Protein 3RLF (pdb70)

InterPro domains:
  IPR003439 ABC transporter-like, ATP-binding domain [PF00005] (20-161)
  IPR003439 ABC transporter-like, ATP-binding domain [PS50893] (4-234)
  IPR003593 AAA+ ATPase domain [SM00382] (28-211)
  IPR008995 Molybdate/tungstate binding, C-terminal [SSF50331] (236-366)
  IPR012340 Nucleic acid-binding, OB-fold [G3DSA:2.40.50.140] (293-347)
  IPR013611 Transport-associated OB, type 2 [PF08402] (283-355)
  IPR015855 ABC transporter, maltose/maltodextrin import, MalK-like [cd03301] (4-216)
  IPR017871 ABC transporter-like, conserved site [PS00211] (134-148)
  IPR027417 P-loop containing nucleoside triphosphate hydrolase [G3DSA:3.40.50.300] (1-239)
  IPR027417 P-loop containing nucleoside triphosphate hydrolase [SSF52540] (4-243)
  IPR047641 ABC transporter, ATP-binding protein MalK/UgpC-like [PTHR43875] (1-359)

Organism: Escherichia coli (strain K12) (NCBI:txid83333)

Secondary structure (P-SEA, 3-state):
cbbbbcbbbbbccccccccbbbbbbccccbbbbbbcccccaaaaaaaaaccccccbbbbbccccccccccccccccccccccccccccccaaaaaaaaaaaccccaaaaaaaaaaaaaaaccccccccccccccaaaaaaaaaaaaaaacccbbbbccccccccaaaaaaaaaaaaaaaaacbbbbbbbbccaaaaaccccbbbbbccccccccccccccccccccaaaaaccccccbbbbbbbbccccccbbbbbcccccbbbbbbcccccccccbbbbbbbbccccccccccccbbbbbcccbbbbcccbbbbbbbbccccbbbbbbbcccccccccbbbbbbbbcccbbbbccccccccccccccccc/cbbbbccbbbbccccccccbbbbbbcccbbbbbbbcccccaaaaaaaaacccccccccccccccccccccccccccccccccccccccccaaaaaaaaaaaaccaaaaaaaaaaaaaaaaccccccccccccccaaaaaaaaaaaaaaacccbbbbccccccccaaaaaaaaaaaaaaaaaaccbbbbbbccaaaaaccccbbbbbccccccccccccccccccccaaaaaccccccbbbbbbbbccccccbbbbbbccccbbbbbbcccccccccbbbbbbbbccccccccccccbbbbbccccccccccbbbbbbbcccccbbbbbbbcccccccccccccccccccbbbbccccccccccccccccc/cccccbbbbbbccccaaaaaaaaaaaaaaaccbbbbbbbbcaaaaaaaaaaaaccccccccccccaaaaaaaacccccccccaaaaaaccaaaaaaccccccccccccbbbbbbbbbcccccccccccccaaaaaaaaaaaacccccccccccccccccccccccccccccccccccccccccccaaaaaaaaaaaaaaaaccccccccaaaaaaaaaacccccccccccaaaaaaaacccccccccccccccccccbbbbbbbbbbccccaaaaaaaaaacccccaaaaaaaaaaccccccccaaaaaaacccaaaaaaaaaaaaccccccccaaaaaaaaaaaaaaaaaaccccaaaaaaaaaaaaaaaaac/cccaaaaaaaaaaaaaaaaaaaaaaaccccaaaaaaaaaaaaaaaaaacccccccccccaaaaaaaaaccaaaaaaaaaaccccccccccccaaaaaaaaaacccccbbbbbbbbbbccccbbbbbbbccccbbbbbccccccccbbbbbbbcccccccccccaaaaaaaaaaaaabbbbcccccccccccccccccccccccccccbbbbbccccbbbbbcccccccccccccccccccbbbbbbcaaaaaaaacccccccaaaaaaaaaaaaaaaaaaaaaaaaaaaaaaaacccccaaaaaaaaaaccccccaaaaaaaaaaaacccccaaaaaaaacccccccccccaaaaaaaaaaaaaaacaaaaaaaaaaaaaaccaaaaaaaaaacccaaaaaaccccccccccaaaaaaaaaaaaaaaaaaaaaccccccccccccccccccccaaaaaaaaaccccccccaaaaaaaaaaaaaaaaaaac/caaaaaaaaaaaaaaaaaaaaaaaaaaaaccccccccccccccccaaaaaaaabbbbbcccccccccccaaaaaaaaaaaaaaaaaaaaaaaaaaaaaaaccccccaaaaaaaaaaaaaaccccaaaaaaaaaaaaaaacccccccccaaaaaaaaccccaaaaaaaaaaaaaccaaaaaaaaaacccaaaaacccccccaaaaaaaaaaaaaaaaaaccaaaaacccccccccccccccccccccccaaaaaaaaaaaaaaaaaaaaaaaccccccccccccccc

Structure (mmCIF, N/CA/C/O backbone):
data_3RLF
#
_entry.id   3RLF
#
_cell.length_a   72.098
_cell.length_b   95.812
_cell.length_c   109.983
_cell.angle_alpha   86.70
_cell.angle_beta   82.68
_cell.angle_gamma   76.40
#
_symmetry.space_group_name_H-M   'P 1'
#
loop_
_entity.id
_entity.type
_entity.pdbx_description
1 polymer 'Maltose-binding periplasmic protein'
2 polymer 'Maltose transport system permease protein malF'
3 polymer 'Maltose transport system permease protein malG'
4 polymer 'Maltose/maltodextrin import ATP-binding protein MalK'
5 branched alpha-D-glucopyranose-(1-4)-alpha-D-glucopyranose
6 non-polymer UNDECYL-MALTOSIDE
7 non-polymer '(1R)-2-{[{[(2S)-2,3-DIHYDROXYPROPYL]OXY}(HYDROXY)PHOSPHORYL]OXY}-1-[(PALMITOYLOXY)METHYL]ETHYL (11E)-OCTADEC-11-ENOATE'
8 non-polymer 'MAGNESIUM ION'
9 non-polymer 'PHOSPHOAMINOPHOSPHONIC ACID-ADENYLATE ESTER'
10 water water
#
loop_
_atom_site.group_PDB
_atom_site.id
_atom_site.type_symbol
_atom_site.label_atom_id
_atom_site.label_alt_id
_atom_site.label_comp_id
_atom_site.label_asym_id
_atom_site.label_entity_id
_atom_site.label_seq_id
_atom_site.pdbx_PDB_ins_code
_atom_site.Cartn_x
_atom_site.Cartn_y
_atom_site.Cartn_z
_atom_site.occupancy
_atom_site.B_iso_or_equiv
_atom_site.auth_seq_id
_atom_site.auth_comp_id
_atom_site.auth_asym_id
_atom_site.auth_atom_id
_atom_site.pdbx_PDB_model_num
ATOM 1 N N . LYS A 1 1 ? 26.959 34.349 66.724 1.00 59.84 1 LYS E N 1
ATOM 2 C CA . LYS A 1 1 ? 26.552 34.967 68.016 1.00 59.42 1 LYS E CA 1
ATOM 3 C C . LYS A 1 1 ? 27.415 36.189 68.306 1.00 56.79 1 LYS E C 1
ATOM 4 O O . LYS A 1 1 ? 28.648 36.119 68.253 1.00 56.50 1 LYS E O 1
ATOM 10 N N . ILE A 1 2 ? 26.759 37.310 68.600 1.00 55.12 2 ILE E N 1
ATOM 11 C CA . ILE A 1 2 ? 27.456 38.545 68.952 1.00 52.59 2 ILE E CA 1
ATOM 12 C C . ILE A 1 2 ? 28.106 38.383 70.326 1.00 52.98 2 ILE E C 1
ATOM 13 O O . ILE A 1 2 ? 27.460 37.941 71.280 1.00 54.29 2 ILE E O 1
ATOM 18 N N . GLU A 1 3 ? 29.389 38.726 70.411 1.00 51.75 3 GLU E N 1
ATOM 19 C CA . GLU A 1 3 ? 30.135 38.604 71.655 1.00 52.35 3 GLU E CA 1
ATOM 20 C C . GLU A 1 3 ? 29.628 39.594 72.707 1.00 51.25 3 GLU E C 1
ATOM 21 O O . GLU A 1 3 ? 29.438 40.784 72.429 1.00 49.29 3 GLU E O 1
ATOM 27 N N . GLU A 1 4 ? 29.402 39.079 73.911 1.00 52.35 4 GLU E N 1
ATOM 28 C CA . GLU A 1 4 ? 28.934 39.879 75.034 1.00 51.71 4 GLU E CA 1
ATOM 29 C C . GLU A 1 4 ? 30.118 40.584 75.693 1.00 50.59 4 GLU E C 1
ATOM 30 O O . GLU A 1 4 ? 31.221 40.034 75.756 1.00 51.50 4 GLU E O 1
ATOM 36 N N . GLY A 1 5 ? 29.890 41.804 76.171 1.00 48.59 5 GLY E N 1
ATOM 37 C CA . GLY A 1 5 ? 30.898 42.519 76.946 1.00 47.57 5 GLY E CA 1
ATOM 38 C C . GLY A 1 5 ? 31.816 43.389 76.114 1.00 45.41 5 GLY E C 1
ATOM 39 O O . GLY A 1 5 ? 32.900 43.765 76.563 1.00 45.64 5 GLY E O 1
ATOM 40 N N . LYS A 1 6 ? 31.387 43.691 74.892 1.00 43.33 6 LYS E N 1
ATOM 41 C CA . LYS A 1 6 ? 32.059 44.683 74.056 1.00 41.37 6 LYS E CA 1
ATOM 42 C C . LYS A 1 6 ? 31.121 45.270 73.007 1.00 39.26 6 LYS E C 1
ATOM 43 O O . LYS A 1 6 ? 29.973 44.834 72.880 1.00 39.26 6 LYS E O 1
ATOM 49 N N . LEU A 1 7 ? 31.606 46.274 72.279 1.00 37.16 7 LEU E N 1
ATOM 50 C CA . LEU A 1 7 ? 30.821 46.908 71.231 1.00 35.33 7 LEU E CA 1
ATOM 51 C C . LEU A 1 7 ? 31.549 46.907 69.895 1.00 34.34 7 LEU E C 1
ATOM 52 O O . LEU A 1 7 ? 32.637 47.476 69.759 1.00 34.08 7 LEU E O 1
ATOM 57 N N . VAL A 1 8 ? 30.943 46.252 68.913 1.00 33.48 8 VAL E N 1
ATOM 58 C CA . VAL A 1 8 ? 31.411 46.335 67.537 1.00 32.29 8 VAL E CA 1
ATOM 59 C C . VAL A 1 8 ? 30.475 47.290 66.806 1.00 31.38 8 VAL E C 1
ATOM 60 O O . VAL A 1 8 ? 29.255 47.145 66.867 1.00 31.45 8 VAL E O 1
ATOM 64 N N . ILE A 1 9 ? 31.057 48.285 66.146 1.00 30.66 9 ILE E N 1
ATOM 65 C CA . ILE A 1 9 ? 30.292 49.299 65.428 1.00 30.32 9 ILE E CA 1
ATOM 66 C C . ILE A 1 9 ? 30.655 49.283 63.942 1.00 30.15 9 ILE E C 1
ATOM 67 O O . ILE A 1 9 ? 31.831 49.155 63.593 1.00 30.23 9 ILE E O 1
ATOM 72 N N . TRP A 1 10 ? 29.643 49.401 63.083 1.00 30.02 10 TRP E N 1
ATOM 73 C CA . TRP A 1 10 ? 29.845 49.583 61.642 1.00 30.19 10 TRP E CA 1
ATOM 74 C C . TRP A 1 10 ? 29.446 50.991 61.212 1.00 30.17 10 TRP E C 1
ATOM 75 O O . TRP A 1 10 ? 28.378 51.479 61.573 1.00 30.59 10 TRP E O 1
ATOM 86 N N . ILE A 1 11 ? 30.312 51.632 60.437 1.00 30.17 11 ILE E N 1
ATOM 87 C CA . ILE A 1 11 ? 30.061 52.969 59.909 1.00 30.66 11 ILE E CA 1
ATOM 88 C C . ILE A 1 11 ? 30.744 53.068 58.543 1.00 31.47 11 ILE E C 1
ATOM 89 O O . ILE A 1 11 ? 31.725 52.370 58.297 1.00 31.06 11 ILE E O 1
ATOM 94 N N . ASN A 1 12 ? 30.208 53.900 57.652 1.00 32.49 12 ASN E N 1
ATOM 95 C CA . ASN A 1 12 ? 30.760 54.036 56.304 1.00 33.74 12 ASN E CA 1
ATOM 96 C C . ASN A 1 12 ? 32.162 54.639 56.319 1.00 34.01 12 ASN E C 1
ATOM 97 O O . ASN A 1 12 ? 32.512 55.377 57.242 1.00 34.16 12 ASN E O 1
ATOM 102 N N . GLY A 1 13 ? 32.959 54.314 55.303 1.00 34.62 13 GLY E N 1
ATOM 103 C CA . GLY A 1 13 ? 34.346 54.777 55.210 1.00 35.09 13 GLY E CA 1
ATOM 104 C C . GLY A 1 13 ? 34.546 56.259 54.920 1.00 36.50 13 GLY E C 1
ATOM 105 O O . GLY A 1 13 ? 35.672 56.755 54.976 1.00 37.32 13 GLY E O 1
ATOM 106 N N . ASP A 1 14 ? 33.469 56.974 54.603 1.00 37.00 14 ASP E N 1
ATOM 107 C CA . ASP A 1 14 ? 33.560 58.419 54.377 1.00 38.49 14 ASP E CA 1
ATOM 108 C C . ASP A 1 14 ? 33.149 59.217 55.619 1.00 38.04 14 ASP E C 1
ATOM 109 O O . ASP A 1 14 ? 32.948 60.433 55.546 1.00 39.54 14 ASP E O 1
ATOM 114 N N . LYS A 1 15 ? 33.009 58.519 56.747 1.00 36.06 15 LYS E N 1
ATOM 115 C CA . LYS A 1 15 ? 32.758 59.155 58.038 1.00 35.52 15 LYS E CA 1
ATOM 116 C C . LYS A 1 15 ? 34.027 59.125 58.887 1.00 34.94 15 LYS E C 1
ATOM 117 O O . LYS A 1 15 ? 34.956 58.380 58.591 1.00 34.77 15 LYS E O 1
ATOM 123 N N . GLY A 1 16 ? 34.055 59.933 59.944 1.00 34.96 16 GLY E N 1
ATOM 124 C CA . GLY A 1 16 ? 35.214 60.026 60.830 1.00 34.85 16 GLY E CA 1
ATOM 125 C C . GLY A 1 16 ? 35.313 58.845 61.777 1.00 33.43 16 GLY E C 1
ATOM 126 O O . GLY A 1 16 ? 35.086 58.990 62.985 1.00 32.99 16 GLY E O 1
ATOM 127 N N . TYR A 1 17 ? 35.659 57.679 61.228 1.00 32.59 17 TYR E N 1
ATOM 128 C CA . TYR A 1 17 ? 35.723 56.441 62.013 1.00 31.27 17 TYR E CA 1
ATOM 129 C C . TYR A 1 17 ? 36.884 56.405 63.019 1.00 31.89 17 TYR E C 1
ATOM 130 O O . TYR A 1 17 ? 36.786 55.728 64.039 1.00 31.50 17 TYR E O 1
ATOM 139 N N . ASN A 1 18 ? 37.973 57.117 62.728 1.00 33.22 18 ASN E N 1
ATOM 140 C CA . ASN A 1 18 ? 39.068 57.275 63.695 1.00 34.56 18 ASN E CA 1
ATOM 141 C C . ASN A 1 18 ? 38.637 58.151 64.878 1.00 34.91 18 ASN E C 1
ATOM 142 O O . ASN A 1 18 ? 39.016 57.890 66.024 1.00 35.17 18 ASN E O 1
ATOM 147 N N . GLY A 1 19 ? 37.839 59.180 64.585 1.00 34.90 19 GLY E N 1
ATOM 148 C CA . GLY A 1 19 ? 37.213 60.008 65.617 1.00 35.06 19 GLY E CA 1
ATOM 149 C C . GLY A 1 19 ? 36.256 59.211 66.493 1.00 33.61 19 GLY E C 1
ATOM 150 O O . GLY A 1 19 ? 36.256 59.355 67.721 1.00 33.77 19 GLY E O 1
ATOM 151 N N . LEU A 1 20 ? 35.439 58.370 65.859 1.00 32.26 20 LEU E N 1
ATOM 152 C CA . LEU A 1 20 ? 34.492 57.520 66.577 1.00 31.09 20 LEU E CA 1
ATOM 153 C C . LEU A 1 20 ? 35.232 56.543 67.486 1.00 31.14 20 LEU E C 1
ATOM 154 O O . LEU A 1 20 ? 34.773 56.254 68.592 1.00 31.09 20 LEU E O 1
ATOM 159 N N . ALA A 1 21 ? 36.386 56.061 67.022 1.00 31.49 21 ALA E N 1
ATOM 160 C CA . ALA A 1 21 ? 37.218 55.149 67.804 1.00 31.83 21 ALA E CA 1
ATOM 161 C C . ALA A 1 21 ? 37.802 55.816 69.050 1.00 32.97 21 ALA E C 1
ATOM 162 O O . ALA A 1 21 ? 38.012 55.147 70.066 1.00 33.79 21 ALA E O 1
ATOM 164 N N . GLU A 1 22 ? 38.059 57.123 68.971 1.00 33.67 22 GLU E N 1
ATOM 165 C CA . GLU A 1 22 ? 38.511 57.910 70.127 0.50 34.80 22 GLU E CA 1
ATOM 166 C C . GLU A 1 22 ? 37.411 58.015 71.188 1.00 34.02 22 GLU E C 1
ATOM 167 O O . GLU A 1 22 ? 37.683 57.878 72.383 1.00 34.55 22 GLU E O 1
ATOM 173 N N . VAL A 1 23 ? 36.175 58.260 70.748 1.00 32.82 23 VAL E N 1
ATOM 174 C CA . VAL A 1 23 ? 35.014 58.229 71.643 1.00 32.18 23 VAL E CA 1
ATOM 175 C C . VAL A 1 23 ? 34.942 56.854 72.328 1.00 31.85 23 VAL E C 1
ATOM 176 O O . VAL A 1 23 ? 34.680 56.761 73.527 1.00 32.16 23 VAL E O 1
ATOM 180 N N . GLY A 1 24 ? 35.201 55.803 71.553 1.00 31.47 24 GLY E N 1
ATOM 181 C CA . GLY A 1 24 ? 35.273 54.441 72.064 1.00 31.62 24 GLY E CA 1
ATOM 182 C C . GLY A 1 24 ? 36.341 54.232 73.123 1.00 33.39 24 GLY E C 1
ATOM 183 O O . GLY A 1 24 ? 36.098 53.525 74.102 1.00 33.63 24 GLY E O 1
ATOM 184 N N . LYS A 1 25 ? 37.515 54.848 72.938 1.00 34.78 25 LYS E N 1
ATOM 185 C CA . LYS A 1 25 ? 38.607 54.768 73.925 1.00 37.02 25 LYS E CA 1
ATOM 186 C C . LYS A 1 25 ? 38.250 55.458 75.249 1.00 37.66 25 LYS E C 1
ATOM 187 O O . LYS A 1 25 ? 38.638 54.980 76.320 1.00 38.76 25 LYS E O 1
ATOM 193 N N . LYS A 1 26 ? 37.523 56.576 75.170 1.00 36.95 26 LYS E N 1
ATOM 194 C CA . LYS A 1 26 ? 36.991 57.246 76.365 1.00 37.52 26 LYS E CA 1
ATOM 195 C C . LYS A 1 26 ? 35.956 56.340 77.058 1.00 36.41 26 LYS E C 1
ATOM 196 O O . LYS A 1 26 ? 35.985 56.168 78.278 1.00 37.29 26 LYS E O 1
ATOM 202 N N . PHE A 1 27 ? 35.049 55.769 76.270 1.00 34.61 27 PHE E N 1
ATOM 203 C CA . PHE A 1 27 ? 34.055 54.829 76.782 1.00 33.97 27 PHE E CA 1
ATOM 204 C C . PHE A 1 27 ? 34.745 53.668 77.497 1.00 35.05 27 PHE E C 1
ATOM 205 O O . PHE A 1 27 ? 34.392 53.339 78.625 1.00 35.48 27 PHE E O 1
ATOM 213 N N . GLU A 1 28 ? 35.749 53.083 76.842 1.00 35.63 28 GLU E N 1
ATOM 214 C CA . GLU A 1 28 ? 36.526 51.982 77.411 1.00 37.33 28 GLU E CA 1
ATOM 215 C C . GLU A 1 28 ? 37.211 52.368 78.715 1.00 39.21 28 GLU E C 1
ATOM 216 O O . GLU A 1 28 ? 37.198 51.598 79.677 1.00 40.17 28 GLU E O 1
ATOM 222 N N . LYS A 1 29 ? 37.806 53.558 78.732 1.00 40.01 29 LYS E N 1
ATOM 223 C CA . LYS A 1 29 ? 38.489 54.072 79.911 1.00 42.43 29 LYS E CA 1
ATOM 224 C C . LYS A 1 29 ? 37.534 54.155 81.103 1.00 42.49 29 LYS E C 1
ATOM 225 O O . LYS A 1 29 ? 37.888 53.776 82.217 1.00 44.29 29 LYS E O 1
ATOM 231 N N . ASP A 1 30 ? 36.320 54.631 80.849 1.00 40.78 30 ASP E N 1
ATOM 232 C CA . ASP A 1 30 ? 35.314 54.805 81.891 1.00 40.99 30 ASP E CA 1
ATOM 233 C C . ASP A 1 30 ? 34.591 53.506 82.299 1.00 40.71 30 ASP E C 1
ATOM 234 O O . ASP A 1 30 ? 34.100 53.404 83.425 1.00 41.34 30 ASP E O 1
ATOM 239 N N . THR A 1 31 ? 34.514 52.532 81.390 1.00 39.79 31 THR E N 1
ATOM 240 C CA . THR A 1 31 ? 33.655 51.350 81.589 1.00 39.73 31 THR E CA 1
ATOM 241 C C . THR A 1 31 ? 34.378 50.006 81.620 1.00 40.84 31 THR E C 1
ATOM 242 O O . THR A 1 31 ? 33.891 49.059 82.236 1.00 41.56 31 THR E O 1
ATOM 246 N N . GLY A 1 32 ? 35.514 49.921 80.931 1.00 41.24 32 GLY E N 1
ATOM 247 C CA . GLY A 1 32 ? 36.244 48.662 80.773 1.00 42.12 32 GLY E CA 1
ATOM 248 C C . GLY A 1 32 ? 35.785 47.884 79.554 1.00 40.80 32 GLY E C 1
ATOM 249 O O . GLY A 1 32 ? 36.266 46.782 79.291 1.00 41.71 32 GLY E O 1
ATOM 250 N N . ILE A 1 33 ? 34.849 48.465 78.807 1.00 38.98 33 ILE E N 1
ATOM 251 C CA . ILE A 1 33 ? 34.267 47.821 77.637 1.00 37.74 33 ILE E CA 1
ATOM 252 C C . ILE A 1 33 ? 34.958 48.320 76.369 1.00 36.92 33 ILE E C 1
ATOM 253 O O . ILE A 1 33 ? 34.930 49.518 76.070 1.00 36.27 33 ILE E O 1
ATOM 258 N N A LYS A 1 34 ? 35.573 47.398 75.630 0.50 37.18 34 LYS E N 1
ATOM 259 N N B LYS A 1 34 ? 35.575 47.396 75.633 0.50 37.21 34 LYS E N 1
ATOM 260 C CA A LYS A 1 34 ? 36.297 47.741 74.410 0.50 36.44 34 LYS E CA 1
ATOM 261 C CA B LYS A 1 34 ? 36.288 47.730 74.403 0.50 36.48 34 LYS E CA 1
ATOM 262 C C A LYS A 1 34 ? 35.338 48.023 73.255 0.50 34.79 34 LYS E C 1
ATOM 263 C C B LYS A 1 34 ? 35.319 48.038 73.266 0.50 34.80 34 LYS E C 1
ATOM 264 O O A LYS A 1 34 ? 34.320 47.341 73.096 0.50 34.31 34 LYS E O 1
ATOM 265 O O B LYS A 1 34 ? 34.276 47.389 73.128 0.50 34.29 34 LYS E O 1
ATOM 276 N N . VAL A 1 35 ? 35.664 49.043 72.467 1.00 33.92 35 VAL E N 1
ATOM 277 C CA . VAL A 1 35 ? 34.853 49.426 71.316 1.00 32.80 35 VAL E CA 1
ATOM 278 C C . VAL A 1 35 ? 35.677 49.275 70.037 1.00 32.87 35 VAL E C 1
ATOM 279 O O . VAL A 1 35 ? 36.706 49.942 69.860 1.00 33.56 35 VAL E O 1
ATOM 283 N N . THR A 1 36 ? 35.221 48.388 69.157 1.00 32.31 36 THR E N 1
ATOM 284 C CA . THR A 1 36 ? 35.840 48.199 67.854 1.00 32.09 36 THR E CA 1
ATOM 285 C C . THR A 1 36 ? 34.982 48.862 66.774 1.00 30.92 36 THR E C 1
ATOM 286 O O . THR A 1 36 ? 33.798 48.547 66.632 1.00 30.57 36 THR E O 1
ATOM 290 N N . VAL A 1 37 ? 35.585 49.786 66.030 1.00 30.48 37 VAL E N 1
ATOM 291 C CA . VAL A 1 37 ? 34.924 50.437 64.905 1.00 29.60 37 VAL E CA 1
ATOM 292 C C . VAL A 1 37 ? 35.433 49.835 63.595 1.00 30.11 37 VAL E C 1
ATOM 293 O O . VAL A 1 37 ? 36.651 49.719 63.380 1.00 30.73 37 VAL E O 1
ATOM 297 N N . GLU A 1 38 ? 34.492 49.444 62.736 1.00 29.61 38 GLU E N 1
ATOM 298 C CA . GLU A 1 38 ? 34.804 48.892 61.422 1.00 30.24 38 GLU E CA 1
ATOM 299 C C . GLU A 1 38 ? 34.037 49.638 60.333 1.00 30.00 38 GLU E C 1
ATOM 300 O O . GLU A 1 38 ? 32.963 50.199 60.586 1.00 29.33 38 GLU E O 1
ATOM 306 N N . HIS A 1 39 ? 34.601 49.644 59.127 1.00 30.46 39 HIS E N 1
ATOM 307 C CA . HIS A 1 39 ? 33.975 50.299 57.979 1.00 30.77 39 HIS E CA 1
ATOM 308 C C . HIS A 1 39 ? 34.024 49.418 56.720 1.00 31.57 39 HIS E C 1
ATOM 309 O O . HIS A 1 39 ? 34.683 49.763 55.732 1.00 32.07 39 HIS E O 1
ATOM 316 N N . PRO A 1 40 ? 33.310 48.275 56.751 1.00 31.89 40 PRO E N 1
ATOM 317 C CA . PRO A 1 40 ? 33.311 47.373 55.605 1.00 32.80 40 PRO E CA 1
ATOM 318 C C . PRO A 1 40 ? 32.591 48.004 54.431 1.00 33.64 40 PRO E C 1
ATOM 319 O O . PRO A 1 40 ? 31.687 48.825 54.636 1.00 33.62 40 PRO E O 1
ATOM 323 N N A ASP A 1 41 ? 32.990 47.622 53.219 0.50 34.43 41 ASP E N 1
ATOM 324 N N B ASP A 1 41 ? 32.989 47.643 53.212 0.50 34.43 41 ASP E N 1
ATOM 325 C CA A ASP A 1 41 ? 32.295 48.013 51.996 0.50 35.59 41 ASP E CA 1
ATOM 326 C CA B ASP A 1 41 ? 32.271 48.094 52.024 0.50 35.58 41 ASP E CA 1
ATOM 327 C C A ASP A 1 41 ? 30.927 47.341 51.948 0.50 36.24 41 ASP E C 1
ATOM 328 C C B ASP A 1 41 ? 30.946 47.350 51.917 0.50 36.26 41 ASP E C 1
ATOM 329 O O A ASP A 1 41 ? 30.766 46.221 52.438 0.50 36.16 41 ASP E O 1
ATOM 330 O O B ASP A 1 41 ? 30.836 46.196 52.335 0.50 36.23 41 ASP E O 1
ATOM 339 N N . LYS A 1 42 ? 29.947 48.030 51.365 1.00 37.34 42 LYS E N 1
ATOM 340 C CA . LYS A 1 42 ? 28.576 47.510 51.254 1.00 38.71 42 LYS E CA 1
ATOM 341 C C . LYS A 1 42 ? 27.998 47.058 52.603 1.00 38.02 42 LYS E C 1
ATOM 342 O O . LYS A 1 42 ? 27.259 46.070 52.675 1.00 38.76 42 LYS E O 1
ATOM 348 N N . LEU A 1 43 ? 28.335 47.797 53.662 1.00 36.85 43 LEU E N 1
ATOM 349 C CA . LEU A 1 43 ? 27.888 47.464 55.013 1.00 36.16 43 LEU E CA 1
ATOM 350 C C . LEU A 1 43 ? 26.366 47.440 55.105 1.00 36.97 43 LEU E C 1
ATOM 351 O O . LEU A 1 43 ? 25.805 46.710 55.914 1.00 36.94 43 LEU E O 1
ATOM 356 N N . GLU A 1 44 ? 25.715 48.233 54.255 1.00 38.11 44 GLU E N 1
ATOM 357 C CA . GLU A 1 44 ? 24.257 48.305 54.203 1.00 39.54 44 GLU E CA 1
ATOM 358 C C . GLU A 1 44 ? 23.640 47.051 53.583 1.00 40.94 44 GLU E C 1
ATOM 359 O O . GLU A 1 44 ? 22.458 46.771 53.790 1.00 42.22 44 GLU E O 1
ATOM 365 N N . GLU A 1 45 ? 24.445 46.308 52.822 1.00 40.93 45 GLU E N 1
ATOM 366 C CA . GLU A 1 45 ? 24.021 45.030 52.254 1.00 42.44 45 GLU E CA 1
ATOM 367 C C . GLU A 1 45 ? 24.448 43.865 53.138 1.00 41.40 45 GLU E C 1
ATOM 368 O O . GLU A 1 45 ? 23.748 42.857 53.227 1.00 42.70 45 GLU E O 1
ATOM 374 N N . LYS A 1 46 ? 25.603 44.013 53.783 1.00 39.25 46 LYS E N 1
ATOM 375 C CA . LYS A 1 46 ? 26.149 42.982 54.658 1.00 38.50 46 LYS E CA 1
ATOM 376 C C . LYS A 1 46 ? 25.347 42.831 55.950 1.00 38.33 46 LYS E C 1
ATOM 377 O O . LYS A 1 46 ? 25.101 41.707 56.401 1.00 39.23 46 LYS E O 1
ATOM 383 N N . PHE A 1 47 ? 24.946 43.959 56.538 1.00 37.13 47 PHE E N 1
ATOM 384 C CA . PHE A 1 47 ? 24.196 43.958 57.797 1.00 37.08 47 PHE E CA 1
ATOM 385 C C . PHE A 1 47 ? 22.940 43.068 57.786 1.00 39.03 47 PHE E C 1
ATOM 386 O O . PHE A 1 47 ? 22.818 42.194 58.642 1.00 39.34 47 PHE E O 1
ATOM 394 N N . PRO A 1 48 ? 22.021 43.263 56.813 1.00 40.75 48 PRO E N 1
ATOM 395 C CA . PRO A 1 48 ? 20.831 42.401 56.760 1.00 43.39 48 PRO E CA 1
ATOM 396 C C . PRO A 1 48 ? 21.160 40.905 56.795 1.00 44.61 48 PRO E C 1
ATOM 397 O O . PRO A 1 48 ? 20.470 40.140 57.475 1.00 46.17 48 PRO E O 1
ATOM 401 N N . GLN A 1 49 ? 22.213 40.509 56.077 1.00 44.16 49 GLN E N 1
ATOM 402 C CA . GLN A 1 49 ? 22.624 39.105 55.978 1.00 45.56 49 GLN E CA 1
ATOM 403 C C . GLN A 1 49 ? 23.238 38.537 57.258 1.00 44.62 49 GLN E C 1
ATOM 404 O O . GLN A 1 49 ? 22.952 37.399 57.629 1.00 46.20 49 GLN E O 1
ATOM 410 N N . VAL A 1 50 ? 24.080 39.321 57.927 1.00 42.35 50 VAL E N 1
ATOM 411 C CA . VAL A 1 50 ? 24.689 38.866 59.180 1.00 41.78 50 VAL E CA 1
ATOM 412 C C . VAL A 1 50 ? 23.740 38.982 60.380 1.00 42.38 50 VAL E C 1
ATOM 413 O O . VAL A 1 50 ? 23.751 38.120 61.262 1.00 43.56 50 VAL E O 1
ATOM 417 N N . ALA A 1 51 ? 22.909 40.024 60.397 1.00 41.94 51 ALA E N 1
ATOM 418 C CA . ALA A 1 51 ? 21.968 40.253 61.505 1.00 42.63 51 ALA E CA 1
ATOM 419 C C . ALA A 1 51 ? 20.831 39.231 61.567 1.00 45.48 51 ALA E C 1
ATOM 420 O O . ALA A 1 51 ? 20.295 38.964 62.644 1.00 46.35 51 ALA E O 1
ATOM 422 N N . ALA A 1 52 ? 20.474 38.659 60.418 1.00 47.32 52 ALA E N 1
ATOM 423 C CA . ALA A 1 52 ? 19.387 37.676 60.343 1.00 50.62 52 ALA E CA 1
ATOM 424 C C . ALA A 1 52 ? 19.709 36.384 61.097 1.00 52.04 52 ALA E C 1
ATOM 425 O O . ALA A 1 52 ? 18.814 35.744 61.646 1.00 54.34 52 ALA E O 1
ATOM 427 N N . THR A 1 53 ? 20.991 36.026 61.131 1.00 51.09 53 THR E N 1
ATOM 428 C CA . THR A 1 53 ? 21.460 34.820 61.815 1.00 52.70 53 THR E CA 1
ATOM 429 C C . THR A 1 53 ? 21.820 35.087 63.279 1.00 51.73 53 THR E C 1
ATOM 430 O O . THR A 1 53 ? 22.323 34.198 63.970 1.00 52.84 53 THR E O 1
ATOM 434 N N . GLY A 1 54 ? 21.569 36.308 63.744 1.00 50.06 54 GLY E N 1
ATOM 435 C CA . GLY A 1 54 ? 21.900 36.699 65.111 1.00 49.22 54 GLY E CA 1
ATOM 436 C C . GLY A 1 54 ? 23.328 37.191 65.291 1.00 47.13 54 GLY E C 1
ATOM 437 O O . GLY A 1 54 ? 23.843 37.216 66.415 1.00 46.80 54 GLY E O 1
ATOM 438 N N . ASP A 1 55 ? 23.966 37.582 64.187 1.00 45.77 55 ASP E N 1
ATOM 439 C CA . ASP A 1 55 ? 25.341 38.080 64.214 1.00 43.94 55 ASP E CA 1
ATOM 440 C C . ASP A 1 55 ? 25.423 39.551 63.804 1.00 41.47 55 ASP E C 1
ATOM 441 O O . ASP A 1 55 ? 24.419 40.265 63.815 1.00 41.55 55 ASP E O 1
ATOM 446 N N . GLY A 1 56 ? 26.626 39.993 63.449 1.00 39.62 56 GLY E N 1
ATOM 447 C CA . GLY A 1 56 ? 26.854 41.360 62.999 1.00 37.52 56 GLY E CA 1
ATOM 448 C C . GLY A 1 56 ? 27.306 42.288 64.115 1.00 36.01 56 GLY E C 1
ATOM 449 O O . GLY A 1 56 ? 27.608 41.831 65.217 1.00 36.52 56 GLY E O 1
ATOM 450 N N . PRO A 1 57 ? 27.343 43.603 63.837 1.00 34.28 57 PRO E N 1
ATOM 451 C CA . PRO A 1 57 ? 27.776 44.585 64.822 1.00 33.13 57 PRO E CA 1
ATOM 452 C C . PRO A 1 57 ? 26.685 44.881 65.850 1.00 33.28 57 PRO E C 1
ATOM 453 O O . PRO A 1 57 ? 25.507 44.607 65.601 1.00 34.21 57 PRO E O 1
ATOM 457 N N . ASP A 1 58 ? 27.077 45.438 66.990 1.00 32.55 58 ASP E N 1
ATOM 458 C CA . ASP A 1 58 ? 26.113 45.884 67.993 1.00 32.84 58 ASP E CA 1
ATOM 459 C C . ASP A 1 58 ? 25.385 47.142 67.506 1.00 32.21 58 ASP E C 1
ATOM 460 O O . ASP A 1 58 ? 24.188 47.309 67.741 1.00 32.62 58 ASP E O 1
ATOM 465 N N . ILE A 1 59 ? 26.122 48.011 66.815 1.00 31.08 59 ILE E N 1
ATOM 466 C CA . ILE A 1 59 ? 25.600 49.282 66.343 1.00 30.88 59 ILE E CA 1
ATOM 467 C C . ILE A 1 59 ? 25.900 49.484 64.858 1.00 30.96 59 ILE E C 1
ATOM 468 O O . ILE A 1 59 ? 27.021 49.259 64.407 1.00 30.64 59 ILE E O 1
ATOM 473 N N . ILE A 1 60 ? 24.892 49.913 64.104 1.00 31.91 60 ILE E N 1
ATOM 474 C CA . ILE A 1 60 ? 25.078 50.236 62.689 1.00 32.29 60 ILE E CA 1
ATOM 475 C C . ILE A 1 60 ? 24.787 51.713 62.403 1.00 32.54 60 ILE E C 1
ATOM 476 O O . ILE A 1 60 ? 23.737 52.230 62.783 1.00 33.24 60 ILE E O 1
ATOM 481 N N . PHE A 1 61 ? 25.735 52.378 61.742 1.00 32.12 61 PHE E N 1
ATOM 482 C CA . PHE A 1 61 ? 25.560 53.754 61.288 1.00 32.63 61 PHE E CA 1
ATOM 483 C C . PHE A 1 61 ? 25.239 53.803 59.793 1.00 33.56 61 PHE E C 1
ATOM 484 O O . PHE A 1 61 ? 26.026 53.337 58.966 1.00 33.31 61 PHE E O 1
ATOM 492 N N . TRP A 1 62 ? 24.087 54.377 59.455 1.00 34.75 62 TRP E N 1
ATOM 493 C CA . TRP A 1 62 ? 23.683 54.559 58.058 1.00 36.00 62 TRP E CA 1
ATOM 494 C C . TRP A 1 62 ? 22.498 55.520 57.950 1.00 37.72 62 TRP E C 1
ATOM 495 O O . TRP A 1 62 ? 21.832 55.814 58.945 1.00 37.45 62 TRP E O 1
ATOM 506 N N . ALA A 1 63 ? 22.247 56.010 56.736 1.00 39.37 63 ALA E N 1
ATOM 507 C CA . ALA A 1 63 ? 21.071 56.825 56.448 1.00 41.60 63 ALA E CA 1
ATOM 508 C C . ALA A 1 63 ? 19.809 56.133 56.963 1.00 42.46 63 ALA E C 1
ATOM 509 O O . ALA A 1 63 ? 19.654 54.920 56.823 1.00 42.13 63 ALA E O 1
ATOM 511 N N . HIS A 1 64 ? 18.919 56.918 57.561 1.00 44.03 64 HIS E N 1
ATOM 512 C CA . HIS A 1 64 ? 17.709 56.410 58.216 1.00 45.43 64 HIS E CA 1
ATOM 513 C C . HIS A 1 64 ? 16.806 55.563 57.310 1.00 47.91 64 HIS E C 1
ATOM 514 O O . HIS A 1 64 ? 16.183 54.606 57.773 1.00 48.16 64 HIS E O 1
ATOM 521 N N . ASP A 1 65 ? 16.757 55.915 56.025 1.00 50.04 65 ASP E N 1
ATOM 522 C CA . ASP A 1 65 ? 15.799 55.340 55.066 1.00 53.73 65 ASP E CA 1
ATOM 523 C C . ASP A 1 65 ? 15.884 53.818 54.919 1.00 53.20 65 ASP E C 1
ATOM 524 O O . ASP A 1 65 ? 14.922 53.174 54.495 1.00 55.46 65 ASP E O 1
ATOM 529 N N . ARG A 1 66 ? 17.035 53.256 55.275 1.00 50.56 66 ARG E N 1
ATOM 530 C CA . ARG A 1 66 ? 17.263 51.819 55.177 1.00 50.01 66 ARG E CA 1
ATOM 531 C C . ARG A 1 66 ? 16.778 51.096 56.440 1.00 49.44 66 ARG E C 1
ATOM 532 O O . ARG A 1 66 ? 16.528 49.887 56.421 1.00 49.93 66 ARG E O 1
ATOM 540 N N . PHE A 1 67 ? 16.625 51.853 57.525 1.00 48.52 67 PHE E N 1
ATOM 541 C CA . PHE A 1 67 ? 16.329 51.284 58.842 1.00 47.66 67 PHE E CA 1
ATOM 542 C C . PHE A 1 67 ? 14.893 50.777 58.965 1.00 50.04 67 PHE E C 1
ATOM 543 O O . PHE A 1 67 ? 14.624 49.857 59.738 1.00 50.16 67 PHE E O 1
ATOM 551 N N . GLY A 1 68 ? 13.984 51.362 58.188 1.00 52.18 68 GLY E N 1
ATOM 552 C CA . GLY A 1 68 ? 12.604 50.883 58.103 1.00 54.80 68 GLY E CA 1
ATOM 553 C C . GLY A 1 68 ? 12.514 49.450 57.604 1.00 55.38 68 GLY E C 1
ATOM 554 O O . GLY A 1 68 ? 11.730 48.655 58.125 1.00 57.00 68 GLY E O 1
ATOM 555 N N . GLY A 1 69 ? 13.320 49.126 56.594 1.00 54.25 69 GLY E N 1
ATOM 556 C CA . GLY A 1 69 ? 13.442 47.758 56.087 1.00 54.43 69 GLY E CA 1
ATOM 557 C C . GLY A 1 69 ? 14.040 46.807 57.114 1.00 52.49 69 GLY E C 1
ATOM 558 O O . GLY A 1 69 ? 13.504 45.717 57.338 1.00 53.97 69 GLY E O 1
ATOM 559 N N . TYR A 1 70 ? 15.145 47.228 57.739 1.00 49.09 70 TYR E N 1
ATOM 560 C CA . TYR A 1 70 ? 15.797 46.463 58.806 1.00 47.39 70 TYR E CA 1
ATOM 561 C C . TYR A 1 70 ? 14.844 46.168 59.965 1.00 48.59 70 TYR E C 1
ATOM 562 O O . TYR A 1 70 ? 14.765 45.030 60.439 1.00 49.28 70 TYR E O 1
ATOM 571 N N . ALA A 1 71 ? 14.135 47.199 60.424 1.00 49.11 71 ALA E N 1
ATOM 572 C CA . ALA A 1 71 ? 13.186 47.061 61.529 1.00 50.37 71 ALA E CA 1
ATOM 573 C C . ALA A 1 71 ? 12.066 46.082 61.185 1.00 53.69 71 ALA E C 1
ATOM 574 O O . ALA A 1 71 ? 11.672 45.271 62.025 1.00 54.71 71 ALA E O 1
ATOM 576 N N . GLN A 1 72 ? 11.580 46.156 59.945 1.00 55.70 72 GLN E N 1
ATOM 577 C CA . GLN A 1 72 ? 10.571 45.231 59.419 1.00 59.37 72 GLN E CA 1
ATOM 578 C C . GLN A 1 72 ? 11.089 43.792 59.387 1.00 59.08 72 GLN E C 1
ATOM 579 O O . GLN A 1 72 ? 10.349 42.850 59.673 1.00 61.52 72 GLN E O 1
ATOM 585 N N . SER A 1 73 ? 12.368 43.638 59.049 1.00 56.20 73 SER E N 1
ATOM 586 C CA . SER A 1 73 ? 13.025 42.332 59.028 1.00 55.93 73 SER E CA 1
ATOM 587 C C . SER A 1 73 ? 13.253 41.759 60.428 1.00 55.23 73 SER E C 1
ATOM 588 O O . SER A 1 73 ? 13.499 40.560 60.576 1.00 55.85 73 SER E O 1
ATOM 591 N N . GLY A 1 74 ? 13.169 42.620 61.442 1.00 54.17 74 GLY E N 1
ATOM 592 C CA . GLY A 1 74 ? 13.353 42.226 62.839 1.00 53.86 74 GLY E CA 1
ATOM 593 C C . GLY A 1 74 ? 14.801 42.271 63.300 1.00 50.76 74 GLY E C 1
ATOM 594 O O . GLY A 1 74 ? 15.212 41.483 64.153 1.00 50.45 74 GLY E O 1
ATOM 595 N N . LEU A 1 75 ? 15.572 43.205 62.752 1.00 48.78 75 LEU E N 1
ATOM 596 C CA . LEU A 1 75 ? 17.009 43.255 63.014 1.00 46.58 75 LEU E CA 1
ATOM 597 C C . LEU A 1 75 ? 17.415 44.377 63.966 1.00 44.91 75 LEU E C 1
ATOM 598 O O . LEU A 1 75 ? 18.566 44.440 64.396 1.00 43.04 75 LEU E O 1
ATOM 603 N N . LEU A 1 76 ? 16.469 45.253 64.299 1.00 46.35 76 LEU E N 1
ATOM 604 C CA . LEU A 1 76 ? 16.757 46.413 65.144 1.00 45.19 76 LEU E CA 1
ATOM 605 C C . LEU A 1 76 ? 15.936 46.429 66.425 1.00 46.60 76 LEU E C 1
ATOM 606 O O . LEU A 1 76 ? 14.734 46.138 66.416 1.00 49.07 76 LEU E O 1
ATOM 611 N N . ALA A 1 77 ? 16.596 46.774 67.525 1.00 45.25 77 ALA E N 1
ATOM 612 C CA . ALA A 1 77 ? 15.920 46.946 68.803 1.00 46.52 77 ALA E CA 1
ATOM 613 C C . ALA A 1 77 ? 15.198 48.283 68.828 1.00 47.17 77 ALA E C 1
ATOM 614 O O . ALA A 1 77 ? 15.683 49.274 68.277 1.00 45.77 77 ALA E O 1
ATOM 616 N N . GLU A 1 78 ? 14.032 48.299 69.463 1.00 49.72 78 GLU E N 1
ATOM 617 C CA . GLU A 1 78 ? 13.319 49.539 69.727 1.00 50.95 78 GLU E CA 1
ATOM 618 C C . GLU A 1 78 ? 14.105 50.307 70.779 1.00 49.18 78 GLU E C 1
ATOM 619 O O . GLU A 1 78 ? 14.389 49.776 71.852 1.00 49.09 78 GLU E O 1
ATOM 625 N N . ILE A 1 79 ? 14.491 51.538 70.460 1.00 48.34 79 ILE E N 1
ATOM 626 C CA . ILE A 1 79 ? 15.210 52.372 71.421 1.00 47.07 79 ILE E CA 1
ATOM 627 C C . ILE A 1 79 ? 14.227 53.116 72.322 1.00 49.16 79 ILE E C 1
ATOM 628 O O . ILE A 1 79 ? 13.134 53.498 71.885 1.00 51.11 79 ILE E O 1
ATOM 633 N N . THR A 1 80 ? 14.613 53.310 73.581 1.00 48.89 80 THR E N 1
ATOM 634 C CA . THR A 1 80 ? 13.764 54.010 74.540 1.00 50.79 80 THR E CA 1
ATOM 635 C C . THR A 1 80 ? 14.494 55.145 75.266 1.00 49.83 80 THR E C 1
ATOM 636 O O . THR A 1 80 ? 14.747 55.049 76.469 1.00 49.74 80 THR E O 1
ATOM 640 N N . PRO A 1 81 ? 14.841 56.227 74.537 1.00 49.45 81 PRO E N 1
ATOM 641 C CA . PRO A 1 81 ? 15.370 57.400 75.231 1.00 49.08 81 PRO E CA 1
ATOM 642 C C . PRO A 1 81 ? 14.229 58.184 75.884 1.00 51.28 81 PRO E C 1
ATOM 643 O O . PRO A 1 81 ? 13.126 58.238 75.332 1.00 53.22 81 PRO E O 1
ATOM 647 N N . ASP A 1 82 ? 14.484 58.773 77.050 1.00 51.29 82 ASP E N 1
ATOM 648 C CA . ASP A 1 82 ? 13.437 59.521 77.755 1.00 53.54 82 ASP E CA 1
ATOM 649 C C . ASP A 1 82 ? 13.141 60.874 77.097 1.00 54.52 82 ASP E C 1
ATOM 650 O O . ASP A 1 82 ? 13.832 61.283 76.155 1.00 53.61 82 ASP E O 1
ATOM 655 N N . LYS A 1 83 ? 12.103 61.544 77.593 1.00 56.69 83 LYS E N 1
ATOM 656 C CA . LYS A 1 83 ? 11.679 62.853 77.094 1.00 58.16 83 LYS E CA 1
ATOM 657 C C . LYS A 1 83 ? 12.823 63.868 77.137 1.00 56.46 83 LYS E C 1
ATOM 658 O O . LYS A 1 83 ? 13.015 64.635 76.191 1.00 56.80 83 LYS E O 1
ATOM 664 N N . ALA A 1 84 ? 13.579 63.849 78.233 1.00 54.80 84 ALA E N 1
ATOM 665 C CA . ALA A 1 84 ? 14.705 64.757 78.433 1.00 53.45 84 ALA E CA 1
ATOM 666 C C . ALA A 1 84 ? 15.794 64.590 77.373 1.00 51.34 84 ALA E C 1
ATOM 667 O O . ALA A 1 84 ? 16.365 65.579 76.915 1.00 51.48 84 ALA E O 1
ATOM 669 N N . PHE A 1 85 ? 16.081 63.348 76.983 1.00 49.43 85 PHE E N 1
ATOM 670 C CA . PHE A 1 85 ? 17.072 63.112 75.936 1.00 47.51 85 PHE E CA 1
ATOM 671 C C . PHE A 1 85 ? 16.567 63.550 74.564 1.00 48.56 85 PHE E C 1
ATOM 672 O O . PHE A 1 85 ? 17.296 64.199 73.811 1.00 47.99 85 PHE E O 1
ATOM 680 N N . GLN A 1 86 ? 15.324 63.189 74.251 1.00 50.07 86 GLN E N 1
ATOM 681 C CA . GLN A 1 86 ? 14.712 63.522 72.962 1.00 51.69 86 GLN E CA 1
ATOM 682 C C . GLN A 1 86 ? 14.690 65.020 72.669 1.00 53.20 86 GLN E C 1
ATOM 683 O O . GLN A 1 86 ? 14.851 65.428 71.517 1.00 53.70 86 GLN E O 1
ATOM 689 N N . ASP A 1 87 ? 14.519 65.828 73.715 1.00 54.34 87 ASP E N 1
ATOM 690 C CA . ASP A 1 87 ? 14.512 67.292 73.591 1.00 56.22 87 ASP E CA 1
ATOM 691 C C . ASP A 1 87 ? 15.881 67.901 73.245 1.00 55.10 87 ASP E C 1
ATOM 692 O O . ASP A 1 87 ? 15.955 69.064 72.842 1.00 56.68 87 ASP E O 1
ATOM 697 N N . LYS A 1 88 ? 16.950 67.116 73.397 1.00 52.70 88 LYS E N 1
ATOM 698 C CA . LYS A 1 88 ? 18.300 67.533 72.998 1.00 51.72 88 LYS E CA 1
ATOM 699 C C . LYS A 1 88 ? 18.480 67.566 71.481 1.00 51.78 88 LYS E C 1
ATOM 700 O O . LYS A 1 88 ? 19.377 68.242 70.971 1.00 51.77 88 LYS E O 1
ATOM 706 N N . LEU A 1 89 ? 17.647 66.813 70.766 1.00 52.04 89 LEU E N 1
ATOM 707 C CA . LEU A 1 89 ? 17.724 66.758 69.305 1.00 52.52 89 LEU E CA 1
ATOM 708 C C . LEU A 1 89 ? 16.509 67.423 68.670 1.00 55.43 89 LEU E C 1
ATOM 709 O O . LEU A 1 89 ? 15.451 67.521 69.297 1.00 56.83 89 LEU E O 1
ATOM 714 N N . TYR A 1 90 ? 16.663 67.871 67.425 1.00 56.57 90 TYR E N 1
ATOM 715 C CA . TYR A 1 90 ? 15.564 68.485 66.684 1.00 59.78 90 TYR E CA 1
ATOM 716 C C . TYR A 1 90 ? 14.422 67.489 66.482 1.00 60.36 90 TYR E C 1
ATOM 717 O O . TYR A 1 90 ? 14.660 66.360 66.045 1.00 58.72 90 TYR E O 1
ATOM 726 N N . PRO A 1 91 ? 13.181 67.905 66.810 1.00 62.97 91 PRO E N 1
ATOM 727 C CA . PRO A 1 91 ? 11.997 67.039 66.789 1.00 64.11 91 PRO E CA 1
ATOM 728 C C . PRO A 1 91 ? 11.794 66.285 65.473 1.00 64.44 91 PRO E C 1
ATOM 729 O O . PRO A 1 91 ? 11.363 65.131 65.490 1.00 63.99 91 PRO E O 1
ATOM 733 N N . PHE A 1 92 ? 12.112 66.931 64.352 1.00 65.40 92 PHE E N 1
ATOM 734 C CA . PHE A 1 92 ? 11.848 66.363 63.031 1.00 66.24 92 PHE E CA 1
ATOM 735 C C . PHE A 1 92 ? 12.786 65.201 62.687 1.00 62.99 92 PHE E C 1
ATOM 736 O O . PHE A 1 92 ? 12.443 64.347 61.869 1.00 63.37 92 PHE E O 1
ATOM 744 N N . THR A 1 93 ? 13.963 65.178 63.310 1.00 60.02 93 THR E N 1
ATOM 745 C CA . THR A 1 93 ? 14.910 64.081 63.119 1.00 57.08 93 THR E CA 1
ATOM 746 C C . THR A 1 93 ? 14.392 62.786 63.755 1.00 56.15 93 THR E C 1
ATOM 747 O O . THR A 1 93 ? 14.733 61.689 63.304 1.00 54.77 93 THR E O 1
ATOM 751 N N . TRP A 1 94 ? 13.565 62.921 64.792 1.00 56.97 94 TRP E N 1
ATOM 752 C CA . TRP A 1 94 ? 12.929 61.768 65.437 1.00 56.85 94 TRP E CA 1
ATOM 753 C C . TRP A 1 94 ? 11.872 61.116 64.543 1.00 59.29 94 TRP E C 1
ATOM 754 O O . TRP A 1 94 ? 11.600 59.920 64.671 1.00 58.96 94 TRP E O 1
ATOM 765 N N . ASP A 1 95 ? 11.286 61.905 63.642 1.00 62.00 95 ASP E N 1
ATOM 766 C CA . ASP A 1 95 ? 10.342 61.395 62.648 1.00 64.82 95 ASP E CA 1
ATOM 767 C C . ASP A 1 95 ? 11.013 60.455 61.648 1.00 63.43 95 ASP E C 1
ATOM 768 O O . ASP A 1 95 ? 10.370 59.551 61.112 1.00 65.02 95 ASP E O 1
ATOM 773 N N . ALA A 1 96 ? 12.303 60.674 61.406 1.00 60.85 96 ALA E N 1
ATOM 774 C CA . ALA A 1 96 ? 13.068 59.897 60.428 1.00 59.58 96 ALA E CA 1
ATOM 775 C C . ALA A 1 96 ? 13.387 58.480 60.903 1.00 57.44 96 ALA E C 1
ATOM 776 O O . ALA A 1 96 ? 13.723 57.609 60.097 1.00 56.95 96 ALA E O 1
ATOM 778 N N . VAL A 1 97 ? 13.277 58.255 62.209 1.00 56.38 97 VAL E N 1
ATOM 779 C CA . VAL A 1 97 ? 13.699 56.994 62.815 1.00 54.31 97 VAL E CA 1
ATOM 780 C C . VAL A 1 97 ? 12.545 56.239 63.494 1.00 56.25 97 VAL E C 1
ATOM 781 O O . VAL A 1 97 ? 12.735 55.573 64.517 1.00 54.83 97 VAL E O 1
ATOM 785 N N . ARG A 1 98 ? 11.352 56.342 62.908 1.00 59.71 98 ARG E N 1
ATOM 786 C CA . ARG A 1 98 ? 10.174 55.637 63.412 1.00 62.20 98 ARG E CA 1
ATOM 787 C C . ARG A 1 98 ? 9.734 54.492 62.503 1.00 63.94 98 ARG E C 1
ATOM 788 O O . ARG A 1 98 ? 9.866 54.565 61.280 1.00 64.65 98 ARG E O 1
ATOM 796 N N . TYR A 1 99 ? 9.224 53.431 63.125 1.00 64.84 99 TYR E N 1
ATOM 797 C CA . TYR A 1 99 ? 8.619 52.300 62.424 1.00 67.03 99 TYR E CA 1
ATOM 798 C C . TYR A 1 99 ? 7.573 51.664 63.337 1.00 69.20 99 TYR E C 1
ATOM 799 O O . TYR A 1 99 ? 7.867 51.341 64.492 1.00 67.73 99 TYR E O 1
ATOM 808 N N . ASN A 1 100 ? 6.359 51.489 62.815 1.00 73.07 100 ASN E N 1
ATOM 809 C CA . ASN A 1 100 ? 5.201 51.056 63.614 1.00 76.03 100 ASN E CA 1
ATOM 810 C C . ASN A 1 100 ? 4.942 51.955 64.824 1.00 75.43 100 ASN E C 1
ATOM 811 O O . ASN A 1 100 ? 4.444 51.497 65.853 1.00 76.43 100 ASN E O 1
ATOM 816 N N . GLY A 1 101 ? 5.289 53.234 64.687 1.00 74.02 101 GLY E N 1
ATOM 817 C CA . GLY A 1 101 ? 5.147 54.207 65.767 1.00 73.39 101 GLY E CA 1
ATOM 818 C C . GLY A 1 101 ? 6.163 54.053 66.888 1.00 69.57 101 GLY E C 1
ATOM 819 O O . GLY A 1 101 ? 5.983 54.609 67.973 1.00 69.67 101 GLY E O 1
ATOM 820 N N . LYS A 1 102 ? 7.232 53.303 66.629 1.00 66.47 102 LYS E N 1
ATOM 821 C CA . LYS A 1 102 ? 8.286 53.078 67.621 1.00 62.93 102 LYS E CA 1
ATOM 822 C C . LYS A 1 102 ? 9.644 53.548 67.109 1.00 59.26 102 LYS E C 1
ATOM 823 O O . LYS A 1 102 ? 9.956 53.391 65.928 1.00 59.15 102 LYS E O 1
ATOM 829 N N . LEU A 1 103 ? 10.439 54.132 68.005 1.00 56.53 103 LEU E N 1
ATOM 830 C CA . LEU A 1 103 ? 11.768 54.639 67.662 1.00 53.21 103 LEU E CA 1
ATOM 831 C C . LEU A 1 103 ? 12.751 53.487 67.497 1.00 50.81 103 LEU E C 1
ATOM 832 O O . LEU A 1 103 ? 12.852 52.623 68.369 1.00 50.43 103 LEU E O 1
ATOM 837 N N . ILE A 1 104 ? 13.468 53.481 66.376 1.00 49.28 104 ILE E N 1
ATOM 838 C CA . ILE A 1 104 ? 14.371 52.374 66.043 1.00 47.30 104 ILE E CA 1
ATOM 839 C C . ILE A 1 104 ? 15.830 52.774 65.803 1.00 44.45 104 ILE E C 1
ATOM 840 O O . ILE A 1 104 ? 16.644 51.922 65.446 1.00 43.05 104 ILE E O 1
ATOM 845 N N . ALA A 1 105 ? 16.153 54.055 65.991 1.00 43.67 105 ALA E N 1
ATOM 846 C CA . ALA A 1 105 ? 17.531 54.547 65.834 1.00 41.59 105 ALA E CA 1
ATOM 847 C C . ALA A 1 105 ? 17.758 55.952 66.399 1.00 41.32 105 ALA E C 1
ATOM 848 O O . ALA A 1 105 ? 16.827 56.752 66.493 1.00 42.86 105 ALA E O 1
ATOM 850 N N . TYR A 1 106 ? 19.009 56.236 66.761 1.00 39.49 106 TYR E N 1
ATOM 851 C CA . TYR A 1 106 ? 19.436 57.571 67.177 1.00 39.14 106 TYR E CA 1
ATOM 852 C C . TYR A 1 106 ? 19.891 58.422 65.987 1.00 39.50 106 TYR E C 1
ATOM 853 O O . TYR A 1 106 ? 20.804 58.030 65.260 1.00 38.47 106 TYR E O 1
ATOM 862 N N . PRO A 1 107 ? 19.262 59.595 65.791 1.00 41.12 107 PRO E N 1
ATOM 863 C CA . PRO A 1 107 ? 19.716 60.552 64.781 1.00 41.74 107 PRO E CA 1
ATOM 864 C C . PRO A 1 107 ? 21.075 61.160 65.146 1.00 40.64 107 PRO E C 1
ATOM 865 O O . PRO A 1 107 ? 21.273 61.587 66.287 1.00 40.54 107 PRO E O 1
ATOM 869 N N . ILE A 1 108 ? 21.997 61.191 64.185 1.00 40.06 108 ILE E N 1
ATOM 870 C CA . ILE A 1 108 ? 23.332 61.752 64.406 1.00 39.37 108 ILE E CA 1
ATOM 871 C C . ILE A 1 108 ? 23.548 63.019 63.574 1.00 40.91 108 ILE E C 1
ATOM 872 O O . ILE A 1 108 ? 23.789 64.096 64.120 1.00 41.62 108 ILE E O 1
ATOM 877 N N . ALA A 1 109 ? 23.455 62.879 62.255 1.00 41.64 109 ALA E N 1
ATOM 878 C CA . ALA A 1 109 ? 23.748 63.972 61.329 1.00 43.57 109 ALA E CA 1
ATOM 879 C C . ALA A 1 109 ? 22.593 64.215 60.361 1.00 45.67 109 ALA E C 1
ATOM 880 O O . ALA A 1 109 ? 21.758 63.335 60.146 1.00 45.78 109 ALA E O 1
ATOM 882 N N . VAL A 1 110 ? 22.552 65.412 59.781 1.00 47.92 110 VAL E N 1
ATOM 883 C CA . VAL A 1 110 ? 21.468 65.799 58.882 1.00 50.40 110 VAL E CA 1
ATOM 884 C C . VAL A 1 110 ? 22.042 66.225 57.534 1.00 51.98 110 VAL E C 1
ATOM 885 O O . VAL A 1 110 ? 22.955 67.056 57.472 1.00 52.58 110 VAL E O 1
ATOM 889 N N . GLU A 1 111 ? 21.495 65.653 56.463 1.00 52.75 111 GLU E N 1
ATOM 890 C CA . GLU A 1 111 ? 22.012 65.868 55.120 1.00 54.09 111 GLU E CA 1
ATOM 891 C C . GLU A 1 111 ? 20.916 66.314 54.144 1.00 56.88 111 GLU E C 1
ATOM 892 O O . GLU A 1 111 ? 19.879 65.654 54.002 1.00 57.26 111 GLU E O 1
ATOM 898 N N . ALA A 1 112 ? 21.157 67.442 53.482 1.00 58.89 112 ALA E N 1
ATOM 899 C CA . ALA A 1 112 ? 20.234 67.982 52.487 1.00 62.10 112 ALA E CA 1
ATOM 900 C C . ALA A 1 112 ? 20.984 68.806 51.451 1.00 63.93 112 ALA E C 1
ATOM 901 O O . ALA A 1 112 ? 22.037 69.375 51.745 1.00 63.37 112 ALA E O 1
ATOM 903 N N . LEU A 1 113 ? 20.431 68.861 50.242 1.00 66.36 113 LEU E N 1
ATOM 904 C CA . LEU A 1 113 ? 20.976 69.686 49.168 1.00 68.79 113 LEU E CA 1
ATOM 905 C C . LEU A 1 113 ? 20.849 71.172 49.482 1.00 71.54 113 LEU E C 1
ATOM 906 O O . LEU A 1 113 ? 19.907 71.598 50.158 1.00 72.44 113 LEU E O 1
ATOM 911 N N . SER A 1 114 ? 21.802 71.953 48.982 1.00 72.88 114 SER E N 1
ATOM 912 C CA . SER A 1 114 ? 21.760 73.405 49.109 1.00 76.19 114 SER E CA 1
ATOM 913 C C . SER A 1 114 ? 22.124 74.104 47.806 1.00 79.88 114 SER E C 1
ATOM 914 O O . SER A 1 114 ? 22.619 73.476 46.861 1.00 79.53 114 SER E O 1
ATOM 917 N N . LEU A 1 115 ? 21.865 75.407 47.765 1.00 69.03 115 LEU E N 1
ATOM 918 C CA . LEU A 1 115 ? 22.268 76.236 46.644 1.00 70.54 115 LEU E CA 1
ATOM 919 C C . LEU A 1 115 ? 23.690 76.732 46.878 1.00 71.10 115 LEU E C 1
ATOM 920 O O . LEU A 1 115 ? 23.964 77.438 47.849 1.00 72.84 115 LEU E O 1
ATOM 925 N N . ILE A 1 116 ? 24.591 76.336 45.986 1.00 69.92 116 ILE E N 1
ATOM 926 C CA . ILE A 1 116 ? 25.992 76.734 46.066 1.00 70.79 116 ILE E CA 1
ATOM 927 C C . ILE A 1 116 ? 26.280 77.734 44.943 1.00 73.22 116 ILE E C 1
ATOM 928 O O . ILE A 1 116 ? 25.829 77.545 43.812 1.00 72.96 116 ILE E O 1
ATOM 933 N N . TYR A 1 117 ? 27.002 78.807 45.261 1.00 75.95 117 TYR E N 1
ATOM 934 C CA . TYR A 1 117 ? 27.233 79.881 44.292 1.00 78.91 117 TYR E CA 1
ATOM 935 C C . TYR A 1 117 ? 28.651 80.446 44.321 1.00 80.66 117 TYR E C 1
ATOM 936 O O . TYR A 1 117 ? 29.342 80.379 45.341 1.00 80.52 117 TYR E O 1
ATOM 945 N N . ASN A 1 118 ? 29.063 81.004 43.184 1.00 82.56 118 ASN E N 1
ATOM 946 C CA . ASN A 1 118 ? 30.352 81.668 43.036 1.00 85.00 118 ASN E CA 1
ATOM 947 C C . ASN A 1 118 ? 30.205 83.145 43.380 1.00 89.76 118 ASN E C 1
ATOM 948 O O . ASN A 1 118 ? 29.497 83.878 42.687 1.00 92.17 118 ASN E O 1
ATOM 953 N N . LYS A 1 119 ? 30.877 83.573 44.448 1.00 91.45 119 LYS E N 1
ATOM 954 C CA . LYS A 1 119 ? 30.775 84.951 44.948 1.00 96.22 119 LYS E CA 1
ATOM 955 C C . LYS A 1 119 ? 31.302 86.004 43.968 1.00 100.44 119 LYS E C 1
ATOM 956 O O . LYS A 1 119 ? 30.815 87.139 43.950 1.00 104.38 119 LYS E O 1
ATOM 962 N N . ASP A 1 120 ? 32.294 85.625 43.164 1.00 99.81 120 ASP E N 1
ATOM 963 C CA . ASP A 1 120 ? 32.896 86.537 42.191 1.00 103.94 120 ASP E CA 1
ATOM 964 C C . ASP A 1 120 ? 32.000 86.767 40.975 1.00 104.88 120 ASP E C 1
ATOM 965 O O . ASP A 1 120 ? 31.958 87.871 40.429 1.00 109.42 120 ASP E O 1
ATOM 970 N N . LEU A 1 121 ? 31.289 85.720 40.562 1.00 100.96 121 LEU E N 1
ATOM 971 C CA . LEU A 1 121 ? 30.352 85.807 39.441 1.00 101.78 121 LEU E CA 1
ATOM 972 C C . LEU A 1 121 ? 28.961 86.257 39.888 1.00 103.00 121 LEU E C 1
ATOM 973 O O . LEU A 1 121 ? 28.207 86.837 39.105 1.00 105.66 121 LEU E O 1
ATOM 978 N N . LEU A 1 122 ? 28.630 85.984 41.147 1.00 101.35 122 LEU E N 1
ATOM 979 C CA . LEU A 1 122 ? 27.318 86.306 41.697 1.00 102.35 122 LEU E CA 1
ATOM 980 C C . LEU A 1 122 ? 27.427 86.629 43.190 1.00 103.04 122 LEU E C 1
ATOM 981 O O . LEU A 1 122 ? 27.492 85.717 44.019 1.00 99.48 122 LEU E O 1
ATOM 986 N N . PRO A 1 123 ? 27.465 87.931 43.537 1.00 108.06 123 PRO E N 1
ATOM 987 C CA . PRO A 1 123 ? 27.533 88.340 44.942 1.00 109.45 123 PRO E CA 1
ATOM 988 C C . PRO A 1 123 ? 26.229 88.063 45.692 1.00 108.34 123 PRO E C 1
ATOM 989 O O . PRO A 1 123 ? 26.262 87.616 46.840 1.00 106.57 123 PRO E O 1
ATOM 993 N N . ASN A 1 124 ? 25.099 88.318 45.035 1.00 109.71 124 ASN E N 1
ATOM 994 C CA . ASN A 1 124 ? 23.780 88.137 45.638 1.00 109.34 124 ASN E CA 1
ATOM 995 C C . ASN A 1 124 ? 23.000 87.002 44.968 1.00 105.44 124 ASN E C 1
ATOM 996 O O . ASN A 1 124 ? 22.563 87.143 43.823 1.00 106.57 124 ASN E O 1
ATOM 1001 N N . PRO A 1 125 ? 22.828 85.870 45.677 1.00 101.28 125 PRO E N 1
ATOM 1002 C CA . PRO A 1 125 ? 22.090 84.728 45.132 1.00 97.70 125 PRO E CA 1
ATOM 1003 C C . PRO A 1 125 ? 20.580 84.987 45.044 1.00 99.57 125 PRO E C 1
ATOM 1004 O O . PRO A 1 125 ? 20.032 85.690 45.896 1.00 102.19 125 PRO E O 1
ATOM 1008 N N . PRO A 1 126 ? 19.913 84.424 44.016 1.00 98.48 126 PRO E N 1
ATOM 1009 C CA . PRO A 1 126 ? 18.465 84.594 43.860 1.00 100.36 126 PRO E CA 1
ATOM 1010 C C . PRO A 1 126 ? 17.673 83.847 44.934 1.00 98.28 126 PRO E C 1
ATOM 1011 O O . PRO A 1 126 ? 18.078 82.762 45.368 1.00 94.26 126 PRO E O 1
ATOM 1015 N N . LYS A 1 127 ? 16.557 84.435 45.354 1.00 101.38 127 LYS E N 1
ATOM 1016 C CA . LYS A 1 127 ? 15.704 83.845 46.383 1.00 100.23 127 LYS E CA 1
ATOM 1017 C C . LYS A 1 127 ? 14.610 82.971 45.770 1.00 98.78 127 LYS E C 1
ATOM 1018 O O . LYS A 1 127 ? 13.979 82.174 46.467 1.00 96.84 127 LYS E O 1
ATOM 1024 N N . THR A 1 128 ? 14.396 83.127 44.464 1.00 99.99 128 THR E N 1
ATOM 1025 C CA . THR A 1 128 ? 13.314 82.445 43.753 1.00 99.65 128 THR E CA 1
ATOM 1026 C C . THR A 1 128 ? 13.811 81.671 42.533 1.00 97.33 128 THR E C 1
ATOM 1027 O O . THR A 1 128 ? 14.849 82.005 41.957 1.00 97.28 128 THR E O 1
ATOM 1031 N N . TRP A 1 129 ? 13.060 80.637 42.153 1.00 95.75 129 TRP E N 1
ATOM 1032 C CA . TRP A 1 129 ? 13.306 79.881 40.922 1.00 94.26 129 TRP E CA 1
ATOM 1033 C C . TRP A 1 129 ? 12.970 80.702 39.679 1.00 98.49 129 TRP E C 1
ATOM 1034 O O . TRP A 1 129 ? 13.572 80.515 38.621 1.00 98.10 129 TRP E O 1
ATOM 1045 N N . GLU A 1 130 ? 12.000 81.602 39.816 1.00 102.98 130 GLU E N 1
ATOM 1046 C CA . GLU A 1 130 ? 11.533 82.447 38.712 1.00 107.95 130 GLU E CA 1
ATOM 1047 C C . GLU A 1 130 ? 12.574 83.489 38.294 1.00 110.26 130 GLU E C 1
ATOM 1048 O O . GLU A 1 130 ? 12.495 84.059 37.205 1.00 113.76 130 GLU E O 1
ATOM 1054 N N . GLU A 1 131 ? 13.551 83.719 39.169 1.00 108.85 131 GLU E N 1
ATOM 1055 C CA . GLU A 1 131 ? 14.627 84.678 38.937 1.00 110.99 131 GLU E CA 1
ATOM 1056 C C . GLU A 1 131 ? 15.739 84.098 38.054 1.00 108.59 131 GLU E C 1
ATOM 1057 O O . GLU A 1 131 ? 16.532 84.851 37.481 1.00 110.88 131 GLU E O 1
ATOM 1063 N N . ILE A 1 132 ? 15.784 82.766 37.948 1.00 104.36 132 ILE E N 1
ATOM 1064 C CA . ILE A 1 132 ? 16.819 82.052 37.178 1.00 101.78 132 ILE E CA 1
ATOM 1065 C C . ILE A 1 132 ? 16.906 82.456 35.688 1.00 104.93 132 ILE E C 1
ATOM 1066 O O . ILE A 1 132 ? 17.996 82.795 35.221 1.00 105.37 132 ILE E O 1
ATOM 1071 N N . PRO A 1 133 ? 15.772 82.423 34.942 1.00 107.47 133 PRO E N 1
ATOM 1072 C CA . PRO A 1 133 ? 15.837 82.717 33.501 1.00 110.58 133 PRO E CA 1
ATOM 1073 C C . PRO A 1 133 ? 16.468 84.071 33.176 1.00 114.86 133 PRO E C 1
ATOM 1074 O O . PRO A 1 133 ? 17.302 84.158 32.273 1.00 115.51 133 PRO E O 1
ATOM 1078 N N . ALA A 1 134 ? 16.075 85.105 33.919 1.00 117.99 134 ALA E N 1
ATOM 1079 C CA . ALA A 1 134 ? 16.627 86.450 33.753 1.00 122.66 134 ALA E CA 1
ATOM 1080 C C . ALA A 1 134 ? 18.109 86.503 34.122 1.00 120.51 134 ALA E C 1
ATOM 1081 O O . ALA A 1 134 ? 18.889 87.217 33.488 1.00 123.44 134 ALA E O 1
ATOM 1083 N N . LEU A 1 135 ? 18.485 85.737 35.144 1.00 115.82 135 LEU E N 1
ATOM 1084 C CA . LEU A 1 135 ? 19.863 85.681 35.622 1.00 113.65 135 LEU E CA 1
ATOM 1085 C C . LEU A 1 135 ? 20.770 84.967 34.621 1.00 111.65 135 LEU E C 1
ATOM 1086 O O . LEU A 1 135 ? 21.957 85.284 34.511 1.00 112.01 135 LEU E O 1
ATOM 1091 N N . ASP A 1 136 ? 20.201 84.006 33.894 1.00 109.91 136 ASP E N 1
ATOM 1092 C CA . ASP A 1 136 ? 20.924 83.272 32.858 1.00 108.39 136 ASP E CA 1
ATOM 1093 C C . ASP A 1 136 ? 21.193 84.150 31.637 1.00 113.36 136 ASP E C 1
ATOM 1094 O O . ASP A 1 136 ? 22.227 84.004 30.987 1.00 113.08 136 ASP E O 1
ATOM 1099 N N . LYS A 1 137 ? 20.263 85.059 31.341 1.00 118.23 137 LYS E N 1
ATOM 1100 C CA . LYS A 1 137 ? 20.396 85.994 30.218 1.00 123.90 137 LYS E CA 1
ATOM 1101 C C . LYS A 1 137 ? 21.661 86.848 30.302 1.00 125.99 137 LYS E C 1
ATOM 1102 O O . LYS A 1 137 ? 22.422 86.932 29.337 1.00 127.56 137 LYS E O 1
ATOM 1108 N N . GLU A 1 138 ? 21.874 87.478 31.457 1.00 126.39 138 GLU E N 1
ATOM 1109 C CA . GLU A 1 138 ? 23.006 88.389 31.650 1.00 129.15 138 GLU E CA 1
ATOM 1110 C C . GLU A 1 138 ? 24.350 87.665 31.753 1.00 125.32 138 GLU E C 1
ATOM 1111 O O . GLU A 1 138 ? 25.398 88.251 31.466 1.00 127.71 138 GLU E O 1
ATOM 1117 N N . LEU A 1 139 ? 24.306 86.396 32.155 1.00 119.77 139 LEU E N 1
ATOM 1118 C CA . LEU A 1 139 ? 25.504 85.566 32.268 1.00 116.03 139 LEU E CA 1
ATOM 1119 C C . LEU A 1 139 ? 25.889 84.898 30.948 1.00 115.67 139 LEU E C 1
ATOM 1120 O O . LEU A 1 139 ? 27.072 84.662 30.695 1.00 114.85 139 LEU E O 1
ATOM 1125 N N . LYS A 1 140 ? 24.891 84.595 30.117 1.00 116.67 140 LYS E N 1
ATOM 1126 C CA . LYS A 1 140 ? 25.125 84.046 28.775 1.00 117.26 140 LYS E CA 1
ATOM 1127 C C . LYS A 1 140 ? 25.849 85.041 27.871 1.00 122.43 140 LYS E C 1
ATOM 1128 O O . LYS A 1 140 ? 26.594 84.643 26.974 1.00 122.66 140 LYS E O 1
ATOM 1134 N N . ALA A 1 141 ? 25.621 86.330 28.116 1.00 127.03 141 ALA E N 1
ATOM 1135 C CA . ALA A 1 141 ? 26.305 87.403 27.395 1.00 132.54 141 ALA E CA 1
ATOM 1136 C C . ALA A 1 141 ? 27.782 87.480 27.783 1.00 131.58 141 ALA E C 1
ATOM 1137 O O . ALA A 1 141 ? 28.609 87.965 27.008 1.00 135.04 141 ALA E O 1
ATOM 1139 N N . LYS A 1 142 ? 28.100 86.999 28.983 1.00 127.24 142 LYS E N 1
ATOM 1140 C CA . LYS A 1 142 ? 29.477 86.961 29.471 1.00 126.09 142 LYS E CA 1
ATOM 1141 C C . LYS A 1 142 ? 30.087 85.561 29.338 1.00 120.92 142 LYS E C 1
ATOM 1142 O O . LYS A 1 142 ? 31.075 85.235 30.002 1.00 118.62 142 LYS E O 1
ATOM 1148 N N . GLY A 1 143 ? 29.485 84.745 28.474 1.00 119.49 143 GLY E N 1
ATOM 1149 C CA . GLY A 1 143 ? 30.004 83.419 28.135 1.00 115.40 143 GLY E CA 1
ATOM 1150 C C . GLY A 1 143 ? 29.833 82.352 29.202 1.00 109.76 143 GLY E C 1
ATOM 1151 O O . GLY A 1 143 ? 30.467 81.295 29.135 1.00 106.41 143 GLY E O 1
ATOM 1152 N N . LYS A 1 144 ? 28.969 82.623 30.178 1.00 108.99 144 LYS E N 1
ATOM 1153 C CA . LYS A 1 144 ? 28.747 81.716 31.306 1.00 104.10 144 LYS E CA 1
ATOM 1154 C C . LYS A 1 144 ? 27.325 81.149 31.296 1.00 102.51 144 LYS E C 1
ATOM 1155 O O . LYS A 1 144 ? 26.574 81.347 30.339 1.00 105.07 144 LYS E O 1
ATOM 1161 N N . SER A 1 145 ? 26.972 80.428 32.358 1.00 98.69 145 SER E N 1
ATOM 1162 C CA . SER A 1 145 ? 25.594 79.997 32.594 1.00 97.45 145 SER E CA 1
ATOM 1163 C C . SER A 1 145 ? 25.200 80.289 34.041 1.00 96.32 145 SER E C 1
ATOM 1164 O O . SER A 1 145 ? 26.066 80.529 34.886 1.00 95.62 145 SER E O 1
ATOM 1167 N N . ALA A 1 146 ? 23.899 80.284 34.320 1.00 96.49 146 ALA E N 1
ATOM 1168 C CA . ALA A 1 146 ? 23.408 80.572 35.666 1.00 96.04 146 ALA E CA 1
ATOM 1169 C C . ALA A 1 146 ? 23.409 79.339 36.565 1.00 91.37 146 ALA E C 1
ATOM 1170 O O . ALA A 1 146 ? 24.036 79.339 37.624 1.00 90.00 146 ALA E O 1
ATOM 1172 N N . LEU A 1 147 ? 22.718 78.289 36.126 1.00 89.34 147 LEU E N 1
ATOM 1173 C CA . LEU A 1 147 ? 22.515 77.100 36.943 1.00 85.33 147 LEU E CA 1
ATOM 1174 C C . LEU A 1 147 ? 22.716 75.811 36.149 1.00 82.93 147 LEU E C 1
ATOM 1175 O O . LEU A 1 147 ? 22.103 75.610 35.095 1.00 83.87 147 LEU E O 1
ATOM 1180 N N . MET A 1 148 ? 23.593 74.956 36.673 1.00 79.93 148 MET E N 1
ATOM 1181 C CA . MET A 1 148 ? 23.847 73.625 36.135 1.00 77.64 148 MET E CA 1
ATOM 1182 C C . MET A 1 148 ? 23.896 72.622 37.285 1.00 74.50 148 MET E C 1
ATOM 1183 O O . MET A 1 148 ? 24.804 72.670 38.115 1.00 73.27 148 MET E O 1
ATOM 1188 N N . PHE A 1 149 ? 22.912 71.727 37.337 1.00 73.40 149 PHE E N 1
ATOM 1189 C CA . PHE A 1 149 ? 22.903 70.651 38.329 1.00 70.75 149 PHE E CA 1
ATOM 1190 C C . PHE A 1 149 ? 22.453 69.319 37.719 1.00 69.51 149 PHE E C 1
ATOM 1191 O O . PHE A 1 149 ? 22.064 69.267 36.549 1.00 70.75 149 PHE E O 1
ATOM 1199 N N . ASN A 1 150 ? 22.530 68.249 38.508 1.00 67.47 150 ASN E N 1
ATOM 1200 C CA . ASN A 1 150 ? 22.182 66.909 38.040 1.00 66.52 150 ASN E CA 1
ATOM 1201 C C . ASN A 1 150 ? 20.696 66.778 37.708 1.00 68.11 150 ASN E C 1
ATOM 1202 O O . ASN A 1 150 ? 19.845 66.812 38.598 1.00 68.24 150 ASN E O 1
ATOM 1207 N N . LEU A 1 151 ? 20.396 66.638 36.420 1.00 69.65 151 LEU E N 1
ATOM 1208 C CA . LEU A 1 151 ? 19.020 66.481 35.954 1.00 71.65 151 LEU E CA 1
ATOM 1209 C C . LEU A 1 151 ? 18.669 65.015 35.693 1.00 70.77 151 LEU E C 1
ATOM 1210 O O . LEU A 1 151 ? 17.518 64.684 35.396 1.00 72.36 151 LEU E O 1
ATOM 1215 N N . GLN A 1 152 ? 19.667 64.146 35.825 1.00 68.56 152 GLN E N 1
ATOM 1216 C CA . GLN A 1 152 ? 19.518 62.726 35.519 1.00 67.94 152 GLN E CA 1
ATOM 1217 C C . GLN A 1 152 ? 18.959 61.931 36.696 1.00 66.58 152 GLN E C 1
ATOM 1218 O O . GLN A 1 152 ? 18.321 60.894 36.503 1.00 66.91 152 GLN E O 1
ATOM 1224 N N . GLU A 1 153 ? 19.206 62.416 37.910 1.00 65.29 153 GLU E N 1
ATOM 1225 C CA . GLU A 1 153 ? 18.757 61.729 39.118 1.00 64.15 153 GLU E CA 1
ATOM 1226 C C . GLU A 1 153 ? 17.661 62.504 39.850 1.00 64.78 153 GLU E C 1
ATOM 1227 O O . GLU A 1 153 ? 17.814 63.701 40.097 1.00 65.19 153 GLU E O 1
ATOM 1233 N N . PRO A 1 154 ? 16.551 61.817 40.196 1.00 65.05 154 PRO E N 1
ATOM 1234 C CA . PRO A 1 154 ? 15.372 62.442 40.808 1.00 66.31 154 PRO E CA 1
ATOM 1235 C C . PRO A 1 154 ? 15.661 63.113 42.148 1.00 65.42 154 PRO E C 1
ATOM 1236 O O . PRO A 1 154 ? 14.968 64.061 42.513 1.00 66.83 154 PRO E O 1
ATOM 1240 N N . TYR A 1 155 ? 16.674 62.618 42.862 1.00 63.17 155 TYR E N 1
ATOM 1241 C CA . TYR A 1 155 ? 17.119 63.192 44.133 1.00 62.19 155 TYR E CA 1
ATOM 1242 C C . TYR A 1 155 ? 17.481 64.675 44.009 1.00 62.89 155 TYR E C 1
ATOM 1243 O O . TYR A 1 155 ? 17.186 65.465 44.905 1.00 63.76 155 TYR E O 1
ATOM 1252 N N . PHE A 1 156 ? 18.125 65.040 42.904 1.00 62.85 156 PHE E N 1
ATOM 1253 C CA . PHE A 1 156 ? 18.540 66.422 42.665 1.00 63.98 156 PHE E CA 1
ATOM 1254 C C . PHE A 1 156 ? 17.419 67.326 42.136 1.00 66.54 156 PHE E C 1
ATOM 1255 O O . PHE A 1 156 ? 17.443 68.539 42.360 1.00 68.04 156 PHE E O 1
ATOM 1263 N N . THR A 1 157 ? 16.448 66.738 41.439 1.00 67.47 157 THR E N 1
ATOM 1264 C CA . THR A 1 157 ? 15.362 67.506 40.807 1.00 70.33 157 THR E CA 1
ATOM 1265 C C . THR A 1 157 ? 14.090 67.570 41.651 1.00 71.90 157 THR E C 1
ATOM 1266 O O . THR A 1 157 ? 13.168 68.335 41.345 1.00 74.64 157 THR E O 1
ATOM 1270 N N . TRP A 1 158 ? 14.050 66.771 42.715 1.00 70.63 158 TRP E N 1
ATOM 1271 C CA . TRP A 1 158 ? 12.885 66.690 43.597 1.00 72.16 158 TRP E CA 1
ATOM 1272 C C . TRP A 1 158 ? 12.576 67.967 44.387 1.00 74.02 158 TRP E C 1
ATOM 1273 O O . TRP A 1 158 ? 11.401 68.268 44.593 1.00 76.44 158 TRP E O 1
ATOM 1284 N N . PRO A 1 159 ? 13.614 68.716 44.836 1.00 73.44 159 PRO E N 1
ATOM 1285 C CA . PRO A 1 159 ? 13.351 69.953 45.586 1.00 75.55 159 PRO E CA 1
ATOM 1286 C C . PRO A 1 159 ? 12.363 70.892 44.886 1.00 78.80 159 PRO E C 1
ATOM 1287 O O . PRO A 1 159 ? 11.494 71.470 45.538 1.00 81.11 159 PRO E O 1
ATOM 1291 N N . LEU A 1 160 ? 12.500 71.027 43.569 1.00 79.36 160 LEU E N 1
ATOM 1292 C CA . LEU A 1 160 ? 11.618 71.874 42.774 1.00 82.69 160 LEU E CA 1
ATOM 1293 C C . LEU A 1 160 ? 10.251 71.222 42.551 1.00 84.19 160 LEU E C 1
ATOM 1294 O O . LEU A 1 160 ? 9.223 71.894 42.616 1.00 87.30 160 LEU E O 1
ATOM 1299 N N . ILE A 1 161 ? 10.253 69.915 42.294 1.00 82.32 161 ILE E N 1
ATOM 1300 C CA . ILE A 1 161 ? 9.026 69.149 42.044 1.00 83.82 161 ILE E CA 1
ATOM 1301 C C . ILE A 1 161 ? 8.131 69.075 43.289 1.00 84.91 161 ILE E C 1
ATOM 1302 O O . ILE A 1 161 ? 6.903 69.127 43.185 1.00 87.73 161 ILE E O 1
ATOM 1307 N N . ALA A 1 162 ? 8.755 68.976 44.461 1.00 83.08 162 ALA E N 1
ATOM 1308 C CA . ALA A 1 162 ? 8.028 68.843 45.726 1.00 84.06 162 ALA E CA 1
ATOM 1309 C C . ALA A 1 162 ? 7.565 70.175 46.317 1.00 86.83 162 ALA E C 1
ATOM 1310 O O . ALA A 1 162 ? 6.790 70.196 47.278 1.00 88.42 162 ALA E O 1
ATOM 1312 N N . ALA A 1 163 ? 8.035 71.278 45.738 1.00 87.85 163 ALA E N 1
ATOM 1313 C CA . ALA A 1 163 ? 7.767 72.621 46.262 1.00 90.75 163 ALA E CA 1
ATOM 1314 C C . ALA A 1 163 ? 6.280 72.992 46.324 1.00 94.68 163 ALA E C 1
ATOM 1315 O O . ALA A 1 163 ? 5.767 73.309 47.399 1.00 96.33 163 ALA E O 1
ATOM 1317 N N . ASP A 1 164 ? 5.596 72.944 45.181 1.00 96.62 164 ASP E N 1
ATOM 1318 C CA . ASP A 1 164 ? 4.196 73.378 45.086 1.00 100.90 164 ASP E CA 1
ATOM 1319 C C . ASP A 1 164 ? 3.213 72.429 45.778 1.00 101.30 164 ASP E C 1
ATOM 1320 O O . ASP A 1 164 ? 2.179 72.870 46.283 1.00 104.86 164 ASP E O 1
ATOM 1325 N N . GLY A 1 165 ? 3.535 71.137 45.802 1.00 98.27 165 GLY E N 1
ATOM 1326 C CA . GLY A 1 165 ? 2.682 70.149 46.466 1.00 98.55 165 GLY E CA 1
ATOM 1327 C C . GLY A 1 165 ? 3.053 68.692 46.250 1.00 95.48 165 GLY E C 1
ATOM 1328 O O . GLY A 1 165 ? 2.320 67.796 46.674 1.00 96.16 165 GLY E O 1
ATOM 1329 N N . GLY A 1 166 ? 4.185 68.452 45.593 1.00 92.38 166 GLY E N 1
ATOM 1330 C CA . GLY A 1 166 ? 4.662 67.092 45.338 1.00 89.56 166 GLY E CA 1
ATOM 1331 C C . GLY A 1 166 ? 5.201 66.402 46.577 1.00 87.06 166 GLY E C 1
ATOM 1332 O O . GLY A 1 166 ? 5.824 67.040 47.428 1.00 86.25 166 GLY E O 1
ATOM 1333 N N . TYR A 1 167 ? 4.944 65.099 46.684 1.00 86.33 167 TYR E N 1
ATOM 1334 C CA . TYR A 1 167 ? 5.464 64.272 47.781 1.00 84.26 167 TYR E CA 1
ATOM 1335 C C . TYR A 1 167 ? 5.550 62.801 47.381 1.00 83.14 167 TYR E C 1
ATOM 1336 O O . TYR A 1 167 ? 4.823 62.348 46.497 1.00 84.62 167 TYR E O 1
ATOM 1345 N N . ALA A 1 168 ? 6.443 62.061 48.035 1.00 80.83 168 ALA E N 1
ATOM 1346 C CA . ALA A 1 168 ? 6.626 60.640 47.745 1.00 80.13 168 ALA E CA 1
ATOM 1347 C C . ALA A 1 168 ? 5.475 59.813 48.317 1.00 82.69 168 ALA E C 1
ATOM 1348 O O . ALA A 1 168 ? 4.700 59.213 47.571 1.00 84.40 168 ALA E O 1
ATOM 1350 N N . PHE A 1 169 ? 5.380 59.788 49.644 1.00 83.31 169 PHE E N 1
ATOM 1351 C CA . PHE A 1 169 ? 4.302 59.107 50.353 1.00 86.15 169 PHE E CA 1
ATOM 1352 C C . PHE A 1 169 ? 3.847 59.999 51.500 1.00 87.93 169 PHE E C 1
ATOM 1353 O O . PHE A 1 169 ? 4.678 60.576 52.208 1.00 86.45 169 PHE E O 1
ATOM 1361 N N . LYS A 1 170 ? 2.532 60.106 51.680 1.00 91.53 170 LYS E N 1
ATOM 1362 C CA . LYS A 1 170 ? 1.954 60.968 52.712 1.00 93.89 170 LYS E CA 1
ATOM 1363 C C . LYS A 1 170 ? 2.316 60.499 54.121 1.00 93.82 170 LYS E C 1
ATOM 1364 O O . LYS A 1 170 ? 2.070 59.346 54.486 1.00 94.60 170 LYS E O 1
ATOM 1370 N N . TYR A 1 171 ? 2.913 61.401 54.896 1.00 93.31 171 TYR E N 1
ATOM 1371 C CA . TYR A 1 171 ? 3.226 61.148 56.297 1.00 93.86 171 TYR E CA 1
ATOM 1372 C C . TYR A 1 171 ? 2.101 61.731 57.150 1.00 97.77 171 TYR E C 1
ATOM 1373 O O . TYR A 1 171 ? 2.174 62.876 57.608 1.00 98.51 171 TYR E O 1
ATOM 1382 N N . GLU A 1 172 ? 1.058 60.924 57.346 1.00 100.64 172 GLU E N 1
ATOM 1383 C CA . GLU A 1 172 ? -0.194 61.366 57.964 1.00 104.87 172 GLU E CA 1
ATOM 1384 C C . GLU A 1 172 ? -0.018 61.847 59.406 1.00 106.25 172 GLU E C 1
ATOM 1385 O O . GLU A 1 172 ? -0.186 63.037 59.690 1.00 107.60 172 GLU E O 1
ATOM 1391 N N . ASN A 1 173 ? 0.311 60.922 60.307 1.00 106.34 173 ASN E N 1
ATOM 1392 C CA . ASN A 1 173 ? 0.521 61.241 61.722 1.00 107.75 173 ASN E CA 1
ATOM 1393 C C . ASN A 1 173 ? 1.431 60.234 62.430 1.00 106.38 173 ASN E C 1
ATOM 1394 O O . ASN A 1 173 ? 1.110 59.739 63.514 1.00 109.00 173 ASN E O 1
ATOM 1399 N N . GLY A 1 174 ? 2.568 59.941 61.805 1.00 102.59 174 GLY E N 1
ATOM 1400 C CA . GLY A 1 174 ? 3.527 58.978 62.341 1.00 101.18 174 GLY E CA 1
ATOM 1401 C C . GLY A 1 174 ? 3.734 57.762 61.454 1.00 99.43 174 GLY E C 1
ATOM 1402 O O . GLY A 1 174 ? 4.714 57.030 61.616 1.00 97.79 174 GLY E O 1
ATOM 1403 N N . LYS A 1 175 ? 2.814 57.551 60.514 1.00 100.03 175 LYS E N 1
ATOM 1404 C CA . LYS A 1 175 ? 2.861 56.392 59.623 1.00 98.91 175 LYS E CA 1
ATOM 1405 C C . LYS A 1 175 ? 2.629 56.787 58.163 1.00 97.27 175 LYS E C 1
ATOM 1406 O O . LYS A 1 175 ? 1.939 57.769 57.878 1.00 98.34 175 LYS E O 1
ATOM 1412 N N . TYR A 1 176 ? 3.219 56.017 57.250 1.00 94.90 176 TYR E N 1
ATOM 1413 C CA . TYR A 1 176 ? 3.071 56.241 55.813 1.00 93.44 176 TYR E CA 1
ATOM 1414 C C . TYR A 1 176 ? 1.905 55.445 55.229 1.00 96.31 176 TYR E C 1
ATOM 1415 O O . TYR A 1 176 ? 1.710 54.274 55.566 1.00 97.82 176 TYR E O 1
ATOM 1424 N N . ASP A 1 177 ? 1.134 56.094 54.358 1.00 97.40 177 ASP E N 1
ATOM 1425 C CA . ASP A 1 177 ? 0.062 55.435 53.616 1.00 100.18 177 ASP E CA 1
ATOM 1426 C C . ASP A 1 177 ? 0.557 55.127 52.208 1.00 98.23 177 ASP E C 1
ATOM 1427 O O . ASP A 1 177 ? 0.938 56.033 51.461 1.00 96.47 177 ASP E O 1
ATOM 1432 N N . ILE A 1 178 ? 0.547 53.843 51.858 1.00 98.92 178 ILE E N 1
ATOM 1433 C CA . ILE A 1 178 ? 1.133 53.365 50.601 1.00 97.22 178 ILE E CA 1
ATOM 1434 C C . ILE A 1 178 ? 0.352 53.774 49.344 1.00 98.88 178 ILE E C 1
ATOM 1435 O O . ILE A 1 178 ? 0.952 53.985 48.287 1.00 97.02 178 ILE E O 1
ATOM 1440 N N . LYS A 1 179 ? -0.971 53.885 49.463 1.00 102.67 179 LYS E N 1
ATOM 1441 C CA . LYS A 1 179 ? -1.824 54.242 48.326 1.00 105.05 179 LYS E CA 1
ATOM 1442 C C . LYS A 1 179 ? -1.805 55.746 48.028 1.00 104.25 179 LYS E C 1
ATOM 1443 O O . LYS A 1 179 ? -2.158 56.171 46.924 1.00 105.42 179 LYS E O 1
ATOM 1449 N N . ASP A 1 180 ? -1.396 56.542 49.014 1.00 102.60 180 ASP E N 1
ATOM 1450 C CA . ASP A 1 180 ? -1.339 57.994 48.864 1.00 102.01 180 ASP E CA 1
ATOM 1451 C C . ASP A 1 180 ? 0.028 58.438 48.342 1.00 97.79 180 ASP E C 1
ATOM 1452 O O . ASP A 1 180 ? 0.950 58.706 49.118 1.00 95.19 180 ASP E O 1
ATOM 1457 N N . VAL A 1 181 ? 0.146 58.502 47.019 1.00 97.44 181 VAL E N 1
ATOM 1458 C CA . VAL A 1 181 ? 1.360 58.977 46.356 1.00 93.95 181 VAL E CA 1
ATOM 1459 C C . VAL A 1 181 ? 1.064 60.324 45.700 1.00 95.11 181 VAL E C 1
ATOM 1460 O O . VAL A 1 181 ? 0.029 60.491 45.052 1.00 98.44 181 VAL E O 1
ATOM 1464 N N . GLY A 1 182 ? 1.972 61.280 45.880 1.00 92.70 182 GLY E N 1
ATOM 1465 C CA . GLY A 1 182 ? 1.783 62.628 45.354 1.00 93.92 182 GLY E CA 1
ATOM 1466 C C . GLY A 1 182 ? 2.771 63.027 44.275 1.00 91.84 182 GLY E C 1
ATOM 1467 O O . GLY A 1 182 ? 3.392 64.088 44.359 1.00 90.80 182 GLY E O 1
ATOM 1468 N N . VAL A 1 183 ? 2.924 62.177 43.264 1.00 91.49 183 VAL E N 1
ATOM 1469 C CA . VAL A 1 183 ? 3.746 62.515 42.100 1.00 90.33 183 VAL E CA 1
ATOM 1470 C C . VAL A 1 183 ? 2.879 62.853 40.879 1.00 93.81 183 VAL E C 1
ATOM 1471 O O . VAL A 1 183 ? 3.371 63.390 39.888 1.00 93.78 183 VAL E O 1
ATOM 1475 N N . ASP A 1 184 ? 1.587 62.545 40.980 1.00 97.22 184 ASP E N 1
ATOM 1476 C CA . ASP A 1 184 ? 0.614 62.770 39.911 1.00 101.23 184 ASP E CA 1
ATOM 1477 C C . ASP A 1 184 ? -0.081 64.129 40.037 1.00 104.09 184 ASP E C 1
ATOM 1478 O O . ASP A 1 184 ? -0.522 64.696 39.038 1.00 107.01 184 ASP E O 1
ATOM 1483 N N . ASN A 1 185 ? -0.168 64.645 41.262 1.00 103.51 185 ASN E N 1
ATOM 1484 C CA . ASN A 1 185 ? -0.956 65.852 41.559 1.00 106.68 185 ASN E CA 1
ATOM 1485 C C . ASN A 1 185 ? -0.451 67.155 40.921 1.00 107.04 185 ASN E C 1
ATOM 1486 O O . ASN A 1 185 ? 0.625 67.189 40.318 1.00 104.39 185 ASN E O 1
ATOM 1491 N N . ALA A 1 186 ? -1.243 68.218 41.070 1.00 110.65 186 ALA E N 1
ATOM 1492 C CA . ALA A 1 186 ? -0.965 69.532 40.477 1.00 112.15 186 ALA E CA 1
ATOM 1493 C C . ALA A 1 186 ? 0.344 70.171 40.947 1.00 108.55 186 ALA E C 1
ATOM 1494 O O . ALA A 1 186 ? 0.928 70.991 40.234 1.00 108.89 186 ALA E O 1
ATOM 1496 N N . GLY A 1 187 ? 0.795 69.800 42.144 1.00 105.48 187 GLY E N 1
ATOM 1497 C CA . GLY A 1 187 ? 2.046 70.309 42.700 1.00 102.09 187 GLY E CA 1
ATOM 1498 C C . GLY A 1 187 ? 3.259 69.821 41.932 1.00 98.58 187 GLY E C 1
ATOM 1499 O O . GLY A 1 187 ? 4.141 70.608 41.579 1.00 97.79 187 GLY E O 1
ATOM 1500 N N . ALA A 1 188 ? 3.295 68.515 41.673 1.00 96.76 188 ALA E N 1
ATOM 1501 C CA . ALA A 1 188 ? 4.387 67.888 40.934 1.00 93.57 188 ALA E CA 1
ATOM 1502 C C . ALA A 1 188 ? 4.410 68.330 39.473 1.00 95.47 188 ALA E C 1
ATOM 1503 O O . ALA A 1 188 ? 5.481 68.575 38.912 1.00 93.69 188 ALA E O 1
ATOM 1505 N N . LYS A 1 189 ? 3.226 68.431 38.868 1.00 99.31 189 LYS E N 1
ATOM 1506 C CA . LYS A 1 189 ? 3.082 68.899 37.489 1.00 102.01 189 LYS E CA 1
ATOM 1507 C C . LYS A 1 189 ? 3.645 70.309 37.302 1.00 102.83 189 LYS E C 1
ATOM 1508 O O . LYS A 1 189 ? 4.345 70.571 36.326 1.00 102.63 189 LYS E O 1
ATOM 1514 N N . ALA A 1 190 ? 3.347 71.199 38.249 1.00 103.92 190 ALA E N 1
ATOM 1515 C CA . ALA A 1 190 ? 3.850 72.575 38.228 1.00 105.16 190 ALA E CA 1
ATOM 1516 C C . ALA A 1 190 ? 5.375 72.650 38.341 1.00 101.29 190 ALA E C 1
ATOM 1517 O O . ALA A 1 190 ? 6.015 73.448 37.652 1.00 102.17 190 ALA E O 1
ATOM 1519 N N . GLY A 1 191 ? 5.948 71.814 39.206 1.00 97.37 191 GLY E N 1
ATOM 1520 C CA . GLY A 1 191 ? 7.390 71.796 39.439 1.00 93.71 191 GLY E CA 1
ATOM 1521 C C . GLY A 1 191 ? 8.181 71.284 38.252 1.00 92.40 191 GLY E C 1
ATOM 1522 O O . GLY A 1 191 ? 9.221 71.847 37.897 1.00 91.69 191 GLY E O 1
ATOM 1523 N N . LEU A 1 192 ? 7.684 70.214 37.635 1.00 92.38 192 LEU E N 1
ATOM 1524 C CA . LEU A 1 192 ? 8.357 69.595 36.499 1.00 91.16 192 LEU E CA 1
ATOM 1525 C C . LEU A 1 192 ? 8.201 70.421 35.222 1.00 94.60 192 LEU E C 1
ATOM 1526 O O . LEU A 1 192 ? 9.146 70.531 34.439 1.00 93.88 192 LEU E O 1
ATOM 1531 N N . THR A 1 193 ? 7.015 70.998 35.018 1.00 98.60 193 THR E N 1
ATOM 1532 C CA . THR A 1 193 ? 6.762 71.876 33.871 1.00 102.62 193 THR E CA 1
ATOM 1533 C C . THR A 1 193 ? 7.751 73.043 33.848 1.00 102.54 193 THR E C 1
ATOM 1534 O O . THR A 1 193 ? 8.253 73.409 32.786 1.00 103.96 193 THR E O 1
ATOM 1538 N N . PHE A 1 194 ? 8.036 73.609 35.021 1.00 101.07 194 PHE E N 1
ATOM 1539 C CA . PHE A 1 194 ? 9.001 74.702 35.134 1.00 101.09 194 PHE E CA 1
ATOM 1540 C C . PHE A 1 194 ? 10.426 74.245 34.817 1.00 97.59 194 PHE E C 1
ATOM 1541 O O . PHE A 1 194 ? 11.195 74.989 34.206 1.00 98.77 194 PHE E O 1
ATOM 1549 N N . LEU A 1 195 ? 10.767 73.028 35.239 1.00 93.68 195 LEU E N 1
ATOM 1550 C CA . LEU A 1 195 ? 12.072 72.437 34.948 1.00 90.50 195 LEU E CA 1
ATOM 1551 C C . LEU A 1 195 ? 12.235 72.212 33.444 1.00 91.92 195 LEU E C 1
ATOM 1552 O O . LEU A 1 195 ? 13.250 72.590 32.855 1.00 91.77 195 LEU E O 1
ATOM 1557 N N . VAL A 1 196 ? 11.218 71.605 32.836 1.00 93.65 196 VAL E N 1
ATOM 1558 C CA . VAL A 1 196 ? 11.201 71.322 31.400 1.00 95.64 196 VAL E CA 1
ATOM 1559 C C . VAL A 1 196 ? 11.219 72.608 30.558 1.00 99.56 196 VAL E C 1
ATOM 1560 O O . VAL A 1 196 ? 11.806 72.635 29.473 1.00 100.55 196 VAL E O 1
ATOM 1564 N N . ASP A 1 197 ? 10.601 73.669 31.073 1.00 102.05 197 ASP E N 1
ATOM 1565 C CA . ASP A 1 197 ? 10.605 74.973 30.398 1.00 106.34 197 ASP E CA 1
ATOM 1566 C C . ASP A 1 197 ? 11.982 75.633 30.400 1.00 105.01 197 ASP E C 1
ATOM 1567 O O . ASP A 1 197 ? 12.335 76.335 29.451 1.00 107.96 197 ASP E O 1
ATOM 1572 N N . LEU A 1 198 ? 12.750 75.411 31.467 1.00 100.89 198 LEU E N 1
ATOM 1573 C CA . LEU A 1 198 ? 14.143 75.857 31.526 1.00 99.32 198 LEU E CA 1
ATOM 1574 C C . LEU A 1 198 ? 14.970 75.162 30.446 1.00 98.21 198 LEU E C 1
ATOM 1575 O O . LEU A 1 198 ? 15.835 75.778 29.819 1.00 99.48 198 LEU E O 1
ATOM 1580 N N . ILE A 1 199 ? 14.683 73.879 30.234 1.00 96.12 199 ILE E N 1
ATOM 1581 C CA . ILE A 1 199 ? 15.340 73.079 29.201 1.00 95.29 199 ILE E CA 1
ATOM 1582 C C . ILE A 1 199 ? 14.907 73.533 27.802 1.00 99.97 199 ILE E C 1
ATOM 1583 O O . ILE A 1 199 ? 15.746 73.710 26.916 1.00 100.97 199 ILE E O 1
ATOM 1588 N N . LYS A 1 200 ? 13.602 73.735 27.619 1.00 103.20 200 LYS E N 1
ATOM 1589 C CA . LYS A 1 200 ? 13.046 74.174 26.332 1.00 108.33 200 LYS E CA 1
ATOM 1590 C C . LYS A 1 200 ? 13.519 75.568 25.917 1.00 111.70 200 LYS E C 1
ATOM 1591 O O . LYS A 1 200 ? 13.592 75.873 24.724 1.00 115.53 200 LYS E O 1
ATOM 1597 N N . ASN A 1 201 ? 13.835 76.405 26.902 1.00 110.80 201 ASN E N 1
ATOM 1598 C CA . ASN A 1 201 ? 14.362 77.745 26.647 1.00 113.98 201 ASN E CA 1
ATOM 1599 C C . ASN A 1 201 ? 15.890 77.801 26.741 1.00 111.38 201 ASN E C 1
ATOM 1600 O O . ASN A 1 201 ? 16.480 78.880 26.871 1.00 113.09 201 ASN E O 1
ATOM 1605 N N . LYS A 1 202 ? 16.510 76.622 26.671 1.00 107.54 202 LYS E N 1
ATOM 1606 C CA . LYS A 1 202 ? 17.971 76.451 26.642 1.00 105.23 202 LYS E CA 1
ATOM 1607 C C . LYS A 1 202 ? 18.730 77.094 27.811 1.00 103.41 202 LYS E C 1
ATOM 1608 O O . LYS A 1 202 ? 19.891 77.484 27.670 1.00 103.46 202 LYS E O 1
ATOM 1614 N N . HIS A 1 203 ? 18.072 77.193 28.963 1.00 102.20 203 HIS E N 1
ATOM 1615 C CA . HIS A 1 203 ? 18.730 77.667 30.178 1.00 100.41 203 HIS E CA 1
ATOM 1616 C C . HIS A 1 203 ? 19.479 76.528 30.862 1.00 95.30 203 HIS E C 1
ATOM 1617 O O . HIS A 1 203 ? 20.465 76.759 31.564 1.00 93.72 203 HIS E O 1
ATOM 1624 N N . MET A 1 204 ? 18.995 75.304 30.651 1.00 93.26 204 MET E N 1
ATOM 1625 C CA . MET A 1 204 ? 19.656 74.086 31.128 1.00 88.91 204 MET E CA 1
ATOM 1626 C C . MET A 1 204 ? 19.551 72.989 30.068 1.00 88.50 204 MET E C 1
ATOM 1627 O O . MET A 1 204 ? 18.650 73.019 29.226 1.00 91.41 204 MET E O 1
ATOM 1632 N N . ASN A 1 205 ? 20.476 72.032 30.108 1.00 85.44 205 ASN E N 1
ATOM 1633 C CA . ASN A 1 205 ? 20.493 70.914 29.162 1.00 84.94 205 ASN E CA 1
ATOM 1634 C C . ASN A 1 205 ? 20.062 69.599 29.820 1.00 81.82 205 ASN E C 1
ATOM 1635 O O . ASN A 1 205 ? 20.443 69.316 30.955 1.00 79.00 205 ASN E O 1
ATOM 1640 N N . ALA A 1 206 ? 19.280 68.803 29.090 1.00 82.78 206 ALA E N 1
ATOM 1641 C CA . ALA A 1 206 ? 18.619 67.605 29.630 1.00 80.74 206 ALA E CA 1
ATOM 1642 C C . ALA A 1 206 ? 19.557 66.479 30.059 1.00 77.27 206 ALA E C 1
ATOM 1643 O O . ALA A 1 206 ? 19.261 65.744 31.001 1.00 75.01 206 ALA E O 1
ATOM 1645 N N . ASP A 1 207 ? 20.678 66.339 29.361 1.00 77.14 207 ASP E N 1
ATOM 1646 C CA . ASP A 1 207 ? 21.622 65.260 29.650 1.00 74.44 207 ASP E CA 1
ATOM 1647 C C . ASP A 1 207 ? 22.773 65.704 30.562 1.00 72.20 207 ASP E C 1
ATOM 1648 O O . ASP A 1 207 ? 23.827 65.064 30.608 1.00 70.72 207 ASP E O 1
ATOM 1653 N N . THR A 1 208 ? 22.554 66.800 31.291 1.00 72.27 208 THR E N 1
ATOM 1654 C CA . THR A 1 208 ? 23.489 67.261 32.315 1.00 70.20 208 THR E CA 1
ATOM 1655 C C . THR A 1 208 ? 23.426 66.321 33.516 1.00 66.96 208 THR E C 1
ATOM 1656 O O . THR A 1 208 ? 22.375 66.177 34.143 1.00 66.77 208 THR E O 1
ATOM 1660 N N . ASP A 1 209 ? 24.554 65.680 33.817 1.00 64.60 209 ASP E N 1
ATOM 1661 C CA . ASP A 1 209 ? 24.650 64.752 34.944 1.00 61.62 209 ASP E CA 1
ATOM 1662 C C . ASP A 1 209 ? 25.487 65.338 36.083 1.00 60.40 209 ASP E C 1
ATOM 1663 O O . ASP A 1 209 ? 25.912 66.494 36.008 1.00 61.51 209 ASP E O 1
ATOM 1668 N N . TYR A 1 210 ? 25.719 64.545 37.130 1.00 58.05 210 TYR E N 1
ATOM 1669 C CA . TYR A 1 210 ? 26.460 65.012 38.300 1.00 56.95 210 TYR E CA 1
ATOM 1670 C C . TYR A 1 210 ? 27.839 65.544 37.926 1.00 57.50 210 TYR E C 1
ATOM 1671 O O . TYR A 1 210 ? 28.185 66.679 38.249 1.00 58.62 210 TYR E O 1
ATOM 1680 N N . SER A 1 211 ? 28.607 64.705 37.239 1.00 57.05 211 SER E N 1
ATOM 1681 C CA . SER A 1 211 ? 30.000 64.975 36.903 1.00 57.63 211 SER E CA 1
ATOM 1682 C C . SER A 1 211 ? 30.199 66.249 36.071 1.00 59.55 211 SER E C 1
ATOM 1683 O O . SER A 1 211 ? 31.142 67.005 36.310 1.00 60.54 211 SER E O 1
ATOM 1686 N N . ILE A 1 212 ? 29.313 66.481 35.105 1.00 60.36 212 ILE E N 1
ATOM 1687 C CA . ILE A 1 212 ? 29.393 67.668 34.254 1.00 62.61 212 ILE E CA 1
ATOM 1688 C C . ILE A 1 212 ? 29.043 68.944 35.032 1.00 63.63 212 ILE E C 1
ATOM 1689 O O . ILE A 1 212 ? 29.750 69.952 34.934 1.00 65.34 212 ILE E O 1
ATOM 1694 N N . ALA A 1 213 ? 27.962 68.886 35.808 1.00 62.70 213 ALA E N 1
ATOM 1695 C CA . ALA A 1 213 ? 27.528 70.012 36.635 1.00 63.79 213 ALA E CA 1
ATOM 1696 C C . ALA A 1 213 ? 28.610 70.446 37.627 1.00 63.67 213 ALA E C 1
ATOM 1697 O O . ALA A 1 213 ? 28.869 71.643 37.780 1.00 65.68 213 ALA E O 1
ATOM 1699 N N . GLU A 1 214 ? 29.238 69.466 38.281 1.00 61.40 214 GLU E N 1
ATOM 1700 C CA . GLU A 1 214 ? 30.295 69.721 39.259 1.00 61.50 214 GLU E CA 1
ATOM 1701 C C . GLU A 1 214 ? 31.562 70.298 38.623 1.00 63.10 214 GLU E C 1
ATOM 1702 O O . GLU A 1 214 ? 32.161 71.225 39.167 1.00 64.64 214 GLU E O 1
ATOM 1708 N N . ALA A 1 215 ? 31.965 69.743 37.481 1.00 63.05 215 ALA E N 1
ATOM 1709 C CA . ALA A 1 215 ? 33.154 70.212 36.765 1.00 64.98 215 ALA E CA 1
ATOM 1710 C C . ALA A 1 215 ? 33.011 71.662 36.302 1.00 67.95 215 ALA E C 1
ATOM 1711 O O . ALA A 1 215 ? 33.938 72.460 36.461 1.00 69.81 215 ALA E O 1
ATOM 1713 N N . ALA A 1 216 ? 31.846 71.991 35.744 1.00 68.79 216 ALA E N 1
ATOM 1714 C CA . ALA A 1 216 ? 31.559 73.342 35.250 1.00 72.23 216 ALA E CA 1
ATOM 1715 C C . ALA A 1 216 ? 31.581 74.388 36.364 1.00 73.76 216 ALA E C 1
ATOM 1716 O O . ALA A 1 216 ? 32.078 75.497 36.162 1.00 76.68 216 ALA E O 1
ATOM 1718 N N . PHE A 1 217 ? 31.054 74.031 37.536 1.00 66.02 217 PHE E N 1
ATOM 1719 C CA . PHE A 1 217 ? 31.038 74.950 38.675 1.00 67.49 217 PHE E CA 1
ATOM 1720 C C . PHE A 1 217 ? 32.416 75.136 39.312 1.00 67.43 217 PHE E C 1
ATOM 1721 O O . PHE A 1 217 ? 32.764 76.239 39.732 1.00 69.39 217 PHE E O 1
ATOM 1729 N N . ASN A 1 218 ? 33.187 74.056 39.397 1.00 65.42 218 ASN E N 1
ATOM 1730 C CA . ASN A 1 218 ? 34.523 74.125 39.984 1.00 65.54 218 ASN E CA 1
ATOM 1731 C C . ASN A 1 218 ? 35.541 74.877 39.120 1.00 67.83 218 ASN E C 1
ATOM 1732 O O . ASN A 1 218 ? 36.596 75.284 39.612 1.00 68.50 218 ASN E O 1
ATOM 1737 N N . LYS A 1 219 ? 35.210 75.071 37.844 1.00 69.38 219 LYS E N 1
ATOM 1738 C CA . LYS A 1 219 ? 36.073 75.805 36.915 1.00 72.06 219 LYS E CA 1
ATOM 1739 C C . LYS A 1 219 ? 35.553 77.213 36.603 1.00 75.50 219 LYS E C 1
ATOM 1740 O O . LYS A 1 219 ? 36.134 77.928 35.783 1.00 77.78 219 LYS E O 1
ATOM 1746 N N . GLY A 1 220 ? 34.466 77.602 37.265 1.00 76.17 220 GLY E N 1
ATOM 1747 C CA . GLY A 1 220 ? 33.905 78.949 37.134 1.00 79.78 220 GLY E CA 1
ATOM 1748 C C . GLY A 1 220 ? 33.183 79.220 35.826 1.00 81.66 220 GLY E C 1
ATOM 1749 O O . GLY A 1 220 ? 33.194 80.348 35.332 1.00 84.86 220 GLY E O 1
ATOM 1750 N N . GLU A 1 221 ? 32.556 78.187 35.268 1.00 80.11 221 GLU E N 1
ATOM 1751 C CA . GLU A 1 221 ? 31.800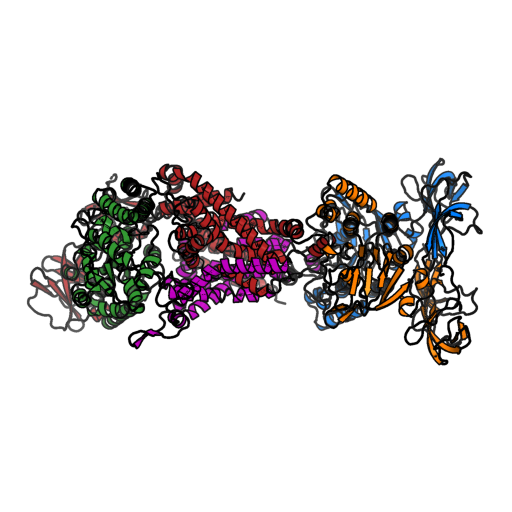 78.306 34.017 1.00 81.80 221 GLU E CA 1
ATOM 1752 C C . GLU A 1 221 ? 30.313 78.535 34.276 1.00 82.58 221 GLU E C 1
ATOM 1753 O O . GLU A 1 221 ? 29.589 79.024 33.403 1.00 84.56 221 GLU E O 1
ATOM 1759 N N . THR A 1 222 ? 29.872 78.171 35.479 1.00 81.01 222 THR E N 1
ATOM 1760 C CA . THR A 1 222 ? 28.484 78.330 35.898 1.00 81.77 222 THR E CA 1
ATOM 1761 C C . THR A 1 222 ? 28.445 79.008 37.263 1.00 82.21 222 THR E C 1
ATOM 1762 O O . THR A 1 222 ? 29.195 78.637 38.173 1.00 80.52 222 THR E O 1
ATOM 1766 N N . ALA A 1 223 ? 27.564 79.995 37.395 1.00 84.73 223 ALA E N 1
ATOM 1767 C CA . ALA A 1 223 ? 27.467 80.804 38.607 1.00 85.75 223 ALA E CA 1
ATOM 1768 C C . ALA A 1 223 ? 26.997 80.023 39.837 1.00 83.23 223 ALA E C 1
ATOM 1769 O O . ALA A 1 223 ? 27.435 80.306 40.954 1.00 82.88 223 ALA E O 1
ATOM 1771 N N . MET A 1 224 ? 26.103 79.055 39.629 1.00 81.58 224 MET E N 1
ATOM 1772 C CA . MET A 1 224 ? 25.562 78.247 40.730 1.00 79.45 224 MET E CA 1
ATOM 1773 C C . MET A 1 224 ? 25.195 76.810 40.364 1.00 76.74 224 MET E C 1
ATOM 1774 O O . MET A 1 224 ? 24.915 76.496 39.207 1.00 76.99 224 MET E O 1
ATOM 1779 N N . THR A 1 225 ? 25.223 75.939 41.373 1.00 74.23 225 THR E N 1
ATOM 1780 C CA . THR A 1 225 ? 24.798 74.547 41.228 1.00 71.71 225 THR E CA 1
ATOM 1781 C C . THR A 1 225 ? 24.059 74.071 42.483 1.00 70.57 225 THR E C 1
ATOM 1782 O O . THR A 1 225 ? 24.050 74.760 43.504 1.00 71.39 225 THR E O 1
ATOM 1786 N N . ILE A 1 226 ? 23.423 72.906 42.388 1.00 68.99 226 ILE E N 1
ATOM 1787 C CA . ILE A 1 226 ? 22.746 72.286 43.529 1.00 67.72 226 ILE E CA 1
ATOM 1788 C C . ILE A 1 226 ? 23.490 71.015 43.944 1.00 64.70 226 ILE E C 1
ATOM 1789 O O . ILE A 1 226 ? 23.551 70.039 43.188 1.00 63.56 226 ILE E O 1
ATOM 1794 N N . ASN A 1 227 ? 24.069 71.043 45.143 1.00 63.57 227 ASN E N 1
ATOM 1795 C CA . ASN A 1 227 ? 24.861 69.922 45.649 1.00 60.78 227 ASN E CA 1
ATOM 1796 C C . ASN A 1 227 ? 24.876 69.849 47.179 1.00 59.74 227 ASN E C 1
ATOM 1797 O O . ASN A 1 227 ? 24.372 70.747 47.856 1.00 61.09 227 ASN E O 1
ATOM 1802 N N . GLY A 1 228 ? 25.457 68.774 47.712 1.00 57.36 228 GLY E N 1
ATOM 1803 C CA . GLY A 1 228 ? 25.498 68.537 49.155 1.00 56.03 228 GLY E CA 1
ATOM 1804 C C . GLY A 1 228 ? 26.831 68.865 49.809 1.00 55.33 228 GLY E C 1
ATOM 1805 O O . GLY A 1 228 ? 27.771 69.276 49.126 1.00 55.74 228 GLY E O 1
ATOM 1806 N N . PRO A 1 229 ? 26.919 68.684 51.144 1.00 54.48 229 PRO E N 1
ATOM 1807 C CA . PRO A 1 229 ? 28.122 68.960 51.940 1.00 54.00 229 PRO E CA 1
ATOM 1808 C C . PRO A 1 229 ? 29.346 68.140 51.534 1.00 52.45 229 PRO E C 1
ATOM 1809 O O . PRO A 1 229 ? 30.476 68.586 51.743 1.00 52.90 229 PRO E O 1
ATOM 1813 N N . TRP A 1 230 ? 29.115 66.958 50.959 1.00 50.74 230 TRP E N 1
ATOM 1814 C CA . TRP A 1 230 ? 30.184 66.082 50.479 1.00 49.17 230 TRP E CA 1
ATOM 1815 C C . TRP A 1 230 ? 31.018 66.724 49.368 1.00 50.03 230 TRP E C 1
ATOM 1816 O O . TRP A 1 230 ? 32.177 66.360 49.164 1.00 49.51 230 TRP E O 1
ATOM 1827 N N . ALA A 1 231 ? 30.415 67.668 48.651 1.00 51.36 231 ALA E N 1
ATOM 1828 C CA . ALA A 1 231 ? 31.048 68.300 47.499 1.00 52.26 231 ALA E CA 1
ATOM 1829 C C . ALA A 1 231 ? 31.915 69.507 47.860 1.00 53.66 231 ALA E C 1
ATOM 1830 O O . ALA A 1 231 ? 32.613 70.043 46.994 1.00 54.60 231 ALA E O 1
ATOM 1832 N N . TRP A 1 232 ? 31.874 69.928 49.125 1.00 53.70 232 TRP E N 1
ATOM 1833 C CA . TRP A 1 232 ? 32.550 71.159 49.549 1.00 55.47 232 TRP E CA 1
ATOM 1834 C C . TRP A 1 232 ? 34.075 71.113 49.453 1.00 55.52 232 TRP E C 1
ATOM 1835 O O . TRP A 1 232 ? 34.697 72.105 49.062 1.00 57.38 232 TRP E O 1
ATOM 1846 N N . SER A 1 233 ? 34.668 69.971 49.797 1.00 53.69 233 SER E N 1
ATOM 1847 C CA . SER A 1 233 ? 36.129 69.837 49.826 1.00 54.02 233 SER E CA 1
ATOM 1848 C C . SER A 1 233 ? 36.765 69.942 48.437 1.00 54.86 233 SER E C 1
ATOM 1849 O O . SER A 1 233 ? 37.906 70.391 48.311 1.00 56.08 233 SER E O 1
ATOM 1852 N N . ASN A 1 234 ? 36.023 69.518 47.411 1.00 54.41 234 ASN E N 1
ATOM 1853 C CA . ASN A 1 234 ? 36.422 69.691 46.016 1.00 55.31 234 ASN E CA 1
ATOM 1854 C C . ASN A 1 234 ? 36.462 71.158 45.592 1.00 58.07 234 ASN E C 1
ATOM 1855 O O . ASN A 1 234 ? 37.340 71.567 44.827 1.00 59.26 234 ASN E O 1
ATOM 1860 N N . ILE A 1 235 ? 35.503 71.940 46.085 1.00 59.19 235 ILE E N 1
ATOM 1861 C CA . ILE A 1 235 ? 35.441 73.373 45.785 1.00 62.04 235 ILE E CA 1
ATOM 1862 C C . ILE A 1 235 ? 36.559 74.123 46.517 1.00 63.65 235 ILE E C 1
ATOM 1863 O O . ILE A 1 235 ? 37.078 75.118 46.012 1.00 66.02 235 ILE E O 1
ATOM 1868 N N . ASP A 1 236 ? 36.937 73.618 47.690 1.00 62.80 236 ASP E N 1
ATOM 1869 C CA . ASP A 1 236 ? 38.049 74.163 48.467 1.00 64.46 236 ASP E CA 1
ATOM 1870 C C . ASP A 1 236 ? 39.384 74.062 47.726 1.00 65.29 236 ASP E C 1
ATOM 1871 O O . ASP A 1 236 ? 40.150 75.025 47.694 1.00 67.62 236 ASP E O 1
ATOM 1876 N N . THR A 1 237 ? 39.653 72.903 47.124 1.00 63.83 237 THR E N 1
ATOM 1877 C CA . THR A 1 237 ? 40.907 72.684 46.389 1.00 64.61 237 THR E CA 1
ATOM 1878 C C . THR A 1 237 ? 40.954 73.490 45.088 1.00 66.77 237 THR E C 1
ATOM 1879 O O . THR A 1 237 ? 42.034 73.815 44.588 1.00 68.26 237 THR E O 1
ATOM 1883 N N . SER A 1 238 ? 39.776 73.802 44.550 1.00 67.16 238 SER E N 1
ATOM 1884 C CA . SER A 1 238 ? 39.648 74.668 43.380 1.00 69.58 238 SER E CA 1
ATOM 1885 C C . SER A 1 238 ? 40.012 76.117 43.709 1.00 72.76 238 SER E C 1
ATOM 1886 O O . SER A 1 238 ? 40.400 76.881 42.823 1.00 75.04 238 SER E O 1
ATOM 1889 N N . LYS A 1 239 ? 39.884 76.472 44.989 1.00 73.18 239 LYS E N 1
ATOM 1890 C CA . LYS A 1 239 ? 40.131 77.831 45.499 1.00 76.32 239 LYS E CA 1
ATOM 1891 C C . LYS A 1 239 ? 39.236 78.889 44.844 1.00 78.40 239 LYS E C 1
ATOM 1892 O O . LYS A 1 239 ? 39.660 80.015 44.578 1.00 81.41 239 LYS E O 1
ATOM 1898 N N . VAL A 1 240 ? 37.988 78.496 44.600 1.00 76.96 240 VAL E N 1
ATOM 1899 C CA . VAL A 1 240 ? 36.943 79.395 44.128 1.00 78.74 240 VAL E CA 1
ATOM 1900 C C . VAL A 1 240 ? 36.299 80.062 45.340 1.00 79.41 240 VAL E C 1
ATOM 1901 O O . VAL A 1 240 ? 35.948 79.389 46.310 1.00 77.51 240 VAL E O 1
ATOM 1905 N N . ASN A 1 241 ? 36.162 81.384 45.287 1.00 82.37 241 ASN E N 1
ATOM 1906 C CA . ASN A 1 241 ? 35.454 82.132 46.321 1.00 83.24 241 ASN E CA 1
ATOM 1907 C C . ASN A 1 241 ? 33.965 81.781 46.281 1.00 81.90 241 ASN E C 1
ATOM 1908 O O . ASN A 1 241 ? 33.204 82.340 45.484 1.00 83.57 241 ASN E O 1
ATOM 1913 N N . TYR A 1 242 ? 33.563 80.841 47.134 1.00 78.80 242 TYR E N 1
ATOM 1914 C CA . TYR A 1 242 ? 32.218 80.266 47.072 1.00 77.09 242 TYR E CA 1
ATOM 1915 C C . TYR A 1 242 ? 31.383 80.467 48.338 1.00 76.82 242 TYR E C 1
ATOM 1916 O O . TYR A 1 242 ? 31.914 80.783 49.404 1.00 77.00 242 TYR E O 1
ATOM 1925 N N . GLY A 1 243 ? 30.072 80.278 48.197 1.00 76.33 243 GLY E N 1
ATOM 1926 C CA . GLY A 1 243 ? 29.135 80.365 49.312 1.00 76.23 243 GLY E CA 1
ATOM 1927 C C . GLY A 1 243 ? 28.038 79.315 49.246 1.00 74.05 243 GLY E C 1
ATOM 1928 O O . GLY A 1 243 ? 27.711 78.806 48.172 1.00 73.43 243 GLY E O 1
ATOM 1929 N N . VAL A 1 244 ? 27.473 78.990 50.405 1.00 73.07 244 VAL E N 1
ATOM 1930 C CA . VAL A 1 244 ? 26.370 78.032 50.502 1.00 71.33 244 VAL E CA 1
ATOM 1931 C C . VAL A 1 244 ? 25.171 78.699 51.182 1.00 73.21 244 VAL E C 1
ATOM 1932 O O . VAL A 1 244 ? 25.289 79.231 52.292 1.00 73.86 244 VAL E O 1
ATOM 1936 N N . THR A 1 245 ? 24.025 78.675 50.503 1.00 74.05 245 THR E N 1
ATOM 1937 C CA . THR A 1 245 ? 22.812 79.325 51.005 1.00 76.08 245 THR E CA 1
ATOM 1938 C C . THR A 1 245 ? 21.551 78.472 50.825 1.00 75.34 245 THR E C 1
ATOM 1939 O O . THR A 1 245 ? 21.599 77.383 50.249 1.00 73.16 245 THR E O 1
ATOM 1943 N N . VAL A 1 246 ? 20.431 78.985 51.333 1.00 77.47 246 VAL E N 1
ATOM 1944 C CA . VAL A 1 246 ? 19.120 78.346 51.206 1.00 77.52 246 VAL E CA 1
ATOM 1945 C C . VAL A 1 246 ? 18.696 78.227 49.735 1.00 78.36 246 VAL E C 1
ATOM 1946 O O . VAL A 1 246 ? 19.011 79.095 48.914 1.00 80.16 246 VAL E O 1
ATOM 1950 N N . LEU A 1 247 ? 18.004 77.135 49.416 1.00 77.03 247 LEU E N 1
ATOM 1951 C CA . LEU A 1 247 ? 17.516 76.877 48.065 1.00 77.88 247 LEU E CA 1
ATOM 1952 C C . LEU A 1 247 ? 16.445 77.890 47.643 1.00 81.84 247 LEU E C 1
ATOM 1953 O O . LEU A 1 247 ? 15.646 78.329 48.476 1.00 83.25 247 LEU E O 1
ATOM 1958 N N . PRO A 1 248 ? 16.430 78.264 46.347 1.00 83.70 248 PRO E N 1
ATOM 1959 C CA . PRO A 1 248 ? 15.446 79.217 45.825 1.00 87.63 248 PRO E CA 1
ATOM 1960 C C . PRO A 1 248 ? 14.016 78.699 45.959 1.00 88.74 248 PRO E C 1
ATOM 1961 O O . PRO A 1 248 ? 13.791 77.487 45.919 1.00 86.77 248 PRO E O 1
ATOM 1965 N N . THR A 1 249 ? 13.066 79.615 46.129 1.00 92.38 249 THR E N 1
ATOM 1966 C CA . THR A 1 249 ? 11.658 79.254 46.287 1.00 93.96 249 THR E CA 1
ATOM 1967 C C . THR A 1 249 ? 10.937 79.170 44.937 1.00 95.97 249 THR E C 1
ATOM 1968 O O . THR A 1 249 ? 11.394 79.733 43.939 1.00 96.95 249 THR E O 1
ATOM 1972 N N . PHE A 1 250 ? 9.818 78.451 44.917 1.00 96.57 250 PHE E N 1
ATOM 1973 C CA . PHE A 1 250 ? 9.018 78.286 43.709 1.00 98.72 250 PHE E CA 1
ATOM 1974 C C . PHE A 1 250 ? 7.541 78.475 44.035 1.00 101.83 250 PHE E C 1
ATOM 1975 O O . PHE A 1 250 ? 6.975 77.728 44.839 1.00 100.88 250 PHE E O 1
ATOM 1983 N N . LYS A 1 251 ? 6.937 79.486 43.409 1.00 105.76 251 LYS E N 1
ATOM 1984 C CA . LYS A 1 251 ? 5.534 79.864 43.637 1.00 109.48 251 LYS E CA 1
ATOM 1985 C C . LYS A 1 251 ? 5.248 80.240 45.099 1.00 109.96 251 LYS E C 1
ATOM 1986 O O . LYS A 1 251 ? 4.154 79.993 45.614 1.00 111.56 251 LYS E O 1
ATOM 1992 N N . GLY A 1 252 ? 6.238 80.842 45.757 1.00 108.82 252 GLY E N 1
ATOM 1993 C CA . GLY A 1 252 ? 6.104 81.272 47.151 1.00 109.17 252 GLY E CA 1
ATOM 1994 C C . GLY A 1 252 ? 6.362 80.168 48.163 1.00 105.56 252 GLY E C 1
ATOM 1995 O O . GLY A 1 252 ? 6.390 80.416 49.372 1.00 105.22 252 GLY E O 1
ATOM 1996 N N . GLN A 1 253 ? 6.547 78.948 47.664 1.00 102.80 253 GLN E N 1
ATOM 1997 C CA . GLN A 1 253 ? 6.797 77.787 48.512 1.00 99.45 253 GLN E CA 1
ATOM 1998 C C . GLN A 1 253 ? 8.248 77.329 48.373 1.00 95.50 253 GLN E C 1
ATOM 1999 O O . GLN A 1 253 ? 8.734 77.141 47.254 1.00 94.91 253 GLN E O 1
ATOM 2005 N N . PRO A 1 254 ? 8.945 77.152 49.512 1.00 92.97 254 PRO E N 1
ATOM 2006 C CA . PRO A 1 254 ? 10.352 76.747 49.515 1.00 89.40 254 PRO E CA 1
ATOM 2007 C C . PRO A 1 254 ? 10.600 75.421 48.797 1.00 86.46 254 PRO E C 1
ATOM 2008 O O . PRO A 1 254 ? 9.699 74.581 48.717 1.00 86.51 254 PRO E O 1
ATOM 2012 N N . SER A 1 255 ? 11.811 75.255 48.266 1.00 84.01 255 SER E N 1
ATOM 2013 C CA . SER A 1 255 ? 12.251 73.966 47.732 1.00 80.95 255 SER E CA 1
ATOM 2014 C C . SER A 1 255 ? 12.195 72.923 48.840 1.00 78.37 255 SER E C 1
ATOM 2015 O O . SER A 1 255 ? 12.465 73.235 50.002 1.00 77.79 255 SER E O 1
ATOM 2018 N N . LYS A 1 256 ? 11.830 71.695 48.484 1.00 76.82 256 LYS E N 1
ATOM 2019 C CA . LYS A 1 256 ? 11.703 70.623 49.468 1.00 74.69 256 LYS E CA 1
ATOM 2020 C C . LYS A 1 256 ? 12.612 69.440 49.139 1.00 71.35 256 LYS E C 1
ATOM 2021 O O . LYS A 1 256 ? 12.139 68.402 48.665 1.00 70.81 256 LYS E O 1
ATOM 2027 N N . PRO A 1 257 ? 13.928 69.594 49.389 1.00 69.21 257 PRO E N 1
ATOM 2028 C CA . PRO A 1 257 ? 14.853 68.503 49.108 1.00 66.28 257 PRO E CA 1
ATOM 2029 C C . PRO A 1 257 ? 14.612 67.331 50.047 1.00 64.43 257 PRO E C 1
ATOM 2030 O O . PRO A 1 257 ? 14.081 67.521 51.143 1.00 65.03 257 PRO E O 1
ATOM 2034 N N . PHE A 1 258 ? 14.980 66.131 49.611 1.00 62.36 258 PHE E N 1
ATOM 2035 C CA . PHE A 1 258 ? 14.952 64.977 50.496 1.00 60.51 258 PHE E CA 1
ATOM 2036 C C . PHE A 1 258 ? 15.967 65.158 51.624 1.00 58.59 258 PHE E C 1
ATOM 2037 O O . PHE A 1 258 ? 17.028 65.759 51.429 1.00 57.82 258 PHE E O 1
ATOM 2045 N N . VAL A 1 259 ? 15.618 64.663 52.806 1.00 57.81 259 VAL E N 1
ATOM 2046 C CA . VAL A 1 259 ? 16.461 64.817 53.985 1.00 56.21 259 VAL E CA 1
ATOM 2047 C C . VAL A 1 259 ? 16.996 63.463 54.415 1.00 53.77 259 VAL E C 1
ATOM 2048 O O . VAL A 1 259 ? 16.231 62.555 54.739 1.00 53.94 259 VAL E O 1
ATOM 2052 N N . GLY A 1 260 ? 18.318 63.339 54.394 1.00 51.75 260 GLY E N 1
ATOM 2053 C CA . GLY A 1 260 ? 18.998 62.136 54.852 1.00 49.33 260 GLY E CA 1
ATOM 2054 C C . GLY A 1 260 ? 19.498 62.338 56.263 1.00 48.37 260 GLY E C 1
ATOM 2055 O O . GLY A 1 260 ? 20.214 63.302 56.541 1.00 48.53 260 GLY E O 1
ATOM 2056 N N . VAL A 1 261 ? 19.108 61.432 57.153 1.00 47.36 261 VAL E N 1
ATOM 2057 C CA . VAL A 1 261 ? 19.499 61.503 58.554 1.00 46.54 261 VAL E CA 1
ATOM 2058 C C . VAL A 1 261 ? 20.395 60.313 58.894 1.00 44.37 261 VAL E C 1
ATOM 2059 O O . VAL A 1 261 ? 19.920 59.176 58.996 1.00 43.95 261 VAL E O 1
ATOM 2063 N N . LEU A 1 262 ? 21.693 60.585 59.042 1.00 42.97 262 LEU E N 1
ATOM 2064 C CA . LEU A 1 262 ? 22.650 59.589 59.511 1.00 41.04 262 LEU E CA 1
ATOM 2065 C C . LEU A 1 262 ? 22.200 59.155 60.895 1.00 40.99 262 LEU E C 1
ATOM 2066 O O . LEU A 1 262 ? 22.125 59.967 61.820 1.00 41.87 262 LEU E O 1
ATOM 2071 N N . SER A 1 263 ? 21.871 57.875 61.018 1.00 40.03 263 SER E N 1
ATOM 2072 C CA . SER A 1 263 ? 21.288 57.345 62.237 1.00 39.95 263 SER E CA 1
ATOM 2073 C C . SER A 1 263 ? 22.085 56.155 62.728 1.00 38.24 263 SER E C 1
ATOM 2074 O O . SER A 1 263 ? 22.768 55.491 61.946 1.00 37.33 263 SER E O 1
ATOM 2077 N N . ALA A 1 264 ? 22.000 55.898 64.029 1.00 37.83 264 ALA E N 1
ATOM 2078 C CA . ALA A 1 264 ? 22.695 54.779 64.648 1.00 36.35 264 ALA E CA 1
ATOM 2079 C C . ALA A 1 264 ? 21.686 53.789 65.208 1.00 36.66 264 ALA E C 1
ATOM 2080 O O . ALA A 1 264 ? 20.921 54.113 66.120 1.00 37.72 264 ALA E O 1
ATOM 2082 N N . GLY A 1 265 ? 21.675 52.585 64.648 1.00 35.87 265 GLY E N 1
ATOM 2083 C CA . GLY A 1 265 ? 20.727 51.555 65.061 1.00 36.22 265 GLY E CA 1
ATOM 2084 C C . GLY A 1 265 ? 21.377 50.499 65.928 1.00 35.38 265 GLY E C 1
ATOM 2085 O O . GLY A 1 265 ? 22.568 50.224 65.793 1.00 34.45 265 GLY E O 1
ATOM 2086 N N . ILE A 1 266 ? 20.594 49.907 66.820 1.00 36.01 266 ILE E N 1
ATOM 2087 C CA . ILE A 1 266 ? 21.094 48.846 67.688 1.00 35.77 266 ILE E CA 1
ATOM 2088 C C . ILE A 1 266 ? 20.559 47.502 67.200 1.00 36.53 266 ILE E C 1
ATOM 2089 O O . ILE A 1 266 ? 19.349 47.314 67.073 1.00 37.69 266 ILE E O 1
ATOM 2094 N N . ASN A 1 267 ? 21.481 46.586 66.909 1.00 35.99 267 ASN E N 1
ATOM 2095 C CA . ASN A 1 267 ? 21.155 45.228 66.487 1.00 36.71 267 ASN E CA 1
ATOM 2096 C C . ASN A 1 267 ? 20.274 44.522 67.523 1.00 38.07 267 ASN E C 1
ATOM 2097 O O . ASN A 1 267 ? 20.618 44.472 68.707 1.00 37.94 267 ASN E O 1
ATOM 2102 N N . ALA A 1 268 ? 19.142 43.981 67.067 1.00 39.19 268 ALA E N 1
ATOM 2103 C CA . ALA A 1 268 ? 18.185 43.297 67.948 1.00 40.87 268 ALA E CA 1
ATOM 2104 C C . ALA A 1 268 ? 18.747 42.018 68.568 1.00 41.35 268 ALA E C 1
ATOM 2105 O O . ALA A 1 268 ? 18.245 41.540 69.586 1.00 42.51 268 ALA E O 1
ATOM 2107 N N . ALA A 1 269 ? 19.785 41.468 67.943 1.00 40.58 269 ALA E N 1
ATOM 2108 C CA . ALA A 1 269 ? 20.433 40.261 68.438 1.00 41.21 269 ALA E CA 1
ATOM 2109 C C . ALA A 1 269 ? 21.557 40.550 69.443 1.00 40.43 269 ALA E C 1
ATOM 2110 O O . ALA A 1 269 ? 22.128 39.621 70.013 1.00 41.16 269 ALA E O 1
ATOM 2112 N N . SER A 1 270 ? 21.866 41.829 69.659 1.00 39.28 270 SER E N 1
ATOM 2113 C CA . SER A 1 270 ? 22.955 42.214 70.561 1.00 38.54 270 SER E CA 1
ATOM 2114 C C . SER A 1 270 ? 22.617 41.956 72.035 1.00 39.67 270 SER E C 1
ATOM 2115 O O . SER A 1 270 ? 21.535 42.326 72.496 1.00 40.39 270 SER E O 1
ATOM 2118 N N . PRO A 1 271 ? 23.543 41.308 72.771 1.00 39.93 271 PRO E N 1
ATOM 2119 C CA . PRO A 1 271 ? 23.401 41.156 74.219 1.00 40.96 271 PRO E CA 1
ATOM 2120 C C . PRO A 1 271 ? 24.033 42.345 74.961 1.00 40.19 271 PRO E C 1
ATOM 2121 O O . PRO A 1 271 ? 24.233 42.282 76.181 1.00 40.73 271 PRO E O 1
ATOM 2125 N N . ASN A 1 272 ? 24.337 43.409 74.216 1.00 38.76 272 ASN E N 1
ATOM 2126 C CA . ASN A 1 272 ? 24.991 44.602 74.751 1.00 38.17 272 ASN E CA 1
ATOM 2127 C C . ASN A 1 272 ? 24.160 45.880 74.563 1.00 38.06 272 ASN E C 1
ATOM 2128 O O . ASN A 1 272 ? 24.726 46.972 74.467 1.00 37.29 272 ASN E O 1
ATOM 2133 N N . LYS A 1 273 ? 22.833 45.744 74.508 1.00 39.09 273 LYS E N 1
ATOM 2134 C CA . LYS A 1 273 ? 21.933 46.875 74.211 1.00 39.47 273 LYS E CA 1
ATOM 2135 C C . LYS A 1 273 ? 22.112 48.039 75.191 1.00 39.53 273 LYS E C 1
ATOM 2136 O O . LYS A 1 273 ? 22.052 49.203 74.797 1.00 39.03 273 LYS E O 1
ATOM 2142 N N . GLU A 1 274 ? 22.320 47.713 76.465 1.00 40.26 274 GLU E N 1
ATOM 2143 C CA . GLU A 1 274 ? 22.487 48.723 77.507 1.00 40.82 274 GLU E CA 1
ATOM 2144 C C . GLU A 1 274 ? 23.827 49.443 77.387 1.00 39.49 274 GLU E C 1
ATOM 2145 O O . GLU A 1 274 ? 23.918 50.642 77.661 1.00 39.29 274 GLU E O 1
ATOM 2151 N N . LEU A 1 275 ? 24.859 48.711 76.975 1.00 38.66 275 LEU E N 1
ATOM 2152 C CA . LEU A 1 275 ? 26.170 49.308 76.732 1.00 37.52 275 LEU E CA 1
ATOM 2153 C C . LEU A 1 275 ? 26.097 50.233 75.528 1.00 36.50 275 LEU E C 1
ATOM 2154 O O . LEU A 1 275 ? 26.680 51.317 75.535 1.00 36.04 275 LEU E O 1
ATOM 2159 N N . ALA A 1 276 ? 25.350 49.804 74.509 1.00 36.14 276 ALA E N 1
ATOM 2160 C CA . ALA A 1 276 ? 25.173 50.574 73.283 1.00 35.24 276 ALA E CA 1
ATOM 2161 C C . ALA A 1 276 ? 24.379 51.848 73.543 1.00 35.62 276 ALA E C 1
ATOM 2162 O O . ALA A 1 276 ? 24.687 52.903 72.982 1.00 35.20 276 ALA E O 1
ATOM 2164 N N . LYS A 1 277 ? 23.360 51.738 74.392 1.00 36.26 277 LYS E N 1
ATOM 2165 C CA . LYS A 1 277 ? 22.531 52.877 74.779 1.00 36.93 277 LYS E CA 1
ATOM 2166 C C . LYS A 1 277 ? 23.363 53.938 75.499 1.00 36.65 277 LYS E C 1
ATOM 2167 O O . LYS A 1 277 ? 23.257 55.122 75.192 1.00 36.69 277 LYS E O 1
ATOM 2173 N N . GLU A 1 278 ? 24.194 53.497 76.445 1.00 36.50 278 GLU E N 1
ATOM 2174 C CA . GLU A 1 278 ? 25.075 54.385 77.206 1.00 36.51 278 GLU E CA 1
ATOM 2175 C C . GLU A 1 278 ? 26.135 55.053 76.321 1.00 35.81 278 GLU E C 1
ATOM 2176 O O . GLU A 1 278 ? 26.400 56.248 76.466 1.00 36.26 278 GLU E O 1
ATOM 2182 N N . PHE A 1 279 ? 26.740 54.279 75.417 1.00 34.80 279 PHE E N 1
ATOM 2183 C CA . PHE A 1 279 ? 27.726 54.813 74.479 1.00 33.97 279 PHE E CA 1
ATOM 2184 C C . PHE A 1 279 ? 27.112 55.863 73.558 1.00 34.02 279 PHE E C 1
ATOM 2185 O O . PHE A 1 279 ? 27.729 56.895 73.299 1.00 34.22 279 PHE E O 1
ATOM 2193 N N . LEU A 1 280 ? 25.907 55.596 73.062 1.00 33.88 280 LEU E N 1
ATOM 2194 C CA . LEU A 1 280 ? 25.266 56.513 72.125 1.00 34.17 280 LEU E CA 1
ATOM 2195 C C . LEU A 1 280 ? 24.718 57.777 72.793 1.00 35.51 280 LEU E C 1
ATOM 2196 O O . LEU A 1 280 ? 24.954 58.884 72.302 1.00 35.66 280 LEU E O 1
ATOM 2201 N N . GLU A 1 281 ? 24.018 57.610 73.917 1.00 36.51 281 GLU E N 1
ATOM 2202 C CA . GLU A 1 281 ? 23.353 58.731 74.592 1.00 38.12 281 GLU E CA 1
ATOM 2203 C C . GLU A 1 281 ? 24.303 59.665 75.335 1.00 38.69 281 GLU E C 1
ATOM 2204 O O . GLU A 1 281 ? 24.163 60.887 75.256 1.00 39.56 281 GLU E O 1
ATOM 2210 N N . ASN A 1 282 ? 25.267 59.089 76.048 1.00 38.48 282 ASN E N 1
ATOM 2211 C CA . ASN A 1 282 ? 26.097 59.855 76.976 1.00 39.16 282 ASN E CA 1
ATOM 2212 C C . ASN A 1 282 ? 27.554 60.039 76.549 1.00 38.58 282 ASN E C 1
ATOM 2213 O O . ASN A 1 282 ? 28.305 60.772 77.198 1.00 39.27 282 ASN E O 1
ATOM 2218 N N . TYR A 1 283 ? 27.953 59.388 75.460 1.00 37.48 283 TYR E N 1
ATOM 2219 C CA . TYR A 1 283 ? 29.298 59.579 74.920 1.00 37.07 283 TYR E CA 1
ATOM 2220 C C . TYR A 1 283 ? 29.295 60.217 73.528 1.00 37.15 283 TYR E C 1
ATOM 2221 O O . TYR A 1 283 ? 29.846 61.303 73.349 1.00 37.73 283 TYR E O 1
ATOM 2230 N N . LEU A 1 284 ? 28.659 59.568 72.555 1.00 36.88 284 LEU E N 1
ATOM 2231 C CA . LEU A 1 284 ? 28.656 60.101 71.191 1.00 37.14 284 LEU E CA 1
ATOM 2232 C C . LEU A 1 284 ? 27.825 61.376 71.058 1.00 38.51 284 LEU E C 1
ATOM 2233 O O . LEU A 1 284 ? 28.316 62.385 70.555 1.00 39.22 284 LEU E O 1
ATOM 2238 N N . LEU A 1 285 ? 26.576 61.333 71.513 1.00 39.30 285 LEU E N 1
ATOM 2239 C CA . LEU A 1 285 ? 25.687 62.486 71.375 1.00 40.81 285 LEU E CA 1
ATOM 2240 C C . LEU A 1 285 ? 25.913 63.536 72.464 1.00 42.16 285 LEU E C 1
ATOM 2241 O O . LEU A 1 285 ? 24.984 63.970 73.145 1.00 43.34 285 LEU E O 1
ATOM 2246 N N . THR A 1 286 ? 27.175 63.923 72.616 1.00 42.40 286 THR E N 1
ATOM 2247 C CA . THR A 1 286 ? 27.576 65.056 73.434 1.00 43.97 286 THR E CA 1
ATOM 2248 C C . THR A 1 286 ? 28.333 66.003 72.515 1.00 44.80 286 THR E C 1
ATOM 2249 O O . THR A 1 286 ? 28.694 65.622 71.397 1.00 43.70 286 THR E O 1
ATOM 2253 N N . ASP A 1 287 ? 28.575 67.228 72.977 1.00 46.76 287 ASP E N 1
ATOM 2254 C CA . ASP A 1 287 ? 29.394 68.174 72.219 1.00 48.03 287 ASP E CA 1
ATOM 2255 C C . ASP A 1 287 ? 30.800 67.619 71.984 1.00 47.25 287 ASP E C 1
ATOM 2256 O O . ASP A 1 287 ? 31.346 67.764 70.894 1.00 47.22 287 ASP E O 1
ATOM 2261 N N . GLU A 1 288 ? 31.361 66.968 73.003 1.00 47.08 288 GLU E N 1
ATOM 2262 C CA . GLU A 1 288 ? 32.713 66.402 72.940 1.00 46.78 288 GLU E CA 1
ATOM 2263 C C . GLU A 1 288 ? 32.808 65.200 71.996 1.00 45.04 288 GLU E C 1
ATOM 2264 O O . GLU A 1 288 ? 33.777 65.067 71.247 1.00 45.05 288 GLU E O 1
ATOM 2270 N N . GLY A 1 289 ? 31.800 64.335 72.038 1.00 44.03 289 GLY E N 1
ATOM 2271 C CA . GLY A 1 289 ? 31.762 63.142 71.196 1.00 42.52 289 GLY E CA 1
ATOM 2272 C C . GLY A 1 289 ? 31.590 63.448 69.718 1.00 42.40 289 GLY E C 1
ATOM 2273 O O . GLY A 1 289 ? 32.257 62.849 68.870 1.00 41.47 289 GLY E O 1
ATOM 2274 N N . LEU A 1 290 ? 30.695 64.377 69.402 1.00 43.38 290 LEU E N 1
ATOM 2275 C CA . LEU A 1 290 ? 30.480 64.756 68.008 1.00 43.69 290 LEU E CA 1
ATOM 2276 C C . LEU A 1 290 ? 31.662 65.540 67.449 1.00 44.45 290 LEU E C 1
ATOM 2277 O O . LEU A 1 290 ? 31.971 65.422 66.266 1.00 43.99 290 LEU E O 1
ATOM 2282 N N . GLU A 1 291 ? 32.323 66.320 68.307 1.00 45.97 291 GLU E N 1
ATOM 2283 C CA . GLU A 1 291 ? 33.524 67.065 67.921 1.00 47.14 291 GLU E CA 1
ATOM 2284 C C . GLU A 1 291 ? 34.645 66.122 67.497 1.00 46.06 291 GLU E C 1
ATOM 2285 O O . GLU A 1 291 ? 35.255 66.321 66.447 1.00 46.29 291 GLU E O 1
ATOM 2291 N N . ALA A 1 292 ? 34.898 65.094 68.305 1.00 45.08 292 ALA E N 1
ATOM 2292 C CA . ALA A 1 292 ? 35.944 64.117 68.006 1.00 44.15 292 ALA E CA 1
ATOM 2293 C C . ALA A 1 292 ? 35.730 63.462 66.640 1.00 42.97 292 ALA E C 1
ATOM 2294 O O . ALA A 1 292 ? 36.682 63.265 65.888 1.00 42.96 292 ALA E O 1
ATOM 2296 N N . VAL A 1 293 ? 34.476 63.148 66.324 1.00 42.20 293 VAL E N 1
ATOM 2297 C CA . VAL A 1 293 ? 34.105 62.595 65.023 1.00 41.48 293 VAL E CA 1
ATOM 2298 C C . VAL A 1 293 ? 34.227 63.652 63.911 1.00 42.69 293 VAL E C 1
ATOM 2299 O O . VAL A 1 293 ? 34.754 63.367 62.832 1.00 42.13 293 VAL E O 1
ATOM 2303 N N . ASN A 1 294 ? 33.749 64.865 64.194 1.00 44.36 294 ASN E N 1
ATOM 2304 C CA . ASN A 1 294 ? 33.775 65.979 63.240 1.00 46.09 294 ASN E CA 1
ATOM 2305 C C . ASN A 1 294 ? 35.190 66.449 62.890 1.00 47.14 294 ASN E C 1
ATOM 2306 O O . ASN A 1 294 ? 35.446 66.872 61.763 1.00 47.62 294 ASN E O 1
ATOM 2311 N N . LYS A 1 295 ? 36.096 66.360 63.863 1.00 47.86 295 LYS E N 1
ATOM 2312 C CA . LYS A 1 295 ? 37.491 66.779 63.705 1.00 49.30 295 LYS E CA 1
ATOM 2313 C C . LYS A 1 295 ? 38.246 65.854 62.752 1.00 48.37 295 LYS E C 1
ATOM 2314 O O . LYS A 1 295 ? 39.186 66.270 62.080 1.00 49.09 295 LYS E O 1
ATOM 2320 N N . ASP A 1 296 ? 37.822 64.593 62.708 1.00 47.06 296 ASP E N 1
ATOM 2321 C CA . ASP A 1 296 ? 38.428 63.596 61.834 1.00 46.30 296 ASP E CA 1
ATOM 2322 C C . ASP A 1 296 ? 37.905 63.741 60.404 1.00 45.92 296 ASP E C 1
ATOM 2323 O O . ASP A 1 296 ? 38.683 63.801 59.457 1.00 46.23 296 ASP E O 1
ATOM 2328 N N . LYS A 1 297 ? 36.583 63.786 60.267 1.00 45.52 297 LYS E N 1
ATOM 2329 C CA . LYS A 1 297 ? 35.906 64.035 58.996 1.00 45.70 297 LYS E CA 1
ATOM 2330 C C . LYS A 1 297 ? 34.585 64.735 59.297 1.00 46.10 297 LYS E C 1
ATOM 23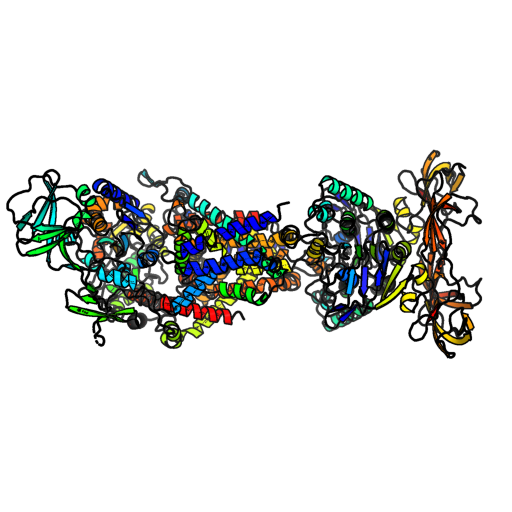31 O O . LYS A 1 297 ? 33.773 64.207 60.060 1.00 45.55 297 LYS E O 1
ATOM 2337 N N . PRO A 1 298 ? 34.366 65.925 58.703 1.00 47.31 298 PRO E N 1
ATOM 2338 C CA . PRO A 1 298 ? 33.195 66.754 59.018 1.00 48.11 298 PRO E CA 1
ATOM 2339 C C . PRO A 1 298 ? 31.854 66.051 58.789 1.00 46.93 298 PRO E C 1
ATOM 2340 O O . PRO A 1 298 ? 31.669 65.388 57.769 1.00 46.19 298 PRO E O 1
ATOM 2344 N N . LEU A 1 299 ? 30.942 66.207 59.748 1.00 46.78 299 LEU E N 1
ATOM 2345 C CA . LEU A 1 299 ? 29.606 65.610 59.688 1.00 45.89 299 LEU E CA 1
ATOM 2346 C C . LEU A 1 299 ? 28.588 66.477 58.947 1.00 47.20 299 LEU E C 1
ATOM 2347 O O . LEU A 1 299 ? 27.535 65.986 58.526 1.00 46.88 299 LEU E O 1
ATOM 2352 N N . GLY A 1 300 ? 28.907 67.760 58.789 1.00 48.62 300 GLY E N 1
ATOM 2353 C CA . GLY A 1 300 ? 27.949 68.741 58.294 1.00 50.18 300 GLY E CA 1
ATOM 2354 C C . GLY A 1 300 ? 27.028 69.160 59.424 1.00 51.00 300 GLY E C 1
ATOM 2355 O O . GLY A 1 300 ? 27.486 69.429 60.540 1.00 51.33 300 GLY E O 1
ATOM 2356 N N . ALA A 1 301 ? 25.729 69.210 59.138 1.00 51.45 301 ALA E N 1
ATOM 2357 C CA . ALA A 1 301 ? 24.720 69.500 60.154 1.00 52.18 301 ALA E CA 1
ATOM 2358 C C . ALA A 1 301 ? 24.505 68.289 61.060 1.00 50.39 301 ALA E C 1
ATOM 2359 O O . ALA A 1 301 ? 24.554 67.145 60.598 1.00 48.85 301 ALA E O 1
ATOM 2361 N N . VAL A 1 302 ? 24.282 68.543 62.347 1.00 50.63 302 VAL E N 1
ATOM 2362 C CA . VAL A 1 302 ? 24.055 67.464 63.318 1.00 49.17 302 VAL E CA 1
ATOM 2363 C C . VAL A 1 302 ? 22.677 67.567 63.978 1.00 50.18 302 VAL E C 1
ATOM 2364 O O . VAL A 1 302 ? 22.065 68.635 63.994 1.00 52.01 302 VAL E O 1
ATOM 2368 N N . ALA A 1 303 ? 22.198 66.449 64.515 1.00 49.18 303 ALA E N 1
ATOM 2369 C CA . ALA A 1 303 ? 20.894 66.404 65.174 1.00 50.10 303 ALA E CA 1
ATOM 2370 C C . ALA A 1 303 ? 20.913 66.990 66.588 1.00 50.85 303 ALA E C 1
ATOM 2371 O O . ALA A 1 303 ? 19.879 67.436 67.085 1.00 52.17 303 ALA E O 1
ATOM 2373 N N . LEU A 1 304 ? 22.082 66.991 67.230 1.00 50.06 304 LEU E N 1
ATOM 2374 C CA . LEU A 1 304 ? 22.223 67.543 68.582 1.00 50.89 304 LEU E CA 1
ATOM 2375 C C . LEU A 1 304 ? 22.206 69.075 68.549 1.00 53.10 304 LEU E C 1
ATOM 2376 O O . LEU A 1 304 ? 23.102 69.697 67.973 1.00 53.04 304 LEU E O 1
ATOM 2381 N N . LYS A 1 305 ? 21.180 69.664 69.170 1.00 55.15 305 LYS E N 1
ATOM 2382 C CA . LYS A 1 305 ? 20.970 71.119 69.190 1.00 57.78 305 LYS E CA 1
ATOM 2383 C C . LYS A 1 305 ? 22.194 71.914 69.643 1.00 58.25 305 LYS E C 1
ATOM 2384 O O . LYS A 1 305 ? 22.608 72.859 68.968 1.00 59.35 305 LYS E O 1
ATOM 2390 N N . SER A 1 306 ? 22.762 71.522 70.784 1.00 57.58 306 SER E N 1
ATOM 2391 C CA . SER A 1 306 ? 23.895 72.229 71.388 1.00 58.30 306 SER E CA 1
ATOM 2392 C C . SER A 1 306 ? 25.124 72.307 70.478 1.00 57.64 306 SER E C 1
ATOM 2393 O O . SER A 1 306 ? 25.771 73.352 70.395 1.00 59.14 306 SER E O 1
ATOM 2396 N N . TYR A 1 307 ? 25.438 71.212 69.793 1.00 55.83 307 TYR E N 1
ATOM 2397 C CA . TYR A 1 307 ? 26.607 71.188 68.918 1.00 55.44 307 TYR E CA 1
ATOM 2398 C C . TYR A 1 307 ? 26.349 71.845 67.562 1.00 56.55 307 TYR E C 1
ATOM 2399 O O . TYR A 1 307 ? 27.243 72.478 67.000 1.00 57.28 307 TYR E O 1
ATOM 2408 N N . GLU A 1 308 ? 25.131 71.687 67.047 1.00 57.10 308 GLU E N 1
ATOM 2409 C CA . GLU A 1 308 ? 24.713 72.330 65.806 1.00 58.65 308 GLU E CA 1
ATOM 2410 C C . GLU A 1 308 ? 24.836 73.852 65.875 1.00 61.59 308 GLU E C 1
ATOM 2411 O O . GLU A 1 308 ? 25.321 74.475 64.933 1.00 62.40 308 GLU E O 1
ATOM 2417 N N . GLU A 1 309 ? 24.406 74.436 66.995 1.00 63.42 309 GLU E N 1
ATOM 2418 C CA . GLU A 1 309 ? 24.510 75.880 67.223 1.00 66.54 309 GLU E CA 1
ATOM 2419 C C . GLU A 1 309 ? 25.955 76.380 67.157 1.00 67.04 309 GLU E C 1
ATOM 2420 O O . GLU A 1 309 ? 26.209 77.498 66.708 1.00 69.29 309 GLU E O 1
ATOM 2426 N N . GLU A 1 310 ? 26.891 75.548 67.607 1.00 65.48 310 GLU E N 1
ATOM 2427 C CA . GLU A 1 310 ? 28.318 75.847 67.509 1.00 65.95 310 GLU E CA 1
ATOM 2428 C C . GLU A 1 310 ? 28.805 75.704 66.060 1.00 65.34 310 GLU E C 1
ATOM 2429 O O . GLU A 1 310 ? 29.617 76.507 65.590 1.00 66.77 310 GLU E O 1
ATOM 2435 N N . LEU A 1 311 ? 28.296 74.694 65.357 1.00 63.38 311 LEU E N 1
ATOM 2436 C CA . LEU A 1 311 ? 28.648 74.474 63.951 1.00 62.75 311 LEU E CA 1
ATOM 2437 C C . LEU A 1 311 ? 27.962 75.468 63.010 1.00 64.76 311 LEU E C 1
ATOM 2438 O O . LEU A 1 311 ? 28.508 75.807 61.957 1.00 65.20 311 LEU E O 1
ATOM 2443 N N . ALA A 1 312 ? 26.772 75.927 63.397 1.00 66.04 312 ALA E N 1
ATOM 2444 C CA . ALA A 1 312 ? 25.974 76.848 62.579 1.00 68.14 312 ALA E CA 1
ATOM 2445 C C . ALA A 1 312 ? 26.597 78.240 62.439 1.00 70.80 312 ALA E C 1
ATOM 2446 O O . ALA A 1 312 ? 26.075 79.084 61.708 1.00 72.94 312 ALA E O 1
ATOM 2448 N N . LYS A 1 313 ? 27.708 78.471 63.137 1.00 70.94 313 LYS E N 1
ATOM 2449 C CA . LYS A 1 313 ? 28.514 79.682 62.954 1.00 73.43 313 LYS E CA 1
ATOM 2450 C C . LYS A 1 313 ? 29.144 79.688 61.561 1.00 73.21 313 LYS E C 1
ATOM 2451 O O . LYS A 1 313 ? 29.455 80.747 61.010 1.00 75.74 313 LYS E O 1
ATOM 2457 N N . ASP A 1 314 ? 29.335 78.493 61.008 1.00 70.47 314 ASP E N 1
ATOM 2458 C CA . ASP A 1 314 ? 29.721 78.315 59.615 1.00 69.93 314 ASP E CA 1
ATOM 2459 C C . ASP A 1 314 ? 28.446 78.367 58.767 1.00 70.20 314 ASP E C 1
ATOM 2460 O O . ASP A 1 314 ? 27.575 77.502 58.907 1.00 68.45 314 ASP E O 1
ATOM 2465 N N . PRO A 1 315 ? 28.323 79.399 57.901 1.00 72.51 315 PRO E N 1
ATOM 2466 C CA . PRO A 1 315 ? 27.129 79.647 57.077 1.00 73.52 315 PRO E CA 1
ATOM 2467 C C . PRO A 1 315 ? 26.714 78.470 56.195 1.00 71.21 315 PRO E C 1
ATOM 2468 O O . PRO A 1 315 ? 25.533 78.342 55.861 1.00 71.49 315 PRO E O 1
ATOM 2472 N N . ARG A 1 316 ? 27.680 77.632 55.819 1.00 69.04 316 ARG E N 1
ATOM 2473 C CA . ARG A 1 316 ? 27.419 76.457 54.989 1.00 66.97 316 ARG E CA 1
ATOM 2474 C C . ARG A 1 316 ? 26.539 75.455 55.734 1.00 65.03 316 ARG E C 1
ATOM 2475 O O . ARG A 1 316 ? 25.572 74.925 55.179 1.00 64.51 316 ARG E O 1
ATOM 2483 N N . ILE A 1 317 ? 26.886 75.214 56.996 1.00 64.13 317 ILE E N 1
ATOM 2484 C CA . ILE A 1 317 ? 26.163 74.284 57.858 1.00 62.45 317 ILE E CA 1
ATOM 2485 C C . ILE A 1 317 ? 24.768 74.819 58.203 1.00 64.01 317 ILE E C 1
ATOM 2486 O O . ILE A 1 317 ? 23.785 74.074 58.167 1.00 63.08 317 ILE E O 1
ATOM 2491 N N . ALA A 1 318 ? 24.690 76.114 58.509 1.00 66.48 318 ALA E N 1
ATOM 2492 C CA . ALA A 1 318 ? 23.414 76.786 58.773 1.00 68.62 318 ALA E CA 1
ATOM 2493 C C . ALA A 1 318 ? 22.431 76.642 57.607 1.00 69.28 318 ALA E C 1
ATOM 2494 O O . ALA A 1 318 ? 21.255 76.332 57.816 1.00 69.60 318 ALA E O 1
ATOM 2496 N N . ALA A 1 319 ? 22.927 76.857 56.389 1.00 69.58 319 ALA E N 1
ATOM 2497 C CA . ALA A 1 319 ? 22.130 76.706 55.171 1.00 70.30 319 ALA E CA 1
ATOM 2498 C C . ALA A 1 319 ? 21.666 75.264 54.956 1.00 67.98 319 ALA E C 1
ATOM 2499 O O . ALA A 1 319 ? 20.535 75.031 54.522 1.00 68.56 319 ALA E O 1
ATOM 2501 N N . THR A 1 320 ? 22.546 74.309 55.261 1.00 65.57 320 THR E N 1
ATOM 2502 C CA . THR A 1 320 ? 22.220 72.883 55.181 1.00 63.50 320 THR E CA 1
ATOM 2503 C C . THR A 1 320 ? 21.060 72.535 56.118 1.00 63.80 320 THR E C 1
ATOM 2504 O O . THR A 1 320 ? 20.115 71.852 55.716 1.00 63.62 320 THR E O 1
ATOM 2508 N N . MET A 1 321 ? 21.133 73.019 57.357 1.00 64.55 321 MET E N 1
ATOM 2509 C CA . MET A 1 321 ? 20.083 72.779 58.345 1.00 65.14 321 MET E CA 1
ATOM 2510 C C . MET A 1 321 ? 18.770 73.453 57.936 1.00 67.74 321 MET E C 1
ATOM 2511 O O . MET A 1 321 ? 17.696 72.861 58.064 1.00 67.79 321 MET E O 1
ATOM 2516 N N . GLU A 1 322 ? 18.869 74.679 57.429 1.00 70.11 322 GLU E N 1
ATOM 2517 C CA . GLU A 1 322 ? 17.698 75.432 56.978 1.00 73.15 322 GLU E CA 1
ATOM 2518 C C . GLU A 1 322 ? 16.966 74.712 55.841 1.00 72.83 322 GLU E C 1
ATOM 2519 O O . GLU A 1 322 ? 15.736 74.631 55.844 1.00 74.21 322 GLU E O 1
ATOM 2525 N N . ASN A 1 323 ? 17.730 74.184 54.885 1.00 71.18 323 ASN E N 1
ATOM 2526 C CA . ASN A 1 323 ? 17.169 73.428 53.766 1.00 70.74 323 ASN E CA 1
ATOM 2527 C C . ASN A 1 323 ? 16.534 72.107 54.196 1.00 69.21 323 ASN E C 1
ATOM 2528 O O . ASN A 1 323 ? 15.528 71.682 53.628 1.00 69.95 323 ASN E O 1
ATOM 2533 N N . ALA A 1 324 ? 17.123 71.474 55.208 1.00 67.32 324 ALA E N 1
ATOM 2534 C CA . ALA A 1 324 ? 16.624 70.209 55.747 1.00 66.05 324 ALA E CA 1
ATOM 2535 C C . ALA A 1 324 ? 15.341 70.379 56.563 1.00 67.99 324 ALA E C 1
ATOM 2536 O O . ALA A 1 324 ? 14.474 69.501 56.557 1.00 67.75 324 ALA E O 1
ATOM 2538 N N . GLN A 1 325 ? 15.232 71.503 57.269 1.00 70.03 325 GLN E N 1
ATOM 2539 C CA . GLN A 1 325 ? 14.038 71.812 58.053 1.00 72.53 325 GLN E CA 1
ATOM 2540 C C . GLN A 1 325 ? 12.847 72.143 57.154 1.00 75.28 325 GLN E C 1
ATOM 2541 O O . GLN A 1 325 ? 11.699 71.871 57.508 1.00 76.67 325 GLN E O 1
ATOM 2547 N N . LYS A 1 326 ? 13.134 72.725 55.992 1.00 76.43 326 LYS E N 1
ATOM 2548 C CA . LYS A 1 326 ? 12.114 73.012 54.985 1.00 79.14 326 LYS E CA 1
ATOM 2549 C C . LYS A 1 326 ? 11.969 71.854 53.993 1.00 77.99 326 LYS E C 1
ATOM 2550 O O . LYS A 1 326 ? 11.112 71.887 53.108 1.00 79.69 326 LYS E O 1
ATOM 2556 N N . GLY A 1 327 ? 12.808 70.832 54.153 1.00 75.23 327 GLY E N 1
ATOM 2557 C CA . GLY A 1 327 ? 12.825 69.688 53.246 1.00 74.23 327 GLY E CA 1
ATOM 2558 C C . GLY A 1 327 ? 11.888 68.557 53.628 1.00 74.18 327 GLY E C 1
ATOM 2559 O O . GLY A 1 327 ? 11.154 68.648 54.610 1.00 75.18 327 GLY E O 1
ATOM 2560 N N . GLU A 1 328 ? 11.921 67.487 52.838 1.00 73.27 328 GLU E N 1
ATOM 2561 C CA . GLU A 1 328 ? 11.072 66.324 53.069 1.00 73.43 328 GLU E CA 1
ATOM 2562 C C . GLU A 1 328 ? 11.904 65.155 53.588 1.00 70.63 328 GLU E C 1
ATOM 2563 O O . GLU A 1 328 ? 12.915 64.785 52.987 1.00 68.72 328 GLU E O 1
ATOM 2569 N N . ILE A 1 329 ? 11.476 64.583 54.709 1.00 70.52 329 ILE E N 1
ATOM 2570 C CA . ILE A 1 329 ? 12.122 63.395 55.255 1.00 68.23 329 ILE E CA 1
ATOM 2571 C C . ILE A 1 329 ? 11.976 62.245 54.260 1.00 67.80 329 ILE E C 1
ATOM 2572 O O . ILE A 1 329 ? 10.861 61.885 53.873 1.00 69.49 329 ILE E O 1
ATOM 2577 N N . MET A 1 330 ? 13.114 61.698 53.835 1.00 65.79 330 MET E N 1
ATOM 2578 C CA . MET A 1 330 ? 13.154 60.567 52.917 1.00 65.14 330 MET E CA 1
ATOM 2579 C C . MET A 1 330 ? 12.491 59.361 53.594 1.00 65.07 330 MET E C 1
ATOM 2580 O O . MET A 1 330 ? 12.969 58.894 54.628 1.00 63.82 330 MET E O 1
ATOM 2585 N N . PRO A 1 331 ? 11.356 58.886 53.039 1.00 66.79 331 PRO E N 1
ATOM 2586 C CA . PRO A 1 331 ? 10.583 57.812 53.674 1.00 67.27 331 PRO E CA 1
ATOM 2587 C C . PRO A 1 331 ? 11.380 56.521 53.834 1.00 65.12 331 PRO E C 1
ATOM 2588 O O . PRO A 1 331 ? 12.175 56.173 52.965 1.00 63.84 331 PRO E O 1
ATOM 2592 N N . ASN A 1 332 ? 11.159 55.827 54.947 1.00 64.99 332 ASN E N 1
ATOM 2593 C CA . ASN A 1 332 ? 11.920 54.627 55.286 1.00 63.33 332 ASN E CA 1
ATOM 2594 C C . ASN A 1 332 ? 11.224 53.311 54.920 1.00 64.34 332 ASN E C 1
ATOM 2595 O O . ASN A 1 332 ? 11.634 52.238 55.363 1.00 63.39 332 ASN E O 1
ATOM 2600 N N . ILE A 1 333 ? 10.177 53.398 54.106 1.00 66.54 333 ILE E N 1
ATOM 2601 C CA . ILE A 1 333 ? 9.420 52.216 53.697 1.00 67.96 333 ILE E CA 1
ATOM 2602 C C . ILE A 1 333 ? 9.988 51.586 52.416 1.00 67.33 333 ILE E C 1
ATOM 2603 O O . ILE A 1 333 ? 10.525 52.300 51.565 1.00 66.66 333 ILE E O 1
ATOM 2608 N N . PRO A 1 334 ? 9.876 50.244 52.279 1.00 67.67 334 PRO E N 1
ATOM 2609 C CA . PRO A 1 334 ? 10.429 49.530 51.116 1.00 66.99 334 PRO E CA 1
ATOM 2610 C C . PRO A 1 334 ? 9.812 49.968 49.788 1.00 68.38 334 PRO E C 1
ATOM 2611 O O . PRO A 1 334 ? 10.405 49.746 48.731 1.00 67.60 334 PRO E O 1
ATOM 2615 N N . GLN A 1 335 ? 8.637 50.594 49.857 1.00 70.51 335 GLN E N 1
ATOM 2616 C CA . GLN A 1 335 ? 7.922 51.081 48.675 1.00 72.22 335 GLN E CA 1
ATOM 2617 C C . GLN A 1 335 ? 8.683 52.164 47.901 1.00 70.97 335 GLN E C 1
ATOM 2618 O O . GLN A 1 335 ? 8.385 52.418 46.733 1.00 72.09 335 GLN E O 1
ATOM 2624 N N . MET A 1 336 ? 9.670 52.780 48.552 1.00 68.70 336 MET E N 1
ATOM 2625 C CA . MET A 1 336 ? 10.463 53.859 47.950 1.00 67.53 336 MET E CA 1
ATOM 2626 C C . MET A 1 336 ? 11.331 53.442 46.760 1.00 66.27 336 MET E C 1
ATOM 2627 O O . MET A 1 336 ? 11.667 54.279 45.919 1.00 66.30 336 MET E O 1
ATOM 2632 N N . SER A 1 337 ? 11.688 52.159 46.690 1.00 65.28 337 SER E N 1
ATOM 2633 C CA . SER A 1 337 ? 12.468 51.629 45.563 1.00 64.31 337 SER E CA 1
ATOM 2634 C C . SER A 1 337 ? 11.733 51.762 44.219 1.00 66.25 337 SER E C 1
ATOM 2635 O O . SER A 1 337 ? 12.356 52.035 43.189 1.00 65.70 337 SER E O 1
ATOM 2638 N N . ALA A 1 338 ? 10.414 51.568 44.240 1.00 68.46 338 ALA E N 1
ATOM 2639 C CA . ALA A 1 338 ? 9.580 51.781 43.056 1.00 70.72 338 ALA E CA 1
ATOM 2640 C C . ALA A 1 338 ? 9.554 53.259 42.678 1.00 71.22 338 ALA E C 1
ATOM 2641 O O . ALA A 1 338 ? 9.632 53.602 41.498 1.00 71.66 338 ALA E O 1
ATOM 2643 N N . PHE A 1 339 ? 9.458 54.119 43.693 1.00 71.22 339 PHE E N 1
ATOM 2644 C CA . PHE A 1 339 ? 9.468 55.574 43.522 1.00 71.95 339 PHE E CA 1
ATOM 2645 C C . PHE A 1 339 ? 10.714 56.058 42.781 1.00 70.42 339 PHE E C 1
ATOM 2646 O O . PHE A 1 339 ? 10.604 56.838 41.834 1.00 71.53 339 PHE E O 1
ATOM 2654 N N . TRP A 1 340 ? 11.888 55.590 43.215 1.00 67.96 340 TRP E N 1
ATOM 2655 C CA . TRP A 1 340 ? 13.164 56.082 42.687 1.00 66.49 340 TRP E CA 1
ATOM 2656 C C . TRP A 1 340 ? 13.322 55.874 41.186 1.00 67.08 340 TRP E C 1
ATOM 2657 O O . TRP A 1 340 ? 13.732 56.793 40.475 1.00 67.34 340 TRP E O 1
ATOM 2668 N N . TYR A 1 341 ? 12.988 54.675 40.714 1.00 67.49 341 TYR E N 1
ATOM 2669 C CA . TYR A 1 341 ? 13.062 54.365 39.291 1.00 68.16 341 TYR E CA 1
ATOM 2670 C C . TYR A 1 341 ? 11.966 55.071 38.483 1.00 70.81 341 TYR E C 1
ATOM 2671 O O . TYR A 1 341 ? 12.241 55.624 37.417 1.00 71.45 341 TYR E O 1
ATOM 2680 N N . ALA A 1 342 ? 10.733 55.040 38.988 1.00 72.51 342 ALA E N 1
ATOM 2681 C CA . ALA A 1 342 ? 9.586 55.621 38.284 1.00 75.28 342 ALA E CA 1
ATOM 2682 C C . ALA A 1 342 ? 9.729 57.126 38.052 1.00 75.87 342 ALA E C 1
ATOM 2683 O O . ALA A 1 342 ? 9.469 57.615 36.950 1.00 77.40 342 ALA E O 1
ATOM 2685 N N . VAL A 1 343 ? 10.147 57.848 39.092 1.00 74.68 343 VAL E N 1
ATOM 2686 C CA . VAL A 1 343 ? 10.358 59.296 39.006 1.00 75.29 343 VAL E CA 1
ATOM 2687 C C . VAL A 1 343 ? 11.564 59.632 38.122 1.00 74.05 343 VAL E C 1
ATOM 2688 O O . VAL A 1 343 ? 11.514 60.590 37.346 1.00 75.39 343 VAL E O 1
ATOM 2692 N N . ARG A 1 344 ? 12.631 58.838 38.232 1.00 71.56 344 ARG E N 1
ATOM 2693 C CA . ARG A 1 344 ? 13.815 59.008 37.381 1.00 70.53 344 ARG E CA 1
ATOM 2694 C C . ARG A 1 344 ? 13.435 58.904 35.911 1.00 72.11 344 ARG E C 1
ATOM 2695 O O . ARG A 1 344 ? 13.783 59.773 35.111 1.00 72.85 344 ARG E O 1
ATOM 2703 N N . THR A 1 345 ? 12.721 57.832 35.575 1.00 72.92 345 THR E N 1
ATOM 2704 C CA . THR A 1 345 ? 12.222 57.598 34.225 1.00 74.88 345 THR E CA 1
ATOM 2705 C C . THR A 1 345 ? 11.326 58.748 33.753 1.00 77.72 345 THR E C 1
ATOM 2706 O O . THR A 1 345 ? 11.465 59.214 32.620 1.00 78.80 345 THR E O 1
ATOM 2710 N N . ALA A 1 346 ? 10.435 59.207 34.634 1.00 79.05 346 ALA E N 1
ATOM 2711 C CA . ALA A 1 346 ? 9.468 60.262 34.309 1.00 82.27 346 ALA E CA 1
ATOM 2712 C C . ALA A 1 346 ? 10.124 61.599 33.962 1.00 82.53 346 ALA E C 1
ATOM 2713 O O . ALA A 1 346 ? 9.728 62.253 32.994 1.00 84.63 346 ALA E O 1
ATOM 2715 N N . VAL A 1 347 ? 11.123 61.996 34.752 1.00 80.45 347 VAL E N 1
ATOM 2716 C CA . VAL A 1 347 ? 11.846 63.249 34.520 1.00 80.77 347 VAL E CA 1
ATOM 2717 C C . VAL A 1 347 ? 12.663 63.168 33.228 1.00 80.57 347 VAL E C 1
ATOM 2718 O O . VAL A 1 347 ? 12.722 64.138 32.471 1.00 82.28 347 VAL E O 1
ATOM 2722 N N . ILE A 1 348 ? 13.269 62.006 32.981 1.00 78.78 348 ILE E N 1
ATOM 2723 C CA . ILE A 1 348 ? 14.015 61.741 31.745 1.00 78.59 348 ILE E CA 1
ATOM 2724 C C . ILE A 1 348 ? 13.108 61.877 30.516 1.00 81.60 348 ILE E C 1
ATOM 2725 O O . ILE A 1 348 ? 13.472 62.541 29.543 1.00 82.62 348 ILE E O 1
ATOM 2730 N N . ASN A 1 349 ? 11.930 61.259 30.580 1.00 83.28 349 ASN E N 1
ATOM 2731 C CA . ASN A 1 349 ? 10.948 61.312 29.496 1.00 86.45 349 ASN E CA 1
ATOM 2732 C C . ASN A 1 349 ? 10.430 62.719 29.198 1.00 89.36 349 ASN E C 1
ATOM 2733 O O . ASN A 1 349 ? 10.181 63.058 28.041 1.00 91.57 349 ASN E O 1
ATOM 2738 N N . ALA A 1 350 ? 10.266 63.530 30.241 1.00 89.71 350 ALA E N 1
ATOM 2739 C CA . ALA A 1 350 ? 9.774 64.898 30.079 1.00 92.70 350 ALA E CA 1
ATOM 2740 C C . ALA A 1 350 ? 10.876 65.861 29.633 1.00 92.35 350 ALA E C 1
ATOM 2741 O O . ALA A 1 350 ? 10.620 66.790 28.868 1.00 95.04 350 ALA E O 1
ATOM 2743 N N . ALA A 1 351 ? 12.097 65.632 30.112 1.00 89.53 351 ALA E N 1
ATOM 2744 C CA . ALA A 1 351 ? 13.247 66.469 29.764 1.00 89.13 351 ALA E CA 1
ATOM 2745 C C . ALA A 1 351 ? 13.725 66.247 28.328 1.00 89.62 351 ALA E C 1
ATOM 2746 O O . ALA A 1 351 ? 14.169 67.188 27.667 1.00 90.91 351 ALA E O 1
ATOM 2748 N N . SER A 1 352 ? 13.637 65.004 27.856 1.00 88.77 352 SER E N 1
ATOM 2749 C CA . SER A 1 352 ? 14.086 64.648 26.509 1.00 89.20 352 SER E CA 1
ATOM 2750 C C . SER A 1 352 ? 13.004 64.853 25.445 1.00 92.52 352 SER E C 1
ATOM 2751 O O . SER A 1 352 ? 13.259 64.670 24.252 1.00 93.29 352 SER E O 1
ATOM 2754 N N . GLY A 1 353 ? 11.802 65.226 25.881 1.00 94.72 353 GLY E N 1
ATOM 2755 C CA . GLY A 1 353 ? 10.669 65.424 24.979 1.00 98.18 353 GLY E CA 1
ATOM 2756 C C . GLY A 1 353 ? 9.980 64.134 24.568 1.00 98.47 353 GLY E C 1
ATOM 2757 O O . GLY A 1 353 ? 9.069 64.152 23.738 1.00 101.36 353 GLY E O 1
ATOM 2758 N N . ARG A 1 354 ? 10.417 63.019 25.153 1.00 95.66 354 ARG E N 1
ATOM 2759 C CA . ARG A 1 354 ? 9.845 61.696 24.893 1.00 95.76 354 ARG E CA 1
ATOM 2760 C C . ARG A 1 354 ? 8.383 61.613 25.342 1.00 98.21 354 ARG E C 1
ATOM 2761 O O . ARG A 1 354 ? 7.563 60.955 24.697 1.00 100.12 354 ARG E O 1
ATOM 2769 N N . GLN A 1 355 ? 8.074 62.282 26.451 1.00 98.19 355 GLN E N 1
ATOM 2770 C CA . GLN A 1 355 ? 6.708 62.402 26.949 1.00 100.69 355 GLN E CA 1
ATOM 2771 C C . GLN A 1 355 ? 6.411 63.837 27.364 1.00 102.41 355 GLN E C 1
ATOM 2772 O O . GLN A 1 355 ? 7.322 64.659 27.496 1.00 101.16 355 GLN E O 1
ATOM 2778 N N . THR A 1 356 ? 5.128 64.135 27.554 1.00 105.52 356 THR E N 1
ATOM 2779 C CA . THR A 1 356 ? 4.713 65.390 28.167 1.00 107.29 356 THR E CA 1
ATOM 2780 C C . THR A 1 356 ? 4.886 65.264 29.676 1.00 105.05 356 THR E C 1
ATOM 2781 O O . THR A 1 356 ? 4.993 64.153 30.204 1.00 102.85 356 THR E O 1
ATOM 2785 N N . VAL A 1 357 ? 4.909 66.405 30.362 1.00 105.67 357 VAL E N 1
ATOM 2786 C CA . VAL A 1 357 ? 5.043 66.453 31.818 1.00 103.83 357 VAL E CA 1
ATOM 2787 C C . VAL A 1 357 ? 3.895 65.704 32.505 1.00 105.03 357 VAL E C 1
ATOM 2788 O O . VAL A 1 357 ? 4.115 64.971 33.473 1.00 102.68 357 VAL E O 1
ATOM 2792 N N . ASP A 1 358 ? 2.684 65.877 31.976 1.00 108.85 358 ASP E N 1
ATOM 2793 C CA . ASP A 1 358 ? 1.473 65.267 32.531 1.00 110.75 358 ASP E CA 1
ATOM 2794 C C . ASP A 1 358 ? 1.465 63.740 32.432 1.00 109.07 358 ASP E C 1
ATOM 2795 O O . ASP A 1 358 ? 1.163 63.057 33.412 1.00 108.14 358 ASP E O 1
ATOM 2800 N N . GLU A 1 359 ? 1.796 63.217 31.252 1.00 108.83 359 GLU E N 1
ATOM 2801 C CA . GLU A 1 359 ? 1.751 61.773 30.994 1.00 107.80 359 GLU E CA 1
ATOM 2802 C C . GLU A 1 359 ? 2.890 61.003 31.669 1.00 103.38 359 GLU E C 1
ATOM 2803 O O . GLU A 1 359 ? 2.696 59.867 32.109 1.00 102.51 359 GLU E O 1
ATOM 2809 N N . ALA A 1 360 ? 4.067 61.623 31.747 1.00 100.73 360 ALA E N 1
ATOM 2810 C CA . ALA A 1 360 ? 5.228 61.011 32.395 1.00 96.68 360 ALA E CA 1
ATOM 2811 C C . ALA A 1 360 ? 4.973 60.770 33.884 1.00 95.61 360 ALA E C 1
ATOM 2812 O O . ALA A 1 360 ? 5.320 59.716 34.418 1.00 93.22 360 ALA E O 1
ATOM 2814 N N . LEU A 1 361 ? 4.346 61.748 34.537 1.00 97.38 361 LEU E N 1
ATOM 2815 C CA . LEU A 1 361 ? 4.015 61.645 35.956 1.00 96.79 361 LEU E CA 1
ATOM 2816 C C . LEU A 1 361 ? 2.804 60.746 36.195 1.00 98.84 361 LEU E C 1
ATOM 2817 O O . LEU A 1 361 ? 2.718 60.081 37.231 1.00 97.59 361 LEU E O 1
ATOM 2822 N N . LYS A 1 362 ? 1.882 60.722 35.231 1.00 102.11 362 LYS E N 1
ATOM 2823 C CA . LYS A 1 362 ? 0.702 59.855 35.294 1.00 104.60 362 LYS E CA 1
ATOM 2824 C C . LYS A 1 362 ? 1.106 58.381 35.271 1.00 102.58 362 LYS E C 1
ATOM 2825 O O . LYS A 1 362 ? 0.590 57.576 36.047 1.00 102.84 362 LYS E O 1
ATOM 2831 N N . ASP A 1 363 ? 2.036 58.038 34.386 1.00 100.82 363 ASP E N 1
ATOM 2832 C CA . ASP A 1 363 ? 2.557 56.676 34.314 1.00 98.86 363 ASP E CA 1
ATOM 2833 C C . ASP A 1 363 ? 3.535 56.384 35.452 1.00 95.21 363 ASP E C 1
ATOM 2834 O O . ASP A 1 363 ? 3.713 55.229 35.835 1.00 93.93 363 ASP E O 1
ATOM 2839 N N . ALA A 1 364 ? 4.158 57.429 35.994 1.00 93.77 364 ALA E N 1
ATOM 2840 C CA . ALA A 1 364 ? 5.032 57.282 37.159 1.00 90.79 364 ALA E CA 1
ATOM 2841 C C . ALA A 1 364 ? 4.240 56.844 38.391 1.00 91.57 364 ALA E C 1
ATOM 2842 O O . ALA A 1 364 ? 4.618 55.880 39.059 1.00 89.72 364 ALA E O 1
ATOM 2844 N N . GLN A 1 365 ? 3.143 57.547 38.675 1.00 94.54 365 GLN E N 1
ATOM 2845 C CA . GLN A 1 365 ? 2.261 57.209 39.796 1.00 95.84 365 GLN E CA 1
ATOM 2846 C C . GLN A 1 365 ? 1.637 55.825 39.631 1.00 97.00 365 GLN E C 1
ATOM 2847 O O . GLN A 1 365 ? 1.634 55.029 40.575 1.00 96.00 365 GLN E O 1
ATOM 2853 N N . THR A 1 366 ? 1.124 55.552 38.430 1.00 99.18 366 THR E N 1
ATOM 2854 C CA . THR A 1 366 ? 0.549 54.250 38.088 1.00 100.70 366 THR E CA 1
ATOM 2855 C C . THR A 1 366 ? 1.510 53.113 38.448 1.00 97.71 366 THR E C 1
ATOM 2856 O O . THR A 1 366 ? 1.113 52.134 39.084 1.00 98.10 366 THR E O 1
ATOM 2860 N N . ARG A 1 367 ? 2.774 53.264 38.057 1.00 94.97 367 ARG E N 1
ATOM 2861 C CA . ARG A 1 367 ? 3.792 52.250 38.320 1.00 92.24 367 ARG E CA 1
ATOM 2862 C C . ARG A 1 367 ? 4.131 52.115 39.808 1.00 90.39 367 ARG E C 1
ATOM 2863 O O . ARG A 1 367 ? 4.432 51.017 40.271 1.00 89.26 367 ARG E O 1
ATOM 2871 N N . ILE A 1 368 ? 4.063 53.223 40.548 1.00 90.39 368 ILE E N 1
ATOM 2872 C CA . ILE A 1 368 ? 4.331 53.214 41.993 1.00 88.95 368 ILE E CA 1
ATOM 2873 C C . ILE A 1 368 ? 3.190 52.561 42.784 1.00 91.24 368 ILE E C 1
ATOM 2874 O O . ILE A 1 368 ? 3.437 51.684 43.617 1.00 89.97 368 ILE E O 1
ATOM 2879 N N . THR A 1 369 ? 1.955 52.986 42.512 1.00 94.81 369 THR E N 1
ATOM 2880 C CA . THR A 1 369 ? 0.775 52.496 43.242 1.00 97.61 369 THR E CA 1
ATOM 2881 C C . THR A 1 369 ? 0.452 51.024 42.977 1.00 98.79 369 THR E C 1
ATOM 2882 O O . THR A 1 369 ? -0.086 50.339 43.850 1.00 99.75 369 THR E O 1
ATOM 2886 N N . LYS A 1 370 ? 0.784 50.542 41.780 1.00 99.06 370 LYS E N 1
ATOM 2887 C CA . LYS A 1 370 ? 0.575 49.133 41.427 1.00 100.30 370 LYS E CA 1
ATOM 2888 C C . LYS A 1 370 ? 1.734 48.247 41.891 1.00 97.26 370 LYS E C 1
ATOM 2889 O O . LYS A 1 370 ? 1.641 47.017 41.850 1.00 97.89 370 LYS E O 1
ATOM 2895 N N . ALA A 1 371 ? 2.817 48.883 42.332 1.00 94.40 371 ALA E N 1
ATOM 2896 C CA . ALA A 1 371 ? 3.957 48.184 42.924 1.00 91.57 371 ALA E CA 1
ATOM 2897 C C . ALA A 1 371 ? 3.786 48.044 44.438 1.00 91.31 371 ALA E C 1
ATOM 2898 O O . ALA A 1 371 ? 4.353 47.140 45.056 1.00 89.92 371 ALA E O 1
ATOM 2900 N N . SER A 1 372 ? 3.002 48.949 45.021 1.00 92.99 372 SER E N 1
ATOM 2901 C CA . SER A 1 372 ? 2.687 48.925 46.448 1.00 93.20 372 SER E CA 1
ATOM 2902 C C . SER A 1 372 ? 1.463 48.054 46.758 1.00 96.43 372 SER E C 1
ATOM 2903 O O . SER A 1 372 ? 1.200 47.729 47.918 1.00 96.64 372 SER E O 1
ATOM 2905 N N . ALA A 1 373 ? 0.723 47.680 45.716 1.00 99.17 373 ALA E N 1
ATOM 2906 C CA . ALA A 1 373 ? -0.478 46.854 45.865 1.00 102.73 373 ALA E CA 1
ATOM 2907 C C . ALA A 1 373 ? -0.227 45.384 45.523 1.00 102.88 373 ALA E C 1
ATOM 2908 O O . ALA A 1 373 ? -0.910 44.497 46.041 1.00 104.98 373 ALA E O 1
ATOM 2910 N N . SER A 1 374 ? 0.749 45.138 44.650 1.00 100.93 374 SER E N 1
ATOM 2911 C CA . SER A 1 374 ? 1.081 43.785 44.207 1.00 100.96 374 SER E CA 1
ATOM 2912 C C . SER A 1 374 ? 2.589 43.593 44.104 1.00 97.23 374 SER E C 1
ATOM 2913 O O . SER A 1 374 ? 3.088 42.470 44.180 1.00 96.63 374 SER E O 1
ATOM 2915 N N . TRP B 2 10 ? 62.545 4.544 45.497 1.00 196.24 10 TRP F N 1
ATOM 2916 C CA . TRP B 2 10 ? 61.066 4.449 45.331 1.00 184.58 10 TRP F CA 1
ATOM 2917 C C . TRP B 2 10 ? 60.364 4.276 46.675 1.00 186.22 10 TRP F C 1
ATOM 2918 O O . TRP B 2 10 ? 60.853 3.561 47.553 1.00 194.50 10 TRP F O 1
ATOM 2920 N N . GLN B 2 11 ? 59.217 4.938 46.825 1.00 179.13 11 GLN F N 1
ATOM 2921 C CA . GLN B 2 11 ? 58.414 4.855 48.046 1.00 179.91 11 GLN F CA 1
ATOM 2922 C C . GLN B 2 11 ? 57.717 3.504 48.172 1.00 177.11 11 GLN F C 1
ATOM 2923 O O . GLN B 2 11 ? 57.311 2.908 47.171 1.00 170.30 11 GLN F O 1
ATOM 2929 N N . SER B 2 12 ? 57.583 3.037 49.411 1.00 183.61 12 SER F N 1
ATOM 2930 C CA . SER B 2 12 ? 57.033 1.713 49.704 1.00 184.31 12 SER F CA 1
ATOM 2931 C C . SER B 2 12 ? 55.550 1.585 49.359 1.00 174.48 12 SER F C 1
ATOM 2932 O O . SER B 2 12 ? 54.820 2.578 49.325 1.00 168.42 12 SER F O 1
ATOM 2935 N N . ASP B 2 13 ? 55.125 0.349 49.105 1.00 174.13 13 ASP F N 1
ATOM 2936 C CA . ASP B 2 13 ? 53.731 0.034 48.797 1.00 167.15 13 ASP F CA 1
ATOM 2937 C C . ASP B 2 13 ? 52.848 0.130 50.043 1.00 169.87 13 ASP F C 1
ATOM 2938 O O . ASP B 2 13 ? 51.648 0.396 49.944 1.00 163.80 13 ASP F O 1
ATOM 2943 N N . ALA B 2 14 ? 53.454 -0.086 51.209 1.00 179.87 14 ALA F N 1
ATOM 2944 C CA . ALA B 2 14 ? 52.758 0.018 52.492 1.00 184.23 14 ALA F CA 1
ATOM 2945 C C . ALA B 2 14 ? 52.467 1.471 52.873 1.00 180.10 14 ALA F C 1
ATOM 2946 O O . ALA B 2 14 ? 51.570 1.739 53.677 1.00 180.13 14 ALA F O 1
ATOM 2948 N N . LEU B 2 15 ? 53.227 2.397 52.290 1.00 177.35 15 LEU F N 1
ATOM 2949 C CA . LEU B 2 15 ? 53.051 3.831 52.529 1.00 174.30 15 LEU F CA 1
ATOM 2950 C C . LEU B 2 15 ? 51.760 4.361 51.902 1.00 163.31 15 LEU F C 1
ATOM 2951 O O . LEU B 2 15 ? 51.167 5.313 52.411 1.00 161.38 15 LEU F O 1
ATOM 2956 N N . LYS B 2 16 ? 51.335 3.739 50.802 1.00 157.07 16 LYS F N 1
ATOM 2957 C CA . LYS B 2 16 ? 50.070 4.078 50.146 1.00 148.15 16 LYS F CA 1
ATOM 2958 C C . LYS B 2 16 ? 48.881 3.836 51.072 1.00 148.81 16 LYS F C 1
ATOM 2959 O O . LYS B 2 16 ? 47.941 4.632 51.105 1.00 143.89 16 LYS F O 1
ATOM 2965 N N . TRP B 2 17 ? 48.935 2.737 51.821 1.00 155.79 17 TRP F N 1
ATOM 2966 C CA . TRP B 2 17 ? 47.910 2.413 52.811 1.00 158.72 17 TRP F CA 1
ATOM 2967 C C . TRP B 2 17 ? 48.074 3.246 54.082 1.00 163.15 17 TRP F C 1
ATOM 2968 O O . TRP B 2 17 ? 47.118 3.426 54.838 1.00 163.60 17 TRP F O 1
ATOM 2979 N N . SER B 2 18 ? 49.287 3.750 54.307 1.00 167.22 18 SER F N 1
ATOM 2980 C CA . SER B 2 18 ? 49.570 4.638 55.435 1.00 172.44 18 SER F CA 1
ATOM 2981 C C . SER B 2 18 ? 49.052 6.053 55.179 1.00 164.93 18 SER F C 1
ATOM 2982 O O . SER B 2 18 ? 48.549 6.708 56.093 1.00 166.55 18 SER F O 1
ATOM 2985 N N . VAL B 2 19 ? 49.183 6.516 53.936 1.00 157.54 19 VAL F N 1
ATOM 2986 C CA . VAL B 2 19 ? 48.661 7.820 53.520 1.00 150.87 19 VAL F CA 1
ATOM 2987 C C . VAL B 2 19 ? 47.129 7.793 53.486 1.00 144.53 19 VAL F C 1
ATOM 2988 O O . VAL B 2 19 ? 46.474 8.727 53.954 1.00 142.86 19 VAL F O 1
ATOM 2992 N N . LEU B 2 20 ? 46.572 6.709 52.948 1.00 142.00 20 LEU F N 1
ATOM 2993 C CA . LEU B 2 20 ? 45.122 6.528 52.863 1.00 137.59 20 LEU F CA 1
ATOM 2994 C C . LEU B 2 20 ? 44.509 6.201 54.228 1.00 142.78 20 LEU F C 1
ATOM 2995 O O . LEU B 2 20 ? 43.314 6.414 54.446 1.00 140.30 20 LEU F O 1
ATOM 3000 N N . GLY B 2 21 ? 45.335 5.683 55.136 1.00 150.87 21 GLY F N 1
ATOM 3001 C CA . GLY B 2 21 ? 44.917 5.397 56.507 1.00 157.65 21 GLY F CA 1
ATOM 3002 C C . GLY B 2 21 ? 44.799 6.652 57.352 1.00 157.90 21 GLY F C 1
ATOM 3003 O O . GLY B 2 21 ? 43.837 6.810 58.107 1.00 158.65 21 GLY F O 1
ATOM 3004 N N . LEU B 2 22 ? 45.785 7.540 57.225 1.00 158.07 22 LEU F N 1
ATOM 3005 C CA . LEU B 2 22 ? 45.786 8.829 57.922 1.00 159.00 22 LEU F CA 1
ATOM 3006 C C . LEU B 2 22 ? 44.709 9.775 57.391 1.00 149.93 22 LEU F C 1
ATOM 3007 O O . LEU B 2 22 ? 44.127 10.549 58.153 1.00 150.46 22 LEU F O 1
ATOM 3012 N N . LEU B 2 23 ? 44.456 9.711 56.084 1.00 142.34 23 LEU F N 1
ATOM 3013 C CA . LEU B 2 23 ? 43.372 10.474 55.463 1.00 134.65 23 LEU F CA 1
ATOM 3014 C C . LEU B 2 23 ? 42.010 9.873 55.807 1.00 133.21 23 LEU F C 1
ATOM 3015 O O . LEU B 2 23 ? 41.014 10.591 55.907 1.00 129.93 23 LEU F O 1
ATOM 3020 N N . GLY B 2 24 ? 41.980 8.553 55.989 1.00 136.61 24 GLY F N 1
ATOM 3021 C CA . GLY B 2 24 ? 40.780 7.850 56.441 1.00 137.83 24 GLY F CA 1
ATOM 3022 C C . GLY B 2 24 ? 40.537 8.012 57.932 1.00 143.86 24 GLY F C 1
ATOM 3023 O O . GLY B 2 24 ? 39.450 7.707 58.428 1.00 145.35 24 GLY F O 1
ATOM 3024 N N . LEU B 2 25 ? 41.556 8.487 58.646 1.00 148.25 25 LEU F N 1
ATOM 3025 C CA . LEU B 2 25 ? 41.459 8.749 60.081 1.00 154.94 25 LEU F CA 1
ATOM 3026 C C . LEU B 2 25 ? 40.721 10.061 60.345 1.00 150.49 25 LEU F C 1
ATOM 3027 O O . LEU B 2 25 ? 39.891 10.137 61.252 1.00 153.14 25 LEU F O 1
ATOM 3032 N N . LEU B 2 26 ? 41.033 11.084 59.549 1.00 144.49 26 LEU F N 1
ATOM 3033 C CA . LEU B 2 26 ? 40.365 12.385 59.637 1.00 140.38 26 LEU F CA 1
ATOM 3034 C C . LEU B 2 26 ? 38.881 12.271 59.297 1.00 134.97 26 LEU F C 1
ATOM 3035 O O . LEU B 2 26 ? 38.035 12.836 59.991 1.00 135.21 26 LEU F O 1
ATOM 3040 N N . VAL B 2 27 ? 38.578 11.535 58.228 1.00 130.86 27 VAL F N 1
ATOM 3041 C CA . VAL B 2 27 ? 37.198 11.246 57.847 1.00 127.58 27 VAL F CA 1
ATOM 3042 C C . VAL B 2 27 ? 36.633 10.222 58.829 1.00 133.60 27 VAL F C 1
ATOM 3043 O O . VAL B 2 27 ? 36.906 9.023 58.730 1.00 137.30 27 VAL F O 1
ATOM 3047 N N . GLY B 2 28 ? 35.852 10.717 59.781 1.00 135.34 28 GLY F N 1
ATOM 3048 C CA . GLY B 2 28 ? 35.376 9.915 60.902 1.00 142.50 28 GLY F CA 1
ATOM 3049 C C . GLY B 2 28 ? 35.598 10.676 62.192 1.00 146.38 28 GLY F C 1
ATOM 3050 O O . GLY B 2 28 ? 34.693 10.785 63.019 1.00 149.35 28 GLY F O 1
ATOM 3051 N N . TYR B 2 29 ? 36.809 11.205 62.358 1.00 147.20 29 TYR F N 1
ATOM 3052 C CA . TYR B 2 29 ? 37.124 12.085 63.482 1.00 151.31 29 TYR F CA 1
ATOM 3053 C C . TYR B 2 29 ? 36.495 13.462 63.274 1.00 145.02 29 TYR F C 1
ATOM 3054 O O . TYR B 2 29 ? 36.159 14.148 64.239 1.00 147.97 29 TYR F O 1
ATOM 3063 N N . LEU B 2 30 ? 36.346 13.855 62.010 1.00 137.08 30 LEU F N 1
ATOM 3064 C CA . LEU B 2 30 ? 35.679 15.105 61.649 1.00 131.58 30 LEU F CA 1
ATOM 3065 C C . LEU B 2 30 ? 34.180 14.904 61.443 1.00 128.37 30 LEU F C 1
ATOM 3066 O O . LEU B 2 30 ? 33.384 15.772 61.798 1.00 127.38 30 LEU F O 1
ATOM 3071 N N . VAL B 2 31 ? 33.807 13.756 60.877 1.00 127.63 31 VAL F N 1
ATOM 3072 C CA . VAL B 2 31 ? 32.412 13.453 60.536 1.00 125.87 31 VAL F CA 1
ATOM 3073 C C . VAL B 2 31 ? 31.523 13.296 61.779 1.00 130.84 31 VAL F C 1
ATOM 3074 O O . VAL B 2 31 ? 30.442 13.885 61.848 1.00 129.42 31 VAL F O 1
ATOM 3078 N N . VAL B 2 32 ? 31.986 12.510 62.751 1.00 137.28 32 VAL F N 1
ATOM 3079 C CA . VAL B 2 32 ? 31.263 12.317 64.014 1.00 143.47 32 VAL F CA 1
ATOM 3080 C C . VAL B 2 32 ? 31.264 13.609 64.844 1.00 142.91 32 VAL F C 1
ATOM 3081 O O . VAL B 2 32 ? 30.306 13.892 65.568 1.00 145.11 32 VAL F O 1
ATOM 3085 N N . LEU B 2 33 ? 32.336 14.389 64.713 1.00 140.49 33 LEU F N 1
ATOM 3086 C CA . LEU B 2 33 ? 32.450 15.695 65.363 1.00 140.36 33 LEU F CA 1
ATOM 3087 C C . LEU B 2 33 ? 31.425 16.685 64.803 1.00 134.08 33 LEU F C 1
ATOM 3088 O O . LEU B 2 33 ? 30.906 17.530 65.535 1.00 135.30 33 LEU F O 1
ATOM 3093 N N . MET B 2 34 ? 31.141 16.569 63.507 1.00 128.12 34 MET F N 1
ATOM 3094 C CA . MET B 2 34 ? 30.124 17.390 62.846 1.00 123.30 34 MET F CA 1
ATOM 3095 C C . MET B 2 34 ? 28.713 16.932 63.203 1.00 125.14 34 MET F C 1
ATOM 3096 O O . MET B 2 34 ? 27.774 17.731 63.186 1.00 123.75 34 MET F O 1
ATOM 3101 N N . TYR B 2 35 ? 28.572 15.644 63.519 1.00 129.24 35 TYR F N 1
ATOM 3102 C CA . TYR B 2 35 ? 27.287 15.068 63.920 1.00 133.09 35 TYR F CA 1
ATOM 3103 C C . TYR B 2 35 ? 26.799 15.662 65.242 1.00 136.80 35 TYR F C 1
ATOM 3104 O O . TYR B 2 35 ? 25.592 15.743 65.486 1.00 138.63 35 TYR F O 1
ATOM 3113 N N . ALA B 2 36 ? 27.744 16.080 66.083 1.00 138.64 36 ALA F N 1
ATOM 3114 C CA . ALA B 2 36 ? 27.438 16.781 67.330 1.00 142.29 36 ALA F CA 1
ATOM 3115 C C . ALA B 2 36 ? 26.949 18.208 67.056 1.00 137.20 36 ALA F C 1
ATOM 3116 O O . ALA B 2 36 ? 26.781 18.597 65.899 1.00 131.46 36 ALA F O 1
ATOM 3118 N N . GLN B 2 37 ? 26.740 18.977 68.127 1.00 140.19 37 GLN F N 1
ATOM 3119 C CA . GLN B 2 37 ? 26.137 20.330 68.093 1.00 137.10 37 GLN F CA 1
ATOM 3120 C C . GLN B 2 37 ? 24.888 20.499 67.203 1.00 133.13 37 GLN F C 1
ATOM 3121 O O . GLN B 2 37 ? 23.829 20.907 67.693 1.00 134.72 37 GLN F O 1
ATOM 3127 N N . GLY B 2 38 ? 25.020 20.184 65.913 1.00 128.65 38 GLY F N 1
ATOM 3128 C CA . GLY B 2 38 ? 23.903 20.230 64.972 1.00 126.22 38 GLY F CA 1
ATOM 3129 C C . GLY B 2 38 ? 24.307 20.690 63.585 1.00 121.06 38 GLY F C 1
ATOM 3130 O O . GLY B 2 38 ? 23.852 21.734 63.113 1.00 119.46 38 GLY F O 1
ATOM 3131 N N . GLU B 2 39 ? 25.165 19.907 62.933 1.00 119.21 39 GLU F N 1
ATOM 3132 C CA . GLU B 2 39 ? 25.644 20.217 61.585 1.00 114.89 39 GLU F CA 1
ATOM 3133 C C . GLU B 2 39 ? 25.427 19.026 60.652 1.00 114.38 39 GLU F C 1
ATOM 3134 O O . GLU B 2 39 ? 26.384 18.411 60.175 1.00 112.92 39 GLU F O 1
ATOM 3140 N N . TYR B 2 40 ? 24.158 18.718 60.394 1.00 116.24 40 TYR F N 1
ATOM 3141 C CA . TYR B 2 40 ? 23.773 17.511 59.657 1.00 117.83 40 TYR F CA 1
ATOM 3142 C C . TYR B 2 40 ? 24.000 17.609 58.151 1.00 114.78 40 TYR F C 1
ATOM 3143 O O . TYR B 2 40 ? 24.482 16.658 57.533 1.00 114.63 40 TYR F O 1
ATOM 3152 N N . LEU B 2 41 ? 23.650 18.755 57.570 1.00 113.05 41 LEU F N 1
ATOM 3153 C CA . LEU B 2 41 ? 23.848 19.003 56.140 1.00 111.27 41 LEU F CA 1
ATOM 3154 C C . LEU B 2 41 ? 25.332 18.941 55.785 1.00 107.19 41 LEU F C 1
ATOM 3155 O O . LEU B 2 41 ? 25.706 18.410 54.737 1.00 106.45 41 LEU F O 1
ATOM 3160 N N . PHE B 2 42 ? 26.167 19.472 56.675 1.00 105.26 42 PHE F N 1
ATOM 3161 C CA . PHE B 2 42 ? 27.614 19.485 56.485 1.00 102.62 42 PHE F CA 1
ATOM 3162 C C . PHE B 2 42 ? 28.243 18.109 56.717 1.00 102.53 42 PHE F C 1
ATOM 3163 O O . PHE B 2 42 ? 29.304 17.812 56.172 1.00 100.91 42 PHE F O 1
ATOM 3171 N N . ALA B 2 43 ? 27.584 17.278 57.522 1.00 105.04 43 ALA F N 1
ATOM 3172 C CA . ALA B 2 43 ? 28.070 15.930 57.819 1.00 106.64 43 ALA F CA 1
ATOM 3173 C C . ALA B 2 43 ? 27.789 14.948 56.683 1.00 106.83 43 ALA F C 1
ATOM 3174 O O . ALA B 2 43 ? 28.607 14.072 56.401 1.00 106.78 43 ALA F O 1
ATOM 3176 N N . ILE B 2 44 ? 26.629 15.095 56.045 1.00 107.77 44 ILE F N 1
ATOM 3177 C CA . ILE B 2 44 ? 26.242 14.236 54.924 1.00 109.29 44 ILE F CA 1
ATOM 3178 C C . ILE B 2 44 ? 27.117 14.511 53.697 1.00 105.19 44 ILE F C 1
ATOM 3179 O O . ILE B 2 44 ? 27.583 13.574 53.047 1.00 105.60 44 ILE F O 1
ATOM 3184 N N . THR B 2 45 ? 27.349 15.790 53.400 1.00 101.97 45 THR F N 1
ATOM 3185 C CA . THR B 2 45 ? 28.152 16.183 52.235 1.00 99.13 45 THR F CA 1
ATOM 3186 C C . THR B 2 45 ? 29.631 15.791 52.358 1.00 96.33 45 THR F C 1
ATOM 3187 O O . THR B 2 45 ? 30.244 15.373 51.376 1.00 95.30 45 THR F O 1
ATOM 3191 N N . THR B 2 46 ? 30.186 15.918 53.564 1.00 95.79 46 THR F N 1
ATOM 3192 C CA . THR B 2 46 ? 31.594 15.598 53.813 1.00 94.57 46 THR F CA 1
ATOM 3193 C C . THR B 2 46 ? 31.870 14.096 53.717 1.00 95.76 46 THR F C 1
ATOM 3194 O O . THR B 2 46 ? 32.965 13.687 53.328 1.00 94.83 46 THR F O 1
ATOM 3198 N N . LEU B 2 47 ? 30.867 13.288 54.059 1.00 98.47 47 LEU F N 1
ATOM 3199 C CA . LEU B 2 47 ? 31.000 11.836 54.043 1.00 101.23 47 LEU F CA 1
ATOM 3200 C C . LEU B 2 47 ? 30.943 11.270 52.625 1.00 100.50 47 LEU F C 1
ATOM 3201 O O . LEU B 2 47 ? 31.817 10.496 52.241 1.00 100.47 47 LEU F O 1
ATOM 3206 N N . ILE B 2 48 ? 29.927 11.663 51.856 1.00 100.62 48 ILE F N 1
ATOM 3207 C CA . ILE B 2 48 ? 29.757 11.174 50.478 1.00 101.32 48 ILE F CA 1
ATOM 3208 C C . ILE B 2 48 ? 30.889 11.605 49.543 1.00 96.94 48 ILE F C 1
ATOM 3209 O O . ILE B 2 48 ? 31.230 10.888 48.604 1.00 97.53 48 ILE F O 1
ATOM 3214 N N . LEU B 2 49 ? 31.465 12.774 49.816 1.00 93.43 49 LEU F N 1
ATOM 3215 C CA . LEU B 2 49 ? 32.545 13.335 49.006 1.00 90.47 49 LEU F CA 1
ATOM 3216 C C . LEU B 2 49 ? 33.897 12.698 49.336 1.00 89.19 49 LEU F C 1
ATOM 3217 O O . LEU B 2 49 ? 34.668 12.368 48.430 1.00 88.29 49 LEU F O 1
ATOM 3222 N N . SER B 2 50 ? 34.174 12.531 50.629 1.00 89.77 50 SER F N 1
ATOM 3223 C CA . SER B 2 50 ? 35.420 11.922 51.100 1.00 90.09 50 SER F CA 1
ATOM 3224 C C . SER B 2 50 ? 35.498 10.442 50.750 1.00 91.83 50 SER F C 1
ATOM 3225 O O . SER B 2 50 ? 36.543 9.963 50.305 1.00 91.53 50 SER F O 1
ATOM 3228 N N . SER B 2 51 ? 34.390 9.727 50.955 1.00 94.35 51 SER F N 1
ATOM 3229 C CA . SER B 2 51 ? 34.288 8.312 50.598 1.00 97.43 51 SER F CA 1
ATOM 3230 C C . SER B 2 51 ? 34.544 8.103 49.108 1.00 95.44 51 SER F C 1
ATOM 3231 O O . SER B 2 51 ? 35.254 7.174 48.720 1.00 96.56 51 SER F O 1
ATOM 3234 N N . ALA B 2 52 ? 33.968 8.978 48.284 1.00 93.09 52 ALA F N 1
ATOM 3235 C CA . ALA B 2 52 ? 34.198 8.960 46.842 1.00 91.90 52 ALA F CA 1
ATOM 3236 C C . ALA B 2 52 ? 35.687 9.083 46.522 1.00 88.79 52 ALA F C 1
ATOM 3237 O O . ALA B 2 52 ? 36.204 8.346 45.688 1.00 89.25 52 ALA F O 1
ATOM 3239 N N . GLY B 2 53 ? 36.366 10.000 47.210 1.00 86.50 53 GLY F N 1
ATOM 3240 C CA . GLY B 2 53 ? 37.801 10.218 47.036 1.00 84.94 53 GLY F CA 1
ATOM 3241 C C . GLY B 2 53 ? 38.665 9.057 47.490 1.00 86.60 53 GLY F C 1
ATOM 3242 O O . GLY B 2 53 ? 39.578 8.640 46.771 1.00 86.42 53 GLY F O 1
ATOM 3243 N N . LEU B 2 54 ? 38.377 8.537 48.682 1.00 89.03 54 LEU F N 1
ATOM 3244 C CA . LEU B 2 54 ? 39.123 7.409 49.246 1.00 92.28 54 LEU F CA 1
ATOM 3245 C C . LEU B 2 54 ? 39.006 6.151 48.383 1.00 93.80 54 LEU F C 1
ATOM 3246 O O . LEU B 2 54 ? 39.993 5.443 48.182 1.00 95.19 54 LEU F O 1
ATOM 3251 N N . TYR B 2 55 ? 37.804 5.893 47.868 1.00 94.34 55 TYR F N 1
ATOM 3252 C CA . TYR B 2 55 ? 37.546 4.750 46.984 1.00 96.94 55 TYR F CA 1
ATOM 3253 C C . TYR B 2 55 ? 38.220 4.900 45.618 1.00 93.76 55 TYR F C 1
ATOM 3254 O O . TYR B 2 55 ? 38.727 3.922 45.063 1.00 95.67 55 TYR F O 1
ATOM 3263 N N . ILE B 2 56 ? 38.206 6.119 45.081 1.00 89.75 56 ILE F N 1
ATOM 3264 C CA . ILE B 2 56 ? 38.837 6.421 43.793 1.00 87.53 56 ILE F CA 1
ATOM 3265 C C . ILE B 2 56 ? 40.346 6.152 43.840 1.00 86.72 56 ILE F C 1
ATOM 3266 O O . ILE B 2 56 ? 40.902 5.533 42.929 1.00 86.96 56 ILE F O 1
ATOM 3271 N N . PHE B 2 57 ? 40.993 6.599 44.914 1.00 86.49 57 PHE F N 1
ATOM 3272 C CA . PHE B 2 57 ? 42.427 6.377 45.103 1.00 87.41 57 PHE F CA 1
ATOM 3273 C C . PHE B 2 57 ? 42.761 4.977 45.635 1.00 91.43 57 PHE F C 1
ATOM 3274 O O . PHE B 2 57 ? 43.928 4.577 45.649 1.00 93.17 57 PHE F O 1
ATOM 3282 N N . ALA B 2 58 ? 41.737 4.234 46.056 1.00 88.31 58 ALA F N 1
ATOM 3283 C CA . ALA B 2 58 ? 41.923 2.881 46.589 1.00 92.18 58 ALA F CA 1
ATOM 3284 C C . ALA B 2 58 ? 42.197 1.847 45.500 1.00 94.08 58 ALA F C 1
ATOM 3285 O O . ALA B 2 58 ? 43.233 1.178 45.523 1.00 95.99 58 ALA F O 1
ATOM 3287 N N . ASN B 2 59 ? 41.270 1.718 44.552 1.00 93.81 59 ASN F N 1
ATOM 3288 C CA . ASN B 2 59 ? 41.380 0.699 43.503 1.00 95.64 59 ASN F CA 1
ATOM 3289 C C . ASN B 2 59 ? 41.836 1.244 42.150 1.00 92.97 59 ASN F C 1
ATOM 3290 O O . ASN B 2 59 ? 41.429 2.331 41.735 1.00 90.06 59 ASN F O 1
ATOM 3295 N N . ARG B 2 60 ? 42.682 0.469 41.475 1.00 94.12 60 ARG F N 1
ATOM 3296 C CA . ARG B 2 60 ? 43.284 0.855 40.198 1.00 91.81 60 ARG F CA 1
ATOM 3297 C C . ARG B 2 60 ? 42.279 1.026 39.054 1.00 90.40 60 ARG F C 1
ATOM 3298 O O . ARG B 2 60 ? 42.567 1.716 38.072 1.00 87.99 60 ARG F O 1
ATOM 3306 N N . LYS B 2 61 ? 41.109 0.403 39.187 1.00 91.74 61 LYS F N 1
ATOM 3307 C CA . LYS B 2 61 ? 40.075 0.457 38.149 1.00 90.87 61 LYS F CA 1
ATOM 3308 C C . LYS B 2 61 ? 39.383 1.820 38.044 1.00 87.12 61 LYS F C 1
ATOM 3309 O O . LYS B 2 61 ? 38.733 2.115 37.039 1.00 86.29 61 LYS F O 1
ATOM 3315 N N . ALA B 2 62 ? 39.537 2.646 39.075 1.00 84.75 62 ALA F N 1
ATOM 3316 C CA . ALA B 2 62 ? 39.012 4.009 39.058 1.00 81.01 62 ALA F CA 1
ATOM 3317 C C . ALA B 2 62 ? 40.124 5.045 38.826 1.00 77.57 62 ALA F C 1
ATOM 3318 O O . ALA B 2 62 ? 40.060 6.166 39.337 1.00 75.21 62 ALA F O 1
ATOM 3320 N N . TYR B 2 63 ? 41.127 4.660 38.038 1.00 77.20 63 TYR F N 1
ATOM 3321 C CA . TYR B 2 63 ? 42.304 5.494 37.775 1.00 74.32 63 TYR F CA 1
ATOM 3322 C C . TYR B 2 63 ? 41.955 6.826 37.114 1.00 70.86 63 TYR F C 1
ATOM 3323 O O . TYR B 2 63 ? 42.424 7.877 37.553 1.00 68.63 63 TYR F O 1
ATOM 3332 N N . ALA B 2 64 ? 41.129 6.775 36.070 1.00 70.41 64 ALA F N 1
ATOM 3333 C CA . ALA B 2 64 ? 40.743 7.970 35.313 1.00 67.39 64 ALA F CA 1
ATOM 3334 C C . ALA B 2 64 ? 40.032 9.009 36.181 1.00 65.49 64 ALA F C 1
ATOM 3335 O O . ALA B 2 64 ? 40.111 10.210 35.913 1.00 62.79 64 ALA F O 1
ATOM 3337 N N . TRP B 2 65 ? 39.355 8.535 37.224 1.00 66.67 65 TRP F N 1
ATOM 3338 C CA . TRP B 2 65 ? 38.609 9.402 38.132 1.00 65.15 65 TRP F CA 1
ATOM 3339 C C . TRP B 2 65 ? 39.508 10.176 39.098 1.00 63.13 65 TRP F C 1
ATOM 3340 O O . TRP B 2 65 ? 39.068 11.146 39.706 1.00 61.48 65 TRP F O 1
ATOM 3351 N N . ARG B 2 66 ? 40.766 9.754 39.222 1.00 63.30 66 ARG F N 1
ATOM 3352 C CA . ARG B 2 66 ? 41.760 10.469 40.033 1.00 61.70 66 ARG F CA 1
ATOM 3353 C C . ARG B 2 66 ? 42.113 11.833 39.442 1.00 58.64 66 ARG F C 1
ATOM 3354 O O . ARG B 2 66 ? 42.447 12.767 40.174 1.00 57.10 66 ARG F O 1
ATOM 3362 N N . TYR B 2 67 ? 42.036 11.935 38.118 1.00 57.85 67 TYR F N 1
ATOM 3363 C CA . TYR B 2 67 ? 42.330 13.177 37.401 1.00 55.28 67 TYR F CA 1
ATOM 3364 C C . TYR B 2 67 ? 41.150 14.137 37.415 1.00 54.08 67 TYR F C 1
ATOM 3365 O O . TYR B 2 67 ? 41.321 15.339 37.231 1.00 52.00 67 TYR F O 1
ATOM 3374 N N . VAL B 2 68 ? 39.959 13.588 37.634 1.00 55.76 68 VAL F N 1
ATOM 3375 C CA . VAL B 2 68 ? 38.703 14.322 37.504 1.00 55.37 68 VAL F CA 1
ATOM 3376 C C . VAL B 2 68 ? 38.140 14.751 38.866 1.00 55.42 68 VAL F C 1
ATOM 3377 O O . VAL B 2 68 ? 37.570 15.838 38.995 1.00 54.04 68 VAL F O 1
ATOM 3381 N N . TYR B 2 69 ? 38.328 13.899 39.874 1.00 57.37 69 TYR F N 1
ATOM 3382 C CA . TYR B 2 69 ? 37.770 14.106 41.219 1.00 57.89 69 TYR F CA 1
ATOM 3383 C C . TYR B 2 69 ? 38.070 15.464 41.875 1.00 55.74 69 TYR F C 1
ATOM 3384 O O . TYR B 2 69 ? 37.141 16.133 42.323 1.00 54.91 69 TYR F O 1
ATOM 3393 N N . PRO B 2 70 ? 39.356 15.880 41.934 1.00 55.05 70 PRO F N 1
ATOM 3394 C CA . PRO B 2 70 ? 39.650 17.146 42.620 1.00 53.48 70 PRO F CA 1
ATOM 3395 C C . PRO B 2 70 ? 38.930 18.352 42.000 1.00 52.07 70 PRO F C 1
ATOM 3396 O O . PRO B 2 70 ? 38.406 19.199 42.729 1.00 50.98 70 PRO F O 1
ATOM 3400 N N . GLY B 2 71 ? 38.897 18.408 40.669 1.00 52.28 71 GLY F N 1
ATOM 3401 C CA . GLY B 2 71 ? 38.196 19.466 39.942 1.00 51.61 71 GLY F CA 1
ATOM 3402 C C . GLY B 2 71 ? 36.685 19.426 40.113 1.00 52.97 71 GLY F C 1
ATOM 3403 O O . GLY B 2 71 ? 36.046 20.471 40.251 1.00 51.97 71 GLY F O 1
ATOM 3404 N N . MET B 2 72 ? 36.112 18.224 40.105 1.00 55.51 72 MET F N 1
ATOM 3405 C CA . MET B 2 72 ? 34.668 18.062 40.297 1.00 57.32 72 MET F CA 1
ATOM 3406 C C . MET B 2 72 ? 34.228 18.370 41.726 1.00 57.24 72 MET F C 1
ATOM 3407 O O . MET B 2 72 ? 33.096 18.796 41.949 1.00 57.48 72 MET F O 1
ATOM 3412 N N . ALA B 2 73 ? 35.123 18.142 42.685 1.00 57.30 73 ALA F N 1
ATOM 3413 C CA . ALA B 2 73 ? 34.871 18.502 44.077 1.00 57.23 73 ALA F CA 1
ATOM 3414 C C . ALA B 2 73 ? 34.816 20.022 44.238 1.00 55.14 73 ALA F C 1
ATOM 3415 O O . ALA B 2 73 ? 33.975 20.540 44.971 1.00 54.97 73 ALA F O 1
ATOM 3417 N N . GLY B 2 74 ? 35.710 20.723 43.542 1.00 53.83 74 GLY F N 1
ATOM 3418 C CA . GLY B 2 74 ? 35.724 22.186 43.523 1.00 52.08 74 GLY F CA 1
ATOM 3419 C C . GLY B 2 74 ? 34.497 22.767 42.841 1.00 52.07 74 GLY F C 1
ATOM 3420 O O . GLY B 2 74 ? 33.917 23.748 43.313 1.00 51.38 74 GLY F O 1
ATOM 3421 N N . MET B 2 75 ? 34.100 22.158 41.728 1.00 53.06 75 MET F N 1
ATOM 3422 C CA . MET B 2 75 ? 32.885 22.562 41.024 1.00 53.64 75 MET F CA 1
ATOM 3423 C C . MET B 2 75 ? 31.613 22.237 41.811 1.00 54.85 75 MET F C 1
ATOM 3424 O O . MET B 2 75 ? 30.649 22.999 41.777 1.00 54.52 75 MET F O 1
ATOM 3429 N N . GLY B 2 76 ? 31.614 21.105 42.510 1.00 56.30 76 GLY F N 1
ATOM 3430 C CA . GLY B 2 76 ? 30.461 20.695 43.311 1.00 58.02 76 GLY F CA 1
ATOM 3431 C C . GLY B 2 76 ? 30.233 21.610 44.500 1.00 57.03 76 GLY F C 1
ATOM 3432 O O . GLY B 2 76 ? 29.093 21.913 44.859 1.00 57.65 76 GLY F O 1
ATOM 3433 N N . LEU B 2 77 ? 31.330 22.063 45.094 1.00 55.59 77 LEU F N 1
ATOM 3434 C CA . LEU B 2 77 ? 31.295 22.853 46.312 1.00 54.68 77 LEU F CA 1
ATOM 3435 C C . LEU B 2 77 ? 30.986 24.331 46.048 1.00 53.05 77 LEU F C 1
ATOM 3436 O O . LEU B 2 77 ? 30.252 24.957 46.817 1.00 52.81 77 LEU F O 1
ATOM 3441 N N . PHE B 2 78 ? 31.525 24.878 44.957 1.00 51.90 78 PHE F N 1
ATOM 3442 C CA . PHE B 2 78 ? 31.438 26.319 44.696 1.00 50.46 78 PHE F CA 1
ATOM 3443 C C . PHE B 2 78 ? 30.606 26.721 43.477 1.00 50.82 78 PHE F C 1
ATOM 3444 O O . PHE B 2 78 ? 30.367 27.908 43.257 1.00 49.95 78 PHE F O 1
ATOM 3452 N N . VAL B 2 79 ? 30.164 25.742 42.693 1.00 52.39 79 VAL F N 1
ATOM 3453 C CA . VAL B 2 79 ? 29.275 26.017 41.563 1.00 53.21 79 VAL F CA 1
ATOM 3454 C C . VAL B 2 79 ? 27.916 25.347 41.769 1.00 55.39 79 VAL F C 1
ATOM 3455 O O . VAL B 2 79 ? 26.876 26.006 41.693 1.00 55.92 79 VAL F O 1
ATOM 3459 N N . LEU B 2 80 ? 27.931 24.045 42.048 1.00 56.90 80 LEU F N 1
ATOM 3460 C CA . LEU B 2 80 ? 26.701 23.271 42.217 1.00 59.14 80 LEU F CA 1
ATOM 3461 C C . LEU B 2 80 ? 25.967 23.571 43.530 1.00 59.34 80 LEU F C 1
ATOM 3462 O O . LEU B 2 80 ? 24.750 23.756 43.528 1.00 60.50 80 LEU F O 1
ATOM 3467 N N . PHE B 2 81 ? 26.700 23.613 44.642 1.00 58.31 81 PHE F N 1
ATOM 3468 C CA . PHE B 2 81 ? 26.101 23.912 45.947 1.00 58.46 81 PHE F CA 1
ATOM 3469 C C . PHE B 2 81 ? 25.371 25.266 45.978 1.00 57.55 81 PHE F C 1
ATOM 3470 O O . PHE B 2 81 ? 24.256 25.338 46.493 1.00 58.74 81 PHE F O 1
ATOM 3478 N N . PRO B 2 82 ? 25.987 26.336 45.425 1.00 55.64 82 PRO F N 1
ATOM 3479 C CA . PRO B 2 82 ? 25.259 27.605 45.298 1.00 55.05 82 PRO F CA 1
ATOM 3480 C C . PRO B 2 82 ? 24.094 27.550 44.309 1.00 56.67 82 PRO F C 1
ATOM 3481 O O . PRO B 2 82 ? 23.134 28.311 44.444 1.00 57.09 82 PRO F O 1
ATOM 3485 N N . LEU B 2 83 ? 24.189 26.659 43.327 1.00 57.71 83 LEU F N 1
ATOM 3486 C CA . LEU B 2 83 ? 23.140 26.466 42.332 1.00 59.58 83 LEU F CA 1
ATOM 3487 C C . LEU B 2 83 ? 21.895 25.841 42.968 1.00 61.71 83 LEU F C 1
ATOM 3488 O O . LEU B 2 83 ? 20.779 26.307 42.739 1.00 62.95 83 LEU F O 1
ATOM 3493 N N . VAL B 2 84 ? 22.103 24.796 43.769 1.00 62.30 84 VAL F N 1
ATOM 3494 C CA . VAL B 2 84 ? 21.017 24.070 44.431 1.00 64.41 84 VAL F CA 1
ATOM 3495 C C . VAL B 2 84 ? 20.322 24.932 45.494 1.00 64.01 84 VAL F C 1
ATOM 3496 O O . VAL B 2 84 ? 19.103 24.854 45.659 1.00 65.95 84 VAL F O 1
ATOM 3500 N N . CYS B 2 85 ? 21.102 25.756 46.196 1.00 61.56 85 CYS F N 1
ATOM 3501 C CA . CYS B 2 85 ? 20.574 26.685 47.203 1.00 60.86 85 CYS F CA 1
ATOM 3502 C C . CYS B 2 85 ? 19.610 27.702 46.600 1.00 60.79 85 CYS F C 1
ATOM 3503 O O . CYS B 2 85 ? 18.516 27.915 47.125 1.00 61.97 85 CYS F O 1
ATOM 3506 N N . THR B 2 86 ? 20.033 28.326 45.503 1.00 59.40 86 THR F N 1
ATOM 3507 C CA . THR B 2 86 ? 19.221 29.296 44.774 1.00 59.51 86 THR F CA 1
ATOM 3508 C C . THR B 2 86 ? 17.892 28.665 44.371 1.00 62.29 86 THR F C 1
ATOM 3509 O O . THR B 2 86 ? 16.832 29.256 44.571 1.00 63.54 86 THR F O 1
ATOM 3513 N N . ILE B 2 87 ? 17.962 27.456 43.819 1.00 63.17 87 ILE F N 1
ATOM 3514 C CA . ILE B 2 87 ? 16.773 26.716 43.413 1.00 65.85 87 ILE F CA 1
ATOM 3515 C C . ILE B 2 87 ? 15.921 26.333 44.630 1.00 66.95 87 ILE F C 1
ATOM 3516 O O . ILE B 2 87 ? 14.697 26.428 44.580 1.00 69.22 87 ILE F O 1
ATOM 3521 N N . ALA B 2 88 ? 16.568 25.926 45.722 1.00 65.42 88 ALA F N 1
ATOM 3522 C CA . ALA B 2 88 ? 15.853 25.580 46.956 1.00 66.32 88 ALA F CA 1
ATOM 3523 C C . ALA B 2 88 ? 15.103 26.783 47.531 1.00 65.69 88 ALA F C 1
ATOM 3524 O O . ALA B 2 88 ? 13.965 26.649 47.995 1.00 67.70 88 ALA F O 1
ATOM 3526 N N . ILE B 2 89 ? 15.748 27.950 47.482 1.00 62.82 89 ILE F N 1
ATOM 3527 C CA . ILE B 2 89 ? 15.175 29.216 47.952 1.00 61.92 89 ILE F CA 1
ATOM 3528 C C . ILE B 2 89 ? 13.966 29.635 47.108 1.00 63.89 89 ILE F C 1
ATOM 3529 O O . ILE B 2 89 ? 13.043 30.280 47.609 1.00 64.65 89 ILE F O 1
ATOM 3534 N N . ALA B 2 90 ? 13.975 29.246 45.835 1.00 64.66 90 ALA F N 1
ATOM 3535 C CA . ALA B 2 90 ? 12.895 29.566 44.902 1.00 66.93 90 ALA F CA 1
ATOM 3536 C C . ALA B 2 90 ? 11.540 28.969 45.310 1.00 70.10 90 ALA F C 1
ATOM 3537 O O . ALA B 2 90 ? 10.490 29.454 44.881 1.00 71.89 90 ALA F O 1
ATOM 3539 N N . PHE B 2 91 ? 11.575 27.923 46.136 1.00 70.75 91 PHE F N 1
ATOM 3540 C CA . PHE B 2 91 ? 10.364 27.288 46.661 1.00 73.96 91 PHE F CA 1
ATOM 3541 C C . PHE B 2 91 ? 9.935 27.880 48.011 1.00 73.63 91 PHE F C 1
ATOM 3542 O O . PHE B 2 91 ? 9.094 27.306 48.706 1.00 75.83 91 PHE F O 1
ATOM 3550 N N . THR B 2 92 ? 10.518 29.021 48.380 1.00 71.11 92 THR F N 1
ATOM 3551 C CA . THR B 2 92 ? 10.231 29.670 49.667 1.00 70.62 92 THR F CA 1
ATOM 3552 C C . THR B 2 92 ? 9.817 31.135 49.488 1.00 70.14 92 THR F C 1
ATOM 3553 O O . THR B 2 92 ? 9.926 31.687 48.391 1.00 69.99 92 THR F O 1
ATOM 3557 N N . ASN B 2 93 ? 9.350 31.755 50.572 1.00 70.09 93 ASN F N 1
ATOM 3558 C CA . ASN B 2 93 ? 9.036 33.186 50.575 1.00 69.62 93 ASN F CA 1
ATOM 3559 C C . ASN B 2 93 ? 10.159 34.035 51.183 1.00 66.46 93 ASN F C 1
ATOM 3560 O O . ASN B 2 93 ? 9.918 35.133 51.699 1.00 65.63 93 ASN F O 1
ATOM 3565 N N . TYR B 2 94 ? 11.383 33.510 51.109 1.00 64.87 94 TYR F N 1
ATOM 3566 C CA . TYR B 2 94 ? 12.575 34.181 51.621 1.00 62.10 94 TYR F CA 1
ATOM 3567 C C . TYR B 2 94 ? 12.758 35.547 50.957 1.00 61.35 94 TYR F C 1
ATOM 3568 O O . TYR B 2 94 ? 12.908 35.640 49.736 1.00 61.68 94 TYR F O 1
ATOM 3577 N N . SER B 2 95 ? 12.717 36.598 51.778 1.00 60.65 95 SER F N 1
ATOM 3578 C CA . SER B 2 95 ? 12.766 37.988 51.315 1.00 60.27 95 SER F CA 1
ATOM 3579 C C . SER B 2 95 ? 13.091 38.939 52.469 1.00 58.72 95 SER F C 1
ATOM 3580 O O . SER B 2 95 ? 13.297 38.499 53.599 1.00 57.97 95 SER F O 1
ATOM 3583 N N . SER B 2 96 ? 13.134 40.239 52.176 1.00 58.49 96 SER F N 1
ATOM 3584 C CA . SER B 2 96 ? 13.259 41.279 53.205 1.00 57.73 96 SER F CA 1
ATOM 3585 C C . SER B 2 96 ? 12.176 41.152 54.280 1.00 59.07 96 SER F C 1
ATOM 3586 O O . SER B 2 96 ? 12.455 41.287 55.476 1.00 57.94 96 SER F O 1
ATOM 3589 N N . THR B 2 97 ? 10.948 40.896 53.830 1.00 61.53 97 THR F N 1
ATOM 3590 C CA . THR B 2 97 ? 9.782 40.754 54.696 1.00 63.41 97 THR F CA 1
ATOM 3591 C C . THR B 2 97 ? 9.827 39.453 55.506 1.00 63.52 97 THR F C 1
ATOM 3592 O O . THR B 2 97 ? 9.427 39.431 56.672 1.00 63.85 97 THR F O 1
ATOM 3596 N N . ASN B 2 98 ? 10.301 38.376 54.879 1.00 63.46 98 ASN F N 1
ATOM 3597 C CA . ASN B 2 98 ? 10.370 37.063 55.520 1.00 63.81 98 ASN F CA 1
ATOM 3598 C C . ASN B 2 98 ? 11.790 36.508 55.505 1.00 61.96 98 ASN F C 1
ATOM 3599 O O . ASN B 2 98 ? 12.081 35.523 54.817 1.00 62.42 98 ASN F O 1
ATOM 3604 N N . GLN B 2 99 ? 12.671 37.147 56.272 1.00 60.02 99 GLN F N 1
ATOM 3605 C CA . GLN B 2 99 ? 14.100 36.850 56.224 1.00 58.27 99 GLN F CA 1
ATOM 3606 C C . GLN B 2 99 ? 14.574 35.919 57.336 1.00 57.93 99 GLN F C 1
ATOM 3607 O O . GLN B 2 99 ? 15.554 35.187 57.163 1.00 57.33 99 GLN F O 1
ATOM 3613 N N . LEU B 2 100 ? 13.884 35.953 58.471 1.00 58.53 100 LEU F N 1
ATOM 3614 C CA . LEU B 2 100 ? 14.282 35.165 59.630 1.00 58.26 100 LEU F CA 1
ATOM 3615 C C . LEU B 2 100 ? 13.714 33.752 59.570 1.00 60.41 100 LEU F C 1
ATOM 3616 O O . LEU B 2 100 ? 12.719 33.501 58.891 1.00 62.34 100 LEU F O 1
ATOM 3621 N N . THR B 2 101 ? 14.361 32.831 60.279 1.00 60.20 101 THR F N 1
ATOM 3622 C CA . THR B 2 101 ? 13.789 31.514 60.521 1.00 62.57 101 THR F CA 1
ATOM 3623 C C . THR B 2 101 ? 12.693 31.683 61.567 1.00 64.12 101 THR F C 1
ATOM 3624 O O . THR B 2 101 ? 12.647 32.706 62.259 1.00 62.95 101 THR F O 1
ATOM 3628 N N . PHE B 2 102 ? 11.815 30.689 61.683 1.00 66.80 102 PHE F N 1
ATOM 3629 C CA . PHE B 2 102 ? 10.749 30.730 62.679 1.00 68.57 102 PHE F CA 1
ATOM 3630 C C . PHE B 2 102 ? 11.300 30.869 64.099 1.00 67.26 102 PHE F C 1
ATOM 3631 O O . PHE B 2 102 ? 10.788 31.663 64.889 1.00 66.92 102 PHE F O 1
ATOM 3639 N N . GLU B 2 103 ? 12.341 30.096 64.406 1.00 66.64 103 GLU F N 1
ATOM 3640 C CA . GLU B 2 103 ? 13.003 30.139 65.708 1.00 65.72 103 GLU F CA 1
ATOM 3641 C C . GLU B 2 103 ? 13.522 31.537 66.048 1.00 63.21 103 GLU F C 1
ATOM 3642 O O . GLU B 2 103 ? 13.318 32.022 67.163 1.00 62.80 103 GLU F O 1
ATOM 3648 N N . ARG B 2 104 ? 14.177 32.176 65.079 1.00 61.54 104 ARG F N 1
ATOM 3649 C CA . ARG B 2 104 ? 14.729 33.519 65.257 1.00 59.41 104 ARG F CA 1
ATOM 3650 C C . ARG B 2 104 ? 13.639 34.590 65.369 1.00 59.87 104 ARG F C 1
ATOM 3651 O O . ARG B 2 104 ? 13.753 35.503 66.191 1.00 58.78 104 ARG F O 1
ATOM 3659 N N . ALA B 2 105 ? 12.590 34.468 64.552 1.00 61.65 105 ALA F N 1
ATOM 3660 C CA . ALA B 2 105 ? 11.452 35.398 64.584 1.00 62.69 105 ALA F CA 1
ATOM 3661 C C . ALA B 2 105 ? 10.687 35.325 65.907 1.00 63.98 105 ALA F C 1
ATOM 3662 O O . ALA B 2 105 ? 10.174 36.335 66.396 1.00 63.72 105 ALA F O 1
ATOM 3664 N N . GLN B 2 106 ? 10.613 34.118 66.466 1.00 65.56 106 GLN F N 1
ATOM 3665 C CA . GLN B 2 106 ? 10.025 33.870 67.779 1.00 66.94 106 GLN F CA 1
ATOM 3666 C C . GLN B 2 106 ? 10.879 34.511 68.878 1.00 64.83 106 GLN F C 1
ATOM 3667 O O . GLN B 2 106 ? 10.352 35.101 69.823 1.00 64.84 106 GLN F O 1
ATOM 3673 N N . GLU B 2 107 ? 12.198 34.388 68.731 1.00 63.05 107 GLU F N 1
ATOM 3674 C CA . GLU B 2 107 ? 13.168 34.935 69.676 1.00 61.29 107 GLU F CA 1
ATOM 3675 C C . GLU B 2 107 ? 13.125 36.471 69.716 1.00 59.50 107 GLU F C 1
ATOM 3676 O O . GLU B 2 107 ? 13.245 37.074 70.788 1.00 58.68 107 GLU F O 1
ATOM 3682 N N . VAL B 2 108 ? 12.952 37.085 68.544 1.00 58.86 108 VAL F N 1
ATOM 3683 C CA . VAL B 2 108 ? 12.835 38.543 68.417 1.00 57.29 108 VAL F CA 1
ATOM 3684 C C . VAL B 2 108 ? 11.562 39.077 69.088 1.00 58.50 108 VAL F C 1
ATOM 3685 O O . VAL B 2 108 ? 11.600 40.102 69.768 1.00 57.50 108 VAL F O 1
ATOM 3689 N N . LEU B 2 109 ? 10.445 38.377 68.896 1.00 60.61 109 LEU F N 1
ATOM 3690 C CA . LEU B 2 109 ? 9.169 38.794 69.474 1.00 62.15 109 LEU F CA 1
ATOM 3691 C C . LEU B 2 109 ? 9.134 38.645 70.995 1.00 62.25 109 LEU F C 1
ATOM 3692 O O . LEU B 2 109 ? 8.552 39.478 71.687 1.00 62.26 109 LEU F O 1
ATOM 3697 N N . LEU B 2 110 ? 9.768 37.593 71.507 1.00 62.51 110 LEU F N 1
ATOM 3698 C CA . LEU B 2 110 ? 9.843 37.354 72.948 1.00 63.04 110 LEU F CA 1
ATOM 3699 C C . LEU B 2 110 ? 10.859 38.260 73.654 1.00 61.06 110 LEU F C 1
ATOM 3700 O O . LEU B 2 110 ? 10.883 38.325 74.887 1.00 60.93 110 LEU F O 1
ATOM 3705 N N . ASP B 2 111 ? 11.685 38.952 72.867 1.00 59.78 111 ASP F N 1
ATOM 3706 C CA . ASP B 2 111 ? 12.627 39.952 73.375 1.00 58.24 111 ASP F CA 1
ATOM 3707 C C . ASP B 2 111 ? 11.991 41.336 73.485 1.00 57.87 111 ASP F C 1
ATOM 3708 O O . ASP B 2 111 ? 12.455 42.176 74.264 1.00 56.86 111 ASP F O 1
ATOM 3713 N N . ARG B 2 112 ? 10.943 41.569 72.693 1.00 58.94 112 ARG F N 1
ATOM 3714 C CA . ARG B 2 112 ? 10.197 42.832 72.698 1.00 59.00 112 ARG F CA 1
ATOM 3715 C C . ARG B 2 112 ? 9.615 43.166 74.073 1.00 59.26 112 ARG F C 1
ATOM 3716 O O . ARG B 2 112 ? 9.376 42.278 74.899 1.00 60.11 112 ARG F O 1
ATOM 3724 N N . SER B 2 113 ? 9.387 44.454 74.309 1.00 58.46 113 SER F N 1
ATOM 3725 C CA . SER B 2 113 ? 8.908 44.915 75.603 1.00 58.49 113 SER F CA 1
ATOM 3726 C C . SER B 2 113 ? 8.036 46.160 75.493 1.00 59.01 113 SER F C 1
ATOM 3727 O O . SER B 2 113 ? 8.047 46.854 74.474 1.00 58.80 113 SER F O 1
ATOM 3730 N N . TRP B 2 114 ? 7.274 46.425 76.551 1.00 59.77 114 TRP F N 1
ATOM 3731 C CA . TRP B 2 114 ? 6.495 47.651 76.662 1.00 60.26 114 TRP F CA 1
ATOM 3732 C C . TRP B 2 114 ? 6.692 48.270 78.036 1.00 59.45 114 TRP F C 1
ATOM 3733 O O . TRP B 2 114 ? 6.982 47.563 79.008 1.00 59.20 114 TRP F O 1
ATOM 3744 N N . GLN B 2 115 ? 6.540 49.588 78.110 1.00 59.20 115 GLN F N 1
ATOM 3745 C CA . GLN B 2 115 ? 6.650 50.297 79.377 1.00 58.70 115 GLN F CA 1
ATOM 3746 C C . GLN B 2 115 ? 5.325 50.263 80.127 1.00 60.51 115 GLN F C 1
ATOM 3747 O O . GLN B 2 115 ? 4.375 50.967 79.774 1.00 61.94 115 GLN F O 1
ATOM 3753 N N . ALA B 2 116 ? 5.276 49.433 81.165 1.00 60.70 116 ALA F N 1
ATOM 3754 C CA . ALA B 2 116 ? 4.054 49.213 81.932 1.00 62.48 116 ALA F CA 1
ATOM 3755 C C . ALA B 2 116 ? 3.922 50.165 83.116 1.00 61.97 116 ALA F C 1
ATOM 3756 O O . ALA B 2 116 ? 2.813 50.432 83.580 1.00 63.75 116 ALA F O 1
ATOM 3758 N N . GLY B 2 117 ? 5.051 50.674 83.601 1.00 59.79 117 GLY F N 1
ATOM 3759 C CA . GLY B 2 117 ? 5.049 51.526 84.783 1.00 59.08 117 GLY F CA 1
ATOM 3760 C C . GLY B 2 117 ? 5.868 52.794 84.651 1.00 57.32 117 GLY F C 1
ATOM 3761 O O . GLY B 2 117 ? 5.881 53.440 83.599 1.00 57.18 117 GLY F O 1
ATOM 3762 N N . LYS B 2 118 ? 6.551 53.142 85.736 1.00 56.04 118 LYS F N 1
ATOM 3763 C CA . LYS B 2 118 ? 7.341 54.366 85.815 1.00 54.53 118 LYS F CA 1
ATOM 3764 C C . LYS B 2 118 ? 8.805 54.081 85.498 1.00 52.33 118 LYS F C 1
ATOM 3765 O O . LYS B 2 118 ? 9.235 52.924 85.506 1.00 52.12 118 LYS F O 1
ATOM 3771 N N . THR B 2 119 ? 9.557 55.145 85.218 1.00 50.64 119 THR F N 1
ATOM 3772 C CA . THR B 2 119 ? 11.000 55.077 85.007 1.00 48.34 119 THR F CA 1
ATOM 3773 C C . THR B 2 119 ? 11.704 55.865 86.115 1.00 46.94 119 THR F C 1
ATOM 3774 O O . THR B 2 119 ? 11.318 56.991 86.419 1.00 47.15 119 THR F O 1
ATOM 3778 N N . TYR B 2 120 ? 12.732 55.265 86.711 1.00 45.15 120 TYR F N 1
ATOM 3779 C CA . TYR B 2 120 ? 13.449 55.869 87.834 1.00 43.66 120 TYR F CA 1
ATOM 3780 C C . TYR B 2 120 ? 14.944 55.907 87.561 1.00 41.88 120 TYR F C 1
ATOM 3781 O O . TYR B 2 120 ? 15.533 54.891 87.206 1.00 41.19 120 TYR F O 1
ATOM 3790 N N . ASN B 2 121 ? 15.561 57.071 87.740 1.00 40.89 121 ASN F N 1
ATOM 3791 C CA . ASN B 2 121 ? 17.015 57.153 87.724 1.00 39.55 121 ASN F CA 1
ATOM 3792 C C . ASN B 2 121 ? 17.576 56.469 88.976 1.00 39.01 121 ASN F C 1
ATOM 3793 O O . ASN B 2 121 ? 17.103 56.718 90.089 1.00 39.23 121 ASN F O 1
ATOM 3798 N N . PHE B 2 122 ? 18.567 55.601 88.798 1.00 37.79 122 PHE F N 1
ATOM 3799 C CA . PHE B 2 122 ? 19.147 54.893 89.938 1.00 37.57 122 PHE F CA 1
ATOM 3800 C C . PHE B 2 122 ? 20.617 55.210 90.175 1.00 37.14 122 PHE F C 1
ATOM 3801 O O . PHE B 2 122 ? 21.323 55.657 89.272 1.00 36.44 122 PHE F O 1
ATOM 3809 N N . GLY B 2 123 ? 21.049 54.979 91.410 1.00 37.50 123 GLY F N 1
ATOM 3810 C CA . GLY B 2 123 ? 22.451 55.037 91.787 1.00 37.48 123 GLY F CA 1
ATOM 3811 C C . GLY B 2 123 ? 22.774 53.860 92.690 1.00 38.25 123 GLY F C 1
ATOM 3812 O O . GLY B 2 123 ? 21.876 53.252 93.285 1.00 38.27 123 GLY F O 1
ATOM 3813 N N . LEU B 2 124 ? 24.062 53.547 92.788 1.00 38.57 124 LEU F N 1
ATOM 3814 C CA . LEU B 2 124 ? 24.553 52.446 93.604 1.00 39.70 124 LEU F CA 1
ATOM 3815 C C . LEU B 2 124 ? 25.533 53.013 94.626 1.00 40.59 124 LEU F C 1
ATOM 3816 O O . LEU B 2 124 ? 26.436 53.780 94.272 1.00 40.36 124 LEU F O 1
ATOM 3821 N N . TYR B 2 125 ? 25.335 52.646 95.890 1.00 41.60 125 TYR F N 1
ATOM 3822 C CA . TYR B 2 125 ? 26.098 53.202 97.004 1.00 43.05 125 TYR F CA 1
ATOM 3823 C C . TYR B 2 125 ? 26.626 52.095 97.916 1.00 44.77 125 TYR F C 1
ATOM 3824 O O . TYR B 2 125 ? 25.850 51.274 98.409 1.00 45.25 125 TYR F O 1
ATOM 3833 N N . PRO B 2 126 ? 27.955 52.062 98.127 1.00 46.04 126 PRO F N 1
ATOM 3834 C CA . PRO B 2 126 ? 28.591 51.110 99.037 1.00 47.93 126 PRO F CA 1
ATOM 3835 C C . PRO B 2 126 ? 28.112 51.266 100.474 1.00 49.20 126 PRO F C 1
ATOM 3836 O O . PRO B 2 126 ? 28.073 52.378 101.001 1.00 49.19 126 PRO F O 1
ATOM 3840 N N . ALA B 2 127 ? 27.729 50.148 101.081 1.00 50.59 127 ALA F N 1
ATOM 3841 C CA . ALA B 2 127 ? 27.399 50.093 102.499 1.00 52.22 127 ALA F CA 1
ATOM 3842 C C . ALA B 2 127 ? 28.312 49.052 103.142 1.00 54.57 127 ALA F C 1
ATOM 3843 O O . ALA B 2 127 ? 27.912 47.905 103.367 1.00 55.62 127 ALA F O 1
ATOM 3845 N N . GLY B 2 128 ? 29.549 49.463 103.417 1.00 55.82 128 GLY F N 1
ATOM 3846 C CA . GLY B 2 128 ? 30.593 48.545 103.868 1.00 58.16 128 GLY F CA 1
ATOM 3847 C C . GLY B 2 128 ? 31.058 47.677 102.713 1.00 58.02 128 GLY F C 1
ATOM 3848 O O . GLY B 2 128 ? 31.477 48.191 101.673 1.00 56.86 128 GLY F O 1
ATOM 3849 N N . ASP B 2 129 ? 30.973 46.360 102.897 1.00 59.37 129 ASP F N 1
ATOM 3850 C CA . ASP B 2 129 ? 31.268 45.393 101.837 1.00 59.30 129 ASP F CA 1
ATOM 3851 C C . ASP B 2 129 ? 30.040 45.130 100.961 1.00 57.27 129 ASP F C 1
ATOM 3852 O O . ASP B 2 129 ? 30.133 44.459 99.931 1.00 56.79 129 ASP F O 1
ATOM 3857 N N . GLU B 2 130 ? 28.896 45.670 101.377 1.00 56.20 130 GLU F N 1
ATOM 3858 C CA . GLU B 2 130 ? 27.633 45.475 100.668 1.00 54.60 130 GLU F CA 1
ATOM 3859 C C . GLU B 2 130 ? 27.218 46.737 99.897 1.00 52.01 130 GLU F C 1
ATOM 3860 O O . GLU B 2 130 ? 27.985 47.695 99.805 1.00 51.62 130 GLU F O 1
ATOM 3866 N N . TRP B 2 131 ? 26.008 46.729 99.345 1.00 50.28 131 TRP F N 1
ATOM 3867 C CA . TRP B 2 131 ? 25.542 47.816 98.494 1.00 48.02 131 TRP F CA 1
ATOM 3868 C C . TRP B 2 131 ? 24.140 48.285 98.865 1.00 47.41 131 TRP F C 1
ATOM 3869 O O . TRP B 2 131 ? 23.373 47.547 99.482 1.00 48.25 131 TRP F O 1
ATOM 3880 N N . GLN B 2 132 ? 23.822 49.521 98.487 1.00 45.90 132 GLN F N 1
ATOM 3881 C CA . GLN B 2 132 ? 22.461 50.044 98.560 1.00 45.23 132 GLN F CA 1
ATOM 3882 C C . GLN B 2 132 ? 22.043 50.614 97.206 1.00 43.62 132 GLN F C 1
ATOM 3883 O O . GLN B 2 132 ? 22.832 51.275 96.530 1.00 42.53 132 GLN F O 1
ATOM 3889 N N . LEU B 2 133 ? 20.800 50.346 96.817 1.00 43.26 133 LEU F N 1
ATOM 3890 C CA . LEU B 2 133 ? 20.236 50.901 95.590 1.00 41.89 133 LEU F CA 1
ATOM 3891 C C . LEU B 2 133 ? 19.328 52.083 95.914 1.00 41.47 133 LEU F C 1
ATOM 3892 O O . LEU B 2 133 ? 18.493 52.002 96.816 1.00 42.33 133 LEU F O 1
ATOM 3897 N N . ALA B 2 134 ? 19.503 53.175 95.175 1.00 40.34 134 ALA F N 1
ATOM 3898 C CA . ALA B 2 134 ? 18.655 54.351 95.297 1.00 40.08 134 ALA F CA 1
ATOM 3899 C C . ALA B 2 134 ? 17.869 54.581 94.015 1.00 39.55 134 ALA F C 1
ATOM 3900 O O . ALA B 2 134 ? 18.423 54.513 92.918 1.00 39.12 134 ALA F O 1
ATOM 3902 N N . LEU B 2 135 ? 16.576 54.846 94.157 1.00 39.84 135 LEU F N 1
ATOM 3903 C CA . LEU B 2 135 ? 15.735 55.191 93.019 1.00 39.54 135 LEU F CA 1
ATOM 3904 C C . LEU B 2 135 ? 15.150 56.583 93.204 1.00 39.75 135 LEU F C 1
ATOM 3905 O O . LEU B 2 135 ? 14.723 56.945 94.303 1.00 40.14 135 LEU F O 1
ATOM 3910 N N . SER B 2 136 ? 15.128 57.352 92.120 1.00 39.36 136 SER F N 1
ATOM 3911 C CA . SER B 2 136 ? 14.574 58.694 92.139 1.00 39.74 136 SER F CA 1
ATOM 3912 C C . SER B 2 136 ? 13.367 58.780 91.215 1.00 40.39 136 SER F C 1
ATOM 3913 O O . SER B 2 136 ? 13.455 58.415 90.039 1.00 39.81 136 SER F O 1
ATOM 3916 N N . ASP B 2 137 ? 12.248 59.263 91.754 1.00 41.55 137 ASP F N 1
ATOM 3917 C CA . ASP B 2 137 ? 11.022 59.451 90.976 1.00 42.79 137 ASP F CA 1
ATOM 3918 C C . ASP B 2 137 ? 10.871 60.919 90.598 1.00 43.27 137 ASP F C 1
ATOM 3919 O O . ASP B 2 137 ? 10.543 61.760 91.439 1.00 44.07 137 ASP F O 1
ATOM 3924 N N . GLY B 2 138 ? 11.096 61.207 89.320 1.00 43.51 138 GLY F N 1
ATOM 3925 C CA . GLY B 2 138 ? 11.109 62.568 88.806 1.00 44.20 138 GLY F CA 1
ATOM 3926 C C . GLY B 2 138 ? 9.768 63.273 88.740 1.00 46.02 138 GLY F C 1
ATOM 3927 O O . GLY B 2 138 ? 9.717 64.505 88.732 1.00 46.62 138 GLY F O 1
ATOM 3928 N N . GLU B 2 139 ? 8.676 62.515 88.696 1.00 47.00 139 GLU F N 1
ATOM 3929 C CA . GLU B 2 139 ? 7.361 63.139 88.539 1.00 48.91 139 GLU F CA 1
ATOM 3930 C C . GLU B 2 139 ? 6.710 63.544 89.866 1.00 49.45 139 GLU F C 1
ATOM 3931 O O . GLU B 2 139 ? 5.819 64.396 89.885 1.00 50.80 139 GLU F O 1
ATOM 3937 N N . THR B 2 140 ? 7.169 62.945 90.965 1.00 48.52 140 THR F N 1
ATOM 3938 C CA . THR B 2 140 ? 6.609 63.208 92.293 1.00 48.99 140 THR F CA 1
ATOM 3939 C C . THR B 2 140 ? 7.630 63.829 93.247 1.00 47.99 140 THR F C 1
ATOM 3940 O O . THR B 2 140 ? 7.268 64.342 94.303 1.00 48.43 140 THR F O 1
ATOM 3944 N N . GLY B 2 141 ? 8.904 63.771 92.874 1.00 46.88 141 GLY F N 1
ATOM 3945 C CA . GLY B 2 141 ? 9.982 64.273 93.727 1.00 46.10 141 GLY F CA 1
ATOM 3946 C C . GLY B 2 141 ? 10.276 63.379 94.916 1.00 45.63 141 GLY F C 1
ATOM 3947 O O . GLY B 2 141 ? 10.768 63.850 95.939 1.00 45.85 141 GLY F O 1
ATOM 3948 N N . LYS B 2 142 ? 9.977 62.088 94.775 1.00 45.33 142 LYS F N 1
ATOM 3949 C CA . LYS B 2 142 ? 10.187 61.101 95.836 1.00 44.96 142 LYS F CA 1
ATOM 3950 C C . LYS B 2 142 ? 11.435 60.271 95.565 1.00 43.53 142 LYS F C 1
ATOM 3951 O O . LYS B 2 142 ? 11.735 59.936 94.422 1.00 42.79 142 LYS F O 1
ATOM 3957 N N . ASN B 2 143 ? 12.154 59.937 96.627 1.00 43.01 143 ASN F N 1
ATOM 3958 C CA . ASN B 2 143 ? 13.350 59.125 96.513 1.00 42.14 143 ASN F CA 1
ATOM 3959 C C . ASN B 2 143 ? 13.241 57.863 97.347 1.00 42.41 143 ASN F C 1
ATOM 3960 O O . ASN B 2 143 ? 12.613 57.858 98.406 1.00 42.94 143 ASN F O 1
ATOM 3965 N N . TYR B 2 144 ? 13.856 56.795 96.855 1.00 41.93 144 TYR F N 1
ATOM 3966 C CA . TYR B 2 144 ? 13.734 55.484 97.475 1.00 42.74 144 TYR F CA 1
ATOM 3967 C C . TYR B 2 144 ? 15.099 54.851 97.661 1.00 42.67 144 TYR F C 1
ATOM 3968 O O . TYR B 2 144 ? 16.001 55.033 96.845 1.00 41.84 144 TYR F O 1
ATOM 3977 N N . LEU B 2 145 ? 15.235 54.107 98.749 1.00 43.83 145 LEU F N 1
ATOM 3978 C CA . LEU B 2 145 ? 16.505 53.533 99.148 1.00 44.31 145 LEU F CA 1
ATOM 3979 C C . LEU B 2 145 ? 16.247 52.142 99.710 1.00 45.42 145 LEU F C 1
ATOM 3980 O O . LEU B 2 145 ? 15.336 51.955 100.515 1.00 46.10 145 LEU F O 1
ATOM 3985 N N . SER B 2 146 ? 17.039 51.171 99.263 1.00 45.66 146 SER F N 1
ATOM 3986 C CA . SER B 2 146 ? 16.922 49.793 99.726 1.00 47.01 146 SER F CA 1
ATOM 3987 C C . SER B 2 146 ? 17.813 49.548 100.935 1.00 48.26 146 SER F C 1
ATOM 3988 O O . SER B 2 146 ? 18.641 50.388 101.290 1.00 47.94 146 SER F O 1
ATOM 3991 N N . ASP B 2 147 ? 17.636 48.385 101.554 1.00 50.04 147 ASP F N 1
ATOM 3992 C CA . ASP B 2 147 ? 18.550 47.882 102.574 1.00 51.82 147 ASP F CA 1
ATOM 3993 C C . ASP B 2 147 ? 19.859 47.451 101.915 1.00 51.54 147 ASP F C 1
ATOM 3994 O O . ASP B 2 147 ? 19.932 47.331 100.690 1.00 50.47 147 ASP F O 1
ATOM 3999 N N . ALA B 2 148 ? 20.878 47.202 102.736 1.00 52.75 148 ALA F N 1
ATOM 4000 C CA . ALA B 2 148 ? 22.155 46.667 102.269 1.00 52.97 148 ALA F CA 1
ATOM 4001 C C . ALA B 2 148 ? 21.988 45.268 101.677 1.00 53.66 148 ALA F C 1
ATOM 4002 O O . ALA B 2 148 ? 21.264 44.437 102.226 1.00 55.13 148 ALA F O 1
ATOM 4004 N N . PHE B 2 149 ? 22.654 45.022 100.549 1.00 52.99 149 PHE F N 1
ATOM 4005 C CA . PHE B 2 149 ? 22.580 43.739 99.848 1.00 53.56 149 PHE F CA 1
ATOM 4006 C C . PHE B 2 149 ? 23.905 43.408 99.162 1.00 53.75 149 PHE F C 1
ATOM 4007 O O . PHE B 2 149 ? 24.716 44.299 98.897 1.00 52.90 149 PHE F O 1
ATOM 4015 N N . LYS B 2 150 ? 24.105 42.127 98.860 1.00 55.06 150 LYS F N 1
ATOM 4016 C CA . LYS B 2 150 ? 25.279 41.674 98.116 1.00 55.49 150 LYS F CA 1
ATOM 4017 C C . LYS B 2 150 ? 24.873 41.230 96.712 1.00 54.57 150 LYS F C 1
ATOM 4018 O O . LYS B 2 150 ? 23.790 40.671 96.522 1.00 54.89 150 LYS F O 1
ATOM 4024 N N . PHE B 2 151 ? 25.741 41.484 95.737 1.00 53.56 151 PHE F N 1
ATOM 4025 C CA . PHE B 2 151 ? 25.524 41.015 94.369 1.00 52.93 151 PHE F CA 1
ATOM 4026 C C . PHE B 2 151 ? 25.571 39.491 94.251 1.00 54.90 151 PHE F C 1
ATOM 4027 O O . PHE B 2 151 ? 26.302 38.823 94.988 1.00 56.64 151 PHE F O 1
ATOM 4035 N N . GLY B 2 152 ? 24.777 38.954 93.326 1.00 54.89 152 GLY F N 1
ATOM 4036 C CA . GLY B 2 152 ? 24.798 37.528 93.014 1.00 56.83 152 GLY F CA 1
ATOM 4037 C C . GLY B 2 152 ? 23.432 36.873 92.970 1.00 57.83 152 GLY F C 1
ATOM 4038 O O . GLY B 2 152 ? 22.756 36.763 93.991 1.00 59.13 152 GLY F O 1
ATOM 4039 N N . GLY B 2 153 ? 23.029 36.441 91.777 1.00 57.58 153 GLY F N 1
ATOM 4040 C CA . GLY B 2 153 ? 21.790 35.681 91.596 1.00 58.53 153 GLY F CA 1
ATOM 4041 C C . GLY B 2 153 ? 20.532 36.527 91.608 1.00 57.60 153 GLY F C 1
ATOM 4042 O O . GLY B 2 153 ? 20.580 37.722 91.903 1.00 56.07 153 GLY F O 1
ATOM 4043 N N . GLU B 2 154 ? 19.403 35.900 91.283 1.00 58.51 154 GLU F N 1
ATOM 4044 C CA . GLU B 2 154 ? 18.105 36.572 91.322 1.00 58.15 154 GLU F CA 1
ATOM 4045 C C . GLU B 2 154 ? 17.692 36.848 92.766 1.00 58.86 154 GLU F C 1
ATOM 4046 O O . GLU B 2 154 ? 17.707 35.950 93.609 1.00 60.93 154 GLU F O 1
ATOM 4052 N N . GLN B 2 155 ? 17.350 38.103 93.044 1.00 57.31 155 GLN F N 1
ATOM 4053 C CA . GLN B 2 155 ? 16.919 38.519 94.377 1.00 57.76 155 GLN F CA 1
ATOM 4054 C C . GLN B 2 155 ? 15.959 39.702 94.305 1.00 56.55 155 GLN F C 1
ATOM 4055 O O . GLN B 2 155 ? 15.889 40.403 93.292 1.00 54.79 155 GLN F O 1
ATOM 4061 N N . LYS B 2 156 ? 15.215 39.912 95.385 1.00 57.50 156 LYS F N 1
ATOM 4062 C CA . LYS B 2 156 ? 14.272 41.018 95.463 1.00 56.72 156 LYS F CA 1
ATOM 4063 C C . LYS B 2 156 ? 14.685 42.016 96.534 1.00 56.06 156 LYS F C 1
ATOM 4064 O O . LYS B 2 156 ? 15.295 41.643 97.536 1.00 56.99 156 LYS F O 1
ATOM 4070 N N . LEU B 2 157 ? 14.362 43.284 96.301 1.00 54.65 157 LEU F N 1
ATOM 4071 C CA . LEU B 2 157 ? 14.704 44.360 97.224 1.00 53.96 157 LEU F CA 1
ATOM 4072 C C . LEU B 2 157 ? 13.495 45.220 97.545 1.00 53.92 157 LEU F C 1
ATOM 4073 O O . LEU B 2 157 ? 12.890 45.817 96.649 1.00 52.91 157 LEU F O 1
ATOM 4078 N N . GLN B 2 158 ? 13.146 45.278 98.825 1.00 55.17 158 GLN F N 1
ATOM 4079 C CA . GLN B 2 158 ? 12.153 46.228 99.291 1.00 55.37 158 GLN F CA 1
ATOM 4080 C C . GLN B 2 158 ? 12.815 47.597 99.390 1.00 54.00 158 GLN F C 1
ATOM 4081 O O . GLN B 2 158 ? 13.845 47.753 100.050 1.00 53.93 158 GLN F O 1
ATOM 4087 N N . LEU B 2 159 ? 12.232 48.573 98.702 1.00 53.15 159 LEU F N 1
ATOM 4088 C CA . LEU B 2 159 ? 12.694 49.951 98.777 1.00 52.26 159 LEU F CA 1
ATOM 4089 C C . LEU B 2 159 ? 11.829 50.722 99.761 1.00 52.86 159 LEU F C 1
ATOM 4090 O O . LEU B 2 159 ? 10.609 50.530 99.813 1.00 53.85 159 LEU F O 1
ATOM 4095 N N . LYS B 2 160 ? 12.467 51.579 100.550 1.00 52.45 160 LYS F N 1
ATOM 4096 C CA . LYS B 2 160 ? 11.756 52.455 101.473 1.00 52.96 160 LYS F CA 1
ATOM 4097 C C . LYS B 2 160 ? 11.902 53.907 101.030 1.00 51.86 160 LYS F C 1
ATOM 4098 O O . LYS B 2 160 ? 12.995 54.343 100.644 1.00 50.67 160 LYS F O 1
ATOM 4104 N N . GLU B 2 161 ? 10.792 54.642 101.074 1.00 52.15 161 GLU F N 1
ATOM 4105 C CA . GLU B 2 161 ? 10.794 56.064 100.767 1.00 51.65 161 GLU F CA 1
ATOM 4106 C C . GLU B 2 161 ? 11.682 56.789 101.770 1.00 51.36 161 GLU F C 1
ATOM 4107 O O . GLU B 2 161 ? 11.608 56.537 102.972 1.00 52.17 161 GLU F O 1
ATOM 4113 N N . THR B 2 162 ? 12.537 57.671 101.270 1.00 50.31 162 THR F N 1
ATOM 4114 C CA . THR B 2 162 ? 13.491 58.354 102.130 1.00 50.17 162 THR F CA 1
ATOM 4115 C C . THR B 2 162 ? 13.621 59.829 101.795 1.00 49.71 162 THR F C 1
ATOM 4116 O O . THR B 2 162 ? 13.500 60.240 100.638 1.00 49.11 162 THR F O 1
ATOM 4120 N N . THR B 2 163 ? 13.857 60.610 102.838 1.00 50.12 163 THR F N 1
ATOM 4121 C CA . THR B 2 163 ? 14.038 62.047 102.743 1.00 50.16 163 THR F CA 1
ATOM 4122 C C . THR B 2 163 ? 15.526 62.359 102.939 1.00 50.02 163 THR F C 1
ATOM 4123 O O . THR B 2 163 ? 15.959 63.512 102.851 1.00 50.08 163 THR F O 1
ATOM 4127 N N . ALA B 2 164 ? 16.297 61.303 103.190 1.00 50.05 164 ALA F N 1
ATOM 4128 C CA . ALA B 2 164 ? 17.720 61.406 103.500 1.00 50.14 164 ALA F CA 1
ATOM 4129 C C . ALA B 2 164 ? 18.620 60.985 102.332 1.00 49.29 164 ALA F C 1
ATOM 4130 O O . ALA B 2 164 ? 18.142 60.606 101.256 1.00 48.55 164 ALA F O 1
ATOM 4132 N N . GLN B 2 165 ? 19.927 61.056 102.571 1.00 49.37 165 GLN F N 1
ATOM 4133 C CA . GLN B 2 165 ? 20.943 60.644 101.613 1.00 48.62 165 GLN F CA 1
ATOM 4134 C C . GLN B 2 165 ? 21.637 59.371 102.091 1.00 49.27 165 GLN F C 1
ATOM 4135 O O . GLN B 2 165 ? 21.784 59.170 103.297 1.00 50.39 165 GLN F O 1
ATOM 4141 N N . PRO B 2 166 ? 22.068 58.506 101.151 1.00 48.89 166 PRO F N 1
ATOM 4142 C CA . PRO B 2 166 ? 22.859 57.334 101.541 1.00 49.62 166 PRO F CA 1
ATOM 4143 C C . PRO B 2 166 ? 24.262 57.738 101.986 1.00 50.70 166 PRO F C 1
ATOM 4144 O O . PRO B 2 166 ? 24.773 58.774 101.552 1.00 50.48 166 PRO F O 1
ATOM 4148 N N . GLU B 2 167 ? 24.872 56.923 102.843 1.00 52.20 167 GLU F N 1
ATOM 4149 C CA . GLU B 2 167 ? 26.161 57.258 103.455 1.00 53.83 167 GLU F CA 1
ATOM 4150 C C . GLU B 2 167 ? 27.364 57.099 102.524 1.00 53.71 167 GLU F C 1
ATOM 4151 O O . GLU B 2 167 ? 28.308 57.891 102.592 1.00 54.72 167 GLU F O 1
ATOM 4157 N N . GLY B 2 168 ? 27.327 56.086 101.662 1.00 52.80 168 GLY F N 1
ATOM 4158 C CA . GLY B 2 168 ? 28.422 55.823 100.730 1.00 52.53 168 GLY F CA 1
ATOM 4159 C C . GLY B 2 168 ? 28.488 56.820 99.584 1.00 51.31 168 GLY F C 1
ATOM 4160 O O . GLY B 2 168 ? 27.480 57.427 99.222 1.00 50.35 168 GLY F O 1
ATOM 4161 N N . GLU B 2 169 ? 29.684 56.990 99.023 1.00 51.41 169 GLU F N 1
ATOM 4162 C CA . GLU B 2 169 ? 29.880 57.792 97.819 1.00 50.25 169 GLU F CA 1
ATOM 4163 C C . GLU B 2 169 ? 29.301 57.049 96.611 1.00 48.23 169 GLU F C 1
ATOM 4164 O O . GLU B 2 169 ? 29.426 55.828 96.519 1.00 48.21 169 GLU F O 1
ATOM 4170 N N . ARG B 2 170 ? 28.672 57.788 95.697 1.00 46.28 170 ARG F N 1
ATOM 4171 C CA . ARG B 2 170 ? 28.043 57.209 94.506 1.00 44.43 170 ARG F CA 1
ATOM 4172 C C . ARG B 2 170 ? 29.046 56.433 93.649 1.00 44.05 170 ARG F C 1
ATOM 4173 O O . ARG B 2 170 ? 30.131 56.933 93.347 1.00 44.35 170 ARG F O 1
ATOM 4181 N N . ALA B 2 171 ? 28.675 55.208 93.278 1.00 43.16 171 ALA F N 1
ATOM 4182 C CA . ALA B 2 171 ? 29.509 54.357 92.426 1.00 42.68 171 ALA F CA 1
ATOM 4183 C C . ALA B 2 171 ? 29.563 54.881 90.994 1.00 41.42 171 ALA F C 1
ATOM 4184 O O . ALA B 2 171 ? 28.534 55.261 90.424 1.00 40.13 171 ALA F O 1
ATOM 4186 N N . ASN B 2 172 ? 30.768 54.893 90.423 1.00 41.55 172 ASN F N 1
ATOM 4187 C CA . ASN B 2 172 ? 30.977 55.339 89.044 1.00 40.40 172 ASN F CA 1
ATOM 4188 C C . ASN B 2 172 ? 30.475 54.335 88.001 1.00 39.19 172 ASN F C 1
ATOM 4189 O O . ASN B 2 172 ? 30.073 53.220 88.343 1.00 39.11 172 ASN F O 1
ATOM 4194 N N . LEU B 2 173 ? 30.505 54.740 86.732 1.00 38.23 173 LEU F N 1
ATOM 4195 C CA . LEU B 2 173 ? 29.988 53.929 85.626 1.00 37.08 173 LEU F CA 1
ATOM 4196 C C . LEU B 2 173 ? 30.705 52.580 85.481 1.00 37.37 173 LEU F C 1
ATOM 4197 O O . LEU B 2 173 ? 30.115 51.612 84.997 1.00 36.68 173 LEU F O 1
ATOM 4202 N N . ARG B 2 174 ? 31.963 52.524 85.916 1.00 38.48 174 ARG F N 1
ATOM 4203 C CA . ARG B 2 174 ? 32.761 51.298 85.871 1.00 39.53 174 ARG F CA 1
ATOM 4204 C C . ARG B 2 174 ? 32.206 50.207 86.789 1.00 39.96 174 ARG F C 1
ATOM 4205 O O . ARG B 2 174 ? 32.043 49.060 86.371 1.00 39.86 174 ARG F O 1
ATOM 4213 N N . VAL B 2 175 ? 31.925 50.573 88.037 1.00 40.50 175 VAL F N 1
ATOM 4214 C CA . VAL B 2 175 ? 31.383 49.636 89.018 1.00 41.27 175 VAL F CA 1
ATOM 4215 C C . VAL B 2 175 ? 30.018 49.104 88.563 1.00 40.38 175 VAL F C 1
ATOM 4216 O O . VAL B 2 175 ? 29.741 47.914 88.701 1.00 40.98 175 VAL F O 1
ATOM 4220 N N . ILE B 2 176 ? 29.192 49.984 88.000 1.00 39.48 176 ILE F N 1
ATOM 4221 C CA . ILE B 2 176 ? 27.876 49.599 87.475 1.00 38.97 176 ILE F CA 1
ATOM 4222 C C . ILE B 2 176 ? 28.008 48.642 86.291 1.00 38.61 176 ILE F C 1
ATOM 4223 O O . ILE B 2 176 ? 27.250 47.675 86.186 1.00 38.61 176 ILE F O 1
ATOM 4228 N N . THR B 2 177 ? 28.978 48.908 85.419 1.00 38.23 177 THR F N 1
ATOM 4229 C CA . THR B 2 177 ? 29.224 48.061 84.251 1.00 38.02 177 THR F CA 1
ATOM 4230 C C . THR B 2 177 ? 29.784 46.689 84.632 1.00 38.91 177 THR F C 1
ATOM 4231 O O . THR B 2 177 ? 29.321 45.676 84.123 1.00 38.82 177 THR F O 1
ATOM 4235 N N . GLN B 2 178 ? 30.778 46.666 85.518 1.00 40.10 178 GLN F N 1
ATOM 4236 C CA . GLN B 2 178 ? 31.377 45.415 85.990 1.00 41.43 178 GLN F CA 1
ATOM 4237 C C . GLN B 2 178 ? 30.335 44.491 86.627 1.00 41.95 178 GLN F C 1
ATOM 4238 O O . GLN B 2 178 ? 30.394 43.270 86.467 1.00 42.70 178 GLN F O 1
ATOM 4244 N N . ASN B 2 179 ? 29.384 45.092 87.338 1.00 41.63 179 ASN F N 1
ATOM 4245 C CA . ASN B 2 179 ? 28.372 44.358 88.095 1.00 42.33 179 ASN F CA 1
ATOM 4246 C C . ASN B 2 179 ? 26.989 44.351 87.440 1.00 41.50 179 ASN F C 1
ATOM 4247 O O . ASN B 2 179 ? 25.985 44.102 88.119 1.00 42.10 179 ASN F O 1
ATOM 4252 N N A ARG B 2 180 ? 26.948 44.609 86.133 0.50 40.26 180 ARG F N 1
ATOM 4253 N N B ARG B 2 180 ? 26.948 44.602 86.132 0.50 40.53 180 ARG F N 1
ATOM 4254 C CA A ARG B 2 180 ? 25.689 44.777 85.395 0.50 39.45 180 ARG F CA 1
ATOM 4255 C CA B ARG B 2 180 ? 25.689 44.778 85.399 0.50 39.96 180 ARG F CA 1
ATOM 4256 C C A ARG B 2 180 ? 24.817 43.518 85.338 0.50 40.50 180 ARG F C 1
ATOM 4257 C C B ARG B 2 180 ? 24.818 43.519 85.314 0.50 40.78 180 ARG F C 1
ATOM 4258 O O A ARG B 2 180 ? 23.587 43.617 85.301 0.50 40.55 180 ARG F O 1
ATOM 4259 O O B ARG B 2 180 ? 23.591 43.618 85.235 0.50 40.79 180 ARG F O 1
ATOM 4274 N N . GLN B 2 181 ? 25.448 42.346 85.336 1.00 41.61 181 GLN F N 1
ATOM 4275 C CA . GLN B 2 181 ? 24.712 41.076 85.297 1.00 43.09 181 GLN F CA 1
ATOM 4276 C C . GLN B 2 181 ? 23.896 40.860 86.578 1.00 44.02 181 GLN F C 1
ATOM 4277 O O . GLN B 2 181 ? 22.681 40.653 86.513 1.00 44.51 181 GLN F O 1
ATOM 4283 N N . ALA B 2 182 ? 24.564 40.920 87.729 1.00 44.45 182 ALA F N 1
ATOM 4284 C CA . ALA B 2 182 ? 23.895 40.814 89.026 1.00 45.42 182 ALA F CA 1
ATOM 4285 C C . ALA B 2 182 ? 22.876 41.940 89.247 1.00 44.48 182 ALA F C 1
ATOM 4286 O O . ALA B 2 182 ? 21.853 41.738 89.891 1.00 45.08 182 ALA F O 1
ATOM 4288 N N . LEU B 2 183 ? 23.158 43.118 88.697 1.00 43.06 183 LEU F N 1
ATOM 4289 C CA . LEU B 2 183 ? 22.264 44.264 88.828 1.00 42.50 183 LEU F CA 1
ATOM 4290 C C . LEU B 2 183 ? 20.973 44.067 88.020 1.00 42.35 183 LEU F C 1
ATOM 4291 O O . LEU B 2 183 ? 19.910 44.553 88.407 1.00 42.45 183 LEU F O 1
ATOM 4296 N N . SER B 2 184 ? 21.074 43.341 86.911 1.00 42.35 184 SER F N 1
ATOM 4297 C CA . SER B 2 184 ? 19.920 43.050 86.058 1.00 42.77 184 SER F CA 1
ATOM 4298 C C . SER B 2 184 ? 19.074 41.884 86.579 1.00 44.41 184 SER F C 1
ATOM 4299 O O . SER B 2 184 ? 18.010 41.589 86.032 1.00 45.11 184 SER F O 1
ATOM 4302 N N . ASP B 2 185 ? 19.546 41.231 87.639 1.00 45.52 185 ASP F N 1
ATOM 4303 C CA . ASP B 2 185 ? 18.830 40.106 88.242 1.00 47.38 185 ASP F CA 1
ATOM 4304 C C . ASP B 2 185 ? 18.015 40.539 89.458 1.00 47.89 185 ASP F C 1
ATOM 4305 O O . ASP B 2 185 ? 17.348 39.720 90.101 1.00 49.75 185 ASP F O 1
ATOM 4310 N N . ILE B 2 186 ? 18.072 41.834 89.756 1.00 46.33 186 ILE F N 1
ATOM 4311 C CA . ILE B 2 186 ? 17.402 42.416 90.911 1.00 46.27 186 ILE F CA 1
ATOM 4312 C C . ILE B 2 186 ? 16.004 42.906 90.544 1.00 46.01 186 ILE F C 1
ATOM 4313 O O . ILE B 2 186 ? 15.843 43.694 89.610 1.00 44.94 186 ILE F O 1
ATOM 4318 N N . THR B 2 187 ? 15.004 42.428 91.281 1.00 47.02 187 THR F N 1
ATOM 4319 C CA . THR B 2 187 ? 13.651 42.971 91.212 1.00 47.06 187 THR F CA 1
ATOM 4320 C C . THR B 2 187 ? 13.447 43.931 92.387 1.00 46.65 187 THR F C 1
ATOM 4321 O O . THR B 2 187 ? 13.478 43.519 93.549 1.00 47.35 187 THR F O 1
ATOM 4325 N N . ALA B 2 188 ? 13.256 45.212 92.079 1.00 45.24 188 ALA F N 1
ATOM 4326 C CA . ALA B 2 188 ? 13.029 46.225 93.108 1.00 44.97 188 ALA F CA 1
ATOM 4327 C C . ALA B 2 188 ? 11.540 46.514 93.278 1.00 45.86 188 ALA F C 1
ATOM 4328 O O . ALA B 2 188 ? 10.821 46.702 92.295 1.00 45.69 188 ALA F O 1
ATOM 4330 N N . ILE B 2 189 ? 11.091 46.546 94.531 1.00 46.99 189 ILE F N 1
ATOM 4331 C CA . ILE B 2 189 ? 9.681 46.754 94.854 1.00 48.58 189 ILE F CA 1
ATOM 4332 C C . ILE B 2 189 ? 9.480 48.062 95.620 1.00 48.55 189 ILE F C 1
ATOM 4333 O O . ILE B 2 189 ? 10.068 48.271 96.686 1.00 48.57 189 ILE F O 1
ATOM 4338 N N . LEU B 2 190 ? 8.657 48.943 95.059 1.00 48.88 190 LEU F N 1
ATOM 4339 C CA . LEU B 2 190 ? 8.350 50.231 95.681 1.00 49.00 190 LEU F CA 1
ATOM 4340 C C . LEU B 2 190 ? 7.300 50.056 96.787 1.00 51.02 190 LEU F C 1
ATOM 4341 O O . LEU B 2 190 ? 6.527 49.102 96.749 1.00 52.37 190 LEU F O 1
ATOM 4346 N N . PRO B 2 191 ? 7.269 50.981 97.772 1.00 51.50 191 PRO F N 1
ATOM 4347 C CA . PRO B 2 191 ? 6.283 50.933 98.859 1.00 53.50 191 PRO F CA 1
ATOM 4348 C C . PRO B 2 191 ? 4.827 50.861 98.380 1.00 55.57 191 PRO F C 1
ATOM 4349 O O . PRO B 2 191 ? 3.981 50.330 99.094 1.00 57.32 191 PRO F O 1
ATOM 4353 N N . ASP B 2 192 ? 4.547 51.386 97.187 1.00 55.97 192 ASP F N 1
ATOM 4354 C CA . ASP B 2 192 ? 3.198 51.335 96.610 1.00 58.29 192 ASP F CA 1
ATOM 4355 C C . ASP B 2 192 ? 2.854 49.962 96.023 1.00 59.69 192 ASP F C 1
ATOM 4356 O O . ASP B 2 192 ? 1.690 49.682 95.726 1.00 61.67 192 ASP F O 1
ATOM 4361 N N . GLY B 2 193 ? 3.868 49.116 95.855 1.00 59.06 193 GLY F N 1
ATOM 4362 C CA . GLY B 2 193 ? 3.668 47.750 95.389 1.00 60.26 193 GLY F CA 1
ATOM 4363 C C . GLY B 2 193 ? 4.120 47.478 93.965 1.00 59.66 193 GLY F C 1
ATOM 4364 O O . GLY B 2 193 ? 4.091 46.332 93.516 1.00 60.54 193 GLY F O 1
ATOM 4365 N N . ASN B 2 194 ? 4.537 48.523 93.250 1.00 58.23 194 ASN F N 1
ATOM 4366 C CA . ASN B 2 194 ? 4.996 48.369 91.870 1.00 57.55 194 ASN F CA 1
ATOM 4367 C C . ASN B 2 194 ? 6.380 47.728 91.765 1.00 56.03 194 ASN F C 1
ATOM 4368 O O . ASN B 2 194 ? 7.255 47.967 92.605 1.00 55.02 194 ASN F O 1
ATOM 4373 N N . LYS B 2 195 ? 6.546 46.906 90.730 1.00 55.95 195 LYS F N 1
ATOM 4374 C CA . LYS B 2 195 ? 7.770 46.154 90.476 1.00 54.90 195 LYS F CA 1
ATOM 4375 C C . LYS B 2 195 ? 8.614 46.908 89.466 1.00 52.73 195 LYS F C 1
ATOM 4376 O O . LYS B 2 195 ? 8.087 47.469 88.503 1.00 52.73 195 LYS F O 1
ATOM 4382 N N . VAL B 2 196 ? 9.926 46.893 89.673 1.00 50.87 196 VAL F N 1
ATOM 4383 C CA . VAL B 2 196 ? 10.846 47.631 88.825 1.00 48.78 196 VAL F CA 1
ATOM 4384 C C . VAL B 2 196 ? 12.173 46.876 88.663 1.00 48.07 196 VAL F C 1
ATOM 4385 O O . VAL B 2 196 ? 12.696 46.311 89.624 1.00 48.17 196 VAL F O 1
ATOM 4389 N N . MET B 2 197 ? 12.691 46.853 87.434 1.00 47.39 197 MET F N 1
ATOM 4390 C CA . MET B 2 197 ? 13.957 46.183 87.115 1.00 46.87 197 MET F CA 1
ATOM 4391 C C . MET B 2 197 ? 14.851 47.091 86.270 1.00 45.39 197 MET F C 1
ATOM 4392 O O . MET B 2 197 ? 14.366 48.033 85.642 1.00 44.68 197 MET F O 1
ATOM 4397 N N . MET B 2 198 ? 16.152 46.798 86.265 1.00 45.01 198 MET F N 1
ATOM 4398 C CA . MET B 2 198 ? 17.134 47.542 85.477 1.00 44.17 198 MET F CA 1
ATOM 4399 C C . MET B 2 198 ? 16.783 47.504 83.992 1.00 43.74 198 MET F C 1
ATOM 4400 O O . MET B 2 198 ? 16.569 46.431 83.422 1.00 44.36 198 MET F O 1
ATOM 4405 N N . SER B 2 199 ? 16.710 48.681 83.378 1.00 42.86 199 SER F N 1
ATOM 4406 C CA . SER B 2 199 ? 16.359 48.796 81.962 1.00 42.66 199 SER F CA 1
ATOM 4407 C C . SER B 2 199 ? 17.456 49.509 81.175 1.00 41.26 199 SER F C 1
ATOM 4408 O O . SER B 2 199 ? 17.458 49.500 79.943 1.00 41.26 199 SER F O 1
ATOM 4411 N N . SER B 2 200 ? 18.377 50.136 81.900 1.00 40.48 200 SER F N 1
ATOM 4412 C CA . SER B 2 200 ? 19.573 50.747 81.320 1.00 39.30 200 SER F CA 1
ATOM 4413 C C . SER B 2 200 ? 20.634 50.867 82.412 1.00 39.00 200 SER F C 1
ATOM 4414 O O . SER B 2 200 ? 20.376 50.525 83.562 1.00 39.46 200 SER F O 1
ATOM 4417 N N . LEU B 2 201 ? 21.819 51.359 82.059 1.00 38.44 201 LEU F N 1
ATOM 4418 C CA . LEU B 2 201 ? 22.891 51.563 83.036 1.00 38.31 201 LEU F CA 1
ATOM 4419 C C . LEU B 2 201 ? 22.615 52.763 83.950 1.00 38.37 201 LEU F C 1
ATOM 4420 O O . LEU B 2 201 ? 23.371 53.024 84.891 1.00 38.38 201 LEU F O 1
ATOM 4425 N N . ARG B 2 202 ? 21.525 53.476 83.669 1.00 38.07 202 ARG F N 1
ATOM 4426 C CA . ARG B 2 202 ? 21.148 54.663 84.430 1.00 38.24 202 ARG F CA 1
ATOM 4427 C C . ARG B 2 202 ? 19.801 54.513 85.134 1.00 38.82 202 ARG F C 1
ATOM 4428 O O . ARG B 2 202 ? 19.540 55.196 86.130 1.00 39.17 202 ARG F O 1
ATOM 4436 N N . GLN B 2 203 ? 18.954 53.614 84.632 1.00 38.94 203 GLN F N 1
ATOM 4437 C CA . GLN B 2 203 ? 17.565 53.537 85.090 1.00 39.71 203 GLN F CA 1
ATOM 4438 C C . GLN B 2 203 ? 17.051 52.141 85.453 1.00 40.28 203 GLN F C 1
ATOM 4439 O O . GLN B 2 203 ? 17.533 51.122 84.952 1.00 39.92 203 GLN F O 1
ATOM 4445 N N . PHE B 2 204 ? 16.073 52.132 86.356 1.00 41.05 204 PHE F N 1
ATOM 4446 C CA . PHE B 2 204 ? 15.210 50.991 86.615 1.00 42.01 204 PHE F CA 1
ATOM 4447 C C . PHE B 2 204 ? 13.827 51.416 86.144 1.00 43.17 204 PHE F C 1
ATOM 4448 O O . PHE B 2 204 ? 13.491 52.604 86.216 1.00 43.26 204 PHE F O 1
ATOM 4456 N N . SER B 2 205 ? 13.024 50.468 85.662 1.00 44.36 205 SER F N 1
ATOM 4457 C CA . SER B 2 205 ? 11.688 50.795 85.161 1.00 45.72 205 SER F CA 1
ATOM 4458 C C . SER B 2 205 ? 10.723 49.614 85.184 1.00 47.56 205 SER F C 1
ATOM 4459 O O . SER B 2 205 ? 11.127 48.468 85.389 1.00 47.60 205 SER F O 1
ATOM 4462 N N . GLY B 2 206 ? 9.444 49.914 84.972 1.00 49.32 206 GLY F N 1
ATOM 4463 C CA . GLY B 2 206 ? 8.402 48.899 84.917 1.00 51.98 206 GLY F CA 1
ATOM 4464 C C . GLY B 2 206 ? 8.270 48.261 83.546 1.00 53.14 206 GLY F C 1
ATOM 4465 O O . GLY B 2 206 ? 7.166 47.917 83.123 1.00 54.74 206 GLY F O 1
ATOM 4466 N N . THR B 2 207 ? 9.398 48.108 82.855 1.00 52.54 207 THR F N 1
ATOM 4467 C CA . THR B 2 207 ? 9.446 47.446 81.556 1.00 53.62 207 THR F CA 1
ATOM 4468 C C . THR B 2 207 ? 9.132 45.959 81.718 1.00 55.29 207 THR F C 1
ATOM 4469 O O . THR B 2 207 ? 9.720 45.280 82.563 1.00 55.26 207 THR F O 1
ATOM 4473 N N . GLN B 2 208 ? 8.190 45.471 80.914 1.00 57.24 208 GLN F N 1
ATOM 4474 C CA . GLN B 2 208 ? 7.796 44.063 80.932 1.00 59.35 208 GLN F CA 1
ATOM 4475 C C . GLN B 2 208 ? 7.757 43.471 79.518 1.00 59.99 208 GLN F C 1
ATOM 4476 O O . GLN B 2 208 ? 7.640 44.220 78.546 1.00 59.65 208 GLN F O 1
ATOM 4482 N N . PRO B 2 209 ? 7.868 42.129 79.397 1.00 61.13 209 PRO F N 1
ATOM 4483 C CA . PRO B 2 209 ? 7.776 41.479 78.085 1.00 61.95 209 PRO F CA 1
ATOM 4484 C C . PRO B 2 209 ? 6.430 41.740 77.415 1.00 63.81 209 PRO F C 1
ATOM 4485 O O . PRO B 2 209 ? 5.382 41.583 78.050 1.00 65.74 209 PRO F O 1
ATOM 4489 N N . LEU B 2 210 ? 6.468 42.143 76.147 1.00 63.52 210 LEU F N 1
ATOM 4490 C CA . LEU B 2 210 ? 5.255 42.439 75.382 1.00 65.61 210 LEU F CA 1
ATOM 4491 C C . LEU B 2 210 ? 4.413 41.186 75.111 1.00 68.30 210 LEU F C 1
ATOM 4492 O O . LEU B 2 210 ? 3.187 41.265 75.049 1.00 70.57 210 LEU F O 1
ATOM 4497 N N . TYR B 2 211 ? 5.077 40.041 74.964 1.00 68.46 211 TYR F N 1
ATOM 4498 C CA . TYR B 2 211 ? 4.404 38.768 74.701 1.00 71.30 211 TYR F CA 1
ATOM 4499 C C . TYR B 2 211 ? 4.819 37.680 75.690 1.00 72.16 211 TYR F C 1
ATOM 4500 O O . TYR B 2 211 ? 5.892 37.750 76.296 1.00 70.14 211 TYR F O 1
ATOM 4509 N N . THR B 2 212 ? 3.948 36.687 75.858 1.00 75.51 212 THR F N 1
ATOM 4510 C CA . THR B 2 212 ? 4.289 35.461 76.582 1.00 77.16 212 THR F CA 1
ATOM 4511 C C . THR B 2 212 ? 3.932 34.233 75.743 1.00 79.97 212 THR F C 1
ATOM 4512 O O . THR B 2 212 ? 2.868 34.181 75.119 1.00 82.04 212 THR F O 1
ATOM 4516 N N . LEU B 2 213 ? 4.838 33.259 75.728 1.00 80.38 213 LEU F N 1
ATOM 4517 C CA . LEU B 2 213 ? 4.631 31.998 75.021 1.00 83.32 213 LEU F CA 1
ATOM 4518 C C . LEU B 2 213 ? 3.811 31.042 75.887 1.00 86.86 213 LEU F C 1
ATOM 4519 O O . LEU B 2 213 ? 4.059 30.916 77.088 1.00 86.84 213 LEU F O 1
ATOM 4524 N N . ASP B 2 214 ? 2.839 30.372 75.272 1.00 90.34 214 ASP F N 1
ATOM 4525 C CA . ASP B 2 214 ? 1.869 29.557 76.006 1.00 94.23 214 ASP F CA 1
ATOM 4526 C C . ASP B 2 214 ? 2.223 28.067 76.079 1.00 96.45 214 ASP F C 1
ATOM 4527 O O . ASP B 2 214 ? 1.908 27.404 77.071 1.00 98.60 214 ASP F O 1
ATOM 4532 N N . GLY B 2 215 ? 2.860 27.540 75.034 1.00 96.22 215 GLY F N 1
ATOM 4533 C CA . GLY B 2 215 ? 3.241 26.125 75.008 1.00 98.36 215 GLY F CA 1
ATOM 4534 C C . GLY B 2 215 ? 2.702 25.340 73.823 1.00 101.03 215 GLY F C 1
ATOM 4535 O O . GLY B 2 215 ? 3.423 24.533 73.230 1.00 101.12 215 GLY F O 1
ATOM 4536 N N . ASP B 2 216 ? 1.433 25.562 73.484 1.00 103.36 216 ASP F N 1
ATOM 4537 C CA . ASP B 2 216 ? 0.851 24.973 72.276 1.00 105.93 216 ASP F CA 1
ATOM 4538 C C . ASP B 2 216 ? 1.311 25.714 71.022 1.00 103.49 216 ASP F C 1
ATOM 4539 O O . ASP B 2 216 ? 1.393 25.128 69.941 1.00 104.61 216 ASP F O 1
ATOM 4544 N N . GLY B 2 217 ? 1.610 27.002 71.179 1.00 100.49 217 GLY F N 1
ATOM 4545 C CA . GLY B 2 217 ? 2.160 27.817 70.097 1.00 97.75 217 GLY F CA 1
ATOM 4546 C C . GLY B 2 217 ? 1.742 29.277 70.112 1.00 96.13 217 GLY F C 1
ATOM 4547 O O . GLY B 2 217 ? 2.399 30.116 69.493 1.00 93.36 217 GLY F O 1
ATOM 4548 N N . THR B 2 218 ? 0.653 29.582 70.818 1.00 97.88 218 THR F N 1
ATOM 4549 C CA . THR B 2 218 ? 0.064 30.927 70.797 1.00 97.00 218 THR F CA 1
ATOM 4550 C C . THR B 2 218 ? 0.830 31.969 71.624 1.00 93.36 218 THR F C 1
ATOM 4551 O O . THR B 2 218 ? 1.126 31.758 72.803 1.00 92.85 218 THR F O 1
ATOM 4555 N N . LEU B 2 219 ? 1.164 33.083 70.976 1.00 90.95 219 LEU F N 1
ATOM 4556 C CA . LEU B 2 219 ? 1.726 34.245 71.656 1.00 87.76 219 LEU F CA 1
ATOM 4557 C C . LEU B 2 219 ? 0.595 35.187 72.027 1.00 88.88 219 LEU F C 1
ATOM 4558 O O . LEU B 2 219 ? -0.295 35.449 71.214 1.00 90.77 219 LEU F O 1
ATOM 4563 N N . THR B 2 220 ? 0.624 35.692 73.254 1.00 87.71 220 THR F N 1
ATOM 4564 C CA . THR B 2 220 ? -0.402 36.624 73.703 1.00 88.62 220 THR F CA 1
ATOM 4565 C C . THR B 2 220 ? 0.203 37.954 74.143 1.00 85.40 220 THR F C 1
ATOM 4566 O O . THR B 2 220 ? 1.162 37.992 74.917 1.00 83.21 220 THR F O 1
ATOM 4570 N N . ASN B 2 221 ? -0.359 39.037 73.610 1.00 85.29 221 ASN F N 1
ATOM 4571 C CA . ASN B 2 221 ? 0.065 40.394 73.934 1.00 82.64 221 ASN F CA 1
ATOM 4572 C C . ASN B 2 221 ? -0.359 40.759 75.353 1.00 82.68 221 ASN F C 1
ATOM 4573 O O . ASN B 2 221 ? -1.532 40.625 75.710 1.00 85.15 221 ASN F O 1
ATOM 4578 N N . ASN B 2 222 ? 0.600 41.215 76.157 1.00 79.77 222 ASN F N 1
ATOM 4579 C CA . ASN B 2 222 ? 0.344 41.535 77.565 1.00 79.58 222 ASN F CA 1
ATOM 4580 C C . ASN B 2 222 ? -0.255 42.926 77.790 1.00 79.34 222 ASN F C 1
ATOM 4581 O O . ASN B 2 222 ? -0.731 43.233 78.884 1.00 79.80 222 ASN F O 1
ATOM 4586 N N . GLN B 2 223 ? -0.238 43.755 76.748 1.00 78.68 223 GLN F N 1
ATOM 4587 C CA . GLN B 2 223 ? -0.753 45.122 76.826 1.00 78.62 223 GLN F CA 1
ATOM 4588 C C . GLN B 2 223 ? -2.187 45.244 76.306 1.00 81.64 223 GLN F C 1
ATOM 4589 O O . GLN B 2 223 ? -3.001 45.961 76.891 1.00 82.89 223 GLN F O 1
ATOM 4595 N N . SER B 2 224 ? -2.489 44.547 75.212 1.00 82.93 224 SER F N 1
ATOM 4596 C CA . SER B 2 224 ? -3.794 44.659 74.558 1.00 85.85 224 SER F CA 1
ATOM 4597 C C . SER B 2 224 ? -4.703 43.449 74.784 1.00 88.60 224 SER F C 1
ATOM 4598 O O . SER B 2 224 ? -5.928 43.572 74.727 1.00 91.65 224 SER F O 1
ATOM 4601 N N . GLY B 2 225 ? -4.103 42.288 75.038 1.00 87.67 225 GLY F N 1
ATOM 4602 C CA . GLY B 2 225 ? -4.857 41.056 75.279 1.00 90.10 225 GLY F CA 1
ATOM 4603 C C . GLY B 2 225 ? -5.148 40.251 74.024 1.00 91.82 225 GLY F C 1
ATOM 4604 O O . GLY B 2 225 ? -5.770 39.187 74.091 1.00 94.50 225 GLY F O 1
ATOM 4605 N N . VAL B 2 226 ? -4.699 40.764 72.879 1.00 90.31 226 VAL F N 1
ATOM 4606 C CA . VAL B 2 226 ? -4.872 40.094 71.588 1.00 91.56 226 VAL F CA 1
ATOM 4607 C C . VAL B 2 226 ? -3.966 38.862 71.517 1.00 90.20 226 VAL F C 1
ATOM 4608 O O . VAL B 2 226 ? -2.801 38.912 71.923 1.00 87.01 226 VAL F O 1
ATOM 4612 N N . LYS B 2 227 ? -4.516 37.759 71.014 1.00 92.61 227 LYS F N 1
ATOM 4613 C CA . LYS B 2 227 ? -3.777 36.505 70.879 1.00 91.84 227 LYS F CA 1
ATOM 4614 C C . LYS B 2 227 ? -3.330 36.273 69.436 1.00 91.21 227 LYS F C 1
ATOM 4615 O O . LYS B 2 227 ? -4.041 36.623 68.492 1.00 93.08 227 LYS F O 1
ATOM 4621 N N . TYR B 2 228 ? -2.149 35.679 69.281 1.00 88.55 228 TYR F N 1
ATOM 4622 C CA . TYR B 2 228 ? -1.529 35.480 67.972 1.00 87.32 228 TYR F CA 1
ATOM 4623 C C . TYR B 2 228 ? -1.097 34.034 67.777 1.00 87.85 228 TYR F C 1
ATOM 4624 O O . TYR B 2 228 ? -0.626 33.386 68.713 1.00 87.14 228 TYR F O 1
ATOM 4633 N N . ARG B 2 229 ? -1.260 33.539 66.553 1.00 89.11 229 ARG F N 1
ATOM 4634 C CA . ARG B 2 229 ? -0.844 32.184 66.192 1.00 89.81 229 ARG F CA 1
ATOM 4635 C C . ARG B 2 229 ? -0.002 32.195 64.911 1.00 87.98 229 ARG F C 1
ATOM 4636 O O . ARG B 2 229 ? -0.195 33.062 64.052 1.00 87.53 229 ARG F O 1
ATOM 4644 N N . PRO B 2 230 ? 0.944 31.240 64.784 1.00 86.91 230 PRO F N 1
ATOM 4645 C CA . PRO B 2 230 ? 1.793 31.189 63.595 1.00 85.36 230 PRO F CA 1
ATOM 4646 C C . PRO B 2 230 ? 1.006 30.759 62.363 1.00 88.21 230 PRO F C 1
ATOM 4647 O O . PRO B 2 230 ? 0.392 29.690 62.360 1.00 91.33 230 PRO F O 1
ATOM 4651 N N . ASN B 2 231 ? 1.012 31.608 61.340 1.00 87.39 231 ASN F N 1
ATOM 4652 C CA . ASN B 2 231 ? 0.377 31.296 60.066 1.00 89.92 231 ASN F CA 1
ATOM 4653 C C . ASN B 2 231 ? 1.434 30.898 59.037 1.00 88.26 231 ASN F C 1
ATOM 4654 O O . ASN B 2 231 ? 2.019 31.747 58.359 1.00 85.94 231 ASN F O 1
ATOM 4659 N N . ASN B 2 232 ? 1.656 29.590 58.928 1.00 89.56 232 ASN F N 1
ATOM 4660 C CA . ASN B 2 232 ? 2.733 29.030 58.113 1.00 88.14 232 ASN F CA 1
ATOM 4661 C C . ASN B 2 232 ? 2.514 29.112 56.599 1.00 89.25 232 ASN F C 1
ATOM 4662 O O . ASN B 2 232 ? 3.369 28.687 55.822 1.00 87.91 232 ASN F O 1
ATOM 4667 N N . GLN B 2 233 ? 1.371 29.652 56.185 1.00 91.74 233 GLN F N 1
ATOM 4668 C CA . GLN B 2 233 ? 1.087 29.844 54.763 1.00 93.00 233 GLN F CA 1
ATOM 4669 C C . GLN B 2 233 ? 1.764 31.097 54.212 1.00 89.91 233 GLN F C 1
ATOM 4670 O O . GLN B 2 233 ? 2.215 31.111 53.067 1.00 89.49 233 GLN F O 1
ATOM 4676 N N . ILE B 2 234 ? 1.830 32.141 55.035 1.00 87.88 234 ILE F N 1
ATOM 4677 C CA . ILE B 2 234 ? 2.405 33.427 54.629 1.00 85.15 234 ILE F CA 1
ATOM 4678 C C . ILE B 2 234 ? 3.650 33.796 55.442 1.00 81.01 234 ILE F C 1
ATOM 4679 O O . ILE B 2 234 ? 4.372 34.734 55.097 1.00 78.36 234 ILE F O 1
ATOM 4684 N N . GLY B 2 235 ? 3.890 33.041 56.512 1.00 80.51 235 GLY F N 1
ATOM 4685 C CA . GLY B 2 235 ? 5.058 33.222 57.362 1.00 77.03 235 GLY F CA 1
ATOM 4686 C C . GLY B 2 235 ? 4.946 34.408 58.297 1.00 75.60 235 GLY F C 1
ATOM 4687 O O . GLY B 2 235 ? 5.873 35.210 58.403 1.00 72.64 235 GLY F O 1
ATOM 4688 N N . PHE B 2 236 ? 3.805 34.525 58.972 1.00 77.72 236 PHE F N 1
ATOM 4689 C CA . PHE B 2 236 ? 3.589 35.588 59.952 1.00 76.72 236 PHE F CA 1
ATOM 4690 C C . PHE B 2 236 ? 2.806 35.074 61.146 1.00 78.51 236 PHE F C 1
ATOM 4691 O O . PHE B 2 236 ? 2.002 34.148 61.021 1.00 81.57 236 PHE F O 1
ATOM 4699 N N . TYR B 2 237 ? 3.045 35.679 62.304 1.00 76.92 237 TYR F N 1
ATOM 4700 C CA . TYR B 2 237 ? 2.126 35.558 63.421 1.00 78.78 237 TYR F CA 1
ATOM 4701 C C . TYR B 2 237 ? 0.918 36.430 63.102 1.00 81.05 237 TYR F C 1
ATOM 4702 O O . TYR B 2 237 ? 1.066 37.612 62.775 1.00 79.83 237 TYR F O 1
ATOM 4711 N N . GLN B 2 238 ? -0.270 35.840 63.170 1.00 84.65 238 GLN F N 1
ATOM 4712 C CA . GLN B 2 238 ? -1.498 36.569 62.878 1.00 87.40 238 GLN F CA 1
ATOM 4713 C C . GLN B 2 238 ? -2.488 36.450 64.032 1.00 89.56 238 GLN F C 1
ATOM 4714 O O . GLN B 2 238 ? -2.524 35.433 64.728 1.00 90.41 238 GLN F O 1
ATOM 4720 N N . SER B 2 239 ? -3.280 37.502 64.223 1.00 90.66 239 SER F N 1
ATOM 4721 C CA . SER B 2 239 ? -4.245 37.587 65.317 1.00 92.71 239 SER F CA 1
ATOM 4722 C C . SER B 2 239 ? -5.414 36.617 65.157 1.00 97.16 239 SER F C 1
ATOM 4723 O O . SER B 2 239 ? -5.836 36.315 64.037 1.00 99.31 239 SER F O 1
ATOM 4726 N N . ILE B 2 240 ? -5.923 36.128 66.287 1.00 98.59 240 ILE F N 1
ATOM 4727 C CA . ILE B 2 240 ? -7.073 35.221 66.296 1.00 103.12 240 ILE F CA 1
ATOM 4728 C C . ILE B 2 240 ? -8.249 35.813 67.073 1.00 105.44 240 ILE F C 1
ATOM 4729 O O . ILE B 2 240 ? -9.406 35.641 66.691 1.00 109.46 240 ILE F O 1
ATOM 4734 N N . ASN B 2 245 ? -10.533 31.404 61.500 1.00 128.10 245 ASN F N 1
ATOM 4735 C CA . ASN B 2 245 ? -10.386 31.899 62.866 1.00 125.92 245 ASN F CA 1
ATOM 4736 C C . ASN B 2 245 ? -9.314 32.996 62.962 1.00 120.86 245 ASN F C 1
ATOM 4737 O O . ASN B 2 245 ? -8.809 33.309 64.046 1.00 118.13 245 ASN F O 1
ATOM 4742 N N . TRP B 2 246 ? -8.985 33.582 61.813 1.00 119.70 246 TRP F N 1
ATOM 4743 C CA . TRP B 2 246 ? -7.968 34.622 61.720 1.00 115.09 246 TRP F CA 1
ATOM 4744 C C . TRP B 2 246 ? -8.573 36.023 61.772 1.00 115.29 246 TRP F C 1
ATOM 4745 O O . TRP B 2 246 ? -9.671 36.257 61.261 1.00 118.91 246 TRP F O 1
ATOM 4756 N N . GLY B 2 247 ? -7.845 36.951 62.389 1.00 111.51 247 GLY F N 1
ATOM 4757 C CA . GLY B 2 247 ? -8.241 38.356 62.429 1.00 111.18 247 GLY F CA 1
ATOM 4758 C C . GLY B 2 247 ? -7.794 39.079 61.173 1.00 110.02 247 GLY F C 1
ATOM 4759 O O . GLY B 2 247 ? -8.187 38.710 60.064 1.00 112.61 247 GLY F O 1
ATOM 4760 N N . ASP B 2 248 ? -6.975 40.113 61.349 1.00 106.29 248 ASP F N 1
ATOM 4761 C CA . ASP B 2 248 ? -6.385 40.842 60.222 1.00 104.68 248 ASP F CA 1
ATOM 4762 C C . ASP B 2 248 ? -5.002 41.418 60.538 1.00 99.76 248 ASP F C 1
ATOM 4763 O O . ASP B 2 248 ? -4.195 41.633 59.630 1.00 98.04 248 ASP F O 1
ATOM 4768 N N . GLU B 2 249 ? -4.733 41.661 61.819 1.00 97.46 249 GLU F N 1
ATOM 4769 C CA . GLU B 2 249 ? -3.436 42.186 62.242 1.00 93.00 249 GLU F CA 1
ATOM 4770 C C . GLU B 2 249 ? -2.350 41.111 62.169 1.00 90.57 249 GLU F C 1
ATOM 4771 O O . GLU B 2 249 ? -2.536 39.988 62.648 1.00 91.63 249 GLU F O 1
ATOM 4777 N N . LYS B 2 250 ? -1.224 41.466 61.555 1.00 87.35 250 LYS F N 1
ATOM 4778 C CA . LYS B 2 250 ? -0.079 40.568 61.429 1.00 84.74 250 LYS F CA 1
ATOM 4779 C C . LYS B 2 250 ? 1.122 41.161 62.162 1.00 80.61 250 LYS F C 1
ATOM 4780 O O . LYS B 2 250 ? 1.261 42.384 62.240 1.00 79.53 250 LYS F O 1
ATOM 4786 N N . LEU B 2 251 ? 1.980 40.299 62.702 1.00 78.33 251 LEU F N 1
ATOM 4787 C CA . LEU B 2 251 ? 3.166 40.759 63.427 1.00 74.44 251 LEU F CA 1
ATOM 4788 C C . LEU B 2 251 ? 4.441 40.613 62.617 1.00 71.84 251 LEU F C 1
ATOM 4789 O O . LEU B 2 251 ? 4.740 39.537 62.090 1.00 72.22 251 LEU F O 1
ATOM 4794 N N . SER B 2 252 ? 5.178 41.713 62.510 1.00 69.24 252 SER F N 1
ATOM 4795 C CA . SER B 2 252 ? 6.551 41.678 62.029 1.00 66.38 252 SER F CA 1
ATOM 4796 C C . SER B 2 252 ? 7.465 41.426 63.231 1.00 63.97 252 SER F C 1
ATOM 4797 O O . SER B 2 252 ? 7.142 41.844 64.344 1.00 63.66 252 SER F O 1
ATOM 4800 N N . PRO B 2 253 ? 8.604 40.734 63.022 1.00 62.24 253 PRO F N 1
ATOM 4801 C CA . PRO B 2 253 ? 9.120 40.229 61.751 1.00 61.99 253 PRO F CA 1
ATOM 4802 C C . PRO B 2 253 ? 8.454 38.939 61.282 1.00 64.16 253 PRO F C 1
ATOM 4803 O O . PRO B 2 253 ? 8.081 38.092 62.098 1.00 65.04 253 PRO F O 1
ATOM 4807 N N . GLY B 2 254 ? 8.318 38.803 59.966 1.00 65.01 254 GLY F N 1
ATOM 4808 C CA . GLY B 2 254 ? 7.865 37.560 59.358 1.00 67.02 254 GLY F CA 1
ATOM 4809 C C . GLY B 2 254 ? 8.988 36.541 59.321 1.00 65.65 254 GLY F C 1
ATOM 4810 O O . GLY B 2 254 ? 10.147 36.874 59.578 1.00 62.93 254 GLY F O 1
ATOM 4811 N N . TYR B 2 255 ? 8.643 35.297 59.003 1.00 67.55 255 TYR F N 1
ATOM 4812 C CA . TYR B 2 255 ? 9.628 34.218 58.952 1.00 66.79 255 TYR F CA 1
ATOM 4813 C C . TYR B 2 255 ? 9.534 33.398 57.666 1.00 68.29 255 TYR F C 1
ATOM 4814 O O . TYR B 2 255 ? 8.465 33.308 57.052 1.00 70.71 255 TYR F O 1
ATOM 4823 N N . THR B 2 256 ? 10.659 32.801 57.276 1.00 66.95 256 THR F N 1
ATOM 4824 C CA . THR B 2 256 ? 10.753 32.013 56.049 1.00 68.22 256 THR F CA 1
ATOM 4825 C C . THR B 2 256 ? 9.911 30.739 56.122 1.00 71.39 256 THR F C 1
ATOM 4826 O O . THR B 2 256 ? 9.960 29.998 57.106 1.00 71.85 256 THR F O 1
ATOM 4830 N N . VAL B 2 257 ? 9.139 30.501 55.068 1.00 73.85 257 VAL F N 1
ATOM 4831 C CA . VAL B 2 257 ? 8.358 29.278 54.942 1.00 77.41 257 VAL F CA 1
ATOM 4832 C C . VAL B 2 257 ? 8.271 28.844 53.475 1.00 78.98 257 VAL F C 1
ATOM 4833 O O . VAL B 2 257 ? 8.402 29.669 52.565 1.00 78.13 257 VAL F O 1
ATOM 4837 N N . THR B 2 258 ? 8.072 27.545 53.260 1.00 81.56 258 THR F N 1
ATOM 4838 C CA . THR B 2 258 ? 7.939 26.978 51.917 1.00 83.47 258 THR F CA 1
ATOM 4839 C C . THR B 2 258 ? 6.630 27.416 51.250 1.00 86.37 258 THR F C 1
ATOM 4840 O O . THR B 2 258 ? 5.565 27.382 51.871 1.00 88.62 258 THR F O 1
ATOM 4844 N N . THR B 2 259 ? 6.724 27.839 49.991 1.00 86.55 259 THR F N 1
ATOM 4845 C CA . THR B 2 259 ? 5.559 28.308 49.232 1.00 89.54 259 THR F CA 1
ATOM 4846 C C . THR B 2 259 ? 5.273 27.469 47.982 1.00 92.30 259 THR F C 1
ATOM 4847 O O . THR B 2 259 ? 4.270 27.685 47.299 1.00 95.04 259 THR F O 1
ATOM 4851 N N . GLY B 2 260 ? 6.152 26.514 47.690 1.00 91.78 260 GLY F N 1
ATOM 4852 C CA . GLY B 2 260 ? 5.986 25.640 46.532 1.00 94.47 260 GLY F CA 1
ATOM 4853 C C . GLY B 2 260 ? 6.221 26.363 45.218 1.00 94.07 260 GLY F C 1
ATOM 4854 O O . GLY B 2 260 ? 7.269 26.985 45.023 1.00 90.71 260 GLY F O 1
ATOM 4855 N N . TRP B 2 261 ? 5.232 26.291 44.327 1.00 97.59 261 TRP F N 1
ATOM 4856 C CA . TRP B 2 261 ? 5.334 26.874 42.986 1.00 97.90 261 TRP F CA 1
ATOM 4857 C C . TRP B 2 261 ? 4.944 28.359 42.923 1.00 97.58 261 TRP F C 1
ATOM 4858 O O . TRP B 2 261 ? 4.980 28.964 41.849 1.00 97.66 261 TRP F O 1
ATOM 4869 N N . LYS B 2 262 ? 4.586 28.939 44.069 1.00 97.50 262 LYS F N 1
ATOM 4870 C CA . LYS B 2 262 ? 4.111 30.330 44.140 1.00 97.89 262 LYS F CA 1
ATOM 4871 C C . LYS B 2 262 ? 4.975 31.335 43.369 1.00 95.55 262 LYS F C 1
ATOM 4872 O O . LYS B 2 262 ? 4.447 32.136 42.592 1.00 97.06 262 LYS F O 1
ATOM 4878 N N . ASN B 2 263 ? 6.290 31.284 43.578 1.00 92.24 263 ASN F N 1
ATOM 4879 C CA . ASN B 2 263 ? 7.222 32.167 42.874 1.00 90.07 263 ASN F CA 1
ATOM 4880 C C . ASN B 2 263 ? 7.293 31.908 41.366 1.00 91.69 263 ASN F C 1
ATOM 4881 O O . ASN B 2 263 ? 7.407 32.848 40.575 1.00 91.40 263 ASN F O 1
ATOM 4886 N N . PHE B 2 264 ? 7.220 30.636 40.978 1.00 93.76 264 PHE F N 1
ATOM 4887 C CA . PHE B 2 264 ? 7.255 30.245 39.566 1.00 95.74 264 PHE F CA 1
ATOM 4888 C C . PHE B 2 264 ? 5.999 30.667 38.795 1.00 99.82 264 PHE F C 1
ATOM 4889 O O . PHE B 2 264 ? 6.103 31.194 37.684 1.00 100.33 264 PHE F O 1
ATOM 4897 N N . THR B 2 265 ? 4.823 30.436 39.381 1.00 103.08 265 THR F N 1
ATOM 4898 C CA . THR B 2 265 ? 3.556 30.785 38.727 1.00 107.51 265 THR F CA 1
ATOM 4899 C C . THR B 2 265 ? 3.299 32.292 38.675 1.00 107.35 265 THR F C 1
ATOM 4900 O O . THR B 2 265 ? 2.551 32.762 37.818 1.00 110.17 265 THR F O 1
ATOM 4904 N N . ARG B 2 266 ? 3.925 33.043 39.579 1.00 104.45 266 ARG F N 1
ATOM 4905 C CA . ARG B 2 266 ? 3.814 34.504 39.582 1.00 104.15 266 ARG F CA 1
ATOM 4906 C C . ARG B 2 266 ? 4.409 35.116 38.307 1.00 103.75 266 ARG F C 1
ATOM 4907 O O . ARG B 2 266 ? 4.013 36.205 37.885 1.00 104.84 266 ARG F O 1
ATOM 4915 N N . VAL B 2 267 ? 5.356 34.403 37.702 1.00 102.48 267 VAL F N 1
ATOM 4916 C CA . VAL B 2 267 ? 5.946 34.796 36.424 1.00 102.26 267 VAL F CA 1
ATOM 4917 C C . VAL B 2 267 ? 5.034 34.362 35.270 1.00 106.45 267 VAL F C 1
ATOM 4918 O O . VAL B 2 267 ? 4.915 35.066 34.263 1.00 107.66 267 VAL F O 1
ATOM 4922 N N . PHE B 2 268 ? 4.383 33.211 35.433 1.00 108.93 268 PHE F N 1
ATOM 4923 C CA . PHE B 2 268 ? 3.531 32.637 34.389 1.00 113.05 268 PHE F CA 1
ATOM 4924 C C . PHE B 2 268 ? 2.045 33.021 34.492 1.00 117.24 268 PHE F C 1
ATOM 4925 O O . PHE B 2 268 ? 1.212 32.481 33.756 1.00 121.17 268 PHE F O 1
ATOM 4933 N N . THR B 2 269 ? 1.721 33.955 35.386 1.00 116.67 269 THR F N 1
ATOM 4934 C CA . THR B 2 269 ? 0.340 34.430 35.545 1.00 120.54 269 THR F CA 1
ATOM 4935 C C . THR B 2 269 ? 0.211 35.941 35.343 1.00 120.36 269 THR F C 1
ATOM 4936 O O . THR B 2 269 ? -0.747 36.405 34.721 1.00 124.11 269 THR F O 1
ATOM 4940 N N . ASP B 2 270 ? 1.171 36.700 35.868 1.00 116.26 270 ASP F N 1
ATOM 4941 C CA . ASP B 2 270 ? 1.123 38.160 35.812 1.00 115.84 270 ASP F CA 1
ATOM 4942 C C . ASP B 2 270 ? 1.323 38.686 34.391 1.00 116.83 270 ASP F C 1
ATOM 4943 O O . ASP B 2 270 ? 2.435 38.653 33.857 1.00 114.16 270 ASP F O 1
ATOM 4948 N N . GLU B 2 271 ? 0.234 39.163 33.788 1.00 120.81 271 GLU F N 1
ATOM 4949 C CA . GLU B 2 271 ? 0.277 39.771 32.455 1.00 122.31 271 GLU F CA 1
ATOM 4950 C C . GLU B 2 271 ? 1.079 41.070 32.439 1.00 119.41 271 GLU F C 1
ATOM 4951 O O . GLU B 2 271 ? 1.649 41.440 31.410 1.00 119.14 271 GLU F O 1
ATOM 4957 N N . GLY B 2 272 ? 1.115 41.753 33.581 1.00 117.27 272 GLY F N 1
ATOM 4958 C CA . GLY B 2 272 ? 1.887 42.983 33.736 1.00 114.27 272 GLY F CA 1
ATOM 4959 C C . GLY B 2 272 ? 3.353 42.805 33.390 1.00 110.10 272 GLY F C 1
ATOM 4960 O O . GLY B 2 272 ? 3.932 43.633 32.684 1.00 109.53 272 GLY F O 1
ATOM 4961 N N . ILE B 2 273 ? 3.949 41.717 33.876 1.00 107.36 273 ILE F N 1
ATOM 4962 C CA . ILE B 2 273 ? 5.374 41.451 33.654 1.00 103.26 273 ILE F CA 1
ATOM 4963 C C . ILE B 2 273 ? 5.657 40.650 32.375 1.00 103.89 273 ILE F C 1
ATOM 4964 O O . ILE B 2 273 ? 6.816 40.418 32.026 1.00 101.18 273 ILE F O 1
ATOM 4969 N N . GLN B 2 274 ? 4.596 40.248 31.679 1.00 107.42 274 GLN F N 1
ATOM 4970 C CA . GLN B 2 274 ? 4.719 39.423 30.476 1.00 108.35 274 GLN F CA 1
ATOM 4971 C C . GLN B 2 274 ? 4.665 40.213 29.168 1.00 109.97 274 GLN F C 1
ATOM 4972 O O . GLN B 2 274 ? 5.113 39.720 28.129 1.00 110.09 274 GLN F O 1
ATOM 4978 N N . LYS B 2 275 ? 4.119 41.427 29.221 1.00 111.05 275 LYS F N 1
ATOM 4979 C CA . LYS B 2 275 ? 3.936 42.257 28.022 1.00 113.11 275 LYS F CA 1
ATOM 4980 C C . LYS B 2 275 ? 5.228 42.545 27.239 1.00 110.11 275 LYS F C 1
ATOM 4981 O O . LYS B 2 275 ? 5.245 42.380 26.017 1.00 112.01 275 LYS F O 1
ATOM 4987 N N . PRO B 2 276 ? 6.308 42.971 27.928 1.00 105.57 276 PRO F N 1
ATOM 4988 C CA . PRO B 2 276 ? 7.508 43.274 27.156 1.00 103.05 276 PRO F CA 1
ATOM 4989 C C . PRO B 2 276 ? 8.488 42.099 27.021 1.00 99.96 276 PRO F C 1
ATOM 4990 O O . PRO B 2 276 ? 9.554 42.267 26.426 1.00 97.97 276 PRO F O 1
ATOM 4994 N N . PHE B 2 277 ? 8.122 40.929 27.548 1.00 99.55 277 PHE F N 1
ATOM 4995 C CA . PHE B 2 277 ? 9.005 39.753 27.558 1.00 96.60 277 PHE F CA 1
ATOM 4996 C C . PHE B 2 277 ? 9.570 39.389 26.182 1.00 96.49 277 PHE F C 1
ATOM 4997 O O . PHE B 2 277 ? 10.778 39.189 26.044 1.00 93.41 277 PHE F O 1
ATOM 5005 N N . LEU B 2 278 ? 8.701 39.296 25.178 1.00 99.61 278 LEU F N 1
ATOM 5006 C CA . LEU B 2 278 ? 9.126 38.902 23.835 1.00 99.75 278 LEU F CA 1
ATOM 5007 C C . LEU B 2 278 ? 10.071 39.931 23.211 1.00 97.71 278 LEU F C 1
ATOM 5008 O O . LEU B 2 278 ? 11.093 39.564 22.626 1.00 95.81 278 LEU F O 1
ATOM 5013 N N . ALA B 2 279 ? 9.731 41.211 23.354 1.00 97.90 279 ALA F N 1
ATOM 5014 C CA . ALA B 2 279 ? 10.556 42.306 22.841 1.00 96.09 279 ALA F CA 1
ATOM 5015 C C . ALA B 2 279 ? 11.910 42.394 23.554 1.00 91.10 279 ALA F C 1
ATOM 5016 O O . ALA B 2 279 ? 12.923 42.720 22.932 1.00 89.56 279 ALA F O 1
ATOM 5018 N N . ILE B 2 280 ? 11.917 42.104 24.854 1.00 88.46 280 ILE F N 1
ATOM 5019 C CA . ILE B 2 280 ? 13.153 42.095 25.637 1.00 83.87 280 ILE F CA 1
ATOM 5020 C C . ILE B 2 280 ? 14.010 40.873 25.285 1.00 81.70 280 ILE F C 1
ATOM 5021 O O . ILE B 2 280 ? 15.204 41.016 25.027 1.00 79.42 280 ILE F O 1
ATOM 5026 N N . PHE B 2 281 ? 13.388 39.692 25.248 1.00 82.50 281 PHE F N 1
ATOM 5027 C CA . PHE B 2 281 ? 14.073 38.437 24.901 1.00 80.65 281 PHE F CA 1
ATOM 5028 C C . PHE B 2 281 ? 14.794 38.518 23.556 1.00 80.31 281 PHE F C 1
ATOM 5029 O O . PHE B 2 281 ? 15.931 38.056 23.430 1.00 77.81 281 PHE F O 1
ATOM 5037 N N . VAL B 2 282 ? 14.127 39.109 22.565 1.00 82.71 282 VAL F N 1
ATOM 5038 C CA . VAL B 2 282 ? 14.709 39.325 21.239 1.00 82.62 282 VAL F CA 1
ATOM 5039 C C . VAL B 2 282 ? 15.969 40.184 21.321 1.00 79.29 282 VAL F C 1
ATOM 5040 O O . VAL B 2 282 ? 16.988 39.847 20.716 1.00 77.68 282 VAL F O 1
ATOM 5044 N N . TRP B 2 283 ? 15.897 41.281 22.072 1.00 78.30 283 TRP F N 1
ATOM 5045 C CA . TRP B 2 283 ? 17.052 42.158 22.256 1.00 75.60 283 TRP F CA 1
ATOM 5046 C C . TRP B 2 283 ? 18.240 41.437 22.893 1.00 71.74 283 TRP F C 1
ATOM 5047 O O . TRP B 2 283 ? 19.344 41.501 22.359 1.00 70.23 283 TRP F O 1
ATOM 5058 N N . THR B 2 284 ? 18.009 40.742 24.008 1.00 70.40 284 THR F N 1
ATOM 5059 C CA . THR B 2 284 ? 19.096 40.069 24.741 1.00 67.06 284 THR F CA 1
ATOM 5060 C C . THR B 2 284 ? 19.785 38.998 23.894 1.00 66.23 284 THR F C 1
ATOM 5061 O O . THR B 2 284 ? 21.006 38.850 23.951 1.00 63.62 284 THR F O 1
ATOM 5065 N N . VAL B 2 285 ? 18.994 38.261 23.113 1.00 68.46 285 VAL F N 1
ATOM 5066 C CA . VAL B 2 285 ? 19.528 37.260 22.188 1.00 68.19 285 VAL F CA 1
ATOM 5067 C C . VAL B 2 285 ? 20.400 37.927 21.119 1.00 67.65 285 VAL F C 1
ATOM 5068 O O . VAL B 2 285 ? 21.499 37.453 20.832 1.00 65.78 285 VAL F O 1
ATOM 5072 N N . VAL B 2 286 ? 19.915 39.035 20.562 1.00 69.34 286 VAL F N 1
ATOM 5073 C CA . VAL B 2 286 ? 20.637 39.775 19.521 1.00 69.29 286 VAL F CA 1
ATOM 5074 C C . VAL B 2 286 ? 21.888 40.452 20.086 1.00 66.18 286 VAL F C 1
ATOM 5075 O O . VAL B 2 286 ? 22.967 40.356 19.496 1.00 64.84 286 VAL F O 1
ATOM 5079 N N . PHE B 2 287 ? 21.734 41.119 21.231 1.00 65.07 287 PHE F N 1
ATOM 5080 C CA . PHE B 2 287 ? 22.847 41.773 21.932 1.00 62.27 287 PHE F CA 1
ATOM 5081 C C . PHE B 2 287 ? 23.996 40.815 22.246 1.00 59.60 287 PHE F C 1
ATOM 5082 O O . PHE B 2 287 ? 25.167 41.191 22.143 1.00 57.86 287 PHE F O 1
ATOM 5090 N N . SER B 2 288 ? 23.654 39.590 22.638 1.00 59.39 288 SER F N 1
ATOM 5091 C C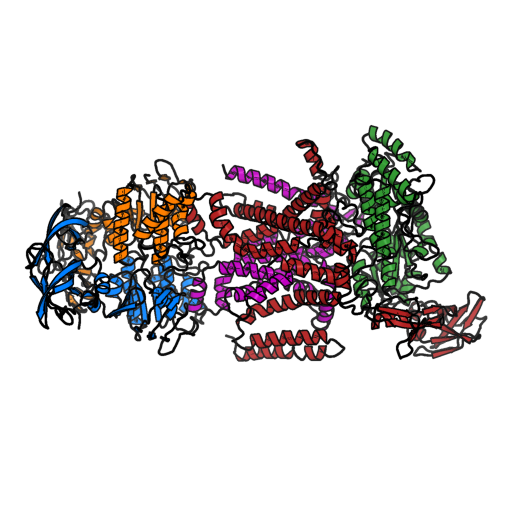A . SER B 2 288 ? 24.656 38.580 22.971 1.00 57.31 288 SER F CA 1
ATOM 5092 C C . SER B 2 288 ? 25.330 38.023 21.718 1.00 57.46 288 SER F C 1
ATOM 5093 O O . SER B 2 288 ? 26.546 37.821 21.705 1.00 55.48 288 SER F O 1
ATOM 5096 N N . LEU B 2 289 ? 24.538 37.786 20.672 1.00 59.85 289 LEU F N 1
ATOM 5097 C CA . LEU B 2 289 ? 25.057 37.272 19.402 1.00 60.41 289 LEU F CA 1
ATOM 5098 C C . LEU B 2 289 ? 26.013 38.241 18.708 1.00 59.80 289 LEU F C 1
ATOM 5099 O O . LEU B 2 289 ? 27.092 37.836 18.270 1.00 58.58 289 LEU F O 1
ATOM 5104 N N . ILE B 2 290 ? 25.619 39.512 18.617 1.00 60.79 290 ILE F N 1
ATOM 5105 C CA . ILE B 2 290 ? 26.466 40.544 18.010 1.00 60.45 290 ILE F CA 1
ATOM 5106 C C . ILE B 2 290 ? 27.759 40.754 18.806 1.00 57.55 290 ILE F C 1
ATOM 5107 O O . ILE B 2 290 ? 28.826 40.931 18.214 1.00 56.82 290 ILE F O 1
ATOM 5112 N N . THR B 2 291 ? 27.665 40.720 20.135 1.00 56.10 291 THR F N 1
ATOM 5113 C CA . THR B 2 291 ? 28.851 40.821 20.991 1.00 53.39 291 THR F CA 1
ATOM 5114 C C . THR B 2 291 ? 29.831 39.702 20.653 1.00 52.22 291 THR F C 1
ATOM 5115 O O . THR B 2 291 ? 30.987 39.966 20.311 1.00 51.24 291 THR F O 1
ATOM 5119 N N . VAL B 2 292 ? 29.353 38.461 20.730 1.00 52.54 292 VAL F N 1
ATOM 5120 C CA . VAL B 2 292 ? 30.186 37.283 20.480 1.00 51.55 292 VAL F CA 1
ATOM 5121 C C . VAL B 2 292 ? 30.817 37.334 19.086 1.00 52.07 292 VAL F C 1
ATOM 5122 O O . VAL B 2 292 ? 32.004 37.052 18.933 1.00 50.72 292 VAL F O 1
ATOM 5126 N N . PHE B 2 293 ? 30.028 37.723 18.086 1.00 54.15 293 PHE F N 1
ATOM 5127 C CA . PHE B 2 293 ? 30.523 37.832 16.717 1.00 54.86 293 PHE F CA 1
ATOM 5128 C C . PHE B 2 293 ? 31.623 38.883 16.567 1.00 53.66 293 PHE F C 1
ATOM 5129 O O . PHE B 2 293 ? 32.674 38.593 16.003 1.00 52.95 293 PHE F O 1
ATOM 5137 N N . LEU B 2 294 ? 31.375 40.094 17.061 1.00 53.68 294 LEU F N 1
ATOM 5138 C CA . LEU B 2 294 ? 32.339 41.193 16.935 1.00 53.00 294 LEU F CA 1
ATOM 5139 C C . LEU B 2 294 ? 33.602 40.997 17.778 1.00 50.45 294 LEU F C 1
ATOM 5140 O O . LEU B 2 294 ? 34.692 41.381 17.356 1.00 49.88 294 LEU F O 1
ATOM 5145 N N . THR B 2 295 ? 33.453 40.408 18.964 1.00 49.01 295 THR F N 1
ATOM 5146 C CA . THR B 2 295 ? 34.596 40.188 19.858 1.00 46.79 295 THR F CA 1
ATOM 5147 C C . THR B 2 295 ? 35.515 39.071 19.366 1.00 46.10 295 THR F C 1
ATOM 5148 O O . THR B 2 295 ? 36.737 39.189 19.468 1.00 45.10 295 THR F O 1
ATOM 5152 N N . VAL B 2 296 ? 34.928 37.999 18.830 1.00 46.89 296 VAL F N 1
ATOM 5153 C CA . VAL B 2 296 ? 35.703 36.907 18.233 1.00 46.39 296 VAL F CA 1
ATOM 5154 C C . VAL B 2 296 ? 36.413 37.394 16.969 1.00 47.06 296 VAL F C 1
ATOM 5155 O O . VAL B 2 296 ? 37.606 37.141 16.791 1.00 46.02 296 VAL F O 1
ATOM 5159 N N . ALA B 2 297 ? 35.680 38.105 16.111 1.00 48.68 297 ALA F N 1
ATOM 5160 C CA . ALA B 2 297 ? 36.233 38.613 14.851 1.00 49.78 297 ALA F CA 1
ATOM 5161 C C . ALA B 2 297 ? 37.436 39.530 15.076 1.00 48.75 297 ALA F C 1
ATOM 5162 O O . ALA B 2 297 ? 38.498 39.314 14.491 1.00 48.45 297 ALA F O 1
ATOM 5164 N N . VAL B 2 298 ? 37.259 40.538 15.929 1.00 48.38 298 VAL F N 1
ATOM 5165 C CA . VAL B 2 298 ? 38.324 41.477 16.283 1.00 47.62 298 VAL F CA 1
ATOM 5166 C C . VAL B 2 298 ? 39.455 40.760 17.030 1.00 45.87 298 VAL F C 1
ATOM 5167 O O . VAL B 2 298 ? 40.635 40.952 16.717 1.00 45.43 298 VAL F O 1
ATOM 5171 N N . GLY B 2 299 ? 39.082 39.925 17.998 1.00 44.63 299 GLY F N 1
ATOM 5172 C CA . GLY B 2 299 ? 40.044 39.155 18.776 1.00 43.26 299 GLY F CA 1
ATOM 5173 C C . GLY B 2 299 ? 40.949 38.268 17.942 1.00 43.14 299 GLY F C 1
ATOM 5174 O O . GLY B 2 299 ? 42.162 38.249 18.151 1.00 42.50 299 GLY F O 1
ATOM 5175 N N . MET B 2 300 ? 40.361 37.542 16.993 1.00 44.19 300 MET F N 1
ATOM 5176 C CA . MET B 2 300 ? 41.114 36.625 16.134 1.00 44.39 300 MET F CA 1
ATOM 5177 C C . MET B 2 300 ? 42.020 37.351 15.137 1.00 44.66 300 MET F C 1
ATOM 5178 O O . MET B 2 300 ? 43.171 36.960 14.955 1.00 44.16 300 MET F O 1
ATOM 5183 N N . VAL B 2 301 ? 41.493 38.393 14.496 1.00 45.72 301 VAL F N 1
ATOM 5184 C CA . VAL B 2 301 ? 42.258 39.195 13.532 1.00 46.35 301 VAL F CA 1
ATOM 5185 C C . VAL B 2 301 ? 43.494 39.825 14.187 1.00 45.30 301 VAL F C 1
ATOM 5186 O O . VAL B 2 301 ? 44.594 39.773 13.629 1.00 45.48 301 VAL F O 1
ATOM 5190 N N . LEU B 2 302 ? 43.306 40.404 15.372 1.00 44.20 302 LEU F N 1
ATOM 5191 C CA . LEU B 2 302 ? 44.401 41.007 16.132 1.00 43.30 302 LEU F CA 1
ATOM 5192 C C . LEU B 2 302 ? 45.448 39.981 16.568 1.00 42.01 302 LEU F C 1
ATOM 5193 O O . LEU B 2 302 ? 46.650 40.248 16.494 1.00 42.02 302 LEU F O 1
ATOM 5198 N N . ALA B 2 303 ? 44.987 38.815 17.019 1.00 41.07 303 ALA F N 1
ATOM 5199 C CA . ALA B 2 303 ? 45.882 37.727 17.422 1.00 40.22 303 ALA F CA 1
ATOM 5200 C C . ALA B 2 303 ? 46.733 37.225 16.254 1.00 40.73 303 ALA F C 1
ATOM 5201 O O . ALA B 2 303 ? 47.925 36.967 16.420 1.00 40.18 303 ALA F O 1
ATOM 5203 N N . CYS B 2 304 ? 46.118 37.100 15.078 1.00 42.03 304 CYS F N 1
ATOM 5204 C CA . CYS B 2 304 ? 46.842 36.736 13.856 1.00 43.12 304 CYS F CA 1
ATOM 5205 C C . CYS B 2 304 ? 47.917 37.763 13.509 1.00 43.76 304 CYS F C 1
ATOM 5206 O O . CYS B 2 304 ? 49.056 37.399 13.220 1.00 43.63 304 CYS F O 1
ATOM 5209 N N . LEU B 2 305 ? 47.547 39.043 13.550 1.00 44.91 305 LEU F N 1
ATOM 5210 C CA . LEU B 2 305 ? 48.471 40.134 13.234 1.00 46.18 305 LEU F CA 1
ATOM 5211 C C . LEU B 2 305 ? 49.651 40.186 14.192 1.00 45.81 305 LEU F C 1
ATOM 5212 O O . LEU B 2 305 ? 50.789 40.389 13.781 1.00 46.35 305 LEU F O 1
ATOM 5217 N N . VAL B 2 306 ? 49.373 39.974 15.469 1.00 45.35 306 VAL F N 1
ATOM 5218 C CA . VAL B 2 306 ? 50.370 40.186 16.506 1.00 45.52 306 VAL F CA 1
ATOM 5219 C C . VAL B 2 306 ? 51.386 39.035 16.659 1.00 45.19 306 VAL F C 1
ATOM 5220 O O . VAL B 2 306 ? 52.358 39.148 17.409 1.00 45.25 306 VAL F O 1
ATOM 5224 N N . GLN B 2 307 ? 51.163 37.941 15.933 1.00 45.44 307 GLN F N 1
ATOM 5225 C CA . GLN B 2 307 ? 52.148 36.858 15.837 1.00 45.46 307 GLN F CA 1
ATOM 5226 C C . GLN B 2 307 ? 52.809 36.821 14.454 1.00 46.80 307 GLN F C 1
ATOM 5227 O O . GLN B 2 307 ? 53.701 36.009 14.202 1.00 46.81 307 GLN F O 1
ATOM 5233 N N . TRP B 2 308 ? 52.363 37.709 13.569 1.00 48.38 308 TRP F N 1
ATOM 5234 C CA . TRP B 2 308 ? 52.918 37.839 12.223 1.00 50.07 308 TRP F CA 1
ATOM 5235 C C . TRP B 2 308 ? 54.355 38.351 12.287 1.00 51.28 308 TRP F C 1
ATOM 5236 O O . TRP B 2 308 ? 54.608 39.484 12.711 1.00 51.78 308 TRP F O 1
ATOM 5247 N N . GLU B 2 309 ? 55.282 37.496 11.858 1.00 52.08 309 GLU F N 1
ATOM 5248 C CA . GLU B 2 309 ? 56.723 37.723 11.994 1.00 53.52 309 GLU F CA 1
ATOM 5249 C C . GLU B 2 309 ? 57.226 38.992 11.302 1.00 55.12 309 GLU F C 1
ATOM 5250 O O . GLU B 2 309 ? 58.235 39.566 11.715 1.00 55.91 309 GLU F O 1
ATOM 5256 N N . ALA B 2 310 ? 56.519 39.427 10.261 1.00 56.02 310 ALA F N 1
ATOM 5257 C CA . ALA B 2 310 ? 56.882 40.640 9.525 1.00 57.80 310 ALA F CA 1
ATOM 5258 C C . ALA B 2 310 ? 56.498 41.943 10.239 1.00 58.32 310 ALA F C 1
ATOM 5259 O O . ALA B 2 310 ? 56.931 43.021 9.823 1.00 60.04 310 ALA F O 1
ATOM 5261 N N . LEU B 2 311 ? 55.691 41.847 11.298 1.00 57.22 311 LEU F N 1
ATOM 5262 C CA . LEU B 2 311 ? 55.315 43.016 12.109 1.00 57.65 311 LEU F CA 1
ATOM 5263 C C . LEU B 2 311 ? 56.380 43.375 13.142 1.00 57.88 311 LEU F C 1
ATOM 5264 O O . LEU B 2 311 ? 56.526 42.695 14.161 1.00 56.64 311 LEU F O 1
ATOM 5269 N N . ARG B 2 312 ? 57.088 44.473 12.885 1.00 59.74 312 ARG F N 1
ATOM 5270 C CA . ARG B 2 312 ? 58.288 44.847 13.640 1.00 60.62 312 ARG F CA 1
ATOM 5271 C C . ARG B 2 312 ? 58.057 45.213 15.114 1.00 59.75 312 ARG F C 1
ATOM 5272 O O . ARG B 2 312 ? 58.909 44.927 15.960 1.00 59.93 312 ARG F O 1
ATOM 5280 N N . GLY B 2 313 ? 56.922 45.839 15.420 1.00 59.05 313 GLY F N 1
ATOM 5281 C CA . GLY B 2 313 ? 56.626 46.256 16.796 1.00 57.85 313 GLY F CA 1
ATOM 5282 C C . GLY B 2 313 ? 55.541 45.449 17.491 1.00 55.61 313 GLY F C 1
ATOM 5283 O O . GLY B 2 313 ? 54.851 45.962 18.376 1.00 55.13 313 GLY F O 1
ATOM 5284 N N . LYS B 2 314 ? 55.409 44.181 17.104 1.00 54.14 314 LYS F N 1
ATOM 5285 C CA . LYS B 2 314 ? 54.327 43.308 17.578 1.00 52.02 314 LYS F CA 1
ATOM 5286 C C . LYS B 2 314 ? 54.297 43.102 19.099 1.00 50.61 314 LYS F C 1
ATOM 5287 O O . LYS B 2 314 ? 53.219 42.997 19.686 1.00 49.54 314 LYS F O 1
ATOM 5293 N N . ALA B 2 315 ? 55.470 43.064 19.730 1.00 50.38 315 ALA F N 1
ATOM 5294 C CA . ALA B 2 315 ? 55.565 42.846 21.178 1.00 49.10 315 ALA F CA 1
ATOM 5295 C C . ALA B 2 315 ? 55.001 44.012 21.993 1.00 48.85 315 ALA F C 1
ATOM 5296 O O . ALA B 2 315 ? 54.537 43.819 23.117 1.00 47.94 315 ALA F O 1
ATOM 5298 N N . VAL B 2 316 ? 55.045 45.215 21.423 1.00 49.69 316 VAL F N 1
ATOM 5299 C CA . VAL B 2 316 ? 54.457 46.392 22.060 1.00 49.55 316 VAL F CA 1
ATOM 5300 C C . VAL B 2 316 ? 52.951 46.427 21.793 1.00 48.60 316 VAL F C 1
ATOM 5301 O O . VAL B 2 316 ? 52.159 46.606 22.724 1.00 47.72 316 VAL F O 1
ATOM 5305 N N . TYR B 2 317 ? 52.566 46.240 20.528 1.00 48.56 317 TYR F N 1
ATOM 5306 C CA . TYR B 2 317 ? 51.154 46.194 20.133 1.00 47.89 317 TYR F CA 1
ATOM 5307 C C . TYR B 2 317 ? 50.374 45.211 20.992 1.00 46.07 317 TYR F C 1
ATOM 5308 O O . TYR B 2 317 ? 49.265 45.501 21.439 1.00 45.66 317 TYR F O 1
ATOM 5317 N N . ARG B 2 318 ? 50.985 44.050 21.209 1.00 44.96 318 ARG F N 1
ATOM 5318 C CA . ARG B 2 318 ? 50.409 42.946 21.956 1.00 43.48 318 ARG F CA 1
ATOM 5319 C C . ARG B 2 318 ? 49.879 43.393 23.314 1.00 42.45 318 ARG F C 1
ATOM 5320 O O . ARG B 2 318 ? 48.710 43.169 23.631 1.00 41.71 318 ARG F O 1
ATOM 5328 N N . VAL B 2 319 ? 50.743 44.037 24.097 1.00 42.36 319 VAL F N 1
ATOM 5329 C CA . VAL B 2 319 ? 50.409 44.477 25.454 1.00 41.34 319 VAL F CA 1
ATOM 5330 C C . VAL B 2 319 ? 49.392 45.617 25.449 1.00 41.42 319 VAL F C 1
ATOM 5331 O O . VAL B 2 319 ? 48.452 45.616 26.245 1.00 40.49 319 VAL F O 1
ATOM 5335 N N . LEU B 2 320 ? 49.582 46.585 24.553 1.00 42.43 320 LEU F N 1
ATOM 5336 C CA . LEU B 2 320 ? 48.652 47.707 24.442 1.00 42.89 320 LEU F CA 1
ATOM 5337 C C . LEU B 2 320 ? 47.230 47.221 24.158 1.00 42.03 320 LEU F C 1
ATOM 5338 O O . LEU B 2 320 ? 46.271 47.735 24.728 1.00 41.93 320 LEU F O 1
ATOM 5343 N N . LEU B 2 321 ? 47.111 46.212 23.299 1.00 41.30 321 LEU F N 1
ATOM 5344 C CA . LEU B 2 321 ? 45.808 45.705 22.867 1.00 41.13 321 LEU F CA 1
ATOM 5345 C C . LEU B 2 321 ? 44.992 45.038 23.977 1.00 39.90 321 LEU F C 1
ATOM 5346 O O . LEU B 2 321 ? 43.759 45.030 23.915 1.00 40.16 321 LEU F O 1
ATOM 5351 N N . ILE B 2 322 ? 45.670 44.497 24.988 1.00 38.60 322 ILE F N 1
ATOM 5352 C CA . ILE B 2 322 ? 44.975 43.831 26.097 1.00 37.70 322 ILE F CA 1
ATOM 5353 C C . ILE B 2 322 ? 44.633 44.729 27.299 1.00 37.49 322 ILE F C 1
ATOM 5354 O O . ILE B 2 322 ? 43.888 44.317 28.195 1.00 36.63 322 ILE F O 1
ATOM 5359 N N . LEU B 2 323 ? 45.149 45.959 27.302 1.00 38.40 323 LEU F N 1
ATOM 5360 C CA . LEU B 2 323 ? 44.936 46.896 28.426 1.00 38.64 323 LEU F CA 1
ATOM 5361 C C . LEU B 2 323 ? 43.474 47.231 28.810 1.00 38.76 323 LEU F C 1
ATOM 5362 O O . LEU B 2 323 ? 43.208 47.476 29.985 1.00 38.43 323 LEU F O 1
ATOM 5367 N N . PRO B 2 324 ? 42.529 47.244 27.838 1.00 39.61 324 PRO F N 1
ATOM 5368 C CA . PRO B 2 324 ? 41.112 47.386 28.214 1.00 39.85 324 PRO F CA 1
ATOM 5369 C C . PRO B 2 324 ? 40.602 46.298 29.158 1.00 38.74 324 PRO F C 1
ATOM 5370 O O . PRO B 2 324 ? 39.550 46.458 29.780 1.00 38.78 324 PRO F O 1
ATOM 5374 N N . TYR B 2 325 ? 41.343 45.202 29.252 1.00 38.32 325 TYR F N 1
ATOM 5375 C CA . TYR B 2 325 ? 40.982 44.084 30.112 1.00 37.51 325 TYR F CA 1
ATOM 5376 C C . TYR B 2 325 ? 41.815 44.106 31.395 1.00 37.14 325 TYR F C 1
ATOM 5377 O O . TYR B 2 325 ? 41.526 43.371 32.345 1.00 36.54 325 TYR F O 1
ATOM 5386 N N . ALA B 2 326 ? 42.847 44.950 31.418 1.00 37.99 326 ALA F N 1
ATOM 5387 C CA . ALA B 2 326 ? 43.761 45.044 32.560 1.00 37.98 326 ALA F CA 1
ATOM 5388 C C . ALA B 2 326 ? 43.207 45.947 33.657 1.00 38.26 326 ALA F C 1
ATOM 5389 O O . ALA B 2 326 ? 43.560 45.809 34.826 1.00 37.83 326 ALA F O 1
ATOM 5391 N N . VAL B 2 327 ? 42.344 46.874 33.260 1.00 39.54 327 VAL F N 1
ATOM 5392 C CA . VAL B 2 327 ? 41.697 47.810 34.171 1.00 40.19 327 VAL F CA 1
ATOM 5393 C C . VAL B 2 327 ? 40.294 47.277 34.487 1.00 39.88 327 VAL F C 1
ATOM 5394 O O . VAL B 2 327 ? 39.605 46.804 33.584 1.00 40.16 327 VAL F O 1
ATOM 5398 N N . PRO B 2 328 ? 39.875 47.327 35.771 1.00 39.59 328 PRO F N 1
ATOM 5399 C CA . PRO B 2 328 ? 38.524 46.870 36.127 1.00 39.45 328 PRO F CA 1
ATOM 5400 C C . PRO B 2 328 ? 37.445 47.568 35.303 1.00 40.67 328 PRO F C 1
ATOM 5401 O O . PRO B 2 328 ? 37.516 48.778 35.085 1.00 41.79 328 PRO F O 1
ATOM 5405 N N . SER B 2 329 ? 36.458 46.799 34.856 1.00 40.81 329 SER F N 1
ATOM 5406 C CA . SER B 2 329 ? 35.456 47.290 33.912 1.00 42.14 329 SER F CA 1
ATOM 5407 C C . SER B 2 329 ? 34.504 48.346 34.492 1.00 42.64 329 SER F C 1
ATOM 5408 O O . SER B 2 329 ? 33.907 49.115 33.741 1.00 44.22 329 SER F O 1
ATOM 5411 N N . PHE B 2 330 ? 34.385 48.392 35.819 1.00 41.51 330 PHE F N 1
ATOM 5412 C CA . PHE B 2 330 ? 33.490 49.339 36.497 1.00 41.73 330 PHE F CA 1
ATOM 5413 C C . PHE B 2 330 ? 33.788 50.796 36.124 1.00 42.80 330 PHE F C 1
ATOM 5414 O O . PHE B 2 330 ? 32.894 51.515 35.660 1.00 43.98 330 PHE F O 1
ATOM 5422 N N . ILE B 2 331 ? 35.041 51.218 36.309 1.00 42.07 331 ILE F N 1
ATOM 5423 C CA . ILE B 2 331 ? 35.441 52.594 36.000 1.00 43.08 331 ILE F CA 1
ATOM 5424 C C . ILE B 2 331 ? 35.357 52.903 34.499 1.00 44.36 331 ILE F C 1
ATOM 5425 O O . ILE B 2 331 ? 35.003 54.019 34.112 1.00 46.10 331 ILE F O 1
ATOM 5430 N N . SER B 2 332 ? 35.659 51.904 33.669 1.00 43.66 332 SER F N 1
ATOM 5431 C CA . SER B 2 332 ? 35.646 52.055 32.215 1.00 44.60 332 SER F CA 1
ATOM 5432 C C . SER B 2 332 ? 34.241 52.303 31.681 1.00 45.75 332 SER F C 1
ATOM 5433 O O . SER B 2 332 ? 34.040 53.189 30.848 1.00 47.48 332 SER F O 1
ATOM 5436 N N . ILE B 2 333 ? 33.277 51.519 32.167 1.00 44.86 333 ILE F N 1
ATOM 5437 C CA . ILE B 2 333 ? 31.872 51.674 31.779 1.00 46.22 333 ILE F CA 1
ATOM 5438 C C . ILE B 2 333 ? 31.348 53.079 32.110 1.00 47.83 333 ILE F C 1
ATOM 5439 O O . ILE B 2 333 ? 30.645 53.689 31.298 1.00 49.76 333 ILE F O 1
ATOM 5444 N N . LEU B 2 334 ? 31.711 53.592 33.285 1.00 47.03 334 LEU F N 1
ATOM 5445 C CA . LEU B 2 334 ? 31.288 54.931 33.712 1.00 48.60 334 LEU F CA 1
ATOM 5446 C C . LEU B 2 334 ? 31.961 56.043 32.908 1.00 50.30 334 LEU F C 1
ATOM 5447 O O . LEU B 2 334 ? 31.365 57.096 32.686 1.00 52.35 334 LEU F O 1
ATOM 5452 N N . ILE B 2 335 ? 33.194 55.804 32.467 1.00 49.79 335 ILE F N 1
ATOM 5453 C CA . ILE B 2 335 ? 33.884 56.750 31.588 1.00 51.47 335 ILE F CA 1
ATOM 5454 C C . ILE B 2 335 ? 33.248 56.784 30.196 1.00 53.33 335 ILE F C 1
ATOM 5455 O O . ILE B 2 335 ? 33.116 57.855 29.600 1.00 55.59 335 ILE F O 1
ATOM 5460 N N . PHE B 2 336 ? 32.839 55.618 29.697 1.00 52.62 336 PHE F N 1
ATOM 5461 C CA . PHE B 2 336 ? 32.091 55.544 28.440 1.00 54.40 336 PHE F CA 1
ATOM 5462 C C . PHE B 2 336 ? 30.753 56.278 28.546 1.00 56.43 336 PHE F C 1
ATOM 5463 O O . PHE B 2 336 ? 30.340 56.958 27.607 1.00 58.72 336 PHE F O 1
ATOM 5471 N N . LYS B 2 337 ? 30.096 56.142 29.697 1.00 55.67 337 LYS F N 1
ATOM 5472 C CA . LYS B 2 337 ? 28.901 56.919 30.025 1.00 57.70 337 LYS F CA 1
ATOM 5473 C C . LYS B 2 337 ? 29.164 58.419 29.850 1.00 59.58 337 LYS F C 1
ATOM 5474 O O . LYS B 2 337 ? 28.347 59.134 29.270 1.00 62.10 337 LYS F O 1
ATOM 5480 N N . GLY B 2 338 ? 30.317 58.876 30.335 1.00 58.62 338 GLY F N 1
ATOM 5481 C CA . GLY B 2 338 ? 30.761 60.256 30.146 1.00 60.41 338 GLY F CA 1
ATOM 5482 C C . GLY B 2 338 ? 31.144 60.578 28.713 1.00 62.40 338 GLY F C 1
ATOM 5483 O O . GLY B 2 338 ? 30.827 61.656 28.216 1.00 64.96 338 GLY F O 1
ATOM 5484 N N . LEU B 2 339 ? 31.821 59.640 28.045 1.00 61.38 339 LEU F N 1
ATOM 5485 C CA . LEU B 2 339 ? 32.259 59.826 26.654 1.00 62.96 339 LEU F CA 1
ATOM 5486 C C . LEU B 2 339 ? 31.086 59.925 25.676 1.00 65.35 339 LEU F C 1
ATOM 5487 O O . LEU B 2 339 ? 31.123 60.709 24.728 1.00 67.49 339 LEU F O 1
ATOM 5492 N N . PHE B 2 340 ? 30.052 59.123 25.922 1.00 64.92 340 PHE F N 1
ATOM 5493 C CA . PHE B 2 340 ? 28.894 59.025 25.036 1.00 67.34 340 PHE F CA 1
ATOM 5494 C C . PHE B 2 340 ? 27.769 60.031 25.329 1.00 70.09 340 PHE F C 1
ATOM 5495 O O . PHE B 2 340 ? 26.744 60.030 24.640 1.00 72.39 340 PHE F O 1
ATOM 5503 N N . ASN B 2 341 ? 27.962 60.884 26.337 1.00 70.13 341 ASN F N 1
ATOM 5504 C CA . ASN B 2 341 ? 26.996 61.940 26.661 1.00 72.85 341 ASN F CA 1
ATOM 5505 C C . ASN B 2 341 ? 26.626 62.739 25.412 1.00 76.69 341 ASN F C 1
ATOM 5506 O O . ASN B 2 341 ? 27.495 63.077 24.611 1.00 77.59 341 ASN F O 1
ATOM 5511 N N . GLN B 2 342 ? 25.338 63.028 25.251 1.00 79.37 342 GLN F N 1
ATOM 5512 C CA . GLN B 2 342 ? 24.812 63.566 23.988 1.00 83.35 342 GLN F CA 1
ATOM 5513 C C . GLN B 2 342 ? 25.201 65.011 23.670 1.00 86.31 342 GLN F C 1
ATOM 5514 O O . GLN B 2 342 ? 25.381 65.357 22.501 1.00 88.70 342 GLN F O 1
ATOM 5520 N N . SER B 2 343 ? 25.327 65.846 24.698 1.00 86.55 343 SER F N 1
ATOM 5521 C CA . SER B 2 343 ? 25.681 67.257 24.509 1.00 89.76 343 SER F CA 1
ATOM 5522 C C . SER B 2 343 ? 27.144 67.515 24.844 1.00 88.40 343 SER F C 1
ATOM 5523 O O . SER B 2 343 ? 27.868 68.133 24.063 1.00 90.21 343 SER F O 1
ATOM 5526 N N . PHE B 2 344 ? 27.565 67.048 26.016 1.00 85.69 344 PHE F N 1
ATOM 5527 C CA . PHE B 2 344 ? 28.960 67.115 26.427 1.00 84.33 344 PHE F CA 1
ATOM 5528 C C . PHE B 2 344 ? 29.608 65.781 26.085 1.00 81.98 344 PHE F C 1
ATOM 5529 O O . PHE B 2 344 ? 28.988 64.941 25.437 1.00 82.03 344 PHE F O 1
ATOM 5537 N N . GLY B 2 345 ? 30.852 65.580 26.498 1.00 76.07 345 GLY F N 1
ATOM 5538 C CA . GLY B 2 345 ? 31.530 64.321 26.204 1.00 74.51 345 GLY F CA 1
ATOM 5539 C C . GLY B 2 345 ? 32.273 64.387 24.886 1.00 76.20 345 GLY F C 1
ATOM 5540 O O . GLY B 2 345 ? 31.751 64.884 23.886 1.00 78.64 345 GLY F O 1
ATOM 5541 N N . GLU B 2 346 ? 33.487 63.850 24.889 1.00 75.01 346 GLU F N 1
ATOM 5542 C CA . GLU B 2 346 ? 34.450 64.083 23.813 1.00 76.75 346 GLU F CA 1
ATOM 5543 C C . GLU B 2 346 ? 34.139 63.422 22.460 1.00 77.67 346 GLU F C 1
ATOM 5544 O O . GLU B 2 346 ? 34.678 63.842 21.433 1.00 79.36 346 GLU F O 1
ATOM 5550 N N . ILE B 2 347 ? 33.265 62.412 22.462 1.00 76.86 347 ILE F N 1
ATOM 5551 C CA . ILE B 2 347 ? 32.866 61.724 21.225 1.00 77.93 347 ILE F CA 1
ATOM 5552 C C . ILE B 2 347 ? 32.011 62.620 20.319 1.00 81.71 347 ILE F C 1
ATOM 5553 O O . ILE B 2 347 ? 32.357 62.839 19.154 1.00 83.41 347 ILE F O 1
ATOM 5558 N N . ASN B 2 348 ? 30.905 63.134 20.855 1.00 83.29 348 ASN F N 1
ATOM 5559 C CA . ASN B 2 348 ? 30.016 64.009 20.092 1.00 87.28 348 ASN F CA 1
ATOM 5560 C C . ASN B 2 348 ? 30.589 65.402 19.850 1.00 90.10 348 ASN F C 1
ATOM 5561 O O . ASN B 2 348 ? 30.197 66.074 18.899 1.00 93.32 348 ASN F O 1
ATOM 5566 N N . MET B 2 349 ? 31.520 65.824 20.705 1.00 89.49 349 MET F N 1
ATOM 5567 C CA . MET B 2 349 ? 32.274 67.061 20.489 1.00 92.28 349 MET F CA 1
ATOM 5568 C C . MET B 2 349 ? 33.271 66.901 19.339 1.00 93.19 349 MET F C 1
ATOM 5569 O O . MET B 2 349 ? 33.640 67.881 18.690 1.00 96.00 349 MET F O 1
ATOM 5574 N N . MET B 2 350 ? 33.708 65.665 19.102 1.00 91.18 350 MET F N 1
ATOM 5575 C CA . MET B 2 350 ? 34.575 65.336 17.971 1.00 91.99 350 MET F CA 1
ATOM 5576 C C . MET B 2 350 ? 33.748 65.145 16.697 1.00 94.16 350 MET F C 1
ATOM 5577 O O . MET B 2 350 ? 34.168 65.545 15.610 1.00 96.38 350 MET F O 1
ATOM 5582 N N . LEU B 2 351 ? 32.572 64.537 16.846 1.00 93.83 351 LEU F N 1
ATOM 5583 C CA . LEU B 2 351 ? 31.660 64.284 15.727 1.00 95.87 351 LEU F CA 1
ATOM 5584 C C . LEU B 2 351 ? 30.957 65.549 15.226 1.00 99.84 351 LEU F C 1
ATOM 5585 O O . LEU B 2 351 ? 30.494 65.596 14.083 1.00 102.29 351 LEU F O 1
ATOM 5590 N N . SER B 2 352 ? 30.874 66.564 16.084 1.00 100.60 352 SER F N 1
ATOM 5591 C CA . SER B 2 352 ? 30.338 67.866 15.695 1.00 104.51 352 SER F CA 1
ATOM 5592 C C . SER B 2 352 ? 31.368 68.643 14.876 1.00 106.49 352 SER F C 1
ATOM 5593 O O . SER B 2 352 ? 31.018 69.336 13.918 1.00 110.09 352 SER F O 1
ATOM 5596 N N . ALA B 2 353 ? 32.636 68.510 15.262 1.00 104.28 353 ALA F N 1
ATOM 5597 C CA . ALA B 2 353 ? 33.745 69.186 14.590 1.00 105.85 353 ALA F CA 1
ATOM 5598 C C . ALA B 2 353 ? 34.080 68.554 13.238 1.00 106.26 353 ALA F C 1
ATOM 5599 O O . ALA B 2 353 ? 34.506 69.248 12.313 1.00 109.08 353 ALA F O 1
ATOM 5601 N N . LEU B 2 354 ? 33.887 67.240 13.136 1.00 103.45 354 LEU F N 1
ATOM 5602 C CA . LEU B 2 354 ? 34.194 66.495 11.917 1.00 103.35 354 LEU F CA 1
ATOM 5603 C C . LEU B 2 354 ? 32.985 66.385 10.985 1.00 105.57 354 LEU F C 1
ATOM 5604 O O . LEU B 2 354 ? 32.806 67.219 10.095 1.00 109.21 354 LEU F O 1
ATOM 5609 N N . PHE B 2 355 ? 32.161 65.361 11.204 1.00 103.49 355 PHE F N 1
ATOM 5610 C CA . PHE B 2 355 ? 31.033 65.043 10.325 1.00 105.15 355 PHE F CA 1
ATOM 5611 C C . PHE B 2 355 ? 29.891 66.055 10.414 1.00 108.07 355 PHE F C 1
ATOM 5612 O O . PHE B 2 355 ? 29.179 66.279 9.433 1.00 111.43 355 PHE F O 1
ATOM 5620 N N . GLY B 2 356 ? 29.721 66.658 11.588 1.00 106.97 356 GLY F N 1
ATOM 5621 C CA . GLY B 2 356 ? 28.641 67.617 11.825 1.00 109.28 356 GLY F CA 1
ATOM 5622 C C . GLY B 2 356 ? 27.374 66.963 12.349 1.00 108.05 356 GLY F C 1
ATOM 5623 O O . GLY B 2 356 ? 26.266 67.426 12.069 1.00 111.03 356 GLY F O 1
ATOM 5624 N N . VAL B 2 357 ? 27.546 65.887 13.114 1.00 103.61 357 VAL F N 1
ATOM 5625 C CA . VAL B 2 357 ? 26.428 65.115 13.659 1.00 102.06 357 VAL F CA 1
ATOM 5626 C C . VAL B 2 357 ? 26.608 64.873 15.164 1.00 98.20 357 VAL F C 1
ATOM 5627 O O . VAL B 2 357 ? 27.733 64.730 15.646 1.00 95.60 357 VAL F O 1
ATOM 5631 N N . LYS B 2 358 ? 25.496 64.857 15.897 1.00 97.78 358 LYS F N 1
ATOM 5632 C CA . LYS B 2 358 ? 25.502 64.525 17.322 1.00 93.99 358 LYS F CA 1
ATOM 5633 C C . LYS B 2 358 ? 24.474 63.432 17.635 1.00 92.34 358 LYS F C 1
ATOM 5634 O O . LYS B 2 358 ? 23.342 63.735 18.020 1.00 93.90 358 LYS F O 1
ATOM 5640 N N . PRO B 2 359 ? 24.867 62.154 17.459 1.00 89.26 359 PRO F N 1
ATOM 5641 C CA . PRO B 2 359 ? 23.982 61.002 17.660 1.00 87.94 359 PRO F CA 1
ATOM 5642 C C . PRO B 2 359 ? 23.341 60.955 19.047 1.00 86.14 359 PRO F C 1
ATOM 5643 O O . PRO B 2 359 ? 24.001 61.236 20.051 1.00 83.69 359 PRO F O 1
ATOM 5647 N N . ALA B 2 360 ? 22.057 60.607 19.081 1.00 87.14 360 ALA F N 1
ATOM 5648 C CA . ALA B 2 360 ? 21.308 60.487 20.326 1.00 85.75 360 ALA F CA 1
ATOM 5649 C C . ALA B 2 360 ? 21.625 59.157 21.012 1.00 81.97 360 ALA F C 1
ATOM 5650 O O . ALA B 2 360 ? 20.820 58.222 20.992 1.00 82.05 360 ALA F O 1
ATOM 5652 N N . TRP B 2 361 ? 22.805 59.100 21.627 1.00 78.72 361 TRP F N 1
ATOM 5653 C CA . TRP B 2 361 ? 23.335 57.882 22.242 1.00 75.12 361 TRP F CA 1
ATOM 5654 C C . TRP B 2 361 ? 22.484 57.322 23.386 1.00 74.29 361 TRP F C 1
ATOM 5655 O O . TRP B 2 361 ? 22.567 56.132 23.694 1.00 72.48 361 TRP F O 1
ATOM 5666 N N . PHE B 2 362 ? 21.687 58.180 24.020 1.00 75.59 362 PHE F N 1
ATOM 5667 C CA . PHE B 2 362 ? 20.840 57.764 25.137 1.00 74.90 362 PHE F CA 1
ATOM 5668 C C . PHE B 2 362 ? 19.345 57.878 24.839 1.00 77.88 362 PHE F C 1
ATOM 5669 O O . PHE B 2 362 ? 18.541 57.134 25.403 1.00 77.67 362 PHE F O 1
ATOM 5677 N N . SER B 2 363 ? 18.985 58.796 23.943 1.00 80.91 363 SER F N 1
ATOM 5678 C CA . SER B 2 363 ? 17.582 59.069 23.615 1.00 84.28 363 SER F CA 1
ATOM 5679 C C . SER B 2 363 ? 16.967 58.035 22.672 1.00 85.64 363 SER F C 1
ATOM 5680 O O . SER B 2 363 ? 15.921 57.463 22.979 1.00 86.77 363 SER F O 1
ATOM 5683 N N . ASP B 2 364 ? 17.612 57.810 21.527 1.00 85.69 364 ASP F N 1
ATOM 5684 C CA . ASP B 2 364 ? 17.115 56.879 20.513 1.00 86.86 364 ASP F CA 1
ATOM 5685 C C . ASP B 2 364 ? 17.512 55.440 20.856 1.00 83.78 364 ASP F C 1
ATOM 5686 O O . ASP B 2 364 ? 18.688 55.170 21.104 1.00 80.68 364 ASP F O 1
ATOM 5691 N N . PRO B 2 365 ? 16.527 54.516 20.873 1.00 84.68 365 PRO F N 1
ATOM 5692 C CA . PRO B 2 365 ? 16.724 53.104 21.229 1.00 82.23 365 PRO F CA 1
ATOM 5693 C C . PRO B 2 365 ? 17.819 52.386 20.434 1.00 80.32 365 PRO F C 1
ATOM 5694 O O . PRO B 2 365 ? 18.641 51.680 21.024 1.00 77.30 365 PRO F O 1
ATOM 5698 N N . THR B 2 366 ? 17.833 52.568 19.117 1.00 82.12 366 THR F N 1
ATOM 5699 C CA . THR B 2 366 ? 18.799 51.884 18.253 1.00 80.50 366 THR F CA 1
ATOM 5700 C C . THR B 2 366 ? 20.221 52.428 18.426 1.00 77.78 366 THR F C 1
ATOM 5701 O O . THR B 2 366 ? 21.188 51.666 18.389 1.00 75.40 366 THR F O 1
ATOM 5705 N N . THR B 2 367 ? 20.337 53.740 18.625 1.00 78.43 367 THR F N 1
ATOM 5706 C CA . THR B 2 367 ? 21.631 54.384 18.847 1.00 76.22 367 THR F CA 1
ATOM 5707 C C . THR B 2 367 ? 22.166 54.001 20.227 1.00 73.01 367 THR F C 1
ATOM 5708 O O . THR B 2 367 ? 23.376 53.855 20.415 1.00 70.64 367 THR F O 1
ATOM 5712 N N . ALA B 2 368 ? 21.250 53.836 21.180 1.00 73.07 368 ALA F N 1
ATOM 5713 C CA . ALA B 2 368 ? 21.583 53.359 22.520 1.00 70.14 368 ALA F CA 1
ATOM 5714 C C . ALA B 2 368 ? 22.045 51.909 22.475 1.00 68.08 368 ALA F C 1
ATOM 5715 O O . ALA B 2 368 ? 23.012 51.538 23.141 1.00 65.48 368 ALA F O 1
ATOM 5717 N N . ARG B 2 369 ? 21.349 51.098 21.680 1.00 69.54 369 ARG F N 1
ATOM 5718 C CA . ARG B 2 369 ? 21.723 49.703 21.467 1.00 68.02 369 ARG F CA 1
ATOM 5719 C C . ARG B 2 369 ? 23.089 49.595 20.788 1.00 66.31 369 ARG F C 1
ATOM 5720 O O . ARG B 2 369 ? 23.878 48.704 21.111 1.00 63.82 369 ARG F O 1
ATOM 5728 N N . THR B 2 370 ? 23.357 50.520 19.863 1.00 67.56 370 THR F N 1
ATOM 5729 C CA . THR B 2 370 ? 24.639 50.600 19.157 1.00 66.22 370 THR F CA 1
ATOM 5730 C C . THR B 2 370 ? 25.794 50.961 20.104 1.00 63.47 370 THR F C 1
ATOM 5731 O O . THR B 2 370 ? 26.870 50.369 20.018 1.00 61.55 370 THR F O 1
ATOM 5735 N N . MET B 2 371 ? 25.561 51.920 21.004 1.00 63.41 371 MET F N 1
ATOM 5736 C CA . MET B 2 371 ? 26.554 52.314 22.014 1.00 60.98 371 MET F CA 1
ATOM 5737 C C . MET B 2 371 ? 26.946 51.139 22.913 1.00 58.38 371 MET F C 1
ATOM 5738 O O . MET B 2 371 ? 28.127 50.925 23.192 1.00 56.39 371 MET F O 1
ATOM 5743 N N . LEU B 2 372 ? 25.937 50.391 23.355 1.00 58.65 372 LEU F N 1
ATOM 5744 C CA . LEU B 2 372 ? 26.103 49.217 24.214 1.00 56.63 372 LEU F CA 1
ATOM 5745 C C . LEU B 2 372 ? 26.945 48.131 23.532 1.00 55.47 372 LEU F C 1
ATOM 5746 O O . LEU B 2 372 ? 27.817 47.519 24.160 1.00 53.59 372 LEU F O 1
ATOM 5751 N N . ILE B 2 373 ? 26.689 47.910 22.243 1.00 56.79 373 ILE F N 1
ATOM 5752 C CA . ILE B 2 373 ? 27.470 46.968 21.438 1.00 55.73 373 ILE F CA 1
ATOM 5753 C C . ILE B 2 373 ? 28.927 47.424 21.296 1.00 53.96 373 ILE F C 1
ATOM 5754 O O . ILE B 2 373 ? 29.843 46.612 21.431 1.00 52.38 373 ILE F O 1
ATOM 5759 N N . ILE B 2 374 ? 29.132 48.717 21.044 1.00 54.49 374 ILE F N 1
ATOM 5760 C CA . ILE B 2 374 ? 30.480 49.283 20.916 1.00 53.14 374 ILE F CA 1
ATOM 5761 C C . ILE B 2 374 ? 31.291 49.098 22.203 1.00 50.68 374 ILE F C 1
ATOM 5762 O O . ILE B 2 374 ? 32.418 48.605 22.161 1.00 49.25 374 ILE F O 1
ATOM 5767 N N . VAL B 2 375 ? 30.703 49.481 23.338 1.00 50.26 375 VAL F N 1
ATOM 5768 C CA . VAL B 2 375 ? 31.363 49.368 24.640 1.00 48.13 375 VAL F CA 1
ATOM 5769 C C . VAL B 2 375 ? 31.648 47.906 24.996 1.00 46.43 375 VAL F C 1
ATOM 5770 O O . VAL B 2 375 ? 32.722 47.589 25.499 1.00 44.73 375 VAL F O 1
ATOM 5774 N N . ASN B 2 376 ? 30.693 47.024 24.707 1.00 47.10 376 ASN F N 1
ATOM 5775 C CA . ASN B 2 376 ? 30.844 45.598 24.993 1.00 45.92 376 ASN F CA 1
ATOM 5776 C C . ASN B 2 376 ? 31.914 44.933 24.126 1.00 45.15 376 ASN F C 1
ATOM 5777 O O . ASN B 2 376 ? 32.573 43.987 24.564 1.00 43.68 376 ASN F O 1
ATOM 5782 N N . THR B 2 377 ? 32.079 45.429 22.899 1.00 45.99 377 THR F N 1
ATOM 5783 C CA . THR B 2 377 ? 33.158 44.978 22.015 1.00 45.23 377 THR F CA 1
ATOM 5784 C C . THR B 2 377 ? 34.523 45.406 22.566 1.00 43.50 377 THR F C 1
ATOM 5785 O O . THR B 2 377 ? 35.460 44.606 22.593 1.00 42.53 377 THR F O 1
ATOM 5789 N N . TRP B 2 378 ? 34.619 46.658 23.012 1.00 43.29 378 TRP F N 1
ATOM 5790 C CA . TRP B 2 378 ? 35.835 47.196 23.628 1.00 41.86 378 TRP F CA 1
ATOM 5791 C C . TRP B 2 378 ? 36.216 46.396 24.883 1.00 40.25 378 TRP F C 1
ATOM 5792 O O . TRP B 2 378 ? 37.388 46.078 25.094 1.00 39.05 378 TRP F O 1
ATOM 5803 N N . LEU B 2 379 ? 35.213 46.073 25.697 1.00 40.08 379 LEU F N 1
ATOM 5804 C CA . LEU B 2 379 ? 35.393 45.282 26.911 1.00 38.95 379 LEU F CA 1
ATOM 5805 C C . LEU B 2 379 ? 35.719 43.817 26.616 1.00 38.46 379 LEU F C 1
ATOM 5806 O O . LEU B 2 379 ? 36.510 43.189 27.332 1.00 37.32 379 LEU F O 1
ATOM 5811 N N . GLY B 2 380 ? 35.104 43.286 25.561 1.00 39.25 380 GLY F N 1
ATOM 5812 C CA . GLY B 2 380 ? 35.113 41.851 25.292 1.00 39.01 380 GLY F CA 1
ATOM 5813 C C . GLY B 2 380 ? 36.182 41.296 24.372 1.00 38.57 380 GLY F C 1
ATOM 5814 O O . GLY B 2 380 ? 36.592 40.140 24.533 1.00 38.16 380 GLY F O 1
ATOM 5815 N N . TYR B 2 381 ? 36.640 42.102 23.413 1.00 38.87 381 TYR F N 1
ATOM 5816 C CA . TYR B 2 381 ? 37.608 41.630 22.408 1.00 38.54 381 TYR F CA 1
ATOM 5817 C C . TYR B 2 381 ? 38.928 41.067 22.981 1.00 37.00 381 TYR F C 1
ATOM 5818 O O . TYR B 2 381 ? 39.447 40.092 22.441 1.00 36.89 381 TYR F O 1
ATOM 5827 N N . PRO B 2 382 ? 39.473 41.668 24.064 1.00 36.21 382 PRO F N 1
ATOM 5828 C CA . PRO B 2 382 ? 40.767 41.159 24.567 1.00 35.20 382 PRO F CA 1
ATOM 5829 C C . PRO B 2 382 ? 40.702 39.730 25.112 1.00 34.69 382 PRO F C 1
ATOM 5830 O O . PRO B 2 382 ? 41.659 38.967 24.949 1.00 34.20 382 PRO F O 1
ATOM 5834 N N . TYR B 2 383 ? 39.582 39.381 25.746 1.00 34.86 383 TYR F N 1
ATOM 5835 C CA . TYR B 2 383 ? 39.327 38.014 26.208 1.00 34.72 383 TYR F CA 1
ATOM 5836 C C . TYR B 2 383 ? 39.481 37.016 25.061 1.00 35.06 383 TYR F C 1
ATOM 5837 O O . TYR B 2 383 ? 40.167 35.997 25.196 1.00 34.41 383 TYR F O 1
ATOM 5846 N N . MET B 2 384 ? 38.831 37.327 23.940 1.00 35.65 384 MET F N 1
ATOM 5847 C CA . MET B 2 384 ? 38.863 36.489 22.750 1.00 36.39 384 MET F CA 1
ATOM 5848 C C . MET B 2 384 ? 40.239 36.520 22.100 1.00 35.66 384 MET F C 1
ATOM 5849 O O . MET B 2 384 ? 40.707 35.506 21.576 1.00 35.80 384 MET F O 1
ATOM 5854 N N . MET B 2 385 ? 40.881 37.685 22.140 1.00 34.97 385 MET F N 1
ATOM 5855 C CA . MET B 2 385 ? 42.229 37.839 21.599 1.00 34.48 385 MET F CA 1
ATOM 5856 C C . MET B 2 385 ? 43.221 36.940 22.333 1.00 33.38 385 MET F C 1
ATOM 5857 O O . MET B 2 385 ? 44.018 36.251 21.698 1.00 33.23 385 MET F O 1
ATOM 5862 N N . ILE B 2 386 ? 43.162 36.947 23.665 1.00 32.82 386 ILE F N 1
ATOM 5863 C CA . ILE B 2 386 ? 44.035 36.099 24.488 1.00 32.42 386 ILE F CA 1
ATOM 5864 C C . ILE B 2 386 ? 43.805 34.614 24.182 1.00 32.76 386 ILE F C 1
ATOM 5865 O O . ILE B 2 386 ? 44.763 33.866 23.993 1.00 32.45 386 ILE F O 1
ATOM 5870 N N . LEU B 2 387 ? 42.536 34.207 24.125 1.00 33.44 387 LEU F N 1
ATOM 5871 C CA . LEU B 2 387 ? 42.162 32.855 23.712 1.00 34.23 387 LEU F CA 1
ATOM 5872 C C . LEU B 2 387 ? 42.784 32.489 22.367 1.00 34.61 387 LEU F C 1
ATOM 5873 O O . LEU B 2 387 ? 43.499 31.489 22.261 1.00 34.73 387 LEU F O 1
ATOM 5878 N N . CYS B 2 388 ? 42.510 33.303 21.348 1.00 35.07 388 CYS F N 1
ATOM 5879 C CA . CYS B 2 388 ? 43.043 33.072 20.007 1.00 35.78 388 CYS F CA 1
ATOM 5880 C C . CYS B 2 388 ? 44.576 33.037 19.964 1.00 35.29 388 CYS F C 1
ATOM 5881 O O . CYS B 2 388 ? 45.151 32.227 19.246 1.00 35.80 388 CYS F O 1
ATOM 5884 N N . MET B 2 389 ? 45.230 33.890 20.749 1.00 34.84 389 MET F N 1
ATOM 5885 C CA . MET B 2 389 ? 46.695 33.870 20.854 1.00 34.68 389 MET F CA 1
ATOM 5886 C C . MET B 2 389 ? 47.234 32.486 21.220 1.00 34.47 389 MET F C 1
ATOM 5887 O O . MET B 2 389 ? 48.230 32.031 20.653 1.00 34.38 389 MET F O 1
ATOM 5892 N N . GLY B 2 390 ? 46.575 31.825 22.171 1.00 34.06 390 GLY F N 1
ATOM 5893 C CA . GLY B 2 390 ? 46.938 30.463 22.545 1.00 33.80 390 GLY F CA 1
ATOM 5894 C C . GLY B 2 390 ? 46.512 29.444 21.507 1.00 34.02 390 GLY F C 1
ATOM 5895 O O . GLY B 2 390 ? 47.309 28.607 21.091 1.00 34.14 390 GLY F O 1
ATOM 5896 N N . LEU B 2 391 ? 45.250 29.519 21.086 1.00 34.12 391 LEU F N 1
ATOM 5897 C CA . LEU B 2 391 ? 44.681 28.558 20.138 1.00 34.47 391 LEU F CA 1
ATOM 5898 C C . LEU B 2 391 ? 45.398 28.519 18.784 1.00 34.45 391 LEU F C 1
ATOM 5899 O O . LEU B 2 391 ? 45.439 27.469 18.137 1.00 34.78 391 LEU F O 1
ATOM 5904 N N . LEU B 2 392 ? 45.953 29.659 18.364 1.00 33.58 392 LEU F N 1
ATOM 5905 C CA . LEU B 2 392 ? 46.731 29.749 17.121 1.00 33.53 392 LEU F CA 1
ATOM 5906 C C . LEU B 2 392 ? 48.012 28.917 17.137 1.00 33.39 392 LEU F C 1
ATOM 5907 O O . LEU B 2 392 ? 48.504 28.500 16.082 1.00 33.40 392 LEU F O 1
ATOM 5912 N N . LYS B 2 393 ? 48.563 28.688 18.327 1.00 33.02 393 LYS F N 1
ATOM 5913 C CA . LYS B 2 393 ? 49.827 27.962 18.441 1.00 33.19 393 LYS F CA 1
ATOM 5914 C C . LYS B 2 393 ? 49.662 26.462 18.183 1.00 33.72 393 LYS F C 1
ATOM 5915 O O . LYS B 2 393 ? 50.650 25.749 17.994 1.00 33.94 393 LYS F O 1
ATOM 5921 N N . ALA B 2 394 ? 48.410 26.005 18.158 1.00 33.86 394 ALA F N 1
ATOM 5922 C CA . ALA B 2 394 ? 48.080 24.605 17.885 1.00 34.73 394 ALA F CA 1
ATOM 5923 C C . ALA B 2 394 ? 48.138 24.280 16.389 1.00 35.22 394 ALA F C 1
ATOM 5924 O O . ALA B 2 394 ? 48.194 23.108 16.008 1.00 35.94 394 ALA F O 1
ATOM 5926 N N . ILE B 2 395 ? 48.117 25.317 15.553 1.00 34.96 395 ILE F N 1
ATOM 5927 C CA . ILE B 2 395 ? 48.214 25.152 14.105 1.00 35.54 395 ILE F CA 1
ATOM 5928 C C . ILE B 2 395 ? 49.687 25.028 13.713 1.00 35.59 395 ILE F C 1
ATOM 5929 O O . ILE B 2 395 ? 50.459 25.966 13.912 1.00 34.96 395 ILE F O 1
ATOM 5934 N N . PRO B 2 396 ? 50.083 23.860 13.172 1.00 36.38 396 PRO F N 1
ATOM 5935 C CA . PRO B 2 396 ? 51.478 23.641 12.795 1.00 36.81 396 PRO F CA 1
ATOM 5936 C C . PRO B 2 396 ? 51.929 24.590 11.687 1.00 37.11 396 PRO F C 1
ATOM 5937 O O . PRO B 2 396 ? 51.156 24.880 10.766 1.00 37.33 396 PRO F O 1
ATOM 5941 N N . ASP B 2 397 ? 53.167 25.070 11.797 1.00 37.41 397 ASP F N 1
ATOM 5942 C CA . ASP B 2 397 ? 53.741 26.015 10.842 1.00 37.97 397 ASP F CA 1
ATOM 5943 C C . ASP B 2 397 ? 53.815 25.470 9.419 1.00 38.30 397 ASP F C 1
ATOM 5944 O O . ASP B 2 397 ? 53.674 26.233 8.464 1.00 38.37 397 ASP F O 1
ATOM 5949 N N . ASP B 2 398 ? 54.034 24.162 9.272 1.00 38.46 398 ASP F N 1
ATOM 5950 C CA . ASP B 2 398 ? 54.198 23.593 7.929 1.00 38.79 398 ASP F CA 1
ATOM 5951 C C . ASP B 2 398 ? 52.903 23.571 7.094 1.00 38.44 398 ASP F C 1
ATOM 5952 O O . ASP B 2 398 ? 52.952 23.362 5.880 1.00 38.93 398 ASP F O 1
ATOM 5957 N N . LEU B 2 399 ? 51.762 23.801 7.747 1.00 37.65 399 LEU F N 1
ATOM 5958 C CA . LEU B 2 399 ? 50.494 23.987 7.043 1.00 37.41 399 LEU F CA 1
ATOM 5959 C C . LEU B 2 399 ? 50.476 25.310 6.284 1.00 37.13 399 LEU F C 1
ATOM 5960 O O . LEU B 2 399 ? 49.917 25.394 5.191 1.00 37.62 399 LEU F O 1
ATOM 5965 N N . TYR B 2 400 ? 51.089 26.336 6.872 1.00 36.24 400 TYR F N 1
ATOM 5966 C CA . TYR B 2 400 ? 51.260 27.628 6.202 1.00 36.32 400 TYR F CA 1
ATOM 5967 C C . TYR B 2 400 ? 52.364 27.586 5.158 1.00 36.26 400 TYR F C 1
ATOM 5968 O O . TYR B 2 400 ? 52.353 28.371 4.208 1.00 36.93 400 TYR F O 1
ATOM 5977 N N . GLU B 2 401 ? 53.317 26.676 5.340 1.00 35.68 401 GLU F N 1
ATOM 5978 C CA . GLU B 2 401 ? 54.337 26.431 4.326 1.00 35.77 401 GLU F CA 1
ATOM 5979 C C . GLU B 2 401 ? 53.706 25.751 3.119 1.00 35.97 401 GLU F C 1
ATOM 5980 O O . GLU B 2 401 ? 53.990 26.121 1.976 1.00 36.28 401 GLU F O 1
ATOM 5986 N N . ALA B 2 402 ? 52.839 24.771 3.387 1.00 35.45 402 ALA F N 1
ATOM 5987 C CA . ALA B 2 402 ? 52.087 24.079 2.343 1.00 35.84 402 ALA F CA 1
ATOM 5988 C C . ALA B 2 402 ? 51.190 25.028 1.544 1.00 36.20 402 ALA F C 1
ATOM 5989 O O . ALA B 2 402 ? 51.181 24.983 0.313 1.00 36.43 402 ALA F O 1
ATOM 5991 N N . SER B 2 403 ? 50.441 25.874 2.250 1.00 36.14 403 SER F N 1
ATOM 5992 C CA . SER B 2 403 ? 49.520 26.812 1.607 1.00 37.37 403 SER F CA 1
ATOM 5993 C C . SER B 2 403 ? 50.251 27.852 0.755 1.00 37.83 403 SER F C 1
ATOM 5994 O O . SER B 2 403 ? 49.754 28.246 -0.295 1.00 38.68 403 SER F O 1
ATOM 5997 N N . ALA B 2 404 ? 51.433 28.268 1.205 1.00 37.73 404 ALA F N 1
ATOM 5998 C CA . ALA B 2 404 ? 52.293 29.164 0.428 1.00 38.75 404 ALA F CA 1
ATOM 5999 C C . ALA B 2 404 ? 52.695 28.504 -0.883 1.00 39.73 404 ALA F C 1
ATOM 6000 O O . ALA B 2 404 ? 52.637 29.133 -1.938 1.00 40.75 404 ALA F O 1
ATOM 6002 N N . MET B 2 405 ? 53.076 27.228 -0.810 1.00 39.87 405 MET F N 1
ATOM 6003 C CA . MET B 2 405 ? 53.422 26.432 -1.994 1.00 40.88 405 MET F CA 1
ATOM 6004 C C . MET B 2 405 ? 52.219 26.193 -2.918 1.00 42.31 405 MET F C 1
ATOM 6005 O O . MET B 2 405 ? 52.388 25.914 -4.106 1.00 42.81 405 MET F O 1
ATOM 6010 N N . ASP B 2 406 ? 51.014 26.304 -2.359 1.00 42.95 406 ASP F N 1
ATOM 6011 C CA . ASP B 2 406 ? 49.779 26.255 -3.137 1.00 44.81 406 ASP F CA 1
ATOM 6012 C C . ASP B 2 406 ? 49.342 27.648 -3.602 1.00 46.16 406 ASP F C 1
ATOM 6013 O O . ASP B 2 406 ? 48.339 27.786 -4.310 1.00 47.59 406 ASP F O 1
ATOM 6018 N N . GLY B 2 407 ? 50.089 28.672 -3.189 1.00 46.22 407 GLY F N 1
ATOM 6019 C CA . GLY B 2 407 ? 49.874 30.039 -3.662 1.00 47.66 407 GLY F CA 1
ATOM 6020 C C . GLY B 2 407 ? 48.908 30.865 -2.835 1.00 48.23 407 GLY F C 1
ATOM 6021 O O . GLY B 2 407 ? 48.325 31.822 -3.337 1.00 49.44 407 GLY F O 1
ATOM 6022 N N . ALA B 2 408 ? 48.744 30.506 -1.564 1.00 47.56 408 ALA F N 1
ATOM 6023 C CA . ALA B 2 408 ? 47.843 31.235 -0.672 1.00 48.09 408 ALA F CA 1
ATOM 6024 C C . ALA B 2 408 ? 48.470 32.515 -0.135 1.00 48.19 408 ALA F C 1
ATOM 6025 O O . ALA B 2 408 ? 49.650 32.543 0.213 1.00 47.40 408 ALA F O 1
ATOM 6027 N N . GLY B 2 409 ? 47.662 33.568 -0.074 1.00 49.54 409 GLY F N 1
ATOM 6028 C CA . GLY B 2 409 ? 48.042 34.803 0.598 1.00 50.12 409 GLY F CA 1
ATOM 6029 C C . GLY B 2 409 ? 47.425 34.854 1.986 1.00 49.78 409 GLY F C 1
ATOM 6030 O O . GLY B 2 409 ? 46.938 33.835 2.481 1.00 49.14 409 GLY F O 1
ATOM 6031 N N . PRO B 2 410 ? 47.430 36.041 2.624 1.00 50.29 410 PRO F N 1
ATOM 6032 C CA . PRO B 2 410 ? 46.906 36.193 3.985 1.00 49.76 410 PRO F CA 1
ATOM 6033 C C . PRO B 2 410 ? 45.400 35.946 4.097 1.00 50.72 410 PRO F C 1
ATOM 6034 O O . PRO B 2 410 ? 44.968 35.216 4.988 1.00 50.07 410 PRO F O 1
ATOM 6038 N N . PHE B 2 411 ? 44.616 36.540 3.200 1.00 52.78 411 PHE F N 1
ATOM 6039 C CA . PHE B 2 411 ? 43.157 36.403 3.234 1.00 54.15 411 PHE F CA 1
ATOM 6040 C C . PHE B 2 411 ? 42.723 34.957 2.989 1.00 53.95 411 PHE F C 1
ATOM 6041 O O . PHE B 2 411 ? 41.838 34.443 3.679 1.00 53.89 411 PHE F O 1
ATOM 6049 N N . GLN B 2 412 ? 43.359 34.310 2.014 1.00 53.86 412 GLN F N 1
ATOM 6050 C CA . GLN B 2 412 ? 43.117 32.897 1.728 1.00 53.72 412 GLN F CA 1
ATOM 6051 C C . GLN B 2 412 ? 43.530 31.995 2.903 1.00 51.81 412 GLN F C 1
ATOM 6052 O O . GLN B 2 412 ? 42.806 31.064 3.250 1.00 51.83 412 GLN F O 1
ATOM 6058 N N . ASN B 2 413 ? 44.672 32.287 3.525 1.00 50.22 413 ASN F N 1
ATOM 6059 C CA . ASN B 2 413 ? 45.116 31.558 4.720 1.00 48.70 413 ASN F CA 1
ATOM 6060 C C . ASN B 2 413 ? 44.117 31.593 5.876 1.00 48.47 413 ASN F C 1
ATOM 6061 O O . ASN B 2 413 ? 43.854 30.566 6.512 1.00 47.75 413 ASN F O 1
ATOM 6066 N N . PHE B 2 414 ? 43.572 32.782 6.132 1.00 48.85 414 PHE F N 1
ATOM 6067 C CA . PHE B 2 414 ? 42.637 33.013 7.229 1.00 48.81 414 PHE F CA 1
ATOM 6068 C C . PHE B 2 414 ? 41.363 32.182 7.090 1.00 49.68 414 PHE F C 1
ATOM 6069 O O . PHE B 2 414 ? 40.931 31.543 8.050 1.00 49.31 414 PHE F O 1
ATOM 6077 N N . PHE B 2 415 ? 40.775 32.182 5.896 1.00 51.12 415 PHE F N 1
ATOM 6078 C CA . PHE B 2 415 ? 39.496 31.508 5.670 1.00 52.41 415 PHE F CA 1
ATOM 6079 C C . PHE B 2 415 ? 39.607 30.022 5.302 1.00 52.52 415 PHE F C 1
ATOM 6080 O O . PHE B 2 415 ? 38.635 29.276 5.451 1.00 53.42 415 PHE F O 1
ATOM 6088 N N . LYS B 2 416 ? 40.779 29.594 4.831 1.00 51.63 416 LYS F N 1
ATOM 6089 C CA . LYS B 2 416 ? 40.978 28.197 4.417 1.00 51.82 416 LYS F CA 1
ATOM 6090 C C . LYS B 2 416 ? 41.690 27.336 5.462 1.00 50.17 416 LYS F C 1
ATOM 6091 O O . LYS B 2 416 ? 41.476 26.121 5.521 1.00 50.27 416 LYS F O 1
ATOM 6097 N N . ILE B 2 417 ? 42.535 27.963 6.277 1.00 48.62 417 ILE F N 1
ATOM 6098 C CA . ILE B 2 417 ? 43.303 27.238 7.290 1.00 47.43 417 ILE F CA 1
ATOM 6099 C C . ILE B 2 417 ? 42.993 27.699 8.720 1.00 46.65 417 ILE F C 1
ATOM 6100 O O . ILE B 2 417 ? 42.533 26.906 9.537 1.00 46.67 417 ILE F O 1
ATOM 6105 N N . THR B 2 418 ? 43.229 28.980 8.998 1.00 46.09 418 THR F N 1
ATOM 6106 C CA . THR B 2 418 ? 43.143 29.530 10.352 1.00 45.41 418 THR F CA 1
ATOM 6107 C C . THR B 2 418 ? 41.751 29.377 10.982 1.00 46.39 418 THR F C 1
ATOM 6108 O O . THR B 2 418 ? 41.603 28.693 11.998 1.00 45.84 418 THR F O 1
ATOM 6112 N N . LEU B 2 419 ? 40.745 29.992 10.365 1.00 47.90 419 LEU F N 1
ATOM 6113 C CA . LEU B 2 419 ? 39.370 29.949 10.869 1.00 49.38 419 LEU F CA 1
ATOM 6114 C C . LEU B 2 419 ? 38.772 28.531 10.952 1.00 50.51 419 LEU F C 1
ATOM 6115 O O . LEU B 2 419 ? 38.240 28.165 11.999 1.00 50.58 419 LEU F O 1
ATOM 6120 N N . PRO B 2 420 ? 38.869 27.724 9.869 1.00 51.71 420 PRO F N 1
ATOM 6121 C CA . PRO B 2 420 ? 38.331 26.357 9.950 1.00 52.90 420 PRO F CA 1
ATOM 6122 C C . PRO B 2 420 ? 38.948 25.503 11.064 1.00 52.29 420 PRO F C 1
ATOM 6123 O O . PRO B 2 420 ? 38.278 24.607 11.588 1.00 53.16 420 PRO F O 1
ATOM 6127 N N . LEU B 2 421 ? 40.203 25.781 11.417 1.00 51.05 421 LEU F N 1
ATOM 6128 C CA . LEU B 2 421 ? 40.897 25.027 12.464 1.00 50.57 421 LEU F CA 1
ATOM 6129 C C . LEU B 2 421 ? 40.632 25.551 13.871 1.00 50.36 421 LEU F C 1
ATOM 6130 O O . LEU B 2 421 ? 40.818 24.822 14.849 1.00 50.29 421 LEU F O 1
ATOM 6135 N N . LEU B 2 422 ? 40.199 26.807 13.971 1.00 50.54 422 LEU F N 1
ATOM 6136 C CA . LEU B 2 422 ? 39.919 27.422 15.269 1.00 50.48 422 LEU F CA 1
ATOM 6137 C C . LEU B 2 422 ? 38.458 27.314 15.708 1.00 51.90 422 LEU F C 1
ATOM 6138 O O . LEU B 2 422 ? 38.182 27.357 16.903 1.00 51.79 422 LEU F O 1
ATOM 6143 N N . ILE B 2 423 ? 37.536 27.179 14.754 1.00 53.72 423 ILE F N 1
ATOM 6144 C CA . ILE B 2 423 ? 36.094 27.192 15.059 1.00 55.51 423 ILE F CA 1
ATOM 6145 C C . ILE B 2 423 ? 35.627 26.093 16.014 1.00 56.24 423 ILE F C 1
ATOM 6146 O O . ILE B 2 423 ? 34.737 26.332 16.828 1.00 56.92 423 ILE F O 1
ATOM 6151 N N . LYS B 2 424 ? 36.217 24.901 15.914 1.00 56.37 424 LYS F N 1
ATOM 6152 C CA . LYS B 2 424 ? 35.835 23.789 16.789 1.00 57.11 424 LYS F CA 1
ATOM 6153 C C . LYS B 2 424 ? 36.223 24.016 18.260 1.00 55.82 424 LYS F C 1
ATOM 6154 O O . LYS B 2 424 ? 35.360 23.910 19.133 1.00 56.63 424 LYS F O 1
ATOM 6160 N N . PRO B 2 425 ? 37.509 24.330 18.543 1.00 54.04 425 PRO F N 1
ATOM 6161 C CA . PRO B 2 425 ? 37.851 24.650 19.936 1.00 52.81 425 PRO F CA 1
ATOM 6162 C C . PRO B 2 425 ? 37.211 25.941 20.449 1.00 52.14 425 PRO F C 1
ATOM 6163 O O . PRO B 2 425 ? 37.071 26.115 21.660 1.00 51.82 425 PRO F O 1
ATOM 6167 N N . LEU B 2 426 ? 36.819 26.822 19.531 1.00 52.00 426 LEU F N 1
ATOM 6168 C CA . LEU B 2 426 ? 36.249 28.122 19.881 1.00 51.47 426 LEU F CA 1
ATOM 6169 C C . LEU B 2 426 ? 34.726 28.087 20.061 1.00 52.86 426 LEU F C 1
ATOM 6170 O O . LEU B 2 426 ? 34.148 29.022 20.624 1.00 52.89 426 LEU F O 1
ATOM 6175 N N . THR B 2 427 ? 34.088 27.013 19.592 1.00 53.97 427 THR F N 1
ATOM 6176 C CA . THR B 2 427 ? 32.630 26.857 19.691 1.00 55.33 427 THR F CA 1
ATOM 6177 C C . THR B 2 427 ? 32.096 26.867 21.137 1.00 55.08 427 THR F C 1
ATOM 6178 O O . THR B 2 427 ? 31.210 27.667 21.443 1.00 55.48 427 THR F O 1
ATOM 6182 N N . PRO B 2 428 ? 32.628 25.992 22.025 1.00 54.44 428 PRO F N 1
ATOM 6183 C CA . PRO B 2 428 ? 32.148 26.010 23.412 1.00 54.30 428 PRO F CA 1
ATOM 6184 C C . PRO B 2 428 ? 32.385 27.347 24.113 1.00 52.56 428 PRO F C 1
ATOM 6185 O O . PRO B 2 428 ? 31.574 27.757 24.946 1.00 52.70 428 PRO F O 1
ATOM 6189 N N . LEU B 2 429 ? 33.483 28.016 23.767 1.00 50.83 429 LEU F N 1
ATOM 6190 C CA . LEU B 2 429 ? 33.807 29.328 24.325 1.00 49.24 429 LEU F CA 1
ATOM 6191 C C . LEU B 2 429 ? 32.868 30.427 23.821 1.00 49.56 429 LEU F C 1
ATOM 6192 O O . LEU B 2 429 ? 32.531 31.342 24.570 1.00 49.24 429 LEU F O 1
ATOM 6197 N N . MET B 2 430 ? 32.451 30.332 22.558 1.00 50.29 430 MET F N 1
ATOM 6198 C CA . MET B 2 430 ? 31.478 31.266 21.981 1.00 51.10 430 MET F CA 1
ATOM 6199 C C . MET B 2 430 ? 30.079 31.053 22.566 1.00 52.28 430 MET F C 1
ATOM 6200 O O . MET B 2 430 ? 29.303 32.001 22.712 1.00 52.68 430 MET F O 1
ATOM 6205 N N . ILE B 2 431 ? 29.769 29.798 22.886 1.00 52.80 431 ILE F N 1
ATOM 6206 C CA . ILE B 2 431 ? 28.491 29.427 23.493 1.00 54.19 431 ILE F CA 1
ATOM 6207 C C . ILE B 2 431 ? 28.412 29.932 24.936 1.00 52.98 431 ILE F C 1
ATOM 6208 O O . ILE B 2 431 ? 27.399 30.504 25.347 1.00 53.77 431 ILE F O 1
ATOM 6213 N N . ALA B 2 432 ? 29.496 29.743 25.688 1.00 50.94 432 ALA F N 1
ATOM 6214 C CA . ALA B 2 432 ? 29.593 30.254 27.051 1.00 49.55 432 ALA F CA 1
ATOM 6215 C C . ALA B 2 432 ? 29.552 31.779 27.079 1.00 48.42 432 ALA F C 1
ATOM 6216 O O . ALA B 2 432 ? 28.962 32.370 27.982 1.00 48.32 432 ALA F O 1
ATOM 6218 N N . SER B 2 433 ? 30.177 32.407 26.085 1.00 47.51 433 SER F N 1
ATOM 6219 C CA . SER B 2 433 ? 30.159 33.864 25.954 1.00 46.85 433 SER F CA 1
ATOM 6220 C C . SER B 2 433 ? 28.757 34.391 25.630 1.00 48.53 433 SER F C 1
ATOM 6221 O O . SER B 2 433 ? 28.375 35.471 26.088 1.00 48.40 433 SER F O 1
ATOM 6224 N N . PHE B 2 434 ? 27.999 33.631 24.842 1.00 50.14 434 PHE F N 1
ATOM 6225 C CA . PHE B 2 434 ? 26.604 33.972 24.573 1.00 52.24 434 PHE F CA 1
ATOM 6226 C C . PHE B 2 434 ? 25.804 33.989 25.874 1.00 52.62 434 PHE F C 1
ATOM 6227 O O . PHE B 2 434 ? 25.071 34.939 26.144 1.00 53.10 434 PHE F O 1
ATOM 6235 N N . ALA B 2 435 ? 25.970 32.935 26.672 1.00 52.51 435 ALA F N 1
ATOM 6236 C CA . ALA B 2 435 ? 25.274 32.778 27.948 1.00 53.15 435 ALA F CA 1
ATOM 6237 C C . ALA B 2 435 ? 25.665 33.839 28.974 1.00 51.64 435 ALA F C 1
ATOM 6238 O O . ALA B 2 435 ? 24.831 34.274 29.773 1.00 52.30 435 ALA F O 1
ATOM 6240 N N . PHE B 2 436 ? 26.933 34.245 28.948 1.00 49.88 436 PHE F N 1
ATOM 6241 C CA . PHE B 2 436 ? 27.431 35.293 29.834 1.00 48.52 436 PHE F CA 1
ATOM 6242 C C . PHE B 2 436 ? 26.810 36.644 29.488 1.00 49.08 436 PHE F C 1
ATOM 6243 O O . PHE B 2 436 ? 26.341 37.360 30.375 1.00 49.04 436 PHE F O 1
ATOM 6251 N N . ASN B 2 437 ? 26.827 36.990 28.204 1.00 49.81 437 ASN F N 1
ATOM 6252 C CA . ASN B 2 437 ? 26.270 38.259 27.730 1.00 50.96 437 ASN F CA 1
ATOM 6253 C C . ASN B 2 437 ? 24.744 38.302 27.762 1.00 53.29 437 ASN F C 1
ATOM 6254 O O . ASN B 2 437 ? 24.154 39.386 27.815 1.00 54.05 437 ASN F O 1
ATOM 6259 N N . PHE B 2 438 ? 24.117 37.124 27.727 1.00 54.68 438 PHE F N 1
ATOM 6260 C CA . PHE B 2 438 ? 22.670 36.987 27.928 1.00 57.21 438 PHE F CA 1
ATOM 6261 C C . PHE B 2 438 ? 22.268 37.604 29.271 1.00 56.98 438 PHE F C 1
ATOM 6262 O O . PHE B 2 438 ? 21.245 38.279 29.370 1.00 58.39 438 PHE F O 1
ATOM 6270 N N . ASN B 2 439 ? 23.099 37.385 30.291 1.00 55.42 439 ASN F N 1
ATOM 6271 C CA . ASN B 2 439 ? 22.845 37.898 31.631 1.00 55.20 439 ASN F CA 1
ATOM 6272 C C . ASN B 2 439 ? 23.826 38.995 32.049 1.00 53.23 439 ASN F C 1
ATOM 6273 O O . ASN B 2 439 ? 24.287 39.021 33.195 1.00 51.92 439 ASN F O 1
ATOM 6278 N N . ASN B 2 440 ? 24.135 39.905 31.124 1.00 53.26 440 ASN F N 1
ATOM 6279 C CA . ASN B 2 440 ? 25.080 40.996 31.394 1.00 51.88 440 ASN F CA 1
ATOM 6280 C C . ASN B 2 440 ? 24.407 42.180 32.094 1.00 52.40 440 ASN F C 1
ATOM 6281 O O . ASN B 2 440 ? 24.393 43.303 31.582 1.00 52.74 440 ASN F O 1
ATOM 6286 N N . PHE B 2 441 ? 23.852 41.900 33.272 1.00 52.67 441 PHE F N 1
ATOM 6287 C CA . PHE B 2 441 ? 23.181 42.884 34.127 1.00 53.28 441 PHE F CA 1
ATOM 6288 C C . PHE B 2 441 ? 23.969 44.187 34.272 1.00 52.25 441 PHE F C 1
ATOM 6289 O O . PHE B 2 441 ? 23.451 45.269 33.975 1.00 53.13 441 PHE F O 1
ATOM 6297 N N . VAL B 2 442 ? 25.222 44.054 34.708 1.00 50.50 442 VAL F N 1
ATOM 6298 C CA . VAL B 2 442 ? 26.083 45.176 35.094 1.00 49.60 442 VAL F CA 1
ATOM 6299 C C . VAL B 2 442 ? 26.245 46.260 34.021 1.00 50.36 442 VAL F C 1
ATOM 6300 O O . VAL B 2 442 ? 26.042 47.444 34.302 1.00 50.81 442 VAL F O 1
ATOM 6304 N N . LEU B 2 443 ? 26.606 45.860 32.804 1.00 50.81 443 LEU F N 1
ATOM 6305 C CA . LEU B 2 443 ? 26.844 46.820 31.722 1.00 51.69 443 LEU F CA 1
ATOM 6306 C C . LEU B 2 443 ? 25.612 47.669 31.404 1.00 53.81 443 LEU F C 1
ATOM 6307 O O . LEU B 2 443 ? 25.727 48.872 31.172 1.00 54.40 443 LEU F O 1
ATOM 6312 N N . ILE B 2 444 ? 24.442 47.036 31.407 1.00 55.29 444 ILE F N 1
ATOM 6313 C CA . ILE B 2 444 ? 23.186 47.721 31.107 1.00 57.68 444 ILE F CA 1
ATOM 6314 C C . ILE B 2 444 ? 22.825 48.722 32.207 1.00 57.77 444 ILE F C 1
ATOM 6315 O O . ILE B 2 444 ? 22.502 49.879 31.917 1.00 58.84 444 ILE F O 1
ATOM 6320 N N . GLN B 2 445 ? 22.894 48.277 33.463 1.00 56.73 445 GLN F N 1
ATOM 6321 C CA . GLN B 2 445 ? 22.497 49.112 34.598 1.00 57.01 445 GLN F CA 1
ATOM 6322 C C . GLN B 2 445 ? 23.408 50.312 34.829 1.00 55.71 445 GLN F C 1
ATOM 6323 O O . GLN B 2 445 ? 22.939 51.382 35.225 1.00 56.68 445 GLN F O 1
ATOM 6329 N N . LEU B 2 446 ? 24.699 50.133 34.576 1.00 53.87 446 LEU F N 1
ATOM 6330 C CA . LEU B 2 446 ? 25.668 51.208 34.759 1.00 52.87 446 LEU F CA 1
ATOM 6331 C C . LEU B 2 446 ? 25.666 52.216 33.617 1.00 54.31 446 LEU F C 1
ATOM 6332 O O . LEU B 2 446 ? 25.808 53.416 33.851 1.00 54.67 446 LEU F O 1
ATOM 6337 N N . LEU B 2 447 ? 25.500 51.732 32.387 1.00 55.32 447 LEU F N 1
ATOM 6338 C CA . LEU B 2 447 ? 25.553 52.603 31.217 1.00 56.76 447 LEU F CA 1
ATOM 6339 C C . LEU B 2 447 ? 24.210 53.248 30.868 1.00 59.27 447 LEU F C 1
ATOM 6340 O O . LEU B 2 447 ? 24.147 54.460 30.666 1.00 60.55 447 LEU F O 1
ATOM 6345 N N . THR B 2 448 ? 23.145 52.449 30.808 1.00 60.33 448 THR F N 1
ATOM 6346 C CA . THR B 2 448 ? 21.859 52.926 30.270 1.00 63.28 448 THR F CA 1
ATOM 6347 C C . THR B 2 448 ? 20.679 52.911 31.240 1.00 64.14 448 THR F C 1
ATOM 6348 O O . THR B 2 448 ? 19.669 53.573 30.984 1.00 66.69 448 THR F O 1
ATOM 6352 N N . ASN B 2 449 ? 20.800 52.153 32.331 1.00 62.51 449 ASN F N 1
ATOM 6353 C CA . ASN B 2 449 ? 19.675 51.859 33.231 1.00 63.30 449 ASN F CA 1
ATOM 6354 C C . ASN B 2 449 ? 18.567 51.064 32.535 1.00 65.31 449 ASN F C 1
ATOM 6355 O O . ASN B 2 449 ? 17.466 50.905 33.073 1.00 66.65 449 ASN F O 1
ATOM 6360 N N . GLY B 2 450 ? 18.869 50.568 31.338 1.00 65.55 450 GLY F N 1
ATOM 6361 C CA . GLY B 2 450 ? 17.877 49.930 30.487 1.00 67.76 450 GLY F CA 1
ATOM 6362 C C . GLY B 2 450 ? 17.168 50.922 29.583 1.00 70.44 450 GLY F C 1
ATOM 6363 O O . GLY B 2 450 ? 16.229 50.558 28.883 1.00 72.79 450 GLY F O 1
ATOM 6364 N N . GLY B 2 451 ? 17.634 52.170 29.586 1.00 70.26 451 GLY F N 1
ATOM 6365 C CA . GLY B 2 451 ? 17.003 53.255 28.835 1.00 73.07 451 GLY F CA 1
ATOM 6366 C C . GLY B 2 451 ? 17.174 53.170 27.327 1.00 74.63 451 GLY F C 1
ATOM 6367 O O . GLY B 2 451 ? 18.113 52.540 26.844 1.00 72.94 451 GLY F O 1
ATOM 6368 N N . PRO B 2 452 ? 16.272 53.821 26.567 1.00 77.95 452 PRO F N 1
ATOM 6369 C CA . PRO B 2 452 ? 15.150 54.628 27.052 1.00 80.21 452 PRO F CA 1
ATOM 6370 C C . PRO B 2 452 ? 13.918 53.795 27.418 1.00 81.73 452 PRO F C 1
ATOM 6371 O O . PRO B 2 452 ? 13.879 52.591 27.155 1.00 81.45 452 PRO F O 1
ATOM 6375 N N . ASP B 2 453 ? 12.926 54.454 28.011 1.00 83.46 453 ASP F N 1
ATOM 6376 C CA . ASP B 2 453 ? 11.713 53.816 28.514 1.00 85.08 453 ASP F CA 1
ATOM 6377 C C . ASP B 2 453 ? 10.774 53.334 27.402 1.00 88.51 453 ASP F C 1
ATOM 6378 O O . ASP B 2 453 ? 10.519 54.051 26.428 1.00 90.94 453 ASP F O 1
ATOM 6383 N N . ARG B 2 454 ? 10.274 52.110 27.564 1.00 88.70 454 ARG F N 1
ATOM 6384 C CA . ARG B 2 454 ? 9.175 51.594 26.751 1.00 92.24 454 ARG F CA 1
ATOM 6385 C C . ARG B 2 454 ? 7.870 52.116 27.341 1.00 95.07 454 ARG F C 1
ATOM 6386 O O . ARG B 2 454 ? 7.463 51.700 28.430 1.00 94.35 454 ARG F O 1
ATOM 6394 N N . LEU B 2 455 ? 7.225 53.033 26.623 1.00 98.38 455 LEU F N 1
ATOM 6395 C CA . LEU B 2 455 ? 6.017 53.693 27.118 1.00 101.33 455 LEU F CA 1
ATOM 6396 C C . LEU B 2 455 ? 4.827 52.736 27.157 1.00 104.04 455 LEU F C 1
ATOM 6397 O O . LEU B 2 455 ? 4.577 52.004 26.198 1.00 105.85 455 LEU F O 1
ATOM 6402 N N . GLY B 2 456 ? 4.113 52.740 28.280 1.00 104.39 456 GLY F N 1
ATOM 6403 C CA . GLY B 2 456 ? 2.963 51.860 28.473 1.00 107.08 456 GLY F CA 1
ATOM 6404 C C . GLY B 2 456 ? 3.171 50.736 29.477 1.00 104.59 456 GLY F C 1
ATOM 6405 O O . GLY B 2 456 ? 2.199 50.206 30.020 1.00 106.51 456 GLY F O 1
ATOM 6406 N N . THR B 2 457 ? 4.431 50.372 29.726 1.00 100.45 457 THR F N 1
ATOM 6407 C CA . THR B 2 457 ? 4.754 49.250 30.619 1.00 98.02 457 THR F CA 1
ATOM 6408 C C . THR B 2 457 ? 4.413 49.536 32.087 1.00 97.14 457 THR F C 1
ATOM 6409 O O . THR B 2 457 ? 5.106 50.306 32.760 1.00 94.55 457 THR F O 1
ATOM 6413 N N . THR B 2 458 ? 3.337 48.911 32.566 1.00 99.48 458 THR F N 1
ATOM 6414 C CA . THR B 2 458 ? 2.879 49.069 33.953 1.00 99.06 458 THR F CA 1
ATOM 6415 C C . THR B 2 458 ? 3.908 48.561 34.965 1.00 94.72 458 THR F C 1
ATOM 6416 O O . THR B 2 458 ? 4.061 49.132 36.046 1.00 93.12 458 THR F O 1
ATOM 6420 N N . THR B 2 459 ? 4.598 47.483 34.609 1.00 93.02 459 THR F N 1
ATOM 6421 C CA . THR B 2 459 ? 5.776 47.041 35.344 1.00 88.85 459 THR F CA 1
ATOM 6422 C C . THR B 2 459 ? 6.996 47.438 34.507 1.00 86.36 459 THR F C 1
ATOM 6423 O O . THR B 2 459 ? 7.262 46.834 33.468 1.00 86.88 459 THR F O 1
ATOM 6427 N N . PRO B 2 460 ? 7.740 48.459 34.970 1.00 83.79 460 PRO F N 1
ATOM 6428 C CA . PRO B 2 460 ? 8.622 49.280 34.132 1.00 82.51 460 PRO F CA 1
ATOM 6429 C C . PRO B 2 460 ? 9.688 48.511 33.349 1.00 80.58 460 PRO F C 1
ATOM 6430 O O . PRO B 2 460 ? 10.457 47.737 33.925 1.00 77.94 460 PRO F O 1
ATOM 6434 N N . ALA B 2 461 ? 9.716 48.744 32.039 1.00 81.89 461 ALA F N 1
ATOM 6435 C CA . ALA B 2 461 ? 10.687 48.129 31.143 1.00 80.23 461 ALA F CA 1
ATOM 6436 C C . ALA B 2 461 ? 11.296 49.173 30.213 1.00 80.02 461 ALA F C 1
ATOM 6437 O O . ALA B 2 461 ? 10.608 50.095 29.764 1.00 82.34 461 ALA F O 1
ATOM 6439 N N . GLY B 2 462 ? 12.588 49.021 29.931 1.00 76.98 462 GLY F N 1
ATOM 6440 C CA . GLY B 2 462 ? 13.284 49.888 28.988 1.00 76.75 462 GLY F CA 1
ATOM 6441 C C . GLY B 2 462 ? 13.657 49.167 27.703 1.00 77.22 462 GLY F C 1
ATOM 6442 O O . GLY B 2 462 ? 13.440 47.959 27.572 1.00 77.47 462 GLY F O 1
ATOM 6443 N N . TYR B 2 463 ? 14.230 49.904 26.756 1.00 77.30 463 TYR F N 1
ATOM 6444 C CA . TYR B 2 463 ? 14.582 49.336 25.457 1.00 77.81 463 TYR F CA 1
ATOM 6445 C C . TYR B 2 463 ? 15.871 48.516 25.462 1.00 74.61 463 TYR F C 1
ATOM 6446 O O . TYR B 2 463 ? 15.949 47.486 24.790 1.00 74.71 463 TYR F O 1
ATOM 6455 N N . THR B 2 464 ? 16.873 48.975 26.212 1.00 71.81 464 THR F N 1
ATOM 6456 C CA . THR B 2 464 ? 18.149 48.254 26.315 1.00 68.83 464 THR F CA 1
ATOM 6457 C C . THR B 2 464 ? 18.177 47.260 27.476 1.00 67.18 464 THR F C 1
ATOM 6458 O O . THR B 2 464 ? 19.144 46.519 27.636 1.00 64.92 464 THR F O 1
ATOM 6462 N N . ASP B 2 465 ? 17.115 47.251 28.280 1.00 68.67 465 ASP F N 1
ATOM 6463 C CA . ASP B 2 465 ? 16.946 46.260 29.340 1.00 67.92 465 ASP F CA 1
ATOM 6464 C C . ASP B 2 465 ? 17.134 44.844 28.802 1.00 68.12 465 ASP F C 1
ATOM 6465 O O . ASP B 2 465 ? 16.547 44.477 27.782 1.00 70.46 465 ASP F O 1
ATOM 6470 N N . LEU B 2 466 ? 17.965 44.059 29.476 1.00 66.01 466 LEU F N 1
ATOM 6471 C CA . LEU B 2 466 ? 18.001 42.628 29.220 1.00 66.57 466 LEU F CA 1
ATOM 6472 C C . LEU B 2 466 ? 16.953 41.958 30.099 1.00 68.29 466 LEU F C 1
ATOM 6473 O O . LEU B 2 466 ? 16.348 42.603 30.960 1.00 68.62 466 LEU F O 1
ATOM 6478 N N . LEU B 2 467 ? 16.741 40.664 29.874 1.00 69.69 467 LEU F N 1
ATOM 6479 C CA . LEU B 2 467 ? 15.830 39.866 30.686 1.00 71.61 467 LEU F CA 1
ATOM 6480 C C . LEU B 2 467 ? 16.285 39.827 32.152 1.00 69.88 467 LEU F C 1
ATOM 6481 O O . LEU B 2 467 ? 15.469 39.659 33.058 1.00 70.99 467 LEU F O 1
ATOM 6486 N N . VAL B 2 468 ? 17.586 40.007 32.370 1.00 67.53 468 VAL F N 1
ATOM 6487 C CA . VAL B 2 468 ? 18.164 40.046 33.710 1.00 65.94 468 VAL F CA 1
ATOM 6488 C C . VAL B 2 468 ? 17.878 41.379 34.425 1.00 66.06 468 VAL F C 1
ATOM 6489 O O . VAL B 2 468 ? 17.642 41.401 35.636 1.00 65.67 468 VAL F O 1
ATOM 6493 N N . ASN B 2 469 ? 17.879 42.477 33.670 1.00 66.91 469 ASN F N 1
ATOM 6494 C CA . ASN B 2 469 ? 17.677 43.816 34.232 1.00 67.16 469 ASN F CA 1
ATOM 6495 C C . ASN B 2 469 ? 16.220 44.083 34.593 1.00 69.87 469 ASN F C 1
ATOM 6496 O O . ASN B 2 469 ? 15.910 44.514 35.707 1.00 69.50 469 ASN F O 1
ATOM 6501 N N . TYR B 2 470 ? 15.337 43.828 33.633 1.00 72.89 470 TYR F N 1
ATOM 6502 C CA . TYR B 2 470 ? 13.903 44.030 33.795 1.00 76.22 470 TYR F CA 1
ATOM 6503 C C . TYR B 2 470 ? 13.346 43.205 34.951 1.00 76.71 470 TYR F C 1
ATOM 6504 O O . TYR B 2 470 ? 12.541 43.695 35.741 1.00 77.68 470 TYR F O 1
ATOM 6513 N N . THR B 2 471 ? 13.799 41.959 35.039 1.00 76.36 471 THR F N 1
ATOM 6514 C CA . THR B 2 471 ? 13.312 41.005 36.027 1.00 77.34 471 THR F CA 1
ATOM 6515 C C . THR B 2 471 ? 13.778 41.315 37.453 1.00 75.44 471 THR F C 1
ATOM 6516 O O . THR B 2 471 ? 12.997 41.194 38.402 1.00 76.48 471 THR F O 1
ATOM 6520 N N . TYR B 2 472 ? 15.035 41.725 37.602 1.00 73.02 472 TYR F N 1
ATOM 6521 C CA . TYR B 2 472 ? 15.577 42.034 38.925 1.00 71.36 472 TYR F CA 1
ATOM 6522 C C . TYR B 2 472 ? 15.030 43.353 39.474 1.00 71.68 472 TYR F C 1
ATOM 6523 O O . TYR B 2 472 ? 15.023 43.573 40.687 1.00 70.62 472 TYR F O 1
ATOM 6532 N N . ARG B 2 473 ? 14.556 44.212 38.571 1.00 73.20 473 ARG F N 1
ATOM 6533 C CA . ARG B 2 473 ? 13.848 45.438 38.944 1.00 74.32 473 ARG F CA 1
ATOM 6534 C C . ARG B 2 473 ? 12.510 45.121 39.624 1.00 76.43 473 ARG F C 1
ATOM 6535 O O . ARG B 2 473 ? 12.011 45.912 40.421 1.00 76.65 473 ARG F O 1
ATOM 6543 N N . ILE B 2 474 ? 11.942 43.962 39.302 1.00 78.12 474 ILE F N 1
ATOM 6544 C CA . ILE B 2 474 ? 10.675 43.523 39.886 1.00 80.66 474 ILE F CA 1
ATOM 6545 C C . ILE B 2 474 ? 10.894 42.883 41.261 1.00 79.39 474 ILE F C 1
ATOM 6546 O O . ILE B 2 474 ? 10.094 43.078 42.177 1.00 80.36 474 ILE F O 1
ATOM 6551 N N . ALA B 2 475 ? 11.987 42.133 41.395 1.00 77.40 475 ALA F N 1
ATOM 6552 C CA . ALA B 2 475 ? 12.290 41.391 42.620 1.00 76.42 475 ALA F CA 1
ATOM 6553 C C . ALA B 2 475 ? 12.922 42.245 43.717 1.00 74.17 475 ALA F C 1
ATOM 6554 O O . ALA B 2 475 ? 12.568 42.114 44.890 1.00 74.23 475 ALA F O 1
ATOM 6556 N N . PHE B 2 476 ? 13.855 43.114 43.331 1.00 72.40 476 PHE F N 1
ATOM 6557 C CA . PHE B 2 476 ? 14.641 43.890 44.297 1.00 70.30 476 PHE F CA 1
ATOM 6558 C C . PHE B 2 476 ? 14.178 45.337 44.439 1.00 70.74 476 PHE F C 1
ATOM 6559 O O . PHE B 2 476 ? 14.181 45.888 45.540 1.00 70.08 476 PHE F O 1
ATOM 6567 N N . GLU B 2 477 ? 13.799 45.954 43.324 1.00 72.15 477 GLU F N 1
ATOM 6568 C CA . GLU B 2 477 ? 13.135 47.252 43.365 1.00 73.31 477 GLU F CA 1
ATOM 6569 C C . GLU B 2 477 ? 11.622 47.011 43.350 1.00 76.18 477 GLU F C 1
ATOM 6570 O O . GLU B 2 477 ? 11.147 46.059 43.975 1.00 76.90 477 GLU F O 1
ATOM 6576 N N . GLY B 2 478 ? 10.868 47.860 42.658 1.00 78.07 478 GLY F N 1
ATOM 6577 C CA . GLY B 2 478 ? 9.421 47.672 42.533 1.00 81.25 478 GLY F CA 1
ATOM 6578 C C . GLY B 2 478 ? 8.630 47.707 43.833 1.00 81.85 478 GLY F C 1
ATOM 6579 O O . GLY B 2 478 ? 7.527 47.164 43.905 1.00 84.51 478 GLY F O 1
ATOM 6580 N N . GLY B 2 479 ? 9.208 48.326 44.862 1.00 79.56 479 GLY F N 1
ATOM 6581 C CA . GLY B 2 479 ? 8.504 48.637 46.108 1.00 79.86 479 GLY F CA 1
ATOM 6582 C C . GLY B 2 479 ? 7.982 47.492 46.961 1.00 80.46 479 GLY F C 1
ATOM 6583 O O . GLY B 2 479 ? 6.999 47.659 47.685 1.00 82.00 479 GLY F O 1
ATOM 6584 N N . GLY B 2 480 ? 8.639 46.337 46.890 1.00 79.27 480 GLY F N 1
ATOM 6585 C CA . GLY B 2 480 ? 8.247 45.182 47.700 1.00 79.74 480 GLY F CA 1
ATOM 6586 C C . GLY B 2 480 ? 9.391 44.583 48.498 1.00 76.85 480 GLY F C 1
ATOM 6587 O O . GLY B 2 480 ? 9.430 43.371 48.722 1.00 77.44 480 GLY F O 1
ATOM 6588 N N . GLY B 2 481 ? 10.319 45.431 48.936 1.00 73.94 481 GLY F N 1
ATOM 6589 C CA . GLY B 2 481 ? 11.519 44.968 49.628 1.00 71.02 481 GLY F CA 1
ATOM 6590 C C . GLY B 2 481 ? 12.446 44.257 48.661 1.00 69.80 481 GLY F C 1
ATOM 6591 O O . GLY B 2 481 ? 12.493 44.591 47.476 1.00 70.21 481 GLY F O 1
ATOM 6592 N N . GLN B 2 482 ? 13.183 43.273 49.163 1.00 68.29 482 GLN F N 1
ATOM 6593 C CA . GLN B 2 482 ? 14.038 42.455 48.310 1.00 67.14 482 GLN F CA 1
ATOM 6594 C C . GLN B 2 482 ? 13.546 41.015 48.299 1.00 68.46 482 GLN F C 1
ATOM 6595 O O . GLN B 2 482 ? 13.788 40.259 49.242 1.00 68.18 482 GLN F O 1
ATOM 6601 N N . ASP B 2 483 ? 12.851 40.653 47.222 1.00 69.84 483 ASP F N 1
ATOM 6602 C CA . ASP B 2 483 ? 12.213 39.345 47.098 1.00 71.48 483 ASP F CA 1
ATOM 6603 C C . ASP B 2 483 ? 13.192 38.300 46.560 1.00 70.12 483 ASP F C 1
ATOM 6604 O O . ASP B 2 483 ? 13.261 38.060 45.350 1.00 70.55 483 ASP F O 1
ATOM 6609 N N . PHE B 2 484 ? 13.935 37.679 47.475 1.00 68.32 484 PHE F N 1
ATOM 6610 C CA . PHE B 2 484 ? 14.961 36.697 47.121 1.00 66.92 484 PHE F CA 1
ATOM 6611 C C . PHE B 2 484 ? 14.380 35.412 46.530 1.00 69.00 484 PHE F C 1
ATOM 6612 O O . PHE B 2 484 ? 14.979 34.812 45.638 1.00 68.65 484 PHE F O 1
ATOM 6620 N N . GLY B 2 485 ? 13.215 35.002 47.030 1.00 71.11 485 GLY F N 1
ATOM 6621 C CA . GLY B 2 485 ? 12.535 33.795 46.558 1.00 73.21 485 GLY F CA 1
ATOM 6622 C C . GLY B 2 485 ? 12.116 33.902 45.105 1.00 74.07 485 GLY F C 1
ATOM 6623 O O . GLY B 2 485 ? 12.335 32.975 44.318 1.00 74.68 485 GLY F O 1
ATOM 6624 N N . LEU B 2 486 ? 11.517 35.040 44.757 1.00 74.00 486 LEU F N 1
ATOM 6625 C CA . LEU B 2 486 ? 11.114 35.331 43.382 1.00 74.85 486 LEU F CA 1
ATOM 6626 C C . LEU B 2 486 ? 12.325 35.486 42.466 1.00 72.20 486 LEU F C 1
ATOM 6627 O O . LEU B 2 486 ? 12.312 35.000 41.336 1.00 73.16 486 LEU F O 1
ATOM 6632 N N . ALA B 2 487 ? 13.362 36.162 42.960 1.00 68.91 487 ALA F N 1
ATOM 6633 C CA . ALA B 2 487 ? 14.602 36.365 42.203 1.00 66.31 487 ALA F CA 1
ATOM 6634 C C . ALA B 2 487 ? 15.259 35.036 41.848 1.00 66.03 487 ALA F C 1
ATOM 6635 O O . ALA B 2 487 ? 15.762 34.865 40.740 1.00 65.58 487 ALA F O 1
ATOM 6637 N N . ALA B 2 488 ? 15.235 34.107 42.801 1.00 66.46 488 ALA F N 1
ATOM 6638 C CA . ALA B 2 488 ? 15.764 32.759 42.629 1.00 66.87 488 ALA F CA 1
ATOM 6639 C C . ALA B 2 488 ? 14.984 31.950 41.593 1.00 69.78 488 ALA F C 1
ATOM 6640 O O . ALA B 2 488 ? 15.579 31.237 40.783 1.00 69.57 488 ALA F O 1
ATOM 6642 N N . ALA B 2 489 ? 13.656 32.069 41.629 1.00 72.60 489 ALA F N 1
ATOM 6643 C CA . ALA B 2 489 ? 12.768 31.349 40.717 1.00 75.98 489 ALA F CA 1
ATOM 6644 C C . ALA B 2 489 ? 12.937 31.805 39.276 1.00 76.06 489 ALA F C 1
ATOM 6645 O O . ALA B 2 489 ? 12.903 30.987 38.353 1.00 77.43 489 ALA F O 1
ATOM 6647 N N . ILE B 2 490 ? 13.115 33.110 39.089 1.00 74.90 490 ILE F N 1
ATOM 6648 C CA . ILE B 2 490 ? 13.364 33.664 37.762 1.00 75.04 490 ILE F CA 1
ATOM 6649 C C . ILE B 2 490 ? 14.754 33.256 37.268 1.00 72.97 490 ILE F C 1
ATOM 6650 O O . ILE B 2 490 ? 14.928 32.929 36.091 1.00 73.60 490 ILE F O 1
ATOM 6655 N N . ALA B 2 491 ? 15.730 33.260 38.176 1.00 70.82 491 ALA F N 1
ATOM 6656 C CA . ALA B 2 491 ? 17.076 32.778 37.863 1.00 69.11 491 ALA F CA 1
ATOM 6657 C C . ALA B 2 491 ? 17.056 31.321 37.397 1.00 70.90 491 ALA F C 1
ATOM 6658 O O . ALA B 2 491 ? 17.815 30.945 36.506 1.00 70.16 491 ALA F O 1
ATOM 6660 N N . THR B 2 492 ? 16.181 30.517 38.001 1.00 73.50 492 THR F N 1
ATOM 6661 C CA . THR B 2 492 ? 15.986 29.125 37.601 1.00 75.92 492 THR F CA 1
ATOM 6662 C C . THR B 2 492 ? 15.334 29.046 36.216 1.00 78.25 492 THR F C 1
ATOM 6663 O O . THR B 2 492 ? 15.664 28.165 35.418 1.00 78.88 492 THR F O 1
ATOM 6667 N N . LEU B 2 493 ? 14.426 29.979 35.931 1.00 79.72 493 LEU F N 1
ATOM 6668 C CA . LEU B 2 493 ? 13.742 30.023 34.638 1.00 82.34 493 LEU F CA 1
ATOM 6669 C C . LEU B 2 493 ? 14.637 30.503 33.496 1.00 80.92 493 LEU F C 1
ATOM 6670 O O . LEU B 2 493 ? 14.566 29.971 32.386 1.00 82.23 493 LEU F O 1
ATOM 6675 N N . ILE B 2 494 ? 15.469 31.507 33.767 1.00 78.59 494 ILE F N 1
ATOM 6676 C CA . ILE B 2 494 ? 16.383 32.041 32.749 1.00 77.50 494 ILE F CA 1
ATOM 6677 C C . ILE B 2 494 ? 17.594 31.124 32.512 1.00 76.29 494 ILE F C 1
ATOM 6678 O O . ILE B 2 494 ? 18.248 31.211 31.474 1.00 75.50 494 ILE F O 1
ATOM 6683 N N . PHE B 2 495 ? 17.876 30.251 33.477 1.00 76.63 495 PHE F N 1
ATOM 6684 C CA . PHE B 2 495 ? 18.886 29.205 33.323 1.00 76.38 495 PHE F CA 1
ATOM 6685 C C . PHE B 2 495 ? 18.372 28.094 32.407 1.00 79.43 495 PHE F C 1
ATOM 6686 O O . PHE B 2 495 ? 19.115 27.585 31.564 1.00 78.99 495 PHE F O 1
ATOM 6694 N N . LEU B 2 496 ? 17.105 27.724 32.588 1.00 82.89 496 LEU F N 1
ATOM 6695 C CA . LEU B 2 496 ? 16.443 26.740 31.734 1.00 86.44 496 LEU F CA 1
ATOM 6696 C C . LEU B 2 496 ? 16.304 27.240 30.297 1.00 87.42 496 LEU F C 1
ATOM 6697 O O . LEU B 2 496 ? 16.360 26.449 29.355 1.00 88.72 496 LEU F O 1
ATOM 6702 N N . LEU B 2 497 ? 16.132 28.552 30.141 1.00 87.15 497 LEU F N 1
ATOM 6703 C CA . LEU B 2 497 ? 16.015 29.179 28.824 1.00 88.24 497 LEU F CA 1
ATOM 6704 C C . LEU B 2 497 ? 17.362 29.255 28.099 1.00 86.16 497 LEU F C 1
ATOM 6705 O O . LEU B 2 497 ? 17.447 28.957 26.904 1.00 87.05 497 LEU F O 1
ATOM 6710 N N . VAL B 2 498 ? 18.408 29.651 28.824 1.00 83.75 498 VAL F N 1
ATOM 6711 C CA . VAL B 2 498 ? 19.746 29.781 28.245 1.00 81.90 498 VAL F CA 1
ATOM 6712 C C . VAL B 2 498 ? 20.393 28.411 27.981 1.00 82.34 498 VAL F C 1
ATOM 6713 O O . VAL B 2 498 ? 21.225 28.271 27.081 1.00 81.38 498 VAL F O 1
ATOM 6717 N N . GLY B 2 499 ? 19.994 27.411 28.764 1.00 84.11 499 GLY F N 1
ATOM 6718 C CA . GLY B 2 499 ? 20.419 26.031 28.546 1.00 85.26 499 GLY F CA 1
ATOM 6719 C C . GLY B 2 499 ? 19.679 25.400 27.381 1.00 88.30 499 GLY F C 1
ATOM 6720 O O . GLY B 2 499 ? 20.213 24.517 26.709 1.00 88.58 499 GLY F O 1
ATOM 6721 N N . ALA B 2 500 ? 18.448 25.855 27.148 1.00 90.90 500 ALA F N 1
ATOM 6722 C CA . ALA B 2 500 ? 17.630 25.378 26.030 1.00 94.20 500 ALA F CA 1
ATOM 6723 C C . ALA B 2 500 ? 18.104 25.933 24.686 1.00 93.67 500 ALA F C 1
ATOM 6724 O O . ALA B 2 500 ? 18.014 25.251 23.665 1.00 95.29 500 ALA F O 1
ATOM 6726 N N . LEU B 2 501 ? 18.594 27.172 24.694 1.00 91.74 501 LEU F N 1
ATOM 6727 C CA . LEU B 2 501 ? 19.130 27.808 23.489 1.00 91.10 501 LEU F CA 1
ATOM 6728 C C . LEU B 2 501 ? 20.492 27.229 23.117 1.00 89.13 501 LEU F C 1
ATOM 6729 O O . LEU B 2 501 ? 20.779 27.011 21.937 1.00 89.57 501 LEU F O 1
ATOM 6734 N N . ALA B 2 502 ? 21.322 26.984 24.130 1.00 87.17 502 ALA F N 1
ATOM 6735 C CA . ALA B 2 502 ? 22.606 26.316 23.945 1.00 85.58 502 ALA F CA 1
ATOM 6736 C C . ALA B 2 502 ? 22.385 24.806 23.826 1.00 87.64 502 ALA F C 1
ATOM 6737 O O . ALA B 2 502 ? 22.783 24.031 24.702 1.00 87.28 502 ALA F O 1
ATOM 6739 N N . ILE B 2 503 ? 21.741 24.405 22.731 1.00 90.09 503 ILE F N 1
ATOM 6740 C CA . ILE B 2 503 ? 21.333 23.017 22.510 1.00 92.54 503 ILE F CA 1
ATOM 6741 C C . ILE B 2 503 ? 22.079 22.376 21.336 1.00 92.33 503 ILE F C 1
ATOM 6742 O O . ILE B 2 503 ? 22.512 23.061 20.408 1.00 91.28 503 ILE F O 1
ATOM 6747 N N . ALA C 3 11 ? 54.184 47.295 1.483 1.00 89.41 11 ALA G N 1
ATOM 6748 C CA . ALA C 3 11 ? 52.852 47.894 1.175 1.00 90.44 11 ALA G CA 1
ATOM 6749 C C . ALA C 3 11 ? 51.793 47.435 2.175 1.00 87.14 11 ALA G C 1
ATOM 6750 O O . ALA C 3 11 ? 51.062 48.257 2.730 1.00 87.57 11 ALA G O 1
ATOM 6752 N N . ARG C 3 12 ? 51.717 46.123 2.399 1.00 84.08 12 ARG G N 1
ATOM 6753 C CA . ARG C 3 12 ? 50.805 45.552 3.392 1.00 81.00 12 ARG G CA 1
ATOM 6754 C C . ARG C 3 12 ? 51.259 45.895 4.807 1.00 79.05 12 ARG G C 1
ATOM 6755 O O . ARG C 3 12 ? 50.433 46.064 5.706 1.00 77.68 12 ARG G O 1
ATOM 6763 N N . LEU C 3 13 ? 52.575 45.982 4.992 1.00 79.01 13 LEU G N 1
ATOM 6764 C CA . LEU C 3 13 ? 53.170 46.342 6.277 1.00 77.46 13 LEU G CA 1
ATOM 6765 C C . LEU C 3 13 ? 52.840 47.783 6.673 1.00 78.94 13 LEU G C 1
ATOM 6766 O O . LEU C 3 13 ? 52.514 48.053 7.833 1.00 77.31 13 LEU G O 1
ATOM 6771 N N . PHE C 3 14 ? 52.911 48.696 5.704 1.00 81.81 14 PHE G N 1
ATOM 6772 C CA . PHE C 3 14 ? 52.619 50.109 5.945 1.00 83.70 14 PHE G CA 1
ATOM 6773 C C . PHE C 3 14 ? 51.159 50.333 6.340 1.00 82.21 14 PHE G C 1
ATOM 6774 O O . PHE C 3 14 ? 50.878 51.085 7.275 1.00 81.97 14 PHE G O 1
ATOM 6782 N N . ILE C 3 15 ? 50.242 49.680 5.629 1.00 81.14 15 ILE G N 1
ATOM 6783 C CA . ILE C 3 15 ? 48.808 49.833 5.884 1.00 80.06 15 ILE G CA 1
ATOM 6784 C C . ILE C 3 15 ? 48.381 49.171 7.200 1.00 75.93 15 ILE G C 1
ATOM 6785 O O . ILE C 3 15 ? 47.461 49.650 7.863 1.00 75.52 15 ILE G O 1
ATOM 6790 N N . THR C 3 16 ? 49.064 48.089 7.576 1.00 72.79 16 THR G N 1
ATOM 6791 C CA . THR C 3 16 ? 48.798 47.395 8.837 1.00 68.88 16 THR G CA 1
ATOM 6792 C C . THR C 3 16 ? 49.215 48.248 10.033 1.00 68.09 16 THR G C 1
ATOM 6793 O O . THR C 3 16 ? 48.434 48.425 10.965 1.00 66.72 16 THR G O 1
ATOM 6797 N N . HIS C 3 17 ? 50.444 48.766 9.994 1.00 68.92 17 HIS G N 1
ATOM 6798 C CA . HIS C 3 17 ? 50.975 49.628 11.050 1.00 68.65 17 HIS G CA 1
ATOM 6799 C C . HIS C 3 17 ? 50.084 50.846 11.300 1.00 69.87 17 HIS G C 1
ATOM 6800 O O . HIS C 3 17 ? 49.792 51.182 12.450 1.00 68.53 17 HIS G O 1
ATOM 6807 N N . LEU C 3 18 ? 49.649 51.489 10.218 1.00 72.20 18 LEU G N 1
ATOM 6808 C CA . LEU C 3 18 ? 48.796 52.671 10.301 1.00 73.85 18 LEU G CA 1
ATOM 6809 C C . LEU C 3 18 ? 47.416 52.340 10.873 1.00 71.47 18 LEU G C 1
ATOM 6810 O O . LEU C 3 18 ? 46.932 53.038 11.763 1.00 71.21 18 LEU G O 1
ATOM 6815 N N . LEU C 3 19 ? 46.792 51.277 10.368 1.00 69.68 19 LEU G N 1
ATOM 6816 C CA . LEU C 3 19 ? 45.471 50.864 10.848 1.00 67.79 19 LEU G CA 1
ATOM 6817 C C . LEU C 3 19 ? 45.504 50.303 12.275 1.00 64.20 19 LEU G C 1
ATOM 6818 O O . LEU C 3 19 ? 44.524 50.427 13.011 1.00 63.34 19 LEU G O 1
ATOM 6823 N N . LEU C 3 20 ? 46.628 49.698 12.661 1.00 62.23 20 LEU G N 1
ATOM 6824 C CA . LEU C 3 20 ? 46.827 49.262 14.045 1.00 59.35 20 LEU G CA 1
ATOM 6825 C C . LEU C 3 20 ? 46.988 50.444 14.989 1.00 59.89 20 LEU G C 1
ATOM 6826 O O . LEU C 3 20 ? 46.383 50.464 16.060 1.00 58.20 20 LEU G O 1
ATOM 6831 N N . LEU C 3 21 ? 47.795 51.425 14.582 1.00 62.16 21 LEU G N 1
ATOM 6832 C CA . LEU C 3 21 ? 48.035 52.623 15.387 1.00 63.27 21 LEU G CA 1
ATOM 6833 C C . LEU C 3 21 ? 46.757 53.405 15.679 1.00 63.83 21 LEU G C 1
ATOM 6834 O O . LEU C 3 21 ? 46.558 53.873 16.802 1.00 63.01 21 LEU G O 1
ATOM 6839 N N . LEU C 3 22 ? 45.898 53.537 14.671 1.00 65.21 22 LEU G N 1
ATOM 6840 C CA . LEU C 3 22 ? 44.620 54.227 14.835 1.00 66.14 22 LEU G CA 1
ATOM 6841 C C . LEU C 3 22 ? 43.670 53.439 15.734 1.00 63.03 22 LEU G C 1
ATOM 6842 O O . LEU C 3 22 ? 42.951 54.025 16.545 1.00 63.00 22 LEU G O 1
ATOM 6847 N N . PHE C 3 23 ? 43.680 52.114 15.590 1.00 60.51 23 PHE G N 1
ATOM 6848 C CA . PHE C 3 23 ? 42.895 51.238 16.458 1.00 57.57 23 PHE G CA 1
ATOM 6849 C C . PHE C 3 23 ? 43.388 51.328 17.902 1.00 55.67 23 PHE G C 1
ATOM 6850 O O . PHE C 3 23 ? 42.579 51.447 18.826 1.00 54.77 23 PHE G O 1
ATOM 6858 N N . ILE C 3 24 ? 44.711 51.275 18.084 1.00 55.11 24 ILE G N 1
ATOM 6859 C CA . ILE C 3 24 ? 45.340 51.462 19.397 1.00 53.83 24 ILE G CA 1
ATOM 6860 C C . ILE C 3 24 ? 44.928 52.811 19.990 1.00 55.09 24 ILE G C 1
ATOM 6861 O O . ILE C 3 24 ? 44.507 52.877 21.144 1.00 53.81 24 ILE G O 1
ATOM 6866 N N . ALA C 3 25 ? 45.032 53.872 19.190 1.00 57.74 25 ALA G N 1
ATOM 6867 C CA . ALA C 3 25 ? 44.650 55.219 19.621 1.00 59.43 25 ALA G CA 1
ATOM 6868 C C . ALA C 3 25 ? 43.203 55.281 20.113 1.00 58.75 25 ALA G C 1
ATOM 6869 O O . ALA C 3 25 ? 42.913 55.918 21.127 1.00 58.40 25 ALA G O 1
ATOM 6871 N N . ALA C 3 26 ? 42.309 54.604 19.394 1.00 58.59 26 ALA G N 1
ATOM 6872 C CA . ALA C 3 26 ? 40.882 54.593 19.720 1.00 58.60 26 ALA G CA 1
ATOM 6873 C C . ALA C 3 26 ? 40.555 53.789 20.979 1.00 55.75 26 ALA G C 1
ATOM 6874 O O . ALA C 3 26 ? 39.691 54.186 21.763 1.00 55.84 26 ALA G O 1
ATOM 6876 N N . ILE C 3 27 ? 41.239 52.664 21.174 1.00 53.46 27 ILE G N 1
ATOM 6877 C CA . ILE C 3 27 ? 40.963 51.806 22.330 1.00 50.92 27 ILE G CA 1
ATOM 6878 C C . ILE C 3 27 ? 41.679 52.263 23.605 1.00 50.00 27 ILE G C 1
ATOM 6879 O O . ILE C 3 27 ? 41.232 51.958 24.713 1.00 48.47 27 ILE G O 1
ATOM 6884 N N . MET C 3 28 ? 42.780 52.998 23.433 1.00 51.11 28 MET G N 1
ATOM 6885 C CA . MET C 3 28 ? 43.558 53.533 24.554 1.00 50.79 28 MET G CA 1
ATOM 6886 C C . MET C 3 28 ? 42.959 54.806 25.155 1.00 52.03 28 MET G C 1
ATOM 6887 O O . MET C 3 28 ? 43.243 55.138 26.305 1.00 51.51 28 MET G O 1
ATOM 6892 N N . PHE C 3 29 ? 42.137 55.511 24.377 1.00 53.94 29 PHE G N 1
ATOM 6893 C CA . PHE C 3 29 ? 41.580 56.804 24.793 1.00 55.74 29 PHE G CA 1
ATOM 6894 C C . PHE C 3 29 ? 40.801 56.766 26.118 1.00 54.16 29 PHE G C 1
ATOM 6895 O O . PHE C 3 29 ? 41.034 57.618 26.976 1.00 54.75 29 PHE G O 1
ATOM 6903 N N . PRO C 3 30 ? 39.885 55.786 26.291 1.00 52.37 30 PRO G N 1
ATOM 6904 C CA . PRO C 3 30 ? 39.167 55.672 27.563 1.00 50.88 30 PRO G CA 1
ATOM 6905 C C . PRO C 3 30 ? 40.096 55.404 28.744 1.00 49.05 30 PRO G C 1
ATOM 6906 O O . PRO C 3 30 ? 39.786 55.792 29.875 1.00 48.80 30 PRO G O 1
ATOM 6910 N N . LEU C 3 31 ? 41.220 54.743 28.478 1.00 47.76 31 LEU G N 1
ATOM 6911 C CA . LEU C 3 31 ? 42.187 54.402 29.519 1.00 45.99 31 LEU G CA 1
ATOM 6912 C C . LEU C 3 31 ? 43.064 55.587 29.893 1.00 47.25 31 LEU G C 1
ATOM 6913 O O . LEU C 3 31 ? 43.487 55.706 31.039 1.00 46.60 31 LEU G O 1
ATOM 6918 N N . LEU C 3 32 ? 43.337 56.461 28.926 1.00 49.31 32 LEU G N 1
ATOM 6919 C CA . LEU C 3 32 ? 44.089 57.686 29.196 1.00 51.06 32 LEU G CA 1
ATOM 6920 C C . LEU C 3 32 ? 43.264 58.680 30.020 1.00 51.67 32 LEU G C 1
ATOM 6921 O O . LEU C 3 32 ? 43.823 59.480 30.772 1.00 52.38 32 LEU G O 1
ATOM 6926 N N . MET C 3 33 ? 41.938 58.611 29.881 1.00 51.35 33 MET G N 1
ATOM 6927 C CA . MET C 3 33 ? 41.023 59.411 30.702 1.00 51.86 33 MET G CA 1
ATOM 6928 C C . MET C 3 33 ? 41.016 58.926 32.150 1.00 49.31 33 MET G C 1
ATOM 6929 O O . MET C 3 33 ? 40.894 59.736 33.070 1.00 49.85 33 MET G O 1
ATOM 6934 N N . VAL C 3 34 ? 41.136 57.609 32.345 1.00 46.62 34 VAL G N 1
ATOM 6935 C CA . VAL C 3 34 ? 41.319 57.024 33.681 1.00 44.25 34 VAL G CA 1
ATOM 6936 C C . VAL C 3 34 ? 42.593 57.595 34.300 1.00 44.53 34 VAL G C 1
ATOM 6937 O O . VAL C 3 34 ? 42.563 58.121 35.412 1.00 44.56 34 VAL G O 1
ATOM 6941 N N . VAL C 3 35 ? 43.700 57.498 33.563 1.00 44.80 35 VAL G N 1
ATOM 6942 C CA . VAL C 3 35 ? 44.985 58.064 33.988 1.00 45.76 35 VAL G CA 1
ATOM 6943 C C . VAL C 3 35 ? 44.845 59.548 34.347 1.00 47.77 35 VAL G C 1
ATOM 6944 O O . VAL C 3 35 ? 45.375 59.998 35.366 1.00 48.30 35 VAL G O 1
ATOM 6948 N N . ALA C 3 36 ? 44.120 60.291 33.512 1.00 49.03 36 ALA G N 1
ATOM 6949 C CA . ALA C 3 36 ? 43.887 61.718 33.729 1.00 51.02 36 ALA G CA 1
ATOM 6950 C C . ALA C 3 36 ? 43.161 61.995 35.047 1.00 49.91 36 ALA G C 1
ATOM 6951 O O . ALA C 3 36 ? 43.531 62.915 35.780 1.00 51.08 36 ALA G O 1
ATOM 6953 N N . ILE C 3 37 ? 42.135 61.196 35.341 1.00 47.70 37 ILE G N 1
ATOM 6954 C CA . ILE C 3 37 ? 41.404 61.284 36.612 1.00 46.65 37 ILE G CA 1
ATOM 6955 C C . ILE C 3 37 ? 42.341 61.101 37.816 1.00 45.86 37 ILE G C 1
ATOM 6956 O O . ILE C 3 37 ? 42.177 61.763 38.844 1.00 46.45 37 ILE G O 1
ATOM 6961 N N . SER C 3 38 ? 43.335 60.229 37.669 1.00 44.85 38 SER G N 1
ATOM 6962 C CA . SER C 3 38 ? 44.286 59.942 38.747 1.00 44.60 38 SER G CA 1
ATOM 6963 C C . SER C 3 38 ? 45.322 61.052 38.981 1.00 46.89 38 SER G C 1
ATOM 6964 O O . SER C 3 38 ? 45.948 61.101 40.040 1.00 46.95 38 SER G O 1
ATOM 6967 N N . LEU C 3 39 ? 45.495 61.936 38.002 1.00 49.33 39 LEU G N 1
ATOM 6968 C CA . LEU C 3 39 ? 46.480 63.022 38.096 1.00 52.27 39 LEU G CA 1
ATOM 6969 C C . LEU C 3 39 ? 45.834 64.405 38.238 1.00 54.60 39 LEU G C 1
ATOM 6970 O O . LEU C 3 39 ? 46.517 65.429 38.195 1.00 57.20 39 LEU G O 1
ATOM 6975 N N . ARG C 3 40 ? 44.517 64.419 38.410 1.00 54.01 40 ARG G N 1
ATOM 6976 C CA . ARG C 3 40 ? 43.736 65.652 38.476 1.00 56.51 40 ARG G CA 1
ATOM 6977 C C . ARG C 3 40 ? 43.483 66.019 39.936 1.00 56.22 40 ARG G C 1
ATOM 6978 O O . ARG C 3 40 ? 43.147 65.150 40.747 1.00 53.80 40 ARG G O 1
ATOM 6986 N N . GLN C 3 41 ? 43.657 67.299 40.270 1.00 59.01 41 GLN G N 1
ATOM 6987 C CA . GLN C 3 41 ? 43.470 67.766 41.651 1.00 59.23 41 GLN G CA 1
ATOM 6988 C C . GLN C 3 41 ? 42.012 67.654 42.089 1.00 57.95 41 GLN G C 1
ATOM 6989 O O . GLN C 3 41 ? 41.093 67.989 41.334 1.00 58.82 41 GLN G O 1
ATOM 6995 N N . GLY C 3 42 ? 41.813 67.169 43.310 1.00 56.18 42 GLY G N 1
ATOM 6996 C CA . GLY C 3 42 ? 40.479 66.856 43.798 1.00 54.78 42 GLY G CA 1
ATOM 6997 C C . GLY C 3 42 ? 39.967 65.590 43.142 1.00 52.73 42 GLY G C 1
ATOM 6998 O O . GLY C 3 42 ? 40.743 64.798 42.606 1.00 51.60 42 GLY G O 1
ATOM 6999 N N . ASN C 3 43 ? 38.653 65.404 43.174 1.00 52.44 43 ASN G N 1
ATOM 7000 C CA . ASN C 3 43 ? 38.041 64.190 42.650 1.00 50.69 43 ASN G CA 1
ATOM 7001 C C . ASN C 3 43 ? 36.974 64.495 41.601 1.00 52.04 43 ASN G C 1
ATOM 7002 O O . ASN C 3 43 ? 35.833 64.833 41.937 1.00 52.63 43 ASN G O 1
ATOM 7007 N N . PHE C 3 44 ? 37.367 64.381 40.333 1.00 52.79 44 PHE G N 1
ATOM 7008 C CA . PHE C 3 44 ? 36.508 64.731 39.201 1.00 54.77 44 PHE G CA 1
ATOM 7009 C C . PHE C 3 44 ? 36.575 63.672 38.106 1.00 54.02 44 PHE G C 1
ATOM 7010 O O . PHE C 3 44 ? 37.653 63.362 37.598 1.00 53.66 44 PHE G O 1
ATOM 7018 N N . ALA C 3 45 ? 35.415 63.135 37.741 1.00 54.42 45 ALA G N 1
ATOM 7019 C CA . ALA C 3 45 ? 35.316 62.081 36.731 1.00 54.12 45 ALA G CA 1
ATOM 7020 C C . ALA C 3 45 ? 35.507 62.587 35.300 1.00 56.63 45 ALA G C 1
ATOM 7021 O O . ALA C 3 45 ? 35.813 61.803 34.397 1.00 56.00 45 ALA G O 1
ATOM 7023 N N . THR C 3 46 ? 35.319 63.889 35.096 1.00 60.02 46 THR G N 1
ATOM 7024 C CA . THR C 3 46 ? 35.428 64.488 33.761 1.00 62.96 46 THR G CA 1
ATOM 7025 C C . THR C 3 46 ? 36.320 65.731 33.736 1.00 65.39 46 THR G C 1
ATOM 7026 O O . THR C 3 46 ? 36.503 66.399 34.754 1.00 65.67 46 THR G O 1
ATOM 7030 N N . GLY C 3 47 ? 36.861 66.027 32.555 1.00 67.55 47 GLY G N 1
ATOM 7031 C CA . GLY C 3 47 ? 37.749 67.170 32.344 1.00 70.40 47 GLY G CA 1
ATOM 7032 C C . GLY C 3 47 ? 38.591 66.959 31.100 1.00 71.55 47 GLY G C 1
ATOM 7033 O O . GLY C 3 47 ? 38.262 66.123 30.255 1.00 70.99 47 GLY G O 1
ATOM 7034 N N . SER C 3 48 ? 39.680 67.711 30.984 1.00 73.54 48 SER G N 1
ATOM 7035 C CA . SER C 3 48 ? 40.568 67.595 29.826 1.00 74.92 48 SER G CA 1
ATOM 7036 C C . SER C 3 48 ? 41.502 66.389 29.939 1.00 71.97 48 SER G C 1
ATOM 7037 O O . SER C 3 48 ? 41.785 65.917 31.046 1.00 69.57 48 SER G O 1
ATOM 7040 N N . LEU C 3 49 ? 41.962 65.897 28.785 1.00 72.29 49 LEU G N 1
ATOM 7041 C CA . LEU C 3 49 ? 42.860 64.736 28.701 1.00 69.93 49 LEU G CA 1
ATOM 7042 C C . LEU C 3 49 ? 44.133 64.941 29.523 1.00 69.88 49 LEU G C 1
ATOM 7043 O O . LEU C 3 49 ? 44.608 64.020 30.190 1.00 67.02 49 LEU G O 1
ATOM 7048 N N . ILE C 3 50 ? 44.684 66.148 29.445 1.00 73.20 50 ILE G N 1
ATOM 7049 C CA . ILE C 3 50 ? 45.730 66.590 30.355 1.00 73.96 50 ILE G CA 1
ATOM 7050 C C . ILE C 3 50 ? 45.070 67.589 31.308 1.00 75.02 50 ILE G C 1
ATOM 7051 O O . ILE C 3 50 ? 44.606 68.644 30.870 1.00 77.86 50 ILE G O 1
ATOM 7056 N N . PRO C 3 51 ? 44.997 67.244 32.609 1.00 72.80 51 PRO G N 1
ATOM 7057 C CA . PRO C 3 51 ? 44.288 68.074 33.589 1.00 73.44 51 PRO G CA 1
ATOM 7058 C C . PRO C 3 51 ? 44.828 69.498 33.645 1.00 77.32 51 PRO G C 1
ATOM 7059 O O . PRO C 3 51 ? 46.045 69.698 33.601 1.00 78.81 51 PRO G O 1
ATOM 7063 N N . GLU C 3 52 ? 43.922 70.472 33.725 1.00 79.18 52 GLU G N 1
ATOM 7064 C CA . GLU C 3 52 ? 44.297 71.885 33.816 1.00 83.10 52 GLU G CA 1
ATOM 7065 C C . GLU C 3 52 ? 45.048 72.172 35.113 1.00 82.73 52 GLU G C 1
ATOM 7066 O O . GLU C 3 52 ? 45.905 73.055 35.164 1.00 85.71 52 GLU G O 1
ATOM 7072 N N . GLN C 3 53 ? 44.715 71.411 36.154 1.00 79.17 53 GLN G N 1
ATOM 7073 C CA . GLN C 3 53 ? 45.404 71.479 37.435 1.00 78.47 53 GLN G CA 1
ATOM 7074 C C . GLN C 3 53 ? 45.863 70.073 37.834 1.00 74.78 53 GLN G C 1
ATOM 7075 O O . GLN C 3 53 ? 45.054 69.234 38.240 1.00 71.59 53 GLN G O 1
ATOM 7081 N N . ILE C 3 54 ? 47.165 69.828 37.699 1.00 75.24 54 ILE G N 1
ATOM 7082 C CA . ILE C 3 54 ? 47.754 68.516 37.967 1.00 72.13 54 ILE G CA 1
ATOM 7083 C C . ILE C 3 54 ? 48.129 68.381 39.441 1.00 71.00 54 ILE G C 1
ATOM 7084 O O . ILE C 3 54 ? 48.620 69.330 40.055 1.00 73.22 54 ILE G O 1
ATOM 7089 N N . SER C 3 55 ? 47.882 67.196 39.997 1.00 67.54 55 SER G N 1
ATOM 7090 C CA . SER C 3 55 ? 48.225 66.884 41.382 1.00 66.33 55 SER G CA 1
ATOM 7091 C C . SER C 3 55 ? 48.779 65.464 41.494 1.00 63.82 55 SER G C 1
ATOM 7092 O O . SER C 3 55 ? 48.251 64.527 40.886 1.00 61.65 55 SER G O 1
ATOM 7095 N N . TRP C 3 56 ? 49.843 65.316 42.276 1.00 64.25 56 TRP G N 1
ATOM 7096 C CA . TRP C 3 56 ? 50.466 64.015 42.499 1.00 62.32 56 TRP G CA 1
ATOM 7097 C C . TRP C 3 56 ? 49.934 63.338 43.766 1.00 59.97 56 TRP G C 1
ATOM 7098 O O . TRP C 3 56 ? 50.362 62.235 44.113 1.00 58.42 56 TRP G O 1
ATOM 7109 N N . ASP C 3 57 ? 48.988 64.004 44.430 1.00 59.77 57 ASP G N 1
ATOM 7110 C CA . ASP C 3 57 ? 48.499 63.603 45.749 1.00 58.07 57 ASP G CA 1
ATOM 7111 C C . ASP C 3 57 ? 47.831 62.236 45.790 1.00 54.87 57 ASP G C 1
ATOM 7112 O O . ASP C 3 57 ? 48.073 61.460 46.716 1.00 53.79 57 ASP G O 1
ATOM 7117 N N . HIS C 3 58 ? 46.994 61.945 44.796 1.00 53.46 58 HIS G N 1
ATOM 7118 C CA . HIS C 3 58 ? 46.304 60.658 44.724 1.00 50.58 58 HIS G CA 1
ATOM 7119 C C . HIS C 3 58 ? 47.312 59.517 44.621 1.00 49.62 58 HIS G C 1
ATOM 7120 O O . HIS C 3 58 ? 47.152 58.475 45.269 1.00 47.95 58 HIS G O 1
ATOM 7127 N N . TRP C 3 59 ? 48.355 59.734 43.821 1.00 50.67 59 TRP G N 1
ATOM 7128 C CA . TRP C 3 59 ? 49.442 58.770 43.667 1.00 50.18 59 TRP G CA 1
ATOM 7129 C C . TRP C 3 59 ? 50.341 58.704 44.893 1.00 51.01 59 TRP G C 1
ATOM 7130 O O . TRP C 3 59 ? 50.813 57.627 45.254 1.00 50.13 59 TRP G O 1
ATOM 7141 N N . LYS C 3 60 ? 50.572 59.852 45.529 1.00 52.94 60 LYS G N 1
ATOM 7142 C CA . LYS C 3 60 ? 51.352 59.908 46.766 1.00 54.07 60 LYS G CA 1
ATOM 7143 C C . LYS C 3 60 ? 50.719 59.052 47.864 1.00 52.09 60 LYS G C 1
ATOM 7144 O O . LYS C 3 60 ? 51.406 58.257 48.510 1.00 52.06 60 LYS G O 1
ATOM 7150 N N . LEU C 3 61 ? 49.411 59.212 48.058 1.00 50.68 61 LEU G N 1
ATOM 7151 C CA . LEU C 3 61 ? 48.674 58.473 49.085 1.00 49.27 61 LEU G CA 1
ATOM 7152 C C . LEU C 3 61 ? 48.639 56.969 48.821 1.00 47.43 61 LEU G C 1
ATOM 7153 O O . LEU C 3 61 ? 48.714 56.171 49.751 1.00 46.92 61 LEU G O 1
ATOM 7158 N N . ALA C 3 62 ? 48.537 56.591 47.551 1.00 46.89 62 ALA G N 1
ATOM 7159 C CA . ALA C 3 62 ? 48.480 55.181 47.168 1.00 45.69 62 ALA G CA 1
ATOM 7160 C C . ALA C 3 62 ? 49.834 54.479 47.285 1.00 46.67 62 ALA G C 1
ATOM 7161 O O . ALA C 3 62 ? 49.893 53.255 47.403 1.00 45.45 62 ALA G O 1
ATOM 7163 N N . LEU C 3 63 ? 50.914 55.257 47.260 1.00 49.31 63 LEU G N 1
ATOM 7164 C CA . LEU C 3 63 ? 52.266 54.707 47.342 1.00 51.01 63 LEU G CA 1
ATOM 7165 C C . LEU C 3 63 ? 52.860 54.789 48.753 1.00 53.02 63 LEU G C 1
ATOM 7166 O O . LEU C 3 63 ? 54.025 54.434 48.966 1.00 54.41 63 LEU G O 1
ATOM 7171 N N . GLY C 3 64 ? 52.053 55.251 49.708 1.00 53.36 64 GLY G N 1
ATOM 7172 C CA . GLY C 3 64 ? 52.442 55.272 51.117 1.00 55.56 64 GLY G CA 1
ATOM 7173 C C . GLY C 3 64 ? 53.032 56.578 51.621 1.00 58.91 64 GLY G C 1
ATOM 7174 O O . GLY C 3 64 ? 53.470 56.658 52.770 1.00 60.24 64 GLY G O 1
ATOM 7175 N N . PHE C 3 65 ? 53.046 57.600 50.767 1.00 60.54 65 PHE G N 1
ATOM 7176 C CA . PHE C 3 65 ? 53.573 58.911 51.139 1.00 63.99 65 PHE G CA 1
ATOM 7177 C C . PHE C 3 65 ? 52.520 59.768 51.835 1.00 64.37 65 PHE G C 1
ATOM 7178 O O . PHE C 3 65 ? 51.321 59.645 51.564 1.00 62.36 65 PHE G O 1
ATOM 7186 N N . SER C 3 66 ? 52.983 60.631 52.736 1.00 67.44 66 SER G N 1
ATOM 7187 C CA . SER C 3 66 ? 52.121 61.592 53.414 1.00 68.50 66 SER G CA 1
ATOM 7188 C C . SER C 3 66 ? 51.995 62.875 52.596 1.00 70.54 66 SER G C 1
ATOM 7189 O O . SER C 3 66 ? 52.980 63.370 52.044 1.00 72.80 66 SER G O 1
ATOM 7192 N N . VAL C 3 67 ? 50.778 63.406 52.529 1.00 70.34 67 VAL G N 1
ATOM 7193 C CA . VAL C 3 67 ? 50.471 64.579 51.711 1.00 72.46 67 VAL G CA 1
ATOM 7194 C C . VAL C 3 67 ? 50.361 65.852 52.561 1.00 75.19 67 VAL G C 1
ATOM 7195 O O . VAL C 3 67 ? 49.685 65.866 53.593 1.00 74.45 67 VAL G O 1
ATOM 7199 N N . GLU C 3 68 ? 51.039 66.910 52.118 1.00 78.86 68 GLU G N 1
ATOM 7200 C CA . GLU C 3 68 ? 50.976 68.213 52.774 1.00 82.08 68 GLU G CA 1
ATOM 7201 C C . GLU C 3 68 ? 49.902 69.082 52.115 1.00 82.65 68 GLU G C 1
ATOM 7202 O O . GLU C 3 68 ? 50.068 69.535 50.977 1.00 83.88 68 GLU G O 1
ATOM 7208 N N . GLN C 3 69 ? 48.804 69.304 52.837 1.00 82.20 69 GLN G N 1
ATOM 7209 C CA . GLN C 3 69 ? 47.647 70.032 52.306 1.00 82.75 69 GLN G CA 1
ATOM 7210 C C . GLN C 3 69 ? 47.781 71.556 52.384 1.00 86.27 69 GLN G C 1
ATOM 7211 O O . GLN C 3 69 ? 48.835 72.078 52.761 1.00 88.93 69 GLN G O 1
ATOM 7217 N N . ALA C 3 70 ? 46.699 72.251 52.032 1.00 86.72 70 ALA G N 1
ATOM 7218 C CA . ALA C 3 70 ? 46.689 73.710 51.861 1.00 90.17 70 ALA G CA 1
ATOM 7219 C C . ALA C 3 70 ? 47.090 74.532 53.091 1.00 92.38 70 ALA G C 1
ATOM 7220 O O . ALA C 3 70 ? 47.735 75.575 52.953 1.00 95.75 70 ALA G O 1
ATOM 7222 N N . ASP C 3 71 ? 46.713 74.066 54.282 1.00 90.72 71 ASP G N 1
ATOM 7223 C CA . ASP C 3 71 ? 46.920 74.843 55.512 1.00 92.69 71 ASP G CA 1
ATOM 7224 C C . ASP C 3 71 ? 48.036 74.318 56.431 1.00 92.92 71 ASP G C 1
ATOM 7225 O O . ASP C 3 71 ? 48.040 74.589 57.638 1.00 93.52 71 ASP G O 1
ATOM 7230 N N . GLY C 3 72 ? 48.975 73.571 55.852 1.00 92.49 72 GLY G N 1
ATOM 7231 C CA . GLY C 3 72 ? 50.161 73.111 56.577 1.00 93.10 72 GLY G CA 1
ATOM 7232 C C . GLY C 3 72 ? 50.037 71.748 57.234 1.00 89.90 72 GLY G C 1
ATOM 7233 O O . GLY C 3 72 ? 51.043 71.163 57.646 1.00 90.51 72 GLY G O 1
ATOM 7234 N N . ARG C 3 73 ? 48.808 71.246 57.338 1.00 86.75 73 ARG G N 1
ATOM 7235 C CA . ARG C 3 73 ? 48.554 69.935 57.939 1.00 83.68 73 ARG G CA 1
ATOM 7236 C C . ARG C 3 73 ? 49.020 68.792 57.036 1.00 81.52 73 ARG G C 1
ATOM 7237 O O . ARG C 3 73 ? 48.785 68.804 55.824 1.00 80.91 73 ARG G O 1
ATOM 7245 N N . ILE C 3 74 ? 49.695 67.818 57.643 1.00 80.34 74 ILE G N 1
ATOM 7246 C CA . ILE C 3 74 ? 50.204 66.645 56.934 1.00 78.15 74 ILE G CA 1
ATOM 7247 C C . ILE C 3 74 ? 49.251 65.462 57.121 1.00 74.38 74 ILE G C 1
ATOM 7248 O O . ILE C 3 74 ? 49.161 64.887 58.211 1.00 73.87 74 ILE G O 1
ATOM 7253 N N . THR C 3 75 ? 48.541 65.117 56.048 1.00 71.66 75 THR G N 1
ATOM 7254 C CA . THR C 3 75 ? 47.559 64.033 56.060 1.00 67.99 75 THR G CA 1
ATOM 7255 C C . THR C 3 75 ? 48.225 62.688 55.738 1.00 65.92 75 THR G C 1
ATOM 7256 O O . THR C 3 75 ? 48.712 62.488 54.620 1.00 65.91 75 THR G O 1
ATOM 7260 N N . PRO C 3 76 ? 48.253 61.763 56.720 1.00 64.17 76 PRO G N 1
ATOM 7261 C CA . PRO C 3 76 ? 48.848 60.441 56.502 1.00 62.29 76 PRO G CA 1
ATOM 7262 C C . PRO C 3 76 ? 47.983 59.575 55.580 1.00 58.82 76 PRO G C 1
ATOM 7263 O O . PRO C 3 76 ? 46.768 59.783 55.519 1.00 57.76 76 PRO G O 1
ATOM 7267 N N . PRO C 3 77 ? 48.601 58.616 54.858 1.00 57.01 77 PRO G N 1
ATOM 7268 C CA . PRO C 3 77 ? 47.824 57.757 53.959 1.00 53.92 77 PRO G CA 1
ATOM 7269 C C . PRO C 3 77 ? 46.752 56.967 54.719 1.00 51.29 77 PRO G C 1
ATOM 7270 O O . PRO C 3 77 ? 47.085 56.216 55.637 1.00 51.33 77 PRO G O 1
ATOM 7274 N N . PRO C 3 78 ? 45.470 57.157 54.354 1.00 49.15 78 PRO G N 1
ATOM 7275 C CA . PRO C 3 78 ? 44.362 56.501 55.055 1.00 47.34 78 PRO G CA 1
ATOM 7276 C C . PRO C 3 78 ? 44.365 54.976 54.914 1.00 45.37 78 PRO G C 1
ATOM 7277 O O . PRO C 3 78 ? 43.930 54.280 55.834 1.00 45.06 78 PRO G O 1
ATOM 7281 N N . PHE C 3 79 ? 44.863 54.474 53.783 1.00 43.78 79 PHE G N 1
ATOM 7282 C CA . PHE C 3 79 ? 44.820 53.041 53.470 1.00 41.87 79 PHE G CA 1
ATOM 7283 C C . PHE C 3 79 ? 46.173 52.494 53.006 1.00 41.58 79 PHE G C 1
ATOM 7284 O O . PHE C 3 79 ? 46.944 53.215 52.374 1.00 42.44 79 PHE G O 1
ATOM 7292 N N . PRO C 3 80 ? 46.464 51.209 53.309 1.00 40.67 80 PRO G N 1
ATOM 7293 C CA . PRO C 3 80 ? 47.691 50.599 52.798 1.00 40.37 80 PRO G CA 1
ATOM 7294 C C . PRO C 3 80 ? 47.478 50.027 51.386 1.00 38.43 80 PRO G C 1
ATOM 7295 O O . PRO C 3 80 ? 47.264 48.825 51.220 1.00 37.53 80 PRO G O 1
ATOM 7299 N N . VAL C 3 81 ? 47.540 50.899 50.383 1.00 37.71 81 VAL G N 1
ATOM 7300 C CA . VAL C 3 81 ? 47.192 50.540 49.004 1.00 35.96 81 VAL G CA 1
ATOM 7301 C C . VAL C 3 81 ? 48.160 49.511 48.398 1.00 35.64 81 VAL G C 1
ATOM 7302 O O . VAL C 3 81 ? 47.743 48.615 47.654 1.00 34.37 81 VAL G O 1
ATOM 7306 N N . LEU C 3 82 ? 49.442 49.633 48.736 1.00 36.67 82 LEU G N 1
ATOM 7307 C CA . LEU C 3 82 ? 50.463 48.714 48.233 1.00 36.71 82 LEU G CA 1
ATOM 7308 C C . LEU C 3 82 ? 50.335 47.318 48.836 1.00 35.89 82 LEU G C 1
ATOM 7309 O O . LEU C 3 82 ? 50.596 46.323 48.158 1.00 35.19 82 LEU G O 1
ATOM 7314 N N . LEU C 3 83 ? 49.930 47.254 50.103 1.00 35.90 83 LEU G N 1
ATOM 7315 C CA . LEU C 3 83 ? 49.665 45.979 50.772 1.00 35.61 83 LEU G CA 1
ATOM 7316 C C . LEU C 3 83 ? 48.460 45.291 50.128 1.00 33.59 83 LEU G C 1
ATOM 7317 O O . LEU C 3 83 ? 48.465 44.073 49.929 1.00 33.37 83 LEU G O 1
ATOM 7322 N N . TRP C 3 84 ? 47.442 46.083 49.793 1.00 32.21 84 TRP G N 1
ATOM 7323 C CA . TRP C 3 84 ? 46.289 45.592 49.048 1.00 30.62 84 TRP G CA 1
ATOM 7324 C C . TRP C 3 84 ? 46.715 44.977 47.712 1.00 29.88 84 TRP G C 1
ATOM 7325 O O . TRP C 3 84 ? 46.212 43.923 47.319 1.00 29.21 84 TRP G O 1
ATOM 7336 N N . LEU C 3 85 ? 47.651 45.637 47.032 1.00 30.18 85 LEU G N 1
ATOM 7337 C CA . LEU C 3 85 ? 48.174 45.160 45.751 1.00 29.92 85 LEU G CA 1
ATOM 7338 C C . LEU C 3 85 ? 48.927 43.834 45.901 1.00 30.27 85 LEU G C 1
ATOM 7339 O O . LEU C 3 85 ? 48.731 42.908 45.110 1.00 29.63 85 LEU G O 1
ATOM 7344 N N . TRP C 3 86 ? 49.770 43.746 46.927 1.00 31.46 86 TRP G N 1
ATOM 7345 C CA . TRP C 3 86 ? 50.454 42.504 47.261 1.00 32.26 86 TRP G CA 1
ATOM 7346 C C . TRP C 3 86 ? 49.462 41.382 47.584 1.00 31.39 86 TRP G C 1
ATOM 7347 O O . TRP C 3 86 ? 49.644 40.253 47.136 1.00 31.33 86 TRP G O 1
ATOM 7358 N N . ASN C 3 87 ? 48.414 41.697 48.345 1.00 31.11 87 ASN G N 1
ATOM 7359 C CA . ASN C 3 87 ? 47.348 40.720 48.626 1.00 30.70 87 ASN G CA 1
ATOM 7360 C C . ASN C 3 87 ? 46.663 40.239 47.348 1.00 29.65 87 ASN G C 1
ATOM 7361 O O . ASN C 3 87 ? 46.381 39.050 47.208 1.00 29.79 87 ASN G O 1
ATOM 7366 N N . SER C 3 88 ? 46.411 41.168 46.423 1.00 28.92 88 SER G N 1
ATOM 7367 C CA . SER C 3 88 ? 45.839 40.847 45.107 1.00 28.28 88 SER G CA 1
ATOM 7368 C C . SER C 3 88 ? 46.722 39.894 44.301 1.00 28.73 88 SER G C 1
ATOM 7369 O O . SER C 3 88 ? 46.221 38.962 43.677 1.00 28.41 88 SER G O 1
ATOM 7372 N N . VAL C 3 89 ? 48.031 40.136 44.323 1.00 29.96 89 VAL G N 1
ATOM 7373 C CA . VAL C 3 89 ? 48.999 39.316 43.589 1.00 30.60 89 VAL G CA 1
ATOM 7374 C C . VAL C 3 89 ? 49.070 37.894 44.164 1.00 31.49 89 VAL G C 1
ATOM 7375 O O . VAL C 3 89 ? 49.110 36.919 43.412 1.00 31.55 89 VAL G O 1
ATOM 7379 N N . LYS C 3 90 ? 49.076 37.783 45.490 1.00 32.49 90 LYS G N 1
ATOM 7380 C CA . LYS C 3 90 ? 49.091 36.480 46.155 1.00 33.66 90 LYS G CA 1
ATOM 7381 C C . LYS C 3 90 ? 47.805 35.697 45.901 1.00 32.81 90 LYS G C 1
ATOM 7382 O O . LYS C 3 90 ? 47.853 34.532 45.506 1.00 33.09 90 LYS G O 1
ATOM 7388 N N . VAL C 3 91 ? 46.660 36.339 46.125 1.00 32.05 91 VAL G N 1
ATOM 7389 C CA . VAL C 3 91 ? 45.368 35.693 45.879 1.00 31.74 91 VAL G CA 1
ATOM 7390 C C . VAL C 3 91 ? 45.232 35.296 44.408 1.00 31.07 91 VAL G C 1
ATOM 7391 O O . VAL C 3 91 ? 44.904 34.149 44.109 1.00 31.25 91 VAL G O 1
ATOM 7395 N N . ALA C 3 92 ? 45.521 36.230 43.501 1.00 30.36 92 ALA G N 1
ATOM 7396 C CA . ALA C 3 92 ? 45.405 35.967 42.061 1.00 30.08 92 ALA G CA 1
ATOM 7397 C C . ALA C 3 92 ? 46.418 34.941 41.548 1.00 30.80 92 ALA G C 1
ATOM 7398 O O . ALA C 3 92 ? 46.093 34.126 40.683 1.00 30.85 92 ALA G O 1
ATOM 7400 N N . GLY C 3 93 ? 47.635 34.984 42.082 1.00 31.64 93 GLY G N 1
ATOM 7401 C CA . GLY C 3 93 ? 48.699 34.082 41.654 1.00 32.64 93 GLY G CA 1
ATOM 7402 C C . GLY C 3 93 ? 48.473 32.642 42.083 1.00 33.98 93 GLY G C 1
ATOM 7403 O O . GLY C 3 93 ? 48.482 31.732 41.247 1.00 33.84 93 GLY G O 1
ATOM 7404 N N . ILE C 3 94 ? 48.267 32.433 43.384 1.00 35.12 94 ILE G N 1
ATOM 7405 C CA . ILE C 3 94 ? 48.013 31.090 43.911 1.00 36.83 94 ILE G CA 1
ATOM 7406 C C . ILE C 3 94 ? 46.748 30.466 43.303 1.00 36.67 94 ILE G C 1
ATOM 7407 O O . ILE C 3 94 ? 46.737 29.275 42.980 1.00 37.50 94 ILE G O 1
ATOM 7412 N N . SER C 3 95 ? 45.698 31.266 43.118 1.00 36.11 95 SER G N 1
ATOM 7413 C CA . SER C 3 95 ? 44.448 30.729 42.564 1.00 36.40 95 SER G CA 1
ATOM 7414 C C . SER C 3 95 ? 44.533 30.436 41.058 1.00 35.85 95 SER G C 1
ATOM 7415 O O . SER C 3 95 ? 43.858 29.533 40.566 1.00 36.46 95 SER G O 1
ATOM 7418 N N . ALA C 3 96 ? 45.364 31.185 40.335 1.00 34.90 96 ALA G N 1
ATOM 7419 C CA . ALA C 3 96 ? 45.603 30.889 38.922 1.00 34.67 96 ALA G CA 1
ATOM 7420 C C . ALA C 3 96 ? 46.381 29.582 38.756 1.00 35.69 96 ALA G C 1
ATOM 7421 O O . ALA C 3 96 ? 46.066 28.778 37.877 1.00 35.85 96 ALA G O 1
ATOM 7423 N N . ILE C 3 97 ? 47.387 29.379 39.609 1.00 36.62 97 ILE G N 1
ATOM 7424 C CA . ILE C 3 97 ? 48.139 28.125 39.663 1.00 38.19 97 ILE G CA 1
ATOM 7425 C C . ILE C 3 97 ? 47.196 26.945 39.928 1.00 39.18 97 ILE G C 1
ATOM 7426 O O . ILE C 3 97 ? 47.240 25.933 39.220 1.00 39.70 97 ILE G O 1
ATOM 7431 N N . GLY C 3 98 ? 46.340 27.096 40.936 1.00 39.49 98 GLY G N 1
ATOM 7432 C CA . GLY C 3 98 ? 45.375 26.067 41.312 1.00 40.86 98 GLY G CA 1
ATOM 7433 C C . GLY C 3 98 ? 44.394 25.737 40.204 1.00 40.32 98 GLY G C 1
ATOM 7434 O O . GLY C 3 98 ? 44.091 24.567 39.961 1.00 41.71 98 GLY G O 1
ATOM 7435 N N . ILE C 3 99 ? 43.902 26.774 39.532 1.00 38.71 99 ILE G N 1
ATOM 7436 C CA . ILE C 3 99 ? 42.995 26.609 38.396 1.00 38.21 99 ILE G CA 1
ATOM 7437 C C . ILE C 3 99 ? 43.668 25.879 37.215 1.00 37.83 99 ILE G C 1
ATOM 7438 O O . ILE C 3 99 ? 43.061 24.998 36.621 1.00 38.72 99 ILE G O 1
ATOM 7443 N N . VAL C 3 100 ? 44.914 26.228 36.897 1.00 36.64 100 VAL G N 1
ATOM 7444 C CA . VAL C 3 100 ? 45.678 25.506 35.871 1.00 36.31 100 VAL G CA 1
ATOM 7445 C C . VAL C 3 100 ? 45.930 24.040 36.276 1.00 38.05 100 VAL G C 1
ATOM 7446 O O . VAL C 3 100 ? 45.834 23.135 35.441 1.00 38.66 100 VAL G O 1
ATOM 7450 N N . ALA C 3 101 ? 46.239 23.812 37.551 1.00 38.73 101 ALA G N 1
ATOM 7451 C CA . ALA C 3 101 ? 46.491 22.462 38.050 1.00 40.45 101 ALA G CA 1
ATOM 7452 C C . ALA C 3 101 ? 45.248 21.574 37.948 1.00 41.52 101 ALA G C 1
ATOM 7453 O O . ALA C 3 101 ? 45.321 20.461 37.418 1.00 42.57 101 ALA G O 1
ATOM 7455 N N . LEU C 3 102 ? 44.114 22.077 38.439 1.00 41.22 102 LEU G N 1
ATOM 7456 C CA . LEU C 3 102 ? 42.846 21.332 38.417 1.00 42.48 102 LEU G CA 1
ATOM 7457 C C . LEU C 3 102 ? 42.268 21.166 37.006 1.00 41.76 102 LEU G C 1
ATOM 7458 O O . LEU C 3 102 ? 41.705 20.118 36.688 1.00 43.28 102 LEU G O 1
ATOM 7463 N N A SER C 3 103 ? 42.417 22.191 36.169 0.50 39.67 103 SER G N 1
ATOM 7464 N N B SER C 3 103 ? 42.417 22.198 36.175 0.50 39.64 103 SER G N 1
ATOM 7465 C CA A SER C 3 103 ? 41.852 22.171 34.816 0.50 39.13 103 SER G CA 1
ATOM 7466 C CA B SER C 3 103 ? 41.872 22.193 34.814 0.50 39.04 103 SER G CA 1
ATOM 7467 C C A SER C 3 103 ? 42.596 21.238 33.854 0.50 39.56 103 SER G C 1
ATOM 7468 C C B SER C 3 103 ? 42.597 21.225 33.876 0.50 39.56 103 SER G C 1
ATOM 7469 O O A SER C 3 103 ? 41.961 20.514 33.087 0.50 40.58 103 SER G O 1
ATOM 7470 O O B SER C 3 103 ? 41.951 20.465 33.153 0.50 40.66 103 SER G O 1
ATOM 7475 N N . THR C 3 104 ? 43.929 21.254 33.899 1.00 39.04 104 THR G N 1
ATOM 7476 C CA . THR C 3 104 ? 44.753 20.397 33.022 1.00 39.73 104 THR G CA 1
ATOM 7477 C C . THR C 3 104 ? 44.624 18.902 33.329 1.00 42.03 104 THR G C 1
ATOM 7478 O O . THR C 3 104 ? 44.492 18.094 32.406 1.00 42.78 104 THR G O 1
ATOM 7482 N N . THR C 3 105 ? 44.668 18.545 34.613 1.00 43.18 105 THR G N 1
ATOM 7483 C CA . THR C 3 105 ? 44.500 17.152 35.036 1.00 45.86 105 THR G CA 1
ATOM 7484 C C . THR C 3 105 ? 43.122 16.628 34.629 1.00 47.04 105 THR G C 1
ATOM 7485 O O . THR C 3 105 ? 42.999 15.525 34.097 1.00 48.30 105 THR G O 1
ATOM 7489 N N . CYS C 3 106 ? 42.101 17.446 34.875 1.00 46.56 106 CYS G N 1
ATOM 7490 C CA . CYS C 3 106 ? 40.727 17.167 34.471 1.00 47.93 106 CYS G CA 1
ATOM 7491 C C . CYS C 3 106 ? 40.617 16.981 32.955 1.00 46.96 106 CYS G C 1
ATOM 7492 O O . CYS C 3 106 ? 40.025 16.008 32.488 1.00 48.62 106 CYS G O 1
ATOM 7495 N N . ALA C 3 107 ? 41.203 17.911 32.198 1.00 44.23 107 ALA G N 1
ATOM 7496 C CA . ALA C 3 107 ? 41.144 17.883 30.734 1.00 43.39 107 ALA G CA 1
ATOM 7497 C C . ALA C 3 107 ? 41.897 16.700 30.129 1.00 44.32 107 ALA G C 1
ATOM 7498 O O . ALA C 3 107 ? 41.531 16.215 29.059 1.00 44.84 107 ALA G O 1
ATOM 7500 N N . TYR C 3 108 ? 42.942 16.242 30.815 1.00 44.68 108 TYR G N 1
ATOM 7501 C CA . TYR C 3 108 ? 43.715 15.089 30.366 1.00 46.07 108 TYR G CA 1
ATOM 7502 C C . TYR C 3 108 ? 42.871 13.815 30.362 1.00 49.11 108 TYR G C 1
ATOM 7503 O O . TYR C 3 108 ? 42.907 13.049 29.400 1.00 49.74 108 TYR G O 1
ATOM 7512 N N . ALA C 3 109 ? 42.113 13.598 31.435 1.00 51.17 109 ALA G N 1
ATOM 7513 C CA . ALA C 3 109 ? 41.209 12.452 31.514 1.00 54.72 109 ALA G CA 1
ATOM 7514 C C . ALA C 3 109 ? 40.110 12.539 30.455 1.00 55.30 109 ALA G C 1
ATOM 7515 O O . ALA C 3 109 ? 39.792 11.544 29.801 1.00 57.09 109 ALA G O 1
ATOM 7517 N N . PHE C 3 110 ? 39.553 13.736 30.278 1.00 54.01 110 PHE G N 1
ATOM 7518 C CA . PHE C 3 110 ? 38.489 13.952 29.302 1.00 55.02 110 PHE G CA 1
ATOM 7519 C C . PHE C 3 110 ? 38.949 13.821 27.845 1.00 54.53 110 PHE G C 1
ATOM 7520 O O . PHE C 3 110 ? 38.135 13.554 26.962 1.00 55.79 110 PHE G O 1
ATOM 7528 N N . ALA C 3 111 ? 40.245 14.005 27.602 1.00 53.33 111 ALA G N 1
ATOM 7529 C CA . ALA C 3 111 ? 40.793 13.955 26.244 1.00 53.06 111 ALA G CA 1
ATOM 7530 C C . ALA C 3 111 ? 41.449 12.623 25.877 1.00 55.02 111 ALA G C 1
ATOM 7531 O O . ALA C 3 111 ? 41.527 12.280 24.694 1.00 55.24 111 ALA G O 1
ATOM 7533 N N . ARG C 3 112 ? 41.913 11.881 26.883 1.00 57.02 112 ARG G N 1
ATOM 7534 C CA . ARG C 3 112 ? 42.726 10.680 26.656 1.00 59.02 112 ARG G CA 1
ATOM 7535 C C . ARG C 3 112 ? 42.194 9.398 27.299 1.00 63.07 112 ARG G C 1
ATOM 7536 O O . ARG C 3 112 ? 42.570 8.297 26.884 1.00 64.79 112 ARG G O 1
ATOM 7544 N N . MET C 3 113 ? 41.335 9.536 28.307 1.00 64.90 113 MET G N 1
ATOM 7545 C CA . MET C 3 113 ? 40.836 8.375 29.050 1.00 69.22 113 MET G CA 1
ATOM 7546 C C . MET C 3 113 ? 39.337 8.144 28.868 1.00 71.72 113 MET G C 1
ATOM 7547 O O . MET C 3 113 ? 38.575 9.085 28.639 1.00 70.40 113 MET G O 1
ATOM 7552 N N . ARG C 3 114 ? 38.929 6.883 28.978 1.00 75.92 114 ARG G N 1
ATOM 7553 C CA . ARG C 3 114 ? 37.524 6.505 28.837 1.00 79.36 114 ARG G CA 1
ATOM 7554 C C . ARG C 3 114 ? 36.894 6.169 30.184 1.00 82.39 114 ARG G C 1
ATOM 7555 O O . ARG C 3 114 ? 37.473 5.437 30.988 1.00 84.07 114 ARG G O 1
ATOM 7563 N N . PHE C 3 115 ? 35.711 6.731 30.420 1.00 103.98 115 PHE G N 1
ATOM 7564 C CA . PHE C 3 115 ? 34.909 6.447 31.611 1.00 105.78 115 PHE G CA 1
ATOM 7565 C C . PHE C 3 115 ? 33.431 6.746 31.333 1.00 103.70 115 PHE G C 1
ATOM 7566 O O . PHE C 3 115 ? 33.126 7.602 30.497 1.00 99.10 115 PHE G O 1
ATOM 7574 N N . PRO C 3 116 ? 32.512 6.033 32.019 1.00 107.96 116 PRO G N 1
ATOM 7575 C CA . PRO C 3 116 ? 31.074 6.161 31.752 1.00 107.42 116 PRO G CA 1
ATOM 7576 C C . PRO C 3 116 ? 30.539 7.582 31.937 1.00 100.97 116 PRO G C 1
ATOM 7577 O O . PRO C 3 116 ? 30.833 8.232 32.945 1.00 98.50 116 PRO G O 1
ATOM 7581 N N . GLY C 3 117 ? 29.767 8.048 30.955 1.00 98.93 117 GLY G N 1
ATOM 7582 C CA . GLY C 3 117 ? 29.157 9.378 30.991 1.00 94.02 117 GLY G CA 1
ATOM 7583 C C . GLY C 3 117 ? 30.152 10.514 30.843 1.00 89.12 117 GLY G C 1
ATOM 7584 O O . GLY C 3 117 ? 30.059 11.523 31.546 1.00 85.48 117 GLY G O 1
ATOM 7585 N N . LYS C 3 118 ? 31.100 10.348 29.923 1.00 89.76 118 LYS G N 1
ATOM 7586 C CA . LYS C 3 118 ? 32.149 11.340 29.685 1.00 86.32 118 LYS G CA 1
ATOM 7587 C C . LYS C 3 118 ? 31.594 12.592 29.010 1.00 82.35 118 LYS G C 1
ATOM 7588 O O . LYS C 3 118 ? 31.910 13.713 29.414 1.00 78.74 118 LYS G O 1
ATOM 7594 N N . ALA C 3 119 ? 30.766 12.389 27.987 1.00 83.84 119 ALA G N 1
ATOM 7595 C CA . ALA C 3 119 ? 30.159 13.486 27.236 1.00 81.39 119 ALA G CA 1
ATOM 7596 C C . ALA C 3 119 ? 29.073 14.206 28.035 1.00 79.71 119 ALA G C 1
ATOM 7597 O O . ALA C 3 119 ? 28.861 15.405 27.849 1.00 76.98 119 ALA G O 1
ATOM 7599 N N . THR C 3 120 ? 28.398 13.474 28.921 1.00 82.16 120 THR G N 1
ATOM 7600 C CA . THR C 3 120 ? 27.348 14.044 29.769 1.00 81.56 120 THR G CA 1
ATOM 7601 C C . THR C 3 120 ? 27.922 15.025 30.794 1.00 78.08 120 THR G C 1
ATOM 7602 O O . THR C 3 120 ? 27.437 16.153 30.919 1.00 75.57 120 THR G O 1
ATOM 7606 N N . LEU C 3 121 ? 28.955 14.592 31.516 1.00 78.48 121 LEU G N 1
ATOM 7607 C CA . LEU C 3 121 ? 29.603 15.427 32.534 1.00 75.72 121 LEU G CA 1
ATOM 7608 C C . LEU C 3 121 ? 30.252 16.678 31.953 1.00 72.10 121 LEU G C 1
ATOM 7609 O O . LEU C 3 121 ? 30.215 17.734 32.578 1.00 69.42 121 LEU G O 1
ATOM 7614 N N . LEU C 3 122 ? 30.840 16.555 30.764 1.00 72.80 122 LEU G N 1
ATOM 7615 C CA . LEU C 3 122 ? 31.421 17.699 30.058 1.00 70.61 122 LEU G CA 1
ATOM 7616 C C . LEU C 3 122 ? 30.369 18.756 29.751 1.00 69.30 122 LEU G C 1
ATOM 7617 O O . LEU C 3 122 ? 30.581 19.941 30.016 1.00 66.98 122 LEU G O 1
ATOM 7622 N N . LYS C 3 123 ? 29.241 18.314 29.195 1.00 71.47 123 LYS G N 1
ATOM 7623 C CA . LYS C 3 123 ? 28.104 19.190 28.922 1.00 71.51 123 LYS G CA 1
ATOM 7624 C C . LYS C 3 123 ? 27.563 19.787 30.218 1.00 70.27 123 LYS G C 1
ATOM 7625 O O . LYS C 3 123 ? 27.307 20.988 30.292 1.00 68.74 123 LYS G O 1
ATOM 7631 N N . GLY C 3 124 ? 27.406 18.938 31.234 1.00 71.61 124 GLY G N 1
ATOM 7632 C CA . GLY C 3 124 ? 26.907 19.349 32.547 1.00 71.39 124 GLY G CA 1
ATOM 7633 C C . GLY C 3 124 ? 27.770 20.409 33.203 1.00 68.34 124 GLY G C 1
ATOM 7634 O O . GLY C 3 124 ? 27.252 21.384 33.751 1.00 67.34 124 GLY G O 1
ATOM 7635 N N . MET C 3 125 ? 29.086 20.216 33.141 1.00 67.48 125 MET G N 1
ATOM 7636 C CA . MET C 3 125 ? 30.054 21.190 33.645 1.00 65.13 125 MET G CA 1
ATOM 7637 C C . MET C 3 125 ? 29.834 22.566 33.030 1.00 63.69 125 MET G C 1
ATOM 7638 O O . MET C 3 125 ? 29.750 23.566 33.748 1.00 62.25 125 MET G O 1
ATOM 7643 N N . LEU C 3 126 ? 29.735 22.604 31.703 1.00 64.72 126 LEU G N 1
ATOM 7644 C CA . LEU C 3 126 ? 29.526 23.845 30.966 1.00 64.62 126 LEU G CA 1
ATOM 7645 C C . LEU C 3 126 ? 28.163 24.464 31.292 1.00 65.37 126 LEU G C 1
ATOM 7646 O O . LEU C 3 126 ? 28.063 25.676 31.493 1.00 64.69 126 LEU G O 1
ATOM 7651 N N . ILE C 3 127 ? 27.129 23.621 31.356 1.00 67.37 127 ILE G N 1
ATOM 7652 C CA . ILE C 3 127 ? 25.757 24.065 31.631 1.00 69.34 127 ILE G CA 1
ATOM 7653 C C . ILE C 3 127 ? 25.594 24.613 33.055 1.00 68.29 127 ILE G C 1
ATOM 7654 O O . ILE C 3 127 ? 25.044 25.699 33.237 1.00 68.77 127 ILE G O 1
ATOM 7659 N N . PHE C 3 128 ? 26.083 23.875 34.051 1.00 67.62 128 PHE G N 1
ATOM 7660 C CA . PHE C 3 128 ? 25.953 24.289 35.455 1.00 67.15 128 PHE G CA 1
ATOM 7661 C C . PHE C 3 128 ? 26.763 25.543 35.810 1.00 64.72 128 PHE G C 1
ATOM 7662 O O . PHE C 3 128 ? 26.426 26.254 36.760 1.00 64.52 128 PHE G O 1
ATOM 7670 N N . GLN C 3 129 ? 27.819 25.818 35.049 1.00 63.48 129 GLN G N 1
ATOM 7671 C CA . GLN C 3 129 ? 28.596 27.045 35.244 1.00 61.97 129 GLN G CA 1
ATOM 7672 C C . GLN C 3 129 ? 27.873 28.253 34.631 1.00 63.30 129 GLN G C 1
ATOM 7673 O O . GLN C 3 129 ? 28.154 29.401 34.982 1.00 62.72 129 GLN G O 1
ATOM 7679 N N . MET C 3 130 ? 26.928 27.978 33.734 1.00 65.70 130 MET G N 1
ATOM 7680 C CA . MET C 3 130 ? 26.140 29.018 33.069 1.00 68.17 130 MET G CA 1
ATOM 7681 C C . MET C 3 130 ? 24.977 29.553 33.913 1.00 69.63 130 MET G C 1
ATOM 7682 O O . MET C 3 130 ? 24.353 30.551 33.545 1.00 72.13 130 MET G O 1
ATOM 7687 N N . PHE C 3 131 ? 24.691 28.888 35.032 1.00 68.78 131 PHE G N 1
ATOM 7688 C CA . PHE C 3 131 ? 23.633 29.310 35.960 1.00 70.50 131 PHE G CA 1
ATOM 7689 C C . PHE C 3 131 ? 23.936 30.699 36.535 1.00 69.58 131 PHE G C 1
ATOM 7690 O O . PHE C 3 131 ? 25.073 30.964 36.935 1.00 66.63 131 PHE G O 1
ATOM 7698 N N . PRO C 3 132 ? 22.923 31.589 36.569 1.00 72.67 132 PRO G N 1
ATOM 7699 C CA . PRO C 3 132 ? 23.099 32.955 37.078 1.00 72.76 132 PRO G CA 1
ATOM 7700 C C . PRO C 3 132 ? 23.399 33.000 38.580 1.00 70.64 132 PRO G C 1
ATOM 7701 O O . PRO C 3 132 ? 22.605 32.513 39.388 1.00 72.08 132 PRO G O 1
ATOM 7705 N N . ALA C 3 133 ? 24.542 33.586 38.934 1.00 67.60 133 ALA G N 1
ATOM 7706 C CA . ALA C 3 133 ? 24.977 33.681 40.327 1.00 65.48 133 ALA G CA 1
ATOM 7707 C C . ALA C 3 133 ? 24.358 34.892 41.027 1.00 67.65 133 ALA G C 1
ATOM 7708 O O . ALA C 3 133 ? 25.064 35.829 41.420 1.00 66.86 133 ALA G O 1
ATOM 7710 N N . VAL C 3 134 ? 23.035 34.861 41.180 1.00 70.87 134 VAL G N 1
ATOM 7711 C CA . VAL C 3 134 ? 22.289 35.966 41.786 1.00 73.75 134 VAL G CA 1
ATOM 7712 C C . VAL C 3 134 ? 22.232 35.860 43.319 1.00 72.88 134 VAL G C 1
ATOM 7713 O O . VAL C 3 134 ? 22.322 36.873 44.018 1.00 73.73 134 VAL G O 1
ATOM 7717 N N . LEU C 3 135 ? 22.100 34.636 43.828 1.00 71.41 135 LEU G N 1
ATOM 7718 C CA . LEU C 3 135 ? 22.052 34.389 45.269 1.00 70.93 135 LEU G CA 1
ATOM 7719 C C . LEU C 3 135 ? 23.242 33.564 45.769 1.00 66.28 135 LEU G C 1
ATOM 7720 O O . LEU C 3 135 ? 23.206 33.017 46.875 1.00 66.68 135 LEU G O 1
ATOM 7725 N N . SER C 3 136 ? 24.298 33.495 44.960 1.00 62.29 136 SER G N 1
ATOM 7726 C CA . SER C 3 136 ? 25.473 32.678 45.274 1.00 58.54 136 SER G CA 1
ATOM 7727 C C . SER C 3 136 ? 26.180 33.075 46.577 1.00 56.83 136 SER G C 1
ATOM 7728 O O . SER C 3 136 ? 26.708 32.216 47.283 1.00 56.04 136 SER G O 1
ATOM 7731 N N . LEU C 3 137 ? 26.171 34.366 46.896 1.00 56.68 137 LEU G N 1
ATOM 7732 C CA . LEU C 3 137 ? 26.865 34.885 48.083 1.00 55.22 137 LEU G CA 1
ATOM 7733 C C . LEU C 3 137 ? 26.322 34.364 49.415 1.00 56.74 137 LEU G C 1
ATOM 7734 O O . LEU C 3 137 ? 27.091 34.152 50.355 1.00 55.47 137 LEU G O 1
ATOM 7739 N N . VAL C 3 138 ? 25.007 34.159 49.488 1.00 59.82 138 VAL G N 1
ATOM 7740 C CA . VAL C 3 138 ? 24.364 33.638 50.700 1.00 62.41 138 VAL G CA 1
ATOM 7741 C C . VAL C 3 138 ? 24.854 32.218 51.000 1.00 61.46 138 VAL G C 1
ATOM 7742 O O . VAL C 3 138 ? 25.243 31.914 52.131 1.00 61.84 138 VAL G O 1
ATOM 7746 N N . ALA C 3 139 ? 24.849 31.367 49.975 1.00 60.45 139 ALA G N 1
ATOM 7747 C CA . ALA C 3 139 ? 25.325 29.988 50.092 1.00 60.06 139 ALA G CA 1
ATOM 7748 C C . ALA C 3 139 ? 26.815 29.927 50.434 1.00 56.49 139 ALA G C 1
ATOM 7749 O O . ALA C 3 139 ? 27.231 29.147 51.293 1.00 57.62 139 ALA G O 1
ATOM 7751 N N . LEU C 3 140 ? 27.606 30.762 49.764 1.00 52.80 140 LEU G N 1
ATOM 7752 C CA . LEU C 3 140 ? 29.049 30.827 49.990 1.00 50.02 140 LEU G CA 1
ATOM 7753 C C . LEU C 3 140 ? 29.416 31.242 51.416 1.00 50.44 140 LEU G C 1
ATOM 7754 O O . LEU C 3 140 ? 30.311 30.650 52.021 1.00 50.24 140 LEU G O 1
ATOM 7759 N N . TYR C 3 141 ? 28.719 32.247 51.946 1.00 51.38 141 TYR G N 1
ATOM 7760 C CA . TYR C 3 141 ? 28.949 32.705 53.314 1.00 52.35 141 TYR G CA 1
ATOM 7761 C C . TYR C 3 141 ? 28.623 31.613 54.326 1.00 55.41 141 TYR G C 1
ATOM 7762 O O . TYR C 3 141 ? 29.382 31.396 55.273 1.00 55.92 141 TYR G O 1
ATOM 7771 N N . ALA C 3 142 ? 27.497 30.932 54.121 1.00 58.01 142 ALA G N 1
ATOM 7772 C CA . ALA C 3 142 ? 27.101 29.817 54.974 1.00 61.99 142 ALA G CA 1
ATOM 7773 C C . ALA C 3 142 ? 28.148 28.707 54.939 1.00 61.40 142 ALA G C 1
ATOM 7774 O O . ALA C 3 142 ? 28.499 28.152 55.976 1.00 64.10 142 ALA G O 1
ATOM 7776 N N . LEU C 3 143 ? 28.656 28.408 53.745 1.00 58.67 143 LEU G N 1
ATOM 7777 C CA . LEU C 3 143 ? 29.677 27.378 53.565 1.00 58.47 143 LEU G CA 1
ATOM 7778 C C . LEU C 3 143 ? 30.969 27.695 54.319 1.00 57.22 143 LEU G C 1
ATOM 7779 O O . LEU C 3 143 ? 31.464 26.864 55.080 1.00 59.96 143 LEU G O 1
ATOM 7784 N N . PHE C 3 144 ? 31.502 28.896 54.111 1.00 53.79 144 PHE G N 1
ATOM 7785 C CA . PHE C 3 144 ? 32.774 29.290 54.721 1.00 52.81 144 PHE G CA 1
ATOM 7786 C C . PHE C 3 144 ? 32.695 29.575 56.220 1.00 55.15 144 PHE G C 1
ATOM 7787 O O . PHE C 3 144 ? 33.687 29.417 56.934 1.00 55.80 144 PHE G O 1
ATOM 7795 N N . ASP C 3 145 ? 31.520 29.989 56.689 1.00 56.93 145 ASP G N 1
ATOM 7796 C CA . ASP C 3 145 ? 31.279 30.149 58.122 1.00 60.34 145 ASP G CA 1
ATOM 7797 C C . ASP C 3 145 ? 31.328 28.779 58.791 1.00 64.83 145 ASP G C 1
ATOM 7798 O O . ASP C 3 145 ? 31.940 28.619 59.846 1.00 67.11 145 ASP G O 1
ATOM 7803 N N . ARG C 3 146 ? 30.696 27.798 58.149 1.00 66.77 146 ARG G N 1
ATOM 7804 C CA . ARG C 3 146 ? 30.716 26.408 58.599 1.00 71.96 146 ARG G CA 1
ATOM 7805 C C . ARG C 3 146 ? 32.105 25.778 58.475 1.00 71.61 146 ARG G C 1
ATOM 7806 O O . ARG C 3 146 ? 32.554 25.076 59.380 1.00 75.93 146 ARG G O 1
ATOM 7814 N N . LEU C 3 147 ? 32.777 26.040 57.356 1.00 67.21 147 LEU G N 1
ATOM 7815 C CA . LEU C 3 147 ? 34.099 25.479 57.077 1.00 67.22 147 LEU G CA 1
ATOM 7816 C C . LEU C 3 147 ? 35.162 25.960 58.072 1.00 67.73 147 LEU G C 1
ATOM 7817 O O . LEU C 3 147 ? 36.053 25.196 58.453 1.00 70.84 147 LEU G O 1
ATOM 7822 N N . GLY C 3 148 ? 35.042 27.218 58.497 1.00 65.22 148 GLY G N 1
ATOM 7823 C CA . GLY C 3 148 ? 36.024 27.872 59.364 1.00 65.22 148 GLY G CA 1
ATOM 7824 C C . GLY C 3 148 ? 36.194 27.307 60.763 1.00 70.45 148 GLY G C 1
ATOM 7825 O O . GLY C 3 148 ? 37.278 27.404 61.344 1.00 71.75 148 GLY G O 1
ATOM 7826 N N . GLU C 3 149 ? 35.130 26.722 61.310 1.00 74.06 149 GLU G N 1
ATOM 7827 C CA . GLU C 3 149 ? 35.185 26.126 62.649 1.00 79.99 149 GLU G CA 1
ATOM 7828 C C . GLU C 3 149 ? 35.930 24.784 62.677 1.00 84.40 149 GLU G C 1
ATOM 7829 O O . GLU C 3 149 ? 36.273 24.283 63.751 1.00 89.94 149 GLU G O 1
ATOM 7835 N N . TYR C 3 150 ? 36.184 24.215 61.499 1.00 82.45 150 TYR G N 1
ATOM 7836 C CA . TYR C 3 150 ? 36.936 22.963 61.386 1.00 86.75 150 TYR G CA 1
ATOM 7837 C C . TYR C 3 150 ? 38.331 23.182 60.798 1.00 84.00 150 TYR G C 1
ATOM 7838 O O . TYR C 3 150 ? 39.327 22.759 61.387 1.00 88.07 150 TYR G O 1
ATOM 7847 N N . ILE C 3 151 ? 38.396 23.840 59.641 1.00 77.69 151 ILE G N 1
ATOM 7848 C CA . ILE C 3 151 ? 39.674 24.206 59.024 1.00 75.05 151 ILE G CA 1
ATOM 7849 C C . ILE C 3 151 ? 39.812 25.734 59.005 1.00 69.57 151 ILE G C 1
ATOM 7850 O O . ILE C 3 151 ? 39.165 26.412 58.200 1.00 65.06 151 ILE G O 1
ATOM 7855 N N . PRO C 3 152 ? 40.657 26.277 59.901 1.00 70.47 152 PRO G N 1
ATOM 7856 C CA . PRO C 3 152 ? 40.763 27.723 60.107 1.00 66.37 152 PRO G CA 1
ATOM 7857 C C . PRO C 3 152 ? 41.355 28.501 58.927 1.00 61.74 152 PRO G C 1
ATOM 7858 O O . PRO C 3 152 ? 40.903 29.616 58.648 1.00 57.93 152 PRO G O 1
ATOM 7862 N N . PHE C 3 153 ? 42.342 27.922 58.242 1.00 62.56 153 PHE G N 1
ATOM 7863 C CA . PHE C 3 153 ? 43.112 28.666 57.238 1.00 59.38 153 PHE G CA 1
ATOM 7864 C C . PHE C 3 153 ? 42.389 28.888 55.897 1.00 54.81 153 PHE G C 1
ATOM 7865 O O . PHE C 3 153 ? 42.891 29.608 55.029 1.00 52.60 153 PHE G O 1
ATOM 7873 N N . ILE C 3 154 ? 41.219 28.268 55.741 1.00 53.73 154 ILE G N 1
ATOM 7874 C CA . ILE C 3 154 ? 40.363 28.491 54.569 1.00 49.78 154 ILE G CA 1
ATOM 7875 C C . ILE C 3 154 ? 38.949 28.954 54.950 1.00 47.89 154 ILE G C 1
ATOM 7876 O O . ILE C 3 154 ? 38.018 28.875 54.140 1.00 46.14 154 ILE G O 1
ATOM 7881 N N . GLY C 3 155 ? 38.798 29.439 56.182 1.00 48.42 155 GLY G N 1
ATOM 7882 C CA . GLY C 3 155 ? 37.517 29.966 56.655 1.00 47.04 155 GLY G CA 1
ATOM 7883 C C . GLY C 3 155 ? 37.315 31.422 56.275 1.00 43.51 155 GLY G C 1
ATOM 7884 O O . GLY C 3 155 ? 38.043 31.962 55.433 1.00 41.49 155 GLY G O 1
ATOM 7885 N N . LEU C 3 156 ? 36.324 32.056 56.902 1.00 47.90 156 LEU G N 1
ATOM 7886 C CA . LEU C 3 156 ? 36.074 33.485 56.743 1.00 46.08 156 LEU G CA 1
ATOM 7887 C C . LEU C 3 156 ? 37.282 34.309 57.183 1.00 44.80 156 LEU G C 1
ATOM 7888 O O . LEU C 3 156 ? 38.015 33.914 58.097 1.00 45.55 156 LEU G O 1
ATOM 7893 N N . ASN C 3 157 ? 37.482 35.446 56.521 1.00 42.64 157 ASN G N 1
ATOM 7894 C CA . ASN C 3 157 ? 38.576 36.372 56.833 1.00 41.66 157 ASN G CA 1
ATOM 7895 C C . ASN C 3 157 ? 39.974 35.781 56.597 1.00 41.30 157 ASN G C 1
ATOM 7896 O O . ASN C 3 157 ? 40.912 36.057 57.348 1.00 41.48 157 ASN G O 1
ATOM 7901 N N . THR C 3 158 ? 40.102 34.968 55.548 1.00 40.87 158 THR G N 1
ATOM 7902 C CA . THR C 3 158 ? 41.393 34.387 55.164 1.00 40.80 158 THR G CA 1
ATOM 7903 C C . THR C 3 158 ? 41.596 34.442 53.656 1.00 39.48 158 THR G C 1
ATOM 7904 O O . THR C 3 158 ? 40.632 34.368 52.889 1.00 39.15 158 THR G O 1
ATOM 7908 N N . HIS C 3 159 ? 42.851 34.564 53.232 1.00 38.93 159 HIS G N 1
ATOM 7909 C CA . HIS C 3 159 ? 43.179 34.476 51.813 1.00 37.93 159 HIS G CA 1
ATOM 7910 C C . HIS C 3 159 ? 42.938 33.066 51.289 1.00 38.29 159 HIS G C 1
ATOM 7911 O O . HIS C 3 159 ? 42.457 32.892 50.173 1.00 37.69 159 HIS G O 1
ATOM 7918 N N . GLY C 3 160 ? 43.261 32.069 52.110 1.00 39.50 160 GLY G N 1
ATOM 7919 C CA . GLY C 3 160 ? 42.997 30.669 51.780 1.00 40.35 160 GLY G CA 1
ATOM 7920 C C . GLY C 3 160 ? 41.563 30.434 51.340 1.00 40.24 160 GLY G C 1
ATOM 7921 O O . GLY C 3 160 ? 41.320 29.765 50.333 1.00 40.21 160 GLY G O 1
ATOM 7922 N N . GLY C 3 161 ? 40.622 31.003 52.093 1.00 40.37 161 GLY G N 1
ATOM 7923 C CA . GLY C 3 161 ? 39.193 30.883 51.811 1.00 40.50 161 GLY G CA 1
ATOM 7924 C C . GLY C 3 161 ? 38.783 31.496 50.489 1.00 39.25 161 GLY G C 1
ATOM 7925 O O . GLY C 3 161 ? 37.983 30.909 49.752 1.00 39.81 161 GLY G O 1
ATOM 7926 N N . VAL C 3 162 ? 39.329 32.676 50.194 1.00 37.58 162 VAL G N 1
ATOM 7927 C CA . VAL C 3 162 ? 39.073 33.377 48.934 1.00 36.27 162 VAL G CA 1
ATOM 7928 C C . VAL C 3 162 ? 39.608 32.565 47.750 1.00 36.17 162 VAL G C 1
ATOM 7929 O O . VAL C 3 162 ? 38.902 32.369 46.756 1.00 36.17 162 VAL G O 1
ATOM 7933 N N . ILE C 3 163 ? 40.853 32.101 47.873 1.00 36.17 163 ILE G N 1
ATOM 7934 C CA . ILE C 3 163 ? 41.498 31.243 46.876 1.00 36.20 163 ILE G CA 1
ATOM 7935 C C . ILE C 3 163 ? 40.680 29.971 46.630 1.00 37.69 163 ILE G C 1
ATOM 7936 O O . ILE C 3 163 ? 40.358 29.646 45.482 1.00 37.52 163 ILE G O 1
ATOM 7941 N N . PHE C 3 164 ? 40.334 29.278 47.715 1.00 39.27 164 PHE G N 1
ATOM 7942 C CA . PHE C 3 164 ? 39.545 28.052 47.657 1.00 41.13 164 PHE G CA 1
ATOM 7943 C C . PHE C 3 164 ? 38.256 28.258 46.856 1.00 41.20 164 PHE G C 1
ATOM 7944 O O . PHE C 3 164 ? 37.879 27.410 46.049 1.00 41.65 164 PHE G O 1
ATOM 7952 N N . ALA C 3 165 ? 37.610 29.405 47.058 1.00 40.91 165 ALA G N 1
ATOM 7953 C CA . ALA C 3 165 ? 36.351 29.722 46.386 1.00 41.52 165 ALA G CA 1
ATOM 7954 C C . ALA C 3 165 ? 36.482 29.965 44.875 1.00 40.81 165 ALA G C 1
ATOM 7955 O O . ALA C 3 165 ? 35.517 29.758 44.136 1.00 41.60 165 ALA G O 1
ATOM 7957 N N . TYR C 3 166 ? 37.656 30.408 44.419 1.00 39.54 166 TYR G N 1
ATOM 7958 C CA . TYR C 3 166 ? 37.873 30.646 42.986 1.00 38.92 166 TYR G CA 1
ATOM 7959 C C . TYR C 3 166 ? 38.140 29.351 42.214 1.00 39.65 166 TYR G C 1
ATOM 7960 O O . TYR C 3 166 ? 38.005 29.314 40.992 1.00 39.79 166 TYR G O 1
ATOM 7969 N N . LEU C 3 167 ? 38.508 28.292 42.931 1.00 40.76 167 LEU G N 1
ATOM 7970 C CA . LEU C 3 167 ? 38.895 27.021 42.311 1.00 41.45 167 LEU G CA 1
ATOM 7971 C C . LEU C 3 167 ? 37.742 26.263 41.640 1.00 42.99 167 LEU G C 1
ATOM 7972 O O . LEU C 3 167 ? 37.975 25.313 40.896 1.00 43.50 167 LEU G O 1
ATOM 7977 N N . GLY C 3 168 ? 36.509 26.689 41.894 1.00 44.17 168 GLY G N 1
ATOM 7978 C CA . GLY C 3 168 ? 35.339 26.072 41.277 1.00 45.82 168 GLY G CA 1
ATOM 7979 C C . GLY C 3 168 ? 35.087 26.499 39.841 1.00 45.67 168 GLY G C 1
ATOM 7980 O O . GLY C 3 168 ? 34.343 25.836 39.120 1.00 46.98 168 GLY G O 1
ATOM 7981 N N . GLY C 3 169 ? 35.704 27.600 39.416 1.00 44.38 169 GLY G N 1
ATOM 7982 C CA . GLY C 3 169 ? 35.484 28.130 38.069 1.00 44.32 169 GLY G CA 1
ATOM 7983 C C . GLY C 3 169 ? 36.409 27.539 37.020 1.00 43.86 169 GLY G C 1
ATOM 7984 O O . GLY C 3 169 ? 37.186 28.268 36.396 1.00 43.01 169 GLY G O 1
ATOM 7985 N N . ILE C 3 170 ? 36.318 26.224 36.815 1.00 44.75 170 ILE G N 1
ATOM 7986 C CA . ILE C 3 170 ? 37.238 25.511 35.917 1.00 44.07 170 ILE G CA 1
ATOM 7987 C C . ILE C 3 170 ? 36.607 24.934 34.644 1.00 44.76 170 ILE G C 1
ATOM 7988 O O . ILE C 3 170 ? 37.322 24.650 33.682 1.00 44.10 170 ILE G O 1
ATOM 7993 N N . ALA C 3 171 ? 35.283 24.766 34.639 1.00 46.26 171 ALA G N 1
ATOM 7994 C CA . ALA C 3 171 ? 34.574 24.091 33.540 1.00 47.26 171 ALA G CA 1
ATOM 7995 C C . ALA C 3 171 ? 34.974 24.554 32.137 1.00 46.42 171 ALA G C 1
ATOM 7996 O O . ALA C 3 171 ? 35.222 23.728 31.256 1.00 46.58 171 ALA G O 1
ATOM 7998 N N . LEU C 3 172 ? 35.030 25.868 31.935 1.00 45.63 172 LEU G N 1
ATOM 7999 C CA . LEU C 3 172 ? 35.425 26.435 30.643 1.00 45.04 172 LEU G CA 1
ATOM 8000 C C . LEU C 3 172 ? 36.893 26.186 30.310 1.00 43.22 172 LEU G C 1
ATOM 8001 O O . LEU C 3 172 ? 37.240 25.925 29.153 1.00 43.00 172 LEU G O 1
ATOM 8006 N N . HIS C 3 173 ? 37.748 26.275 31.324 1.00 41.82 173 HIS G N 1
ATOM 8007 C CA . HIS C 3 173 ? 39.172 26.021 31.145 1.00 40.41 173 HIS G CA 1
ATOM 8008 C C . HIS C 3 173 ? 39.436 24.559 30.799 1.00 40.73 173 HIS G C 1
ATO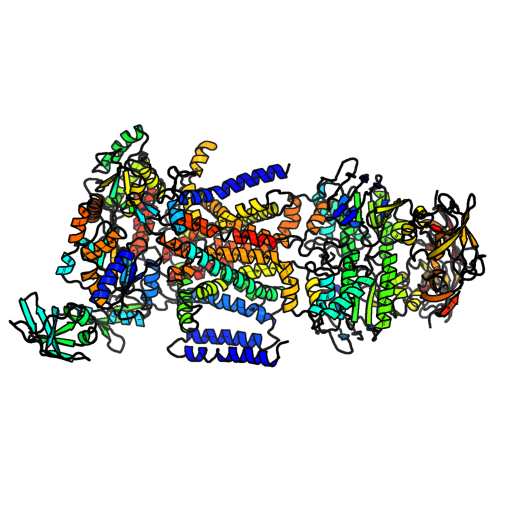M 8009 O O . HIS C 3 173 ? 40.359 24.262 30.037 1.00 39.93 173 HIS G O 1
ATOM 8016 N N . VAL C 3 174 ? 38.614 23.661 31.345 1.00 41.63 174 VAL G N 1
ATOM 8017 C CA . VAL C 3 174 ? 38.700 22.237 31.026 1.00 42.14 174 VAL G CA 1
ATOM 8018 C C . VAL C 3 174 ? 38.461 22.005 29.532 1.00 42.47 174 VAL G C 1
ATOM 8019 O O . VAL C 3 174 ? 39.253 21.325 28.877 1.00 42.12 174 VAL G O 1
ATOM 8023 N N . TRP C 3 175 ? 37.383 22.584 29.000 1.00 43.23 175 TRP G N 1
ATOM 8024 C CA . TRP C 3 175 ? 37.058 22.477 27.575 1.00 43.80 175 TRP G CA 1
ATOM 8025 C C . TRP C 3 175 ? 38.151 23.080 26.689 1.00 42.31 175 TRP G C 1
ATOM 8026 O O . TRP C 3 175 ? 38.498 22.512 25.651 1.00 42.12 175 TRP G O 1
ATOM 8037 N N . THR C 3 176 ? 38.676 24.230 27.111 1.00 41.17 176 THR G N 1
ATOM 8038 C CA . THR C 3 176 ? 39.715 24.959 26.385 1.00 40.16 176 THR G CA 1
ATOM 8039 C C . THR C 3 176 ? 40.997 24.136 26.256 1.00 38.99 176 THR G C 1
ATOM 8040 O O . THR C 3 176 ? 41.572 24.038 25.173 1.00 38.67 176 THR G O 1
ATOM 8044 N N . ILE C 3 177 ? 41.432 23.552 27.368 1.00 38.70 177 ILE G N 1
ATOM 8045 C CA . ILE C 3 177 ? 42.639 22.732 27.408 1.00 37.66 177 ILE G CA 1
ATOM 8046 C C . ILE C 3 177 ? 42.406 21.376 26.729 1.00 38.19 177 ILE G C 1
ATOM 8047 O O . ILE C 3 177 ? 43.278 20.893 26.003 1.00 37.67 177 ILE G O 1
ATOM 8052 N N . LYS C 3 178 ? 41.230 20.784 26.952 1.00 39.15 178 LYS G N 1
ATOM 8053 C CA . LYS C 3 178 ? 40.818 19.560 26.252 1.00 39.87 178 LYS G CA 1
ATOM 8054 C C . LYS C 3 178 ? 40.957 19.728 24.738 1.00 39.40 178 LYS G C 1
ATOM 8055 O O . LYS C 3 178 ? 41.560 18.890 24.072 1.00 39.09 178 LYS G O 1
ATOM 8061 N N . GLY C 3 179 ? 40.404 20.820 24.210 1.00 39.37 179 GLY G N 1
ATOM 8062 C CA . GLY C 3 179 ? 40.464 21.122 22.779 1.00 39.26 179 GLY G CA 1
ATOM 8063 C C . GLY C 3 179 ? 41.881 21.240 22.241 1.00 38.01 179 GLY G C 1
ATOM 8064 O O . GLY C 3 179 ? 42.161 20.806 21.124 1.00 37.66 179 GLY G O 1
ATOM 8065 N N . TYR C 3 180 ? 42.771 21.828 23.038 1.00 37.17 180 TYR G N 1
ATOM 8066 C CA . TYR C 3 180 ? 44.175 21.972 22.662 1.00 36.61 180 TYR G CA 1
ATOM 8067 C C . TYR C 3 180 ? 44.883 20.623 22.674 1.00 36.70 180 TYR G C 1
ATOM 8068 O O . TYR C 3 180 ? 45.673 20.321 21.775 1.00 36.41 180 TYR G O 1
ATOM 8077 N N . PHE C 3 181 ? 44.598 19.821 23.700 1.00 37.42 181 PHE G N 1
ATOM 8078 C CA . PHE C 3 181 ? 45.155 18.476 23.818 1.00 37.95 181 PHE G CA 1
ATOM 8079 C C . PHE C 3 181 ? 44.849 17.641 22.580 1.00 38.85 181 PHE G C 1
ATOM 8080 O O . PHE C 3 181 ? 45.679 16.851 22.135 1.00 38.62 181 PHE G O 1
ATOM 8088 N N . GLU C 3 182 ? 43.659 17.833 22.022 1.00 40.22 182 GLU G N 1
ATOM 8089 C CA . GLU C 3 182 ? 43.219 17.035 20.883 1.00 41.82 182 GLU G CA 1
ATOM 8090 C C . GLU C 3 182 ? 43.856 17.426 19.542 1.00 41.41 182 GLU G C 1
ATOM 8091 O O . GLU C 3 182 ? 43.687 16.719 18.551 1.00 42.01 182 GLU G O 1
ATOM 8097 N N . THR C 3 183 ? 44.602 18.532 19.521 1.00 40.99 183 THR G N 1
ATOM 8098 C CA . THR C 3 183 ? 45.329 18.957 18.314 1.00 40.90 183 THR G CA 1
ATOM 8099 C C . THR C 3 183 ? 46.704 18.297 18.202 1.00 40.55 183 THR G C 1
ATOM 8100 O O . THR C 3 183 ? 47.278 18.231 17.111 1.00 40.42 183 THR G O 1
ATOM 8104 N N . ILE C 3 184 ? 47.228 17.821 19.329 1.00 40.57 184 ILE G N 1
ATOM 8105 C CA . ILE C 3 184 ? 48.551 17.195 19.362 1.00 40.58 184 ILE G CA 1
ATOM 8106 C C . ILE C 3 184 ? 48.488 15.756 18.862 1.00 41.33 184 ILE G C 1
ATOM 8107 O O . ILE C 3 184 ? 47.709 14.949 19.375 1.00 42.33 184 ILE G O 1
ATOM 8112 N N . ASP C 3 185 ? 49.309 15.451 17.856 1.00 41.33 185 ASP G N 1
ATOM 8113 C CA . ASP C 3 185 ? 49.321 14.134 17.221 1.00 41.95 185 ASP G CA 1
ATOM 8114 C C . ASP C 3 185 ? 49.475 13.026 18.257 1.00 42.27 185 ASP G C 1
ATOM 8115 O O . ASP C 3 185 ? 50.362 13.085 19.112 1.00 42.27 185 ASP G O 1
ATOM 8120 N N . SER C 3 186 ? 48.604 12.023 18.168 1.00 42.76 186 SER G N 1
ATOM 8121 C CA . SER C 3 186 ? 48.518 10.970 19.181 1.00 43.28 186 SER G CA 1
ATOM 8122 C C . SER C 3 186 ? 49.713 10.012 19.203 1.00 42.99 186 SER G C 1
ATOM 8123 O O . SER C 3 186 ? 49.898 9.283 20.176 1.00 43.79 186 SER G O 1
ATOM 8126 N N . SER C 3 187 ? 50.534 10.030 18.154 1.00 41.98 187 SER G N 1
ATOM 8127 C CA . SER C 3 187 ? 51.667 9.105 18.068 1.00 41.89 187 SER G CA 1
ATOM 8128 C C . SER C 3 187 ? 52.790 9.410 19.071 1.00 41.36 187 SER G C 1
ATOM 8129 O O . SER C 3 187 ? 53.633 8.552 19.346 1.00 41.81 187 SER G O 1
ATOM 8132 N N . LEU C 3 188 ? 52.790 10.624 19.617 1.00 40.31 188 LEU G N 1
ATOM 8133 C CA . LEU C 3 188 ? 53.792 11.035 20.605 1.00 39.92 188 LEU G CA 1
ATOM 8134 C C . LEU C 3 188 ? 53.557 10.366 21.957 1.00 40.68 188 LEU G C 1
ATOM 8135 O O . LEU C 3 188 ? 54.500 9.898 22.605 1.00 41.35 188 LEU G O 1
ATOM 8140 N N . GLU C 3 189 ? 52.294 10.308 22.369 1.00 40.42 189 GLU G N 1
ATOM 8141 C CA . GLU C 3 189 ? 51.920 9.628 23.606 1.00 41.51 189 GLU G CA 1
ATOM 8142 C C . GLU C 3 189 ? 51.930 8.111 23.436 1.00 42.09 189 GLU G C 1
ATOM 8143 O O . GLU C 3 189 ? 52.106 7.376 24.407 1.00 43.43 189 GLU G O 1
ATOM 8149 N N . GLU C 3 190 ? 51.753 7.657 22.196 1.00 41.32 190 GLU G N 1
ATOM 8150 C CA . GLU C 3 190 ? 51.946 6.255 21.826 1.00 41.92 190 GLU G CA 1
ATOM 8151 C C . GLU C 3 190 ? 53.409 5.857 21.994 1.00 41.74 190 GLU G C 1
ATOM 8152 O O . GLU C 3 190 ? 53.714 4.811 22.573 1.00 42.75 190 GLU G O 1
ATOM 8158 N N . ALA C 3 191 ? 54.306 6.702 21.484 1.00 40.18 191 ALA G N 1
ATOM 8159 C CA . ALA C 3 191 ? 55.744 6.482 21.614 1.00 40.24 191 ALA G CA 1
ATOM 8160 C C . ALA C 3 191 ? 56.171 6.494 23.080 1.00 41.12 191 ALA G C 1
ATOM 8161 O O . ALA C 3 191 ? 56.999 5.682 23.492 1.00 42.46 191 ALA G O 1
ATOM 8163 N N . ALA C 3 192 ? 55.584 7.402 23.859 1.00 40.56 192 ALA G N 1
ATOM 8164 C CA . ALA C 3 192 ? 55.825 7.483 25.299 1.00 41.51 192 ALA G CA 1
ATOM 8165 C C . ALA C 3 192 ? 55.369 6.224 26.042 1.00 43.20 192 ALA G C 1
ATOM 8166 O O . ALA C 3 192 ? 56.112 5.686 26.856 1.00 44.35 192 ALA G O 1
ATOM 8168 N N . ALA C 3 193 ? 54.155 5.760 25.747 1.00 43.35 193 ALA G N 1
ATOM 8169 C CA . ALA C 3 193 ? 53.619 4.539 26.352 1.00 45.43 193 ALA G CA 1
ATOM 8170 C C . ALA C 3 193 ? 54.484 3.311 26.042 1.00 46.84 193 ALA G C 1
ATOM 8171 O O . ALA C 3 193 ? 54.695 2.465 26.913 1.00 48.72 193 ALA G O 1
ATOM 8173 N N . LEU C 3 194 ? 54.992 3.227 24.812 1.00 45.97 194 LEU G N 1
ATOM 8174 C CA . LEU C 3 194 ? 55.937 2.171 24.439 1.00 47.31 194 LEU G CA 1
ATOM 8175 C C . LEU C 3 194 ? 57.298 2.334 25.119 1.00 48.32 194 LEU G C 1
ATOM 8176 O O . LEU C 3 194 ? 57.970 1.342 25.405 1.00 50.31 194 LEU G O 1
ATOM 8181 N N . ASP C 3 195 ? 57.696 3.581 25.369 1.00 47.39 195 ASP G N 1
ATOM 8182 C CA . ASP C 3 195 ? 58.915 3.876 26.127 1.00 48.41 195 ASP G CA 1
ATOM 8183 C C . ASP C 3 195 ? 58.769 3.531 27.614 1.00 50.27 195 ASP G C 1
ATOM 8184 O O . ASP C 3 195 ? 59.736 3.622 28.370 1.00 51.59 195 ASP G O 1
ATOM 8189 N N . GLY C 3 196 ? 57.560 3.150 28.029 1.00 50.51 196 GLY G N 1
ATOM 8190 C CA . GLY C 3 196 ? 57.310 2.698 29.403 1.00 52.29 196 GLY G CA 1
ATOM 8191 C C . GLY C 3 196 ? 56.651 3.715 30.325 1.00 51.70 196 GLY G C 1
ATOM 8192 O O . GLY C 3 196 ? 56.474 3.451 31.515 1.00 53.53 196 GLY G O 1
ATOM 8193 N N . ALA C 3 197 ? 56.290 4.875 29.783 1.00 49.20 197 ALA G N 1
ATOM 8194 C CA . ALA C 3 197 ? 55.647 5.930 30.570 1.00 48.47 197 ALA G CA 1
ATOM 8195 C C . ALA C 3 197 ? 54.271 5.514 31.088 1.00 49.12 197 ALA G C 1
ATOM 8196 O O . ALA C 3 197 ? 53.520 4.812 30.404 1.00 49.28 197 ALA G O 1
ATOM 8198 N N . THR C 3 198 ? 53.954 5.947 32.305 1.00 49.72 198 THR G N 1
ATOM 8199 C CA . THR C 3 198 ? 52.600 5.824 32.837 1.00 50.22 198 THR G CA 1
ATOM 8200 C C . THR C 3 198 ? 51.761 6.956 32.248 1.00 47.99 198 THR G C 1
ATOM 8201 O O . THR C 3 198 ? 52.320 7.911 31.700 1.00 46.32 198 THR G O 1
ATOM 8205 N N . PRO C 3 199 ? 50.419 6.861 32.347 1.00 48.37 199 PRO G N 1
ATOM 8206 C CA . PRO C 3 199 ? 49.600 7.997 31.917 1.00 46.50 199 PRO G CA 1
ATOM 8207 C C . PRO C 3 199 ? 50.008 9.313 32.587 1.00 45.58 199 PRO G C 1
ATOM 8208 O O . PRO C 3 199 ? 49.906 10.371 31.962 1.00 43.73 199 PRO G O 1
ATOM 8212 N N . TRP C 3 200 ? 50.477 9.245 33.833 1.00 46.86 200 TRP G N 1
ATOM 8213 C CA . TRP C 3 200 ? 50.942 10.444 34.538 1.00 46.34 200 TRP G CA 1
ATOM 8214 C C . TRP C 3 200 ? 52.235 11.013 33.943 1.00 45.08 200 TRP G C 1
ATOM 8215 O O . TRP C 3 200 ? 52.362 12.226 33.768 1.00 43.59 200 TRP G O 1
ATOM 8226 N N . GLN C 3 201 ? 53.184 10.133 33.638 1.00 45.97 201 GLN G N 1
ATOM 8227 C CA . GLN C 3 201 ? 54.478 10.541 33.091 1.00 45.27 201 GLN G CA 1
ATOM 8228 C C . GLN C 3 201 ? 54.355 11.118 31.686 1.00 43.24 201 GLN G C 1
ATOM 8229 O O . GLN C 3 201 ? 55.060 12.063 31.334 1.00 42.24 201 GLN G O 1
ATOM 8235 N N . ALA C 3 202 ? 53.457 10.541 30.890 1.00 42.81 202 ALA G N 1
ATOM 8236 C CA . ALA C 3 202 ? 53.210 11.006 29.531 1.00 41.10 202 ALA G CA 1
ATOM 8237 C C . ALA C 3 202 ? 52.515 12.361 29.564 1.00 39.84 202 ALA G C 1
ATOM 8238 O O . ALA C 3 202 ? 52.759 13.215 28.712 1.00 38.81 202 ALA G O 1
ATOM 8240 N N . PHE C 3 203 ? 51.647 12.537 30.557 1.00 40.47 203 PHE G N 1
ATOM 8241 C CA . PHE C 3 203 ? 50.972 13.806 30.825 1.00 39.64 203 PHE G CA 1
ATOM 8242 C C . PHE C 3 203 ? 51.984 14.892 31.181 1.00 39.29 203 PHE G C 1
ATOM 8243 O O . PHE C 3 203 ? 52.018 15.947 30.546 1.00 38.21 203 PHE G O 1
ATOM 8251 N N . ARG C 3 204 ? 52.827 14.609 32.170 1.00 40.61 204 ARG G N 1
ATOM 8252 C CA . ARG C 3 204 ? 53.791 15.580 32.680 1.00 40.97 204 ARG G CA 1
ATOM 8253 C C . ARG C 3 204 ? 54.964 15.853 31.734 1.00 40.18 204 ARG G C 1
ATOM 8254 O O . ARG C 3 204 ? 55.379 17.003 31.585 1.00 39.27 204 ARG G O 1
ATOM 8262 N N . LEU C 3 205 ? 55.494 14.801 31.108 1.00 40.77 205 LEU G N 1
ATOM 8263 C CA . LEU C 3 205 ? 56.763 14.892 30.366 1.00 40.71 205 LEU G CA 1
ATOM 8264 C C . LEU C 3 205 ? 56.626 15.039 28.849 1.00 39.57 205 LEU G C 1
ATOM 8265 O O . LEU C 3 205 ? 57.609 15.348 28.164 1.00 39.55 205 LEU G O 1
ATOM 8270 N N . VAL C 3 206 ? 55.425 14.807 28.325 1.00 38.67 206 VAL G N 1
ATOM 8271 C CA . VAL C 3 206 ? 55.205 14.887 26.884 1.00 37.67 206 VAL G CA 1
ATOM 8272 C C . VAL C 3 206 ? 54.104 15.885 26.530 1.00 36.55 206 VAL G C 1
ATOM 8273 O O . VAL C 3 206 ? 54.343 16.830 25.786 1.00 36.06 206 VAL G O 1
ATOM 8277 N N . LEU C 3 207 ? 52.910 15.683 27.080 1.00 36.63 207 LEU G N 1
ATOM 8278 C CA . LEU C 3 207 ? 51.748 16.488 26.711 1.00 35.82 207 LEU G CA 1
ATOM 8279 C C . LEU C 3 207 ? 51.782 17.930 27.236 1.00 35.38 207 LEU G C 1
ATOM 8280 O O . LEU C 3 207 ? 51.522 18.868 26.476 1.00 34.38 207 LEU G O 1
ATOM 8285 N N . LEU C 3 208 ? 52.097 18.103 28.519 1.00 35.83 208 LEU G N 1
ATOM 8286 C CA . LEU C 3 208 ? 52.136 19.439 29.129 1.00 35.70 208 LEU G CA 1
ATOM 8287 C C . LEU C 3 208 ? 53.180 20.398 28.527 1.00 35.28 208 LEU G C 1
ATOM 8288 O O . LEU C 3 208 ? 52.877 21.575 28.339 1.00 35.14 208 LEU G O 1
ATOM 8293 N N . PRO C 3 209 ? 54.405 19.911 28.228 1.00 35.71 209 PRO G N 1
ATOM 8294 C CA . PRO C 3 209 ? 55.375 20.826 27.606 1.00 35.61 209 PRO G CA 1
ATOM 8295 C C . PRO C 3 209 ? 54.975 21.286 26.201 1.00 34.99 209 PRO G C 1
ATOM 8296 O O . PRO C 3 209 ? 55.421 22.343 25.752 1.00 35.23 209 PRO G O 1
ATOM 8300 N N . LEU C 3 210 ? 54.139 20.502 25.526 1.00 34.47 210 LEU G N 1
ATOM 8301 C CA . LEU C 3 210 ? 53.699 20.826 24.169 1.00 33.79 210 LEU G CA 1
ATOM 8302 C C . LEU C 3 210 ? 52.390 21.630 24.137 1.00 33.35 210 LEU G C 1
ATOM 8303 O O . LEU C 3 210 ? 52.012 22.162 23.086 1.00 32.91 210 LEU G O 1
ATOM 8308 N N . SER C 3 211 ? 51.720 21.712 25.288 1.00 33.13 211 SER G N 1
ATOM 8309 C CA . SER C 3 211 ? 50.447 22.425 25.428 1.00 32.82 211 SER G CA 1
ATOM 8310 C C . SER C 3 211 ? 50.619 23.752 26.167 1.00 32.46 211 SER G C 1
ATOM 8311 O O . SER C 3 211 ? 49.653 24.486 26.395 1.00 32.34 211 SER G O 1
ATOM 8314 N N . VAL C 3 212 ? 51.866 24.036 26.525 1.00 32.17 212 VAL G N 1
ATOM 8315 C CA . VAL C 3 212 ? 52.299 25.268 27.187 1.00 31.99 212 VAL G CA 1
ATOM 8316 C C . VAL C 3 212 ? 51.629 26.597 26.725 1.00 31.73 212 VAL G C 1
ATOM 8317 O O . VAL C 3 212 ? 51.350 27.455 27.564 1.00 31.85 212 VAL G O 1
ATOM 8321 N N . PRO C 3 213 ? 51.336 26.765 25.413 1.00 31.41 213 PRO G N 1
ATOM 8322 C CA . PRO C 3 213 ? 50.621 28.002 25.055 1.00 31.50 213 PRO G CA 1
ATOM 8323 C C . PRO C 3 213 ? 49.212 28.143 25.649 1.00 31.31 213 PRO G C 1
ATOM 8324 O O . PRO C 3 213 ? 48.797 29.261 25.959 1.00 31.37 213 PRO G O 1
ATOM 8328 N N . ILE C 3 214 ? 48.485 27.039 25.805 1.00 31.22 214 ILE G N 1
ATOM 8329 C CA . ILE C 3 214 ? 47.120 27.116 26.336 1.00 31.30 214 ILE G CA 1
ATOM 8330 C C . ILE C 3 214 ? 47.120 27.210 27.864 1.00 31.18 214 ILE G C 1
ATOM 8331 O O . ILE C 3 214 ? 46.186 27.736 28.463 1.00 31.46 214 ILE G O 1
ATOM 8336 N N . LEU C 3 215 ? 48.182 26.707 28.481 1.00 30.97 215 LEU G N 1
ATOM 8337 C CA . LEU C 3 215 ? 48.369 26.828 29.921 1.00 30.85 215 LEU G CA 1
ATOM 8338 C C . LEU C 3 215 ? 48.596 28.291 30.297 1.00 30.61 215 LEU G C 1
ATOM 8339 O O . LEU C 3 215 ? 48.090 28.761 31.320 1.00 30.96 215 LEU G O 1
ATOM 8344 N N . ALA C 3 216 ? 49.356 28.995 29.459 1.00 30.21 216 ALA G N 1
ATOM 8345 C CA . ALA C 3 216 ? 49.588 30.427 29.599 1.00 30.14 216 ALA G CA 1
ATOM 8346 C C . ALA C 3 216 ? 48.270 31.199 29.523 1.00 30.06 216 ALA G C 1
ATOM 8347 O O . ALA C 3 216 ? 47.994 32.043 30.375 1.00 30.04 216 ALA G O 1
ATOM 8349 N N . VAL C 3 217 ? 47.460 30.895 28.509 1.00 30.11 217 VAL G N 1
ATOM 8350 C CA . VAL C 3 217 ? 46.140 31.510 28.346 1.00 30.41 217 VAL G CA 1
ATOM 8351 C C . VAL C 3 217 ? 45.271 31.320 29.599 1.00 30.28 217 VAL G C 1
ATOM 8352 O O . VAL C 3 217 ? 44.681 32.273 30.102 1.00 30.42 217 VAL G O 1
ATOM 8356 N N . VAL C 3 218 ? 45.215 30.091 30.101 1.00 30.13 218 VAL G N 1
ATOM 8357 C CA . VAL C 3 218 ? 44.408 29.780 31.272 1.00 30.38 218 VAL G CA 1
ATOM 8358 C C . VAL C 3 218 ? 44.942 30.524 32.501 1.00 30.04 218 VAL G C 1
ATOM 8359 O O . VAL C 3 218 ? 44.165 31.110 33.249 1.00 30.02 218 VAL G O 1
ATOM 8363 N N . PHE C 3 219 ? 46.262 30.547 32.680 1.00 30.07 219 PHE G N 1
ATOM 8364 C CA . PHE C 3 219 ? 46.853 31.360 33.748 1.00 30.22 219 PHE G CA 1
ATOM 8365 C C . PHE C 3 219 ? 46.466 32.841 33.625 1.00 30.35 219 PHE G C 1
ATOM 8366 O O . PHE C 3 219 ? 45.960 33.430 34.587 1.00 30.49 219 PHE G O 1
ATOM 8374 N N . ILE C 3 220 ? 46.696 33.429 32.446 1.00 30.35 220 ILE G N 1
ATOM 8375 C CA . ILE C 3 220 ? 46.393 34.849 32.205 1.00 30.55 220 ILE G CA 1
ATOM 8376 C C . ILE C 3 220 ? 44.939 35.187 32.530 1.00 30.40 220 ILE G C 1
ATOM 8377 O O . ILE C 3 220 ? 44.671 36.171 33.216 1.00 30.37 220 ILE G O 1
ATOM 8382 N N . LEU C 3 221 ? 44.011 34.366 32.044 1.00 30.60 221 LEU G N 1
ATOM 8383 C CA . LEU C 3 221 ? 42.581 34.650 32.200 1.00 31.23 221 LEU G CA 1
ATOM 8384 C C . LEU C 3 221 ? 42.099 34.509 33.640 1.00 31.10 221 LEU G C 1
ATOM 8385 O O . LEU C 3 221 ? 41.238 35.275 34.077 1.00 31.52 221 LEU G O 1
ATOM 8390 N N . SER C 3 222 ? 42.651 33.525 34.356 1.00 30.99 222 SER G N 1
ATOM 8391 C CA . SER C 3 222 ? 42.335 33.287 35.768 1.00 31.19 222 SER G CA 1
ATOM 8392 C C . SER C 3 222 ? 42.959 34.354 36.654 1.00 30.83 222 SER G C 1
ATOM 8393 O O . SER C 3 222 ? 42.390 34.723 37.680 1.00 30.90 222 SER G O 1
ATOM 8396 N N . PHE C 3 223 ? 44.148 34.816 36.274 1.00 30.49 223 PHE G N 1
ATOM 8397 C CA . PHE C 3 223 ? 44.841 35.850 37.036 1.00 30.51 223 PHE G CA 1
ATOM 8398 C C . PHE C 3 223 ? 44.012 37.131 36.982 1.00 30.76 223 PHE G C 1
ATOM 8399 O O . PHE C 3 223 ? 43.737 37.739 38.014 1.00 30.92 223 PHE G O 1
ATOM 8407 N N . ILE C 3 224 ? 43.588 37.495 35.773 1.00 31.34 224 ILE G N 1
ATOM 8408 C CA . ILE C 3 224 ? 42.791 38.696 35.517 1.00 32.10 224 ILE G CA 1
ATOM 8409 C C . ILE C 3 224 ? 41.462 38.661 36.267 1.00 32.65 224 ILE G C 1
ATOM 8410 O O . ILE C 3 224 ? 41.128 39.609 36.973 1.00 32.90 224 ILE G O 1
ATOM 8415 N N . ALA C 3 225 ? 40.716 37.566 36.119 1.00 33.22 225 ALA G N 1
ATOM 8416 C CA . ALA C 3 225 ? 39.437 37.406 36.815 1.00 33.92 225 ALA G CA 1
ATOM 8417 C C . ALA C 3 225 ? 39.592 37.585 38.327 1.00 33.70 225 ALA G C 1
ATOM 8418 O O . ALA C 3 225 ? 38.725 38.170 38.973 1.00 34.49 225 ALA G O 1
ATOM 8420 N N . ALA C 3 226 ? 40.704 37.100 38.876 1.00 33.03 226 ALA G N 1
ATOM 8421 C CA . ALA C 3 226 ? 40.951 37.155 40.317 1.00 32.62 226 ALA G CA 1
ATOM 8422 C C . ALA C 3 226 ? 41.417 38.524 40.805 1.00 32.36 226 ALA G C 1
ATOM 8423 O O . ALA C 3 226 ? 41.030 38.956 41.896 1.00 32.83 226 ALA G O 1
ATOM 8425 N N . ILE C 3 227 ? 42.240 39.201 40.006 1.00 31.91 227 ILE G N 1
ATOM 8426 C CA . ILE C 3 227 ? 42.677 40.568 40.307 1.00 31.82 227 ILE G CA 1
ATOM 8427 C C . ILE C 3 227 ? 41.502 41.553 40.366 1.00 32.14 227 ILE G C 1
ATOM 8428 O O . ILE C 3 227 ? 41.505 42.488 41.163 1.00 32.00 227 ILE G O 1
ATOM 8433 N N . THR C 3 228 ? 40.503 41.339 39.519 1.00 32.64 228 THR G N 1
ATOM 8434 C CA . THR C 3 228 ? 39.396 42.284 39.394 1.00 33.54 228 THR G CA 1
ATOM 8435 C C . THR C 3 228 ? 38.151 41.888 40.203 1.00 33.70 228 THR G C 1
ATOM 8436 O O . THR C 3 228 ? 37.185 42.641 40.253 1.00 34.62 228 THR G O 1
ATOM 8440 N N . GLU C 3 229 ? 38.190 40.725 40.851 1.00 33.28 229 GLU G N 1
ATOM 8441 C CA . GLU C 3 229 ? 37.027 40.172 41.542 1.00 33.78 229 GLU G CA 1
ATOM 8442 C C . GLU C 3 229 ? 36.684 40.937 42.824 1.00 33.69 229 GLU G C 1
ATOM 8443 O O . GLU C 3 229 ? 37.524 41.092 43.721 1.00 32.82 229 GLU G O 1
ATOM 8449 N N . VAL C 3 230 ? 35.439 41.402 42.900 1.00 34.12 230 VAL G N 1
ATOM 8450 C CA . VAL C 3 230 ? 34.974 42.197 44.036 1.00 34.07 230 VAL G CA 1
ATOM 8451 C C . VAL C 3 230 ? 34.079 41.416 45.018 1.00 34.70 230 VAL G C 1
ATOM 8452 O O . VAL C 3 230 ? 34.456 41.264 46.178 1.00 34.06 230 VAL G O 1
ATOM 8456 N N . PRO C 3 231 ? 32.915 40.902 44.551 1.00 35.80 231 PRO G N 1
ATOM 8457 C CA . PRO C 3 231 ? 31.866 40.378 45.444 1.00 36.93 231 PRO G CA 1
ATOM 8458 C C . PRO C 3 231 ? 32.289 39.281 46.428 1.00 36.70 231 PRO G C 1
ATOM 8459 O O . PRO C 3 231 ? 31.982 39.386 47.614 1.00 37.07 231 PRO G O 1
ATOM 8463 N N . VAL C 3 232 ? 32.956 38.236 45.944 1.00 36.28 232 VAL G N 1
ATOM 8464 C CA . VAL C 3 232 ? 33.342 37.110 46.802 1.00 36.53 232 VAL G CA 1
ATOM 8465 C C . VAL C 3 232 ? 34.407 37.518 47.826 1.00 35.66 232 VAL G C 1
ATOM 8466 O O . VAL C 3 232 ? 34.282 37.203 49.011 1.00 36.25 232 VAL G O 1
ATOM 8470 N N . ALA C 3 233 ? 35.439 38.222 47.361 1.00 34.47 233 ALA G N 1
ATOM 8471 C CA . ALA C 3 233 ? 36.535 38.674 48.226 1.00 33.93 233 ALA G CA 1
ATOM 8472 C C . ALA C 3 233 ? 36.069 39.676 49.285 1.00 34.25 233 ALA G C 1
ATOM 8473 O O . ALA C 3 233 ? 36.569 39.673 50.409 1.00 34.04 233 ALA G O 1
ATOM 8475 N N . SER C 3 234 ? 35.111 40.528 48.923 1.00 34.62 234 SER G N 1
ATOM 8476 C CA . SER C 3 234 ? 34.567 41.505 49.863 1.00 35.32 234 SER G CA 1
ATOM 8477 C C . SER C 3 234 ? 33.747 40.824 50.949 1.00 36.45 234 SER G C 1
ATOM 8478 O O . SER C 3 234 ? 33.792 41.218 52.113 1.00 36.50 234 SER G O 1
ATOM 8481 N N . LEU C 3 235 ? 33.010 39.795 50.543 1.00 37.62 235 LEU G N 1
ATOM 8482 C CA . LEU C 3 235 ? 32.186 38.995 51.430 1.00 39.15 235 LEU G CA 1
ATOM 8483 C C . LEU C 3 235 ? 33.024 38.215 52.449 1.00 39.27 235 LEU G C 1
ATOM 8484 O O . LEU C 3 235 ? 32.629 38.078 53.603 1.00 40.16 235 LEU G O 1
ATOM 8489 N N . LEU C 3 236 ? 34.184 37.719 52.026 1.00 38.53 236 LEU G N 1
ATOM 8490 C CA . LEU C 3 236 ? 34.981 36.842 52.878 1.00 38.98 236 LEU G CA 1
ATOM 8491 C C . LEU C 3 236 ? 35.970 37.579 53.780 1.00 38.41 236 LEU G C 1
ATOM 8492 O O . LEU C 3 236 ? 36.208 37.157 54.908 1.00 38.96 236 LEU G O 1
ATOM 8497 N N . LEU C 3 237 ? 36.520 38.690 53.292 1.00 37.32 237 LEU G N 1
ATOM 8498 C CA . LEU C 3 237 ? 37.581 39.407 54.006 1.00 37.15 237 LEU G CA 1
ATOM 8499 C C . LEU C 3 237 ? 37.060 40.540 54.894 1.00 37.70 237 LEU G C 1
ATOM 8500 O O . LEU C 3 237 ? 36.259 41.363 54.450 1.00 37.70 237 LEU G O 1
ATOM 8505 N N . ARG C 3 238 ? 37.528 40.576 56.144 1.00 38.66 238 ARG G N 1
ATOM 8506 C CA . ARG C 3 238 ? 37.122 41.609 57.107 1.00 39.38 238 ARG G CA 1
ATOM 8507 C C . ARG C 3 238 ? 38.242 42.612 57.438 1.00 38.51 238 ARG G C 1
ATOM 8508 O O . ARG C 3 238 ? 38.020 43.824 57.387 1.00 38.09 238 ARG G O 1
ATOM 8516 N N . ASP C 3 239 ? 39.431 42.112 57.767 1.00 38.59 239 ASP G N 1
ATOM 8517 C CA . ASP C 3 239 ? 40.558 42.975 58.149 1.00 38.38 239 ASP G CA 1
ATOM 8518 C C . ASP C 3 239 ? 41.094 43.785 56.968 1.00 37.15 239 ASP G C 1
ATOM 8519 O O . ASP C 3 239 ? 41.424 43.227 55.921 1.00 37.04 239 ASP G O 1
ATOM 8524 N N . VAL C 3 240 ? 41.179 45.102 57.157 1.00 36.54 240 VAL G N 1
ATOM 8525 C CA . VAL C 3 240 ? 41.696 46.046 56.154 1.00 35.44 240 VAL G CA 1
ATOM 8526 C C . VAL C 3 240 ? 43.043 45.596 55.578 1.00 35.37 240 VAL G C 1
ATOM 8527 O O . VAL C 3 240 ? 43.276 45.694 54.367 1.00 35.00 240 VAL G O 1
ATOM 8531 N N . ASN C 3 241 ? 43.918 45.096 56.447 1.00 35.60 241 ASN G N 1
ATOM 8532 C CA . ASN C 3 241 ? 45.238 44.608 56.036 1.00 35.84 241 ASN G CA 1
ATOM 8533 C C . ASN C 3 241 ? 45.200 43.334 55.188 1.00 35.27 241 ASN G C 1
ATOM 8534 O O . ASN C 3 241 ? 46.199 42.968 54.570 1.00 35.43 241 ASN G O 1
ATOM 8539 N N . SER C 3 242 ? 44.050 42.663 55.163 1.00 34.54 242 SER G N 1
ATOM 8540 C CA . SER C 3 242 ? 43.891 41.456 54.360 1.00 34.20 242 SER G CA 1
ATOM 8541 C C . SER C 3 242 ? 43.180 41.722 53.027 1.00 32.93 242 SER G C 1
ATOM 8542 O O . SER C 3 242 ? 43.088 40.826 52.187 1.00 32.91 242 SER G O 1
ATOM 8545 N N . TYR C 3 243 ? 42.687 42.947 52.833 1.00 31.75 243 TYR G N 1
ATOM 8546 C CA . TYR C 3 243 ? 41.992 43.306 51.602 1.00 30.84 243 TYR G CA 1
ATOM 8547 C C . TYR C 3 243 ? 42.859 43.084 50.376 1.00 30.27 243 TYR G C 1
ATOM 8548 O O . TYR C 3 243 ? 44.069 43.285 50.423 1.00 30.56 243 TYR G O 1
ATOM 8557 N N . THR C 3 244 ? 42.223 42.659 49.287 1.00 29.74 244 THR G N 1
ATOM 8558 C CA . THR C 3 244 ? 42.793 42.766 47.946 1.00 29.14 244 THR G CA 1
ATOM 8559 C C . THR C 3 244 ? 42.533 44.184 47.449 1.00 29.03 244 THR G C 1
ATOM 8560 O O . THR C 3 244 ? 41.706 44.906 48.020 1.00 28.82 244 THR G O 1
ATOM 8564 N N . LEU C 3 245 ? 43.213 44.584 46.378 1.00 28.92 245 LEU G N 1
ATOM 8565 C CA . LEU C 3 245 ? 43.050 45.937 45.856 1.00 29.16 245 LEU G CA 1
ATOM 8566 C C . LEU C 3 245 ? 41.612 46.200 45.393 1.00 29.24 245 LEU G C 1
ATOM 8567 O O . LEU C 3 245 ? 41.051 47.258 45.697 1.00 29.41 245 LEU G O 1
ATOM 8572 N N . ALA C 3 246 ? 41.012 45.236 44.691 1.00 29.07 246 ALA G N 1
ATOM 8573 C CA . ALA C 3 246 ? 39.641 45.404 44.182 1.00 29.57 246 ALA G CA 1
ATOM 8574 C C . ALA C 3 246 ? 38.659 45.675 45.318 1.00 29.55 246 ALA G C 1
ATOM 8575 O O . ALA C 3 246 ? 37.745 46.488 45.170 1.00 29.95 246 ALA G O 1
ATOM 8577 N N . VAL C 3 247 ? 38.879 45.005 46.449 1.00 29.08 247 VAL G N 1
ATOM 8578 C CA . VAL C 3 247 ? 38.061 45.179 47.643 1.00 29.39 247 VAL G CA 1
ATOM 8579 C C . VAL C 3 247 ? 38.365 46.500 48.334 1.00 29.61 247 VAL G C 1
ATOM 8580 O O . VAL C 3 247 ? 37.454 47.260 48.655 1.00 29.85 247 VAL G O 1
ATOM 8584 N N . GLY C 3 248 ? 39.648 46.769 48.555 1.00 29.85 248 GLY G N 1
ATOM 8585 C CA . GLY C 3 248 ? 40.076 48.023 49.155 1.00 30.29 248 GLY G CA 1
ATOM 8586 C C . GLY C 3 248 ? 39.571 49.260 48.428 1.00 31.12 248 GLY G C 1
ATOM 8587 O O . GLY C 3 248 ? 39.103 50.205 49.058 1.00 31.39 248 GLY G O 1
ATOM 8588 N N . MET C 3 249 ? 39.647 49.258 47.101 1.00 31.93 249 MET G N 1
ATOM 8589 C CA . MET C 3 249 ? 39.271 50.449 46.332 1.00 33.24 249 MET G CA 1
ATOM 8590 C C . MET C 3 249 ? 37.775 50.786 46.408 1.00 33.60 249 MET G C 1
ATOM 8591 O O . MET C 3 249 ? 37.364 51.879 46.020 1.00 34.39 249 MET G O 1
ATOM 8596 N N . GLN C 3 250 ? 36.979 49.858 46.937 1.00 33.30 250 GLN G N 1
ATOM 8597 C CA . GLN C 3 250 ? 35.553 50.094 47.154 1.00 34.00 250 GLN G CA 1
ATOM 8598 C C . GLN C 3 250 ? 35.307 51.173 48.212 1.00 34.08 250 GLN G C 1
ATOM 8599 O O . GLN C 3 250 ? 34.287 51.864 48.170 1.00 34.76 250 GLN G O 1
ATOM 8605 N N . GLN C 3 251 ? 36.244 51.311 49.153 1.00 33.50 251 GLN G N 1
ATOM 8606 C CA . GLN C 3 251 ? 36.201 52.366 50.180 1.00 33.69 251 GLN G CA 1
ATOM 8607 C C . GLN C 3 251 ? 36.096 53.788 49.605 1.00 34.59 251 GLN G C 1
ATOM 8608 O O . GLN C 3 251 ? 35.648 54.707 50.294 1.00 34.85 251 GLN G O 1
ATOM 8614 N N . TYR C 3 252 ? 36.508 53.958 48.350 1.00 35.22 252 TYR G N 1
ATOM 8615 C CA . TYR C 3 252 ? 36.439 55.250 47.674 1.00 36.44 252 TYR G CA 1
ATOM 8616 C C . TYR C 3 252 ? 35.045 55.526 47.102 1.00 37.79 252 TYR G C 1
ATOM 8617 O O . TYR C 3 252 ? 34.769 56.634 46.623 1.00 38.64 252 TYR G O 1
ATOM 8626 N N . LEU C 3 253 ? 34.173 54.522 47.158 1.00 38.06 253 LEU G N 1
ATOM 8627 C CA . LEU C 3 253 ? 32.836 54.632 46.575 1.00 39.91 253 LEU G CA 1
ATOM 8628 C C . LEU C 3 253 ? 31.751 54.823 47.637 1.00 40.62 253 LEU G C 1
ATOM 8629 O O . LEU C 3 253 ? 31.545 53.953 48.487 1.00 39.87 253 LEU G O 1
ATOM 8634 N N . ASN C 3 254 ? 31.062 55.963 47.562 1.00 42.37 254 ASN G N 1
ATOM 8635 C CA . ASN C 3 254 ? 30.008 56.338 48.512 1.00 43.52 254 ASN G CA 1
ATOM 8636 C C . ASN C 3 254 ? 28.656 56.543 47.818 1.00 45.79 254 ASN G C 1
ATOM 8637 O O . ASN C 3 254 ? 28.607 56.636 46.589 1.00 46.99 254 ASN G O 1
ATOM 8642 N N . PRO C 3 255 ? 27.551 56.599 48.598 1.00 46.85 255 PRO G N 1
ATOM 8643 C CA . PRO C 3 255 ? 26.203 56.768 48.031 1.00 49.05 255 PRO G CA 1
ATOM 8644 C C . PRO C 3 255 ? 26.010 58.010 47.153 1.00 50.83 255 PRO G C 1
ATOM 8645 O O . PRO C 3 255 ? 25.265 57.948 46.169 1.00 52.62 255 PRO G O 1
ATOM 8649 N N . GLN C 3 256 ? 26.669 59.116 47.497 1.00 50.56 256 GLN G N 1
ATOM 8650 C CA . GLN C 3 256 ? 26.478 60.377 46.766 1.00 52.57 256 GLN G CA 1
ATOM 8651 C C . GLN C 3 256 ? 27.701 60.905 46.006 1.00 52.10 256 GLN G C 1
ATOM 8652 O O . GLN C 3 256 ? 27.559 61.772 45.140 1.00 53.91 256 GLN G O 1
ATOM 8658 N N . ASN C 3 257 ? 28.891 60.399 46.332 1.00 49.92 257 ASN G N 1
ATOM 8659 C CA . ASN C 3 257 ? 30.123 60.817 45.649 1.00 49.32 257 ASN G CA 1
ATOM 8660 C C . ASN C 3 257 ? 31.215 59.749 45.670 1.00 47.06 257 ASN G C 1
ATOM 8661 O O . ASN C 3 257 ? 31.262 58.915 46.579 1.00 45.63 257 ASN G O 1
ATOM 8666 N N . TYR C 3 258 ? 32.086 59.781 44.662 1.00 46.66 258 TYR G N 1
ATOM 8667 C CA . TYR C 3 258 ? 33.250 58.897 44.607 1.00 44.38 258 TYR G CA 1
ATOM 8668 C C . TYR C 3 258 ? 34.529 59.700 44.783 1.00 43.82 258 TYR G C 1
ATOM 8669 O O . TYR C 3 258 ? 34.635 60.819 44.292 1.00 45.06 258 TYR G O 1
ATOM 8678 N N . LEU C 3 259 ? 35.511 59.123 45.467 1.00 42.17 259 LEU G N 1
ATOM 8679 C CA . LEU C 3 259 ? 36.849 59.706 45.475 1.00 41.93 259 LEU G CA 1
ATOM 8680 C C . LEU C 3 259 ? 37.549 59.262 44.191 1.00 42.12 259 LEU G C 1
ATOM 8681 O O . LEU C 3 259 ? 38.386 58.352 44.196 1.00 41.00 259 LEU G O 1
ATOM 8686 N N . TRP C 3 260 ? 37.168 59.917 43.091 1.00 43.43 260 TRP G N 1
ATOM 8687 C CA . TRP C 3 260 ? 37.553 59.522 41.734 1.00 43.87 260 TRP G CA 1
ATOM 8688 C C . TRP C 3 260 ? 39.057 59.417 41.532 1.00 43.63 260 TRP G C 1
ATOM 8689 O O . TRP C 3 260 ? 39.531 58.466 40.914 1.00 43.25 260 TRP G O 1
ATOM 8700 N N . GLY C 3 261 ? 39.794 60.397 42.051 1.00 44.23 261 GLY G N 1
ATOM 8701 C CA . GLY C 3 261 ? 41.250 60.418 41.944 1.00 44.30 261 GLY G CA 1
ATOM 8702 C C . GLY C 3 261 ? 41.896 59.182 42.539 1.00 42.44 261 GLY G C 1
ATOM 8703 O O . GLY C 3 261 ? 42.711 58.528 41.893 1.00 42.32 261 GLY G O 1
ATOM 8704 N N . ASP C 3 262 ? 41.518 58.860 43.771 1.00 41.32 262 ASP G N 1
ATOM 8705 C CA . ASP C 3 262 ? 42.078 57.711 44.484 1.00 40.02 262 ASP G CA 1
ATOM 8706 C C . ASP C 3 262 ? 41.657 56.390 43.850 1.00 39.13 262 ASP G C 1
ATOM 8707 O O . ASP C 3 262 ? 42.458 55.462 43.751 1.00 38.38 262 ASP G O 1
ATOM 8712 N N . PHE C 3 263 ? 40.399 56.322 43.415 1.00 39.68 263 PHE G N 1
ATOM 8713 C CA . PHE C 3 263 ? 39.863 55.149 42.729 1.00 39.17 263 PHE G CA 1
ATOM 8714 C C . PHE C 3 263 ? 40.596 54.888 41.410 1.00 39.53 263 PHE G C 1
ATOM 8715 O O . PHE C 3 263 ? 40.956 53.747 41.114 1.00 38.71 263 PHE G O 1
ATOM 8723 N N . ALA C 3 264 ? 40.824 55.952 40.638 1.00 40.65 264 ALA G N 1
ATOM 8724 C CA . ALA C 3 264 ? 41.535 55.856 39.361 1.00 41.13 264 ALA G CA 1
ATOM 8725 C C . ALA C 3 264 ? 42.987 55.420 39.541 1.00 40.27 264 ALA G C 1
ATOM 8726 O O . ALA C 3 264 ? 43.476 54.564 38.807 1.00 39.93 264 ALA G O 1
ATOM 8728 N N . ALA C 3 265 ? 43.667 56.009 40.522 1.00 40.16 265 ALA G N 1
ATOM 8729 C CA . ALA C 3 265 ? 45.033 55.613 40.863 1.00 39.83 265 ALA G CA 1
ATOM 8730 C C . ALA C 3 265 ? 45.096 54.123 41.214 1.00 38.22 265 ALA G C 1
ATOM 8731 O O . ALA C 3 265 ? 45.999 53.414 40.771 1.00 38.30 265 ALA G O 1
ATOM 8733 N N . ALA C 3 266 ? 44.118 53.655 41.986 1.00 37.21 266 ALA G N 1
ATOM 8734 C CA . ALA C 3 266 ? 44.007 52.236 42.337 1.00 36.18 266 ALA G CA 1
ATOM 8735 C C . ALA C 3 266 ? 43.728 51.362 41.112 1.00 36.38 266 ALA G C 1
ATOM 8736 O O . ALA C 3 266 ? 44.267 50.262 40.992 1.00 35.83 266 ALA G O 1
ATOM 8738 N N . ALA C 3 267 ? 42.896 51.862 40.204 1.00 37.65 267 ALA G N 1
ATOM 8739 C CA . ALA C 3 267 ? 42.546 51.128 38.991 1.00 38.22 267 ALA G CA 1
ATOM 8740 C C . ALA C 3 267 ? 43.739 50.945 38.040 1.00 38.93 267 ALA G C 1
ATOM 8741 O O . ALA C 3 267 ? 43.884 49.888 37.421 1.00 38.41 267 ALA G O 1
ATOM 8743 N N . VAL C 3 268 ? 44.584 51.972 37.939 1.00 40.23 268 VAL G N 1
ATOM 8744 C CA . VAL C 3 268 ? 45.818 51.907 37.141 1.00 41.31 268 VAL G CA 1
ATOM 8745 C C . VAL C 3 268 ? 46.828 50.941 37.766 1.00 40.65 268 VAL G C 1
ATOM 8746 O O . VAL C 3 268 ? 47.481 50.174 37.056 1.00 40.64 268 VAL G O 1
ATOM 8750 N N . MET C 3 269 ? 46.953 50.994 39.090 1.00 40.60 269 MET G N 1
ATOM 8751 C CA . MET C 3 269 ? 47.840 50.099 39.833 1.00 40.58 269 MET G CA 1
ATOM 8752 C C . MET C 3 269 ? 47.482 48.629 39.643 1.00 39.54 269 MET G C 1
ATOM 8753 O O . MET C 3 269 ? 48.369 47.796 39.486 1.00 39.65 269 MET G O 1
ATOM 8758 N N . SER C 3 270 ? 46.188 48.318 39.650 1.00 38.86 270 SER G N 1
ATOM 8759 C CA . SER C 3 270 ? 45.729 46.938 39.503 1.00 38.34 270 SER G CA 1
ATOM 8760 C C . SER C 3 270 ? 46.030 46.362 38.116 1.00 38.42 270 SER G C 1
ATOM 8761 O O . SER C 3 270 ? 46.082 45.141 37.944 1.00 37.77 270 SER G O 1
ATOM 8764 N N . ALA C 3 271 ? 46.246 47.248 37.144 1.00 39.20 271 ALA G N 1
ATOM 8765 C CA . ALA C 3 271 ? 46.623 46.848 35.791 1.00 39.29 271 ALA G CA 1
ATOM 8766 C C . ALA C 3 271 ? 48.084 46.403 35.692 1.00 39.15 271 ALA G C 1
ATOM 8767 O O . ALA C 3 271 ? 48.435 45.621 34.803 1.00 39.38 271 ALA G O 1
ATOM 8769 N N . LEU C 3 272 ? 48.928 46.892 36.601 1.00 38.84 272 LEU G N 1
ATOM 8770 C CA . LEU C 3 272 ? 50.364 46.567 36.579 1.00 38.82 272 LEU G CA 1
ATOM 8771 C C . LEU C 3 272 ? 50.702 45.067 36.722 1.00 37.37 272 LEU G C 1
ATOM 8772 O O . LEU C 3 272 ? 51.474 44.548 35.914 1.00 38.00 272 LEU G O 1
ATOM 8777 N N . PRO C 3 273 ? 50.135 44.362 37.730 1.00 35.83 273 PRO G N 1
ATOM 8778 C CA . PRO C 3 273 ? 50.438 42.923 37.799 1.00 34.96 273 PRO G CA 1
ATOM 8779 C C . PRO C 3 273 ? 49.909 42.128 36.599 1.00 34.60 273 PRO G C 1
ATOM 8780 O O . PRO C 3 273 ? 50.538 41.139 36.196 1.00 34.35 273 PRO G O 1
ATOM 8784 N N . ILE C 3 274 ? 48.763 42.554 36.056 1.00 34.33 274 ILE G N 1
ATOM 8785 C CA A ILE C 3 274 ? 48.174 41.960 34.848 0.50 34.31 274 ILE G CA 1
ATOM 8786 C CA B ILE C 3 274 ? 48.190 41.928 34.867 0.50 34.15 274 ILE G CA 1
ATOM 8787 C C . ILE C 3 274 ? 49.148 42.089 33.682 1.00 35.03 274 ILE G C 1
ATOM 8788 O O . ILE C 3 274 ? 49.417 41.125 32.971 1.00 34.72 274 ILE G O 1
ATOM 8797 N N . THR C 3 275 ? 49.671 43.301 33.497 1.00 36.37 275 THR G N 1
ATOM 8798 C CA . THR C 3 275 ? 50.616 43.611 32.422 1.00 37.62 275 THR G CA 1
ATOM 8799 C C . THR C 3 275 ? 51.877 42.760 32.538 1.00 37.52 275 THR G C 1
ATOM 8800 O O . THR C 3 275 ? 52.345 42.200 31.544 1.00 37.73 275 THR G O 1
ATOM 8804 N N . ILE C 3 276 ? 52.404 42.662 33.758 1.00 37.49 276 ILE G N 1
ATOM 8805 C CA . ILE C 3 276 ? 53.618 41.900 34.038 1.00 37.84 276 ILE G CA 1
ATOM 8806 C C . ILE C 3 276 ? 53.390 40.413 33.779 1.00 36.95 276 ILE G C 1
ATOM 8807 O O . ILE C 3 276 ? 54.230 39.753 33.164 1.00 37.18 276 ILE G O 1
ATOM 8812 N N . VAL C 3 277 ? 52.243 39.899 34.221 1.00 36.04 277 VAL G N 1
ATOM 8813 C CA . VAL C 3 277 ? 51.898 38.496 33.981 1.00 35.52 277 VAL G CA 1
ATOM 8814 C C . VAL C 3 277 ? 51.701 38.224 32.484 1.00 35.83 277 VAL G C 1
ATOM 8815 O O . VAL C 3 277 ? 52.170 37.210 31.972 1.00 35.94 277 VAL G O 1
ATOM 8819 N N . PHE C 3 278 ? 51.052 39.145 31.778 1.00 36.51 278 PHE G N 1
ATOM 8820 C CA . PHE C 3 278 ? 50.891 39.004 30.333 1.00 37.40 278 PHE G CA 1
ATOM 8821 C C . PHE C 3 278 ? 52.239 38.944 29.606 1.00 38.67 278 PHE G C 1
ATOM 8822 O O . PHE C 3 278 ? 52.404 38.160 28.669 1.00 38.56 278 PHE G O 1
ATOM 8830 N N . LEU C 3 279 ? 53.194 39.761 30.051 1.00 40.06 279 LEU G N 1
ATOM 8831 C CA . LEU C 3 279 ? 54.526 39.808 29.445 1.00 41.79 279 LEU G CA 1
ATOM 8832 C C . LEU C 3 279 ? 55.346 38.547 29.722 1.00 41.80 279 LEU G C 1
ATOM 8833 O O . LEU C 3 279 ? 55.971 38.000 28.816 1.00 42.43 279 LEU G O 1
ATOM 8838 N N . LEU C 3 280 ? 55.339 38.089 30.969 1.00 41.76 280 LEU G N 1
ATOM 8839 C CA . LEU C 3 280 ? 56.033 36.855 31.337 1.00 42.30 280 LEU G CA 1
ATOM 8840 C C . LEU C 3 280 ? 55.480 35.621 30.615 1.00 41.68 280 LEU G C 1
ATOM 8841 O O . LEU C 3 280 ? 56.224 34.688 30.321 1.00 41.96 280 LEU G O 1
ATOM 8846 N N . ALA C 3 281 ? 54.181 35.633 30.319 1.00 41.15 281 ALA G N 1
ATOM 8847 C CA . ALA C 3 281 ? 53.519 34.511 29.650 1.00 40.66 281 ALA G CA 1
ATOM 8848 C C . ALA C 3 281 ? 53.875 34.376 28.166 1.00 41.30 281 ALA G C 1
ATOM 8849 O O . ALA C 3 281 ? 53.642 33.324 27.564 1.00 40.95 281 ALA G O 1
ATOM 8851 N N . GLN C 3 282 ? 54.433 35.434 27.580 1.00 42.50 282 GLN G N 1
ATOM 8852 C CA . GLN C 3 282 ? 54.777 35.436 26.155 1.00 43.51 282 GLN G CA 1
ATOM 8853 C C . GLN C 3 282 ? 55.819 34.375 25.795 1.00 43.80 282 GLN G C 1
ATOM 8854 O O . GLN C 3 282 ? 55.815 33.858 24.676 1.00 43.76 282 GLN G O 1
ATOM 8860 N N . ARG C 3 283 ? 56.693 34.050 26.746 1.00 44.28 283 ARG G N 1
ATOM 8861 C CA . ARG C 3 283 ? 57.731 33.040 26.531 1.00 45.08 283 ARG G CA 1
ATOM 8862 C C . ARG C 3 283 ? 57.166 31.623 26.415 1.00 43.78 283 ARG G C 1
ATOM 8863 O O . ARG C 3 283 ? 57.849 30.715 25.939 1.00 44.07 283 ARG G O 1
ATOM 8871 N N . TRP C 3 284 ? 55.924 31.445 26.854 1.00 42.56 284 TRP G N 1
ATOM 8872 C CA . TRP C 3 284 ? 55.221 30.173 26.718 1.00 41.67 284 TRP G CA 1
ATOM 8873 C C . TRP C 3 284 ? 54.262 30.202 25.536 1.00 40.96 284 TRP G C 1
ATOM 8874 O O . TRP C 3 284 ? 53.810 29.156 25.073 1.00 40.38 284 TRP G O 1
ATOM 8885 N N . LEU C 3 285 ? 53.953 31.404 25.056 1.00 40.98 285 LEU G N 1
ATOM 8886 C CA . LEU C 3 285 ? 53.072 31.577 23.907 1.00 40.95 285 LEU G CA 1
ATOM 8887 C C . LEU C 3 285 ? 53.878 31.559 22.611 1.00 41.66 285 LEU G C 1
ATOM 8888 O O . LEU C 3 285 ? 54.068 32.596 21.965 1.00 42.82 285 LEU G O 1
ATOM 8893 N N . VAL C 3 286 ? 54.350 30.371 22.236 1.00 41.09 286 VAL G N 1
ATOM 8894 C CA . VAL C 3 286 ? 55.232 30.219 21.074 1.00 41.35 286 VAL G CA 1
ATOM 8895 C C . VAL C 3 286 ? 54.677 29.286 19.995 1.00 40.65 286 VAL G C 1
ATOM 8896 O O . VAL C 3 286 ? 53.962 28.323 20.294 1.00 39.79 286 VAL G O 1
ATOM 8900 N N . ASN C 3 287 ? 55.008 29.592 18.742 1.00 40.88 287 ASN G N 1
ATOM 8901 C CA . ASN C 3 287 ? 54.733 28.697 17.619 1.00 40.45 287 ASN G CA 1
ATOM 8902 C C . ASN C 3 287 ? 55.795 27.609 17.490 1.00 39.75 287 ASN G C 1
ATOM 8903 O O . ASN C 3 287 ? 56.918 27.764 17.979 1.00 40.07 287 ASN G O 1
ATOM 8908 N N . GLY C 3 288 ? 55.430 26.515 16.823 1.00 38.91 288 GLY G N 1
ATOM 8909 C CA . GLY C 3 288 ? 56.388 25.497 16.390 1.00 38.53 288 GLY G CA 1
ATOM 8910 C C . GLY C 3 288 ? 56.840 24.494 17.436 1.00 37.95 288 GLY G C 1
ATOM 8911 O O . GLY C 3 288 ? 57.884 23.853 17.270 1.00 38.32 288 GLY G O 1
ATOM 8912 N N . LEU C 3 289 ? 56.059 24.348 18.506 1.00 37.02 289 LEU G N 1
ATOM 8913 C CA . LEU C 3 289 ? 56.391 23.402 19.573 1.00 36.63 289 LEU G CA 1
ATOM 8914 C C . LEU C 3 289 ? 56.345 21.939 19.137 1.00 36.09 289 LEU G C 1
ATOM 8915 O O . LEU C 3 289 ? 57.151 21.140 19.606 1.00 36.00 289 LEU G O 1
ATOM 8920 N N . THR C 3 290 ? 55.414 21.598 18.244 1.00 35.63 290 THR G N 1
ATOM 8921 C CA . THR C 3 290 ? 55.280 20.219 17.760 1.00 35.32 290 THR G CA 1
ATOM 8922 C C . THR C 3 290 ? 56.054 19.945 16.454 1.00 35.29 290 THR G C 1
ATOM 8923 O O . THR C 3 290 ? 55.994 18.837 15.919 1.00 35.16 290 THR G O 1
ATOM 8927 N N . ALA C 3 291 ? 56.795 20.938 15.963 1.00 35.41 291 ALA G N 1
ATOM 8928 C CA . ALA C 3 291 ? 57.518 20.816 14.690 1.00 35.78 291 ALA G CA 1
ATOM 8929 C C . ALA C 3 291 ? 58.646 19.782 14.740 1.00 35.87 291 ALA G C 1
ATOM 8930 O O . ALA C 3 291 ? 59.400 19.718 15.711 1.00 36.28 291 ALA G O 1
ATOM 8932 N N . GLY C 3 292 ? 58.743 18.976 13.684 1.00 35.71 292 GLY G N 1
ATOM 8933 C CA . GLY C 3 292 ? 59.774 17.948 13.562 1.00 35.64 292 GLY G CA 1
ATOM 8934 C C . GLY C 3 292 ? 59.450 16.635 14.258 1.00 35.24 292 GLY G C 1
ATOM 8935 O O . GLY C 3 292 ? 60.198 15.670 14.135 1.00 35.43 292 GLY G O 1
ATOM 8936 N N . GLY C 3 293 ? 58.340 16.596 14.992 1.00 34.64 293 GLY G N 1
ATOM 8937 C CA . GLY C 3 293 ? 57.955 15.403 15.744 1.00 34.76 293 GLY G CA 1
ATOM 8938 C C . GLY C 3 293 ? 57.400 14.274 14.887 1.00 34.82 293 GLY G C 1
ATOM 8939 O O . GLY C 3 293 ? 57.926 13.160 14.899 1.00 35.14 293 GLY G O 1
ATOM 8940 N N . VAL C 3 294 ? 56.334 14.567 14.147 1.00 34.55 294 VAL G N 1
ATOM 8941 C CA . VAL C 3 294 ? 55.635 13.564 13.343 1.00 34.71 294 VAL G CA 1
ATOM 8942 C C . VAL C 3 294 ? 55.647 13.923 11.855 1.00 34.78 294 VAL G C 1
ATOM 8943 O O . VAL C 3 294 ? 55.301 15.045 11.470 1.00 34.63 294 VAL G O 1
ATOM 8947 N N . LYS C 3 295 ? 56.061 12.956 11.037 1.00 35.08 295 LYS G N 1
ATOM 8948 C CA . LYS C 3 295 ? 55.998 13.045 9.582 1.00 35.49 295 LYS G CA 1
ATOM 8949 C C . LYS C 3 295 ? 54.535 12.967 9.118 1.00 35.84 295 LYS G C 1
ATOM 8950 O O . LYS C 3 295 ? 53.777 12.111 9.576 1.00 35.77 295 LYS G O 1
ATOM 8956 N N . GLY C 3 296 ? 54.138 13.872 8.224 1.00 36.44 296 GLY G N 1
ATOM 8957 C CA . GLY C 3 296 ? 52.767 13.890 7.708 1.00 37.13 296 GLY G CA 1
ATOM 8958 C C . GLY C 3 296 ? 52.239 15.277 7.390 1.00 37.97 296 GLY G C 1
ATOM 8959 O O . GLY C 3 296 ? 51.376 15.440 6.525 1.00 38.74 296 GLY G O 1
ATOM 8961 N N . ALA D 4 2 ? 61.516 -11.974 22.236 1.00 46.46 2 ALA A N 1
ATOM 8962 C CA . ALA D 4 2 ? 60.451 -12.978 22.546 1.00 47.34 2 ALA A CA 1
ATOM 8963 C C . ALA D 4 2 ? 59.720 -13.406 21.276 1.00 45.91 2 ALA A C 1
ATOM 8964 O O . ALA D 4 2 ? 59.711 -12.676 20.290 1.00 44.11 2 ALA A O 1
ATOM 8966 N N . SER D 4 3 ? 59.111 -14.588 21.303 1.00 46.84 3 SER A N 1
ATOM 8967 C CA . SER D 4 3 ? 58.363 -15.084 20.154 1.00 45.87 3 SER A CA 1
ATOM 8968 C C . SER D 4 3 ? 57.079 -14.275 19.953 1.00 44.83 3 SER A C 1
ATOM 8969 O O . SER D 4 3 ? 56.536 -13.720 20.908 1.00 45.52 3 SER A O 1
ATOM 8972 N N . VAL D 4 4 ? 56.615 -14.196 18.709 1.00 43.33 4 VAL A N 1
ATOM 8973 C CA . VAL D 4 4 ? 55.370 -13.497 18.384 1.00 42.48 4 VAL A CA 1
ATOM 8974 C C . VAL D 4 4 ? 54.483 -14.401 17.530 1.00 43.05 4 VAL A C 1
ATOM 8975 O O . VAL D 4 4 ? 54.899 -14.871 16.469 1.00 42.49 4 VAL A O 1
ATOM 8979 N N . GLN D 4 5 ? 53.264 -14.648 17.994 1.00 44.36 5 GLN A N 1
ATOM 8980 C CA . GLN D 4 5 ? 52.330 -15.464 17.231 1.00 45.41 5 GLN A CA 1
ATOM 8981 C C . GLN D 4 5 ? 51.017 -14.734 16.983 1.00 45.16 5 GLN A C 1
ATOM 8982 O O . GLN D 4 5 ? 50.428 -14.159 17.899 1.00 45.73 5 GLN A O 1
ATOM 8988 N N . LEU D 4 6 ? 50.575 -14.754 15.730 1.00 44.58 6 LEU A N 1
ATOM 8989 C CA . LEU D 4 6 ? 49.270 -14.227 15.362 1.00 44.83 6 LEU A CA 1
ATOM 8990 C C . LEU D 4 6 ? 48.399 -15.374 14.879 1.00 46.47 6 LEU A C 1
ATOM 8991 O O . LEU D 4 6 ? 48.741 -16.054 13.911 1.00 46.31 6 LEU A O 1
ATOM 8996 N N . GLN D 4 7 ? 47.289 -15.599 15.576 1.00 48.37 7 GLN A N 1
ATOM 8997 C CA . GLN D 4 7 ? 46.333 -16.641 15.205 1.00 50.61 7 GLN A CA 1
ATOM 8998 C C . GLN D 4 7 ? 45.037 -16.023 14.702 1.00 51.01 7 GLN A C 1
ATOM 8999 O O . GLN D 4 7 ? 44.306 -15.396 15.473 1.00 51.65 7 GLN A O 1
ATOM 9005 N N . ASN D 4 8 ? 44.771 -16.202 13.408 1.00 51.01 8 ASN A N 1
ATOM 9006 C CA . ASN D 4 8 ? 43.549 -15.709 12.751 1.00 51.89 8 ASN A CA 1
ATOM 9007 C C . ASN D 4 8 ? 43.250 -14.224 12.989 1.00 50.94 8 ASN A C 1
ATOM 9008 O O . ASN D 4 8 ? 42.094 -13.830 13.154 1.00 52.23 8 ASN A O 1
ATOM 9013 N N . VAL D 4 9 ? 44.298 -13.407 12.997 1.00 49.09 9 VAL A N 1
ATOM 9014 C CA . VAL D 4 9 ? 44.167 -11.983 13.303 1.00 48.34 9 VAL A CA 1
ATOM 9015 C C . VAL D 4 9 ? 43.467 -11.218 12.173 1.00 48.34 9 VAL A C 1
ATOM 9016 O O . VAL D 4 9 ? 43.908 -11.234 11.021 1.00 47.30 9 VAL A O 1
ATOM 9020 N N . THR D 4 10 ? 42.359 -10.572 12.530 1.00 49.72 10 THR A N 1
ATOM 9021 C CA . THR D 4 10 ? 41.576 -9.756 11.609 1.00 50.23 10 THR A CA 1
ATOM 9022 C C . THR D 4 10 ? 41.520 -8.316 12.120 1.00 49.87 10 THR A C 1
ATOM 9023 O O . THR D 4 10 ? 41.382 -8.085 13.320 1.00 50.40 10 THR A O 1
ATOM 9027 N N . LYS D 4 11 ? 41.650 -7.355 11.208 1.00 49.40 11 LYS A N 1
ATOM 9028 C CA . LYS D 4 11 ? 41.477 -5.944 11.546 1.00 49.71 11 LYS A CA 1
ATOM 9029 C C . LYS D 4 11 ? 40.504 -5.252 10.594 1.00 51.13 11 LYS A C 1
ATOM 9030 O O . LYS D 4 11 ? 40.658 -5.318 9.369 1.00 50.64 11 LYS A O 1
ATOM 9036 N N . ALA D 4 12 ? 39.514 -4.577 11.173 1.00 53.29 12 ALA A N 1
ATOM 9037 C CA . ALA D 4 12 ? 38.507 -3.864 10.395 1.00 55.27 12 ALA A CA 1
ATOM 9038 C C . ALA D 4 12 ? 38.314 -2.424 10.868 1.00 55.77 12 ALA A C 1
ATOM 9039 O O . ALA D 4 12 ? 38.322 -2.145 12.069 1.00 56.20 12 ALA A O 1
ATOM 9041 N N . TRP D 4 13 ? 38.166 -1.517 9.907 1.00 56.32 13 TRP A N 1
ATOM 9042 C CA . TRP D 4 13 ? 37.741 -0.147 10.174 1.00 57.57 13 TRP A CA 1
ATOM 9043 C C . TRP D 4 13 ? 36.304 -0.008 9.687 1.00 60.58 13 TRP A C 1
ATOM 9044 O O . TRP D 4 13 ? 36.047 0.560 8.621 1.00 60.94 13 TRP A O 1
ATOM 9055 N N . GLY D 4 14 ? 35.373 -0.546 10.468 1.00 63.27 14 GLY A N 1
ATOM 9056 C CA . GLY D 4 14 ? 33.972 -0.606 10.072 1.00 66.71 14 GLY A CA 1
ATOM 9057 C C . GLY D 4 14 ? 33.759 -1.689 9.033 1.00 67.65 14 GLY A C 1
ATOM 9058 O O . GLY D 4 14 ? 33.600 -2.864 9.374 1.00 68.53 14 GLY A O 1
ATOM 9059 N N . GLU D 4 15 ? 33.766 -1.292 7.762 1.00 67.75 15 GLU A N 1
ATOM 9060 C CA . GLU D 4 15 ? 33.551 -2.224 6.654 1.00 68.83 15 GLU A CA 1
ATOM 9061 C C . GLU D 4 15 ? 34.844 -2.493 5.881 1.00 66.27 15 GLU A C 1
ATOM 9062 O O . GLU D 4 15 ? 34.958 -3.500 5.178 1.00 66.55 15 GLU A O 1
ATOM 9068 N N . VAL D 4 16 ? 35.811 -1.590 6.020 1.00 64.08 16 VAL A N 1
ATOM 9069 C CA . VAL D 4 16 ? 37.117 -1.735 5.383 1.00 61.71 16 VAL A CA 1
ATOM 9070 C C . VAL D 4 16 ? 37.988 -2.706 6.189 1.00 60.31 16 VAL A C 1
ATOM 9071 O O . VAL D 4 16 ? 38.447 -2.379 7.287 1.00 59.46 16 VAL A O 1
ATOM 9075 N N . VAL D 4 17 ? 38.199 -3.902 5.644 1.00 60.24 17 VAL A N 1
ATOM 9076 C CA . VAL D 4 17 ? 39.059 -4.898 6.286 1.00 58.99 17 VAL A CA 1
ATOM 9077 C C . VAL D 4 17 ? 40.474 -4.806 5.711 1.00 56.69 17 VAL A C 1
ATOM 9078 O O . VAL D 4 17 ? 40.663 -4.885 4.495 1.00 56.66 17 VAL A O 1
ATOM 9082 N N . VAL D 4 18 ? 41.457 -4.636 6.594 1.00 54.94 18 VAL A N 1
ATOM 9083 C CA . VAL D 4 18 ? 42.855 -4.463 6.186 1.00 52.88 18 VAL A CA 1
ATOM 9084 C C . VAL D 4 18 ? 43.766 -5.615 6.642 1.00 52.21 18 VAL A C 1
ATOM 9085 O O . VAL D 4 18 ? 44.942 -5.671 6.276 1.00 50.80 18 VAL A O 1
ATOM 9089 N N . SER D 4 19 ? 43.217 -6.515 7.455 1.00 53.30 19 SER A N 1
ATOM 9090 C CA . SER D 4 19 ? 43.895 -7.751 7.831 1.00 53.19 19 SER A CA 1
ATOM 9091 C C . SER D 4 19 ? 42.865 -8.872 7.859 1.00 55.15 19 SER A C 1
ATOM 9092 O O . SER D 4 19 ? 41.928 -8.834 8.654 1.00 56.32 19 SER A O 1
ATOM 9095 N N . LYS D 4 20 ? 43.033 -9.854 6.976 1.00 55.65 20 LYS A N 1
ATOM 9096 C CA . LYS D 4 20 ? 42.091 -10.970 6.862 1.00 57.74 20 LYS A CA 1
ATOM 9097 C C . LYS D 4 20 ? 42.689 -12.283 7.369 1.00 57.67 20 LYS A C 1
ATOM 9098 O O . LYS D 4 20 ? 43.556 -12.868 6.714 1.00 57.17 20 LYS A O 1
ATOM 9104 N N . ASP D 4 21 ? 42.216 -12.730 8.534 1.00 58.36 21 ASP A N 1
ATOM 9105 C CA . ASP D 4 21 ? 42.635 -13.997 9.158 1.00 58.63 21 ASP A CA 1
ATOM 9106 C C . ASP D 4 21 ? 44.111 -14.339 8.946 1.00 56.65 21 ASP A C 1
ATOM 9107 O O . ASP D 4 21 ? 44.442 -15.399 8.412 1.00 57.22 21 ASP A O 1
ATOM 9112 N N . ILE D 4 22 ? 44.999 -13.437 9.355 1.00 54.40 22 ILE A N 1
ATOM 9113 C CA . ILE D 4 22 ? 46.423 -13.667 9.137 1.00 52.59 22 ILE A CA 1
ATOM 9114 C C . ILE D 4 22 ? 47.012 -14.620 10.189 1.00 52.78 22 ILE A C 1
ATOM 9115 O O . ILE D 4 22 ? 46.737 -14.509 11.389 1.00 52.97 22 ILE A O 1
ATOM 9120 N N . ASN D 4 23 ? 47.804 -15.573 9.710 1.00 52.41 23 ASN A N 1
ATOM 9121 C CA . ASN D 4 23 ? 48.478 -16.528 10.572 1.00 52.71 23 ASN A CA 1
ATOM 9122 C C . ASN D 4 23 ? 49.985 -16.444 10.396 1.00 51.18 23 ASN A C 1
ATOM 9123 O O . ASN D 4 23 ? 50.521 -16.762 9.333 1.00 51.06 23 ASN A O 1
ATOM 9128 N N . LEU D 4 24 ? 50.661 -15.985 11.440 1.00 50.23 24 LEU A N 1
ATOM 9129 C CA . LEU D 4 24 ? 52.112 -15.873 11.419 1.00 49.09 24 LEU A CA 1
ATOM 9130 C C . LEU D 4 24 ? 52.734 -16.482 12.661 1.00 49.66 24 LEU A C 1
ATOM 9131 O O . LEU D 4 24 ? 52.221 -16.321 13.766 1.00 49.93 24 LEU A O 1
ATOM 9136 N N . ASP D 4 25 ? 53.847 -17.176 12.456 1.00 50.04 25 ASP A N 1
ATOM 9137 C CA . ASP D 4 25 ? 54.593 -17.806 13.533 1.00 51.38 25 ASP A CA 1
ATOM 9138 C C . ASP D 4 25 ? 56.026 -17.276 13.536 1.00 50.36 25 ASP A C 1
ATOM 9139 O O . ASP D 4 25 ? 56.852 -17.671 12.703 1.00 50.52 25 ASP A O 1
ATOM 9144 N N . ILE D 4 26 ? 56.310 -16.366 14.463 1.00 49.45 26 ILE A N 1
ATOM 9145 C CA . ILE D 4 26 ? 57.634 -15.756 14.558 1.00 48.50 26 ILE A CA 1
ATOM 9146 C C . ILE D 4 26 ? 58.367 -16.256 15.803 1.00 49.76 26 ILE A C 1
ATOM 9147 O O . ILE D 4 26 ? 58.005 -15.921 16.934 1.00 50.24 26 ILE A O 1
ATOM 9152 N N . HIS D 4 27 ? 59.396 -17.066 15.577 1.00 50.60 27 HIS A N 1
ATOM 9153 C CA . HIS D 4 27 ? 60.132 -17.714 16.662 1.00 52.32 27 HIS A CA 1
ATOM 9154 C C . HIS D 4 27 ? 61.150 -16.780 17.313 1.00 51.90 27 HIS A C 1
ATOM 9155 O O . HIS D 4 27 ? 61.539 -15.766 16.731 1.00 50.41 27 HIS A O 1
ATOM 9162 N N . GLU D 4 28 ? 61.560 -17.135 18.528 1.00 53.48 28 GLU A N 1
ATOM 9163 C CA . GLU D 4 28 ? 62.569 -16.405 19.291 1.00 53.67 28 GLU A CA 1
ATOM 9164 C C . GLU D 4 28 ? 63.863 -16.248 18.491 1.00 52.90 28 GLU A C 1
ATOM 9165 O O . GLU D 4 28 ? 64.369 -17.217 17.923 1.00 53.78 28 GLU A O 1
ATOM 9171 N N . GLY D 4 29 ? 64.376 -15.021 18.437 1.00 51.28 29 GLY A N 1
ATOM 9172 C CA . GLY D 4 29 ? 65.648 -14.735 17.771 1.00 50.70 29 GLY A CA 1
ATOM 9173 C C . GLY D 4 29 ? 65.582 -14.639 16.256 1.00 48.99 29 GLY A C 1
ATOM 9174 O O . GLY D 4 29 ? 66.608 -14.473 15.592 1.00 49.15 29 GLY A O 1
ATOM 9175 N N . GLU D 4 30 ? 64.378 -14.738 15.706 1.00 47.39 30 GLU A N 1
ATOM 9176 C CA . GLU D 4 30 ? 64.203 -14.707 14.262 1.00 46.12 30 GLU A CA 1
ATOM 9177 C C . GLU D 4 30 ? 64.165 -13.270 13.742 1.00 43.64 30 GLU A C 1
ATOM 9178 O O . GLU D 4 30 ? 63.555 -12.387 14.357 1.00 42.54 30 GLU A O 1
ATOM 9184 N N . PHE D 4 31 ? 64.847 -13.040 12.624 1.00 42.68 31 PHE A N 1
ATOM 9185 C CA . PHE D 4 31 ? 64.774 -11.763 11.926 1.00 40.60 31 PHE A CA 1
ATOM 9186 C C . PHE D 4 31 ? 63.756 -11.893 10.803 1.00 39.24 31 PHE A C 1
ATOM 9187 O O . PHE D 4 31 ? 64.016 -12.529 9.786 1.00 39.73 31 PHE A O 1
ATOM 9195 N N . VAL D 4 32 ? 62.588 -11.296 10.999 1.00 37.72 32 VAL A N 1
ATOM 9196 C CA . VAL D 4 32 ? 61.507 -11.396 10.026 1.00 36.68 32 VAL A CA 1
ATOM 9197 C C . VAL D 4 32 ? 61.296 -10.058 9.337 1.00 35.21 32 VAL A C 1
ATOM 9198 O O . VAL D 4 32 ? 61.257 -9.007 9.984 1.00 34.35 32 VAL A O 1
ATOM 9202 N N . VAL D 4 33 ? 61.179 -10.109 8.015 1.00 34.94 33 VAL A N 1
ATOM 9203 C CA . VAL D 4 33 ? 60.958 -8.919 7.210 1.00 33.82 33 VAL A CA 1
ATOM 9204 C C . VAL D 4 33 ? 59.574 -9.004 6.582 1.00 33.81 33 VAL A C 1
ATOM 9205 O O . VAL D 4 33 ? 59.201 -10.046 6.032 1.00 35.05 33 VAL A O 1
ATOM 9209 N N . PHE D 4 34 ? 58.805 -7.927 6.721 1.00 32.61 34 PHE A N 1
ATOM 9210 C CA . PHE D 4 34 ? 57.501 -7.814 6.087 1.00 32.89 34 PHE A CA 1
ATOM 9211 C C . PHE D 4 34 ? 57.663 -6.956 4.841 1.00 32.59 34 PHE A C 1
ATOM 9212 O O . PHE D 4 34 ? 58.175 -5.836 4.916 1.00 31.93 34 PHE A O 1
ATOM 9220 N N . VAL D 4 35 ? 57.238 -7.480 3.698 1.00 33.22 35 VAL A N 1
ATOM 9221 C CA . VAL D 4 35 ? 57.167 -6.680 2.480 1.00 32.89 35 VAL A CA 1
ATOM 9222 C C . VAL D 4 35 ? 55.745 -6.705 1.950 1.00 33.16 35 VAL A C 1
ATOM 9223 O O . VAL D 4 35 ? 54.942 -7.548 2.356 1.00 33.27 35 VAL A O 1
ATOM 9227 N N . GLY D 4 36 ? 55.433 -5.775 1.051 1.00 33.01 36 GLY A N 1
ATOM 9228 C CA . GLY D 4 36 ? 54.099 -5.687 0.476 1.00 33.42 36 GLY A CA 1
ATOM 9229 C C . GLY D 4 36 ? 53.857 -4.298 -0.076 1.00 33.29 36 GLY A C 1
ATOM 9230 O O . GLY D 4 36 ? 54.519 -3.340 0.352 1.00 32.11 36 GLY A O 1
ATOM 9231 N N . PRO D 4 37 ? 52.911 -4.176 -1.032 1.00 34.15 37 PRO A N 1
ATOM 9232 C CA . PRO D 4 37 ? 52.625 -2.896 -1.677 1.00 34.33 37 PRO A CA 1
ATOM 9233 C C . PRO D 4 37 ? 52.241 -1.846 -0.651 1.00 33.56 37 PRO A C 1
ATOM 9234 O O . PRO D 4 37 ? 51.684 -2.184 0.396 1.00 33.86 37 PRO A O 1
ATOM 9238 N N . SER D 4 38 ? 52.577 -0.593 -0.943 1.00 33.15 38 SER A N 1
ATOM 9239 C CA . SER D 4 38 ? 52.127 0.549 -0.169 1.00 32.38 38 SER A CA 1
ATOM 9240 C C . SER D 4 38 ? 50.607 0.478 0.012 1.00 33.49 38 SER A C 1
ATOM 9241 O O . SER D 4 38 ? 49.849 0.540 -0.963 1.00 34.84 38 SER A O 1
ATOM 9244 N N . GLY D 4 39 ? 50.176 0.315 1.260 1.00 33.25 39 GLY A N 1
ATOM 9245 C CA . GLY D 4 39 ? 48.758 0.260 1.607 1.00 34.39 39 GLY A CA 1
ATOM 9246 C C . GLY D 4 39 ? 48.204 -1.134 1.850 1.00 35.58 39 GLY A C 1
ATOM 9247 O O . GLY D 4 39 ? 46.986 -1.318 1.859 1.00 37.06 39 GLY A O 1
ATOM 9248 N N . CYS D 4 40 ? 49.081 -2.117 2.056 1.00 35.13 40 CYS A N 1
ATOM 9249 C CA . CYS D 4 40 ? 48.647 -3.517 2.189 1.00 36.27 40 CYS A CA 1
ATOM 9250 C C . CYS D 4 40 ? 48.432 -3.974 3.635 1.00 35.68 40 CYS A C 1
ATOM 9251 O O . CYS D 4 40 ? 47.921 -5.070 3.867 1.00 37.04 40 CYS A O 1
ATOM 9254 N N . GLY D 4 41 ? 48.834 -3.149 4.599 1.00 34.06 41 GLY A N 1
ATOM 9255 C CA . GLY D 4 41 ? 48.571 -3.440 6.005 1.00 33.45 41 GLY A CA 1
ATOM 9256 C C . GLY D 4 41 ? 49.769 -3.817 6.859 1.00 32.25 41 GLY A C 1
ATOM 9257 O O . GLY D 4 41 ? 49.606 -4.469 7.888 1.00 32.27 41 GLY A O 1
ATOM 9258 N N . LYS D 4 42 ? 50.967 -3.391 6.451 1.00 30.99 42 LYS A N 1
ATOM 9259 C CA . LYS D 4 42 ? 52.200 -3.733 7.180 1.00 30.06 42 LYS A CA 1
ATOM 9260 C C . LYS D 4 42 ? 52.304 -2.993 8.522 1.00 29.60 42 LYS A C 1
ATOM 9261 O O . LYS D 4 42 ? 52.585 -3.606 9.546 1.00 30.23 42 LYS A O 1
ATOM 9267 N N . SER D 4 43 ? 52.075 -1.679 8.507 1.00 28.86 43 SER A N 1
ATOM 9268 C CA . SER D 4 43 ? 52.101 -0.869 9.725 1.00 28.32 43 SER A CA 1
ATOM 9269 C C . SER D 4 43 ? 50.978 -1.249 10.673 1.00 29.42 43 SER A C 1
ATOM 9270 O O . SER D 4 43 ? 51.199 -1.352 11.882 1.00 29.91 43 SER A O 1
ATOM 9273 N N . THR D 4 44 ? 49.780 -1.449 10.120 1.00 30.08 44 THR A N 1
ATOM 9274 C CA . THR D 4 44 ? 48.631 -1.940 10.885 1.00 31.60 44 THR A CA 1
ATOM 9275 C C . THR D 4 44 ? 49.000 -3.166 11.736 1.00 32.06 44 THR A C 1
ATOM 9276 O O . THR D 4 44 ? 48.683 -3.205 12.919 1.00 32.78 44 THR A O 1
ATOM 9280 N N . LEU D 4 45 ? 49.682 -4.143 11.135 1.00 32.01 45 LEU A N 1
ATOM 9281 C CA . LEU D 4 45 ? 50.111 -5.353 11.854 1.00 33.00 45 LEU A CA 1
ATOM 9282 C C . LEU D 4 45 ? 51.079 -5.050 12.993 1.00 32.40 45 LEU A C 1
ATOM 9283 O O . LEU D 4 45 ? 50.925 -5.582 14.093 1.00 33.32 45 LEU A O 1
ATOM 9288 N N . LEU D 4 46 ? 52.074 -4.204 12.710 1.00 31.14 46 LEU A N 1
ATOM 9289 C CA . LEU D 4 46 ? 53.031 -3.727 13.712 1.00 30.72 46 LEU A CA 1
ATOM 9290 C C . LEU D 4 46 ? 52.338 -3.015 14.874 1.00 31.71 46 LEU A C 1
ATOM 9291 O O . LEU D 4 46 ? 52.660 -3.252 16.044 1.00 32.44 46 LEU A O 1
ATOM 9296 N N . ARG D 4 47 ? 51.378 -2.154 14.541 1.00 31.62 47 ARG A N 1
ATOM 9297 C CA . ARG D 4 47 ? 50.620 -1.408 15.542 1.00 32.66 47 ARG A CA 1
ATOM 9298 C C . ARG D 4 47 ? 49.677 -2.305 16.355 1.00 34.23 47 ARG A C 1
ATOM 9299 O O . ARG D 4 47 ? 49.311 -1.964 17.482 1.00 35.33 47 ARG A O 1
ATOM 9307 N N . MET D 4 48 ? 49.295 -3.451 15.794 1.00 34.71 48 MET A N 1
ATOM 9308 C CA . MET D 4 48 ? 48.493 -4.429 16.542 1.00 36.62 48 MET A CA 1
ATOM 9309 C C . MET D 4 48 ? 49.355 -5.235 17.511 1.00 36.83 48 MET A C 1
ATOM 9310 O O . MET D 4 48 ? 48.934 -5.509 18.632 1.00 38.37 48 MET A O 1
ATOM 9315 N N . ILE D 4 49 ? 50.558 -5.601 17.072 1.00 35.71 49 ILE A N 1
ATOM 9316 C CA . ILE D 4 49 ? 51.545 -6.258 17.927 1.00 36.17 49 ILE A CA 1
ATOM 9317 C C . ILE D 4 49 ? 51.916 -5.353 19.110 1.00 36.79 49 ILE A C 1
ATOM 9318 O O . ILE D 4 49 ? 51.904 -5.794 20.261 1.00 38.19 49 ILE A O 1
ATOM 9323 N N . ALA D 4 50 ? 52.216 -4.088 18.815 1.00 35.90 50 ALA A N 1
ATOM 9324 C CA . ALA D 4 50 ? 52.661 -3.122 19.824 1.00 36.56 50 ALA A CA 1
ATOM 9325 C C . ALA D 4 50 ? 51.553 -2.680 20.785 1.00 38.35 50 ALA A C 1
ATOM 9326 O O . ALA D 4 50 ? 51.838 -2.173 21.870 1.00 39.34 50 ALA A O 1
ATOM 9328 N N . GLY D 4 51 ? 50.297 -2.874 20.385 1.00 39.20 51 GLY A N 1
ATOM 9329 C CA . GLY D 4 51 ? 49.151 -2.534 21.222 1.00 41.49 51 GLY A CA 1
ATOM 9330 C C . GLY D 4 51 ? 48.624 -1.128 21.014 1.00 41.85 51 GLY A C 1
ATOM 9331 O O . GLY D 4 51 ? 47.904 -0.599 21.858 1.00 43.20 51 GLY A O 1
ATOM 9332 N N . LEU D 4 52 ? 48.981 -0.525 19.883 1.00 40.86 52 LEU A N 1
ATOM 9333 C CA . LEU D 4 52 ? 48.538 0.826 19.555 1.00 41.20 52 LEU A CA 1
ATOM 9334 C C . LEU D 4 52 ? 47.237 0.783 18.757 1.00 42.23 52 LEU A C 1
ATOM 9335 O O . LEU D 4 52 ? 46.553 1.797 18.600 1.00 42.62 52 LEU A O 1
ATOM 9340 N N . GLU D 4 53 ? 46.896 -0.411 18.283 1.00 43.12 53 GLU A N 1
ATOM 9341 C CA . GLU D 4 53 ? 45.668 -0.638 17.542 1.00 44.53 53 GLU A CA 1
ATOM 9342 C C . GLU D 4 53 ? 44.937 -1.837 18.140 1.00 46.32 53 GLU A C 1
ATOM 9343 O O . GLU D 4 53 ? 45.567 -2.809 18.574 1.00 46.45 53 GLU A O 1
ATOM 9349 N N . THR D 4 54 ? 43.610 -1.767 18.175 1.00 48.07 54 THR A N 1
ATOM 9350 C CA . THR D 4 54 ? 42.810 -2.882 18.677 1.00 50.08 54 THR A CA 1
ATOM 9351 C C . THR D 4 54 ? 42.755 -4.010 17.653 1.00 49.49 54 THR A C 1
ATOM 9352 O O . THR D 4 54 ? 42.825 -3.771 16.448 1.00 48.22 54 THR A O 1
ATOM 9356 N N . ILE D 4 55 ? 42.647 -5.236 18.152 1.00 50.66 55 ILE A N 1
ATOM 9357 C CA . ILE D 4 55 ? 42.488 -6.418 17.316 1.00 50.63 55 ILE A CA 1
ATOM 9358 C C . ILE D 4 55 ? 41.003 -6.780 17.283 1.00 52.99 55 ILE A C 1
ATOM 9359 O O . ILE D 4 55 ? 40.406 -7.077 18.325 1.00 54.99 55 ILE A O 1
ATOM 9364 N N . THR D 4 56 ? 40.414 -6.737 16.088 1.00 52.82 56 THR A N 1
ATOM 9365 C CA . THR D 4 56 ? 38.981 -7.014 15.905 1.00 55.04 56 THR A CA 1
ATOM 9366 C C . THR D 4 56 ? 38.606 -8.434 16.343 1.00 56.73 56 THR A C 1
ATOM 9367 O O . THR D 4 56 ? 37.719 -8.614 17.175 1.00 59.09 56 THR A O 1
ATOM 9371 N N . SER D 4 57 ? 39.282 -9.431 15.774 1.00 55.77 57 SER A N 1
ATOM 9372 C CA . SER D 4 57 ? 39.131 -10.829 16.190 1.00 57.19 57 SER A CA 1
ATOM 9373 C C . SER D 4 57 ? 40.434 -11.585 15.956 1.00 55.38 57 SER A C 1
ATOM 9374 O O . SER D 4 57 ? 41.303 -11.119 15.213 1.00 53.34 57 SER A O 1
ATOM 9377 N N . GLY D 4 58 ? 40.564 -12.747 16.590 1.00 56.40 58 GLY A N 1
ATOM 9378 C CA . GLY D 4 58 ? 41.799 -13.522 16.538 1.00 54.92 58 GLY A CA 1
ATOM 9379 C C . GLY D 4 58 ? 42.654 -13.261 17.762 1.00 54.41 58 GLY A C 1
ATOM 9380 O O . GLY D 4 58 ? 42.277 -12.477 18.634 1.00 55.26 58 GLY A O 1
ATOM 9381 N N . ASP D 4 59 ? 43.812 -13.912 17.829 1.00 53.30 59 ASP A N 1
ATOM 9382 C CA . ASP D 4 59 ? 44.634 -13.871 19.035 1.00 53.13 59 ASP A CA 1
ATOM 9383 C C . ASP D 4 59 ? 46.081 -13.516 18.746 1.00 50.75 59 ASP A C 1
ATOM 9384 O O . ASP D 4 59 ? 46.677 -14.028 17.797 1.00 49.60 59 ASP A O 1
ATOM 9389 N N . LEU D 4 60 ? 46.633 -12.631 19.573 1.00 50.09 60 LEU A N 1
ATOM 9390 C CA . LEU D 4 60 ? 48.050 -12.290 19.515 1.00 48.44 60 LEU A CA 1
ATOM 9391 C C . LEU D 4 60 ? 48.780 -12.836 20.733 1.00 49.59 60 LEU A C 1
ATOM 9392 O O . LEU D 4 60 ? 48.382 -12.583 21.870 1.00 50.93 60 LEU A O 1
ATOM 9397 N N . PHE D 4 61 ? 49.851 -13.578 20.478 1.00 49.29 61 PHE A N 1
ATOM 9398 C CA . PHE D 4 61 ? 50.694 -14.110 21.536 1.00 50.62 61 PHE A CA 1
ATOM 9399 C C . PHE D 4 61 ? 52.092 -13.513 21.459 1.00 49.39 61 PHE A C 1
ATOM 9400 O O . PHE D 4 61 ? 52.691 -13.455 20.383 1.00 47.94 61 PHE A O 1
ATOM 9408 N N . ILE D 4 62 ? 52.592 -13.043 22.599 1.00 50.23 62 ILE A N 1
ATOM 9409 C CA . ILE D 4 62 ? 53.991 -12.640 22.730 1.00 49.67 62 ILE A CA 1
ATOM 9410 C C . ILE D 4 62 ? 54.603 -13.409 23.899 1.00 52.02 62 ILE A C 1
ATOM 9411 O O . ILE D 4 62 ? 54.121 -13.323 25.031 1.00 53.52 62 ILE A O 1
ATOM 9416 N N . GLY D 4 63 ? 55.658 -14.167 23.608 1.00 52.54 63 GLY A N 1
ATOM 9417 C CA . GLY D 4 63 ? 56.295 -15.033 24.596 1.00 55.23 63 GLY A CA 1
ATOM 9418 C C . GLY D 4 63 ? 55.327 -16.076 25.120 1.00 57.71 63 GLY A C 1
ATOM 9419 O O . GLY D 4 63 ? 55.331 -16.387 26.310 1.00 59.83 63 GLY A O 1
ATOM 9420 N N . GLU D 4 64 ? 54.489 -16.595 24.218 1.00 57.64 64 GLU A N 1
ATOM 9421 C CA . GLU D 4 64 ? 53.458 -17.598 24.525 1.00 60.08 64 GLU A CA 1
ATOM 9422 C C . GLU D 4 64 ? 52.283 -17.056 25.357 1.00 61.21 64 GLU A C 1
ATOM 9423 O O . GLU D 4 64 ? 51.387 -17.812 25.734 1.00 63.14 64 GLU A O 1
ATOM 9429 N N . LYS D 4 65 ? 52.283 -15.751 25.625 1.00 60.29 65 LYS A N 1
ATOM 9430 C CA . LYS D 4 65 ? 51.224 -15.118 26.417 1.00 61.50 65 LYS A CA 1
ATOM 9431 C C . LYS D 4 65 ? 50.256 -14.368 25.511 1.00 60.04 65 LYS A C 1
ATOM 9432 O O . LYS D 4 65 ? 50.678 -13.713 24.558 1.00 57.72 65 LYS A O 1
ATOM 9438 N N . ARG D 4 66 ? 48.964 -14.453 25.815 1.00 61.51 66 ARG A N 1
ATOM 9439 C CA . ARG D 4 66 ? 47.950 -13.731 25.051 1.00 60.60 66 ARG A CA 1
ATOM 9440 C C . ARG D 4 66 ? 47.987 -12.241 25.394 1.00 59.78 66 ARG A C 1
ATOM 9441 O O . ARG D 4 66 ? 47.846 -11.864 26.558 1.00 61.42 66 ARG A O 1
ATOM 9449 N N . MET D 4 67 ? 48.172 -11.405 24.374 1.00 57.56 67 MET A N 1
ATOM 9450 C CA . MET D 4 67 ? 48.469 -9.982 24.574 1.00 56.54 67 MET A CA 1
ATOM 9451 C C . MET D 4 67 ? 47.405 -9.013 24.054 1.00 55.94 67 MET A C 1
ATOM 9452 O O . MET D 4 67 ? 47.591 -7.797 24.129 1.00 55.08 67 MET A O 1
ATOM 9457 N N . ASN D 4 68 ? 46.299 -9.544 23.537 1.00 56.58 68 ASN A N 1
ATOM 9458 C CA . ASN D 4 68 ? 45.236 -8.717 22.949 1.00 56.28 68 ASN A CA 1
ATOM 9459 C C . ASN D 4 68 ? 44.876 -7.467 23.755 1.00 56.97 68 ASN A C 1
ATOM 9460 O O . ASN D 4 68 ? 44.811 -6.367 23.202 1.00 55.61 68 ASN A O 1
ATOM 9465 N N . ASP D 4 69 ? 44.668 -7.647 25.059 1.00 59.17 69 ASP A N 1
ATOM 9466 C CA . ASP D 4 69 ? 44.223 -6.570 25.947 1.00 60.44 69 ASP A CA 1
ATOM 9467 C C . ASP D 4 69 ? 45.314 -6.041 26.893 1.00 60.30 69 ASP A C 1
ATOM 9468 O O . ASP D 4 69 ? 45.020 -5.302 27.839 1.00 61.92 69 ASP A O 1
ATOM 9473 N N . THR D 4 70 ? 46.565 -6.417 26.633 1.00 58.52 70 THR A N 1
ATOM 9474 C CA . THR D 4 70 ? 47.699 -5.951 27.427 1.00 58.23 70 THR A CA 1
ATOM 9475 C C . THR D 4 70 ? 48.101 -4.534 26.997 1.00 56.53 70 THR A C 1
ATOM 9476 O O . THR D 4 70 ? 48.257 -4.272 25.800 1.00 54.41 70 THR A O 1
ATOM 9480 N N . PRO D 4 71 ? 48.251 -3.612 27.971 1.00 57.58 71 PRO A N 1
ATOM 9481 C CA . PRO D 4 71 ? 48.760 -2.265 27.694 1.00 56.09 71 PRO A CA 1
ATOM 9482 C C . PRO D 4 71 ? 50.128 -2.279 26.998 1.00 53.84 71 PRO A C 1
ATOM 9483 O O . PRO D 4 71 ? 50.961 -3.136 27.309 1.00 54.17 71 PRO A O 1
ATOM 9487 N N . PRO D 4 72 ? 50.352 -1.337 26.056 1.00 51.73 72 PRO A N 1
ATOM 9488 C CA . PRO D 4 72 ? 51.584 -1.220 25.269 1.00 49.77 72 PRO A CA 1
ATOM 9489 C C . PRO D 4 72 ? 52.888 -1.312 26.073 1.00 50.33 72 PRO A C 1
ATOM 9490 O O . PRO D 4 72 ? 53.827 -1.977 25.634 1.00 49.51 72 PRO A O 1
ATOM 9494 N N . ALA D 4 73 ? 52.937 -0.657 27.231 1.00 52.15 73 ALA A N 1
ATOM 9495 C CA . ALA D 4 73 ? 54.136 -0.642 28.082 1.00 53.14 73 ALA A CA 1
ATOM 9496 C C . ALA D 4 73 ? 54.563 -2.022 28.588 1.00 54.34 73 ALA A C 1
ATOM 9497 O O . ALA D 4 73 ? 55.751 -2.264 28.814 1.00 54.72 73 ALA A O 1
ATOM 9499 N N . GLU D 4 74 ? 53.596 -2.920 28.763 1.00 55.26 74 GLU A N 1
ATOM 9500 C CA . GLU D 4 74 ? 53.855 -4.230 29.367 1.00 56.56 74 GLU A CA 1
ATOM 9501 C C . GLU D 4 74 ? 54.085 -5.338 28.335 1.00 54.78 74 GLU A C 1
ATOM 9502 O O . GLU D 4 74 ? 54.127 -6.521 28.682 1.00 55.93 74 GLU A O 1
ATOM 9508 N N . ARG D 4 75 ? 54.253 -4.958 27.072 1.00 51.88 75 ARG A N 1
ATOM 9509 C CA . ARG D 4 75 ? 54.358 -5.947 25.998 1.00 50.12 75 ARG A CA 1
ATOM 9510 C C . ARG D 4 75 ? 55.785 -6.368 25.631 1.00 49.18 75 ARG A C 1
ATOM 9511 O O . ARG D 4 75 ? 55.975 -7.342 24.896 1.00 48.74 75 ARG A O 1
ATOM 9519 N N . GLY D 4 76 ? 56.775 -5.644 26.152 1.00 48.93 76 GLY A N 1
ATOM 9520 C CA . GLY D 4 76 ? 58.185 -5.901 25.844 1.00 48.02 76 GLY A CA 1
ATOM 9521 C C . GLY D 4 76 ? 58.525 -5.543 24.408 1.00 45.26 76 GLY A C 1
ATOM 9522 O O . GLY D 4 76 ? 59.371 -6.179 23.780 1.00 44.89 76 GLY A O 1
ATOM 9523 N N . VAL D 4 77 ? 57.862 -4.510 23.899 1.00 43.65 77 VAL A N 1
ATOM 9524 C CA . VAL D 4 77 ? 57.940 -4.136 22.493 1.00 41.08 77 VAL A CA 1
ATOM 9525 C C . VAL D 4 77 ? 58.412 -2.694 22.333 1.00 39.99 77 VAL A C 1
ATOM 9526 O O . VAL D 4 77 ? 57.922 -1.788 23.010 1.00 40.68 77 VAL A O 1
ATOM 9530 N N . GLY D 4 78 ? 59.375 -2.496 21.441 1.00 38.42 78 GLY A N 1
ATOM 9531 C CA . GLY D 4 78 ? 59.788 -1.161 21.024 1.00 37.09 78 GLY A CA 1
ATOM 9532 C C . GLY D 4 78 ? 59.627 -1.028 19.523 1.00 35.12 78 GLY A C 1
ATOM 9533 O O . GLY D 4 78 ? 59.844 -1.989 18.781 1.00 34.67 78 GLY A O 1
ATOM 9534 N N . MET D 4 79 ? 59.246 0.163 19.074 1.00 34.13 79 MET A N 1
ATOM 9535 C CA . MET D 4 79 ? 58.986 0.398 17.664 1.00 32.50 79 MET A CA 1
ATOM 9536 C C . MET D 4 79 ? 59.700 1.632 17.128 1.00 31.45 79 MET A C 1
ATOM 9537 O O . MET D 4 79 ? 59.699 2.689 17.757 1.00 31.76 79 MET A O 1
ATOM 9542 N N . VAL D 4 80 ? 60.318 1.476 15.963 1.00 30.27 80 VAL A N 1
ATOM 9543 C CA . VAL D 4 80 ? 60.727 2.607 15.154 1.00 29.37 80 VAL A CA 1
ATOM 9544 C C . VAL D 4 80 ? 59.529 2.939 14.273 1.00 28.84 80 VAL A C 1
ATOM 9545 O O . VAL D 4 80 ? 59.223 2.202 13.337 1.00 28.61 80 VAL A O 1
ATOM 9549 N N . PHE D 4 81 ? 58.845 4.032 14.611 1.00 28.90 81 PHE A N 1
ATOM 9550 C CA . PHE D 4 81 ? 57.640 4.488 13.916 1.00 28.31 81 PHE A CA 1
ATOM 9551 C C . PHE D 4 81 ? 57.973 4.959 12.504 1.00 27.50 81 PHE A C 1
ATOM 9552 O O . PHE D 4 81 ? 59.028 5.567 12.274 1.00 26.73 81 PHE A O 1
ATOM 9560 N N . GLN D 4 82 ? 57.046 4.720 11.574 1.00 27.15 82 GLN A N 1
ATOM 9561 C CA . GLN D 4 82 ? 57.226 5.098 10.177 1.00 26.69 82 GLN A CA 1
ATOM 9562 C C . GLN D 4 82 ? 57.256 6.619 10.044 1.00 26.60 82 GLN A C 1
ATOM 9563 O O . GLN D 4 82 ? 57.923 7.156 9.165 1.00 26.46 82 GLN A O 1
ATOM 9569 N N . SER D 4 83 ? 56.535 7.298 10.933 1.00 27.08 83 SER A N 1
ATOM 9570 C CA . SER D 4 83 ? 56.476 8.753 10.949 1.00 27.44 83 SER A CA 1
ATOM 9571 C C . SER D 4 83 ? 57.430 9.349 11.990 1.00 27.30 83 SER A C 1
ATOM 9572 O O . SER D 4 83 ? 57.401 10.555 12.258 1.00 27.92 83 SER A O 1
ATOM 9575 N N . TYR D 4 84 ? 58.269 8.487 12.563 1.00 27.24 84 TYR A N 1
ATOM 9576 C CA . TYR D 4 84 ? 59.320 8.857 13.528 1.00 27.23 84 TYR A CA 1
ATOM 9577 C C . TYR D 4 84 ? 58.813 9.115 14.953 1.00 27.62 84 TYR A C 1
ATOM 9578 O O . TYR D 4 84 ? 59.363 8.572 15.905 1.00 28.39 84 TYR A O 1
ATOM 9587 N N . ALA D 4 85 ? 57.777 9.941 15.097 1.00 27.78 85 ALA A N 1
ATOM 9588 C CA . ALA D 4 85 ? 57.196 10.267 16.412 1.00 28.50 85 ALA A CA 1
ATOM 9589 C C . ALA D 4 85 ? 58.254 10.667 17.450 1.00 28.94 85 ALA A C 1
ATOM 9590 O O . ALA D 4 85 ? 58.282 10.143 18.570 1.00 29.50 85 ALA A O 1
ATOM 9592 N N . LEU D 4 86 ? 59.136 11.581 17.058 1.00 28.28 86 LEU A N 1
ATOM 9593 C CA . LEU D 4 86 ? 60.147 12.101 17.973 1.00 28.59 86 LEU A CA 1
ATOM 9594 C C . LEU D 4 86 ? 59.491 13.107 18.897 1.00 29.46 86 LEU A C 1
ATOM 9595 O O . LEU D 4 86 ? 58.532 13.768 18.512 1.00 29.08 86 LEU A O 1
ATOM 9600 N N . TYR D 4 87 ? 60.001 13.210 20.118 1.00 30.87 87 TYR A N 1
ATOM 9601 C CA . TYR D 4 87 ? 59.527 14.219 21.056 1.00 32.35 87 TYR A CA 1
ATOM 9602 C C . TYR D 4 87 ? 60.100 15.567 20.629 1.00 32.28 87 TYR A C 1
ATOM 9603 O O . TYR D 4 87 ? 61.311 15.788 20.722 1.00 32.65 87 TYR A O 1
ATOM 9612 N N . PRO D 4 88 ? 59.229 16.468 20.142 1.00 31.95 88 PRO A N 1
ATOM 9613 C CA . PRO D 4 88 ? 59.661 17.701 19.482 1.00 31.73 88 PRO A CA 1
ATOM 9614 C C . PRO D 4 88 ? 60.319 18.704 20.425 1.00 33.08 88 PRO A C 1
ATOM 9615 O O . PRO D 4 88 ? 61.083 19.561 19.974 1.00 33.09 88 PRO A O 1
ATOM 9619 N N . HIS D 4 89 ? 60.017 18.591 21.717 1.00 34.28 89 HIS A N 1
ATOM 9620 C CA . HIS D 4 89 ? 60.520 19.501 22.740 1.00 35.70 89 HIS A CA 1
ATOM 9621 C C . HIS D 4 89 ? 61.803 18.987 23.395 1.00 36.47 89 HIS A C 1
ATOM 9622 O O . HIS D 4 89 ? 62.415 19.678 24.209 1.00 37.96 89 HIS A O 1
ATOM 9629 N N . LEU D 4 90 ? 62.196 17.768 23.041 1.00 35.59 90 LEU A N 1
ATOM 9630 C CA . LEU D 4 90 ? 63.389 17.153 23.609 1.00 36.52 90 LEU A CA 1
ATOM 9631 C C . LEU D 4 90 ? 64.486 17.053 22.559 1.00 35.46 90 LEU A C 1
ATOM 9632 O O . LEU D 4 90 ? 64.211 16.840 21.376 1.00 34.09 90 LEU A O 1
ATOM 9637 N N . SER D 4 91 ? 65.726 17.202 23.003 1.00 36.46 91 SER A N 1
ATOM 9638 C CA . SER D 4 91 ? 66.885 17.083 22.131 1.00 35.91 91 SER A CA 1
ATOM 9639 C C . SER D 4 91 ? 67.083 15.632 21.697 1.00 34.87 91 SER A C 1
ATOM 9640 O O . SER D 4 91 ? 66.399 14.731 22.196 1.00 34.85 91 SER A O 1
ATOM 9643 N N . VAL D 4 92 ? 68.019 15.419 20.770 1.00 34.31 92 VAL A N 1
ATOM 9644 C CA . VAL D 4 92 ? 68.390 14.079 20.306 1.00 33.71 92 VAL A CA 1
ATOM 9645 C C . VAL D 4 92 ? 68.767 13.173 21.480 1.00 35.39 92 VAL A C 1
ATOM 9646 O O . VAL D 4 92 ? 68.238 12.066 21.612 1.00 34.77 92 VAL A O 1
ATOM 9650 N N . ALA D 4 93 ? 69.672 13.656 22.332 1.00 37.69 93 ALA A N 1
ATOM 9651 C CA . ALA D 4 93 ? 70.093 12.922 23.526 1.00 39.98 93 ALA A CA 1
ATOM 9652 C C . ALA D 4 93 ? 68.902 12.565 24.421 1.00 40.55 93 ALA A C 1
ATOM 9653 O O . ALA D 4 93 ? 68.770 11.421 24.853 1.00 41.05 93 ALA A O 1
ATOM 9655 N N . GLU D 4 94 ? 68.035 13.545 24.675 1.00 41.04 94 GLU A N 1
ATOM 9656 C CA . GLU D 4 94 ? 66.850 13.352 25.515 1.00 41.93 94 GLU A CA 1
ATOM 9657 C C . GLU D 4 94 ? 65.842 12.366 24.908 1.00 40.41 94 GLU A C 1
ATOM 9658 O O . GLU D 4 94 ? 65.260 11.551 25.631 1.00 41.20 94 GLU A O 1
ATOM 9664 N N . ASN D 4 95 ? 65.650 12.431 23.590 1.00 42.63 95 ASN A N 1
ATOM 9665 C CA . ASN D 4 95 ? 64.848 11.436 22.867 1.00 41.19 95 ASN A CA 1
ATOM 9666 C C . ASN D 4 95 ? 65.344 10.001 23.095 1.00 42.05 95 ASN A C 1
ATOM 9667 O O . ASN D 4 95 ? 64.580 9.127 23.510 1.00 41.92 95 ASN A O 1
ATOM 9672 N N . MET D 4 96 ? 66.633 9.783 22.845 1.00 43.28 96 MET A N 1
ATOM 9673 C CA . MET D 4 96 ? 67.245 8.455 22.911 1.00 44.59 96 MET A CA 1
ATOM 9674 C C . MET D 4 96 ? 67.359 7.903 24.336 1.00 47.27 96 MET A C 1
ATOM 9675 O O . MET D 4 96 ? 67.454 6.688 24.531 1.00 47.78 96 MET A O 1
ATOM 9680 N N . SER D 4 97 ? 67.344 8.795 25.324 1.00 49.02 97 SER A N 1
ATOM 9681 C CA . SER D 4 97 ? 67.492 8.397 26.722 1.00 51.89 97 SER A CA 1
ATOM 9682 C C . SER D 4 97 ? 66.200 8.491 27.545 1.00 52.41 97 SER A C 1
ATOM 9683 O O . SER D 4 97 ? 66.223 8.296 28.763 1.00 54.92 97 SER A O 1
ATOM 9686 N N . PHE D 4 98 ? 65.082 8.767 26.876 1.00 50.52 98 PHE A N 1
ATOM 9687 C CA . PHE D 4 98 ? 63.791 8.962 27.544 1.00 51.15 98 PHE A CA 1
ATOM 9688 C C . PHE D 4 98 ? 63.301 7.721 28.298 1.00 52.75 98 PHE A C 1
ATOM 9689 O O . PHE D 4 98 ? 62.880 7.822 29.449 1.00 54.83 98 PHE A O 1
ATOM 9697 N N . GLY D 4 99 ? 63.368 6.563 27.644 1.00 52.11 99 GLY A N 1
ATOM 9698 C CA . GLY D 4 99 ? 62.898 5.301 28.216 1.00 53.83 99 GLY A CA 1
ATOM 9699 C C . GLY D 4 99 ? 63.692 4.850 29.426 1.00 57.44 99 GLY A C 1
ATOM 9700 O O . GLY D 4 99 ? 63.132 4.297 30.374 1.00 59.36 99 GLY A O 1
ATOM 9701 N N . LEU D 4 100 ? 64.999 5.093 29.391 1.00 58.71 100 LEU A N 1
ATOM 9702 C CA . LEU D 4 100 ? 65.878 4.773 30.508 1.00 62.52 100 LEU A CA 1
ATOM 9703 C C . LEU D 4 100 ? 65.659 5.727 31.680 1.00 65.15 100 LEU A C 1
ATOM 9704 O O . LEU D 4 100 ? 65.787 5.325 32.837 1.00 68.29 100 LEU A O 1
ATOM 9709 N N . LYS D 4 101 ? 65.334 6.985 31.377 1.00 64.39 101 LYS A N 1
ATOM 9710 C CA . LYS D 4 101 ? 64.954 7.963 32.402 1.00 66.86 101 LYS A CA 1
ATOM 9711 C C . LYS D 4 101 ? 63.670 7.551 33.125 1.00 68.06 101 LYS A C 1
ATOM 9712 O O . LYS D 4 101 ? 63.575 7.678 34.346 1.00 71.10 101 LYS A O 1
ATOM 9718 N N . LEU D 4 102 ? 62.689 7.064 32.362 1.00 66.17 102 LEU A N 1
ATOM 9719 C CA . LEU D 4 102 ? 61.426 6.573 32.920 1.00 67.41 102 LEU A CA 1
ATOM 9720 C C . LEU D 4 102 ? 61.661 5.364 33.823 1.00 70.26 102 LEU A C 1
ATOM 9721 O O . LEU D 4 102 ? 61.035 5.234 34.876 1.00 72.75 102 LEU A O 1
ATOM 9726 N N . ALA D 4 103 ? 62.566 4.486 33.397 1.00 70.30 103 ALA A N 1
ATOM 9727 C CA . ALA D 4 103 ? 62.999 3.349 34.201 1.00 73.46 103 ALA A CA 1
ATOM 9728 C C . ALA D 4 103 ? 64.005 3.806 35.262 1.00 77.03 103 ALA A C 1
ATOM 9729 O O . ALA D 4 103 ? 64.318 4.996 35.362 1.00 77.26 103 ALA A O 1
ATOM 9731 N N . GLY D 4 104 ? 64.506 2.866 36.056 1.00 80.28 104 GLY A N 1
ATOM 9732 C CA . GLY D 4 104 ? 65.462 3.193 37.110 1.00 84.25 104 GLY A CA 1
ATOM 9733 C C . GLY D 4 104 ? 66.909 3.042 36.680 1.00 84.72 104 GLY A C 1
ATOM 9734 O O . GLY D 4 104 ? 67.727 2.491 37.420 1.00 88.22 104 GLY A O 1
ATOM 9735 N N . ALA D 4 105 ? 67.225 3.537 35.485 1.00 81.54 105 ALA A N 1
ATOM 9736 C CA . ALA D 4 105 ? 68.568 3.405 34.927 1.00 81.78 105 ALA A CA 1
ATOM 9737 C C . ALA D 4 105 ? 69.540 4.419 35.520 1.00 84.25 105 ALA A C 1
ATOM 9738 O O . ALA D 4 105 ? 69.189 5.585 35.726 1.00 83.91 105 ALA A O 1
ATOM 9740 N N . LYS D 4 106 ? 70.758 3.956 35.798 1.00 87.04 106 LYS A N 1
ATOM 9741 C CA . LYS D 4 106 ? 71.835 4.817 36.282 1.00 89.68 106 LYS A CA 1
ATOM 9742 C C . LYS D 4 106 ? 72.226 5.831 35.210 1.00 86.88 106 LYS A C 1
ATOM 9743 O O . LYS D 4 106 ? 72.268 5.501 34.022 1.00 83.83 106 LYS A O 1
ATOM 9749 N N . LYS D 4 107 ? 72.514 7.058 35.641 1.00 88.07 107 LYS A N 1
ATOM 9750 C CA . LYS D 4 107 ? 72.918 8.143 34.742 1.00 85.99 107 LYS A CA 1
ATOM 9751 C C . LYS D 4 107 ? 74.116 7.757 33.865 1.00 85.82 107 LYS A C 1
ATOM 9752 O O . LYS D 4 107 ? 74.179 8.130 32.691 1.00 82.94 107 LYS A O 1
ATOM 9758 N N . GLU D 4 108 ? 75.046 6.998 34.445 1.00 89.21 108 GLU A N 1
ATOM 9759 C CA . GLU D 4 108 ? 76.270 6.568 33.762 1.00 89.84 108 GLU A CA 1
ATOM 9760 C C . GLU D 4 108 ? 75.998 5.577 32.626 1.00 86.54 108 GLU A C 1
ATOM 9761 O O 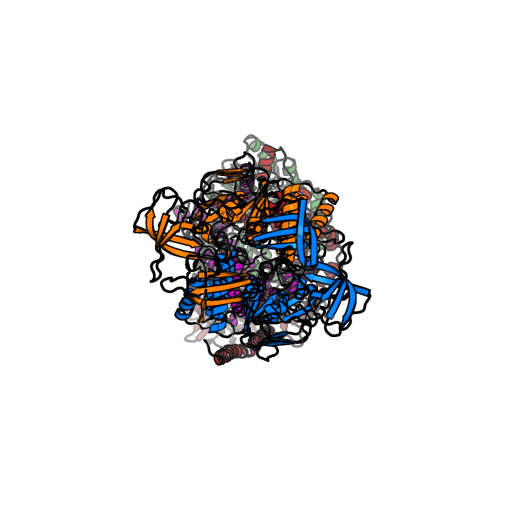. GLU D 4 108 ? 76.608 5.675 31.560 1.00 85.14 108 GLU A O 1
ATOM 9767 N N . VAL D 4 109 ? 75.089 4.631 32.866 1.00 85.46 109 VAL A N 1
ATOM 9768 C CA . VAL D 4 109 ? 74.688 3.637 31.861 1.00 82.34 109 VAL A CA 1
ATOM 9769 C C . VAL D 4 109 ? 73.903 4.313 30.733 1.00 77.66 109 VAL A C 1
ATOM 9770 O O . VAL D 4 109 ? 74.030 3.937 29.561 1.00 75.43 109 VAL A O 1
ATOM 9774 N N . ILE D 4 110 ? 73.095 5.306 31.109 1.00 76.39 110 ILE A N 1
ATOM 9775 C CA . ILE D 4 110 ? 72.336 6.106 30.153 1.00 72.42 110 ILE A CA 1
ATOM 9776 C C . ILE D 4 110 ? 73.293 6.806 29.187 1.00 71.55 110 ILE A C 1
ATOM 9777 O O . ILE D 4 110 ? 73.188 6.637 27.974 1.00 68.95 110 ILE A O 1
ATOM 9782 N N . ASN D 4 111 ? 74.236 7.572 29.738 1.00 73.97 111 ASN A N 1
ATOM 9783 C CA . ASN D 4 111 ? 75.216 8.313 28.942 1.00 73.62 111 ASN A CA 1
ATOM 9784 C C . ASN D 4 111 ? 76.151 7.418 28.132 1.00 73.81 111 ASN A C 1
ATOM 9785 O O . ASN D 4 111 ? 76.718 7.855 27.130 1.00 72.70 111 ASN A O 1
ATOM 9790 N N . GLN D 4 112 ? 76.300 6.170 28.570 1.00 75.29 112 GLN A N 1
ATOM 9791 C CA . GLN D 4 112 ? 77.178 5.212 27.906 1.00 76.02 112 GLN A CA 1
ATOM 9792 C C . GLN D 4 112 ? 76.558 4.733 26.596 1.00 71.99 112 GLN A C 1
ATOM 9793 O O . GLN D 4 112 ? 77.113 4.976 25.523 1.00 71.13 112 GLN A O 1
ATOM 9799 N N . ARG D 4 113 ? 75.406 4.072 26.683 1.00 69.68 113 ARG A N 1
ATOM 9800 C CA . ARG D 4 113 ? 74.770 3.501 25.495 1.00 66.13 113 ARG A CA 1
ATOM 9801 C C . ARG D 4 113 ? 74.207 4.544 24.524 1.00 62.37 113 ARG A C 1
ATOM 9802 O O . ARG D 4 113 ? 74.167 4.295 23.322 1.00 60.34 113 ARG A O 1
ATOM 9810 N N . VAL D 4 114 ? 73.793 5.704 25.035 1.00 61.43 114 VAL A N 1
ATOM 9811 C CA . VAL D 4 114 ? 73.339 6.801 24.165 1.00 58.24 114 VAL A CA 1
ATOM 9812 C C . VAL D 4 114 ? 74.493 7.283 23.279 1.00 58.45 114 VAL A C 1
ATOM 9813 O O . VAL D 4 114 ? 74.308 7.498 22.078 1.00 56.17 114 VAL A O 1
ATOM 9817 N N . ASN D 4 115 ? 75.678 7.425 23.876 1.00 61.12 115 ASN A N 1
ATOM 9818 C CA . ASN D 4 115 ? 76.894 7.793 23.146 1.00 62.01 115 ASN A CA 1
ATOM 9819 C C . ASN D 4 115 ? 77.303 6.777 22.079 1.00 61.26 115 ASN A C 1
ATOM 9820 O O . ASN D 4 115 ? 77.556 7.150 20.932 1.00 60.07 115 ASN A O 1
ATOM 9825 N N . GLN D 4 116 ? 77.370 5.501 22.461 1.00 62.08 116 GLN A N 1
ATOM 9826 C CA . GLN D 4 116 ? 77.778 4.436 21.541 1.00 61.75 116 GLN A CA 1
ATOM 9827 C C . GLN D 4 116 ? 76.808 4.287 20.367 1.00 57.78 116 GLN A C 1
ATOM 9828 O O . GLN D 4 116 ? 77.235 4.167 19.216 1.00 57.20 116 GLN A O 1
ATOM 9834 N N . VAL D 4 117 ? 75.510 4.294 20.664 1.00 55.31 117 VAL A N 1
ATOM 9835 C CA . VAL D 4 117 ? 74.483 4.224 19.620 1.00 51.72 117 VAL A CA 1
ATOM 9836 C C . VAL D 4 117 ? 74.532 5.473 18.730 1.00 50.49 117 VAL A C 1
ATOM 9837 O O . VAL D 4 117 ? 74.350 5.377 17.516 1.00 49.02 117 VAL A O 1
ATOM 9841 N N . ALA D 4 118 ? 74.809 6.630 19.330 1.00 51.39 118 ALA A N 1
ATOM 9842 C CA . ALA D 4 118 ? 74.937 7.883 18.577 1.00 50.73 118 ALA A CA 1
ATOM 9843 C C . ALA D 4 118 ? 76.136 7.869 17.627 1.00 51.94 118 ALA A C 1
ATOM 9844 O O . ALA D 4 118 ? 76.083 8.459 16.546 1.00 50.72 118 ALA A O 1
ATOM 9846 N N . GLU D 4 119 ? 77.206 7.190 18.037 1.00 54.55 119 GLU A N 1
ATOM 9847 C CA . GLU D 4 119 ? 78.408 7.051 17.216 1.00 56.38 119 GLU A CA 1
ATOM 9848 C C . GLU D 4 119 ? 78.152 6.255 15.929 1.00 54.49 119 GLU A C 1
ATOM 9849 O O . GLU D 4 119 ? 78.503 6.716 14.843 1.00 54.39 119 GLU A O 1
ATOM 9855 N N . VAL D 4 120 ? 77.544 5.075 16.051 1.00 53.16 120 VAL A N 1
ATOM 9856 C CA . VAL D 4 120 ? 77.290 4.220 14.883 1.00 51.67 120 VAL A CA 1
ATOM 9857 C C . VAL D 4 120 ? 76.207 4.794 13.958 1.00 48.31 120 VAL A C 1
ATOM 9858 O O . VAL D 4 120 ? 76.197 4.522 12.759 1.00 47.56 120 VAL A O 1
ATOM 9862 N N . LEU D 4 121 ? 75.305 5.589 14.524 1.00 46.44 121 LEU A N 1
ATOM 9863 C CA . LEU D 4 121 ? 74.266 6.250 13.743 1.00 43.55 121 LEU A CA 1
ATOM 9864 C C . LEU D 4 121 ? 74.755 7.569 13.147 1.00 43.58 121 LEU A C 1
ATOM 9865 O O . LEU D 4 121 ? 74.042 8.208 12.371 1.00 41.82 121 LEU A O 1
ATOM 9870 N N . GLN D 4 122 ? 75.981 7.954 13.504 1.00 45.82 122 GLN A N 1
ATOM 9871 C CA . GLN D 4 122 ? 76.598 9.204 13.048 1.00 46.57 122 GLN A CA 1
ATOM 9872 C C . GLN D 4 122 ? 75.734 10.405 13.438 1.00 44.91 122 GLN A C 1
ATOM 9873 O O . GLN D 4 122 ? 75.380 11.247 12.604 1.00 43.80 122 GLN A O 1
ATOM 9879 N N . LEU D 4 123 ? 75.398 10.457 14.725 1.00 44.83 123 LEU A N 1
ATOM 9880 C CA . LEU D 4 123 ? 74.558 11.509 15.288 1.00 43.60 123 LEU A CA 1
ATOM 9881 C C . LEU D 4 123 ? 75.242 12.208 16.458 1.00 45.56 123 LEU A C 1
ATOM 9882 O O . LEU D 4 123 ? 74.646 13.084 17.090 1.00 45.10 123 LEU A O 1
ATOM 9887 N N . ALA D 4 124 ? 76.490 11.824 16.733 1.00 47.94 124 ALA A N 1
ATOM 9888 C CA . ALA D 4 124 ? 77.229 12.296 17.912 1.00 50.45 124 ALA A CA 1
ATOM 9889 C C . ALA D 4 124 ? 77.428 13.809 17.960 1.00 51.11 124 ALA A C 1
ATOM 9890 O O . ALA D 4 124 ? 77.514 14.393 19.042 1.00 52.77 124 ALA A O 1
ATOM 9892 N N . HIS D 4 125 ? 77.500 14.435 16.788 1.00 50.30 125 HIS A N 1
ATOM 9893 C CA . HIS D 4 125 ? 77.674 15.885 16.674 1.00 50.91 125 HIS A CA 1
ATOM 9894 C C . HIS D 4 125 ? 76.344 16.641 16.779 1.00 48.56 125 HIS A C 1
ATOM 9895 O O . HIS D 4 125 ? 76.323 17.876 16.799 1.00 49.08 125 HIS A O 1
ATOM 9902 N N . LEU D 4 126 ? 75.245 15.893 16.866 1.00 46.04 126 LEU A N 1
ATOM 9903 C CA . LEU D 4 126 ? 73.900 16.465 16.828 1.00 43.72 126 LEU A CA 1
ATOM 9904 C C . LEU D 4 126 ? 73.110 16.237 18.116 1.00 43.41 126 LEU A C 1
ATOM 9905 O O . LEU D 4 126 ? 71.887 16.380 18.122 1.00 41.75 126 LEU A O 1
ATOM 9910 N N . LEU D 4 127 ? 73.804 15.892 19.197 1.00 45.15 127 LEU A N 1
ATOM 9911 C CA . LEU D 4 127 ? 73.152 15.463 20.443 1.00 45.44 127 LEU A CA 1
ATOM 9912 C C . LEU D 4 127 ? 72.239 16.498 21.107 1.00 45.18 127 LEU A C 1
ATOM 9913 O O . LEU D 4 127 ? 71.238 16.139 21.726 1.00 44.25 127 LEU A O 1
ATOM 9918 N N . ASP D 4 128 ? 72.591 17.774 20.969 1.00 46.12 128 ASP A N 1
ATOM 9919 C CA . ASP D 4 128 ? 71.874 18.863 21.634 1.00 46.64 128 ASP A CA 1
ATOM 9920 C C . ASP D 4 128 ? 70.807 19.504 20.747 1.00 44.43 128 ASP A C 1
ATOM 9921 O O . ASP D 4 128 ? 70.185 20.494 21.137 1.00 44.84 128 ASP A O 1
ATOM 9926 N N . ARG D 4 129 ? 70.600 18.935 19.561 1.00 42.37 129 ARG A N 1
ATOM 9927 C CA . ARG D 4 129 ? 69.626 19.453 18.604 1.00 40.58 129 ARG A CA 1
ATOM 9928 C C . ARG D 4 129 ? 68.222 18.948 18.902 1.00 39.26 129 ARG A C 1
ATOM 9929 O O . ARG D 4 129 ? 68.031 17.775 19.226 1.00 38.76 129 ARG A O 1
ATOM 9937 N N . LYS D 4 130 ? 67.245 19.842 18.784 1.00 38.94 130 LYS A N 1
ATOM 9938 C CA . LYS D 4 130 ? 65.840 19.450 18.745 1.00 37.81 130 LYS A CA 1
ATOM 9939 C C . LYS D 4 130 ? 65.497 18.968 17.333 1.00 36.02 130 LYS A C 1
ATOM 9940 O O . LYS D 4 130 ? 66.132 19.402 16.370 1.00 35.88 130 LYS A O 1
ATOM 9946 N N . PRO D 4 131 ? 64.504 18.060 17.205 1.00 34.86 131 PRO A N 1
ATOM 9947 C CA . PRO D 4 131 ? 64.119 17.492 15.911 1.00 33.64 131 PRO A CA 1
ATOM 9948 C C . PRO D 4 131 ? 63.913 18.501 14.778 1.00 33.88 131 PRO A C 1
ATOM 9949 O O . PRO D 4 131 ? 64.280 18.207 13.644 1.00 33.84 131 PRO A O 1
ATOM 9953 N N . LYS D 4 132 ? 63.345 19.669 15.074 1.00 34.83 132 LYS A N 1
ATOM 9954 C CA . LYS D 4 132 ? 63.116 20.703 14.053 1.00 35.26 132 LYS A CA 1
ATOM 9955 C C . LYS D 4 132 ? 64.409 21.233 13.413 1.00 35.40 132 LYS A C 1
ATOM 9956 O O . LYS D 4 132 ? 64.385 21.736 12.290 1.00 35.48 132 LYS A O 1
ATOM 9962 N N . ALA D 4 133 ? 65.523 21.119 14.134 1.00 35.38 133 ALA A N 1
ATOM 9963 C CA . ALA D 4 133 ? 66.832 21.557 13.637 1.00 35.84 133 ALA A CA 1
ATOM 9964 C C . ALA D 4 133 ? 67.620 20.389 13.031 1.00 35.03 133 ALA A C 1
ATOM 9965 O O . ALA D 4 133 ? 68.856 20.391 13.012 1.00 35.99 133 ALA A O 1
ATOM 9967 N N . LEU D 4 134 ? 66.890 19.389 12.543 1.00 33.46 134 LEU A N 1
ATOM 9968 C CA . LEU D 4 134 ? 67.485 18.225 11.902 1.00 32.72 134 LEU A CA 1
ATOM 9969 C C . LEU D 4 134 ? 66.877 17.987 10.526 1.00 32.03 134 LEU A C 1
ATOM 9970 O O . LEU D 4 134 ? 65.762 18.430 10.242 1.00 31.79 134 LEU A O 1
ATOM 9975 N N . SER D 4 135 ? 67.629 17.292 9.679 1.00 31.87 135 SER A N 1
ATOM 9976 C CA . SER D 4 135 ? 67.147 16.856 8.383 1.00 31.37 135 SER A CA 1
ATOM 9977 C C . SER D 4 135 ? 66.250 15.626 8.568 1.00 30.06 135 SER A C 1
ATOM 9978 O O . SER D 4 135 ? 66.253 15.016 9.636 1.00 29.61 135 SER A O 1
ATOM 9981 N N . GLY D 4 136 ? 65.488 15.275 7.533 1.00 29.55 136 GLY A N 1
ATOM 9982 C CA . GLY D 4 136 ? 64.560 14.140 7.601 1.00 28.87 136 GLY A CA 1
ATOM 9983 C C . GLY D 4 136 ? 65.219 12.801 7.901 1.00 28.71 136 GLY A C 1
ATOM 9984 O O . GLY D 4 136 ? 64.678 11.996 8.664 1.00 28.32 136 GLY A O 1
ATOM 9985 N N . GLY D 4 137 ? 66.383 12.564 7.295 1.00 29.43 137 GLY A N 1
ATOM 9986 C CA . GLY D 4 137 ? 67.158 11.341 7.517 1.00 29.43 137 GLY A CA 1
ATOM 9987 C C . GLY D 4 137 ? 67.793 11.281 8.894 1.00 30.00 137 GLY A C 1
ATOM 9988 O O . GLY D 4 137 ? 67.892 10.203 9.487 1.00 30.16 137 GLY A O 1
ATOM 9989 N N . GLN D 4 138 ? 68.223 12.437 9.402 1.00 30.30 138 GLN A N 1
ATOM 9990 C CA . GLN D 4 138 ? 68.735 12.544 10.769 1.00 30.84 138 GLN A CA 1
ATOM 9991 C C . GLN D 4 138 ? 67.643 12.231 11.791 1.00 29.94 138 GLN A C 1
ATOM 9992 O O . GLN D 4 138 ? 67.868 11.480 12.736 1.00 30.05 138 GLN A O 1
ATOM 9998 N N . ARG D 4 139 ? 66.454 12.787 11.573 1.00 29.33 139 ARG A N 1
ATOM 9999 C CA . ARG D 4 139 ? 65.283 12.471 12.392 1.00 28.65 139 ARG A CA 1
ATOM 10000 C C . ARG D 4 139 ? 65.014 10.976 12.425 1.00 28.18 139 ARG A C 1
ATOM 10001 O O . ARG D 4 139 ? 64.763 10.404 13.495 1.00 28.98 139 ARG A O 1
ATOM 10009 N N . GLN D 4 140 ? 65.086 10.344 11.256 1.00 27.87 140 GLN A N 1
ATOM 10010 C CA . GLN D 4 140 ? 64.854 8.905 11.131 1.00 27.38 140 GLN A CA 1
ATOM 10011 C C . GLN D 4 140 ? 65.845 8.111 11.976 1.00 28.13 140 GLN A C 1
ATOM 10012 O O . GLN D 4 140 ? 65.457 7.153 12.641 1.00 27.79 140 GLN A O 1
ATOM 10018 N N . ARG D 4 141 ? 67.115 8.524 11.945 1.00 28.94 141 ARG A N 1
ATOM 10019 C CA . ARG D 4 141 ? 68.169 7.877 12.723 1.00 30.56 141 ARG A CA 1
ATOM 10020 C C . ARG D 4 141 ? 68.007 8.088 14.227 1.00 31.39 141 ARG A C 1
ATOM 10021 O O . ARG D 4 141 ? 68.362 7.209 15.018 1.00 32.38 141 ARG A O 1
ATOM 10029 N N . VAL D 4 142 ? 67.478 9.248 14.621 1.00 31.26 142 VAL A N 1
ATOM 10030 C CA . VAL D 4 142 ? 67.104 9.478 16.019 1.00 31.66 142 VAL A CA 1
ATOM 10031 C C . VAL D 4 142 ? 66.032 8.459 16.433 1.00 31.33 142 VAL A C 1
ATOM 10032 O O . VAL D 4 142 ? 66.119 7.873 17.510 1.00 32.42 142 VAL A O 1
ATOM 10036 N N . ALA D 4 143 ? 65.033 8.250 15.568 1.00 30.20 143 ALA A N 1
ATOM 10037 C CA . ALA D 4 143 ? 63.970 7.269 15.825 1.00 29.87 143 ALA A CA 1
ATOM 10038 C C . ALA D 4 143 ? 64.533 5.858 16.013 1.00 30.46 143 ALA A C 1
ATOM 10039 O O . ALA D 4 143 ? 64.193 5.180 16.984 1.00 31.41 143 ALA A O 1
ATOM 10041 N N . ILE D 4 144 ? 65.406 5.434 15.098 1.00 30.14 144 ILE A N 1
ATOM 10042 C CA . ILE D 4 144 ? 66.114 4.157 15.227 1.00 30.79 144 ILE A CA 1
ATOM 10043 C C . ILE D 4 144 ? 66.874 4.095 16.548 1.00 32.54 144 ILE A C 1
ATOM 10044 O O . ILE D 4 144 ? 66.774 3.105 17.280 1.00 33.34 144 ILE A O 1
ATOM 10049 N N . GLY D 4 145 ? 67.622 5.158 16.842 1.00 33.47 145 GLY A N 1
ATOM 10050 C CA . GLY D 4 145 ? 68.501 5.211 18.015 1.00 35.97 145 GLY A CA 1
ATOM 10051 C C . GLY D 4 145 ? 67.772 5.067 19.331 1.00 37.05 145 GLY A C 1
ATOM 10052 O O . GLY D 4 145 ? 68.236 4.375 20.233 1.00 38.83 145 GLY A O 1
ATOM 10053 N N . ARG D 4 146 ? 66.621 5.722 19.432 1.00 36.48 146 ARG A N 1
ATOM 10054 C CA . ARG D 4 146 ? 65.767 5.624 20.614 1.00 37.91 146 ARG A CA 1
ATOM 10055 C C . ARG D 4 146 ? 65.375 4.168 20.923 1.00 38.68 146 ARG A C 1
ATOM 10056 O O . ARG D 4 146 ? 65.389 3.754 22.086 1.00 40.56 146 ARG A O 1
ATOM 10064 N N . THR D 4 147 ? 65.057 3.390 19.886 1.00 37.75 147 THR A N 1
ATOM 10065 C CA . THR D 4 147 ? 64.729 1.974 20.064 1.00 38.64 147 THR A CA 1
ATOM 10066 C C . THR D 4 147 ? 65.967 1.114 20.393 1.00 40.68 147 THR A C 1
ATOM 10067 O O . THR D 4 147 ? 65.901 0.246 21.271 1.00 41.87 147 THR A O 1
ATOM 10071 N N . LEU D 4 148 ? 67.083 1.359 19.700 1.00 41.05 148 LEU A N 1
ATOM 10072 C CA . LEU D 4 148 ? 68.316 0.589 19.924 1.00 43.52 148 LEU A CA 1
ATOM 10073 C C . LEU D 4 148 ? 68.813 0.716 21.357 1.00 45.88 148 LEU A C 1
ATOM 10074 O O . LEU D 4 148 ? 69.247 -0.268 21.954 1.00 47.77 148 LEU A O 1
ATOM 10079 N N . VAL D 4 149 ? 68.737 1.933 21.896 1.00 46.00 149 VAL A N 1
ATOM 10080 C CA . VAL D 4 149 ? 69.137 2.219 23.274 1.00 48.35 149 VAL A CA 1
ATOM 10081 C C . VAL D 4 149 ? 68.257 1.458 24.271 1.00 49.36 149 VAL A C 1
ATOM 10082 O O . VAL D 4 149 ? 68.749 0.983 25.299 1.00 52.01 149 VAL A O 1
ATOM 10086 N N . ALA D 4 150 ? 66.970 1.328 23.952 1.00 47.42 150 ALA A N 1
ATOM 10087 C CA . ALA D 4 150 ? 66.018 0.626 24.819 1.00 48.36 150 ALA A CA 1
ATOM 10088 C C . ALA D 4 150 ? 66.206 -0.895 24.835 1.00 49.49 150 ALA A C 1
ATOM 10089 O O . ALA D 4 150 ? 65.993 -1.535 25.870 1.00 51.54 150 ALA A O 1
ATOM 10091 N N . GLU D 4 151 ? 66.604 -1.463 23.693 1.00 48.36 151 GLU A N 1
ATOM 10092 C CA . GLU D 4 151 ? 66.820 -2.913 23.551 1.00 49.43 151 GLU A CA 1
ATOM 10093 C C . GLU D 4 151 ? 65.636 -3.752 24.043 1.00 49.57 151 GLU A C 1
ATOM 10094 O O . GLU D 4 151 ? 65.785 -4.532 24.981 1.00 51.98 151 GLU A O 1
ATOM 10100 N N . PRO D 4 152 ? 64.456 -3.597 23.417 1.00 47.38 152 PRO A N 1
ATOM 10101 C CA . PRO D 4 152 ? 63.290 -4.357 23.871 1.00 47.76 152 PRO A CA 1
ATOM 10102 C C . PRO D 4 152 ? 63.369 -5.823 23.445 1.00 48.30 152 PRO A C 1
ATOM 10103 O O . PRO D 4 152 ? 64.195 -6.169 22.597 1.00 48.02 152 PRO A O 1
ATOM 10107 N N . SER D 4 153 ? 62.514 -6.666 24.027 1.00 49.21 153 SER A N 1
ATOM 10108 C CA . SER D 4 153 ? 62.441 -8.086 23.671 1.00 49.77 153 SER A CA 1
ATOM 10109 C C . SER D 4 153 ? 62.093 -8.277 22.197 1.00 47.13 153 SER A C 1
ATOM 10110 O O . SER D 4 153 ? 62.643 -9.156 21.532 1.00 47.57 153 SER A O 1
ATOM 10113 N N . VAL D 4 154 ? 61.173 -7.455 21.701 1.00 44.71 154 VAL A N 1
ATOM 10114 C CA . VAL D 4 154 ? 60.761 -7.489 20.302 1.00 42.20 154 VAL A CA 1
ATOM 10115 C C . VAL D 4 154 ? 60.986 -6.109 19.679 1.00 40.00 154 VAL A C 1
ATOM 10116 O O . VAL D 4 154 ? 60.402 -5.120 20.125 1.00 39.46 154 VAL A O 1
ATOM 10120 N N . PHE D 4 155 ? 61.848 -6.055 18.664 1.00 38.76 155 PHE A N 1
ATOM 10121 C CA . PHE D 4 155 ? 62.107 -4.832 17.907 1.00 37.02 155 PHE A CA 1
ATOM 10122 C C . PHE D 4 155 ? 61.144 -4.771 16.735 1.00 35.25 155 PHE A C 1
ATOM 10123 O O . PHE D 4 155 ? 61.072 -5.712 15.946 1.00 35.39 155 PHE A O 1
ATOM 10131 N N . LEU D 4 156 ? 60.421 -3.663 16.608 1.00 33.85 156 LEU A N 1
ATOM 10132 C CA . LEU D 4 156 ? 59.604 -3.413 15.427 1.00 32.48 156 LEU A CA 1
ATOM 10133 C C . LEU D 4 156 ? 60.170 -2.206 14.676 1.00 31.26 156 LEU A C 1
ATOM 10134 O O . LEU D 4 156 ? 60.328 -1.132 15.255 1.00 31.17 156 LEU A O 1
ATOM 10139 N N . LEU D 4 157 ? 60.482 -2.390 13.394 1.00 30.23 157 LEU A N 1
ATOM 10140 C CA . LEU D 4 157 ? 61.033 -1.313 12.574 1.00 29.27 157 LEU A CA 1
ATOM 10141 C C . LEU D 4 157 ? 60.188 -1.088 11.325 1.00 28.60 157 LEU A C 1
ATOM 10142 O O . LEU D 4 157 ? 60.027 -1.989 10.502 1.00 28.97 157 LEU A O 1
ATOM 10147 N N . ASP D 4 158 ? 59.654 0.119 11.182 1.00 28.06 158 ASP A N 1
ATOM 10148 C CA . ASP D 4 158 ? 58.743 0.416 10.076 1.00 27.49 158 ASP A CA 1
ATOM 10149 C C . ASP D 4 158 ? 59.436 1.316 9.056 1.00 27.09 158 ASP A C 1
ATOM 10150 O O . ASP D 4 158 ? 59.483 2.546 9.223 1.00 26.88 158 ASP A O 1
ATOM 10155 N N . GLU D 4 159 ? 59.989 0.681 8.017 1.00 26.63 159 GLU A N 1
ATOM 10156 C CA . GLU D 4 159 ? 60.698 1.365 6.918 1.00 26.50 159 GLU A CA 1
ATOM 10157 C C . GLU D 4 159 ? 61.793 2.304 7.439 1.00 26.19 159 GLU A C 1
ATOM 10158 O O . GLU D 4 159 ? 61.834 3.467 7.064 1.00 26.11 159 GLU A O 1
ATOM 10164 N N . PRO D 4 160 ? 62.694 1.792 8.309 1.00 26.68 160 PRO A N 1
ATOM 10165 C CA . PRO D 4 160 ? 63.599 2.687 9.038 1.00 26.95 160 PRO A CA 1
ATOM 10166 C C . PRO D 4 160 ? 64.770 3.276 8.242 1.00 27.67 160 PRO A C 1
ATOM 10167 O O . PRO D 4 160 ? 65.440 4.178 8.736 1.00 28.17 160 PRO A O 1
ATOM 10171 N N . LEU D 4 161 ? 65.037 2.773 7.043 1.00 28.19 161 LEU A N 1
ATOM 10172 C CA . LEU D 4 161 ? 66.167 3.278 6.255 1.00 29.36 161 LEU A CA 1
ATOM 10173 C C . LEU D 4 161 ? 65.744 4.105 5.034 1.00 29.24 161 LEU A C 1
ATOM 10174 O O . LEU D 4 161 ? 66.584 4.544 4.250 1.00 30.16 161 LEU A O 1
ATOM 10179 N N . SER D 4 162 ? 64.444 4.343 4.908 1.00 28.76 162 SER A N 1
ATOM 10180 C CA . SER D 4 162 ? 63.847 4.916 3.695 1.00 29.18 162 SER A CA 1
ATOM 10181 C C . SER D 4 162 ? 64.338 6.314 3.266 1.00 30.06 162 SER A C 1
ATOM 10182 O O . SER D 4 162 ? 64.275 6.653 2.079 1.00 30.85 162 SER A O 1
ATOM 10185 N N . ASN D 4 163 ? 64.806 7.119 4.217 1.00 30.21 163 ASN A N 1
ATOM 10186 C CA . ASN D 4 163 ? 65.302 8.470 3.917 1.00 31.33 163 ASN A CA 1
ATOM 10187 C C . ASN D 4 163 ? 66.812 8.679 4.126 1.00 32.29 163 ASN A C 1
ATOM 10188 O O . ASN D 4 163 ? 67.267 9.808 4.343 1.00 32.79 163 ASN A O 1
ATOM 10193 N N . LEU D 4 164 ? 67.579 7.592 4.047 1.00 32.79 164 LEU A N 1
ATOM 10194 C CA . LEU D 4 164 ? 69.037 7.639 4.192 1.00 34.09 164 LEU A CA 1
ATOM 10195 C C . LEU D 4 164 ? 69.732 7.403 2.855 1.00 35.59 164 LEU A C 1
ATOM 10196 O O . LEU D 4 164 ? 69.246 6.629 2.029 1.00 35.29 164 LEU A O 1
ATOM 10201 N N . ASP D 4 165 ? 70.869 8.066 2.643 1.00 37.26 165 ASP A N 1
ATOM 10202 C CA . ASP D 4 165 ? 71.655 7.858 1.422 1.00 39.44 165 ASP A CA 1
ATOM 10203 C C . ASP D 4 165 ? 72.151 6.414 1.313 1.00 40.44 165 ASP A C 1
ATOM 10204 O O . ASP D 4 165 ? 72.223 5.699 2.317 1.00 39.72 165 ASP A O 1
ATOM 10209 N N . ALA D 4 166 ? 72.486 5.998 0.091 1.00 42.31 166 ALA A N 1
ATOM 10210 C CA . ALA D 4 166 ? 72.864 4.607 -0.189 1.00 43.68 166 ALA A CA 1
ATOM 10211 C C . ALA D 4 166 ? 74.023 4.113 0.674 1.00 45.15 166 ALA A C 1
ATOM 10212 O O . ALA D 4 166 ? 73.937 3.036 1.266 1.00 44.69 166 ALA A O 1
ATOM 10214 N N . ALA D 4 167 ? 75.086 4.913 0.754 1.00 47.04 167 ALA A N 1
ATOM 10215 C CA . ALA D 4 167 ? 76.278 4.564 1.531 1.00 49.30 167 ALA A CA 1
ATOM 10216 C C . ALA D 4 167 ? 75.966 4.363 3.014 1.00 48.43 167 ALA A C 1
ATOM 10217 O O . ALA D 4 167 ? 76.474 3.433 3.642 1.00 49.36 167 ALA A O 1
ATOM 10219 N N . LEU D 4 168 ? 75.119 5.237 3.555 1.00 47.13 168 LEU A N 1
ATOM 10220 C CA . LEU D 4 168 ? 74.699 5.177 4.951 1.00 46.53 168 LEU A CA 1
ATOM 10221 C C . LEU D 4 168 ? 73.687 4.050 5.202 1.00 45.42 168 LEU A C 1
ATOM 10222 O O . LEU D 4 168 ? 73.654 3.469 6.289 1.00 45.20 168 LEU A O 1
ATOM 10227 N N . ARG D 4 169 ? 72.870 3.753 4.192 1.00 45.13 169 ARG A N 1
ATOM 10228 C CA . ARG D 4 169 ? 71.883 2.672 4.257 1.00 44.73 169 ARG A CA 1
ATOM 10229 C C . ARG D 4 169 ? 72.601 1.332 4.412 1.00 46.18 169 ARG A C 1
ATOM 10230 O O . ARG D 4 169 ? 72.174 0.472 5.184 1.00 45.53 169 ARG A O 1
ATOM 10238 N N . VAL D 4 170 ? 73.704 1.180 3.680 1.00 48.50 170 VAL A N 1
ATOM 10239 C CA . VAL D 4 170 ? 74.566 0.003 3.769 1.00 50.58 170 VAL A CA 1
ATOM 10240 C C . VAL D 4 170 ? 75.151 -0.120 5.181 1.00 51.68 170 VAL A C 1
ATOM 10241 O O . VAL D 4 170 ? 75.179 -1.212 5.756 1.00 52.10 170 VAL A O 1
ATOM 10245 N N . GLN D 4 171 ? 75.588 1.008 5.740 1.00 52.23 171 GLN A N 1
ATOM 10246 C CA . GLN D 4 171 ? 76.189 1.036 7.078 1.00 53.64 171 GLN A CA 1
ATOM 10247 C C . GLN D 4 171 ? 75.197 0.694 8.194 1.00 52.30 171 GLN A C 1
ATOM 10248 O O . GLN D 4 171 ? 75.535 -0.049 9.110 1.00 53.55 171 GLN A O 1
ATOM 10254 N N . MET D 4 172 ? 73.976 1.223 8.111 1.00 50.44 172 MET A N 1
ATOM 10255 C CA . MET D 4 172 ? 72.939 0.936 9.112 1.00 49.51 172 MET A CA 1
ATOM 10256 C C . MET D 4 172 ? 72.480 -0.515 9.025 1.00 49.59 172 MET A C 1
ATOM 10257 O O . MET D 4 172 ? 72.174 -1.142 10.038 1.00 49.74 172 MET A O 1
ATOM 10262 N N . ARG D 4 173 ? 72.445 -1.031 7.800 1.00 49.91 173 ARG A N 1
ATOM 10263 C CA . ARG D 4 173 ? 72.052 -2.404 7.517 1.00 50.47 173 ARG A CA 1
ATOM 10264 C C . ARG D 4 173 ? 72.994 -3.396 8.195 1.00 52.73 173 ARG A C 1
ATOM 10265 O O . ARG D 4 173 ? 72.554 -4.395 8.769 1.00 52.94 173 ARG A O 1
ATOM 10273 N N . ILE D 4 174 ? 74.290 -3.107 8.116 1.00 54.79 174 ILE A N 1
ATOM 10274 C CA . ILE D 4 174 ? 75.327 -3.902 8.762 1.00 57.52 174 ILE A CA 1
ATOM 10275 C C . ILE D 4 174 ? 75.190 -3.845 10.287 1.00 57.78 174 ILE A C 1
ATOM 10276 O O . ILE D 4 174 ? 75.326 -4.865 10.964 1.00 59.20 174 ILE A O 1
ATOM 10281 N N . GLU D 4 175 ? 74.900 -2.654 10.810 1.00 56.80 175 GLU A N 1
ATOM 10282 C CA . GLU D 4 175 ? 74.724 -2.440 12.250 1.00 57.24 175 GLU A CA 1
ATOM 10283 C C . GLU D 4 175 ? 73.547 -3.221 12.836 1.00 56.00 175 GLU A C 1
ATOM 10284 O O . GLU D 4 175 ? 73.697 -3.895 13.857 1.00 57.47 175 GLU A O 1
ATOM 10290 N N . ILE D 4 176 ? 72.386 -3.129 12.187 1.00 53.67 176 ILE A N 1
ATOM 10291 C CA . ILE D 4 176 ? 71.188 -3.854 12.621 1.00 52.57 176 ILE A CA 1
ATOM 10292 C C . ILE D 4 176 ? 71.440 -5.365 12.603 1.00 54.12 176 ILE A C 1
ATOM 10293 O O . ILE D 4 176 ? 71.072 -6.073 13.542 1.00 54.76 176 ILE A O 1
ATOM 10298 N N . SER D 4 177 ? 72.089 -5.837 11.541 1.00 54.86 177 SER A N 1
ATOM 10299 C CA . SER D 4 177 ? 72.427 -7.249 11.386 1.00 56.60 177 SER A CA 1
ATOM 10300 C C . SER D 4 177 ? 73.344 -7.749 12.505 1.00 59.36 177 SER A C 1
ATOM 10301 O O . SER D 4 177 ? 73.124 -8.828 13.058 1.00 60.38 177 SER A O 1
ATOM 10304 N N . ARG D 4 178 ? 74.362 -6.955 12.833 1.00 60.77 178 ARG A N 1
ATOM 10305 C CA . ARG D 4 178 ? 75.312 -7.302 13.890 1.00 63.92 178 ARG A CA 1
ATOM 10306 C C . ARG D 4 178 ? 74.710 -7.161 15.286 1.00 63.68 178 ARG A C 1
ATOM 10307 O O . ARG D 4 178 ? 75.123 -7.849 16.218 1.00 66.08 178 ARG A O 1
ATOM 10315 N N . LEU D 4 179 ? 73.726 -6.276 15.423 1.00 61.21 179 LEU A N 1
ATOM 10316 C CA . LEU D 4 179 ? 72.957 -6.180 16.659 1.00 60.80 179 LEU A CA 1
ATOM 10317 C C . LEU D 4 179 ? 72.060 -7.409 16.825 1.00 60.43 179 LEU A C 1
ATOM 10318 O O . LEU D 4 179 ? 71.878 -7.901 17.941 1.00 62.00 179 LEU A O 1
ATOM 10323 N N . HIS D 4 180 ? 71.519 -7.905 15.712 1.00 58.52 180 HIS A N 1
ATOM 10324 C CA . HIS D 4 180 ? 70.696 -9.118 15.720 1.00 58.16 180 HIS A CA 1
ATOM 10325 C C . HIS D 4 180 ? 71.475 -10.363 16.154 1.00 61.15 180 HIS A C 1
ATOM 10326 O O . HIS D 4 180 ? 70.933 -11.213 16.857 1.00 61.93 180 HIS A O 1
ATOM 10333 N N . LYS D 4 181 ? 72.734 -10.463 15.727 1.00 63.16 181 LYS A N 1
ATOM 10334 C CA . LYS D 4 181 ? 73.593 -11.601 16.073 1.00 66.65 181 LYS A CA 1
ATOM 10335 C C . LYS D 4 181 ? 74.132 -11.537 17.501 1.00 69.07 181 LYS A C 1
ATOM 10336 O O . LYS D 4 181 ? 74.335 -12.573 18.137 1.00 71.69 181 LYS A O 1
ATOM 10342 N N . ARG D 4 182 ? 74.364 -10.321 17.993 1.00 68.55 182 ARG A N 1
ATOM 10343 C CA . ARG D 4 182 ? 74.887 -10.105 19.343 1.00 70.97 182 ARG A CA 1
ATOM 10344 C C . ARG D 4 182 ? 73.822 -10.394 20.402 1.00 70.35 182 ARG A C 1
ATOM 10345 O O . ARG D 4 182 ? 74.069 -11.140 21.351 1.00 73.10 182 ARG A O 1
ATOM 10353 N N . LEU D 4 183 ? 72.640 -9.805 20.226 1.00 66.79 183 LEU A N 1
ATOM 10354 C CA . LEU D 4 183 ? 71.559 -9.921 21.203 1.00 66.11 183 LEU A CA 1
ATOM 10355 C C . LEU D 4 183 ? 70.719 -11.187 21.034 1.00 65.64 183 LEU A C 1
ATOM 10356 O O . LEU D 4 183 ? 70.249 -11.757 22.018 1.00 67.18 183 LEU A O 1
ATOM 10361 N N . GLY D 4 184 ? 70.534 -11.621 19.789 1.00 63.75 184 GLY A N 1
ATOM 10362 C CA . GLY D 4 184 ? 69.740 -12.813 19.479 1.00 63.10 184 GLY A CA 1
ATOM 10363 C C . GLY D 4 184 ? 68.259 -12.632 19.762 1.00 60.74 184 GLY A C 1
ATOM 10364 O O . GLY D 4 184 ? 67.568 -13.577 20.143 1.00 61.71 184 GLY A O 1
ATOM 10365 N N . ARG D 4 185 ? 67.776 -11.410 19.574 1.00 57.96 185 ARG A N 1
ATOM 10366 C CA . ARG D 4 185 ? 66.393 -11.056 19.884 1.00 55.98 185 ARG A CA 1
ATOM 10367 C C . ARG D 4 185 ? 65.530 -11.046 18.631 1.00 52.64 185 ARG A C 1
ATOM 10368 O O . ARG D 4 185 ? 66.046 -10.998 17.513 1.00 51.80 185 ARG A O 1
ATOM 10376 N N . THR D 4 186 ? 64.217 -11.093 18.833 1.00 50.72 186 THR A N 1
ATOM 10377 C CA . THR D 4 186 ? 63.255 -11.076 17.742 1.00 47.80 186 THR A CA 1
ATOM 10378 C C . THR D 4 186 ? 63.142 -9.678 17.143 1.00 45.06 186 THR A C 1
ATOM 10379 O O . THR D 4 186 ? 62.908 -8.697 17.850 1.00 44.52 186 THR A O 1
ATOM 10383 N N . MET D 4 187 ? 63.327 -9.596 15.833 1.00 43.17 187 MET A N 1
ATOM 10384 C CA . MET D 4 187 ? 63.165 -8.338 15.127 1.00 40.74 187 MET A CA 1
ATOM 10385 C C . MET D 4 187 ? 62.166 -8.507 13.995 1.00 38.75 187 MET A C 1
ATOM 10386 O O . MET D 4 187 ? 62.256 -9.454 13.208 1.00 38.72 187 MET A O 1
ATOM 10391 N N . ILE D 4 188 ? 61.194 -7.599 13.953 1.00 36.85 188 ILE A N 1
ATOM 10392 C CA . ILE D 4 188 ? 60.226 -7.533 12.862 1.00 35.20 188 ILE A CA 1
ATOM 10393 C C . ILE D 4 188 ? 60.447 -6.237 12.097 1.00 33.59 188 ILE A C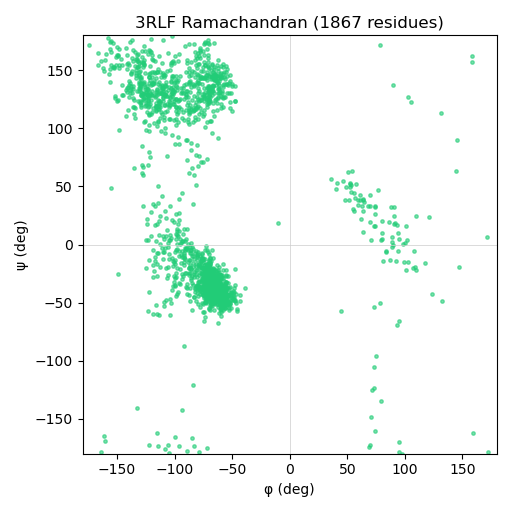 1
ATOM 10394 O O . ILE D 4 188 ? 60.279 -5.138 12.633 1.00 33.29 188 ILE A O 1
ATOM 10399 N N . TYR D 4 189 ? 60.824 -6.389 10.834 1.00 32.76 189 TYR A N 1
ATOM 10400 C CA . TYR D 4 189 ? 61.355 -5.309 10.018 1.00 31.51 189 TYR A CA 1
ATOM 10401 C C . TYR D 4 189 ? 60.465 -5.125 8.792 1.00 30.72 189 TYR A C 1
ATOM 10402 O O . TYR D 4 189 ? 60.237 -6.065 8.042 1.00 31.14 189 TYR A O 1
ATOM 10411 N N . VAL D 4 190 ? 59.963 -3.911 8.599 1.00 29.87 190 VAL A N 1
ATOM 10412 C CA . VAL D 4 190 ? 59.153 -3.584 7.428 1.00 29.40 190 VAL A CA 1
ATOM 10413 C C . VAL D 4 190 ? 59.978 -2.728 6.478 1.00 29.52 190 VAL A C 1
ATOM 10414 O O . VAL D 4 190 ? 60.547 -1.722 6.890 1.00 29.07 190 VAL A O 1
ATOM 10418 N N . THR D 4 191 ? 60.049 -3.136 5.211 1.00 30.23 191 THR A N 1
ATOM 10419 C CA . THR D 4 191 ? 60.818 -2.390 4.214 1.00 30.44 191 THR A CA 1
ATOM 10420 C C . THR D 4 191 ? 60.268 -2.526 2.796 1.00 31.03 191 THR A C 1
ATOM 10421 O O . THR D 4 191 ? 59.609 -3.519 2.460 1.00 31.38 191 THR A O 1
ATOM 10425 N N . HIS D 4 192 ? 60.551 -1.518 1.976 1.00 31.18 192 HIS A N 1
ATOM 10426 C CA . HIS D 4 192 ? 60.262 -1.565 0.543 1.00 32.30 192 HIS A CA 1
ATOM 10427 C C . HIS D 4 192 ? 61.542 -1.863 -0.244 1.00 33.49 192 HIS A C 1
ATOM 10428 O O . HIS D 4 192 ? 61.485 -2.206 -1.422 1.00 34.43 192 HIS A O 1
ATOM 10435 N N . ASP D 4 193 ? 62.693 -1.735 0.416 1.00 33.82 193 ASP A N 1
ATOM 10436 C CA . ASP D 4 193 ? 63.991 -1.949 -0.228 1.00 35.54 193 ASP A CA 1
ATOM 10437 C C . ASP D 4 193 ? 64.306 -3.438 -0.357 1.00 36.60 193 ASP A C 1
ATOM 10438 O O . ASP D 4 193 ? 64.329 -4.169 0.637 1.00 36.60 193 ASP A O 1
ATOM 10443 N N . GLN D 4 194 ? 64.553 -3.877 -1.587 1.00 38.41 194 GLN A N 1
ATOM 10444 C CA . GLN D 4 194 ? 64.767 -5.296 -1.887 1.00 39.93 194 GLN A CA 1
ATOM 10445 C C . GLN D 4 194 ? 66.083 -5.821 -1.311 1.00 40.47 194 GLN A C 1
ATOM 10446 O O . GLN D 4 194 ? 66.136 -6.950 -0.817 1.00 40.57 194 GLN A O 1
ATOM 10452 N N . VAL D 4 195 ? 67.134 -4.999 -1.373 1.00 34.84 195 VAL A N 1
ATOM 10453 C CA . VAL D 4 195 ? 68.447 -5.375 -0.850 1.00 35.61 195 VAL A CA 1
ATOM 10454 C C . VAL D 4 195 ? 68.359 -5.654 0.652 1.00 36.15 195 VAL A C 1
ATOM 10455 O O . VAL D 4 195 ? 68.843 -6.686 1.117 1.00 36.40 195 VAL A O 1
ATOM 10459 N N . GLU D 4 196 ? 67.727 -4.743 1.395 1.00 36.22 196 GLU A N 1
ATOM 10460 C CA . GLU D 4 196 ? 67.526 -4.914 2.833 1.00 36.61 196 GLU A CA 1
ATOM 10461 C C . GLU D 4 196 ? 66.834 -6.239 3.154 1.00 35.87 196 GLU A C 1
ATOM 10462 O O . GLU D 4 196 ? 67.307 -7.001 4.000 1.00 36.80 196 GLU A O 1
ATOM 10468 N N . ALA D 4 197 ? 65.725 -6.504 2.470 1.00 34.78 197 ALA A N 1
ATOM 10469 C CA . ALA D 4 197 ? 64.929 -7.715 2.687 1.00 34.38 197 ALA A CA 1
ATOM 10470 C C . ALA D 4 197 ? 65.711 -9.003 2.427 1.00 34.45 197 ALA A C 1
ATOM 10471 O O . ALA D 4 197 ? 65.626 -9.945 3.213 1.00 34.87 197 ALA A O 1
ATOM 10473 N N . MET D 4 198 ? 66.470 -9.036 1.330 1.00 34.30 198 MET A N 1
ATOM 10474 C CA . MET D 4 198 ? 67.248 -10.224 0.968 1.00 34.39 198 MET A CA 1
ATOM 10475 C C . MET D 4 198 ? 68.419 -10.463 1.923 1.00 35.59 198 MET A C 1
ATOM 10476 O O . MET D 4 198 ? 68.715 -11.609 2.269 1.00 36.04 198 MET A O 1
ATOM 10481 N N . THR D 4 199 ? 69.076 -9.385 2.351 1.00 35.98 199 THR A N 1
ATOM 10482 C CA . THR D 4 199 ? 70.293 -9.500 3.167 1.00 37.38 199 THR A CA 1
ATOM 10483 C C . THR D 4 199 ? 70.074 -9.620 4.680 1.00 38.03 199 THR A C 1
ATOM 10484 O O . THR D 4 199 ? 70.935 -10.147 5.385 1.00 39.48 199 THR A O 1
ATOM 10488 N N . LEU D 4 200 ? 68.940 -9.128 5.178 1.00 37.28 200 LEU A N 1
ATOM 10489 C CA . LEU D 4 200 ? 68.695 -9.093 6.627 1.00 38.08 200 LEU A CA 1
ATOM 10490 C C . LEU D 4 200 ? 67.811 -10.222 7.152 1.00 37.70 200 LEU A C 1
ATOM 10491 O O . LEU D 4 200 ? 68.021 -10.700 8.263 1.00 38.73 200 LEU A O 1
ATOM 10496 N N . ALA D 4 201 ? 66.829 -10.634 6.356 1.00 36.16 201 ALA A N 1
ATOM 10497 C CA . ALA D 4 201 ? 65.815 -11.598 6.796 1.00 36.05 201 ALA A CA 1
ATOM 10498 C C . ALA D 4 201 ? 66.308 -13.033 6.990 1.00 36.88 201 ALA A C 1
ATOM 10499 O O . ALA D 4 201 ? 67.048 -13.569 6.161 1.00 36.58 201 ALA A O 1
ATOM 10501 N N . ASP D 4 202 ? 65.877 -13.648 8.092 1.00 38.16 202 ASP A N 1
ATOM 10502 C CA . ASP D 4 202 ? 65.888 -15.105 8.225 1.00 39.15 202 ASP A CA 1
ATOM 10503 C C . ASP D 4 202 ? 64.755 -15.628 7.363 1.00 37.92 202 ASP A C 1
ATOM 10504 O O . ASP D 4 202 ? 64.841 -16.705 6.773 1.00 38.00 202 ASP A O 1
ATOM 10509 N N . LYS D 4 203 ? 63.699 -14.824 7.296 1.00 37.19 203 LYS A N 1
ATOM 10510 C CA . LYS D 4 203 ? 62.442 -15.188 6.669 1.00 36.45 203 LYS A CA 1
ATOM 10511 C C . LYS D 4 203 ? 61.713 -13.904 6.239 1.00 35.33 203 LYS A C 1
ATOM 10512 O O . LYS D 4 203 ? 61.730 -12.902 6.961 1.00 35.28 203 LYS A O 1
ATOM 10518 N N . ILE D 4 204 ? 61.091 -13.941 5.061 1.00 34.18 204 ILE A N 1
ATOM 10519 C CA . ILE D 4 204 ? 60.295 -12.824 4.553 1.00 33.43 204 ILE A CA 1
ATOM 10520 C C . ILE D 4 204 ? 58.806 -13.182 4.520 1.00 33.71 204 ILE A C 1
ATOM 10521 O O . ILE D 4 204 ? 58.434 -14.284 4.118 1.00 33.64 204 ILE A O 1
ATOM 10526 N N . VAL D 4 205 ? 57.969 -12.237 4.945 1.00 34.15 205 VAL A N 1
ATOM 10527 C CA . VAL D 4 205 ? 56.519 -12.338 4.808 1.00 34.47 205 VAL A CA 1
ATOM 10528 C C . VAL D 4 205 ? 56.044 -11.347 3.740 1.00 33.99 205 VAL A C 1
ATOM 10529 O O . VAL D 4 205 ? 56.254 -10.137 3.867 1.00 34.13 205 VAL A O 1
ATOM 10533 N N . VAL D 4 206 ? 55.422 -11.871 2.687 1.00 33.75 206 VAL A N 1
ATOM 10534 C CA . VAL D 4 206 ? 54.866 -11.049 1.617 1.00 33.51 206 VAL A CA 1
ATOM 10535 C C . VAL D 4 206 ? 53.377 -10.883 1.864 1.00 35.20 206 VAL A C 1
ATOM 10536 O O . VAL D 4 206 ? 52.625 -11.866 1.893 1.00 35.48 206 VAL A O 1
ATOM 10540 N N . LEU D 4 207 ? 52.961 -9.635 2.051 1.00 36.43 207 LEU A N 1
ATOM 10541 C CA . LEU D 4 207 ? 51.556 -9.317 2.273 1.00 38.56 207 LEU A CA 1
ATOM 10542 C C . LEU D 4 207 ? 50.914 -8.783 1.001 1.00 39.21 207 LEU A C 1
ATOM 10543 O O . LEU D 4 207 ? 51.557 -8.090 0.215 1.00 38.43 207 LEU A O 1
ATOM 10548 N N . ASP D 4 208 ? 49.644 -9.120 0.805 1.00 41.17 208 ASP A N 1
ATOM 10549 C CA . ASP D 4 208 ? 48.896 -8.707 -0.376 1.00 42.56 208 ASP A CA 1
ATOM 10550 C C . ASP D 4 208 ? 47.467 -8.380 0.033 1.00 44.65 208 ASP A C 1
ATOM 10551 O O . ASP D 4 208 ? 46.706 -9.273 0.406 1.00 45.65 208 ASP A O 1
ATOM 10556 N N . ALA D 4 209 ? 47.116 -7.095 -0.032 1.00 45.57 209 ALA A N 1
ATOM 10557 C CA . ALA D 4 209 ? 45.769 -6.622 0.296 1.00 47.92 209 ALA A CA 1
ATOM 10558 C C . ALA D 4 209 ? 45.168 -7.316 1.530 1.00 49.24 209 ALA A C 1
ATOM 10559 O O . ALA D 4 209 ? 44.066 -7.872 1.473 1.00 50.71 209 ALA A O 1
ATOM 10561 N N . GLY D 4 210 ? 45.910 -7.292 2.635 1.00 48.89 210 GLY A N 1
ATOM 10562 C CA . GLY D 4 210 ? 45.428 -7.831 3.908 1.00 50.27 210 GLY A CA 1
ATOM 10563 C C . GLY D 4 210 ? 45.653 -9.315 4.159 1.00 49.83 210 GLY A C 1
ATOM 10564 O O . GLY D 4 210 ? 45.487 -9.782 5.289 1.00 51.10 210 GLY A O 1
ATOM 10565 N N . ARG D 4 211 ? 46.020 -10.059 3.117 1.00 48.14 211 ARG A N 1
ATOM 10566 C CA . ARG D 4 211 ? 46.282 -11.492 3.249 1.00 47.58 211 ARG A CA 1
ATOM 10567 C C . ARG D 4 211 ? 47.787 -11.760 3.259 1.00 45.14 211 ARG A C 1
ATOM 10568 O O . ARG D 4 211 ? 48.567 -10.970 2.723 1.00 43.85 211 ARG A O 1
ATOM 10576 N N . VAL D 4 212 ? 48.185 -12.873 3.871 1.00 44.56 212 VAL A N 1
ATOM 10577 C CA . VAL D 4 212 ? 49.556 -13.365 3.754 1.00 42.54 212 VAL A CA 1
ATOM 10578 C C . VAL D 4 212 ? 49.670 -14.132 2.437 1.00 41.31 212 VAL A C 1
ATOM 10579 O O . VAL D 4 212 ? 48.997 -15.141 2.242 1.00 42.14 212 VAL A O 1
ATOM 10583 N N . ALA D 4 213 ? 50.505 -13.639 1.527 1.00 39.54 213 ALA A N 1
ATOM 10584 C CA . ALA D 4 213 ? 50.645 -14.259 0.212 1.00 38.35 213 ALA A CA 1
ATOM 10585 C C . ALA D 4 213 ? 51.612 -15.441 0.245 1.00 37.60 213 ALA A C 1
ATOM 10586 O O . ALA D 4 213 ? 51.321 -16.505 -0.313 1.00 37.94 213 ALA A O 1
ATOM 10588 N N . GLN D 4 214 ? 52.751 -15.251 0.909 1.00 36.73 214 GLN A N 1
ATOM 10589 C CA . GLN D 4 214 ? 53.742 -16.305 1.081 1.00 36.06 214 GLN A CA 1
ATOM 10590 C C . GLN D 4 214 ? 54.702 -15.977 2.221 1.00 36.29 214 GLN A C 1
ATOM 10591 O O . GLN D 4 214 ? 54.973 -14.807 2.506 1.00 36.03 214 GLN A O 1
ATOM 10597 N N . VAL D 4 215 ? 55.197 -17.025 2.875 1.00 36.89 215 VAL A N 1
ATOM 10598 C CA . VAL D 4 215 ? 56.229 -16.918 3.898 1.00 37.30 215 VAL A CA 1
ATOM 10599 C C . VAL D 4 215 ? 57.387 -17.838 3.501 1.00 37.21 215 VAL A C 1
ATOM 10600 O O . VAL D 4 215 ? 57.178 -19.026 3.228 1.00 37.60 215 VAL A O 1
ATOM 10604 N N . GLY D 4 216 ? 58.602 -17.292 3.452 1.00 36.62 216 GLY A N 1
ATOM 10605 C CA . GLY D 4 216 ? 59.774 -18.101 3.126 1.00 36.71 216 GLY A CA 1
ATOM 10606 C C . GLY D 4 216 ? 61.110 -17.399 3.232 1.00 36.99 216 GLY A C 1
ATOM 10607 O O . GLY D 4 216 ? 61.174 -16.177 3.410 1.00 36.88 216 GLY A O 1
ATOM 10608 N N . LYS D 4 217 ? 62.182 -18.181 3.112 1.00 37.59 217 LYS A N 1
ATOM 10609 C CA . LYS D 4 217 ? 63.554 -17.662 3.060 1.00 37.85 217 LYS A CA 1
ATOM 10610 C C . LYS D 4 217 ? 63.722 -16.772 1.825 1.00 36.56 217 LYS A C 1
ATOM 10611 O O . LYS D 4 217 ? 63.024 -16.972 0.834 1.00 35.69 217 LYS A O 1
ATOM 10617 N N . PRO D 4 218 ? 64.638 -15.780 1.882 1.00 36.82 218 PRO A N 1
ATOM 10618 C CA . PRO D 4 218 ? 64.862 -14.846 0.768 1.00 35.86 218 PRO A CA 1
ATOM 10619 C C . PRO D 4 218 ? 64.956 -15.521 -0.606 1.00 35.43 218 PRO A C 1
ATOM 10620 O O . PRO D 4 218 ? 64.181 -15.196 -1.506 1.00 34.46 218 PRO A O 1
ATOM 10624 N N . LEU D 4 219 ? 65.887 -16.463 -0.749 1.00 36.31 219 LEU A N 1
ATOM 10625 C CA . LEU D 4 219 ? 66.100 -17.179 -2.011 1.00 36.40 219 LEU A CA 1
ATOM 10626 C C . LEU D 4 219 ? 64.925 -18.065 -2.418 1.00 36.01 219 LEU A C 1
ATOM 10627 O O . LEU D 4 219 ? 64.645 -18.217 -3.613 1.00 35.58 219 LEU A O 1
ATOM 10632 N N . GLU D 4 220 ? 64.250 -18.648 -1.427 1.00 36.17 220 GLU A N 1
ATOM 10633 C CA . GLU D 4 220 ? 63.041 -19.436 -1.668 1.00 36.16 220 GLU A CA 1
ATOM 10634 C C . GLU D 4 220 ? 61.959 -18.605 -2.375 1.00 34.56 220 GLU A C 1
ATOM 10635 O O . GLU D 4 220 ? 61.367 -19.059 -3.347 1.00 34.26 220 GLU A O 1
ATOM 10641 N N . LEU D 4 221 ? 61.723 -17.384 -1.902 1.00 33.81 221 LEU A N 1
ATOM 10642 C CA . LEU D 4 221 ? 60.737 -16.497 -2.537 1.00 32.57 221 LEU A CA 1
ATOM 10643 C C . LEU D 4 221 ? 61.158 -16.026 -3.925 1.00 31.53 221 LEU A C 1
ATOM 10644 O O . LEU D 4 221 ? 60.318 -15.877 -4.814 1.00 31.30 221 LEU A O 1
ATOM 10649 N N . TYR D 4 222 ? 62.457 -15.797 -4.097 1.00 31.36 222 TYR A N 1
ATOM 10650 C CA . TYR D 4 222 ? 63.028 -15.340 -5.363 1.00 30.79 222 TYR A CA 1
ATOM 10651 C C . TYR D 4 222 ? 62.943 -16.423 -6.441 1.00 30.64 222 TYR A C 1
ATOM 10652 O O . TYR D 4 222 ? 62.421 -16.177 -7.531 1.00 30.55 222 TYR A O 1
ATOM 10661 N N . HIS D 4 223 ? 63.445 -17.616 -6.127 1.00 30.73 223 HIS A N 1
ATOM 10662 C CA . HIS D 4 223 ? 63.430 -18.739 -7.066 1.00 31.00 223 HIS A CA 1
ATOM 10663 C C . HIS D 4 223 ? 62.066 -19.410 -7.193 1.00 30.38 223 HIS A C 1
ATOM 10664 O O . HIS D 4 223 ? 61.700 -19.864 -8.272 1.00 30.21 223 HIS A O 1
ATOM 10671 N N . TYR D 4 224 ? 61.327 -19.489 -6.089 1.00 30.10 224 TYR A N 1
ATOM 10672 C CA . TYR D 4 224 ? 60.092 -20.281 -6.057 1.00 30.33 224 TYR A CA 1
ATOM 10673 C C . TYR D 4 224 ? 58.877 -19.511 -5.529 1.00 29.94 224 TYR A C 1
ATOM 10674 O O . TYR D 4 224 ? 58.298 -19.893 -4.515 1.00 30.30 224 TYR A O 1
ATOM 10683 N N . PRO D 4 225 ? 58.485 -18.417 -6.215 1.00 29.50 225 PRO A N 1
ATOM 10684 C CA . PRO D 4 225 ? 57.279 -17.713 -5.789 1.00 29.58 225 PRO A CA 1
ATOM 10685 C C . PRO D 4 225 ? 56.054 -18.603 -5.987 1.00 30.47 225 PRO A C 1
ATOM 10686 O O . PRO D 4 225 ? 55.989 -19.335 -6.980 1.00 30.59 225 PRO A O 1
ATOM 10690 N N . ALA D 4 226 ? 55.112 -18.544 -5.045 1.00 31.02 226 ALA A N 1
ATOM 10691 C CA . ALA D 4 226 ? 53.964 -19.454 -5.018 1.00 32.18 226 ALA A CA 1
ATOM 10692 C C . ALA D 4 226 ? 52.786 -18.977 -5.857 1.00 32.58 226 ALA A C 1
ATOM 10693 O O . ALA D 4 226 ? 51.852 -19.741 -6.101 1.00 33.17 226 ALA A O 1
ATOM 10695 N N . ASP D 4 227 ? 52.824 -17.711 -6.277 1.00 32.34 227 ASP A N 1
ATOM 10696 C CA . ASP D 4 227 ? 51.817 -17.165 -7.185 1.00 33.20 227 ASP A CA 1
ATOM 10697 C C . ASP D 4 227 ? 52.345 -15.976 -7.990 1.00 32.66 227 ASP A C 1
ATOM 10698 O O . ASP D 4 227 ? 53.471 -15.518 -7.772 1.00 32.10 227 ASP A O 1
ATOM 10703 N N . ARG D 4 228 ? 51.522 -15.491 -8.916 1.00 33.31 228 ARG A N 1
ATOM 10704 C CA . ARG D 4 228 ? 51.886 -14.413 -9.830 1.00 33.39 228 ARG A CA 1
ATOM 10705 C C . ARG D 4 228 ? 52.142 -13.092 -9.098 1.00 33.10 228 ARG A C 1
ATOM 10706 O O . ARG D 4 228 ? 53.042 -12.332 -9.475 1.00 32.79 228 ARG A O 1
ATOM 10714 N N . PHE D 4 229 ? 51.365 -12.826 -8.048 1.00 33.25 229 PHE A N 1
ATOM 10715 C CA . PHE D 4 229 ? 51.586 -11.629 -7.243 1.00 32.96 229 PHE A CA 1
ATOM 10716 C C . PHE D 4 229 ? 52.997 -11.594 -6.641 1.00 31.64 229 PHE A C 1
ATOM 10717 O O . PHE D 4 229 ? 53.722 -10.612 -6.818 1.00 31.26 229 PHE A O 1
ATOM 10725 N N . VAL D 4 230 ? 53.372 -12.663 -5.933 1.00 30.98 230 VAL A N 1
ATOM 10726 C CA . VAL D 4 230 ? 54.674 -12.742 -5.262 1.00 30.10 230 VAL A CA 1
ATOM 10727 C C . VAL D 4 230 ? 55.808 -12.669 -6.277 1.00 29.82 230 VAL A C 1
ATOM 10728 O O . VAL D 4 230 ? 56.767 -11.930 -6.077 1.00 30.12 230 VAL A O 1
ATOM 10732 N N . ALA D 4 231 ? 55.678 -13.428 -7.367 1.00 30.04 231 ALA A N 1
ATOM 10733 C CA . ALA D 4 231 ? 56.642 -13.414 -8.474 1.00 29.88 231 ALA A CA 1
ATOM 10734 C C . ALA D 4 231 ? 56.957 -11.998 -8.954 1.00 30.47 231 ALA A C 1
ATOM 10735 O O . ALA D 4 231 ? 58.123 -11.637 -9.116 1.00 30.50 231 ALA A O 1
ATOM 10737 N N . GLY D 4 232 ? 55.909 -11.209 -9.172 1.00 31.29 232 GLY A N 1
ATOM 10738 C CA . GLY D 4 232 ? 56.051 -9.836 -9.642 1.00 32.44 232 GLY A CA 1
ATOM 10739 C C . GLY D 4 232 ? 56.394 -8.836 -8.557 1.00 32.74 232 GLY A C 1
ATOM 10740 O O . GLY D 4 232 ? 56.703 -7.686 -8.852 1.00 33.71 232 GLY A O 1
ATOM 10741 N N . PHE D 4 233 ? 56.345 -9.262 -7.297 1.00 32.90 233 PHE A N 1
ATOM 10742 C CA . PHE D 4 233 ? 56.667 -8.350 -6.210 1.00 33.18 233 PHE A CA 1
ATOM 10743 C C . PHE D 4 233 ? 58.097 -8.468 -5.684 1.00 33.04 233 PHE A C 1
ATOM 10744 O O . PHE D 4 233 ? 58.732 -7.452 -5.401 1.00 33.69 233 PHE A O 1
ATOM 10752 N N . ILE D 4 234 ? 58.587 -9.696 -5.529 1.00 32.78 234 ILE A N 1
ATOM 10753 C CA . ILE D 4 234 ? 59.971 -9.915 -5.110 1.00 32.84 234 ILE A CA 1
ATOM 10754 C C . ILE D 4 234 ? 60.890 -9.917 -6.323 1.00 32.86 234 ILE A C 1
ATOM 10755 O O . ILE D 4 234 ? 60.737 -10.731 -7.235 1.00 32.86 234 ILE A O 1
ATOM 10760 N N . GLY D 4 235 ? 61.841 -8.987 -6.316 1.00 33.42 235 GLY A N 1
ATOM 10761 C CA . GLY D 4 235 ? 62.743 -8.774 -7.438 1.00 33.73 235 GLY A CA 1
ATOM 10762 C C . GLY D 4 235 ? 62.328 -7.549 -8.226 1.00 34.35 235 GLY A C 1
ATOM 10763 O O . GLY D 4 235 ? 61.173 -7.426 -8.644 1.00 34.49 235 GLY A O 1
ATOM 10764 N N . SER D 4 236 ? 63.279 -6.644 -8.427 1.00 35.12 236 SER A N 1
ATOM 10765 C CA . SER D 4 236 ? 63.036 -5.385 -9.109 1.00 36.12 236 SER A CA 1
ATOM 10766 C C . SER D 4 236 ? 64.277 -5.015 -9.915 1.00 37.20 236 SER A C 1
ATOM 10767 O O . SER D 4 236 ? 65.381 -5.015 -9.365 1.00 37.89 236 SER A O 1
ATOM 10770 N N . PRO D 4 237 ? 64.115 -4.701 -11.219 1.00 37.79 237 PRO A N 1
ATOM 10771 C CA . PRO D 4 237 ? 62.885 -4.653 -12.031 1.00 37.63 237 PRO A CA 1
ATOM 10772 C C . PRO D 4 237 ? 62.058 -5.944 -12.054 1.00 36.35 237 PRO A C 1
ATOM 10773 O O . PRO D 4 237 ? 62.601 -7.044 -11.988 1.00 35.78 237 PRO A O 1
ATOM 10777 N N . LYS D 4 238 ? 60.747 -5.762 -12.180 1.00 36.42 238 LYS A N 1
ATOM 10778 C CA . LYS D 4 238 ? 59.713 -6.803 -12.148 1.00 35.60 238 LYS A CA 1
ATOM 10779 C C . LYS D 4 238 ? 59.962 -7.971 -13.106 1.00 34.88 238 LYS A C 1
ATOM 10780 O O . LYS D 4 238 ? 60.501 -7.778 -14.195 1.00 35.79 238 LYS A O 1
ATOM 10786 N N . MET D 4 239 ? 59.556 -9.177 -12.699 1.00 33.54 239 MET A N 1
ATOM 10787 C CA . MET D 4 239 ? 59.473 -10.328 -13.609 1.00 32.64 239 MET A CA 1
ATOM 10788 C C . MET D 4 239 ? 58.634 -9.962 -14.842 1.00 33.44 239 MET A C 1
ATOM 10789 O O . MET D 4 239 ? 57.615 -9.275 -14.725 1.00 33.30 239 MET A O 1
ATOM 10794 N N . ASN D 4 240 ? 59.081 -10.397 -16.018 1.00 33.67 240 ASN A N 1
ATOM 10795 C CA . ASN D 4 240 ? 58.295 -10.248 -17.240 1.00 34.66 240 ASN A CA 1
ATOM 10796 C C . ASN D 4 240 ? 57.244 -11.352 -17.295 1.00 34.63 240 ASN A C 1
ATOM 10797 O O . ASN D 4 240 ? 57.488 -12.470 -16.831 1.00 33.44 240 ASN A O 1
ATOM 10802 N N . PHE D 4 241 ? 56.085 -11.037 -17.866 1.00 35.75 241 PHE A N 1
ATOM 10803 C CA . PHE D 4 241 ? 54.993 -12.001 -17.969 1.00 36.09 241 PHE A CA 1
ATOM 10804 C C . PHE D 4 241 ? 54.469 -12.082 -19.397 1.00 37.79 241 PHE A C 1
ATOM 10805 O O . PHE D 4 241 ? 54.056 -11.072 -19.979 1.00 39.14 241 PHE A O 1
ATOM 10813 N N . LEU D 4 242 ? 54.511 -13.293 -19.951 1.00 37.93 242 LEU A N 1
ATOM 10814 C CA . LEU D 4 242 ? 54.110 -13.562 -21.331 1.00 39.44 242 LEU A CA 1
ATOM 10815 C C . LEU D 4 242 ? 52.958 -14.571 -21.330 1.00 39.31 242 LEU A C 1
ATOM 10816 O O . LEU D 4 242 ? 53.043 -15.595 -20.648 1.00 38.12 242 LEU A O 1
ATOM 10821 N N . PRO D 4 243 ? 51.881 -14.285 -22.090 1.00 40.60 243 PRO A N 1
ATOM 10822 C CA . PRO D 4 243 ? 50.771 -15.234 -22.221 1.00 41.02 243 PRO A CA 1
ATOM 10823 C C . PRO D 4 243 ? 51.125 -16.427 -23.119 1.00 41.37 243 PRO A C 1
ATOM 10824 O O . PRO D 4 243 ? 51.583 -16.243 -24.251 1.00 42.46 243 PRO A O 1
ATOM 10828 N N . VAL D 4 244 ? 50.913 -17.639 -22.611 1.00 40.47 244 VAL A N 1
ATOM 10829 C CA . VAL D 4 244 ? 51.223 -18.859 -23.357 1.00 40.75 244 VAL A CA 1
ATOM 10830 C C . VAL D 4 244 ? 50.053 -19.845 -23.310 1.00 41.49 244 VAL A C 1
ATOM 10831 O O . VAL D 4 244 ? 49.146 -19.708 -22.481 1.00 41.20 244 VAL A O 1
ATOM 10835 N N . LYS D 4 245 ? 50.079 -20.825 -24.210 1.00 42.35 245 LYS A N 1
ATOM 10836 C CA . LYS D 4 245 ? 49.095 -21.909 -24.217 1.00 43.40 245 LYS A CA 1
ATOM 10837 C C . LYS D 4 245 ? 49.769 -23.256 -23.984 1.00 42.48 245 LYS A C 1
ATOM 10838 O O . LYS D 4 245 ? 50.857 -23.514 -24.507 1.00 42.39 245 LYS A O 1
ATOM 10844 N N . VAL D 4 246 ? 49.118 -24.113 -23.201 1.00 42.00 246 VAL A N 1
ATOM 10845 C CA . VAL D 4 246 ? 49.649 -25.446 -22.909 1.00 41.16 246 VAL A CA 1
ATOM 10846 C C . VAL D 4 246 ? 49.348 -26.397 -24.061 1.00 42.53 246 VAL A C 1
ATOM 10847 O O . VAL D 4 246 ? 48.194 -26.530 -24.480 1.00 44.07 246 VAL A O 1
ATOM 10851 N N . THR D 4 247 ? 50.392 -27.055 -24.562 1.00 42.11 247 THR A N 1
ATOM 10852 C CA . THR D 4 247 ? 50.264 -27.993 -25.683 1.00 43.77 247 THR A CA 1
ATOM 10853 C C . THR D 4 247 ? 50.388 -29.461 -25.265 1.00 43.86 247 THR A C 1
ATOM 10854 O O . THR D 4 247 ? 49.814 -30.335 -25.913 1.00 45.83 247 THR A O 1
ATOM 10858 N N . ALA D 4 248 ? 51.133 -29.722 -24.189 1.00 42.21 248 ALA A N 1
ATOM 10859 C CA . ALA D 4 248 ? 51.287 -31.073 -23.627 1.00 42.19 248 ALA A CA 1
ATOM 10860 C C . ALA D 4 248 ? 51.761 -31.017 -22.177 1.00 40.49 248 ALA A C 1
ATOM 10861 O O . ALA D 4 248 ? 52.328 -30.010 -21.744 1.00 39.18 248 ALA A O 1
ATOM 10863 N N . THR D 4 249 ? 51.523 -32.098 -21.435 1.00 40.91 249 THR A N 1
ATOM 10864 C CA . THR D 4 249 ? 51.970 -32.219 -20.044 1.00 39.73 249 THR A CA 1
ATOM 10865 C C . THR D 4 249 ? 52.637 -33.562 -19.746 1.00 40.50 249 THR A C 1
ATOM 10866 O O . THR D 4 249 ? 52.294 -34.589 -20.332 1.00 42.17 249 THR A O 1
ATOM 10870 N N . ALA D 4 250 ? 53.600 -33.528 -18.834 1.00 39.54 250 ALA A N 1
ATOM 10871 C CA . ALA D 4 250 ? 54.125 -34.717 -18.172 1.00 40.38 250 ALA A CA 1
ATOM 10872 C C . ALA D 4 250 ? 53.989 -34.427 -16.680 1.00 39.65 250 ALA A C 1
ATOM 10873 O O . ALA D 4 250 ? 53.724 -33.293 -16.311 1.00 37.98 250 ALA A O 1
ATOM 10875 N N . ILE D 4 251 ? 54.140 -35.429 -15.817 1.00 41.07 251 ILE A N 1
ATOM 10876 C CA . ILE D 4 251 ? 54.094 -35.172 -14.367 1.00 40.98 251 ILE A CA 1
ATOM 10877 C C . ILE D 4 251 ? 55.184 -34.162 -14.008 1.00 39.87 251 ILE A C 1
ATOM 10878 O O . ILE D 4 251 ? 55.053 -33.374 -13.063 1.00 38.87 251 ILE A O 1
ATOM 10883 N N . ASP D 4 252 ? 56.215 -34.172 -14.846 1.00 40.36 252 ASP A N 1
ATOM 10884 C CA . ASP D 4 252 ? 57.524 -33.601 -14.593 1.00 39.88 252 ASP A CA 1
ATOM 10885 C C . ASP D 4 252 ? 57.705 -32.256 -15.289 1.00 38.32 252 ASP A C 1
ATOM 10886 O O . ASP D 4 252 ? 58.617 -31.487 -14.964 1.00 37.39 252 ASP A O 1
ATOM 10891 N N . GLN D 4 253 ? 56.863 -31.994 -16.283 1.00 38.26 253 GLN A N 1
ATOM 10892 C CA . GLN D 4 253 ? 57.046 -30.825 -17.140 1.00 37.43 253 GLN A CA 1
ATOM 10893 C C . GLN D 4 253 ? 55.778 -30.399 -17.878 1.00 37.33 253 GLN A C 1
ATOM 10894 O O . GLN D 4 253 ? 54.801 -31.149 -17.949 1.00 37.95 253 GLN A O 1
ATOM 10900 N N . VAL D 4 254 ? 55.799 -29.174 -18.398 1.00 36.43 254 VAL A N 1
ATOM 10901 C CA . VAL D 4 254 ? 54.683 -28.630 -19.161 1.00 36.66 254 VAL A CA 1
ATOM 10902 C C . VAL D 4 254 ? 55.219 -28.043 -20.456 1.00 37.01 254 VAL A C 1
ATOM 10903 O O . VAL D 4 254 ? 56.207 -27.301 -20.457 1.00 36.35 254 VAL A O 1
ATOM 10907 N N . GLN D 4 255 ? 54.576 -28.394 -21.562 1.00 38.44 255 GLN A N 1
ATOM 10908 C CA . GLN D 4 255 ? 54.939 -27.834 -22.848 1.00 39.20 255 GLN A CA 1
ATOM 10909 C C . GLN D 4 255 ? 54.018 -26.663 -23.167 1.00 39.37 255 GLN A C 1
ATOM 10910 O O . GLN D 4 255 ? 52.790 -26.799 -23.157 1.00 39.79 255 GLN A O 1
ATOM 10916 N N . VAL D 4 256 ? 54.617 -25.509 -23.433 1.00 39.21 256 VAL A N 1
ATOM 10917 C CA . VAL D 4 256 ? 53.838 -24.316 -23.748 1.00 40.00 256 VAL A CA 1
ATOM 10918 C C . VAL D 4 256 ? 54.187 -23.755 -25.124 1.00 41.87 256 VAL A C 1
ATOM 10919 O O . VAL D 4 256 ? 55.290 -23.955 -25.632 1.00 41.91 256 VAL A O 1
ATOM 10923 N N . GLU D 4 257 ? 53.224 -23.063 -25.720 1.00 43.92 257 GLU A N 1
ATOM 10924 C CA . GLU D 4 257 ? 53.420 -22.400 -26.993 1.00 46.54 257 GLU A CA 1
ATOM 10925 C C . GLU D 4 257 ? 53.521 -20.889 -26.787 1.00 46.56 257 GLU A C 1
ATOM 10926 O O . GLU D 4 257 ? 52.605 -20.267 -26.252 1.00 46.25 257 GLU A O 1
ATOM 10932 N N . LEU D 4 258 ? 54.647 -20.318 -27.204 1.00 47.41 258 LEU A N 1
ATOM 10933 C CA . LEU D 4 258 ? 54.862 -18.873 -27.170 1.00 48.25 258 LEU A CA 1
ATOM 10934 C C . LEU D 4 258 ? 53.909 -18.143 -28.132 1.00 50.69 258 LEU A C 1
ATOM 10935 O O . LEU D 4 258 ? 53.565 -18.681 -29.185 1.00 52.05 258 LEU A O 1
ATOM 10940 N N . PRO D 4 259 ? 53.472 -16.919 -27.764 1.00 51.48 259 PRO A N 1
ATOM 10941 C CA . PRO D 4 259 ? 52.408 -16.221 -28.493 1.00 54.02 259 PRO A CA 1
ATOM 10942 C C . PRO D 4 259 ? 52.827 -15.618 -29.837 1.00 57.00 259 PRO A C 1
ATOM 10943 O O . PRO D 4 259 ? 51.960 -15.222 -30.618 1.00 58.98 259 PRO A O 1
ATOM 10947 N N . MET D 4 260 ? 54.134 -15.552 -30.096 1.00 57.74 260 MET A N 1
ATOM 10948 C CA . MET D 4 260 ? 54.667 -15.023 -31.357 1.00 60.91 260 MET A CA 1
ATOM 10949 C C . MET D 4 260 ? 54.076 -15.752 -32.568 1.00 63.22 260 MET A C 1
ATOM 10950 O O . MET D 4 260 ? 53.669 -16.910 -32.447 1.00 62.86 260 MET A O 1
ATOM 10955 N N . PRO D 4 261 ? 54.014 -15.072 -33.733 1.00 65.99 261 PRO A N 1
ATOM 10956 C CA . PRO D 4 261 ? 53.509 -15.666 -34.979 1.00 68.48 261 PRO A CA 1
ATOM 10957 C C . PRO D 4 261 ? 54.067 -17.058 -35.316 1.00 68.41 261 PRO A C 1
ATOM 10958 O O . PRO D 4 261 ? 53.342 -17.884 -35.876 1.00 69.41 261 PRO A O 1
ATOM 10962 N N . ASN D 4 262 ? 55.333 -17.313 -34.980 1.00 67.45 262 ASN A N 1
ATOM 10963 C CA . ASN D 4 262 ? 55.955 -18.615 -35.263 1.00 67.62 262 ASN A CA 1
ATOM 10964 C C . ASN D 4 262 ? 55.534 -19.738 -34.305 1.00 65.42 262 ASN A C 1
ATOM 10965 O O . ASN D 4 262 ? 55.772 -20.919 -34.580 1.00 65.87 262 ASN A O 1
ATOM 10970 N N . ARG D 4 263 ? 54.910 -19.356 -33.190 1.00 63.34 263 ARG A N 1
ATOM 10971 C CA . ARG D 4 263 ? 54.325 -20.300 -32.227 1.00 61.44 263 ARG A CA 1
ATOM 10972 C C . ARG D 4 263 ? 55.317 -21.369 -31.754 1.00 59.78 263 ARG A C 1
ATOM 10973 O O . ARG D 4 263 ? 55.026 -22.569 -31.804 1.00 59.96 263 ARG A O 1
ATOM 10981 N N . GLN D 4 264 ? 56.484 -20.919 -31.299 1.00 58.17 264 GLN A N 1
ATOM 10982 C CA . GLN D 4 264 ? 57.549 -21.807 -30.842 1.00 56.76 264 GLN A CA 1
ATOM 10983 C C . GLN D 4 264 ? 57.151 -22.523 -29.557 1.00 54.26 264 GLN A C 1
ATOM 10984 O O . GLN D 4 264 ? 56.500 -21.941 -28.689 1.00 52.96 264 GLN A O 1
ATOM 10990 N N . GLN D 4 265 ? 57.551 -23.787 -29.448 1.00 53.52 265 GLN A N 1
ATOM 10991 C CA . GLN D 4 265 ? 57.157 -24.633 -28.327 1.00 51.48 265 GLN A CA 1
ATOM 10992 C C . GLN D 4 265 ? 58.336 -25.020 -27.447 1.00 49.76 265 GLN A C 1
ATOM 10993 O O . GLN D 4 265 ? 59.418 -25.340 -27.940 1.00 50.54 265 GLN A O 1
ATOM 10999 N N . VAL D 4 266 ? 58.112 -24.989 -26.137 1.00 47.33 266 VAL A N 1
ATOM 11000 C CA . VAL D 4 266 ? 59.177 -25.240 -25.173 1.00 45.64 266 VAL A CA 1
ATOM 11001 C C . VAL D 4 266 ? 58.678 -26.066 -23.982 1.00 44.05 266 VAL A C 1
ATOM 11002 O O . VAL D 4 266 ? 57.599 -25.811 -23.442 1.00 43.33 266 VAL A O 1
ATOM 11006 N N . TRP D 4 267 ? 59.467 -27.068 -23.605 1.00 43.47 267 TRP A N 1
ATOM 11007 C CA . TRP D 4 267 ? 59.216 -27.849 -22.399 1.00 42.11 267 TRP A CA 1
ATOM 11008 C C . TRP D 4 267 ? 59.826 -27.149 -21.189 1.00 40.43 267 TRP A C 1
ATOM 11009 O O . TRP D 4 267 ? 61.025 -26.848 -21.170 1.00 40.63 267 TRP A O 1
ATOM 11020 N N . LEU D 4 268 ? 58.995 -26.893 -20.183 1.00 38.88 268 LEU A N 1
ATOM 11021 C CA . LEU D 4 268 ? 59.436 -26.251 -18.948 1.00 37.33 268 LEU A CA 1
ATOM 11022 C C . LEU D 4 268 ? 59.463 -27.259 -17.797 1.00 37.15 268 LEU A C 1
ATOM 11023 O O . LEU D 4 268 ? 58.479 -27.973 -17.590 1.00 37.39 268 LEU A O 1
ATOM 11028 N N . PRO D 4 269 ? 60.580 -27.314 -17.038 1.00 36.63 269 PRO A N 1
ATOM 11029 C CA . PRO D 4 269 ? 60.673 -28.195 -15.864 1.00 36.45 269 PRO A CA 1
ATOM 11030 C C . PRO D 4 269 ? 59.813 -27.668 -14.709 1.00 35.28 269 PRO A C 1
ATOM 11031 O O . PRO D 4 269 ? 60.328 -27.148 -13.710 1.00 34.61 269 PRO A O 1
ATOM 11035 N N . VAL D 4 270 ? 58.503 -27.826 -14.872 1.00 34.89 270 VAL A N 1
ATOM 11036 C CA . VAL D 4 270 ? 57.493 -27.296 -13.975 1.00 33.92 270 VAL A CA 1
ATOM 11037 C C . VAL D 4 270 ? 56.410 -28.372 -13.756 1.00 34.87 270 VAL A C 1
ATOM 11038 O O . VAL D 4 270 ? 56.151 -29.171 -14.656 1.00 35.12 270 VAL A O 1
ATOM 11042 N N . GLU D 4 271 ? 55.801 -28.403 -12.565 1.00 34.95 271 GLU A N 1
ATOM 11043 C CA . GLU D 4 271 ? 54.764 -29.399 -12.247 1.00 36.53 271 GLU A CA 1
ATOM 11044 C C . GLU D 4 271 ? 53.537 -29.184 -13.138 1.00 36.90 271 GLU A C 1
ATOM 11045 O O . GLU D 4 271 ? 53.222 -28.050 -13.509 1.00 36.06 271 GLU A O 1
ATOM 11051 N N . SER D 4 272 ? 52.858 -30.273 -13.481 1.00 38.36 272 SER A N 1
ATOM 11052 C CA . SER D 4 272 ? 51.656 -30.207 -14.313 1.00 39.36 272 SER A CA 1
ATOM 11053 C C . SER D 4 272 ? 50.355 -30.400 -13.533 1.00 40.55 272 SER A C 1
ATOM 11054 O O . SER D 4 272 ? 49.277 -30.451 -14.129 1.00 41.52 272 SER A O 1
ATOM 11057 N N . ARG D 4 273 ? 50.458 -30.517 -12.210 1.00 41.00 273 ARG A N 1
ATOM 11058 C CA . ARG D 4 273 ? 49.283 -30.566 -11.337 1.00 42.58 273 ARG A CA 1
ATOM 11059 C C . ARG D 4 273 ? 48.300 -29.457 -11.707 1.00 42.53 273 ARG A C 1
ATOM 11060 O O . ARG D 4 273 ? 48.663 -28.276 -11.718 1.00 41.01 273 ARG A O 1
ATOM 11068 N N . ASP D 4 274 ? 47.065 -29.853 -12.016 1.00 44.35 274 ASP A N 1
ATOM 11069 C CA . ASP D 4 274 ? 45.999 -28.924 -12.414 1.00 45.25 274 ASP A CA 1
ATOM 11070 C C . ASP D 4 274 ? 46.431 -28.019 -13.577 1.00 43.92 274 ASP A C 1
ATOM 11071 O O . ASP D 4 274 ? 46.212 -26.806 -13.554 1.00 43.34 274 ASP A O 1
ATOM 11076 N N . VAL D 4 275 ? 47.064 -28.625 -14.579 1.00 43.60 275 VAL A N 1
ATOM 11077 C CA . VAL D 4 275 ? 47.400 -27.944 -15.828 1.00 42.87 275 VAL A CA 1
ATOM 11078 C C . VAL D 4 275 ? 46.798 -28.735 -16.992 1.00 44.54 275 VAL A C 1
ATOM 11079 O O . VAL D 4 275 ? 47.194 -29.873 -17.249 1.00 44.98 275 VAL A O 1
ATOM 11083 N N . GLN D 4 276 ? 45.838 -28.127 -17.682 1.00 45.58 276 GLN A N 1
ATOM 11084 C CA . GLN D 4 276 ? 45.161 -28.769 -18.810 1.00 47.70 276 GLN A CA 1
ATOM 11085 C C . GLN D 4 276 ? 45.747 -28.309 -20.145 1.00 47.19 276 GLN A C 1
ATOM 11086 O O . GLN D 4 276 ? 46.166 -27.157 -20.285 1.00 46.18 276 GLN A O 1
ATOM 11092 N N . VAL D 4 277 ? 45.787 -29.223 -21.112 1.00 48.06 277 VAL A N 1
ATOM 11093 C CA . VAL D 4 277 ? 46.135 -28.895 -22.495 1.00 48.23 277 VAL A CA 1
ATOM 11094 C C . VAL D 4 277 ? 45.097 -27.913 -23.042 1.00 49.23 277 VAL A C 1
ATOM 11095 O O . VAL D 4 277 ? 43.897 -28.172 -22.977 1.00 50.75 277 VAL A O 1
ATOM 11099 N N . GLY D 4 278 ? 45.569 -26.777 -23.553 1.00 48.58 278 GLY A N 1
ATOM 11100 C CA . GLY D 4 278 ? 44.688 -25.738 -24.088 1.00 49.77 278 GLY A CA 1
ATOM 11101 C C . GLY D 4 278 ? 44.480 -24.544 -23.170 1.00 48.91 278 GLY A C 1
ATOM 11102 O O . GLY D 4 278 ? 44.000 -23.499 -23.612 1.00 49.84 278 GLY A O 1
ATOM 11103 N N . ALA D 4 279 ? 44.839 -24.694 -21.895 1.00 47.33 279 ALA A N 1
ATOM 11104 C CA . ALA D 4 279 ? 44.673 -23.626 -20.906 1.00 46.37 279 ALA A CA 1
ATOM 11105 C C . ALA D 4 279 ? 45.560 -22.419 -21.201 1.00 45.11 279 ALA A C 1
ATOM 11106 O O . ALA D 4 279 ? 46.631 -22.547 -21.798 1.00 44.28 279 ALA A O 1
ATOM 11108 N N . ASN D 4 280 ? 45.092 -21.250 -20.781 1.00 45.28 280 ASN A N 1
ATOM 11109 C CA . ASN D 4 280 ? 45.843 -20.014 -20.928 1.00 44.72 280 ASN A CA 1
ATOM 11110 C C . ASN D 4 280 ? 46.593 -19.701 -19.648 1.00 42.89 280 ASN A C 1
ATOM 11111 O O . ASN D 4 280 ? 45.984 -19.519 -18.593 1.00 43.07 280 ASN A O 1
ATOM 11116 N N . MET D 4 281 ? 47.917 -19.656 -19.753 1.00 41.54 281 MET A N 1
ATOM 11117 C CA . MET D 4 281 ? 48.788 -19.503 -18.594 1.00 39.96 281 MET A CA 1
ATOM 11118 C C . MET D 4 281 ? 49.619 -18.239 -18.741 1.00 39.09 281 MET A C 1
ATOM 11119 O O . MET D 4 281 ? 49.560 -17.556 -19.764 1.00 40.13 281 MET A O 1
ATOM 11124 N N . SER D 4 282 ? 50.406 -17.945 -17.714 1.00 37.45 282 SER A N 1
ATOM 11125 C CA . SER D 4 282 ? 51.322 -16.826 -17.755 1.00 36.67 282 SER A CA 1
ATOM 11126 C C . SER D 4 282 ? 52.733 -17.351 -17.536 1.00 34.95 282 SER A C 1
ATOM 11127 O O . SER D 4 282 ? 53.018 -17.993 -16.522 1.00 34.21 282 SER A O 1
ATOM 11130 N N . LEU D 4 283 ? 53.603 -17.112 -18.508 1.00 34.49 283 LEU A N 1
ATOM 11131 C CA . LEU D 4 283 ? 55.001 -17.474 -18.368 1.00 33.32 283 LEU A CA 1
ATOM 11132 C C . LEU D 4 283 ? 55.753 -16.307 -17.728 1.00 32.47 283 LEU A C 1
ATOM 11133 O O . LEU D 4 283 ? 55.601 -15.163 -18.144 1.00 32.70 283 LEU A O 1
ATOM 11138 N N . GLY D 4 284 ? 56.550 -16.608 -16.710 1.00 31.59 284 GLY A N 1
ATOM 11139 C CA . GLY D 4 284 ? 57.356 -15.592 -16.047 1.00 31.09 284 GLY A CA 1
ATOM 11140 C C . GLY D 4 284 ? 58.834 -15.783 -16.308 1.00 31.22 284 GLY A C 1
ATOM 11141 O O . GLY D 4 284 ? 59.336 -16.906 -16.257 1.00 31.32 284 GLY A O 1
ATOM 11142 N N . ILE D 4 285 ? 59.528 -14.681 -16.592 1.00 31.64 285 ILE A N 1
ATOM 11143 C CA . ILE D 4 285 ? 60.979 -14.688 -16.787 1.00 31.61 285 ILE A CA 1
ATOM 11144 C C . ILE D 4 285 ? 61.607 -13.358 -16.344 1.00 31.67 285 ILE A C 1
ATOM 11145 O O . ILE D 4 285 ? 61.213 -12.284 -16.800 1.00 32.05 285 ILE A O 1
ATOM 11150 N N . ARG D 4 286 ? 62.580 -13.444 -15.441 1.00 31.32 286 ARG A N 1
ATOM 11151 C CA . ARG D 4 286 ? 63.195 -12.256 -14.863 1.00 31.54 286 ARG A CA 1
ATOM 11152 C C . ARG D 4 286 ? 64.162 -11.601 -15.848 1.00 33.05 286 ARG A C 1
ATOM 11153 O O . ARG D 4 286 ? 64.839 -12.302 -16.609 1.00 33.56 286 ARG A O 1
ATOM 11161 N N . PRO D 4 287 ? 64.217 -10.253 -15.849 1.00 33.80 287 PRO A N 1
ATOM 11162 C CA . PRO D 4 287 ? 65.149 -9.504 -16.691 1.00 35.60 287 PRO A CA 1
ATOM 11163 C C . PRO D 4 287 ? 66.601 -10.002 -16.630 1.00 36.70 287 PRO A C 1
ATOM 11164 O O . PRO D 4 287 ? 67.259 -10.060 -17.672 1.00 38.14 287 PRO A O 1
ATOM 11168 N N . GLU D 4 288 ? 67.085 -10.361 -15.438 1.00 36.41 288 GLU A N 1
ATOM 11169 C CA . GLU D 4 288 ? 68.457 -10.866 -15.253 1.00 38.16 288 GLU A CA 1
ATOM 11170 C C . GLU D 4 288 ? 68.656 -12.273 -15.816 1.00 38.50 288 GLU A C 1
ATOM 11171 O O . GLU D 4 288 ? 69.791 -12.697 -16.043 1.00 39.85 288 GLU A O 1
ATOM 11177 N N . HIS D 4 289 ? 67.562 -13.004 -16.004 1.00 37.80 289 HIS A N 1
ATOM 11178 C CA . HIS D 4 289 ? 67.643 -14.408 -16.398 1.00 38.40 289 HIS A CA 1
ATOM 11179 C C . HIS D 4 289 ? 67.555 -14.615 -17.901 1.00 39.81 289 HIS A C 1
ATOM 11180 O O . HIS D 4 289 ? 67.890 -15.689 -18.401 1.00 40.43 289 HIS A O 1
ATOM 11187 N N . LEU D 4 290 ? 67.105 -13.585 -18.614 1.00 40.86 290 LEU A N 1
ATOM 11188 C CA . LEU D 4 290 ? 67.113 -13.596 -20.071 1.00 42.55 290 LEU A CA 1
ATOM 11189 C C . LEU D 4 290 ? 68.558 -13.605 -20.557 1.00 44.87 290 LEU A C 1
ATOM 11190 O O . LEU D 4 290 ? 69.424 -12.961 -19.960 1.00 45.37 290 LEU A O 1
ATOM 11195 N N . LEU D 4 291 ? 68.804 -14.348 -21.634 1.00 46.62 291 LEU A N 1
ATOM 11196 C CA . LEU D 4 291 ? 70.148 -14.583 -22.148 1.00 49.12 291 LEU A CA 1
ATOM 11197 C C . LEU D 4 291 ? 70.431 -13.736 -23.389 1.00 51.62 291 LEU A C 1
ATOM 11198 O O . LEU D 4 291 ? 69.496 -13.331 -24.084 1.00 51.65 291 LEU A O 1
ATOM 11203 N N . PRO D 4 292 ? 71.723 -13.461 -23.671 1.00 49.34 292 PRO A N 1
ATOM 11204 C CA . PRO D 4 292 ? 72.088 -12.890 -24.974 1.00 50.95 292 PRO A CA 1
ATOM 11205 C C . PRO D 4 292 ? 71.731 -13.869 -26.093 1.00 54.34 292 PRO A C 1
ATOM 11206 O O . PRO D 4 292 ? 71.867 -15.081 -25.914 1.00 56.20 292 PRO A O 1
ATOM 11210 N N . SER D 4 293 ? 71.284 -13.337 -27.229 1.00 55.69 293 SER A N 1
ATOM 11211 C CA . SER D 4 293 ? 70.735 -14.139 -28.332 1.00 59.42 293 SER A CA 1
ATOM 11212 C C . SER D 4 293 ? 71.655 -15.242 -28.873 1.00 63.64 293 SER A C 1
ATOM 11213 O O . SER D 4 293 ? 71.175 -16.287 -29.314 1.00 66.31 293 SER A O 1
ATOM 11216 N N . ASP D 4 294 ? 72.965 -15.006 -28.829 1.00 64.92 294 ASP A N 1
ATOM 11217 C CA . ASP D 4 294 ? 73.948 -15.924 -29.418 1.00 69.83 294 ASP A CA 1
ATOM 11218 C C . ASP D 4 294 ? 74.094 -17.269 -28.694 1.00 71.26 294 ASP A C 1
ATOM 11219 O O . ASP D 4 294 ? 74.592 -18.233 -29.277 1.00 75.50 294 ASP A O 1
ATOM 11224 N N . ILE D 4 295 ? 73.653 -17.331 -27.437 1.00 68.28 295 ILE A N 1
ATOM 11225 C CA . ILE D 4 295 ? 73.761 -18.557 -26.635 1.00 69.91 295 ILE A CA 1
ATOM 11226 C C . ILE D 4 295 ? 72.406 -19.137 -26.209 1.00 68.91 295 ILE A C 1
ATOM 11227 O O . ILE D 4 295 ? 72.291 -19.730 -25.133 1.00 68.72 295 ILE A O 1
ATOM 11232 N N . ALA D 4 296 ? 71.392 -18.985 -27.059 1.00 68.95 296 ALA A N 1
ATOM 11233 C CA . ALA D 4 296 ? 70.032 -19.409 -26.710 1.00 68.02 296 ALA A CA 1
ATOM 11234 C C . ALA D 4 296 ? 69.322 -20.201 -27.804 1.00 71.55 296 ALA A C 1
ATOM 11235 O O . ALA D 4 296 ? 69.516 -19.946 -28.992 1.00 73.66 296 ALA A O 1
ATOM 11237 N N . ASP D 4 297 ? 68.499 -21.160 -27.380 1.00 72.72 297 ASP A N 1
ATOM 11238 C CA . ASP D 4 297 ? 67.660 -21.947 -28.285 1.00 76.28 297 ASP A CA 1
ATOM 11239 C C . ASP D 4 297 ? 66.364 -21.223 -28.632 1.00 74.47 297 ASP A C 1
ATOM 11240 O O . ASP D 4 297 ? 65.953 -21.201 -29.792 1.00 77.09 297 ASP A O 1
ATOM 11245 N N . VAL D 4 298 ? 65.719 -20.648 -27.620 1.00 70.46 298 VAL A N 1
ATOM 11246 C CA . VAL D 4 298 ? 64.465 -19.925 -27.810 1.00 68.86 298 VAL A CA 1
ATOM 11247 C C . VAL D 4 298 ? 64.764 -18.432 -27.925 1.00 65.32 298 VAL A C 1
ATOM 11248 O O . VAL D 4 298 ? 65.281 -17.816 -26.992 1.00 61.89 298 VAL A O 1
ATOM 11252 N N . ILE D 4 299 ? 64.437 -17.869 -29.085 1.00 66.57 299 ILE A N 1
ATOM 11253 C CA . ILE D 4 299 ? 64.791 -16.493 -29.422 1.00 64.33 299 ILE A CA 1
ATOM 11254 C C . ILE D 4 299 ? 63.556 -15.593 -29.454 1.00 63.07 299 ILE A C 1
ATOM 11255 O O . ILE D 4 299 ? 62.574 -15.888 -30.140 1.00 65.83 299 ILE A O 1
ATOM 11260 N N . LEU D 4 300 ? 63.619 -14.500 -28.699 1.00 59.31 300 LEU A N 1
ATOM 11261 C CA . LEU D 4 300 ? 62.577 -13.480 -28.714 1.00 58.29 300 LEU A CA 1
ATOM 11262 C C . LEU D 4 300 ? 63.149 -12.201 -29.319 1.00 57.50 300 LEU A C 1
ATOM 11263 O O . LEU D 4 300 ? 64.161 -11.674 -28.846 1.00 55.14 300 LEU A O 1
ATOM 11268 N N . GLU D 4 301 ? 62.504 -11.715 -30.375 1.00 59.83 301 GLU A N 1
ATOM 11269 C CA . GLU D 4 301 ? 62.999 -10.563 -31.124 1.00 60.28 301 GLU A CA 1
ATOM 11270 C C . GLU D 4 301 ? 61.942 -9.468 -31.190 1.00 60.12 301 GLU A C 1
ATOM 11271 O O . GLU D 4 301 ? 60.761 -9.746 -31.425 1.00 62.18 301 GLU A O 1
ATOM 11277 N N . GLY D 4 302 ? 62.371 -8.228 -30.978 1.00 58.08 302 GLY A N 1
ATOM 11278 C CA . GLY D 4 302 ? 61.467 -7.084 -31.024 1.00 58.29 302 GLY A CA 1
ATOM 11279 C C . GLY D 4 302 ? 62.166 -5.751 -31.206 1.00 57.64 302 GLY A C 1
ATOM 11280 O O . GLY D 4 302 ? 63.344 -5.699 -31.570 1.00 57.84 302 GLY A O 1
ATOM 11281 N N . GLU D 4 303 ? 61.430 -4.672 -30.943 1.00 57.21 303 GLU A N 1
ATOM 11282 C CA . GLU D 4 303 ? 61.933 -3.312 -31.121 1.00 57.16 303 GLU A CA 1
ATOM 11283 C C . GLU D 4 303 ? 62.212 -2.634 -29.776 1.00 53.22 303 GLU A C 1
ATOM 11284 O O . GLU D 4 303 ? 61.408 -2.723 -28.846 1.00 51.67 303 GLU A O 1
ATOM 11290 N N . VAL D 4 304 ? 63.353 -1.954 -29.690 1.00 51.93 304 VAL A N 1
ATOM 11291 C CA . VAL D 4 304 ? 63.754 -1.244 -28.479 1.00 48.72 304 VAL A CA 1
ATOM 11292 C C . VAL D 4 304 ? 62.898 0.007 -28.260 1.00 49.53 304 VAL A C 1
ATOM 11293 O O . VAL D 4 304 ? 62.796 0.860 -29.141 1.00 52.35 304 VAL A O 1
ATOM 11297 N N . GLN D 4 305 ? 62.291 0.100 -27.079 1.00 47.48 305 GLN A N 1
ATOM 11298 C CA . GLN D 4 305 ? 61.436 1.232 -26.720 1.00 48.54 305 GLN A CA 1
ATOM 11299 C C . GLN D 4 305 ? 62.132 2.187 -25.762 1.00 47.01 305 GLN A C 1
ATOM 11300 O O . GLN D 4 305 ? 62.096 3.402 -25.955 1.00 48.97 305 GLN A O 1
ATOM 11306 N N . VAL D 4 306 ? 62.748 1.630 -24.721 1.00 44.13 306 VAL A N 1
ATOM 11307 C CA . VAL D 4 306 ? 63.381 2.421 -23.675 1.00 43.00 306 VAL A CA 1
ATOM 11308 C C . VAL D 4 306 ? 64.748 1.829 -23.327 1.00 41.08 306 VAL A C 1
ATOM 11309 O O . VAL D 4 306 ? 64.906 0.606 -23.216 1.00 39.56 306 VAL A O 1
ATOM 11313 N N . VAL D 4 307 ? 65.732 2.707 -23.174 1.00 41.24 307 VAL A N 1
ATOM 11314 C CA . VAL D 4 307 ? 67.069 2.320 -22.749 1.00 40.09 307 VAL A CA 1
ATOM 11315 C C . VAL D 4 307 ? 67.396 3.127 -21.500 1.00 39.76 307 VAL A C 1
ATOM 11316 O O . VAL D 4 307 ? 67.351 4.358 -21.520 1.00 41.02 307 VAL A O 1
ATOM 11320 N N . GLU D 4 308 ? 67.716 2.432 -20.413 1.00 38.11 308 GLU A N 1
ATOM 11321 C CA . GLU D 4 308 ? 68.096 3.105 -19.181 1.00 38.39 308 GLU A CA 1
ATOM 11322 C C . GLU D 4 308 ? 69.540 2.793 -18.811 1.00 37.87 308 GLU A C 1
ATOM 11323 O O . GLU D 4 308 ? 69.902 1.631 -18.605 1.00 37.05 308 GLU A O 1
ATOM 11329 N N . GLN D 4 309 ? 70.358 3.841 -18.752 1.00 38.97 309 GLN A N 1
ATOM 11330 C CA . GLN D 4 309 ? 71.779 3.719 -18.439 1.00 39.15 309 GLN A CA 1
ATOM 11331 C C . GLN D 4 309 ? 71.997 3.948 -16.949 1.00 39.10 309 GLN A C 1
ATOM 11332 O O . GLN D 4 309 ? 71.734 5.041 -16.438 1.00 40.31 309 GLN A O 1
ATOM 11338 N N . LEU D 4 310 ? 72.486 2.915 -16.266 1.00 37.95 310 LEU A N 1
ATOM 11339 C CA . LEU D 4 310 ? 72.618 2.925 -14.809 1.00 38.05 310 LEU A CA 1
ATOM 11340 C C . LEU D 4 310 ? 74.072 2.918 -14.338 1.00 39.46 310 LEU A C 1
ATOM 11341 O O . LEU D 4 310 ? 74.341 2.923 -13.133 1.00 40.39 310 LEU A O 1
ATOM 11346 N N . GLY D 4 311 ? 75.003 2.915 -15.292 1.00 39.99 311 GLY A N 1
ATOM 11347 C CA . GLY D 4 311 ? 76.433 2.919 -14.987 1.00 41.71 311 GLY A CA 1
ATOM 11348 C C . GLY D 4 311 ? 76.981 1.506 -14.938 1.00 41.45 311 GLY A C 1
ATOM 11349 O O . GLY D 4 311 ? 77.763 1.107 -15.802 1.00 42.02 311 GLY A O 1
ATOM 11350 N N . ASN D 4 312 ? 76.568 0.757 -13.917 1.00 40.79 312 ASN A N 1
ATOM 11351 C CA . ASN D 4 312 ? 76.950 -0.645 -13.759 1.00 41.12 312 ASN A CA 1
ATOM 11352 C C . ASN D 4 312 ? 76.277 -1.564 -14.774 1.00 39.49 312 ASN A C 1
ATOM 11353 O O . ASN D 4 312 ? 76.801 -2.638 -15.090 1.00 40.04 312 ASN A O 1
ATOM 11358 N N . GLU D 4 313 ? 75.117 -1.138 -15.271 1.00 38.02 313 GLU A N 1
ATOM 11359 C CA . GLU D 4 313 ? 74.296 -1.963 -16.150 1.00 37.01 313 GLU A CA 1
ATOM 11360 C C . GLU D 4 313 ? 73.386 -1.130 -17.055 1.00 36.06 313 GLU A C 1
ATOM 11361 O O . GLU D 4 313 ? 73.187 0.068 -16.830 1.00 36.06 313 GLU A O 1
ATOM 11367 N N . THR D 4 314 ? 72.836 -1.785 -18.075 1.00 35.36 314 THR A N 1
ATOM 11368 C CA . THR D 4 314 ? 71.914 -1.155 -19.007 1.00 35.27 314 THR A CA 1
ATOM 11369 C C . THR D 4 314 ? 70.607 -1.945 -19.008 1.00 34.48 314 THR A C 1
ATOM 11370 O O . THR D 4 314 ? 70.606 -3.167 -19.140 1.00 34.35 314 THR A O 1
ATOM 11374 N N . GLN D 4 315 ? 69.494 -1.246 -18.832 1.00 34.60 315 GLN A N 1
ATOM 11375 C CA . GLN D 4 315 ? 68.190 -1.899 -18.863 1.00 34.41 315 GLN A CA 1
ATOM 11376 C C . GLN D 4 315 ? 67.440 -1.496 -20.126 1.00 35.26 315 GLN A C 1
ATOM 11377 O O . GLN D 4 315 ? 67.196 -0.309 -20.380 1.00 36.09 315 GLN A O 1
ATOM 11383 N N . ILE D 4 316 ? 67.125 -2.506 -20.930 1.00 35.58 316 ILE A N 1
ATOM 11384 C CA . ILE D 4 316 ? 66.560 -2.326 -22.260 1.00 36.83 316 ILE A CA 1
ATOM 11385 C C . ILE D 4 316 ? 65.135 -2.869 -22.272 1.00 37.02 316 ILE A C 1
ATOM 11386 O O . ILE D 4 316 ? 64.898 -4.030 -21.926 1.00 36.84 316 ILE A O 1
ATOM 11391 N N . HIS D 4 317 ? 64.196 -2.006 -22.644 1.00 37.92 317 HIS A N 1
ATOM 11392 C CA . HIS D 4 317 ? 62.792 -2.362 -22.773 1.00 38.89 317 HIS A CA 1
ATOM 11393 C C . HIS D 4 317 ? 62.521 -2.667 -24.236 1.00 41.19 317 HIS A C 1
ATOM 11394 O O . HIS D 4 317 ? 62.774 -1.831 -25.110 1.00 42.52 317 HIS A O 1
ATOM 11401 N N . ILE D 4 318 ? 62.012 -3.867 -24.499 1.00 42.11 318 ILE A N 1
ATOM 11402 C CA . ILE D 4 318 ? 61.810 -4.344 -25.866 1.00 45.04 318 ILE A CA 1
ATOM 11403 C C . ILE D 4 318 ? 60.347 -4.717 -26.104 1.00 47.23 318 ILE A C 1
ATOM 11404 O O . ILE D 4 318 ? 59.770 -5.504 -25.352 1.00 46.72 318 ILE A O 1
ATOM 11409 N N . GLN D 4 319 ? 59.758 -4.135 -27.146 1.00 50.33 319 GLN A N 1
ATOM 11410 C CA . GLN D 4 319 ? 58.398 -4.460 -27.557 1.00 53.49 319 GLN A CA 1
ATOM 11411 C C . GLN D 4 319 ? 58.426 -5.613 -28.548 1.00 55.98 319 GLN A C 1
ATOM 11412 O O . GLN D 4 319 ? 59.028 -5.511 -29.620 1.00 57.69 319 GLN A O 1
ATOM 11418 N N . ILE D 4 320 ? 57.765 -6.705 -28.182 1.00 56.83 320 ILE A N 1
ATOM 11419 C CA . ILE D 4 320 ? 57.722 -7.901 -29.011 1.00 59.59 320 ILE A CA 1
ATOM 11420 C C . ILE D 4 320 ? 56.308 -8.094 -29.561 1.00 63.64 320 ILE A C 1
ATOM 11421 O O . ILE D 4 320 ? 55.340 -8.038 -28.801 1.00 63.71 320 ILE A O 1
ATOM 11426 N N . PRO D 4 321 ? 56.187 -8.293 -30.891 1.00 67.69 321 PRO A N 1
ATOM 11427 C CA . PRO D 4 321 ? 54.901 -8.542 -31.552 1.00 72.49 321 PRO A CA 1
ATOM 11428 C C . PRO D 4 321 ? 54.055 -9.606 -30.850 1.00 73.29 321 PRO A C 1
ATOM 11429 O O . PRO D 4 321 ? 54.580 -10.649 -30.441 1.00 71.95 321 PRO A O 1
ATOM 11433 N N . SER D 4 322 ? 52.760 -9.319 -30.711 1.00 76.06 322 SER A N 1
ATOM 11434 C CA . SER D 4 322 ? 51.784 -10.201 -30.050 1.00 77.63 322 SER A CA 1
ATOM 11435 C C . SER D 4 322 ? 51.965 -10.316 -28.526 1.00 73.75 322 SER A C 1
ATOM 11436 O O . SER D 4 322 ? 51.477 -11.262 -27.902 1.00 74.68 322 SER A O 1
ATOM 11439 N N . ILE D 4 323 ? 52.665 -9.348 -27.939 1.00 70.15 323 ILE A N 1
ATOM 11440 C CA . ILE D 4 323 ? 52.770 -9.216 -26.483 1.00 67.14 323 ILE A CA 1
ATOM 11441 C C . ILE D 4 323 ? 52.545 -7.747 -26.109 1.00 66.39 323 ILE A C 1
ATOM 11442 O O . ILE D 4 323 ? 53.314 -6.870 -26.521 1.00 64.96 323 ILE A O 1
ATOM 11447 N N . ARG D 4 324 ? 51.489 -7.494 -25.334 1.00 67.83 324 ARG A N 1
ATOM 11448 C CA . ARG D 4 324 ? 51.099 -6.134 -24.944 1.00 68.03 324 ARG A CA 1
ATOM 11449 C C . ARG D 4 324 ? 52.199 -5.403 -24.170 1.00 63.74 324 ARG A C 1
ATOM 11450 O O . ARG D 4 324 ? 52.633 -4.323 -24.577 1.00 63.18 324 ARG A O 1
ATOM 11458 N N . GLN D 4 325 ? 52.647 -5.997 -23.065 1.00 61.07 325 GLN A N 1
ATOM 11459 C CA . GLN D 4 325 ? 53.646 -5.367 -22.203 1.00 57.62 325 GLN A CA 1
ATOM 11460 C C . GLN D 4 325 ? 55.055 -5.551 -22.750 1.00 54.63 325 GLN A C 1
ATOM 11461 O O . GLN D 4 325 ? 55.411 -6.629 -23.223 1.00 54.64 325 GLN A O 1
ATOM 11467 N N . ASN D 4 326 ? 55.851 -4.489 -22.683 1.00 52.48 326 ASN A N 1
ATOM 11468 C CA . ASN D 4 326 ? 57.256 -4.557 -23.059 1.00 49.79 326 ASN A CA 1
ATOM 11469 C C . ASN D 4 326 ? 58.023 -5.561 -22.202 1.00 47.38 326 ASN A C 1
ATOM 11470 O O . ASN D 4 326 ? 57.729 -5.733 -21.017 1.00 46.90 326 ASN A O 1
ATOM 11475 N N . LEU D 4 327 ? 58.994 -6.229 -22.817 1.00 46.19 327 LEU A N 1
ATOM 11476 C CA . LEU D 4 327 ? 59.898 -7.109 -22.095 1.00 44.16 327 LEU A CA 1
ATOM 11477 C C . LEU D 4 327 ? 61.115 -6.308 -21.634 1.00 41.67 327 LEU A C 1
ATOM 11478 O O . LEU D 4 327 ? 61.714 -5.561 -22.414 1.00 41.29 327 LEU A O 1
ATOM 11483 N N . VAL D 4 328 ? 61.474 -6.459 -20.363 1.00 39.94 328 VAL A N 1
ATOM 11484 C CA . VAL D 4 328 ? 62.628 -5.756 -19.822 1.00 37.80 328 VAL A CA 1
ATOM 11485 C C . VAL D 4 328 ? 63.818 -6.707 -19.723 1.00 37.23 328 VAL A C 1
ATOM 11486 O O . VAL D 4 328 ? 63.691 -7.840 -19.242 1.00 37.75 328 VAL A O 1
ATOM 11490 N N . TYR D 4 329 ? 64.969 -6.230 -20.189 1.00 36.46 329 TYR A N 1
ATOM 11491 C CA . TYR D 4 329 ? 66.190 -7.015 -20.221 1.00 36.64 329 TYR A CA 1
ATOM 11492 C C . TYR D 4 329 ? 67.342 -6.272 -19.538 1.00 35.92 329 TYR A C 1
ATOM 11493 O O . TYR D 4 329 ? 67.597 -5.101 -19.829 1.00 35.47 329 TYR A O 1
ATOM 11502 N N . ARG D 4 330 ? 68.027 -6.957 -18.626 1.00 38.96 330 ARG A N 1
ATOM 11503 C CA . ARG D 4 330 ? 69.171 -6.372 -17.927 1.00 39.90 330 ARG A CA 1
ATOM 11504 C C . ARG D 4 330 ? 70.482 -6.861 -18.530 1.00 41.45 330 ARG A C 1
ATOM 11505 O O . ARG D 4 330 ? 70.672 -8.057 -18.745 1.00 41.64 330 ARG A O 1
ATOM 11513 N N . GLN D 4 331 ? 71.374 -5.913 -18.800 1.00 42.74 331 GLN A N 1
ATOM 11514 C CA . GLN D 4 331 ? 72.652 -6.173 -19.441 1.00 44.58 331 GLN A CA 1
ATOM 11515 C C . GLN D 4 331 ? 73.769 -5.546 -18.623 1.00 45.67 331 GLN A C 1
ATOM 11516 O O . GLN D 4 331 ? 73.682 -4.375 -18.250 1.00 45.62 331 GLN A O 1
ATOM 11522 N N . ASN D 4 332 ? 74.816 -6.322 -18.356 1.00 46.80 332 ASN A N 1
ATOM 11523 C CA . ASN D 4 332 ? 76.000 -5.819 -17.659 1.00 48.43 332 ASN A CA 1
ATOM 11524 C C . ASN D 4 332 ? 76.670 -4.672 -18.423 1.00 50.08 332 ASN A C 1
ATOM 11525 O O . ASN D 4 332 ? 76.691 -4.676 -19.655 1.00 50.87 332 ASN A O 1
ATOM 11530 N N . ASP D 4 333 ? 77.185 -3.690 -17.681 1.00 50.89 333 ASP A N 1
ATOM 11531 C CA . ASP D 4 333 ? 77.971 -2.566 -18.232 1.00 53.11 333 ASP A CA 1
ATOM 11532 C C . ASP D 4 333 ? 77.143 -1.586 -19.087 1.00 52.52 333 ASP A C 1
ATOM 11533 O O . ASP D 4 333 ? 75.914 -1.695 -19.168 1.00 50.32 333 ASP A O 1
ATOM 11538 N N . VAL D 4 334 ? 77.825 -0.626 -19.708 1.00 54.69 334 VAL A N 1
ATOM 11539 C CA . VAL D 4 334 ? 77.183 0.360 -20.574 1.00 55.11 334 VAL A CA 1
ATOM 11540 C C . VAL D 4 334 ? 76.982 -0.223 -21.975 1.00 55.90 334 VAL A C 1
ATOM 11541 O O . VAL D 4 334 ? 77.953 -0.545 -22.668 1.00 58.05 334 VAL A O 1
ATOM 11545 N N . VAL D 4 335 ? 75.720 -0.367 -22.377 1.00 54.48 335 VAL A N 1
ATOM 11546 C CA . VAL D 4 335 ? 75.382 -0.874 -23.707 1.00 55.54 335 VAL A CA 1
ATOM 11547 C C . VAL D 4 335 ? 74.665 0.217 -24.499 1.00 56.50 335 VAL A C 1
ATOM 11548 O O . VAL D 4 335 ? 73.565 0.635 -24.141 1.00 54.97 335 VAL A O 1
ATOM 11552 N N . LEU D 4 336 ? 75.301 0.679 -25.571 1.00 59.48 336 LEU A N 1
ATOM 11553 C CA . LEU D 4 336 ? 74.758 1.778 -26.367 1.00 61.18 336 LEU A CA 1
ATOM 11554 C C . LEU D 4 336 ? 73.836 1.284 -27.478 1.00 61.86 336 LEU A C 1
ATOM 11555 O O . LEU D 4 336 ? 74.277 1.003 -28.594 1.00 64.53 336 LEU A O 1
ATOM 11560 N N . VAL D 4 337 ? 72.553 1.172 -27.150 1.00 60.13 337 VAL A N 1
ATOM 11561 C CA . VAL D 4 337 ? 71.531 0.751 -28.103 1.00 60.88 337 VAL A CA 1
ATOM 11562 C C . VAL D 4 337 ? 70.585 1.918 -28.350 1.00 61.97 337 VAL A C 1
ATOM 11563 O O . VAL D 4 337 ? 70.241 2.655 -27.423 1.00 60.80 337 VAL A O 1
ATOM 11567 N N . GLU D 4 338 ? 70.180 2.089 -29.603 1.00 64.87 338 GLU A N 1
ATOM 11568 C CA . GLU D 4 338 ? 69.252 3.152 -29.979 1.00 66.71 338 GLU A CA 1
ATOM 11569 C C . GLU D 4 338 ? 67.813 2.678 -29.822 1.00 65.34 338 GLU A C 1
ATOM 11570 O O . GLU D 4 338 ? 67.531 1.485 -29.939 1.00 64.19 338 GLU A O 1
ATOM 11576 N N . GLU D 4 339 ? 66.912 3.621 -29.551 1.00 65.80 339 GLU A N 1
ATOM 11577 C CA . GLU D 4 339 ? 65.476 3.366 -29.605 1.00 65.61 339 GLU A CA 1
ATOM 11578 C C . GLU D 4 339 ? 65.083 3.122 -31.056 1.00 68.52 339 GLU A C 1
ATOM 11579 O O . GLU D 4 339 ? 65.514 3.850 -31.954 1.00 71.65 339 GLU A O 1
ATOM 11585 N N . GLY D 4 340 ? 64.276 2.089 -31.281 1.00 67.80 340 GLY A N 1
ATOM 11586 C CA . GLY D 4 340 ? 63.858 1.716 -32.630 1.00 70.85 340 GLY A CA 1
ATOM 11587 C C . GLY D 4 340 ? 64.622 0.532 -33.198 1.00 70.70 340 GLY A C 1
ATOM 11588 O O . GLY D 4 340 ? 64.143 -0.143 -34.112 1.00 72.82 340 GLY A O 1
ATOM 11589 N N . ALA D 4 341 ? 65.812 0.281 -32.654 1.00 68.58 341 ALA A N 1
ATOM 11590 C CA . ALA D 4 341 ? 66.665 -0.812 -33.113 1.00 68.71 341 ALA A CA 1
ATOM 11591 C C . ALA D 4 341 ? 66.049 -2.175 -32.817 1.00 66.89 341 ALA A C 1
ATOM 11592 O O . ALA D 4 341 ? 65.385 -2.363 -31.795 1.00 64.02 341 ALA A O 1
ATOM 11594 N N . THR D 4 342 ? 66.264 -3.115 -33.731 1.00 68.89 342 THR A N 1
ATOM 11595 C CA . THR D 4 342 ? 65.858 -4.498 -33.527 1.00 67.55 342 THR A CA 1
ATOM 11596 C C . THR D 4 342 ? 66.808 -5.166 -32.530 1.00 64.55 342 THR A C 1
ATOM 11597 O O . THR D 4 342 ? 68.029 -4.996 -32.611 1.00 65.12 342 THR A O 1
ATOM 11601 N N . PHE D 4 343 ? 66.234 -5.902 -31.582 1.00 61.52 343 PHE A N 1
ATOM 11602 C CA . PHE D 4 343 ? 66.997 -6.523 -30.504 1.00 58.84 343 PHE A CA 1
ATOM 11603 C C . PHE D 4 343 ? 66.463 -7.921 -30.200 1.00 57.72 343 PHE A C 1
ATOM 11604 O O . PHE D 4 343 ? 65.248 -8.133 -30.114 1.00 57.15 343 PHE A O 1
ATOM 11612 N N . ALA D 4 344 ? 67.380 -8.869 -30.039 1.00 57.72 344 ALA A N 1
ATOM 11613 C CA . ALA D 4 344 ? 67.018 -10.252 -29.750 1.00 56.97 344 ALA A CA 1
ATOM 11614 C C . ALA D 4 344 ? 67.606 -10.718 -28.423 1.00 54.43 344 ALA A C 1
ATOM 11615 O O . ALA D 4 344 ? 68.718 -10.326 -28.056 1.00 54.39 344 ALA A O 1
ATOM 11617 N N . ILE D 4 345 ? 66.847 -11.547 -27.709 1.00 52.61 345 ILE A N 1
ATOM 11618 C CA . ILE D 4 345 ? 67.306 -12.167 -26.464 1.00 50.61 345 ILE A CA 1
ATOM 11619 C C . ILE D 4 345 ? 66.841 -13.618 -26.323 1.00 50.43 345 ILE A C 1
ATOM 11620 O O . ILE D 4 345 ? 65.925 -14.062 -27.021 1.00 51.15 345 ILE A O 1
ATOM 11625 N N . GLY D 4 346 ? 67.484 -14.346 -25.412 1.00 49.51 346 GLY A N 1
ATOM 11626 C CA . GLY D 4 346 ? 67.196 -15.758 -25.190 1.00 49.65 346 GLY A CA 1
ATOM 11627 C C . GLY D 4 346 ? 66.290 -16.038 -24.010 1.00 47.15 346 GLY A C 1
ATOM 11628 O O . GLY D 4 346 ? 66.394 -15.396 -22.964 1.00 45.24 346 GLY A O 1
ATOM 11629 N N . LEU D 4 347 ? 65.406 -17.015 -24.193 1.00 47.56 347 LEU A N 1
ATOM 11630 C CA . LEU D 4 347 ? 64.425 -17.425 -23.197 1.00 45.71 347 LEU A CA 1
ATOM 11631 C C . LEU D 4 347 ? 64.786 -18.836 -22.701 1.00 46.25 347 LEU A C 1
ATOM 11632 O O . LEU D 4 347 ? 64.469 -19.825 -23.367 1.00 48.12 347 LEU A O 1
ATOM 11637 N N . PRO D 4 348 ? 65.472 -18.931 -21.540 1.00 45.07 348 PRO A N 1
ATOM 11638 C CA . PRO D 4 348 ? 65.938 -20.223 -21.009 1.00 45.86 348 PRO A CA 1
ATOM 11639 C C . PRO D 4 348 ? 64.846 -20.999 -20.262 1.00 44.54 348 PRO A C 1
ATOM 11640 O O . PRO D 4 348 ? 64.349 -20.522 -19.239 1.00 42.52 348 PRO A O 1
ATOM 11644 N N . PRO D 4 349 ? 64.484 -22.194 -20.766 1.00 46.02 349 PRO A N 1
ATOM 11645 C CA . PRO D 4 349 ? 63.392 -23.016 -20.221 1.00 45.34 349 PRO A CA 1
ATOM 11646 C C . PRO D 4 349 ? 63.424 -23.229 -18.702 1.00 43.94 349 PRO A C 1
ATOM 11647 O O . PRO D 4 349 ? 62.390 -23.089 -18.049 1.00 42.52 349 PRO A O 1
ATOM 11651 N N . GLU D 4 350 ? 64.590 -23.556 -18.145 1.00 44.60 350 GLU A N 1
ATOM 11652 C CA . GLU D 4 350 ? 64.669 -23.910 -16.720 1.00 44.12 350 GLU A CA 1
ATOM 11653 C C . GLU D 4 350 ? 64.493 -22.761 -15.726 1.00 41.65 350 GLU A C 1
ATOM 11654 O O . GLU D 4 350 ? 64.171 -22.996 -14.559 1.00 40.91 350 GLU A O 1
ATOM 11660 N N . ARG D 4 351 ? 64.686 -21.525 -16.191 1.00 40.38 351 ARG A N 1
ATOM 11661 C CA . ARG D 4 351 ? 64.486 -20.341 -15.349 1.00 38.39 351 ARG A CA 1
ATOM 11662 C C . ARG D 4 351 ? 63.101 -19.706 -15.547 1.00 36.66 351 ARG A C 1
ATOM 11663 O O . ARG D 4 351 ? 62.813 -18.638 -15.003 1.00 35.88 351 ARG A O 1
ATOM 11671 N N . CYS D 4 352 ? 62.243 -20.375 -16.312 1.00 36.44 352 CYS A N 1
ATOM 11672 C CA . CYS D 4 352 ? 60.893 -19.880 -16.574 1.00 35.09 352 CYS A CA 1
ATOM 11673 C C . CYS D 4 352 ? 59.892 -20.273 -15.491 1.00 33.73 352 CYS A C 1
ATOM 11674 O O . CYS D 4 352 ? 59.863 -21.419 -15.041 1.00 34.44 352 CYS A O 1
ATOM 11677 N N . HIS D 4 353 ? 59.071 -19.314 -15.080 1.00 31.64 353 HIS A N 1
ATOM 11678 C CA . HIS D 4 353 ? 57.977 -19.588 -14.158 1.00 30.66 353 HIS A CA 1
ATOM 11679 C C . HIS D 4 353 ? 56.690 -19.767 -14.951 1.00 31.01 353 HIS A C 1
ATOM 11680 O O . HIS D 4 353 ? 56.579 -19.303 -16.094 1.00 31.33 353 HIS A O 1
ATOM 11687 N N . LEU D 4 354 ? 55.724 -20.449 -14.349 1.00 30.91 354 LEU A N 1
ATOM 11688 C CA . LEU D 4 354 ? 54.441 -20.683 -14.995 1.00 31.62 354 LEU A CA 1
ATOM 11689 C C . LEU D 4 354 ? 53.317 -20.565 -13.984 1.00 32.08 354 LEU A C 1
ATOM 11690 O O . LEU D 4 354 ? 53.379 -21.158 -12.899 1.00 32.10 354 LEU A O 1
ATOM 11695 N N . PHE D 4 355 ? 52.300 -19.788 -14.352 1.00 32.53 355 PHE A N 1
ATOM 11696 C CA . PHE D 4 355 ? 51.181 -19.488 -13.472 1.00 33.33 355 PHE A CA 1
ATOM 11697 C C . PHE D 4 355 ? 49.869 -19.844 -14.140 1.00 35.54 355 PHE A C 1
ATOM 11698 O O . PHE D 4 355 ? 49.661 -19.557 -15.320 1.00 36.30 355 PHE A O 1
ATOM 11706 N N . ARG D 4 356 ? 48.997 -20.484 -13.369 1.00 36.96 356 ARG A N 1
ATOM 11707 C CA . ARG D 4 356 ? 47.683 -20.906 -13.831 1.00 39.47 356 ARG A CA 1
ATOM 11708 C C . ARG D 4 356 ? 46.758 -19.699 -13.970 1.00 41.23 356 ARG A C 1
ATOM 11709 O O . ARG D 4 356 ? 47.124 -18.581 -13.602 1.00 40.30 356 ARG A O 1
ATOM 11717 N N . GLU D 4 357 ? 45.557 -19.930 -14.493 1.00 44.19 357 GLU A N 1
ATOM 11718 C CA . GLU D 4 357 ? 44.573 -18.860 -14.662 1.00 46.83 357 GLU A CA 1
ATOM 11719 C C . GLU D 4 357 ? 44.305 -18.134 -13.342 1.00 46.94 357 GLU A C 1
ATOM 11720 O O . GLU D 4 357 ? 44.272 -16.904 -13.304 1.00 47.54 357 GLU A O 1
ATOM 11726 N N . ASP D 4 358 ? 44.148 -18.905 -12.267 1.00 46.91 358 ASP A N 1
ATOM 11727 C CA . ASP D 4 358 ? 43.874 -18.371 -10.933 1.00 47.62 358 ASP A CA 1
ATOM 11728 C C . ASP D 4 358 ? 45.079 -17.667 -10.296 1.00 45.27 358 ASP A C 1
ATOM 11729 O O . ASP D 4 358 ? 44.966 -17.105 -9.205 1.00 46.19 358 ASP A O 1
ATOM 11734 N N . GLY D 4 359 ? 46.226 -17.711 -10.972 1.00 42.59 359 GLY A N 1
ATOM 11735 C CA . GLY D 4 359 ? 47.417 -17.004 -10.518 1.00 40.08 359 GLY A CA 1
ATOM 11736 C C . GLY D 4 359 ? 48.443 -17.840 -9.769 1.00 38.45 359 GLY A C 1
ATOM 11737 O O . GLY D 4 359 ? 49.582 -17.402 -9.602 1.00 36.64 359 GLY A O 1
ATOM 11738 N N . THR D 4 360 ? 48.051 -19.035 -9.317 1.00 38.79 360 THR A N 1
ATOM 11739 C CA . THR D 4 360 ? 48.960 -19.914 -8.568 1.00 37.88 360 THR A CA 1
ATOM 11740 C C . THR D 4 360 ? 50.096 -20.446 -9.443 1.00 36.33 360 THR A C 1
ATOM 11741 O O . THR D 4 360 ? 49.898 -20.737 -10.630 1.00 36.15 360 THR A O 1
ATOM 11745 N N . ALA D 4 361 ? 51.281 -20.571 -8.847 1.00 35.27 361 ALA A N 1
ATOM 11746 C CA . ALA D 4 361 ? 52.462 -21.038 -9.572 1.00 34.25 361 ALA A CA 1
ATOM 11747 C C . ALA D 4 361 ? 52.482 -22.548 -9.754 1.00 34.99 361 ALA A C 1
ATOM 11748 O O . ALA D 4 361 ? 52.251 -23.302 -8.806 1.00 35.73 361 ALA A O 1
ATOM 11750 N N . CYS D 4 362 ? 52.760 -22.978 -10.983 1.00 35.04 362 CYS A N 1
ATOM 11751 C CA . CYS D 4 362 ? 53.140 -24.358 -11.249 1.00 36.01 362 CYS A CA 1
ATOM 11752 C C . CYS D 4 362 ? 54.553 -24.534 -10.701 1.00 35.60 362 CYS A C 1
ATOM 11753 O O . CYS D 4 362 ? 55.521 -24.023 -11.275 1.00 34.72 362 CYS A O 1
ATOM 11756 N N . ARG D 4 363 ? 54.661 -25.227 -9.570 1.00 36.74 363 ARG A N 1
ATOM 11757 C CA . ARG D 4 363 ? 55.930 -25.345 -8.844 1.00 37.13 363 ARG A CA 1
ATOM 11758 C C . ARG D 4 363 ? 57.105 -25.715 -9.756 1.00 36.77 363 ARG A C 1
ATOM 11759 O O . ARG D 4 363 ? 57.068 -26.732 -10.456 1.00 37.44 363 ARG A O 1
ATOM 11767 N N . ARG D 4 364 ? 58.138 -24.874 -9.737 1.00 35.78 364 ARG A N 1
ATOM 11768 C CA . ARG D 4 364 ? 59.357 -25.114 -10.505 1.00 36.11 364 ARG A CA 1
ATOM 11769 C C . ARG D 4 364 ? 60.107 -26.327 -9.971 1.00 38.02 364 ARG A C 1
ATOM 11770 O O . ARG D 4 364 ? 60.230 -26.504 -8.756 1.00 38.74 364 ARG A O 1
ATOM 11778 N N . LEU D 4 365 ? 60.607 -27.156 -10.882 1.00 39.46 365 LEU A N 1
ATOM 11779 C CA . LEU D 4 365 ? 61.296 -28.386 -10.496 1.00 42.10 365 LEU A CA 1
ATOM 11780 C C . LEU D 4 365 ? 62.798 -28.359 -10.772 1.00 43.52 365 LEU A C 1
ATOM 11781 O O . LEU D 4 365 ? 63.533 -29.219 -10.282 1.00 45.60 365 LEU A O 1
ATOM 11786 N N . HIS D 4 366 ? 63.251 -27.374 -11.547 1.00 42.89 366 HIS A N 1
ATOM 11787 C CA . HIS D 4 366 ? 64.684 -27.134 -11.697 1.00 44.63 366 HIS A CA 1
ATOM 11788 C C . HIS D 4 366 ? 65.270 -26.760 -10.339 1.00 45.46 366 HIS A C 1
ATOM 11789 O O . HIS D 4 366 ? 64.767 -25.856 -9.660 1.00 43.99 366 HIS A O 1
ATOM 11796 N N . LYS D 4 367 ? 66.319 -27.469 -9.939 1.00 48.54 367 LYS A N 1
ATOM 11797 C CA . LYS D 4 367 ? 66.977 -27.182 -8.675 1.00 50.36 367 LYS A CA 1
ATOM 11798 C C . LYS D 4 367 ? 67.908 -25.993 -8.825 1.00 50.25 367 LYS A C 1
ATOM 11799 O O . LYS D 4 367 ? 68.846 -26.020 -9.624 1.00 51.59 367 LYS A O 1
ATOM 11805 N N . GLU D 4 368 ? 67.629 -24.949 -8.052 1.00 49.26 368 GLU A N 1
ATOM 11806 C CA . GLU D 4 368 ? 68.414 -23.725 -8.086 1.00 49.47 368 GLU A CA 1
ATOM 11807 C C . GLU D 4 368 ? 69.321 -23.633 -6.848 1.00 51.93 368 GLU A C 1
ATOM 11808 O O . GLU D 4 368 ? 68.875 -23.914 -5.734 1.00 52.73 368 GLU A O 1
ATOM 11814 N N . PRO D 4 369 ? 70.602 -23.257 -7.041 1.00 53.83 369 PRO A N 1
ATOM 11815 C CA . PRO D 4 369 ? 71.581 -23.211 -5.938 1.00 56.94 369 PRO A CA 1
ATOM 11816 C C . PRO D 4 369 ? 71.235 -22.199 -4.846 1.00 56.45 369 PRO A C 1
ATOM 11817 O O . PRO D 4 369 ? 70.783 -21.094 -5.148 1.00 54.05 369 PRO A O 1
ATOM 11821 N N . GLY D 4 370 ? 71.454 -22.586 -3.591 1.00 59.26 370 GLY A N 1
ATOM 11822 C CA . GLY D 4 370 ? 71.185 -21.722 -2.439 1.00 59.91 370 GLY A CA 1
ATOM 11823 C C . GLY D 4 370 ? 69.875 -22.011 -1.724 1.00 59.44 370 GLY A C 1
ATOM 11824 O O . GLY D 4 370 ? 69.528 -21.327 -0.757 1.00 60.00 370 GLY A O 1
ATOM 11825 N N . VAL D 4 371 ? 69.153 -23.024 -2.201 1.00 58.79 371 VAL A N 1
ATOM 11826 C CA . VAL D 4 371 ? 67.867 -23.431 -1.633 1.00 58.53 371 VAL A CA 1
ATOM 11827 C C . VAL D 4 371 ? 67.894 -24.921 -1.292 1.00 61.16 371 VAL A C 1
ATOM 11828 O O . VAL D 4 371 ? 68.211 -25.754 -2.148 1.00 61.36 371 VAL A O 1
ATOM 11832 N N . ALA D 4 372 ? 67.564 -25.244 -0.041 1.00 63.63 372 ALA A N 1
ATOM 11833 C CA . ALA D 4 372 ? 67.538 -26.629 0.437 1.00 66.52 372 ALA A CA 1
ATOM 11834 C C . ALA D 4 372 ? 66.253 -27.358 0.041 1.00 65.02 372 ALA A C 1
ATOM 11835 O O . ALA D 4 372 ? 65.195 -26.744 -0.109 1.00 62.72 372 ALA A O 1
ATOM 11837 N N . ALA E 4 2 ? 60.211 28.245 -15.323 1.00 42.98 2 ALA B N 1
ATOM 11838 C CA . ALA E 4 2 ? 61.197 29.363 -15.280 1.00 43.63 2 ALA B CA 1
ATOM 11839 C C . ALA E 4 2 ? 62.591 28.819 -15.004 1.00 42.88 2 ALA B C 1
ATOM 11840 O O . ALA E 4 2 ? 62.736 27.756 -14.405 1.00 41.50 2 ALA B O 1
ATOM 11842 N N . SER E 4 3 ? 63.615 29.545 -15.444 1.00 44.02 3 SER B N 1
ATOM 11843 C CA . SER E 4 3 ? 64.988 29.186 -15.108 1.00 43.36 3 SER B CA 1
ATOM 11844 C C . SER E 4 3 ? 65.239 29.472 -13.628 1.00 41.85 3 SER B C 1
ATOM 11845 O O . SER E 4 3 ? 64.495 30.222 -12.997 1.00 41.74 3 SER B O 1
ATOM 11848 N N . VAL E 4 4 ? 66.275 28.854 -13.076 1.00 40.86 4 VAL B N 1
ATOM 11849 C CA . VAL E 4 4 ? 66.619 29.027 -11.674 1.00 39.69 4 VAL B CA 1
ATOM 11850 C C . VAL E 4 4 ? 68.128 29.206 -11.589 1.00 40.54 4 VAL B C 1
ATOM 11851 O O . VAL E 4 4 ? 68.886 28.323 -11.991 1.00 40.66 4 VAL B O 1
ATOM 11855 N N . GLN E 4 5 ? 68.562 30.356 -11.090 1.00 41.44 5 GLN B N 1
ATOM 11856 C CA . GLN E 4 5 ? 69.989 30.601 -10.919 1.00 42.54 5 GLN B CA 1
ATOM 11857 C C . GLN E 4 5 ? 70.333 30.940 -9.470 1.00 41.81 5 GLN B C 1
ATOM 11858 O O . GLN E 4 5 ? 69.708 31.798 -8.849 1.00 41.59 5 GLN B O 1
ATOM 11864 N N . LEU E 4 6 ? 71.306 30.213 -8.935 1.00 41.57 6 LEU B N 1
ATOM 11865 C CA . LEU E 4 6 ? 71.834 30.467 -7.607 1.00 41.51 6 LEU B CA 1
ATOM 11866 C C . LEU E 4 6 ? 73.239 31.017 -7.781 1.00 43.39 6 LEU B C 1
ATOM 11867 O O . LEU E 4 6 ? 74.079 30.394 -8.428 1.00 43.74 6 LEU B O 1
ATOM 11872 N N . GLN E 4 7 ? 73.482 32.198 -7.224 1.00 44.84 7 GLN B N 1
ATOM 11873 C CA . GLN E 4 7 ? 74.780 32.852 -7.354 1.00 47.18 7 GLN B CA 1
ATOM 11874 C C . GLN E 4 7 ? 75.370 33.122 -5.980 1.00 47.70 7 GLN B C 1
ATOM 11875 O O . GLN E 4 7 ? 74.843 33.932 -5.214 1.00 47.51 7 GLN B O 1
ATOM 11881 N N . ASN E 4 8 ? 76.454 32.409 -5.678 1.00 48.54 8 ASN B N 1
ATOM 11882 C CA . ASN E 4 8 ? 77.117 32.446 -4.372 1.00 49.86 8 ASN B CA 1
ATOM 11883 C C . ASN E 4 8 ? 76.173 32.313 -3.170 1.00 48.79 8 ASN B C 1
ATOM 11884 O O . ASN E 4 8 ? 76.371 32.964 -2.144 1.00 49.81 8 ASN B O 1
ATOM 11889 N N . VAL E 4 9 ? 75.156 31.463 -3.301 1.00 47.47 9 VAL B N 1
ATOM 11890 C CA . VAL E 4 9 ? 74.166 31.279 -2.239 1.00 46.73 9 VAL B CA 1
ATOM 11891 C C . VAL E 4 9 ? 74.781 30.574 -1.024 1.00 47.21 9 VAL B C 1
ATOM 11892 O O . VAL E 4 9 ? 75.352 29.484 -1.132 1.00 46.63 9 VAL B O 1
ATOM 11896 N N . THR E 4 10 ? 74.678 31.239 0.123 1.00 48.49 10 THR B N 1
ATOM 11897 C CA . THR E 4 10 ? 75.224 30.744 1.379 1.00 49.30 10 THR B CA 1
ATOM 11898 C C . THR E 4 10 ? 74.138 30.733 2.449 1.00 48.66 10 THR B C 1
ATOM 11899 O O . THR E 4 10 ? 73.313 31.646 2.518 1.00 48.76 10 THR B O 1
ATOM 11903 N N . LYS E 4 11 ? 74.137 29.677 3.257 1.00 48.43 11 LYS B N 1
ATOM 11904 C CA . LYS E 4 11 ? 73.203 29.532 4.363 1.00 48.15 11 LYS B CA 1
ATOM 11905 C C . LYS E 4 11 ? 73.949 29.200 5.648 1.00 49.62 11 LYS B C 1
ATOM 11906 O O . LYS E 4 11 ? 74.766 28.274 5.687 1.00 49.63 11 LYS B O 1
ATOM 11912 N N . ALA E 4 12 ? 73.664 29.972 6.692 1.00 51.13 12 ALA B N 1
ATOM 11913 C CA . ALA E 4 12 ? 74.214 29.726 8.018 1.00 52.84 12 ALA B CA 1
ATOM 11914 C C . ALA E 4 12 ? 73.118 29.794 9.073 1.00 52.90 12 ALA B C 1
ATOM 11915 O O . ALA E 4 12 ? 72.299 30.716 9.078 1.00 52.84 12 ALA B O 1
ATOM 11917 N N . TRP E 4 13 ? 73.099 28.790 9.945 1.00 53.29 13 TRP B N 1
ATOM 11918 C CA . TRP E 4 13 ? 72.270 28.809 11.139 1.00 54.09 13 TRP B CA 1
ATOM 11919 C C . TRP E 4 13 ? 73.175 29.216 12.294 1.00 56.92 13 TRP B C 1
ATOM 11920 O O . TRP E 4 13 ? 73.740 28.362 12.985 1.00 57.55 13 TRP B O 1
ATOM 11931 N N . GLY E 4 14 ? 73.322 30.524 12.489 1.00 59.03 14 GLY B N 1
ATOM 11932 C CA . GLY E 4 14 ? 74.298 31.051 13.435 1.00 62.26 14 GLY B CA 1
ATOM 11933 C C . GLY E 4 14 ? 75.693 30.892 12.863 1.00 63.63 14 GLY B C 1
ATOM 11934 O O . GLY E 4 14 ? 76.082 31.623 11.949 1.00 64.12 14 GLY B O 1
ATOM 11935 N N . GLU E 4 15 ? 76.439 29.923 13.387 1.00 64.51 15 GLU B N 1
ATOM 11936 C CA . GLU E 4 15 ? 77.799 29.670 12.915 1.00 66.04 15 GLU B CA 1
ATOM 11937 C C . GLU E 4 15 ? 77.997 28.219 12.456 1.00 64.59 15 GLU B C 1
ATOM 11938 O O . GLU E 4 15 ? 79.121 27.710 12.415 1.00 65.86 15 GLU B O 1
ATOM 11944 N N . VAL E 4 16 ? 76.888 27.565 12.116 1.00 62.12 16 VAL B N 1
ATOM 11945 C CA . VAL E 4 16 ? 76.912 26.276 11.432 1.00 60.47 16 VAL B CA 1
ATOM 11946 C C . VAL E 4 16 ? 76.529 26.522 9.969 1.00 58.75 16 VAL B C 1
ATOM 11947 O O . VAL E 4 16 ? 75.370 26.824 9.662 1.00 57.32 16 VAL B O 1
ATOM 11951 N N . VAL E 4 17 ? 77.510 26.409 9.076 1.00 58.98 17 VAL B N 1
ATOM 11952 C CA . VAL E 4 17 ? 77.307 26.697 7.655 1.00 57.60 17 VAL B CA 1
ATOM 11953 C C . VAL E 4 17 ? 76.739 25.475 6.931 1.00 55.32 17 VAL B C 1
ATOM 11954 O O . VAL E 4 17 ? 77.387 24.429 6.861 1.00 55.67 17 VAL B O 1
ATOM 11958 N N . VAL E 4 18 ? 75.528 25.623 6.396 1.00 53.17 18 VAL B N 1
ATOM 11959 C CA . VAL E 4 18 ? 74.791 24.520 5.766 1.00 50.78 18 VAL B CA 1
ATOM 11960 C C . VAL E 4 18 ? 74.878 24.554 4.237 1.00 50.03 18 VAL B C 1
ATOM 11961 O O . VAL E 4 18 ? 74.849 23.509 3.580 1.00 49.43 18 VAL B O 1
ATOM 11965 N N . SER E 4 19 ? 74.957 25.758 3.682 1.00 50.19 19 SER B N 1
ATOM 11966 C CA . SER E 4 19 ? 75.210 25.950 2.260 1.00 49.80 19 SER B CA 1
ATOM 11967 C C . SER E 4 19 ? 76.374 26.916 2.124 1.00 51.47 19 SER B C 1
ATOM 11968 O O . SER E 4 19 ? 76.384 27.977 2.749 1.00 52.23 19 SER B O 1
ATOM 11971 N N . LYS E 4 20 ? 77.356 26.538 1.315 1.00 51.93 20 LYS B N 1
ATOM 11972 C CA . LYS E 4 20 ? 78.582 27.313 1.195 1.00 53.90 20 LYS B CA 1
ATOM 11973 C C . LYS E 4 20 ? 78.876 27.685 -0.255 1.00 54.01 20 LYS B C 1
ATOM 11974 O O . LYS E 4 20 ? 79.277 26.837 -1.057 1.00 53.94 20 LYS B O 1
ATOM 11980 N N . ASP E 4 21 ? 78.655 28.960 -0.576 1.00 54.25 21 ASP B N 1
ATOM 11981 C CA . ASP E 4 21 ? 79.015 29.544 -1.873 1.00 54.74 21 ASP B CA 1
ATOM 11982 C C . ASP E 4 21 ? 78.472 28.735 -3.060 1.00 52.68 21 ASP B C 1
ATOM 11983 O O . ASP E 4 21 ? 79.203 28.405 -3.994 1.00 53.47 21 ASP B O 1
ATOM 11988 N N . ILE E 4 22 ? 77.181 28.422 -3.010 1.00 49.88 22 ILE B N 1
ATOM 11989 C CA . ILE E 4 22 ? 76.551 27.592 -4.030 1.00 47.89 22 ILE B CA 1
ATOM 11990 C C . ILE E 4 22 ? 76.281 28.361 -5.325 1.00 48.13 22 ILE B C 1
ATOM 11991 O O . ILE E 4 22 ? 75.636 29.414 -5.323 1.00 47.78 22 ILE B O 1
ATOM 11996 N N . ASN E 4 23 ? 76.810 27.819 -6.419 1.00 48.31 23 ASN B N 1
ATOM 11997 C CA . ASN E 4 23 ? 76.609 28.365 -7.753 1.00 48.81 23 ASN B CA 1
ATOM 11998 C C . ASN E 4 23 ? 75.980 27.338 -8.683 1.00 47.73 23 ASN B C 1
ATOM 11999 O O . ASN E 4 23 ? 76.608 26.333 -9.027 1.00 47.89 23 ASN B O 1
ATOM 12004 N N . LEU E 4 24 ? 74.733 27.591 -9.071 1.00 46.68 24 LEU B N 1
ATOM 12005 C CA . LEU E 4 24 ? 74.002 26.696 -9.966 1.00 45.97 24 LEU B CA 1
ATOM 12006 C C . LEU E 4 24 ? 73.204 27.460 -11.014 1.00 46.48 24 LEU B C 1
ATOM 12007 O O . LEU E 4 24 ? 72.581 28.475 -10.716 1.00 46.42 24 LEU B O 1
ATOM 12012 N N . ASP E 4 25 ? 73.229 26.954 -12.242 1.00 47.42 25 ASP B N 1
ATOM 12013 C CA . ASP E 4 25 ? 72.464 27.528 -13.345 1.00 48.44 25 ASP B CA 1
ATOM 12014 C C . ASP E 4 25 ? 71.531 26.466 -13.919 1.00 47.50 25 ASP B C 1
ATOM 12015 O O . ASP E 4 25 ? 71.943 25.622 -14.719 1.00 48.03 25 ASP B O 1
ATOM 12020 N N . ILE E 4 26 ? 70.275 26.501 -13.486 1.00 46.31 26 ILE B N 1
ATOM 12021 C CA . ILE E 4 26 ? 69.270 25.558 -13.967 1.00 45.67 26 ILE B CA 1
ATOM 12022 C C . ILE E 4 26 ? 68.446 26.226 -15.062 1.00 46.93 26 ILE B C 1
ATOM 12023 O O . ILE E 4 26 ? 67.701 27.172 -14.805 1.00 47.07 26 ILE B O 1
ATOM 12028 N N . HIS E 4 27 ? 68.606 25.733 -16.287 1.00 48.22 27 HIS B N 1
ATOM 12029 C CA . HIS E 4 27 ? 67.921 26.288 -17.449 1.00 49.64 27 HIS B CA 1
ATOM 12030 C C . HIS E 4 27 ? 66.441 25.911 -17.460 1.00 48.55 27 HIS B C 1
ATOM 12031 O O . HIS E 4 27 ? 66.038 24.927 -16.836 1.00 46.73 27 HIS B O 1
ATOM 12038 N N . GLU E 4 28 ? 65.641 26.708 -18.166 1.00 49.56 28 GLU B N 1
ATOM 12039 C CA . GLU E 4 28 ? 64.200 26.487 -18.269 1.00 49.19 28 GLU B CA 1
ATOM 12040 C C . GLU E 4 28 ? 63.885 25.120 -18.880 1.00 48.55 28 GLU B C 1
ATOM 12041 O O . GLU E 4 28 ? 64.405 24.767 -19.942 1.00 50.02 28 GLU B O 1
ATOM 12047 N N . GLY E 4 29 ? 63.049 24.355 -18.178 1.00 46.49 29 GLY B N 1
ATOM 12048 C CA . GLY E 4 29 ? 62.608 23.035 -18.628 1.00 45.50 29 GLY B CA 1
ATOM 12049 C C . GLY E 4 29 ? 63.606 21.918 -18.392 1.00 44.33 29 GLY B C 1
ATOM 12050 O O . GLY E 4 29 ? 63.432 20.816 -18.900 1.00 44.53 29 GLY B O 1
ATOM 12051 N N . GLU E 4 30 ? 64.656 22.207 -17.628 1.00 43.15 30 GLU B N 1
ATOM 12052 C CA . GLU E 4 30 ? 65.693 21.228 -17.324 1.00 42.30 30 GLU B CA 1
ATOM 12053 C C . GLU E 4 30 ? 65.305 20.391 -16.103 1.00 39.66 30 GLU B C 1
ATOM 12054 O O . GLU E 4 30 ? 64.735 20.909 -15.139 1.00 38.11 30 GLU B O 1
ATOM 12060 N N . PHE E 4 31 ? 65.608 19.098 -16.154 1.00 38.88 31 PHE B N 1
ATOM 12061 C CA . PHE E 4 31 ? 65.329 18.200 -15.034 1.00 36.75 31 PHE B CA 1
ATOM 12062 C C . PHE E 4 31 ? 66.596 17.995 -14.214 1.00 36.25 31 PHE B C 1
ATOM 12063 O O . PHE E 4 31 ? 67.491 17.243 -14.597 1.00 36.85 31 PHE B O 1
ATOM 12071 N N . VAL E 4 32 ? 66.666 18.667 -13.076 1.00 35.38 32 VAL B N 1
ATOM 12072 C CA . VAL E 4 32 ? 67.847 18.582 -12.230 1.00 35.72 32 VAL B CA 1
ATOM 12073 C C . VAL E 4 32 ? 67.558 17.787 -10.958 1.00 34.57 32 VAL B C 1
ATOM 12074 O O . VAL E 4 32 ? 66.566 18.039 -10.266 1.00 33.75 32 VAL B O 1
ATOM 12078 N N . VAL E 4 33 ? 68.413 16.813 -10.663 1.00 35.13 33 VAL B N 1
ATOM 12079 C CA . VAL E 4 33 ? 68.302 16.092 -9.400 1.00 34.60 33 VAL B CA 1
ATOM 12080 C C . VAL E 4 33 ? 69.476 16.403 -8.478 1.00 34.85 33 VAL B C 1
ATOM 12081 O O . VAL E 4 33 ? 70.631 16.424 -8.905 1.00 35.97 33 VAL B O 1
ATOM 12085 N N . PHE E 4 34 ? 69.144 16.691 -7.223 1.00 34.13 34 PHE B N 1
ATOM 12086 C CA . PHE E 4 34 ? 70.117 16.914 -6.174 1.00 34.73 34 PHE B CA 1
ATOM 12087 C C . PHE E 4 34 ? 70.331 15.596 -5.449 1.00 34.48 34 PHE B C 1
ATOM 12088 O O . PHE E 4 34 ? 69.362 14.930 -5.062 1.00 33.78 34 PHE B O 1
ATOM 12096 N N . VAL E 4 35 ? 71.595 15.217 -5.282 1.00 35.22 35 VAL B N 1
ATOM 12097 C CA . VAL E 4 35 ? 71.959 14.061 -4.464 1.00 35.13 35 VAL B CA 1
ATOM 12098 C C . VAL E 4 35 ? 73.038 14.460 -3.450 1.00 35.95 35 VAL B C 1
ATOM 12099 O O . VAL E 4 35 ? 73.708 15.482 -3.614 1.00 36.60 35 VAL B O 1
ATOM 12103 N N . GLY E 4 36 ? 73.199 13.650 -2.408 1.00 35.96 36 GLY B N 1
ATOM 12104 C CA . GLY E 4 36 ? 74.182 13.922 -1.363 1.00 37.06 36 GLY B CA 1
ATOM 12105 C C . GLY E 4 36 ? 73.842 13.203 -0.070 1.00 36.87 36 GLY B C 1
ATOM 12106 O O . GLY E 4 36 ? 72.708 12.768 0.110 1.00 35.42 36 GLY B O 1
ATOM 12107 N N . PRO E 4 37 ? 74.826 13.073 0.842 1.00 38.37 37 PRO B N 1
ATOM 12108 C CA . PRO E 4 37 ? 74.612 12.357 2.102 1.00 38.65 37 PRO B CA 1
ATOM 12109 C C . PRO E 4 37 ? 73.495 12.980 2.932 1.00 38.03 37 PRO B C 1
ATOM 12110 O O . PRO E 4 37 ? 73.209 14.176 2.801 1.00 37.86 37 PRO B O 1
ATOM 12114 N N . SER E 4 38 ? 72.858 12.160 3.762 1.00 38.04 38 SER B N 1
ATOM 12115 C CA . SER E 4 38 ? 71.860 12.642 4.705 1.00 37.78 38 SER B CA 1
ATOM 12116 C C . SER E 4 38 ? 72.463 13.791 5.517 1.00 38.82 38 SER B C 1
ATOM 12117 O O . SER E 4 38 ? 73.465 13.614 6.207 1.00 40.41 38 SER B O 1
ATOM 12120 N N . GLY E 4 39 ? 71.873 14.976 5.381 1.00 38.55 39 GLY B N 1
ATOM 12121 C CA . GLY E 4 39 ? 72.310 16.167 6.105 1.00 39.53 39 GLY B CA 1
ATOM 12122 C C . GLY E 4 39 ? 73.316 17.067 5.398 1.00 40.66 39 GLY B C 1
ATOM 12123 O O . GLY E 4 39 ? 73.950 17.907 6.041 1.00 41.87 39 GLY B O 1
ATOM 12124 N N . CYS E 4 40 ? 73.462 16.908 4.082 1.00 40.29 40 CYS B N 1
ATOM 12125 C CA . CYS E 4 40 ? 74.435 17.696 3.313 1.00 41.22 40 CYS B CA 1
ATOM 12126 C C . CYS E 4 40 ? 73.906 19.074 2.896 1.00 40.38 40 CYS B C 1
ATOM 12127 O O . CYS E 4 40 ? 74.692 19.966 2.553 1.00 41.49 40 CYS B O 1
ATOM 12130 N N . GLY E 4 41 ? 72.582 19.232 2.906 1.00 38.40 41 GLY B N 1
ATOM 12131 C CA . GLY E 4 41 ? 71.945 20.516 2.598 1.00 37.16 41 GLY B CA 1
ATOM 12132 C C . GLY E 4 41 ? 70.973 20.545 1.426 1.00 35.68 41 GLY B C 1
ATOM 12133 O O . GLY E 4 41 ? 70.725 21.617 0.858 1.00 35.73 41 GLY B O 1
ATOM 12134 N N . LYS E 4 42 ? 70.403 19.388 1.073 1.00 34.08 42 LYS B N 1
ATOM 12135 C CA . LYS E 4 42 ? 69.518 19.282 -0.103 1.00 32.95 42 LYS B CA 1
ATOM 12136 C C . LYS E 4 42 ? 68.181 19.997 0.100 1.00 32.08 42 LYS B C 1
ATOM 12137 O O . LYS E 4 42 ? 67.814 20.854 -0.700 1.00 32.22 42 LYS B O 1
ATOM 12143 N N . SER E 4 43 ? 67.463 19.632 1.165 1.00 31.37 43 SER B N 1
ATOM 12144 C CA . SER E 4 43 ? 66.198 20.278 1.522 1.00 30.88 43 SER B CA 1
ATOM 12145 C C . SER E 4 43 ? 66.354 21.777 1.783 1.00 31.92 43 SER B C 1
ATOM 12146 O O . SER E 4 43 ? 65.512 22.569 1.352 1.00 31.76 43 SER B O 1
ATOM 12149 N N . THR E 4 44 ? 67.422 22.155 2.490 1.00 33.01 44 THR B N 1
ATOM 12150 C CA . THR E 4 44 ? 67.718 23.565 2.754 1.00 34.17 44 THR B CA 1
ATOM 12151 C C . THR E 4 44 ? 67.765 24.352 1.444 1.00 34.44 44 THR B C 1
ATOM 12152 O O . THR E 4 44 ? 67.118 25.396 1.324 1.00 35.04 44 THR B O 1
ATOM 12156 N N . LEU E 4 45 ? 68.508 23.837 0.464 1.00 34.45 45 LEU B N 1
ATOM 12157 C CA . LEU E 4 45 ? 68.582 24.445 -0.867 1.00 34.73 45 LEU B CA 1
ATOM 12158 C C . LEU E 4 45 ? 67.204 24.597 -1.491 1.00 33.73 45 LEU B C 1
ATOM 12159 O O . LEU E 4 45 ? 66.841 25.674 -1.956 1.00 34.07 45 LEU B O 1
ATOM 12164 N N . LEU E 4 46 ? 66.451 23.501 -1.491 1.00 32.53 46 LEU B N 1
ATOM 12165 C CA . LEU E 4 46 ? 65.092 23.465 -2.013 1.00 31.89 46 LEU B CA 1
ATOM 12166 C C . LEU E 4 46 ? 64.202 24.519 -1.338 1.00 31.96 46 LEU B C 1
ATOM 12167 O O . LEU E 4 46 ? 63.446 25.223 -2.008 1.00 32.29 46 LEU B O 1
ATOM 12172 N N . ARG E 4 47 ? 64.327 24.636 -0.017 1.00 31.95 47 ARG B N 1
ATOM 12173 C CA . ARG E 4 47 ? 63.519 25.561 0.791 1.00 32.18 47 ARG B CA 1
ATOM 12174 C C . ARG E 4 47 ? 63.952 27.023 0.639 1.00 33.65 47 ARG B C 1
ATOM 12175 O O . ARG E 4 47 ? 63.139 27.931 0.820 1.00 34.05 47 ARG B O 1
ATOM 12183 N N . MET E 4 48 ? 65.228 27.245 0.320 1.00 34.42 48 MET B N 1
ATOM 12184 C CA . MET E 4 48 ? 65.714 28.586 -0.013 1.00 36.01 48 MET B CA 1
ATOM 12185 C C . MET E 4 48 ? 65.167 29.016 -1.367 1.00 36.01 48 MET B C 1
ATOM 12186 O O . MET E 4 48 ? 64.801 30.176 -1.548 1.00 37.08 48 MET B O 1
ATOM 12191 N N . ILE E 4 49 ? 65.100 28.075 -2.308 1.00 35.08 49 ILE B N 1
ATOM 12192 C CA . ILE E 4 49 ? 64.470 28.331 -3.602 1.00 35.21 49 ILE B CA 1
ATOM 12193 C C . ILE E 4 49 ? 62.974 28.628 -3.420 1.00 34.95 49 ILE B C 1
ATOM 12194 O O . ILE E 4 49 ? 62.448 29.564 -4.019 1.00 35.74 49 ILE B O 1
ATOM 12199 N N . ALA E 4 50 ? 62.314 27.846 -2.566 1.00 34.05 50 ALA B N 1
ATOM 12200 C CA . ALA E 4 50 ? 60.884 28.010 -2.274 1.00 33.99 50 ALA B CA 1
ATOM 12201 C C . ALA E 4 50 ? 60.580 29.315 -1.539 1.00 35.07 50 ALA B C 1
ATOM 12202 O O . ALA E 4 50 ? 59.505 29.896 -1.710 1.00 35.47 50 ALA B O 1
ATOM 12204 N N . GLY E 4 51 ? 61.529 29.763 -0.720 1.00 35.52 51 GLY B N 1
ATOM 12205 C CA . GLY E 4 51 ? 61.337 30.942 0.120 1.00 36.76 51 GLY B CA 1
ATOM 12206 C C . GLY E 4 51 ? 60.855 30.599 1.517 1.00 36.49 51 GLY B C 1
ATOM 12207 O O . GLY E 4 51 ? 60.468 31.481 2.284 1.00 37.45 51 GLY B O 1
ATOM 12208 N N . LEU E 4 52 ? 60.876 29.312 1.843 1.00 35.32 52 LEU B N 1
ATOM 12209 C CA . LEU E 4 52 ? 60.492 28.838 3.170 1.00 35.11 52 LEU B CA 1
ATOM 12210 C C . LEU E 4 52 ? 61.649 29.013 4.151 1.00 35.93 52 LEU B C 1
ATOM 12211 O O . LEU E 4 52 ? 61.469 28.898 5.367 1.00 36.42 52 LEU B O 1
ATOM 12216 N N . GLU E 4 53 ? 62.833 29.288 3.608 1.00 36.30 53 GLU B N 1
ATOM 12217 C CA A GLU E 4 53 ? 64.024 29.534 4.413 0.50 37.29 53 GLU B CA 1
ATOM 12218 C CA B GLU E 4 53 ? 64.006 29.564 4.422 0.50 37.26 53 GLU B CA 1
ATOM 12219 C C . GLU E 4 53 ? 64.780 30.744 3.847 1.00 38.51 53 GLU B C 1
ATOM 12220 O O . GLU E 4 53 ? 64.866 30.915 2.629 1.00 38.46 53 GLU B O 1
ATOM 12231 N N . THR E 4 54 ? 65.324 31.574 4.728 1.00 39.87 54 THR B N 1
ATOM 12232 C CA . THR E 4 54 ? 66.057 32.769 4.304 1.00 41.34 54 THR B CA 1
ATOM 12233 C C . THR E 4 54 ? 67.427 32.432 3.721 1.00 41.44 54 THR B C 1
ATOM 12234 O O . THR E 4 54 ? 68.015 31.401 4.044 1.00 40.77 54 THR B O 1
ATOM 12238 N N . ILE E 4 55 ? 67.920 33.318 2.861 1.00 42.43 55 ILE B N 1
ATOM 12239 C CA . ILE E 4 55 ? 69.256 33.209 2.287 1.00 42.81 55 ILE B CA 1
ATOM 12240 C C . ILE E 4 55 ? 70.178 34.161 3.040 1.00 44.60 55 ILE B C 1
ATOM 12241 O O . ILE E 4 55 ? 69.900 35.356 3.126 1.00 45.83 55 ILE B O 1
ATOM 12246 N N . THR E 4 56 ? 71.263 33.626 3.595 1.00 44.94 56 THR B N 1
ATOM 12247 C CA . THR E 4 56 ? 72.201 34.430 4.385 1.00 46.78 56 THR B CA 1
ATOM 12248 C C . THR E 4 56 ? 72.901 35.470 3.514 1.00 48.37 56 THR B C 1
ATOM 12249 O O . THR E 4 56 ? 72.838 36.662 3.808 1.00 50.00 56 THR B O 1
ATOM 12253 N N . SER E 4 57 ? 73.554 35.013 2.446 1.00 48.04 57 SER B N 1
ATOM 12254 C CA . SER E 4 57 ? 74.180 35.900 1.461 1.00 49.60 57 SER B CA 1
ATOM 12255 C C . SER E 4 57 ? 74.156 35.264 0.073 1.00 48.33 57 SER B C 1
ATOM 12256 O O . SER E 4 57 ? 73.956 34.054 -0.060 1.00 46.69 57 SER B O 1
ATOM 12259 N N . GLY E 4 58 ? 74.367 36.082 -0.956 1.00 49.25 58 GLY B N 1
ATOM 12260 C CA . GLY E 4 58 ? 74.257 35.625 -2.339 1.00 48.26 58 GLY B CA 1
ATOM 12261 C C . GLY E 4 58 ? 72.882 35.889 -2.929 1.00 47.03 58 GLY B C 1
ATOM 12262 O O . GLY E 4 58 ? 72.008 36.452 -2.262 1.00 46.58 58 GLY B O 1
ATOM 12263 N N . ASP E 4 59 ? 72.686 35.474 -4.179 1.00 46.35 59 ASP B N 1
ATOM 12264 C CA . ASP E 4 59 ? 71.475 35.825 -4.921 1.00 45.82 59 ASP B CA 1
ATOM 12265 C C . ASP E 4 59 ? 70.774 34.634 -5.554 1.00 43.95 59 ASP B C 1
ATOM 12266 O O . ASP E 4 59 ? 71.411 33.742 -6.120 1.00 43.62 59 ASP B O 1
ATOM 12271 N N . LEU E 4 60 ? 69.450 34.649 -5.459 1.00 42.82 60 LEU B N 1
ATOM 12272 C CA . LEU E 4 60 ? 68.596 33.682 -6.131 1.00 41.25 60 LEU B CA 1
ATOM 12273 C C . LEU E 4 60 ? 67.752 34.386 -7.189 1.00 42.00 60 LEU B C 1
ATOM 12274 O O . LEU E 4 60 ? 67.098 35.393 -6.910 1.00 42.62 60 LEU B O 1
ATOM 12279 N N . PHE E 4 61 ? 67.773 33.846 -8.401 1.00 42.10 61 PHE B N 1
ATOM 12280 C CA . PHE E 4 61 ? 66.911 34.323 -9.471 1.00 42.94 61 PHE B CA 1
ATOM 12281 C C . PHE E 4 61 ? 65.989 33.201 -9.936 1.00 41.96 61 PHE B C 1
ATOM 12282 O O . PHE E 4 61 ? 66.411 32.048 -10.049 1.00 41.22 61 PHE B O 1
ATOM 12290 N N . ILE E 4 62 ? 64.725 33.543 -10.166 1.00 42.21 62 ILE B N 1
ATOM 12291 C CA . ILE E 4 62 ? 63.774 32.647 -10.816 1.00 41.81 62 ILE B CA 1
ATOM 12292 C C . ILE E 4 62 ? 63.112 33.420 -11.953 1.00 43.69 62 ILE B C 1
ATOM 12293 O O . ILE E 4 62 ? 62.458 34.440 -11.722 1.00 44.58 62 ILE B O 1
ATOM 12298 N N . GLY E 4 63 ? 63.311 32.940 -13.179 1.00 44.78 63 GLY B N 1
ATOM 12299 C CA . GLY E 4 63 ? 62.812 33.612 -14.380 1.00 47.06 63 GLY B CA 1
ATOM 12300 C C . GLY E 4 63 ? 63.250 35.058 -14.547 1.00 49.48 63 GLY B C 1
ATOM 12301 O O . GLY E 4 63 ? 62.431 35.921 -14.891 1.00 51.02 63 GLY B O 1
ATOM 12302 N N . GLU E 4 64 ? 64.537 35.326 -14.312 1.00 50.02 64 GLU B N 1
ATOM 12303 C CA . GLU E 4 64 ? 65.118 36.673 -14.496 1.00 52.51 64 GLU B CA 1
ATOM 12304 C C . GLU E 4 64 ? 64.526 37.737 -13.556 1.00 52.55 64 GLU B C 1
ATOM 12305 O O . GLU E 4 64 ? 64.302 38.887 -13.948 1.00 54.41 64 GLU B O 1
ATOM 12311 N N . LYS E 4 65 ? 64.285 37.326 -12.314 1.00 50.71 65 LYS B N 1
ATOM 12312 C CA . LYS E 4 65 ? 63.824 38.206 -11.248 1.00 50.63 65 LYS B CA 1
ATOM 12313 C C . LYS E 4 65 ? 64.447 37.734 -9.936 1.00 48.89 65 LYS B C 1
ATOM 12314 O O . LYS E 4 65 ? 64.368 36.551 -9.600 1.00 47.01 65 LYS B O 1
ATOM 12320 N N . ARG E 4 66 ? 65.070 38.659 -9.208 1.00 49.44 66 ARG B N 1
ATOM 12321 C CA . ARG E 4 66 ? 65.707 38.347 -7.930 1.00 48.32 66 ARG B CA 1
ATOM 12322 C C . ARG E 4 66 ? 64.651 38.039 -6.873 1.00 46.87 66 ARG B C 1
ATOM 12323 O O . ARG E 4 66 ? 63.765 38.858 -6.612 1.00 47.41 66 ARG B O 1
ATOM 12331 N N . MET E 4 67 ? 64.765 36.859 -6.266 1.00 44.97 67 MET B N 1
ATOM 12332 C CA . MET E 4 67 ? 63.700 36.303 -5.431 1.00 43.53 67 MET B CA 1
ATOM 12333 C C . MET E 4 67 ? 63.987 36.270 -3.929 1.00 43.05 67 MET B C 1
ATOM 12334 O O . MET E 4 67 ? 63.096 35.926 -3.144 1.00 42.19 67 MET B O 1
ATOM 12339 N N . ASN E 4 68 ? 65.208 36.624 -3.524 1.00 43.78 68 ASN B N 1
ATOM 12340 C CA . ASN E 4 68 ? 65.607 36.560 -2.107 1.00 43.77 68 ASN B CA 1
ATOM 12341 C C . ASN E 4 68 ? 64.557 37.092 -1.124 1.00 44.03 68 ASN B C 1
ATOM 12342 O O . ASN E 4 68 ? 64.298 36.477 -0.087 1.00 43.24 68 ASN B O 1
ATOM 12347 N N . ASP E 4 69 ? 63.954 38.226 -1.471 1.00 45.56 69 ASP B N 1
ATOM 12348 C CA . ASP E 4 69 ? 63.029 38.942 -0.591 1.00 46.28 69 ASP B CA 1
ATOM 12349 C C . ASP E 4 69 ? 61.559 38.757 -0.985 1.00 45.54 69 ASP B C 1
ATOM 12350 O O . ASP E 4 69 ? 60.678 39.420 -0.438 1.00 46.42 69 ASP B O 1
ATOM 12355 N N . THR E 4 70 ? 61.300 37.866 -1.934 1.00 44.16 70 THR B N 1
ATOM 12356 C CA . THR E 4 70 ? 59.941 37.641 -2.423 1.00 43.93 70 THR B CA 1
ATOM 12357 C C . THR E 4 70 ? 59.229 36.565 -1.583 1.00 42.35 70 THR B C 1
ATOM 12358 O O . THR E 4 70 ? 59.765 35.472 -1.402 1.00 40.71 70 THR B O 1
ATOM 12362 N N . PRO E 4 71 ? 58.022 36.883 -1.064 1.00 42.88 71 PRO B N 1
ATOM 12363 C CA . PRO E 4 71 ? 57.213 35.922 -0.301 1.00 41.77 71 PRO B CA 1
ATOM 12364 C C . PRO E 4 71 ? 56.990 34.628 -1.086 1.00 40.48 71 PRO B C 1
ATOM 12365 O O . PRO E 4 71 ? 56.717 34.689 -2.287 1.00 40.66 71 PRO B O 1
ATOM 12369 N N . PRO E 4 72 ? 57.112 33.464 -0.409 1.00 39.27 72 PRO B N 1
ATOM 12370 C CA . PRO E 4 72 ? 57.096 32.140 -1.045 1.00 38.08 72 PRO B CA 1
ATOM 12371 C C . PRO E 4 72 ? 55.936 31.906 -2.018 1.00 38.32 72 PRO B C 1
ATOM 12372 O O . PRO E 4 72 ? 56.142 31.304 -3.074 1.00 37.98 72 PRO B O 1
ATOM 12376 N N . ALA E 4 73 ? 54.743 32.387 -1.672 1.00 39.10 73 ALA B N 1
ATOM 12377 C CA . ALA E 4 73 ? 53.554 32.214 -2.517 1.00 39.68 73 ALA B CA 1
ATOM 12378 C C . ALA E 4 73 ? 53.603 33.014 -3.822 1.00 41.29 73 ALA B C 1
ATOM 12379 O O . ALA E 4 73 ? 52.778 32.801 -4.714 1.00 42.07 73 ALA B O 1
ATOM 12381 N N . GLU E 4 74 ? 54.561 33.933 -3.927 1.00 42.00 74 GLU B N 1
ATOM 12382 C CA . GLU E 4 74 ? 54.671 34.801 -5.096 1.00 43.56 74 GLU B CA 1
ATOM 12383 C C . GLU E 4 74 ? 55.784 34.377 -6.057 1.00 42.89 74 GLU B C 1
ATOM 12384 O O . GLU E 4 74 ? 56.048 35.064 -7.042 1.00 44.16 74 GLU B O 1
ATOM 12390 N N . ARG E 4 75 ? 56.419 33.240 -5.785 1.00 40.96 75 ARG B N 1
ATOM 12391 C CA . ARG E 4 75 ? 57.598 32.818 -6.549 1.00 40.30 75 ARG B CA 1
ATOM 12392 C C . ARG E 4 75 ? 57.309 31.926 -7.760 1.00 40.14 75 ARG B C 1
ATOM 12393 O O . ARG E 4 75 ? 58.201 31.684 -8.575 1.00 40.44 75 ARG B O 1
ATOM 12401 N N . GLY E 4 76 ? 56.076 31.436 -7.878 1.00 39.85 76 GLY B N 1
ATOM 12402 C CA . GLY E 4 76 ? 55.710 30.522 -8.960 1.00 39.65 76 GLY B CA 1
ATOM 12403 C C . GLY E 4 76 ? 56.256 29.111 -8.772 1.00 38.29 76 GLY B C 1
ATOM 12404 O O . GLY E 4 76 ? 56.591 28.429 -9.746 1.00 38.25 76 GLY B O 1
ATOM 12405 N N . VAL E 4 77 ? 56.351 28.672 -7.518 1.00 36.95 77 VAL B N 1
ATOM 12406 C CA . VAL E 4 77 ? 56.840 27.327 -7.215 1.00 35.66 77 VAL B CA 1
ATOM 12407 C C . VAL E 4 77 ? 55.803 26.481 -6.471 1.00 34.78 77 VAL B C 1
ATOM 12408 O O . VAL E 4 77 ? 54.852 27.003 -5.879 1.00 34.90 77 VAL B O 1
ATOM 12412 N N . GLY E 4 78 ? 55.997 25.167 -6.532 1.00 33.88 78 GLY B N 1
ATOM 12413 C CA . GLY E 4 78 ? 55.227 24.208 -5.753 1.00 33.03 78 GLY B CA 1
ATOM 12414 C C . GLY E 4 78 ? 56.220 23.229 -5.161 1.00 32.32 78 GLY B C 1
ATOM 12415 O O . GLY E 4 78 ? 57.308 23.034 -5.714 1.00 32.45 78 GLY B O 1
ATOM 12416 N N . MET E 4 79 ? 55.869 22.618 -4.036 1.00 31.28 79 MET B N 1
ATOM 12417 C CA . MET E 4 79 ? 56.769 21.653 -3.434 1.00 30.64 79 MET B CA 1
ATOM 12418 C C . MET E 4 79 ? 56.069 20.402 -2.917 1.00 29.52 79 MET B C 1
ATOM 12419 O O . MET E 4 79 ? 55.022 20.479 -2.271 1.00 29.44 79 MET B O 1
ATOM 12424 N N . VAL E 4 80 ? 56.653 19.254 -3.241 1.00 28.54 80 VAL B N 1
ATOM 12425 C CA . VAL E 4 80 ? 56.371 18.011 -2.534 1.00 27.78 80 VAL B CA 1
ATOM 12426 C C . VAL E 4 80 ? 57.329 17.944 -1.345 1.00 27.19 80 VAL B C 1
ATOM 12427 O O . VAL E 4 80 ? 58.524 17.672 -1.510 1.00 27.23 80 VAL B O 1
ATOM 12431 N N . PHE E 4 81 ? 56.797 18.224 -0.157 1.00 27.02 81 PHE B N 1
ATOM 12432 C CA . PHE E 4 81 ? 57.569 18.239 1.088 1.00 26.92 81 PHE B CA 1
ATOM 12433 C C . PHE E 4 81 ? 58.070 16.857 1.483 1.00 26.56 81 PHE B C 1
ATOM 12434 O O . PHE E 4 81 ? 57.364 15.849 1.307 1.00 26.05 81 PHE B O 1
ATOM 12442 N N . GLN E 4 82 ? 59.273 16.823 2.054 1.00 26.33 82 GLN B N 1
ATOM 12443 C CA . GLN E 4 82 ? 59.858 15.586 2.566 1.00 26.36 82 GLN B CA 1
ATOM 12444 C C . GLN E 4 82 ? 58.963 14.937 3.627 1.00 26.29 82 GLN B C 1
ATOM 12445 O O . GLN E 4 82 ? 58.825 13.713 3.664 1.00 26.13 82 GLN B O 1
ATOM 12451 N N . SER E 4 83 ? 58.357 15.754 4.484 1.00 26.72 83 SER B N 1
ATOM 12452 C CA . SER E 4 83 ? 57.442 15.235 5.498 1.00 27.49 83 SER B CA 1
ATOM 12453 C C . SER E 4 83 ? 55.967 15.457 5.120 1.00 27.18 83 SER B C 1
ATOM 12454 O O . SER E 4 83 ? 55.089 15.450 5.983 1.00 27.93 83 SER B O 1
ATOM 12457 N N . TYR E 4 84 ? 55.723 15.646 3.825 1.00 26.78 84 TYR B N 1
ATOM 12458 C CA . TYR E 4 84 ? 54.375 15.716 3.220 1.00 26.81 84 TYR B CA 1
ATOM 12459 C C . TYR E 4 84 ? 53.616 16.992 3.525 1.00 26.93 84 TYR B C 1
ATOM 12460 O O . TYR E 4 84 ? 53.148 17.654 2.605 1.00 27.54 84 TYR B O 1
ATOM 12469 N N . ALA E 4 85 ? 53.493 17.317 4.812 1.00 26.97 85 ALA B N 1
ATOM 12470 C CA . ALA E 4 85 ? 52.752 18.492 5.283 1.00 27.61 85 ALA B CA 1
ATOM 12471 C C . ALA E 4 85 ? 51.321 18.568 4.719 1.00 27.80 85 ALA B C 1
ATOM 12472 O O . ALA E 4 85 ? 50.921 19.577 4.141 1.00 28.25 85 ALA B O 1
ATOM 12474 N N . LEU E 4 86 ? 50.561 17.491 4.889 1.00 27.84 86 LEU B N 1
ATOM 12475 C CA . LEU E 4 86 ? 49.169 17.449 4.425 1.00 28.82 86 LEU B CA 1
ATOM 12476 C C . LEU E 4 86 ? 48.234 18.256 5.328 1.00 29.82 86 LEU B C 1
ATOM 12477 O O . LEU E 4 86 ? 48.515 18.434 6.517 1.00 30.25 86 LEU B O 1
ATOM 12482 N N . TYR E 4 87 ? 47.133 18.751 4.763 1.00 30.61 87 TYR B N 1
ATOM 12483 C CA . TYR E 4 87 ? 46.096 19.418 5.555 1.00 31.58 87 TYR B CA 1
ATOM 12484 C C . TYR E 4 87 ? 45.231 18.356 6.238 1.00 31.96 87 TYR B C 1
ATOM 12485 O O . TYR E 4 87 ? 44.498 17.635 5.556 1.00 32.20 87 TYR B O 1
ATOM 12494 N N . PRO E 4 88 ? 45.300 18.268 7.588 1.00 32.21 88 PRO B N 1
ATOM 12495 C CA . PRO E 4 88 ? 44.637 17.183 8.326 1.00 32.58 88 PRO B CA 1
ATOM 12496 C C . PRO E 4 88 ? 43.108 17.293 8.375 1.00 34.01 88 PRO B C 1
ATOM 12497 O O . PRO E 4 88 ? 42.427 16.282 8.569 1.00 34.44 88 PRO B O 1
ATOM 12501 N N . HIS E 4 89 ? 42.583 18.502 8.188 1.00 34.80 89 HIS B N 1
ATOM 12502 C CA . HIS E 4 89 ? 41.139 18.749 8.243 1.00 36.28 89 HIS B CA 1
ATOM 12503 C C . HIS E 4 89 ? 40.454 18.586 6.881 1.00 36.55 89 HIS B C 1
ATOM 12504 O O . HIS E 4 89 ? 39.228 18.677 6.774 1.00 37.90 89 HIS B O 1
ATOM 12511 N N . LEU E 4 90 ? 41.251 18.331 5.850 1.00 35.40 90 LEU B N 1
ATOM 12512 C CA . LEU E 4 90 ? 40.735 18.175 4.495 1.00 35.63 90 LEU B CA 1
ATOM 12513 C C . LEU E 4 90 ? 41.005 16.772 3.968 1.00 35.05 90 LEU B C 1
ATOM 12514 O O . LEU E 4 90 ? 42.017 16.153 4.314 1.00 34.22 90 LEU B O 1
ATOM 12519 N N . SER E 4 91 ? 40.099 16.274 3.131 1.00 35.95 91 SER B N 1
ATOM 12520 C CA . SER E 4 91 ? 40.249 14.955 2.517 1.00 35.68 91 SER B CA 1
ATOM 12521 C C . SER E 4 91 ? 41.364 14.940 1.471 1.00 34.51 91 SER B C 1
ATOM 12522 O O . SER E 4 91 ? 41.960 15.978 1.176 1.00 34.33 91 SER B O 1
ATOM 12525 N N . VAL E 4 92 ? 41.636 13.759 0.917 1.00 34.09 92 VAL B N 1
ATOM 12526 C CA . VAL E 4 92 ? 42.584 13.603 -0.190 1.00 33.64 92 VAL B CA 1
ATOM 12527 C C . VAL E 4 92 ? 42.228 14.516 -1.377 1.00 34.50 92 VAL B C 1
ATOM 12528 O O . VAL E 4 92 ? 43.078 15.270 -1.870 1.00 33.89 92 VAL B O 1
ATOM 12532 N N . ALA E 4 93 ? 40.969 14.453 -1.807 1.00 36.13 93 ALA B N 1
ATOM 12533 C CA . ALA E 4 93 ? 40.472 15.260 -2.920 1.00 37.75 93 ALA B CA 1
ATOM 12534 C C . ALA E 4 93 ? 40.666 16.752 -2.674 1.00 38.00 93 ALA B C 1
ATOM 12535 O O . ALA E 4 93 ? 41.101 17.479 -3.567 1.00 38.14 93 ALA B O 1
ATOM 12537 N N . GLU E 4 94 ? 40.351 17.192 -1.455 1.00 38.63 94 GLU B N 1
ATOM 12538 C CA . GLU E 4 94 ? 40.465 18.602 -1.067 1.00 39.14 94 GLU B CA 1
ATOM 12539 C C . GLU E 4 94 ? 41.919 19.047 -0.927 1.00 37.71 94 GLU B C 1
ATOM 12540 O O . GLU E 4 94 ? 42.250 20.191 -1.243 1.00 37.84 94 GLU B O 1
ATOM 12546 N N . ASN E 4 95 ? 42.776 18.149 -0.441 1.00 36.51 95 ASN B N 1
ATOM 12547 C CA . ASN E 4 95 ? 44.211 18.406 -0.406 1.00 35.58 95 ASN B CA 1
ATOM 12548 C C . ASN E 4 95 ? 44.740 18.622 -1.816 1.00 35.91 95 ASN B C 1
ATOM 12549 O O . ASN E 4 95 ? 45.452 19.589 -2.077 1.00 35.63 95 ASN B O 1
ATOM 12554 N N . MET E 4 96 ? 44.365 17.721 -2.719 1.00 36.87 96 MET B N 1
ATOM 12555 C CA . MET E 4 96 ? 44.877 17.731 -4.088 1.00 37.84 96 MET B CA 1
ATOM 12556 C C . MET E 4 96 ? 44.371 18.919 -4.912 1.00 39.51 96 MET B C 1
ATOM 12557 O O . MET E 4 96 ? 45.089 19.414 -5.782 1.00 39.46 96 MET B O 1
ATOM 12562 N N . SER E 4 97 ? 43.156 19.385 -4.622 1.00 41.08 97 SER B N 1
ATOM 12563 C CA . SER E 4 97 ? 42.562 20.484 -5.385 1.00 43.28 97 SER B CA 1
ATOM 12564 C C . SER E 4 97 ? 42.769 21.870 -4.760 1.00 43.75 97 SER B C 1
ATOM 12565 O O . SER E 4 97 ? 42.330 22.876 -5.317 1.00 45.19 97 SER B O 1
ATOM 12568 N N . PHE E 4 98 ? 43.457 21.920 -3.621 1.00 43.01 98 PHE B N 1
ATOM 12569 C CA . PHE E 4 98 ? 43.612 23.157 -2.848 1.00 43.68 98 PHE B CA 1
ATOM 12570 C C . PHE E 4 98 ? 44.278 24.307 -3.612 1.00 44.53 98 PHE B C 1
ATOM 12571 O O . PHE E 4 98 ? 43.833 25.447 -3.516 1.00 45.69 98 PHE B O 1
ATOM 12579 N N . GLY E 4 99 ? 45.342 24.006 -4.355 1.00 44.42 99 GLY B N 1
ATOM 12580 C CA . GLY E 4 99 ? 46.042 25.012 -5.158 1.00 45.70 99 GLY B CA 1
ATOM 12581 C C . GLY E 4 99 ? 45.159 25.594 -6.247 1.00 48.23 99 GLY B C 1
ATOM 12582 O O . GLY E 4 99 ? 45.061 26.813 -6.397 1.00 49.45 99 GLY B O 1
ATOM 12583 N N . LEU E 4 100 ? 44.497 24.712 -6.991 1.00 49.48 100 LEU B N 1
ATOM 12584 C CA . LEU E 4 100 ? 43.604 25.112 -8.080 1.00 52.09 100 LEU B CA 1
ATOM 12585 C C . LEU E 4 100 ? 42.384 25.919 -7.639 1.00 54.06 100 LEU B C 1
ATOM 12586 O O . LEU E 4 100 ? 41.938 26.809 -8.367 1.00 56.02 100 LEU B O 1
ATOM 12591 N N . LYS E 4 101 ? 41.852 25.617 -6.455 1.00 54.18 101 LYS B N 1
ATOM 12592 C CA . LYS E 4 101 ? 40.732 26.388 -5.896 1.00 56.29 101 LYS B CA 1
ATOM 12593 C C . LYS E 4 101 ? 41.149 27.818 -5.546 1.00 57.04 101 LYS B C 1
ATOM 12594 O O . LYS E 4 101 ? 40.326 28.734 -5.556 1.00 58.94 101 LYS B O 1
ATOM 12600 N N . LEU E 4 102 ? 42.431 27.993 -5.236 1.00 55.95 102 LEU B N 1
ATOM 12601 C CA . LEU E 4 102 ? 42.997 29.300 -4.926 1.00 56.79 102 LEU B CA 1
ATOM 12602 C C . LEU E 4 102 ? 43.299 30.102 -6.192 1.00 58.24 102 LEU B C 1
ATOM 12603 O O . LEU E 4 102 ? 43.133 31.323 -6.213 1.00 59.63 102 LEU B O 1
ATOM 12608 N N . ALA E 4 103 ? 43.734 29.404 -7.241 1.00 58.22 103 ALA B N 1
ATOM 12609 C CA . ALA E 4 103 ? 44.146 30.026 -8.503 1.00 59.68 103 ALA B CA 1
ATOM 12610 C C . ALA E 4 103 ? 42.982 30.505 -9.378 1.00 62.41 103 ALA B C 1
ATOM 12611 O O . ALA E 4 103 ? 43.169 31.351 -10.257 1.00 63.93 103 ALA B O 1
ATOM 12613 N N . GLY E 4 104 ? 41.790 29.964 -9.135 1.00 63.35 104 GLY B N 1
ATOM 12614 C CA . GLY E 4 104 ? 40.611 30.270 -9.949 1.00 66.25 104 GLY B CA 1
ATOM 12615 C C . GLY E 4 104 ? 39.742 29.034 -10.069 1.00 66.65 104 GLY B C 1
ATOM 12616 O O . GLY E 4 104 ? 39.916 28.223 -10.987 1.00 66.70 104 GLY B O 1
ATOM 12617 N N . ALA E 4 105 ? 38.809 28.893 -9.128 1.00 67.05 105 ALA B N 1
ATOM 12618 C CA . ALA E 4 105 ? 38.003 27.680 -8.991 1.00 66.98 105 ALA B CA 1
ATOM 12619 C C . ALA E 4 105 ? 37.127 27.397 -10.213 1.00 69.06 105 ALA B C 1
ATOM 12620 O O . ALA E 4 105 ? 36.000 27.895 -10.321 1.00 71.53 105 ALA B O 1
ATOM 12622 N N . LYS E 4 106 ? 37.678 26.619 -11.141 1.00 68.28 106 LYS B N 1
ATOM 12623 C CA . LYS E 4 106 ? 36.909 26.063 -12.249 1.00 69.93 106 LYS B CA 1
ATOM 12624 C C . LYS E 4 106 ? 36.518 24.643 -11.831 1.00 68.76 106 LYS B C 1
ATOM 12625 O O . LYS E 4 106 ? 37.278 23.694 -12.037 1.00 67.07 106 LYS B O 1
ATOM 12631 N N . LYS E 4 107 ? 35.334 24.520 -11.232 1.00 69.47 107 LYS B N 1
ATOM 12632 C CA . LYS E 4 107 ? 34.877 23.281 -10.589 1.00 68.38 107 LYS B CA 1
ATOM 12633 C C . LYS E 4 107 ? 35.025 22.025 -11.452 1.00 67.91 107 LYS B C 1
ATOM 12634 O O . LYS E 4 107 ? 35.482 20.989 -10.966 1.00 66.16 107 LYS B O 1
ATOM 12640 N N . GLU E 4 108 ? 34.643 22.124 -12.724 1.00 69.44 108 GLU B N 1
ATOM 12641 C CA . GLU E 4 108 ? 34.698 20.986 -13.645 1.00 69.36 108 GLU B CA 1
ATOM 12642 C C . GLU E 4 108 ? 36.134 20.644 -14.033 1.00 66.86 108 GLU B C 1
ATOM 12643 O O . GLU E 4 108 ? 36.517 19.472 -14.042 1.00 65.68 108 GLU B O 1
ATOM 12649 N N . VAL E 4 109 ? 36.920 21.675 -14.345 1.00 65.86 109 VAL B N 1
ATOM 12650 C CA . VAL E 4 109 ? 38.334 21.516 -14.696 1.00 63.63 109 VAL B CA 1
ATOM 12651 C C . VAL E 4 109 ? 39.118 20.895 -13.537 1.00 60.42 109 VAL B C 1
ATOM 12652 O O . VAL E 4 109 ? 39.963 20.026 -13.749 1.00 59.15 109 VAL B O 1
ATOM 12656 N N . ILE E 4 110 ? 38.817 21.343 -12.319 1.00 59.23 110 ILE B N 1
ATOM 12657 C CA . ILE E 4 110 ? 39.463 20.844 -11.106 1.00 56.55 110 ILE B CA 1
ATOM 12658 C C . ILE E 4 110 ? 39.197 19.348 -10.908 1.00 56.08 110 ILE B C 1
ATOM 12659 O O . ILE E 4 110 ? 40.127 18.581 -10.664 1.00 54.32 110 ILE B O 1
ATOM 12664 N N . ASN E 4 111 ? 37.932 18.949 -11.029 1.00 57.77 111 ASN B N 1
ATOM 12665 C CA . ASN E 4 111 ? 37.540 17.546 -10.914 1.00 57.96 111 ASN B CA 1
ATOM 12666 C C . ASN E 4 111 ? 38.208 16.636 -11.939 1.00 57.60 111 ASN B C 1
ATOM 12667 O O . ASN E 4 111 ? 38.628 15.526 -11.603 1.00 56.43 111 ASN B O 1
ATOM 12672 N N . GLN E 4 112 ? 38.301 17.112 -13.179 1.00 58.60 112 GLN B N 1
ATOM 12673 C CA . GLN E 4 112 ? 38.964 16.370 -14.247 1.00 58.62 112 GLN B CA 1
ATOM 12674 C C . GLN E 4 112 ? 40.440 16.124 -13.932 1.00 55.93 112 GLN B C 1
ATOM 12675 O O . GLN E 4 112 ? 40.942 15.020 -14.143 1.00 55.46 112 GLN B O 1
ATOM 12681 N N . ARG E 4 113 ? 41.126 17.143 -13.420 1.00 54.13 113 ARG B N 1
ATOM 12682 C CA . ARG E 4 113 ? 42.551 17.017 -13.123 1.00 51.86 113 ARG B CA 1
ATOM 12683 C C . ARG E 4 113 ? 42.825 16.190 -11.868 1.00 49.33 113 ARG B C 1
ATOM 12684 O O . ARG E 4 113 ? 43.772 15.403 -11.846 1.00 48.17 113 ARG B O 1
ATOM 12692 N N . VAL E 4 114 ? 42.004 16.364 -10.835 1.00 48.48 114 VAL B N 1
ATOM 12693 C CA . VAL E 4 114 ? 42.139 15.568 -9.615 1.00 46.47 114 VAL B CA 1
ATOM 12694 C C . VAL E 4 114 ? 42.024 14.073 -9.934 1.00 46.34 114 VAL B C 1
ATOM 12695 O O . VAL E 4 114 ? 42.885 13.291 -9.540 1.00 44.93 114 VAL B O 1
ATOM 12699 N N . ASN E 4 115 ? 40.985 13.699 -10.679 1.00 47.76 115 ASN B N 1
ATOM 12700 C CA . ASN E 4 115 ? 40.761 12.306 -11.071 1.00 48.02 115 ASN B CA 1
ATOM 12701 C C . ASN E 4 115 ? 41.866 11.704 -11.944 1.00 47.39 115 ASN B C 1
ATOM 12702 O O . ASN E 4 115 ? 42.259 10.557 -11.737 1.00 46.69 115 ASN B O 1
ATOM 12707 N N . GLN E 4 116 ? 42.354 12.474 -12.915 1.00 47.55 116 GLN B N 1
ATOM 12708 C CA . GLN E 4 116 ? 43.442 12.023 -13.783 1.00 47.25 116 GLN B CA 1
ATOM 12709 C C . GLN E 4 116 ? 44.727 11.795 -12.989 1.00 44.66 116 GLN B C 1
ATOM 12710 O O . GLN E 4 116 ? 45.420 10.801 -13.205 1.00 44.34 116 GLN B O 1
ATOM 12716 N N . VAL E 4 117 ? 45.032 12.714 -12.074 1.00 42.86 117 VAL B N 1
ATOM 12717 C CA . VAL E 4 117 ? 46.215 12.596 -11.217 1.00 40.71 117 VAL B CA 1
ATOM 12718 C C . VAL E 4 117 ? 46.022 11.502 -10.156 1.00 39.82 117 VAL B C 1
ATOM 12719 O O . VAL E 4 117 ? 46.954 10.759 -9.851 1.00 38.60 117 VAL B O 1
ATOM 12723 N N . ALA E 4 118 ? 44.813 11.400 -9.607 1.00 40.34 118 ALA B N 1
ATOM 12724 C CA . ALA E 4 118 ? 44.516 10.392 -8.587 1.00 39.85 118 ALA B CA 1
ATOM 12725 C C . ALA E 4 118 ? 44.606 8.982 -9.163 1.00 40.58 118 ALA B C 1
ATOM 12726 O O . ALA E 4 118 ? 45.035 8.051 -8.478 1.00 39.68 118 ALA B O 1
ATOM 12728 N N . GLU E 4 119 ? 44.215 8.835 -10.427 1.00 42.11 119 GLU B N 1
ATOM 12729 C CA . GLU E 4 119 ? 44.303 7.549 -11.110 1.00 43.28 119 GLU B CA 1
ATOM 12730 C C . GLU E 4 119 ? 45.756 7.109 -11.279 1.00 41.82 119 GLU B C 1
ATOM 12731 O O . GLU E 4 119 ? 46.101 5.970 -10.963 1.00 41.58 119 GLU B O 1
ATOM 12737 N N . VAL E 4 120 ? 46.605 8.012 -11.765 1.00 40.92 120 VAL B N 1
ATOM 12738 C CA . VAL E 4 120 ? 48.006 7.671 -12.003 1.00 40.12 120 VAL B CA 1
ATOM 12739 C C . VAL E 4 120 ? 48.751 7.345 -10.701 1.00 38.01 120 VAL B C 1
ATOM 12740 O O . VAL E 4 120 ? 49.586 6.448 -10.684 1.00 37.81 120 VAL B O 1
ATOM 12744 N N . LEU E 4 121 ? 48.408 8.033 -9.614 1.00 36.74 121 LEU B N 1
ATOM 12745 C CA . LEU E 4 121 ? 49.026 7.780 -8.305 1.00 35.41 121 LEU B CA 1
ATOM 12746 C C . LEU E 4 121 ? 48.357 6.639 -7.540 1.00 35.53 121 LEU B C 1
ATOM 12747 O O . LEU E 4 121 ? 48.783 6.296 -6.432 1.00 34.21 121 LEU B O 1
ATOM 12752 N N . GLN E 4 122 ? 47.308 6.073 -8.136 1.00 37.00 122 GLN B N 1
ATOM 12753 C CA . GLN E 4 122 ? 46.545 4.959 -7.563 1.00 37.87 122 GLN B CA 1
ATOM 12754 C C . GLN E 4 122 ? 45.905 5.327 -6.225 1.00 37.09 122 GLN B C 1
ATOM 12755 O O . GLN E 4 122 ? 45.911 4.546 -5.272 1.00 36.68 122 GLN B O 1
ATOM 12761 N N . LEU E 4 123 ? 45.345 6.533 -6.188 1.00 37.15 123 LEU B N 1
ATOM 12762 C CA . LEU E 4 123 ? 44.680 7.082 -5.011 1.00 37.10 123 LEU B CA 1
ATOM 12763 C C . LEU E 4 123 ? 43.162 7.202 -5.197 1.00 38.85 123 LEU B C 1
ATOM 12764 O O . LEU E 4 123 ? 42.452 7.596 -4.268 1.00 39.02 123 LEU B O 1
ATOM 12769 N N . ALA E 4 124 ? 42.675 6.856 -6.389 1.00 40.21 124 ALA B N 1
ATOM 12770 C CA . ALA E 4 124 ? 41.283 7.115 -6.793 1.00 42.22 124 ALA B CA 1
ATOM 12771 C C . ALA E 4 124 ? 40.211 6.546 -5.857 1.00 42.92 124 ALA B C 1
ATOM 12772 O O . ALA E 4 124 ? 39.094 7.062 -5.791 1.00 44.11 124 ALA B O 1
ATOM 12774 N N . HIS E 4 125 ? 40.564 5.487 -5.135 1.00 42.58 125 HIS B N 1
ATOM 12775 C CA . HIS E 4 125 ? 39.650 4.820 -4.207 1.00 43.27 125 HIS B CA 1
ATOM 12776 C C . HIS E 4 125 ? 39.738 5.399 -2.786 1.00 42.12 125 HIS B C 1
ATOM 12777 O O . HIS E 4 125 ? 39.059 4.931 -1.872 1.00 42.76 125 HIS B O 1
ATOM 12784 N N . LEU E 4 126 ? 40.560 6.434 -2.619 1.00 40.75 126 LEU B N 1
ATOM 12785 C CA . LEU E 4 126 ? 40.852 7.012 -1.304 1.00 39.78 126 LEU B CA 1
ATOM 12786 C C . LEU E 4 126 ? 40.472 8.491 -1.198 1.00 39.94 126 LEU B C 1
ATOM 12787 O O . LEU E 4 126 ? 40.776 9.141 -0.196 1.00 39.34 126 LEU B O 1
ATOM 12792 N N . LEU E 4 127 ? 39.810 9.013 -2.227 1.00 40.98 127 LEU B N 1
ATOM 12793 C CA . LEU E 4 127 ? 39.515 10.448 -2.342 1.00 41.49 127 LEU B CA 1
ATOM 12794 C C . LEU E 4 127 ? 38.754 11.089 -1.168 1.00 41.99 127 LEU B C 1
ATOM 12795 O O . LEU E 4 127 ? 38.974 12.263 -0.859 1.00 41.63 127 LEU B O 1
ATOM 12800 N N . ASP E 4 128 ? 37.880 10.323 -0.519 1.00 42.98 128 ASP B N 1
ATOM 12801 C CA . ASP E 4 128 ? 37.106 10.831 0.620 1.00 43.95 128 ASP B CA 1
ATOM 12802 C C . ASP E 4 128 ? 37.820 10.701 1.978 1.00 42.61 128 ASP B C 1
ATOM 12803 O O . ASP E 4 128 ? 37.291 11.137 3.003 1.00 43.34 128 ASP B O 1
ATOM 12808 N N . ARG E 4 129 ? 39.014 10.109 1.980 1.00 40.85 129 ARG B N 1
ATOM 12809 C CA . ARG E 4 129 ? 39.758 9.868 3.221 1.00 39.66 129 ARG B CA 1
ATOM 12810 C C . ARG E 4 129 ? 40.417 11.127 3.778 1.00 38.94 129 ARG B C 1
ATOM 12811 O O . ARG E 4 129 ? 40.893 11.976 3.019 1.00 38.27 129 ARG B O 1
ATOM 12819 N N . LYS E 4 130 ? 40.454 11.229 5.106 1.00 38.94 130 LYS B N 1
ATOM 12820 C CA . LYS E 4 130 ? 41.317 12.201 5.780 1.00 38.13 130 LYS B CA 1
ATOM 12821 C C . LYS E 4 130 ? 42.724 11.606 5.857 1.00 36.54 130 LYS B C 1
ATOM 12822 O O . LYS E 4 130 ? 42.869 10.380 5.851 1.00 36.54 130 LYS B O 1
ATOM 12828 N N . PRO E 4 131 ? 43.766 12.462 5.935 1.00 35.32 131 PRO B N 1
ATOM 12829 C CA . PRO E 4 131 ? 45.146 11.974 5.983 1.00 34.02 131 PRO B CA 1
ATOM 12830 C C . PRO E 4 131 ? 45.452 10.976 7.106 1.00 34.29 131 PRO B C 1
ATOM 12831 O O . PRO E 4 131 ? 46.285 10.081 6.914 1.00 33.47 131 PRO B O 1
ATOM 12835 N N . LYS E 4 132 ? 44.798 11.115 8.257 1.00 35.19 132 LYS B N 1
ATOM 12836 C CA . LYS E 4 132 ? 45.034 10.184 9.367 1.00 36.03 132 LYS B CA 1
ATOM 12837 C C . LYS E 4 132 ? 44.559 8.759 9.047 1.00 35.95 132 LYS B C 1
ATOM 12838 O O . LYS E 4 132 ? 45.039 7.799 9.638 1.00 36.27 132 LYS B O 1
ATOM 12844 N N . ALA E 4 133 ? 43.630 8.634 8.101 1.00 35.90 133 ALA B N 1
ATOM 12845 C CA . ALA E 4 133 ? 43.091 7.333 7.699 1.00 35.78 133 ALA B CA 1
ATOM 12846 C C . ALA E 4 133 ? 43.803 6.775 6.456 1.00 34.36 133 ALA B C 1
ATOM 12847 O O . ALA E 4 133 ? 43.173 6.183 5.573 1.00 35.34 133 ALA B O 1
ATOM 12849 N N . LEU E 4 134 ? 45.118 6.966 6.408 1.00 32.33 134 LEU B N 1
ATOM 12850 C CA . LEU E 4 134 ? 45.948 6.591 5.269 1.00 30.72 134 LEU B CA 1
ATOM 12851 C C . LEU E 4 134 ? 47.219 5.916 5.732 1.00 29.92 134 LEU B C 1
ATOM 12852 O O . LEU E 4 134 ? 47.641 6.101 6.874 1.00 29.81 134 LEU B O 1
ATOM 12857 N N . SER E 4 135 ? 47.830 5.144 4.835 1.00 29.09 135 SER B N 1
ATOM 12858 C CA . SER E 4 135 ? 49.166 4.601 5.055 1.00 28.21 135 SER B CA 1
ATOM 12859 C C . SER E 4 135 ? 50.226 5.682 4.792 1.00 26.84 135 SER B C 1
ATOM 12860 O O . SER E 4 135 ? 49.925 6.726 4.218 1.00 26.22 135 SER B O 1
ATOM 12863 N N . GLY E 4 136 ? 51.465 5.419 5.201 1.00 26.24 136 GLY B N 1
ATOM 12864 C CA . GLY E 4 136 ? 52.573 6.361 4.994 1.00 25.32 136 GLY B CA 1
ATOM 12865 C C . GLY E 4 136 ? 52.870 6.688 3.535 1.00 25.15 136 GLY B C 1
ATOM 12866 O O . GLY E 4 136 ? 53.060 7.851 3.182 1.00 24.85 136 GLY B O 1
ATOM 12867 N N . GLY E 4 137 ? 52.910 5.663 2.685 1.00 25.44 137 GLY B N 1
ATOM 12868 C CA . GLY E 4 137 ? 53.108 5.848 1.244 1.00 25.48 137 GLY B CA 1
ATOM 12869 C C . GLY E 4 137 ? 51.900 6.418 0.512 1.00 25.82 137 GLY B C 1
ATOM 12870 O O . GLY E 4 137 ? 52.049 7.059 -0.528 1.00 26.03 137 GLY B O 1
ATOM 12871 N N . GLN E 4 138 ? 50.700 6.198 1.044 1.00 26.22 138 GLN B N 1
ATOM 12872 C CA . GLN E 4 138 ? 49.500 6.848 0.498 1.00 26.68 138 GLN B CA 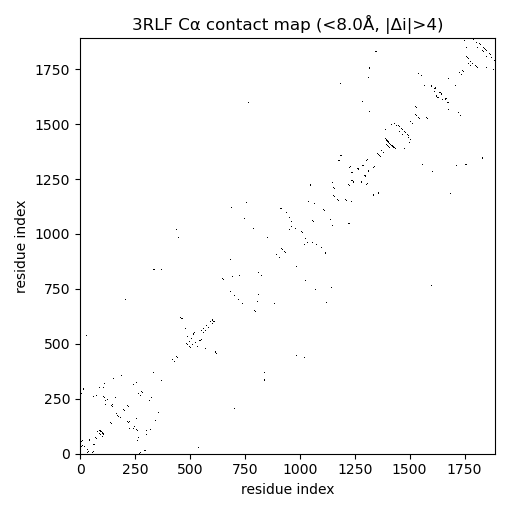1
ATOM 12873 C C . GLN E 4 138 ? 49.546 8.352 0.760 1.00 26.92 138 GLN B C 1
ATOM 12874 O O . GLN E 4 138 ? 49.243 9.152 -0.130 1.00 27.44 138 GLN B O 1
ATOM 12880 N N . ARG E 4 139 ? 49.949 8.728 1.975 1.00 26.79 139 ARG B N 1
ATOM 12881 C CA . ARG E 4 139 ? 50.136 10.134 2.340 1.00 27.10 139 ARG B CA 1
ATOM 12882 C C . ARG E 4 139 ? 51.164 10.811 1.444 1.00 26.57 139 ARG B C 1
ATOM 12883 O O . ARG E 4 139 ? 50.960 11.942 1.020 1.00 26.80 139 ARG B O 1
ATOM 12891 N N . GLN E 4 140 ? 52.270 10.115 1.172 1.00 26.53 140 GLN B N 1
ATOM 12892 C CA . GLN E 4 140 ? 53.316 10.631 0.290 1.00 26.08 140 GLN B CA 1
ATOM 12893 C C . GLN E 4 140 ? 52.763 10.984 -1.087 1.00 26.31 140 GLN B C 1
ATOM 12894 O O . GLN E 4 140 ? 53.106 12.026 -1.657 1.00 26.30 140 GLN B O 1
ATOM 12900 N N . ARG E 4 141 ? 51.904 10.113 -1.609 1.00 26.79 141 ARG B N 1
ATOM 12901 C CA . ARG E 4 141 ? 51.321 10.304 -2.931 1.00 27.39 141 ARG B CA 1
ATOM 12902 C C . ARG E 4 141 ? 50.290 11.432 -2.970 1.00 27.77 141 ARG B C 1
ATOM 12903 O O . ARG E 4 141 ? 50.098 12.064 -4.017 1.00 28.60 141 ARG B O 1
ATOM 12911 N N . VAL E 4 142 ? 49.624 11.680 -1.843 1.00 27.59 142 VAL B N 1
ATOM 12912 C CA . VAL E 4 142 ? 48.743 12.846 -1.720 1.00 27.81 142 VAL B CA 1
ATOM 12913 C C . VAL E 4 142 ? 49.588 14.121 -1.854 1.00 27.55 142 VAL B C 1
ATOM 12914 O O . VAL E 4 142 ? 49.196 15.065 -2.549 1.00 27.47 142 VAL B O 1
ATOM 12918 N N . ALA E 4 143 ? 50.750 14.131 -1.195 1.00 26.92 143 ALA B N 1
ATOM 12919 C CA . ALA E 4 143 ? 51.690 15.256 -1.293 1.00 26.97 143 ALA B CA 1
ATOM 12920 C C . ALA E 4 143 ? 52.107 15.495 -2.744 1.00 27.43 143 ALA B C 1
ATOM 12921 O O . ALA E 4 143 ? 52.105 16.632 -3.214 1.00 27.99 143 ALA B O 1
ATOM 12923 N N . ILE E 4 144 ? 52.445 14.415 -3.447 1.00 27.87 144 ILE B N 1
ATOM 12924 C CA . ILE E 4 144 ? 52.781 14.468 -4.870 1.00 28.42 144 ILE B CA 1
ATOM 12925 C C . ILE E 4 144 ? 51.610 15.025 -5.673 1.00 29.99 144 ILE B C 1
ATOM 12926 O O . ILE E 4 144 ? 51.775 15.974 -6.449 1.00 30.48 144 ILE B O 1
ATOM 12931 N N . GLY E 4 145 ? 50.435 14.427 -5.477 1.00 30.64 145 GLY B N 1
ATOM 12932 C CA . GLY E 4 145 ? 49.236 14.797 -6.221 1.00 32.60 145 GLY B CA 1
ATOM 12933 C C . GLY E 4 145 ? 48.882 16.256 -6.052 1.00 33.49 145 GLY B C 1
ATOM 12934 O O . GLY E 4 145 ? 48.526 16.927 -7.010 1.00 34.62 145 GLY B O 1
ATOM 12935 N N . ARG E 4 146 ? 49.008 16.749 -4.827 1.00 33.32 146 ARG B N 1
ATOM 12936 C CA . ARG E 4 146 ? 48.707 18.136 -4.519 1.00 34.54 146 ARG B CA 1
ATOM 12937 C C . ARG E 4 146 ? 49.529 19.082 -5.410 1.00 35.23 146 ARG B C 1
ATOM 12938 O O . ARG E 4 146 ? 48.970 19.997 -6.031 1.00 36.34 146 ARG B O 1
ATOM 12946 N N . THR E 4 147 ? 50.840 18.837 -5.488 1.00 34.48 147 THR B N 1
ATOM 12947 C CA . THR E 4 147 ? 51.735 19.628 -6.333 1.00 35.09 147 THR B CA 1
ATOM 12948 C C . THR E 4 147 ? 51.462 19.437 -7.833 1.00 36.66 147 THR B C 1
ATOM 12949 O O . THR E 4 147 ? 51.377 20.422 -8.576 1.00 37.83 147 THR B O 1
ATOM 12953 N N . LEU E 4 148 ? 51.312 18.186 -8.272 1.00 37.03 148 LEU B N 1
ATOM 12954 C CA . LEU E 4 148 ? 51.142 17.892 -9.701 1.00 38.78 148 LEU B CA 1
ATOM 12955 C C . LEU E 4 148 ? 49.845 18.446 -10.292 1.00 40.37 148 LEU B C 1
ATOM 12956 O O . LEU E 4 148 ? 49.803 18.777 -11.474 1.00 41.77 148 LEU B O 1
ATOM 12961 N N . VAL E 4 149 ? 48.799 18.535 -9.471 1.00 40.51 149 VAL B N 1
ATOM 12962 C CA . VAL E 4 149 ? 47.515 19.117 -9.889 1.00 42.23 149 VAL B CA 1
ATOM 12963 C C . VAL E 4 149 ? 47.633 20.627 -10.151 1.00 43.18 149 VAL B C 1
ATOM 12964 O O . VAL E 4 149 ? 47.048 21.146 -11.107 1.00 44.98 149 VAL B O 1
ATOM 12968 N N . ALA E 4 150 ? 48.395 21.321 -9.308 1.00 42.45 150 ALA B N 1
ATOM 12969 C CA . ALA E 4 150 ? 48.542 22.778 -9.410 1.00 43.47 150 ALA B CA 1
ATOM 12970 C C . ALA E 4 150 ? 49.333 23.229 -10.639 1.00 44.34 150 ALA B C 1
ATOM 12971 O O . ALA E 4 150 ? 49.086 24.314 -11.166 1.00 45.93 150 ALA B O 1
ATOM 12973 N N . GLU E 4 151 ? 50.270 22.390 -11.086 1.00 43.86 151 GLU B N 1
ATOM 12974 C CA . GLU E 4 151 ? 51.149 22.685 -12.233 1.00 44.66 151 GLU B CA 1
ATOM 12975 C C . GLU E 4 151 ? 51.909 24.019 -12.092 1.00 44.56 151 GLU B C 1
ATOM 12976 O O . GLU E 4 151 ? 51.716 24.927 -12.897 1.00 46.24 151 GLU B O 1
ATOM 12982 N N . PRO E 4 152 ? 52.780 24.137 -11.068 1.00 43.02 152 PRO B N 1
ATOM 12983 C CA . PRO E 4 152 ? 53.555 25.367 -10.876 1.00 43.02 152 PRO B CA 1
ATOM 12984 C C . PRO E 4 152 ? 54.627 25.532 -11.953 1.00 43.52 152 PRO B C 1
ATOM 12985 O O . PRO E 4 152 ? 54.968 24.562 -12.630 1.00 43.70 152 PRO B O 1
ATOM 12989 N N . SER E 4 153 ? 55.160 26.744 -12.100 1.00 43.85 153 SER B N 1
ATOM 12990 C CA . SER E 4 153 ? 56.189 27.013 -13.108 1.00 44.32 153 SER B CA 1
ATOM 12991 C C . SER E 4 153 ? 57.515 26.316 -12.792 1.00 42.89 153 SER B C 1
ATOM 12992 O O . SER E 4 153 ? 58.281 25.998 -13.701 1.00 43.75 153 SER B O 1
ATOM 12995 N N . VAL E 4 154 ? 57.783 26.093 -11.506 1.00 40.83 154 VAL B N 1
ATOM 12996 C CA . VAL E 4 154 ? 58.952 25.336 -11.070 1.00 39.15 154 VAL B CA 1
ATOM 12997 C C . VAL E 4 154 ? 58.504 24.268 -10.068 1.00 37.57 154 VAL B C 1
ATOM 12998 O O . VAL E 4 154 ? 57.904 24.586 -9.038 1.00 36.76 154 VAL B O 1
ATOM 13002 N N . PHE E 4 155 ? 58.786 23.006 -10.393 1.00 36.87 155 PHE B N 1
ATOM 13003 C CA . PHE E 4 155 ? 58.464 21.873 -9.528 1.00 35.49 155 PHE B CA 1
ATOM 13004 C C . PHE E 4 155 ? 59.617 21.582 -8.578 1.00 34.45 155 PHE B C 1
ATOM 13005 O O . PHE E 4 155 ? 60.762 21.434 -9.008 1.00 34.83 155 PHE B O 1
ATOM 13013 N N . LEU E 4 156 ? 59.314 2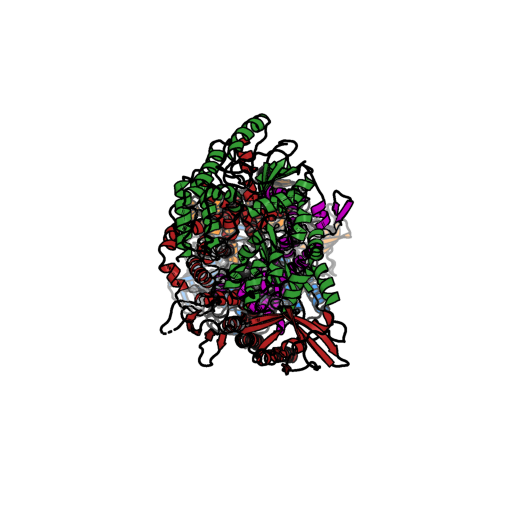1.491 -7.289 1.00 33.45 156 LEU B N 1
ATOM 13014 C CA . LEU E 4 156 ? 60.308 21.079 -6.298 1.00 32.71 156 LEU B CA 1
ATOM 13015 C C . LEU E 4 156 ? 59.824 19.793 -5.615 1.00 31.80 156 LEU B C 1
ATOM 13016 O O . LEU E 4 156 ? 58.771 19.785 -4.979 1.00 31.50 156 LEU B O 1
ATOM 13021 N N . LEU E 4 157 ? 60.582 18.709 -5.767 1.00 31.50 157 LEU B N 1
ATOM 13022 C CA . LEU E 4 157 ? 60.218 17.422 -5.171 1.00 30.81 157 LEU B CA 1
ATOM 13023 C C . LEU E 4 157 ? 61.316 16.903 -4.249 1.00 30.35 157 LEU B C 1
ATOM 13024 O O . LEU E 4 157 ? 62.441 16.656 -4.684 1.00 31.23 157 LEU B O 1
ATOM 13029 N N . ASP E 4 158 ? 60.973 16.726 -2.979 1.00 29.44 158 ASP B N 1
ATOM 13030 C CA . ASP E 4 158 ? 61.930 16.342 -1.948 1.00 28.92 158 ASP B CA 1
ATOM 13031 C C . ASP E 4 158 ? 61.724 14.891 -1.498 1.00 28.41 158 ASP B C 1
ATOM 13032 O O . ASP E 4 158 ? 60.840 14.608 -0.688 1.00 27.68 158 ASP B O 1
ATOM 13037 N N . GLU E 4 159 ? 62.556 13.989 -2.027 1.00 28.86 159 GLU B N 1
ATOM 13038 C CA . GLU E 4 159 ? 62.498 12.539 -1.747 1.00 28.83 159 GLU B CA 1
ATOM 13039 C C . GLU E 4 159 ? 61.070 11.978 -1.836 1.00 28.22 159 GLU B C 1
ATOM 13040 O O . GLU E 4 159 ? 60.590 11.342 -0.895 1.00 28.40 159 GLU B O 1
ATOM 13046 N N . PRO E 4 160 ? 60.398 12.199 -2.985 1.00 28.30 160 PRO B N 1
ATOM 13047 C CA . PRO E 4 160 ? 58.958 11.964 -3.109 1.00 27.93 160 PRO B CA 1
ATOM 13048 C C . PRO E 4 160 ? 58.537 10.509 -3.320 1.00 28.32 160 PRO B C 1
ATOM 13049 O O . PRO E 4 160 ? 57.332 10.215 -3.299 1.00 28.55 160 PRO B O 1
ATOM 13053 N N . LEU E 4 161 ? 59.498 9.613 -3.544 1.00 28.18 161 LEU B N 1
ATOM 13054 C CA . LEU E 4 161 ? 59.180 8.207 -3.793 1.00 28.34 161 LEU B CA 1
ATOM 13055 C C . LEU E 4 161 ? 59.672 7.274 -2.675 1.00 28.13 161 LEU B C 1
ATOM 13056 O O . LEU E 4 161 ? 59.577 6.048 -2.789 1.00 28.48 161 LEU B O 1
ATOM 13061 N N . SER E 4 162 ? 60.154 7.864 -1.585 1.00 27.53 162 SER B N 1
ATOM 13062 C CA . SER E 4 162 ? 60.916 7.145 -0.563 1.00 27.87 162 SER B CA 1
ATOM 13063 C C . SER E 4 162 ? 60.168 6.014 0.147 1.00 28.40 162 SER B C 1
ATOM 13064 O O . SER E 4 162 ? 60.792 5.050 0.579 1.00 29.13 162 SER B O 1
ATOM 13067 N N . ASN E 4 163 ? 58.849 6.144 0.279 1.00 28.48 163 ASN B N 1
ATOM 13068 C CA . ASN E 4 163 ? 58.040 5.170 1.010 1.00 29.33 163 ASN B CA 1
ATOM 13069 C C . ASN E 4 163 ? 57.046 4.419 0.120 1.00 30.09 163 ASN B C 1
ATOM 13070 O O . ASN E 4 163 ? 55.926 4.096 0.534 1.00 30.26 163 ASN B O 1
ATOM 13075 N N . LEU E 4 164 ? 57.473 4.138 -1.107 1.00 30.81 164 LEU B N 1
ATOM 13076 C CA . LEU E 4 164 ? 56.654 3.409 -2.066 1.00 31.89 164 LEU B CA 1
ATOM 13077 C C . LEU E 4 164 ? 57.321 2.091 -2.402 1.00 33.16 164 LEU B C 1
ATOM 13078 O O . LEU E 4 164 ? 58.552 2.015 -2.479 1.00 33.10 164 LEU B O 1
ATOM 13083 N N . ASP E 4 165 ? 56.510 1.051 -2.593 1.00 34.53 165 ASP B N 1
ATOM 13084 C CA . ASP E 4 165 ? 57.029 -0.253 -3.007 1.00 36.18 165 ASP B CA 1
ATOM 13085 C C . ASP E 4 165 ? 57.682 -0.146 -4.378 1.00 37.08 165 ASP B C 1
ATOM 13086 O O . ASP E 4 165 ? 57.340 0.741 -5.173 1.00 37.13 165 ASP B O 1
ATOM 13091 N N . ALA E 4 166 ? 58.623 -1.051 -4.636 1.00 38.41 166 ALA B N 1
ATOM 13092 C CA . ALA E 4 166 ? 59.521 -0.967 -5.789 1.00 39.37 166 ALA B CA 1
ATOM 13093 C C . ALA E 4 166 ? 58.796 -0.932 -7.132 1.00 40.34 166 ALA B C 1
ATOM 13094 O O . ALA E 4 166 ? 59.215 -0.219 -8.049 1.00 40.57 166 ALA B O 1
ATOM 13096 N N . ALA E 4 167 ? 57.707 -1.692 -7.235 1.00 41.01 167 ALA B N 1
ATOM 13097 C CA . ALA E 4 167 ? 56.911 -1.751 -8.460 1.00 42.11 167 ALA B CA 1
ATOM 13098 C C . ALA E 4 167 ? 56.173 -0.443 -8.721 1.00 41.39 167 ALA B C 1
ATOM 13099 O O . ALA E 4 167 ? 56.157 0.052 -9.851 1.00 42.34 167 ALA B O 1
ATOM 13101 N N . LEU E 4 168 ? 55.564 0.113 -7.678 1.00 43.83 168 LEU B N 1
ATOM 13102 C CA . LEU E 4 168 ? 54.861 1.389 -7.775 1.00 43.29 168 LEU B CA 1
ATOM 13103 C C . LEU E 4 168 ? 55.854 2.534 -8.005 1.00 41.96 168 LEU B C 1
ATOM 13104 O O . LEU E 4 168 ? 55.571 3.476 -8.746 1.00 41.50 168 LEU B O 1
ATOM 13109 N N . ARG E 4 169 ? 57.020 2.428 -7.372 1.00 41.37 169 ARG B N 1
ATOM 13110 C CA . ARG E 4 169 ? 58.101 3.396 -7.528 1.00 40.83 169 ARG B CA 1
ATOM 13111 C C . ARG E 4 169 ? 58.532 3.506 -8.997 1.00 41.13 169 ARG B C 1
ATOM 13112 O O . ARG E 4 169 ? 58.777 4.608 -9.499 1.00 40.39 169 ARG B O 1
ATOM 13120 N N . VAL E 4 170 ? 58.602 2.359 -9.675 1.00 42.49 170 VAL B N 1
ATOM 13121 C CA . VAL E 4 170 ? 58.893 2.301 -11.112 1.00 43.45 170 VAL B CA 1
ATOM 13122 C C . VAL E 4 170 ? 57.833 3.056 -11.928 1.00 44.38 170 VAL B C 1
ATOM 13123 O O . VAL E 4 170 ? 58.175 3.880 -12.781 1.00 44.50 170 VAL B O 1
ATOM 13127 N N . GLN E 4 171 ? 56.559 2.794 -11.645 1.00 45.29 171 GLN B N 1
ATOM 13128 C CA . GLN E 4 171 ? 55.460 3.467 -12.342 1.00 46.53 171 GLN B CA 1
ATOM 13129 C C . GLN E 4 171 ? 55.497 4.988 -12.147 1.00 45.81 171 GLN B C 1
ATOM 13130 O O . GLN E 4 171 ? 55.233 5.743 -13.086 1.00 46.09 171 GLN B O 1
ATOM 13136 N N . MET E 4 172 ? 55.842 5.428 -10.937 1.00 45.03 172 MET B N 1
ATOM 13137 C CA . MET E 4 172 ? 55.930 6.859 -10.628 1.00 44.74 172 MET B CA 1
ATOM 13138 C C . MET E 4 172 ? 57.060 7.547 -11.391 1.00 44.19 172 MET B C 1
ATOM 13139 O O . MET E 4 172 ? 56.891 8.668 -11.866 1.00 44.26 172 MET B O 1
ATOM 13144 N N . ARG E 4 173 ? 58.201 6.867 -11.506 1.00 44.04 173 ARG B N 1
ATOM 13145 C CA . ARG E 4 173 ? 59.346 7.373 -12.272 1.00 44.05 173 ARG B CA 1
ATOM 13146 C C . ARG E 4 173 ? 58.965 7.696 -13.708 1.00 45.05 173 ARG B C 1
ATOM 13147 O O . ARG E 4 173 ? 59.386 8.720 -14.252 1.00 45.00 173 ARG B O 1
ATOM 13155 N N . ILE E 4 174 ? 58.182 6.804 -14.311 1.00 46.09 174 ILE B N 1
ATOM 13156 C CA . ILE E 4 174 ? 57.776 6.919 -15.709 1.00 47.41 174 ILE B CA 1
ATOM 13157 C C . ILE E 4 174 ? 56.776 8.060 -15.873 1.00 47.84 174 ILE B C 1
ATOM 13158 O O . ILE E 4 174 ? 56.870 8.844 -16.820 1.00 48.55 174 ILE B O 1
ATOM 13163 N N . GLU E 4 175 ? 55.841 8.159 -14.932 1.00 47.51 175 GLU B N 1
ATOM 13164 C CA . GLU E 4 175 ? 54.818 9.205 -14.952 1.00 48.13 175 GLU B CA 1
ATOM 13165 C C . GLU E 4 175 ? 55.386 10.615 -14.741 1.00 47.41 175 GLU B C 1
ATOM 13166 O O . GLU E 4 175 ? 54.895 11.575 -15.339 1.00 48.27 175 GLU B O 1
ATOM 13172 N N . ILE E 4 176 ? 56.415 10.737 -13.903 1.00 46.20 176 ILE B N 1
ATOM 13173 C CA . ILE E 4 176 ? 57.096 12.021 -13.704 1.00 45.77 176 ILE B CA 1
ATOM 13174 C C . ILE E 4 176 ? 57.877 12.412 -14.967 1.00 46.44 176 ILE B C 1
ATOM 13175 O O . ILE E 4 176 ? 57.846 13.572 -15.383 1.00 46.97 176 ILE B O 1
ATOM 13180 N N . SER E 4 177 ? 58.556 11.435 -15.572 1.00 46.71 177 SER B N 1
ATOM 13181 C CA . SER E 4 177 ? 59.205 11.605 -16.878 1.00 47.85 177 SER B CA 1
ATOM 13182 C C . SER E 4 177 ? 58.228 12.042 -17.968 1.00 49.58 177 SER B C 1
ATOM 13183 O O . SER E 4 177 ? 58.542 12.925 -18.764 1.00 50.39 177 SER B O 1
ATOM 13186 N N . ARG E 4 178 ? 57.057 11.406 -18.002 1.00 50.48 178 ARG B N 1
ATOM 13187 C CA . ARG E 4 178 ? 55.985 11.757 -18.933 1.00 52.57 178 ARG B CA 1
ATOM 13188 C C . ARG E 4 178 ? 55.590 13.223 -18.784 1.00 52.61 178 ARG B C 1
ATOM 13189 O O . ARG E 4 178 ? 55.520 13.962 -19.771 1.00 53.75 178 ARG B O 1
ATOM 13197 N N . LEU E 4 179 ? 55.342 13.625 -17.538 1.00 51.32 179 LEU B N 1
ATOM 13198 C CA . LEU E 4 179 ? 54.876 14.968 -17.211 1.00 51.55 179 LEU B CA 1
ATOM 13199 C C . LEU E 4 179 ? 55.924 16.030 -17.539 1.00 51.51 179 LEU B C 1
ATOM 13200 O O . LEU E 4 179 ? 55.582 17.115 -18.010 1.00 52.69 179 LEU B O 1
ATOM 13205 N N . HIS E 4 180 ? 57.193 15.708 -17.298 1.00 50.43 180 HIS B N 1
ATOM 13206 C CA . HIS E 4 180 ? 58.288 16.628 -17.586 1.00 50.74 180 HIS B CA 1
ATOM 13207 C C . HIS E 4 180 ? 58.434 16.938 -19.077 1.00 52.67 180 HIS B C 1
ATOM 13208 O O . HIS E 4 180 ? 58.754 18.065 -19.449 1.00 53.50 180 HIS B O 1
ATOM 13215 N N . LYS E 4 181 ? 58.201 15.932 -19.916 1.00 53.60 181 LYS B N 1
ATOM 13216 C CA . LYS E 4 181 ? 58.304 16.085 -21.367 1.00 55.86 181 LYS B CA 1
ATOM 13217 C C . LYS E 4 181 ? 57.072 16.771 -21.963 1.00 57.47 181 LYS B C 1
ATOM 13218 O O . LYS E 4 181 ? 57.176 17.499 -22.952 1.00 59.37 181 LYS B O 1
ATOM 13224 N N . ARG E 4 182 ? 55.913 16.541 -21.353 1.00 56.98 182 ARG B N 1
ATOM 13225 C CA . ARG E 4 182 ? 54.665 17.161 -21.791 1.00 58.45 182 ARG B CA 1
ATOM 13226 C C . ARG E 4 182 ? 54.607 18.652 -21.431 1.00 58.20 182 ARG B C 1
ATOM 13227 O O . ARG E 4 182 ? 54.248 19.481 -22.268 1.00 60.14 182 ARG B O 1
ATOM 13235 N N . LEU E 4 183 ? 54.965 18.981 -20.191 1.00 55.82 183 LEU B N 1
ATOM 13236 C CA . LEU E 4 183 ? 54.895 20.359 -19.699 1.00 55.37 183 LEU B CA 1
ATOM 13237 C C . LEU E 4 183 ? 56.124 21.202 -20.046 1.00 55.17 183 LEU B C 1
ATOM 13238 O O . LEU E 4 183 ? 56.011 22.410 -20.259 1.00 56.36 183 LEU B O 1
ATOM 13243 N N . GLY E 4 184 ? 57.292 20.566 -20.084 1.00 53.61 184 GLY B N 1
ATOM 13244 C CA . GLY E 4 184 ? 58.551 21.259 -20.358 1.00 53.24 184 GLY B CA 1
ATOM 13245 C C . GLY E 4 184 ? 58.902 22.305 -19.313 1.00 52.05 184 GLY B C 1
ATOM 13246 O O . GLY E 4 184 ? 59.502 23.329 -19.631 1.00 53.12 184 GLY B O 1
ATOM 13247 N N . ARG E 4 185 ? 58.520 22.045 -18.064 1.00 49.98 185 ARG B N 1
ATOM 13248 C CA . ARG E 4 185 ? 58.763 22.973 -16.959 1.00 48.75 185 ARG B CA 1
ATOM 13249 C C . ARG E 4 185 ? 59.974 22.520 -16.158 1.00 46.35 185 ARG B C 1
ATOM 13250 O O . ARG E 4 185 ? 60.332 21.343 -16.174 1.00 45.42 185 ARG B O 1
ATOM 13258 N N . THR E 4 186 ? 60.603 23.461 -15.462 1.00 45.36 186 THR B N 1
ATOM 13259 C CA . THR E 4 186 ? 61.752 23.157 -14.618 1.00 43.22 186 THR B CA 1
ATOM 13260 C C . THR E 4 186 ? 61.349 22.267 -13.443 1.00 40.81 186 THR B C 1
ATOM 13261 O O . THR E 4 186 ? 60.372 22.542 -12.744 1.00 40.39 186 THR B O 1
ATOM 13265 N N . MET E 4 187 ? 62.100 21.189 -13.253 1.00 38.93 187 MET B N 1
ATOM 13266 C CA . MET E 4 187 ? 61.867 20.275 -12.141 1.00 37.07 187 MET B CA 1
ATOM 13267 C C . MET E 4 187 ? 63.152 20.097 -11.356 1.00 35.67 187 MET B C 1
ATOM 13268 O O . MET E 4 187 ? 64.193 19.757 -11.920 1.00 35.50 187 MET B O 1
ATOM 13273 N N . ILE E 4 188 ? 63.083 20.367 -10.058 1.00 34.53 188 ILE B N 1
ATOM 13274 C CA . ILE E 4 188 ? 64.226 20.158 -9.174 1.00 33.63 188 ILE B CA 1
ATOM 13275 C C . ILE E 4 188 ? 63.868 19.057 -8.178 1.00 32.31 188 ILE B C 1
ATOM 13276 O O . ILE E 4 188 ? 62.957 19.210 -7.366 1.00 31.96 188 ILE B O 1
ATOM 13281 N N . TYR E 4 189 ? 64.606 17.955 -8.262 1.00 31.68 189 TYR B N 1
ATOM 13282 C CA . TYR E 4 189 ? 64.222 16.682 -7.655 1.00 30.97 189 TYR B CA 1
ATOM 13283 C C . TYR E 4 189 ? 65.308 16.192 -6.701 1.00 30.64 189 TYR B C 1
ATOM 13284 O O . TYR E 4 189 ? 66.453 15.999 -7.099 1.00 30.69 189 TYR B O 1
ATOM 13293 N N . VAL E 4 190 ? 64.949 15.995 -5.438 1.00 30.67 190 VAL B N 1
ATOM 13294 C CA . VAL E 4 190 ? 65.889 15.465 -4.450 1.00 30.67 190 VAL B CA 1
ATOM 13295 C C . VAL E 4 190 ? 65.622 13.972 -4.242 1.00 30.55 190 VAL B C 1
ATOM 13296 O O . VAL E 4 190 ? 64.467 13.568 -4.064 1.00 30.56 190 VAL B O 1
ATOM 13300 N N . THR E 4 191 ? 66.680 13.158 -4.281 1.00 30.65 191 THR B N 1
ATOM 13301 C CA . THR E 4 191 ? 66.537 11.709 -4.078 1.00 30.79 191 THR B CA 1
ATOM 13302 C C . THR E 4 191 ? 67.779 11.011 -3.502 1.00 31.47 191 THR B C 1
ATOM 13303 O O . THR E 4 191 ? 68.917 11.462 -3.697 1.00 30.98 191 THR B O 1
ATOM 13307 N N . HIS E 4 192 ? 67.536 9.909 -2.794 1.00 32.20 192 HIS B N 1
ATOM 13308 C CA . HIS E 4 192 ? 68.599 9.006 -2.357 1.00 33.44 192 HIS B CA 1
ATOM 13309 C C . HIS E 4 192 ? 68.702 7.771 -3.264 1.00 34.00 192 HIS B C 1
ATOM 13310 O O . HIS E 4 192 ? 69.706 7.052 -3.240 1.00 34.57 192 HIS B O 1
ATOM 13317 N N . ASP E 4 193 ? 67.665 7.542 -4.066 1.00 34.38 193 ASP B N 1
ATOM 13318 C CA . ASP E 4 193 ? 67.616 6.410 -4.985 1.00 35.16 193 ASP B CA 1
ATOM 13319 C C . ASP E 4 193 ? 68.485 6.679 -6.210 1.00 35.32 193 ASP B C 1
ATOM 13320 O O . ASP E 4 193 ? 68.196 7.570 -7.018 1.00 35.41 193 ASP B O 1
ATOM 13325 N N . GLN E 4 194 ? 69.547 5.890 -6.345 1.00 35.86 194 GLN B N 1
ATOM 13326 C CA . GLN E 4 194 ? 70.531 6.067 -7.413 1.00 36.17 194 GLN B CA 1
ATOM 13327 C C . GLN E 4 194 ? 69.913 5.806 -8.791 1.00 35.98 194 GLN B C 1
ATOM 13328 O O . GLN E 4 194 ? 70.273 6.461 -9.772 1.00 35.94 194 GLN B O 1
ATOM 13334 N N . VAL E 4 195 ? 68.980 4.857 -8.852 1.00 35.59 195 VAL B N 1
ATOM 13335 C CA . VAL E 4 195 ? 68.269 4.533 -10.095 1.00 35.81 195 VAL B CA 1
ATOM 13336 C C . VAL E 4 195 ? 67.409 5.715 -10.569 1.00 35.63 195 VAL B C 1
ATOM 13337 O O . VAL E 4 195 ? 67.380 6.025 -11.764 1.00 36.02 195 VAL B O 1
ATOM 13341 N N . GLU E 4 196 ? 66.729 6.373 -9.628 1.00 35.11 196 GLU B N 1
ATOM 13342 C CA . GLU E 4 196 ? 65.942 7.572 -9.920 1.00 35.01 196 GLU B CA 1
ATOM 13343 C C . GLU E 4 196 ? 66.833 8.680 -10.462 1.00 34.59 196 GLU B C 1
ATOM 13344 O O . GLU E 4 196 ? 66.506 9.299 -11.466 1.00 35.00 196 GLU B O 1
ATOM 13350 N N . ALA E 4 197 ? 67.962 8.907 -9.793 1.00 34.24 197 ALA B N 1
ATOM 13351 C CA . ALA E 4 197 ? 68.949 9.909 -10.208 1.00 34.42 197 ALA B CA 1
ATOM 13352 C C . ALA E 4 197 ? 69.473 9.689 -11.628 1.00 34.95 197 ALA B C 1
ATOM 13353 O O . ALA E 4 197 ? 69.459 10.613 -12.439 1.00 35.89 197 ALA B O 1
ATOM 13355 N N . MET E 4 198 ? 69.921 8.471 -11.930 1.00 34.83 198 MET B N 1
ATOM 13356 C CA . MET E 4 198 ? 70.482 8.161 -13.250 1.00 35.36 198 MET B CA 1
ATOM 13357 C C . MET E 4 198 ? 69.449 8.266 -14.384 1.00 35.39 198 MET B C 1
ATOM 13358 O O . MET E 4 198 ? 69.768 8.754 -15.465 1.00 35.90 198 MET B O 1
ATOM 13363 N N . THR E 4 199 ? 68.219 7.816 -14.133 1.00 34.77 199 THR B N 1
ATOM 13364 C CA . THR E 4 199 ? 67.198 7.726 -15.192 1.00 35.25 199 THR B CA 1
ATOM 13365 C C . THR E 4 199 ? 66.396 9.000 -15.439 1.00 35.11 199 THR B C 1
ATOM 13366 O O . THR E 4 199 ? 65.930 9.226 -16.551 1.00 36.17 199 THR B O 1
ATOM 13370 N N . LEU E 4 200 ? 66.226 9.820 -14.405 1.00 34.22 200 LEU B N 1
ATOM 13371 C CA . LEU E 4 200 ? 65.416 11.039 -14.504 1.00 34.24 200 LEU B CA 1
ATOM 13372 C C . LEU E 4 200 ? 66.175 12.294 -14.956 1.00 34.43 200 LEU B C 1
ATOM 13373 O O . LEU E 4 200 ? 65.635 13.109 -15.699 1.00 35.14 200 LEU B O 1
ATOM 13378 N N . ALA E 4 201 ? 67.416 12.441 -14.500 1.00 33.91 201 ALA B N 1
ATOM 13379 C CA . ALA E 4 201 ? 68.150 13.709 -14.612 1.00 34.22 201 ALA B CA 1
ATOM 13380 C C . ALA E 4 201 ? 68.695 14.027 -15.996 1.00 35.38 201 ALA B C 1
ATOM 13381 O O . ALA E 4 201 ? 69.220 13.154 -16.685 1.00 35.82 201 ALA B O 1
ATOM 13383 N N . ASP E 4 202 ? 68.559 15.287 -16.397 1.00 36.37 202 ASP B N 1
ATOM 13384 C CA . ASP E 4 202 ? 69.411 15.851 -17.442 1.00 37.73 202 ASP B CA 1
ATOM 13385 C C . ASP E 4 202 ? 70.752 16.154 -16.785 1.00 37.32 202 ASP B C 1
ATOM 13386 O O . ASP E 4 202 ? 71.811 15.951 -17.375 1.00 37.91 202 ASP B O 1
ATOM 13391 N N . LYS E 4 203 ? 70.678 16.614 -15.538 1.00 36.27 203 LYS B N 1
ATOM 13392 C CA . LYS E 4 203 ? 71.826 17.100 -14.791 1.00 36.53 203 LYS B CA 1
ATOM 13393 C C . LYS E 4 203 ? 71.727 16.613 -13.345 1.00 34.94 203 LYS B C 1
ATOM 13394 O O . LYS E 4 203 ? 70.634 16.594 -12.774 1.00 34.00 203 LYS B O 1
ATOM 13400 N N . ILE E 4 204 ? 72.864 16.222 -12.767 1.00 34.77 204 ILE B N 1
ATOM 13401 C CA . ILE E 4 204 ? 72.941 15.816 -11.359 1.00 34.12 204 ILE B CA 1
ATOM 13402 C C . ILE E 4 204 ? 73.906 16.703 -10.577 1.00 34.91 204 ILE B C 1
ATOM 13403 O O . ILE E 4 204 ? 75.061 16.899 -10.977 1.00 35.33 204 ILE B O 1
ATOM 13408 N N . VAL E 4 205 ? 73.424 17.224 -9.452 1.00 34.81 205 VAL B N 1
ATOM 13409 C CA . VAL E 4 205 ? 74.263 18.003 -8.559 1.00 35.80 205 VAL B CA 1
ATOM 13410 C C . VAL E 4 205 ? 74.601 17.157 -7.332 1.00 35.51 205 VAL B C 1
ATOM 13411 O O . VAL E 4 205 ? 73.711 16.712 -6.602 1.00 34.80 205 VAL B O 1
ATOM 13415 N N . VAL E 4 206 ? 75.893 16.927 -7.127 1.00 36.43 206 VAL B N 1
ATOM 13416 C CA . VAL E 4 206 ? 76.366 16.183 -5.970 1.00 36.80 206 VAL B CA 1
ATOM 13417 C C . VAL E 4 206 ? 76.790 17.164 -4.880 1.00 38.23 206 VAL B C 1
ATOM 13418 O O . VAL E 4 206 ? 77.756 17.922 -5.043 1.00 39.36 206 VAL B O 1
ATOM 13422 N N . LEU E 4 207 ? 76.054 17.150 -3.773 1.00 38.42 207 LEU B N 1
ATOM 13423 C CA . LEU E 4 207 ? 76.335 18.050 -2.662 1.00 40.03 207 LEU B CA 1
ATOM 13424 C C . LEU E 4 207 ? 77.116 17.335 -1.575 1.00 40.96 207 LEU B C 1
ATOM 13425 O O . LEU E 4 207 ? 76.838 16.173 -1.259 1.00 40.19 207 LEU B O 1
ATOM 13430 N N . ASP E 4 208 ? 78.086 18.044 -1.007 1.00 42.84 208 ASP B N 1
ATOM 13431 C CA . ASP E 4 208 ? 78.954 17.499 0.031 1.00 44.40 208 ASP B CA 1
ATOM 13432 C C . ASP E 4 208 ? 79.071 18.536 1.141 1.00 46.06 208 ASP B C 1
ATOM 13433 O O . ASP E 4 208 ? 79.700 19.578 0.957 1.00 47.15 208 ASP B O 1
ATOM 13438 N N . ALA E 4 209 ? 78.445 18.249 2.282 1.00 46.43 209 ALA B N 1
ATOM 13439 C CA . ALA E 4 209 ? 78.482 19.134 3.455 1.00 48.36 209 ALA B CA 1
ATOM 13440 C C . ALA E 4 209 ? 78.376 20.622 3.102 1.00 49.29 209 ALA B C 1
ATOM 13441 O O . ALA E 4 209 ? 79.164 21.441 3.579 1.00 51.34 209 ALA B O 1
ATOM 13443 N N . GLY E 4 210 ? 77.412 20.960 2.249 1.00 48.30 210 GLY B N 1
ATOM 13444 C CA . GLY E 4 210 ? 77.132 22.355 1.918 1.00 49.28 210 GLY B CA 1
ATOM 13445 C C . GLY E 4 210 ? 77.809 22.932 0.686 1.00 49.65 210 GLY B C 1
ATOM 13446 O O . GLY E 4 210 ? 77.542 24.077 0.316 1.00 50.51 210 GLY B O 1
ATOM 13447 N N . ARG E 4 211 ? 78.691 22.161 0.056 1.00 49.19 211 ARG B N 1
ATOM 13448 C CA . ARG E 4 211 ? 79.336 22.608 -1.181 1.00 49.65 211 ARG B CA 1
ATOM 13449 C C . ARG E 4 211 ? 78.948 21.743 -2.368 1.00 47.65 211 ARG B C 1
ATOM 13450 O O . ARG E 4 211 ? 78.669 20.554 -2.215 1.00 46.52 211 ARG B O 1
ATOM 13458 N N . VAL E 4 212 ? 78.906 22.356 -3.547 1.00 47.38 212 VAL B N 1
ATOM 13459 C CA . VAL E 4 212 ? 78.718 21.625 -4.791 1.00 45.80 212 VAL B CA 1
ATOM 13460 C C . VAL E 4 212 ? 80.028 20.909 -5.122 1.00 45.98 212 VAL B C 1
ATOM 13461 O O . VAL E 4 212 ? 81.044 21.551 -5.416 1.00 47.59 212 VAL B O 1
ATOM 13465 N N . ALA E 4 213 ? 80.002 19.582 -5.051 1.00 44.34 213 ALA B N 1
ATOM 13466 C CA . ALA E 4 213 ? 81.192 18.771 -5.312 1.00 44.29 213 ALA B CA 1
ATOM 13467 C C . ALA E 4 213 ? 81.395 18.550 -6.811 1.00 43.86 213 ALA B C 1
ATOM 13468 O O . ALA E 4 213 ? 82.523 18.594 -7.308 1.00 44.63 213 ALA B O 1
ATOM 13470 N N . GLN E 4 214 ? 80.292 18.305 -7.517 1.00 42.54 214 GLN B N 1
ATOM 13471 C CA . GLN E 4 214 ? 80.301 18.154 -8.971 1.00 42.39 214 GLN B CA 1
ATOM 13472 C C . GLN E 4 214 ? 78.901 18.307 -9.551 1.00 41.47 214 GLN B C 1
ATOM 13473 O O . GLN E 4 214 ? 77.902 18.027 -8.888 1.00 40.27 214 GLN B O 1
ATOM 13479 N N . VAL E 4 215 ? 78.859 18.769 -10.796 1.00 42.21 215 VAL B N 1
ATOM 13480 C CA . VAL E 4 215 ? 77.650 18.860 -11.594 1.00 41.78 215 VAL B CA 1
ATOM 13481 C C . VAL E 4 215 ? 77.976 18.222 -12.943 1.00 42.31 215 VAL B C 1
ATOM 13482 O O . VAL E 4 215 ? 79.064 18.437 -13.492 1.00 43.71 215 VAL B O 1
ATOM 13486 N N . GLY E 4 216 ? 77.044 17.435 -13.473 1.00 41.48 216 GLY B N 1
ATOM 13487 C CA . GLY E 4 216 ? 77.211 16.828 -14.791 1.00 41.78 216 GLY B CA 1
ATOM 13488 C C . GLY E 4 216 ? 76.130 15.822 -15.142 1.00 40.69 216 GLY B C 1
ATOM 13489 O O . GLY E 4 216 ? 75.191 15.609 -14.375 1.00 39.64 216 GLY B O 1
ATOM 13490 N N . LYS E 4 217 ? 76.270 15.218 -16.320 1.00 41.21 217 LYS B N 1
ATOM 13491 C CA . LYS E 4 217 ? 75.399 14.141 -16.784 1.00 40.56 217 LYS B CA 1
ATOM 13492 C C . LYS E 4 217 ? 75.633 12.889 -15.935 1.00 39.10 217 LYS B C 1
ATOM 13493 O O . LYS E 4 217 ? 76.740 12.690 -15.428 1.00 39.13 217 LYS B O 1
ATOM 13499 N N . PRO E 4 218 ? 74.592 12.049 -15.761 1.00 37.99 218 PRO B N 1
ATOM 13500 C CA . PRO E 4 218 ? 74.708 10.831 -14.938 1.00 36.72 218 PRO B CA 1
ATOM 13501 C C . PRO E 4 218 ? 75.957 9.982 -15.223 1.00 37.11 218 PRO B C 1
ATOM 13502 O O . PRO E 4 218 ? 76.688 9.635 -14.295 1.00 36.51 218 PRO B O 1
ATOM 13506 N N . LEU E 4 219 ? 76.207 9.664 -16.491 1.00 38.12 219 LEU B N 1
ATOM 13507 C CA . LEU E 4 219 ? 77.332 8.798 -16.852 1.00 38.76 219 LEU B CA 1
ATOM 13508 C C . LEU E 4 219 ? 78.679 9.501 -16.735 1.00 39.50 219 LEU B C 1
ATOM 13509 O O . LEU E 4 219 ? 79.711 8.845 -16.567 1.00 39.49 219 LEU B O 1
ATOM 13514 N N . GLU E 4 220 ? 78.649 10.832 -16.814 1.00 40.03 220 GLU B N 1
ATOM 13515 C CA . GLU E 4 220 ? 79.819 11.683 -16.610 1.00 41.22 220 GLU B CA 1
ATOM 13516 C C . GLU E 4 220 ? 80.315 11.597 -15.159 1.00 40.36 220 GLU B C 1
ATOM 13517 O O . GLU E 4 220 ? 81.529 11.578 -14.910 1.00 40.87 220 GLU B O 1
ATOM 13523 N N . LEU E 4 221 ? 79.378 11.527 -14.211 1.00 38.98 221 LEU B N 1
ATOM 13524 C CA . LEU E 4 221 ? 79.727 11.429 -12.790 1.00 38.44 221 LEU B CA 1
ATOM 13525 C C . LEU E 4 221 ? 80.117 10.009 -12.407 1.00 38.04 221 LEU B C 1
ATOM 13526 O O . LEU E 4 221 ? 80.955 9.800 -11.524 1.00 38.17 221 LEU B O 1
ATOM 13531 N N . TYR E 4 222 ? 79.496 9.039 -13.067 1.00 37.72 222 TYR B N 1
ATOM 13532 C CA . TYR E 4 222 ? 79.812 7.635 -12.848 1.00 37.70 222 TYR B CA 1
ATOM 13533 C C . TYR E 4 222 ? 81.217 7.285 -13.359 1.00 38.88 222 TYR B C 1
ATOM 13534 O O . TYR E 4 222 ? 82.010 6.708 -12.620 1.00 39.20 222 TYR B O 1
ATOM 13543 N N . HIS E 4 223 ? 81.517 7.644 -14.608 1.00 39.97 223 HIS B N 1
ATOM 13544 C CA . HIS E 4 223 ? 82.827 7.356 -15.216 1.00 41.26 223 HIS B CA 1
ATOM 13545 C C . HIS E 4 223 ? 83.949 8.299 -14.779 1.00 42.12 223 HIS B C 1
ATOM 13546 O O . HIS E 4 223 ? 85.092 7.869 -14.598 1.00 42.99 223 HIS B O 1
ATOM 13553 N N . TYR E 4 224 ? 83.638 9.586 -14.636 1.00 42.07 224 TYR B N 1
ATOM 13554 C CA . TYR E 4 224 ? 84.679 10.588 -14.376 1.00 43.02 224 TYR B CA 1
ATOM 13555 C C . TYR E 4 224 ? 84.406 11.469 -13.148 1.00 42.38 224 TYR B C 1
ATOM 13556 O O . TYR E 4 224 ? 84.306 12.694 -13.271 1.00 42.69 224 TYR B O 1
ATOM 13565 N N . PRO E 4 225 ? 84.285 10.847 -11.954 1.00 41.44 225 PRO B N 1
ATOM 13566 C CA . PRO E 4 225 ? 84.113 11.643 -10.736 1.00 41.22 225 PRO B CA 1
ATOM 13567 C C . PRO E 4 225 ? 85.324 12.550 -10.499 1.00 42.73 225 PRO B C 1
ATOM 13568 O O . PRO E 4 225 ? 86.465 12.097 -10.617 1.00 43.60 225 PRO B O 1
ATOM 13572 N N . ALA E 4 226 ? 85.069 13.818 -10.183 1.00 43.08 226 ALA B N 1
ATOM 13573 C CA . ALA E 4 226 ? 86.132 14.819 -10.066 1.00 44.88 226 ALA B CA 1
ATOM 13574 C C . ALA E 4 226 ? 86.955 14.694 -8.781 1.00 45.61 226 ALA B C 1
ATOM 13575 O O . ALA E 4 226 ? 88.078 15.207 -8.712 1.00 47.24 226 ALA B O 1
ATOM 13577 N N . ASP E 4 227 ? 86.391 14.027 -7.773 1.00 44.64 227 ASP B N 1
ATOM 13578 C CA . ASP E 4 227 ? 87.096 13.771 -6.514 1.00 45.54 227 ASP B CA 1
ATOM 13579 C C . ASP E 4 227 ? 86.697 12.459 -5.827 1.00 44.54 227 ASP B C 1
ATOM 13580 O O . ASP E 4 227 ? 85.712 11.810 -6.207 1.00 43.06 227 ASP B O 1
ATOM 13585 N N . ARG E 4 228 ? 87.488 12.093 -4.819 1.00 45.49 228 ARG B N 1
ATOM 13586 C CA . ARG E 4 228 ? 87.274 10.920 -3.972 1.00 45.32 228 ARG B CA 1
ATOM 13587 C C . ARG E 4 228 ? 85.831 10.827 -3.462 1.00 43.68 228 ARG B C 1
ATOM 13588 O O . ARG E 4 228 ? 85.222 9.755 -3.516 1.00 42.48 228 ARG B O 1
ATOM 13596 N N . PHE E 4 229 ? 85.286 11.949 -2.984 1.00 43.48 229 PHE B N 1
ATOM 13597 C CA . PHE E 4 229 ? 83.916 11.963 -2.466 1.00 42.27 229 PHE B CA 1
ATOM 13598 C C . PHE E 4 229 ? 82.854 11.559 -3.500 1.00 40.40 229 PHE B C 1
ATOM 13599 O O . PHE E 4 229 ? 82.010 10.708 -3.208 1.00 39.49 229 PHE B O 1
ATOM 13607 N N . VAL E 4 230 ? 82.887 12.173 -4.685 1.00 39.91 230 VAL B N 1
ATOM 13608 C CA . VAL E 4 230 ? 81.894 11.884 -5.736 1.00 38.59 230 VAL B CA 1
ATOM 13609 C C . VAL E 4 230 ? 81.969 10.417 -6.173 1.00 38.32 230 VAL B C 1
ATOM 13610 O O . VAL E 4 230 ? 80.938 9.773 -6.407 1.00 37.62 230 VAL B O 1
ATOM 13614 N N . ALA E 4 231 ? 83.196 9.901 -6.258 1.00 39.13 231 ALA B N 1
ATOM 13615 C CA . ALA E 4 231 ? 83.460 8.511 -6.634 1.00 39.07 231 ALA B CA 1
ATOM 13616 C C . ALA E 4 231 ? 82.862 7.518 -5.650 1.00 38.70 231 ALA B C 1
ATOM 13617 O O . ALA E 4 231 ? 82.416 6.439 -6.047 1.00 38.21 231 ALA B O 1
ATOM 13619 N N . GLY E 4 232 ? 82.873 7.888 -4.372 1.00 39.15 232 GLY B N 1
ATOM 13620 C CA . GLY E 4 232 ? 82.316 7.063 -3.311 1.00 39.15 232 GLY B CA 1
ATOM 13621 C C . GLY E 4 232 ? 80.819 7.232 -3.140 1.00 38.38 232 GLY B C 1
ATOM 13622 O O . GLY E 4 232 ? 80.172 6.401 -2.506 1.00 38.25 232 GLY B O 1
ATOM 13623 N N . PHE E 4 233 ? 80.264 8.303 -3.702 1.00 38.08 233 PHE B N 1
ATOM 13624 C CA . PHE E 4 233 ? 78.836 8.567 -3.557 1.00 37.47 233 PHE B CA 1
ATOM 13625 C C . PHE E 4 233 ? 77.986 8.133 -4.752 1.00 36.72 233 PHE B C 1
ATOM 13626 O O . PHE E 4 233 ? 76.910 7.572 -4.569 1.00 36.19 233 PHE B O 1
ATOM 13634 N N . ILE E 4 234 ? 78.444 8.416 -5.968 1.00 37.05 234 ILE B N 1
ATOM 13635 C CA . ILE E 4 234 ? 77.747 7.917 -7.150 1.00 36.68 234 ILE B CA 1
ATOM 13636 C C . ILE E 4 234 ? 78.148 6.465 -7.384 1.00 37.18 234 ILE B C 1
ATOM 13637 O O . ILE E 4 234 ? 79.324 6.158 -7.597 1.00 38.12 234 ILE B O 1
ATOM 13642 N N . GLY E 4 235 ? 77.158 5.581 -7.327 1.00 36.76 235 GLY B N 1
ATOM 13643 C CA . GLY E 4 235 ? 77.380 4.156 -7.473 1.00 37.42 235 GLY B CA 1
ATOM 13644 C C . GLY E 4 235 ? 77.270 3.463 -6.131 1.00 38.00 235 GLY B C 1
ATOM 13645 O O . GLY E 4 235 ? 77.988 3.809 -5.185 1.00 38.47 235 GLY B O 1
ATOM 13646 N N . SER E 4 236 ? 76.362 2.494 -6.046 1.00 37.90 236 SER B N 1
ATOM 13647 C CA . SER E 4 236 ? 76.205 1.679 -4.842 1.00 38.79 236 SER B CA 1
ATOM 13648 C C . SER E 4 236 ? 75.985 0.210 -5.205 1.00 39.10 236 SER B C 1
ATOM 13649 O O . SER E 4 236 ? 75.174 -0.084 -6.087 1.00 39.26 236 SER B O 1
ATOM 13652 N N . PRO E 4 237 ? 76.702 -0.721 -4.537 1.00 39.75 237 PRO B N 1
ATOM 13653 C CA . PRO E 4 237 ? 77.723 -0.551 -3.489 1.00 40.11 237 PRO B CA 1
ATOM 13654 C C . PRO E 4 237 ? 78.876 0.378 -3.878 1.00 39.44 237 PRO B C 1
ATOM 13655 O O . PRO E 4 237 ? 79.226 0.478 -5.054 1.00 39.06 237 PRO B O 1
ATOM 13659 N N . LYS E 4 238 ? 79.445 1.028 -2.866 1.00 39.51 238 LYS B N 1
ATOM 13660 C CA . LYS E 4 238 ? 80.523 2.016 -2.989 1.00 39.57 238 LYS B CA 1
ATOM 13661 C C . LYS E 4 238 ? 81.758 1.502 -3.744 1.00 39.70 238 LYS B C 1
ATOM 13662 O O . LYS E 4 238 ? 82.117 0.328 -3.640 1.00 40.17 238 LYS B O 1
ATOM 13668 N N . MET E 4 239 ? 82.395 2.396 -4.500 1.00 39.18 239 MET B N 1
ATOM 13669 C CA . MET E 4 239 ? 83.715 2.146 -5.089 1.00 39.85 239 MET B CA 1
ATOM 13670 C C . MET E 4 239 ? 84.686 1.676 -4.003 1.00 40.96 239 MET B C 1
ATOM 13671 O O . MET E 4 239 ? 84.647 2.160 -2.867 1.00 40.80 239 MET B O 1
ATOM 13676 N N . ASN E 4 240 ? 85.529 0.709 -4.348 1.00 41.79 240 ASN B N 1
ATOM 13677 C CA . ASN E 4 240 ? 86.589 0.273 -3.450 1.00 43.53 240 ASN B CA 1
ATOM 13678 C C . ASN E 4 240 ? 87.771 1.237 -3.538 1.00 44.45 240 ASN B C 1
ATOM 13679 O O . ASN E 4 240 ? 88.113 1.710 -4.623 1.00 44.11 240 ASN B O 1
ATOM 13684 N N . PHE E 4 241 ? 88.375 1.541 -2.393 1.00 45.86 241 PHE B N 1
ATOM 13685 C CA . PHE E 4 241 ? 89.547 2.415 -2.350 1.00 47.24 241 PHE B CA 1
ATOM 13686 C C . PHE E 4 241 ? 90.737 1.716 -1.704 1.00 49.37 241 PHE B C 1
ATOM 13687 O O . PHE E 4 241 ? 90.628 1.171 -0.604 1.00 50.28 241 PHE B O 1
ATOM 13695 N N . LEU E 4 242 ? 91.866 1.730 -2.409 1.00 50.59 242 LEU B N 1
ATOM 13696 C CA . LEU E 4 242 ? 93.084 1.063 -1.967 1.00 52.86 242 LEU B CA 1
ATOM 13697 C C . LEU E 4 242 ? 94.228 2.072 -1.895 1.00 54.20 242 LEU B C 1
ATOM 13698 O O . LEU E 4 242 ? 94.409 2.864 -2.823 1.00 53.87 242 LEU B O 1
ATOM 13703 N N . PRO E 4 243 ? 95.002 2.051 -0.791 1.00 55.97 243 PRO B N 1
ATOM 13704 C CA . PRO E 4 243 ? 96.142 2.958 -0.670 1.00 57.48 243 PRO B CA 1
ATOM 13705 C C . PRO E 4 243 ? 97.288 2.519 -1.580 1.00 58.58 243 PRO B C 1
ATOM 13706 O O . PRO E 4 243 ? 97.682 1.351 -1.561 1.00 59.35 243 PRO B O 1
ATOM 13710 N N . VAL E 4 244 ? 97.797 3.448 -2.386 1.00 58.74 244 VAL B N 1
ATOM 13711 C CA . VAL E 4 244 ? 98.871 3.155 -3.341 1.00 59.82 244 VAL B CA 1
ATOM 13712 C C . VAL E 4 244 ? 99.979 4.213 -3.302 1.00 61.76 244 VAL B C 1
ATOM 13713 O O . VAL E 4 244 ? 99.761 5.336 -2.836 1.00 61.70 244 VAL B O 1
ATOM 13717 N N . LYS E 4 245 ? 101.162 3.842 -3.791 1.00 63.57 245 LYS B N 1
ATOM 13718 C CA . LYS E 4 245 ? 102.286 4.770 -3.905 1.00 65.84 245 LYS B CA 1
ATOM 13719 C C . LYS E 4 245 ? 102.665 4.962 -5.373 1.00 65.78 245 LYS B C 1
ATOM 13720 O O . LYS E 4 245 ? 102.821 3.985 -6.110 1.00 65.56 245 LYS B O 1
ATOM 13726 N N . VAL E 4 246 ? 102.810 6.217 -5.794 1.00 66.15 246 VAL B N 1
ATOM 13727 C CA . VAL E 4 246 ? 103.274 6.524 -7.149 1.00 66.81 246 VAL B CA 1
ATOM 13728 C C . VAL E 4 246 ? 104.761 6.194 -7.260 1.00 69.54 246 VAL B C 1
ATOM 13729 O O . VAL E 4 246 ? 105.587 6.738 -6.520 1.00 71.48 246 VAL B O 1
ATOM 13733 N N . THR E 4 247 ? 105.083 5.292 -8.184 1.00 69.89 247 THR B N 1
ATOM 13734 C CA . THR E 4 247 ? 106.453 4.812 -8.376 1.00 72.52 247 THR B CA 1
ATOM 13735 C C . THR E 4 247 ? 107.162 5.492 -9.547 1.00 74.09 247 THR B C 1
ATOM 13736 O O . THR E 4 247 ? 108.364 5.730 -9.488 1.00 76.62 247 THR B O 1
ATOM 13740 N N . ALA E 4 248 ? 106.409 5.791 -10.606 1.00 72.94 248 ALA B N 1
ATOM 13741 C CA . ALA E 4 248 ? 106.935 6.471 -11.792 1.00 74.43 248 ALA B CA 1
ATOM 13742 C C . ALA E 4 248 ? 105.818 7.171 -12.563 1.00 72.83 248 ALA B C 1
ATOM 13743 O O . ALA E 4 248 ? 104.680 6.694 -12.594 1.00 70.45 248 ALA B O 1
ATOM 13745 N N . THR E 4 249 ? 106.148 8.307 -13.174 1.00 77.46 249 THR B N 1
ATOM 13746 C CA . THR E 4 249 ? 105.198 9.049 -14.004 1.00 74.95 249 THR B CA 1
ATOM 13747 C C . THR E 4 249 ? 105.674 9.137 -15.450 1.00 77.00 249 THR B C 1
ATOM 13748 O O . THR E 4 249 ? 106.862 9.352 -15.715 1.00 80.52 249 THR B O 1
ATOM 13752 N N . ALA E 4 250 ? 104.734 8.971 -16.376 1.00 75.29 250 ALA B N 1
ATOM 13753 C CA . ALA E 4 250 ? 105.005 9.115 -17.804 1.00 77.37 250 ALA B CA 1
ATOM 13754 C C . ALA E 4 250 ? 104.098 10.190 -18.403 1.00 75.58 250 ALA B C 1
ATOM 13755 O O . ALA E 4 250 ? 103.392 10.888 -17.670 1.00 73.20 250 ALA B O 1
ATOM 13757 N N . ILE E 4 251 ? 104.122 10.315 -19.730 1.00 77.27 251 ILE B N 1
ATOM 13758 C CA . ILE E 4 251 ? 103.330 11.317 -20.452 1.00 76.54 251 ILE B CA 1
ATOM 13759 C C . ILE E 4 251 ? 101.817 11.149 -20.252 1.00 73.10 251 ILE B C 1
ATOM 13760 O O . ILE E 4 251 ? 101.146 12.059 -19.758 1.00 71.38 251 ILE B O 1
ATOM 13765 N N . ASP E 4 252 ? 101.291 9.986 -20.623 1.00 72.67 252 ASP B N 1
ATOM 13766 C CA . ASP E 4 252 ? 99.843 9.775 -20.653 1.00 70.04 252 ASP B CA 1
ATOM 13767 C C . ASP E 4 252 ? 99.364 8.750 -19.617 1.00 67.67 252 ASP B C 1
ATOM 13768 O O . ASP E 4 252 ? 98.271 8.188 -19.750 1.00 65.89 252 ASP B O 1
ATOM 13773 N N . GLN E 4 253 ? 100.176 8.515 -18.586 1.00 68.13 253 GLN B N 1
ATOM 13774 C CA . GLN E 4 253 ? 99.898 7.462 -17.598 1.00 66.67 253 GLN B CA 1
ATOM 13775 C C . GLN E 4 253 ? 100.696 7.588 -16.293 1.00 67.32 253 GLN B C 1
ATOM 13776 O O . GLN E 4 253 ? 101.754 8.226 -16.254 1.00 69.70 253 GLN B O 1
ATOM 13782 N N . VAL E 4 254 ? 100.175 6.971 -15.232 1.00 65.46 254 VAL B N 1
ATOM 13783 C CA . VAL E 4 254 ? 100.837 6.942 -13.926 1.00 66.44 254 VAL B CA 1
ATOM 13784 C C . VAL E 4 254 ? 101.073 5.492 -13.496 1.00 67.48 254 VAL B C 1
ATOM 13785 O O . VAL E 4 254 ? 100.211 4.635 -13.693 1.00 65.66 254 VAL B O 1
ATOM 13789 N N . GLN E 4 255 ? 102.244 5.221 -12.924 1.00 70.79 255 GLN B N 1
ATOM 13790 C CA . GLN E 4 255 ? 102.545 3.896 -12.380 1.00 72.71 255 GLN B CA 1
ATOM 13791 C C . GLN E 4 255 ? 102.411 3.897 -10.858 1.00 72.74 255 GLN B C 1
ATOM 13792 O O . GLN E 4 255 ? 102.948 4.775 -10.177 1.00 73.80 255 GLN B O 1
ATOM 13798 N N . VAL E 4 256 ? 101.683 2.911 -10.337 1.00 72.03 256 VAL B N 1
ATOM 13799 C CA . VAL E 4 256 ? 101.416 2.813 -8.900 1.00 72.39 256 VAL B CA 1
ATOM 13800 C C . VAL E 4 256 ? 101.736 1.433 -8.330 1.00 75.21 256 VAL B C 1
ATOM 13801 O O . VAL E 4 256 ? 101.530 0.410 -8.991 1.00 75.36 256 VAL B O 1
ATOM 13805 N N . GLU E 4 257 ? 102.235 1.423 -7.095 1.00 78.00 257 GLU B N 1
ATOM 13806 C CA . GLU E 4 257 ? 102.539 0.195 -6.368 1.00 81.27 257 GLU B CA 1
ATOM 13807 C C . GLU E 4 257 ? 101.405 -0.155 -5.403 1.00 79.50 257 GLU B C 1
ATOM 13808 O O . GLU E 4 257 ? 101.013 0.669 -4.573 1.00 78.34 257 GLU B O 1
ATOM 13814 N N . LEU E 4 258 ? 100.876 -1.373 -5.528 1.00 79.84 258 LEU B N 1
ATOM 13815 C CA . LEU E 4 258 ? 99.910 -1.904 -4.565 1.00 79.30 258 LEU B CA 1
ATOM 13816 C C . LEU E 4 258 ? 100.615 -2.241 -3.243 1.00 83.99 258 LEU B C 1
ATOM 13817 O O . LEU E 4 258 ? 101.792 -2.609 -3.251 1.00 88.27 258 LEU B O 1
ATOM 13822 N N . PRO E 4 259 ? 99.901 -2.119 -2.103 1.00 83.89 259 PRO B N 1
ATOM 13823 C CA . PRO E 4 259 ? 100.544 -2.279 -0.793 1.00 88.69 259 PRO B CA 1
ATOM 13824 C C . PRO E 4 259 ? 100.821 -3.728 -0.381 1.00 92.66 259 PRO B C 1
ATOM 13825 O O . PRO E 4 259 ? 101.630 -3.963 0.522 1.00 97.43 259 PRO B O 1
ATOM 13829 N N . MET E 4 260 ? 100.155 -4.674 -1.043 1.00 91.33 260 MET B N 1
ATOM 13830 C CA . MET E 4 260 ? 100.278 -6.113 -0.763 1.00 95.01 260 MET B CA 1
ATOM 13831 C C . MET E 4 260 ? 101.720 -6.628 -0.890 1.00 100.79 260 MET B C 1
ATOM 13832 O O . MET E 4 260 ? 102.474 -6.129 -1.727 1.00 101.42 260 MET B O 1
ATOM 13837 N N . PRO E 4 261 ? 102.105 -7.625 -0.058 1.00 105.60 261 PRO B N 1
ATOM 13838 C CA . PRO E 4 261 ? 103.487 -8.120 0.079 1.00 111.99 261 PRO B CA 1
ATOM 13839 C C . PRO E 4 261 ? 104.253 -8.427 -1.218 1.00 113.49 261 PRO B C 1
ATOM 13840 O O . PRO E 4 261 ? 105.489 -8.472 -1.195 1.00 118.50 261 PRO B O 1
ATOM 13844 N N . ASN E 4 262 ? 103.539 -8.643 -2.322 1.00 109.56 262 ASN B N 1
ATOM 13845 C CA . ASN E 4 262 ? 104.182 -8.867 -3.623 1.00 110.98 262 ASN B CA 1
ATOM 13846 C C . ASN E 4 262 ? 104.609 -7.570 -4.327 1.00 108.89 262 ASN B C 1
ATOM 13847 O O . ASN E 4 262 ? 105.419 -7.601 -5.259 1.00 111.21 262 ASN B O 1
ATOM 13852 N N . ARG E 4 263 ? 104.057 -6.446 -3.865 1.00 104.92 263 ARG B N 1
ATOM 13853 C CA . ARG E 4 263 ? 104.422 -5.090 -4.317 1.00 103.13 263 ARG B CA 1
ATOM 13854 C C . ARG E 4 263 ? 104.277 -4.856 -5.828 1.00 100.40 263 ARG B C 1
ATOM 13855 O O . ARG E 4 263 ? 105.108 -4.183 -6.446 1.00 101.67 263 ARG B O 1
ATOM 13863 N N . GLN E 4 264 ? 103.209 -5.403 -6.405 1.00 96.84 264 GLN B N 1
ATOM 13864 C CA . GLN E 4 264 ? 102.964 -5.318 -7.845 1.00 94.72 264 GLN B CA 1
ATOM 13865 C C . GLN E 4 264 ? 102.792 -3.874 -8.324 1.00 90.99 264 GLN B C 1
ATOM 13866 O O . GLN E 4 264 ? 102.143 -3.060 -7.661 1.00 87.85 264 GLN B O 1
ATOM 13872 N N . GLN E 4 265 ? 103.385 -3.572 -9.476 1.00 91.66 265 GLN B N 1
ATOM 13873 C CA . GLN E 4 265 ? 103.315 -2.239 -10.071 1.00 88.74 265 GLN B CA 1
ATOM 13874 C C . GLN E 4 265 ? 102.468 -2.261 -11.339 1.00 85.63 265 GLN B C 1
ATOM 13875 O O . GLN E 4 265 ? 102.610 -3.156 -12.175 1.00 87.62 265 GLN B O 1
ATOM 13881 N N . VAL E 4 266 ? 101.585 -1.277 -11.472 1.00 81.12 266 VAL B N 1
ATOM 13882 C CA . VAL E 4 266 ? 100.643 -1.231 -12.590 1.00 78.18 266 VAL B CA 1
ATOM 13883 C C . VAL E 4 266 ? 100.533 0.172 -13.193 1.00 76.10 266 VAL B C 1
ATOM 13884 O O . VAL E 4 266 ? 100.425 1.165 -12.470 1.00 74.40 266 VAL B O 1
ATOM 13888 N N . TRP E 4 267 ? 100.578 0.236 -14.522 1.00 76.60 267 TRP B N 1
ATOM 13889 C CA . TRP E 4 267 ? 100.409 1.487 -15.254 1.00 75.25 267 TRP B CA 1
ATOM 13890 C C . TRP E 4 267 ? 98.931 1.829 -15.406 1.00 71.23 267 TRP B C 1
ATOM 13891 O O . TRP E 4 267 ? 98.159 1.042 -15.955 1.00 70.44 267 TRP B O 1
ATOM 13902 N N . LEU E 4 268 ? 98.552 3.005 -14.913 1.00 69.18 268 LEU B N 1
ATOM 13903 C CA . LEU E 4 268 ? 97.179 3.492 -15.012 1.00 66.05 268 LEU B CA 1
ATOM 13904 C C . LEU E 4 268 ? 97.088 4.650 -16.004 1.00 66.07 268 LEU B C 1
ATOM 13905 O O . LEU E 4 268 ? 97.849 5.613 -15.893 1.00 67.19 268 LEU B O 1
ATOM 13910 N N . PRO E 4 269 ? 96.155 4.562 -16.975 1.00 65.14 269 PRO B N 1
ATOM 13911 C CA . PRO E 4 269 ? 95.955 5.636 -17.953 1.00 65.54 269 PRO B CA 1
ATOM 13912 C C . PRO E 4 269 ? 95.216 6.849 -17.367 1.00 63.60 269 PRO B C 1
ATOM 13913 O O . PRO E 4 269 ? 94.047 7.096 -17.689 1.00 62.05 269 PRO B O 1
ATOM 13917 N N . VAL E 4 270 ? 95.911 7.589 -16.505 1.00 64.10 270 VAL B N 1
ATOM 13918 C CA . VAL E 4 270 ? 95.384 8.811 -15.890 1.00 63.13 270 VAL B CA 1
ATOM 13919 C C . VAL E 4 270 ? 96.380 9.965 -16.060 1.00 65.44 270 VAL B C 1
ATOM 13920 O O . VAL E 4 270 ? 97.579 9.729 -16.254 1.00 67.43 270 VAL B O 1
ATOM 13924 N N . GLU E 4 271 ? 95.882 11.201 -15.986 1.00 65.45 271 GLU B N 1
ATOM 13925 C CA . GLU E 4 271 ? 96.715 12.398 -16.181 1.00 68.04 271 GLU B CA 1
ATOM 13926 C C . GLU E 4 271 ? 97.843 12.520 -15.153 1.00 69.39 271 GLU B C 1
ATOM 13927 O O . GLU E 4 271 ? 97.651 12.223 -13.969 1.00 68.48 271 GLU B O 1
ATOM 13933 N N . SER E 4 272 ? 99.010 12.959 -15.626 1.00 71.93 272 SER B N 1
ATOM 13934 C CA . SER E 4 272 ? 100.224 13.077 -14.809 1.00 74.09 272 SER B CA 1
ATOM 13935 C C . SER E 4 272 ? 100.412 14.446 -14.154 1.00 75.18 272 SER B C 1
ATOM 13936 O O . SER E 4 272 ? 101.329 14.628 -13.348 1.00 77.04 272 SER B O 1
ATOM 13939 N N . ARG E 4 273 ? 99.559 15.404 -14.509 1.00 74.60 273 ARG B N 1
ATOM 13940 C CA . ARG E 4 273 ? 99.647 16.763 -13.972 1.00 76.03 273 ARG B CA 1
ATOM 13941 C C . ARG E 4 273 ? 99.546 16.763 -12.447 1.00 75.60 273 ARG B C 1
ATOM 13942 O O . ARG E 4 273 ? 98.598 16.211 -11.878 1.00 73.49 273 ARG B O 1
ATOM 13950 N N . ASP E 4 274 ? 100.540 17.374 -11.802 1.00 77.87 274 ASP B N 1
ATOM 13951 C CA . ASP E 4 274 ? 100.592 17.510 -10.341 1.00 78.41 274 ASP B CA 1
ATOM 13952 C C . ASP E 4 274 ? 100.691 16.152 -9.625 1.00 77.06 274 ASP B C 1
ATOM 13953 O O . ASP E 4 274 ? 100.081 15.939 -8.571 1.00 76.47 274 ASP B O 1
ATOM 13958 N N . VAL E 4 275 ? 101.461 15.235 -10.209 1.00 76.78 275 VAL B N 1
ATOM 13959 C CA . VAL E 4 275 ? 101.683 13.917 -9.611 1.00 75.99 275 VAL B CA 1
ATOM 13960 C C . VAL E 4 275 ? 103.159 13.739 -9.248 1.00 79.07 275 VAL B C 1
ATOM 13961 O O . VAL E 4 275 ? 104.036 13.791 -10.113 1.00 80.59 275 VAL B O 1
ATOM 13965 N N . GLN E 4 276 ? 103.415 13.532 -7.959 1.00 80.15 276 GLN B N 1
ATOM 13966 C CA . GLN E 4 276 ? 104.775 13.372 -7.445 1.00 83.62 276 GLN B CA 1
ATOM 13967 C C . GLN E 4 276 ? 105.123 11.907 -7.203 1.00 83.87 276 GLN B C 1
ATOM 13968 O O . GLN E 4 276 ? 104.298 11.137 -6.705 1.00 82.05 276 GLN B O 1
ATOM 13974 N N . VAL E 4 277 ? 106.347 11.530 -7.562 1.00 86.48 277 VAL B N 1
ATOM 13975 C CA . VAL E 4 277 ? 106.856 10.186 -7.296 1.00 87.81 277 VAL B CA 1
ATOM 13976 C C . VAL E 4 277 ? 107.088 10.017 -5.791 1.00 89.99 277 VAL B C 1
ATOM 13977 O O . VAL E 4 277 ? 107.780 10.822 -5.165 1.00 92.85 277 VAL B O 1
ATOM 13981 N N . GLY E 4 278 ? 106.483 8.978 -5.220 1.00 88.75 278 GLY B N 1
ATOM 13982 C CA . GLY E 4 278 ? 106.572 8.711 -3.786 1.00 90.82 278 GLY B CA 1
ATOM 13983 C C . GLY E 4 278 ? 105.372 9.202 -2.994 1.00 88.16 278 GLY B C 1
ATOM 13984 O O . GLY E 4 278 ? 105.324 9.041 -1.774 1.00 90.27 278 GLY B O 1
ATOM 13985 N N . ALA E 4 279 ? 104.403 9.801 -3.684 1.00 83.98 279 ALA B N 1
ATOM 13986 C CA . ALA E 4 279 ? 103.203 10.336 -3.038 1.00 81.61 279 ALA B CA 1
ATOM 13987 C C . ALA E 4 279 ? 102.180 9.246 -2.732 1.00 79.03 279 ALA B C 1
ATOM 13988 O O . ALA E 4 279 ? 101.985 8.321 -3.526 1.00 77.05 279 ALA B O 1
ATOM 13990 N N . ASN E 4 280 ? 101.536 9.366 -1.573 1.00 79.30 280 ASN B N 1
ATOM 13991 C CA . ASN E 4 280 ? 100.452 8.470 -1.181 1.00 76.96 280 ASN B CA 1
ATOM 13992 C C . ASN E 4 280 ? 99.151 8.840 -1.883 1.00 72.62 280 ASN B C 1
ATOM 13993 O O . ASN E 4 280 ? 98.628 9.942 -1.699 1.00 72.36 280 ASN B O 1
ATOM 13998 N N . MET E 4 281 ? 98.644 7.912 -2.691 1.00 69.68 281 MET B N 1
ATOM 13999 C CA . MET E 4 281 ? 97.435 8.132 -3.486 1.00 65.75 281 MET B CA 1
ATOM 14000 C C . MET E 4 281 ? 96.364 7.098 -3.148 1.00 63.50 281 MET B C 1
ATOM 14001 O O . MET E 4 281 ? 96.644 6.085 -2.502 1.00 64.80 281 MET B O 1
ATOM 14006 N N . SER E 4 282 ? 95.139 7.358 -3.592 1.00 60.31 282 SER B N 1
ATOM 14007 C CA . SER E 4 282 ? 94.044 6.420 -3.400 1.00 58.06 282 SER B CA 1
ATOM 14008 C C . SER E 4 282 ? 93.581 5.865 -4.744 1.00 55.25 282 SER B C 1
ATOM 14009 O O . SER E 4 282 ? 93.154 6.620 -5.622 1.00 53.88 282 SER B O 1
ATOM 14012 N N . LEU E 4 283 ? 93.687 4.548 -4.904 1.00 54.78 283 LEU B N 1
ATOM 14013 C CA . LEU E 4 283 ? 93.228 3.876 -6.118 1.00 52.61 283 LEU B CA 1
ATOM 14014 C C . LEU E 4 283 ? 91.767 3.461 -5.980 1.00 50.10 283 LEU B C 1
ATOM 14015 O O . LEU E 4 283 ? 91.379 2.827 -4.996 1.00 50.35 283 LEU B O 1
ATOM 14020 N N . GLY E 4 284 ? 90.968 3.818 -6.981 1.00 47.89 284 GLY B N 1
ATOM 14021 C CA . GLY E 4 284 ? 89.549 3.495 -6.996 1.00 45.25 284 GLY B CA 1
ATOM 14022 C C . GLY E 4 284 ? 89.198 2.430 -8.014 1.00 44.10 284 GLY B C 1
ATOM 14023 O O . GLY E 4 284 ? 89.695 2.455 -9.141 1.00 44.25 284 GLY B O 1
ATOM 14024 N N . ILE E 4 285 ? 88.344 1.492 -7.607 1.00 42.98 285 ILE B N 1
ATOM 14025 C CA . ILE E 4 285 ? 87.813 0.458 -8.499 1.00 42.20 285 ILE B CA 1
ATOM 14026 C C . ILE E 4 285 ? 86.425 0.003 -8.038 1.00 40.73 285 ILE B C 1
ATOM 14027 O O . ILE E 4 285 ? 86.229 -0.369 -6.877 1.00 41.04 285 ILE B O 1
ATOM 14032 N N . ARG E 4 286 ? 85.464 0.054 -8.955 1.00 39.30 286 ARG B N 1
ATOM 14033 C CA . ARG E 4 286 ? 84.088 -0.312 -8.653 1.00 38.21 286 ARG B CA 1
ATOM 14034 C C . ARG E 4 286 ? 83.936 -1.831 -8.515 1.00 38.64 286 ARG B C 1
ATOM 14035 O O . ARG E 4 286 ? 84.610 -2.584 -9.220 1.00 39.62 286 ARG B O 1
ATOM 14043 N N . PRO E 4 287 ? 83.063 -2.284 -7.593 1.00 38.32 287 PRO B N 1
ATOM 14044 C CA . PRO E 4 287 ? 82.754 -3.710 -7.449 1.00 38.87 287 PRO B CA 1
ATOM 14045 C C . PRO E 4 287 ? 82.322 -4.383 -8.756 1.00 39.11 287 PRO B C 1
ATOM 14046 O O . PRO E 4 287 ? 82.697 -5.535 -8.995 1.00 40.16 287 PRO B O 1
ATOM 14050 N N . GLU E 4 288 ? 81.562 -3.668 -9.590 1.00 38.63 288 GLU B N 1
ATOM 14051 C CA . GLU E 4 288 ? 81.109 -4.183 -10.894 1.00 39.62 288 GLU B CA 1
ATOM 14052 C C . GLU E 4 288 ? 82.237 -4.281 -11.914 1.00 41.05 288 GLU B C 1
ATOM 14053 O O . GLU E 4 288 ? 82.121 -5.018 -12.889 1.00 42.07 288 GLU B O 1
ATOM 14059 N N . HIS E 4 289 ? 83.306 -3.514 -11.709 1.00 41.94 289 HIS B N 1
ATOM 14060 C CA . HIS E 4 289 ? 84.394 -3.444 -12.687 1.00 43.74 289 HIS B CA 1
ATOM 14061 C C . HIS E 4 289 ? 85.518 -4.449 -12.435 1.00 45.90 289 HIS B C 1
ATOM 14062 O O . HIS E 4 289 ? 86.309 -4.739 -13.336 1.00 47.60 289 HIS B O 1
ATOM 14069 N N . LEU E 4 290 ? 85.576 -4.980 -11.216 1.00 46.36 290 LEU B N 1
ATOM 14070 C CA . LEU E 4 290 ? 86.517 -6.042 -10.879 1.00 49.20 290 LEU B CA 1
ATOM 14071 C C . LEU E 4 290 ? 86.225 -7.273 -11.733 1.00 51.14 290 LEU B C 1
ATOM 14072 O O . LEU E 4 290 ? 85.063 -7.628 -11.942 1.00 50.37 290 LEU B O 1
ATOM 14077 N N . LEU E 4 291 ? 87.282 -7.903 -12.238 1.00 54.52 291 LEU B N 1
ATOM 14078 C CA . LEU E 4 291 ? 87.155 -9.009 -13.186 1.00 57.27 291 LEU B CA 1
ATOM 14079 C C . LEU E 4 291 ? 87.352 -10.360 -12.503 1.00 59.87 291 LEU B C 1
ATOM 14080 O O . LEU E 4 291 ? 87.952 -10.422 -11.428 1.00 60.36 291 LEU B O 1
ATOM 14085 N N . PRO E 4 292 ? 86.830 -11.447 -13.115 1.00 61.96 292 PRO B N 1
ATOM 14086 C CA . PRO E 4 292 ? 87.202 -12.799 -12.686 1.00 65.41 292 PRO B CA 1
ATOM 14087 C C . PRO E 4 292 ? 88.707 -13.030 -12.851 1.00 69.44 292 PRO B C 1
ATOM 14088 O O . PRO E 4 292 ? 89.316 -12.489 -13.777 1.00 70.39 292 PRO B O 1
ATOM 14092 N N . SER E 4 293 ? 89.290 -13.829 -11.958 1.00 72.42 293 SER B N 1
ATOM 14093 C CA . SER E 4 293 ? 90.744 -14.032 -11.898 1.00 76.73 293 SER B CA 1
ATOM 14094 C C . SER E 4 293 ? 91.373 -14.634 -13.158 1.00 81.04 293 SER B C 1
ATOM 14095 O O . SER E 4 293 ? 92.539 -14.365 -13.458 1.00 83.72 293 SER B O 1
ATOM 14098 N N . ASP E 4 294 ? 90.609 -15.442 -13.890 1.00 82.34 294 ASP B N 1
ATOM 14099 C CA . ASP E 4 294 ? 91.129 -16.123 -15.081 1.00 87.13 294 ASP B CA 1
ATOM 14100 C C . ASP E 4 294 ? 91.388 -15.197 -16.278 1.00 86.98 294 ASP B C 1
ATOM 14101 O O . ASP E 4 294 ? 92.219 -15.508 -17.136 1.00 91.18 294 ASP B O 1
ATOM 14106 N N . ILE E 4 295 ? 90.690 -14.064 -16.321 1.00 82.66 295 ILE B N 1
ATOM 14107 C CA . ILE E 4 295 ? 90.789 -13.131 -17.450 1.00 82.46 295 ILE B CA 1
ATOM 14108 C C . ILE E 4 295 ? 91.922 -12.106 -17.287 1.00 82.45 295 ILE B C 1
ATOM 14109 O O . ILE E 4 295 ? 92.663 -11.843 -18.238 1.00 85.18 295 ILE B O 1
ATOM 14114 N N . ALA E 4 296 ? 92.064 -11.550 -16.086 1.00 79.93 296 ALA B N 1
ATOM 14115 C CA . ALA E 4 296 ? 92.975 -10.423 -15.848 1.00 79.35 296 ALA B CA 1
ATOM 14116 C C . ALA E 4 296 ? 94.448 -10.797 -15.650 1.00 83.65 296 ALA B C 1
ATOM 14117 O O . ALA E 4 296 ? 94.781 -11.951 -15.364 1.00 86.95 296 ALA B O 1
ATOM 14119 N N . ASP E 4 297 ? 95.315 -9.797 -15.810 1.00 83.84 297 ASP B N 1
ATOM 14120 C CA . ASP E 4 297 ? 96.753 -9.933 -15.587 1.00 87.79 297 ASP B CA 1
ATOM 14121 C C . ASP E 4 297 ? 97.129 -9.625 -14.135 1.00 86.72 297 ASP B C 1
ATOM 14122 O O . ASP E 4 297 ? 97.954 -10.323 -13.540 1.00 90.37 297 ASP B O 1
ATOM 14127 N N . VAL E 4 298 ? 96.528 -8.573 -13.579 1.00 82.14 298 VAL B N 1
ATOM 14128 C CA . VAL E 4 298 ? 96.773 -8.171 -12.193 1.00 81.04 298 VAL B CA 1
ATOM 14129 C C . VAL E 4 298 ? 95.804 -8.898 -11.259 1.00 79.27 298 VAL B C 1
ATOM 14130 O O . VAL E 4 298 ? 94.606 -8.610 -11.236 1.00 75.39 298 VAL B O 1
ATOM 14134 N N . ILE E 4 299 ? 96.341 -9.846 -10.496 1.00 82.36 299 ILE B N 1
ATOM 14135 C CA . ILE E 4 299 ? 95.540 -10.687 -9.608 1.00 81.54 299 ILE B CA 1
ATOM 14136 C C . ILE E 4 299 ? 95.640 -10.203 -8.166 1.00 80.64 299 ILE B C 1
ATOM 14137 O O . ILE E 4 299 ? 96.723 -9.877 -7.677 1.00 83.20 299 ILE B O 1
ATOM 14142 N N . LEU E 4 300 ? 94.493 -10.159 -7.501 1.00 77.22 300 LEU B N 1
ATOM 14143 C CA . LEU E 4 300 ? 94.404 -9.730 -6.117 1.00 76.39 300 LEU B CA 1
ATOM 14144 C C . LEU E 4 300 ? 93.636 -10.793 -5.325 1.00 76.58 300 LEU B C 1
ATOM 14145 O O . LEU E 4 300 ? 92.538 -11.199 -5.717 1.00 74.28 300 LEU B O 1
ATOM 14150 N N . GLU E 4 301 ? 94.224 -11.244 -4.219 1.00 79.48 301 GLU B N 1
ATOM 14151 C CA . GLU E 4 301 ? 93.722 -12.408 -3.489 1.00 80.82 301 GLU B CA 1
ATOM 14152 C C . GLU E 4 301 ? 93.537 -12.136 -1.995 1.00 80.84 301 GLU B C 1
ATOM 14153 O O . GLU E 4 301 ? 94.373 -11.484 -1.365 1.00 82.65 301 GLU B O 1
ATOM 14159 N N . GLY E 4 302 ? 92.441 -12.649 -1.440 1.00 78.98 302 GLY B N 1
ATOM 14160 C CA . GLY E 4 302 ? 92.159 -12.519 -0.013 1.00 79.11 302 GLY B CA 1
ATOM 14161 C C . GLY E 4 302 ? 91.151 -13.524 0.514 1.00 78.75 302 GLY B C 1
ATOM 14162 O O . GLY E 4 302 ? 90.789 -14.481 -0.175 1.00 78.77 302 GLY B O 1
ATOM 14163 N N . GLU E 4 303 ? 90.698 -13.292 1.744 1.00 78.54 303 GLU B N 1
ATOM 14164 C CA . GLU E 4 303 ? 89.749 -14.173 2.425 1.00 78.56 303 GLU B CA 1
ATOM 14165 C C . GLU E 4 303 ? 88.340 -13.579 2.413 1.00 73.46 303 GLU B C 1
ATOM 14166 O O . GLU E 4 303 ? 88.158 -12.392 2.692 1.00 71.35 303 GLU B O 1
ATOM 14172 N N . VAL E 4 304 ? 87.352 -14.413 2.096 1.00 71.71 304 VAL B N 1
ATOM 14173 C CA . VAL E 4 304 ? 85.949 -13.994 2.083 1.00 67.48 304 VAL B CA 1
ATOM 14174 C C . VAL E 4 304 ? 85.458 -13.721 3.506 1.00 68.43 304 VAL B C 1
ATOM 14175 O O . VAL E 4 304 ? 85.640 -14.546 4.406 1.00 72.05 304 VAL B O 1
ATOM 14179 N N . GLN E 4 305 ? 84.848 -12.554 3.699 1.00 65.45 305 GLN B N 1
ATOM 14180 C CA . GLN E 4 305 ? 84.348 -12.137 5.008 1.00 66.57 305 GLN B CA 1
ATOM 14181 C C . GLN E 4 305 ? 82.826 -12.176 5.078 1.00 63.96 305 GLN B C 1
ATOM 14182 O O . GLN E 4 305 ? 82.258 -12.692 6.039 1.00 65.89 305 GLN B O 1
ATOM 14188 N N . VAL E 4 306 ? 82.175 -11.616 4.060 1.00 59.89 306 VAL B N 1
ATOM 14189 C CA . VAL E 4 306 ? 80.718 -11.512 4.020 1.00 57.43 306 VAL B CA 1
ATOM 14190 C C . VAL E 4 306 ? 80.221 -11.863 2.621 1.00 54.34 306 VAL B C 1
ATOM 14191 O O . VAL E 4 306 ? 80.740 -11.353 1.626 1.00 52.71 306 VAL B O 1
ATOM 14195 N N . VAL E 4 307 ? 79.227 -12.744 2.556 1.00 53.73 307 VAL B N 1
ATOM 14196 C CA . VAL E 4 307 ? 78.564 -13.081 1.299 1.00 51.33 307 VAL B CA 1
ATOM 14197 C C . VAL E 4 307 ? 77.098 -12.651 1.368 1.00 49.30 307 VAL B C 1
ATOM 14198 O O . VAL E 4 307 ? 76.381 -12.996 2.308 1.00 50.30 307 VAL B O 1
ATOM 14202 N N . GLU E 4 308 ? 76.664 -11.886 0.373 1.00 46.61 308 GLU B N 1
ATOM 14203 C CA . GLU E 4 308 ? 75.291 -11.409 0.330 1.00 45.01 308 GLU B CA 1
ATOM 14204 C C . GLU E 4 308 ? 74.587 -11.899 -0.928 1.00 43.14 308 GLU B C 1
ATOM 14205 O O . GLU E 4 308 ? 74.959 -11.542 -2.048 1.00 41.77 308 GLU B O 1
ATOM 14211 N N . GLN E 4 309 ? 73.581 -12.744 -0.724 1.00 43.18 309 GLN B N 1
ATOM 14212 C CA . GLN E 4 309 ? 72.830 -13.336 -1.821 1.00 41.98 309 GLN B CA 1
ATOM 14213 C C . GLN E 4 309 ? 71.626 -12.464 -2.139 1.00 40.46 309 GLN B C 1
ATOM 14214 O O . GLN E 4 309 ? 70.656 -12.433 -1.377 1.00 40.79 309 GLN B O 1
ATOM 14220 N N . LEU E 4 310 ? 71.700 -11.754 -3.262 1.00 38.79 310 LEU B N 1
ATOM 14221 C CA . LEU E 4 310 ? 70.623 -10.859 -3.680 1.00 38.02 310 LEU B CA 1
ATOM 14222 C C . LEU E 4 310 ? 69.669 -11.505 -4.685 1.00 38.16 310 LEU B C 1
ATOM 14223 O O . LEU E 4 310 ? 68.657 -10.908 -5.054 1.00 38.00 310 LEU B O 1
ATOM 14228 N N . GLY E 4 311 ? 69.999 -12.720 -5.120 1.00 39.01 311 GLY B N 1
ATOM 14229 C CA . GLY E 4 311 ? 69.192 -13.450 -6.098 1.00 39.93 311 GLY B CA 1
ATOM 14230 C C . GLY E 4 311 ? 69.711 -13.241 -7.509 1.00 40.04 311 GLY B C 1
ATOM 14231 O O . GLY E 4 311 ? 70.199 -14.179 -8.146 1.00 41.28 311 GLY B O 1
ATOM 14232 N N . ASN E 4 312 ? 69.609 -12.005 -7.992 1.00 38.90 312 ASN B N 1
ATOM 14233 C CA . ASN E 4 312 ? 70.127 -11.635 -9.302 1.00 39.10 312 ASN B CA 1
ATOM 14234 C C . ASN E 4 312 ? 71.655 -11.595 -9.322 1.00 39.07 312 ASN B C 1
ATOM 14235 O O . ASN E 4 312 ? 72.278 -11.782 -10.367 1.00 39.69 312 ASN B O 1
ATOM 14240 N N . GLU E 4 313 ? 72.247 -11.339 -8.161 1.00 38.68 313 GLU B N 1
ATOM 14241 C CA . GLU E 4 313 ? 73.692 -11.260 -8.036 1.00 39.24 313 GLU B CA 1
ATOM 14242 C C . GLU E 4 313 ? 74.159 -11.678 -6.652 1.00 39.86 313 GLU B C 1
ATOM 14243 O O . GLU E 4 313 ? 73.354 -11.866 -5.733 1.00 39.76 313 GLU B O 1
ATOM 14249 N N . THR E 4 314 ? 75.472 -11.824 -6.521 1.00 40.88 314 THR B N 1
ATOM 14250 C CA . THR E 4 314 ? 76.103 -12.120 -5.250 1.00 42.14 314 THR B CA 1
ATOM 14251 C C . THR E 4 314 ? 77.175 -11.063 -4.999 1.00 42.14 314 THR B C 1
ATOM 14252 O O . THR E 4 314 ? 77.951 -10.718 -5.897 1.00 42.08 314 THR B O 1
ATOM 14256 N N . GLN E 4 315 ? 77.189 -10.528 -3.783 1.00 42.47 315 GLN B N 1
ATOM 14257 C CA . GLN E 4 315 ? 78.175 -9.530 -3.407 1.00 42.91 315 GLN B CA 1
ATOM 14258 C C . GLN E 4 315 ? 79.106 -10.115 -2.349 1.00 45.40 315 GLN B C 1
ATOM 14259 O O . GLN E 4 315 ? 78.666 -10.577 -1.289 1.00 46.58 315 GLN B O 1
ATOM 14265 N N . ILE E 4 316 ? 80.396 -10.123 -2.673 1.00 46.63 316 ILE B N 1
ATOM 14266 C CA . ILE E 4 316 ? 81.397 -10.828 -1.885 1.00 49.70 316 ILE B CA 1
ATOM 14267 C C . ILE E 4 316 ? 82.403 -9.849 -1.274 1.00 50.73 316 ILE B C 1
ATOM 14268 O O . ILE E 4 316 ? 83.106 -9.134 -1.990 1.00 50.10 316 ILE B O 1
ATOM 14273 N N . HIS E 4 317 ? 82.449 -9.818 0.056 1.00 52.66 317 HIS B N 1
ATOM 14274 C CA . HIS E 4 317 ? 83.364 -8.943 0.784 1.00 54.35 317 HIS B CA 1
ATOM 14275 C C . HIS E 4 317 ? 84.655 -9.701 1.078 1.00 57.78 317 HIS B C 1
ATOM 14276 O O . HIS E 4 317 ? 84.658 -10.673 1.833 1.00 60.25 317 HIS B O 1
ATOM 14283 N N . ILE E 4 318 ? 85.745 -9.254 0.464 1.00 58.36 318 ILE B N 1
ATOM 14284 C CA . ILE E 4 318 ? 87.024 -9.956 0.538 1.00 62.17 318 ILE B CA 1
ATOM 14285 C C . ILE E 4 318 ? 88.068 -9.145 1.308 1.00 64.54 318 ILE B C 1
ATOM 14286 O O . ILE E 4 318 ? 88.377 -8.007 0.943 1.00 62.94 318 ILE B O 1
ATOM 14291 N N . GLN E 4 319 ? 88.596 -9.736 2.378 1.00 68.73 319 GLN B N 1
ATOM 14292 C CA . GLN E 4 319 ? 89.666 -9.116 3.157 1.00 72.21 319 GLN B CA 1
ATOM 14293 C C . GLN E 4 319 ? 91.021 -9.462 2.557 1.00 75.03 319 GLN B C 1
ATOM 14294 O O . GLN E 4 319 ? 91.445 -10.620 2.565 1.00 78.03 319 GLN B O 1
ATOM 14300 N N . ILE E 4 320 ? 91.692 -8.443 2.038 1.00 74.66 320 ILE B N 1
ATOM 14301 C CA . ILE E 4 320 ? 93.015 -8.602 1.457 1.00 77.65 320 ILE B CA 1
ATOM 14302 C C . ILE E 4 320 ? 94.062 -8.282 2.519 1.00 82.29 320 ILE B C 1
ATOM 14303 O O . ILE E 4 320 ? 93.919 -7.295 3.245 1.00 81.97 320 ILE B O 1
ATOM 14308 N N . PRO E 4 321 ? 95.105 -9.127 2.633 1.00 87.24 321 PRO B N 1
ATOM 14309 C CA . PRO E 4 321 ? 96.229 -8.809 3.514 1.00 92.26 321 PRO B CA 1
ATOM 14310 C C . PRO E 4 321 ? 96.882 -7.482 3.126 1.00 91.51 321 PRO B C 1
ATOM 14311 O O . PRO E 4 321 ? 97.058 -7.204 1.935 1.00 89.17 321 PRO B O 1
ATOM 14315 N N . SER E 4 322 ? 97.213 -6.675 4.136 1.00 93.97 322 SER B N 1
ATOM 14316 C CA . SER E 4 322 ? 97.775 -5.323 3.967 1.00 93.72 322 SER B CA 1
ATOM 14317 C C . SER E 4 322 ? 96.722 -4.241 3.672 1.00 88.78 322 SER B C 1
ATOM 14318 O O . SER E 4 322 ? 97.017 -3.046 3.766 1.00 88.67 322 SER B O 1
ATOM 14321 N N . ILE E 4 323 ? 95.506 -4.659 3.324 1.00 85.23 323 ILE B N 1
ATOM 14322 C CA . ILE E 4 323 ? 94.401 -3.725 3.091 1.00 81.07 323 ILE B CA 1
ATOM 14323 C C . ILE E 4 323 ? 93.438 -3.733 4.279 1.00 81.52 323 ILE B C 1
ATOM 14324 O O . ILE E 4 323 ? 92.849 -4.767 4.613 1.00 81.96 323 ILE B O 1
ATOM 14329 N N . ARG E 4 324 ? 93.285 -2.567 4.904 1.00 81.78 324 ARG B N 1
ATOM 14330 C CA . ARG E 4 324 ? 92.449 -2.406 6.099 1.00 82.71 324 ARG B CA 1
ATOM 14331 C C . ARG E 4 324 ? 90.951 -2.506 5.806 1.00 78.48 324 ARG B C 1
ATOM 14332 O O . ARG E 4 324 ? 90.205 -3.112 6.581 1.00 79.36 324 ARG B O 1
ATOM 14340 N N . GLN E 4 325 ? 90.521 -1.921 4.690 1.00 74.14 325 GLN B N 1
ATOM 14341 C CA . GLN E 4 325 ? 89.121 -1.999 4.269 1.00 70.13 325 GLN B CA 1
ATOM 14342 C C . GLN E 4 325 ? 88.864 -3.214 3.382 1.00 67.86 325 GLN B C 1
ATOM 14343 O O . GLN E 4 325 ? 89.671 -3.536 2.507 1.00 67.58 325 GLN B O 1
ATOM 14349 N N . ASN E 4 326 ? 87.739 -3.887 3.620 1.00 66.38 326 ASN B N 1
ATOM 14350 C CA . ASN E 4 326 ? 87.311 -5.009 2.787 1.00 64.14 326 ASN B CA 1
ATOM 14351 C C . ASN E 4 326 ? 87.017 -4.571 1.354 1.00 60.36 326 ASN B C 1
ATOM 14352 O O . ASN E 4 326 ? 86.478 -3.488 1.125 1.00 58.32 326 ASN B O 1
ATOM 14357 N N . LEU E 4 327 ? 87.383 -5.420 0.400 1.00 59.72 327 LEU B N 1
ATOM 14358 C CA . LEU E 4 327 ? 87.075 -5.187 -1.001 1.00 56.76 327 LEU B CA 1
ATOM 14359 C C . LEU E 4 327 ? 85.758 -5.866 -1.345 1.00 54.52 327 LEU B C 1
ATOM 14360 O O . LEU E 4 327 ? 85.561 -7.046 -1.040 1.00 55.50 327 LEU B O 1
ATOM 14365 N N . VAL E 4 328 ? 84.864 -5.112 -1.979 1.00 51.42 328 VAL B N 1
ATOM 14366 C CA . VAL E 4 328 ? 83.543 -5.615 -2.349 1.00 49.35 328 VAL B CA 1
ATOM 14367 C C . VAL E 4 328 ? 83.514 -5.968 -3.837 1.00 48.05 328 VAL B C 1
ATOM 14368 O O . VAL E 4 328 ? 83.914 -5.165 -4.688 1.00 46.98 328 VAL B O 1
ATOM 14372 N N . TYR E 4 329 ? 83.049 -7.180 -4.131 1.00 48.09 329 TYR B N 1
ATOM 14373 C CA . TYR E 4 329 ? 83.011 -7.691 -5.494 1.00 47.66 329 TYR B CA 1
ATOM 14374 C C . TYR E 4 329 ? 81.602 -8.141 -5.878 1.00 46.39 329 TYR B C 1
ATOM 14375 O O . TYR E 4 329 ? 80.948 -8.871 -5.131 1.00 46.56 329 TYR B O 1
ATOM 14384 N N . ARG E 4 330 ? 81.144 -7.691 -7.044 1.00 45.20 330 ARG B N 1
ATOM 14385 C CA . ARG E 4 330 ? 79.832 -8.075 -7.562 1.00 44.46 330 ARG B CA 1
ATOM 14386 C C . ARG E 4 330 ? 79.963 -9.099 -8.683 1.00 45.86 330 ARG B C 1
ATOM 14387 O O . ARG E 4 330 ? 80.681 -8.877 -9.664 1.00 46.42 330 ARG B O 1
ATOM 14395 N N . GLN E 4 331 ? 79.271 -10.223 -8.523 1.00 46.60 331 GLN B N 1
ATOM 14396 C CA . GLN E 4 331 ? 79.210 -11.249 -9.555 1.00 48.27 331 GLN B CA 1
ATOM 14397 C C . GLN E 4 331 ? 77.757 -11.590 -9.865 1.00 47.69 331 GLN B C 1
ATOM 14398 O O . GLN E 4 331 ? 76.927 -11.690 -8.962 1.00 46.99 331 GLN B O 1
ATOM 14404 N N . ASN E 4 332 ? 77.463 -11.756 -11.152 1.00 48.42 332 ASN B N 1
ATOM 14405 C CA . ASN E 4 332 ? 76.126 -12.104 -11.623 1.00 48.49 332 ASN B CA 1
ATOM 14406 C C . ASN E 4 332 ? 75.676 -13.481 -11.122 1.00 49.71 332 ASN B C 1
ATOM 14407 O O . ASN E 4 332 ? 76.497 -14.387 -10.963 1.00 51.40 332 ASN B O 1
ATOM 14412 N N . ASP E 4 333 ? 74.373 -13.608 -10.862 1.00 49.06 333 ASP B N 1
ATOM 14413 C CA . ASP E 4 333 ? 73.728 -14.860 -10.432 1.00 50.28 333 ASP B CA 1
ATOM 14414 C C . ASP E 4 333 ? 74.103 -15.293 -9.006 1.00 50.48 333 ASP B C 1
ATOM 14415 O O . ASP E 4 333 ? 74.754 -14.548 -8.266 1.00 49.30 333 ASP B O 1
ATOM 14420 N N . VAL E 4 334 ? 73.664 -16.492 -8.624 1.00 52.36 334 VAL B N 1
ATOM 14421 C CA . VAL E 4 334 ? 73.908 -17.032 -7.291 1.00 53.33 334 VAL B CA 1
ATOM 14422 C C . VAL E 4 334 ? 75.249 -17.763 -7.259 1.00 55.81 334 VAL B C 1
ATOM 14423 O O . VAL E 4 334 ? 75.420 -18.805 -7.897 1.00 58.37 334 VAL B O 1
ATOM 14427 N N . VAL E 4 335 ? 76.194 -17.200 -6.513 1.00 55.67 335 VAL B N 1
ATOM 14428 C CA . VAL E 4 335 ? 77.533 -17.765 -6.391 1.00 58.27 335 VAL B CA 1
ATOM 14429 C C . VAL E 4 335 ? 77.687 -18.364 -4.994 1.00 59.96 335 VAL B C 1
ATOM 14430 O O . VAL E 4 335 ? 77.671 -17.643 -3.993 1.00 58.78 335 VAL B O 1
ATOM 14434 N N . LEU E 4 336 ? 77.822 -19.686 -4.938 1.00 63.20 336 LEU B N 1
ATOM 14435 C CA . LEU E 4 336 ? 77.922 -20.403 -3.668 1.00 65.61 336 LEU B CA 1
ATOM 14436 C C . LEU E 4 336 ? 79.330 -20.350 -3.077 1.00 67.90 336 LEU B C 1
ATOM 14437 O O . LEU E 4 336 ? 80.147 -21.244 -3.297 1.00 71.41 336 LEU B O 1
ATOM 14442 N N . VAL E 4 337 ? 79.597 -19.280 -2.335 1.00 66.45 337 VAL B N 1
ATOM 14443 C CA . VAL E 4 337 ? 80.864 -19.092 -1.632 1.00 68.77 337 VAL B CA 1
ATOM 14444 C C . VAL E 4 337 ? 80.574 -18.913 -0.144 1.00 69.39 337 VAL B C 1
ATOM 14445 O O . VAL E 4 337 ? 79.566 -18.310 0.230 1.00 67.03 337 VAL B O 1
ATOM 14449 N N . GLU E 4 338 ? 81.451 -19.445 0.701 1.00 73.20 338 GLU B N 1
ATOM 14450 C CA . GLU E 4 338 ? 81.311 -19.286 2.145 1.00 74.70 338 GLU B CA 1
ATOM 14451 C C . GLU E 4 338 ? 82.432 -18.449 2.754 1.00 75.84 338 GLU B C 1
ATOM 14452 O O . GLU E 4 338 ? 83.482 -18.248 2.138 1.00 76.41 338 GLU B O 1
ATOM 14458 N N . GLU E 4 339 ? 82.183 -17.955 3.965 1.00 76.42 339 GLU B N 1
ATOM 14459 C CA . GLU E 4 339 ? 83.155 -17.170 4.721 1.00 78.12 339 GLU B CA 1
ATOM 14460 C C . GLU E 4 339 ? 84.373 -18.021 5.062 1.00 83.01 339 GLU B C 1
ATOM 14461 O O . GLU E 4 339 ? 84.247 -19.219 5.317 1.00 85.96 339 GLU B O 1
ATOM 14467 N N . GLY E 4 340 ? 85.547 -17.395 5.059 1.00 84.15 340 GLY B N 1
ATOM 14468 C CA . GLY E 4 340 ? 86.798 -18.087 5.367 1.00 89.19 340 GLY B CA 1
ATOM 14469 C C . GLY E 4 340 ? 87.461 -18.713 4.153 1.00 89.77 340 GLY B C 1
ATOM 14470 O O . GLY E 4 340 ? 88.544 -19.287 4.262 1.00 94.30 340 GLY B O 1
ATOM 14471 N N . ALA E 4 341 ? 86.810 -18.599 2.997 1.00 85.61 341 ALA B N 1
ATOM 14472 C CA . ALA E 4 341 ? 87.327 -19.163 1.752 1.00 86.18 341 ALA B CA 1
ATOM 14473 C C . ALA E 4 341 ? 88.255 -18.195 1.026 1.00 84.95 341 ALA B C 1
ATOM 14474 O O . ALA E 4 341 ? 88.054 -16.978 1.057 1.00 81.41 341 ALA B O 1
ATOM 14476 N N . THR E 4 342 ? 89.278 -18.750 0.381 1.00 88.23 342 THR B N 1
ATOM 14477 C CA . THR E 4 342 ? 90.183 -17.969 -0.454 1.00 87.53 342 THR B CA 1
ATOM 14478 C C . THR E 4 342 ? 89.512 -17.643 -1.791 1.00 83.32 342 THR B C 1
ATOM 14479 O O . THR E 4 342 ? 88.959 -18.524 -2.453 1.00 83.57 342 THR B O 1
ATOM 14483 N N . PHE E 4 343 ? 89.549 -16.367 -2.165 1.00 79.84 343 PHE B N 1
ATOM 14484 C CA . PHE E 4 343 ? 88.883 -15.891 -3.372 1.00 75.96 343 PHE B CA 1
ATOM 14485 C C . PHE E 4 343 ? 89.775 -14.895 -4.104 1.00 75.27 343 PHE B C 1
ATOM 14486 O O . PHE E 4 343 ? 90.299 -13.952 -3.502 1.00 74.88 343 PHE B O 1
ATOM 14494 N N . ALA E 4 344 ? 89.945 -15.116 -5.405 1.00 75.43 344 ALA B N 1
ATOM 14495 C C . ALA E 4 344 ? 89.936 -13.469 -7.252 1.00 70.94 344 ALA B C 1
ATOM 14496 O O . ALA E 4 344 ? 89.030 -14.022 -7.880 1.00 69.93 344 ALA B O 1
ATOM 14498 N N . ILE E 4 345 ? 90.247 -12.184 -7.395 1.00 68.91 345 ILE B N 1
ATOM 14499 C CA . ILE E 4 345 ? 89.629 -11.332 -8.412 1.00 65.79 345 ILE B CA 1
ATOM 14500 C C . ILE E 4 345 ? 90.680 -10.593 -9.244 1.00 66.69 345 ILE B C 1
ATOM 14501 O O . ILE E 4 345 ? 91.858 -10.545 -8.877 1.00 69.38 345 ILE B O 1
ATOM 14506 N N . GLY E 4 346 ? 90.243 -10.020 -10.361 1.00 64.80 346 GLY B N 1
ATOM 14507 C CA . GLY E 4 346 ? 91.130 -9.311 -11.274 1.00 65.60 346 GLY B CA 1
ATOM 14508 C C . GLY E 4 346 ? 90.974 -7.805 -11.214 1.00 62.66 346 GLY B C 1
ATOM 14509 O O . GLY E 4 346 ? 89.881 -7.288 -10.960 1.00 59.65 346 GLY B O 1
ATOM 14510 N N . LEU E 4 347 ? 92.075 -7.105 -11.470 1.00 63.85 347 LEU B N 1
ATOM 14511 C CA . LEU E 4 347 ? 92.121 -5.655 -11.369 1.00 61.82 347 LEU B CA 1
ATOM 14512 C C . LEU E 4 347 ? 92.448 -5.027 -12.731 1.00 61.93 347 LEU B C 1
ATOM 14513 O O . LEU E 4 347 ? 93.598 -5.066 -13.173 1.00 64.94 347 LEU B O 1
ATOM 14518 N N . PRO E 4 348 ? 91.433 -4.453 -13.406 1.00 59.29 348 PRO B N 1
ATOM 14519 C CA . PRO E 4 348 ? 91.649 -3.850 -14.721 1.00 59.70 348 PRO B CA 1
ATOM 14520 C C . PRO E 4 348 ? 92.209 -2.421 -14.620 1.00 58.79 348 PRO B C 1
ATOM 14521 O O . PRO E 4 348 ? 91.564 -1.547 -14.032 1.00 56.33 348 PRO B O 1
ATOM 14525 N N . PRO E 4 349 ? 93.408 -2.186 -15.188 1.00 61.03 349 PRO B N 1
ATOM 14526 C CA . PRO E 4 349 ? 94.079 -0.886 -15.086 1.00 60.72 349 PRO B CA 1
ATOM 14527 C C . PRO E 4 349 ? 93.285 0.274 -15.696 1.00 58.51 349 PRO B C 1
ATOM 14528 O O . PRO E 4 349 ? 93.242 1.359 -15.112 1.00 57.25 349 PRO B O 1
ATOM 14532 N N . GLU E 4 350 ? 92.659 0.040 -16.847 1.00 58.43 350 GLU B N 1
ATOM 14533 C CA . GLU E 4 350 ? 91.922 1.086 -17.567 1.00 57.24 350 GLU B CA 1
ATOM 14534 C C . GLU E 4 350 ? 90.660 1.568 -16.840 1.00 54.03 350 GLU B C 1
ATOM 14535 O O . GLU E 4 350 ? 90.187 2.681 -17.084 1.00 53.18 350 GLU B O 1
ATOM 14541 N N . ARG E 4 351 ? 90.130 0.727 -15.951 1.00 52.49 351 ARG B N 1
ATOM 14542 C CA . ARG E 4 351 ? 88.927 1.044 -15.176 1.00 49.94 351 ARG B CA 1
ATOM 14543 C C . ARG E 4 351 ? 89.263 1.553 -13.764 1.00 48.93 351 ARG B C 1
ATOM 14544 O O . ARG E 4 351 ? 88.372 1.733 -12.926 1.00 47.35 351 ARG B O 1
ATOM 14552 N N . CYS E 4 352 ? 90.547 1.788 -13.508 1.00 50.13 352 CYS B N 1
ATOM 14553 C CA . CYS E 4 352 ? 90.988 2.297 -12.210 1.00 49.89 352 CYS B CA 1
ATOM 14554 C C . CYS E 4 352 ? 90.945 3.814 -12.135 1.00 49.26 352 CYS B C 1
ATOM 14555 O O . CYS E 4 352 ? 91.299 4.505 -13.090 1.00 50.34 352 CYS B O 1
ATOM 14558 N N . HIS E 4 353 ? 90.502 4.321 -10.990 1.00 47.98 353 HIS B N 1
ATOM 14559 C CA . HIS E 4 353 ? 90.538 5.743 -10.700 1.00 47.79 353 HIS B CA 1
ATOM 14560 C C . HIS E 4 353 ? 91.717 6.010 -9.773 1.00 49.50 353 HIS B C 1
ATOM 14561 O O . HIS E 4 353 ? 92.189 5.105 -9.073 1.00 50.20 353 HIS B O 1
ATOM 14568 N N . LEU E 4 354 ? 92.197 7.250 -9.770 1.00 50.46 354 LEU B N 1
ATOM 14569 C CA . LEU E 4 354 ? 93.324 7.627 -8.927 1.00 52.39 354 LEU B CA 1
ATOM 14570 C C . LEU E 4 354 ? 93.101 9.002 -8.315 1.00 53.03 354 LEU B C 1
ATOM 14571 O O . LEU E 4 354 ? 92.830 9.973 -9.029 1.00 52.99 354 LEU B O 1
ATOM 14576 N N . PHE E 4 355 ? 93.216 9.072 -6.991 1.00 54.04 355 PHE B N 1
ATOM 14577 C CA . PHE E 4 355 ? 92.922 10.294 -6.250 1.00 55.17 355 PHE B CA 1
ATOM 14578 C C . PHE E 4 355 ? 94.110 10.734 -5.409 1.00 58.24 355 PHE B C 1
ATOM 14579 O O . PHE E 4 355 ? 94.724 9.922 -4.712 1.00 59.39 355 PHE B O 1
ATOM 14587 N N . ARG E 4 356 ? 94.420 12.027 -5.480 1.00 59.98 356 ARG B N 1
ATOM 14588 C CA . ARG E 4 356 ? 95.525 12.622 -4.724 1.00 63.26 356 ARG B CA 1
ATOM 14589 C C . ARG E 4 356 ? 95.214 12.687 -3.230 1.00 65.07 356 ARG B C 1
ATOM 14590 O O . ARG E 4 356 ? 94.098 12.374 -2.804 1.00 63.94 356 ARG B O 1
ATOM 14598 N N . GLU E 4 357 ? 96.207 13.093 -2.442 1.00 68.54 357 GLU B N 1
ATOM 14599 C CA . GLU E 4 357 ? 96.082 13.183 -0.985 1.00 71.26 357 GLU B CA 1
ATOM 14600 C C . GLU E 4 357 ? 94.944 14.111 -0.549 1.00 71.38 357 GLU B C 1
ATOM 14601 O O . GLU E 4 357 ? 94.270 13.848 0.450 1.00 72.09 357 GLU B O 1
ATOM 14607 N N . ASP E 4 358 ? 94.737 15.187 -1.307 1.00 71.08 358 ASP B N 1
ATOM 14608 C CA . ASP E 4 358 ? 93.680 16.160 -1.024 1.00 71.71 358 ASP B CA 1
ATOM 14609 C C . ASP E 4 358 ? 92.291 15.675 -1.456 1.00 68.39 358 ASP B C 1
ATOM 14610 O O . ASP E 4 358 ? 91.280 16.303 -1.131 1.00 69.27 358 ASP B O 1
ATOM 14615 N N . GLY E 4 359 ? 92.251 14.561 -2.187 1.00 65.05 359 GLY B N 1
ATOM 14616 C CA . GLY E 4 359 ? 90.992 13.940 -2.599 1.00 61.73 359 GLY B CA 1
ATOM 14617 C C . GLY E 4 359 ? 90.653 14.092 -4.072 1.00 59.23 359 GLY B C 1
ATOM 14618 O O . GLY E 4 359 ? 89.855 13.322 -4.608 1.00 56.53 359 GLY B O 1
ATOM 14619 N N . THR E 4 360 ? 91.263 15.081 -4.725 1.00 60.19 360 THR B N 1
ATOM 14620 C CA . THR E 4 360 ? 90.978 15.384 -6.131 1.00 58.64 360 THR B CA 1
ATOM 14621 C C . THR E 4 360 ? 91.504 14.291 -7.064 1.00 56.64 360 THR B C 1
ATOM 14622 O O . THR E 4 360 ? 92.562 13.702 -6.812 1.00 57.19 360 THR B O 1
ATOM 14626 N N . ALA E 4 361 ? 90.765 14.042 -8.143 1.00 54.71 361 ALA B N 1
ATOM 14627 C CA . ALA E 4 361 ? 91.076 12.958 -9.072 1.00 53.20 361 ALA B CA 1
ATOM 14628 C C . ALA E 4 361 ? 92.125 13.327 -10.117 1.00 54.37 361 ALA B C 1
ATOM 14629 O O . ALA E 4 361 ? 92.235 14.483 -10.526 1.00 55.88 361 ALA B O 1
ATOM 14631 N N . CYS E 4 362 ? 92.897 12.327 -10.531 1.00 54.13 362 CYS B N 1
ATOM 14632 C CA . CYS E 4 362 ? 93.690 12.404 -11.748 1.00 55.19 362 CYS B CA 1
ATOM 14633 C C . CYS E 4 362 ? 92.773 11.988 -12.898 1.00 54.11 362 CYS B C 1
ATOM 14634 O O . CYS E 4 362 ? 92.283 10.852 -12.937 1.00 52.57 362 CYS B O 1
ATOM 14637 N N . ARG E 4 363 ? 92.527 12.927 -13.810 1.00 55.24 363 ARG B N 1
ATOM 14638 C CA . ARG E 4 363 ? 91.579 12.742 -14.906 1.00 54.94 363 ARG B CA 1
ATOM 14639 C C . ARG E 4 363 ? 91.855 11.455 -15.687 1.00 54.29 363 ARG B C 1
ATOM 14640 O O . ARG E 4 363 ? 92.965 11.241 -16.185 1.00 55.48 363 ARG B O 1
ATOM 14648 N N . ARG E 4 364 ? 90.838 10.597 -15.753 1.00 52.54 364 ARG B N 1
ATOM 14649 C CA . ARG E 4 364 ? 90.900 9.357 -16.524 1.00 52.26 364 ARG B CA 1
ATOM 14650 C C . ARG E 4 364 ? 90.975 9.663 -18.012 1.00 53.98 364 ARG B C 1
ATOM 14651 O O . ARG E 4 364 ? 90.254 10.529 -18.514 1.00 54.58 364 ARG B O 1
ATOM 14659 N N . LEU E 4 365 ? 91.851 8.944 -18.709 1.00 55.24 365 LEU B N 1
ATOM 14660 C CA . LEU E 4 365 ? 92.073 9.163 -20.136 1.00 57.57 365 LEU B CA 1
ATOM 14661 C C . LEU E 4 365 ? 91.444 8.068 -20.998 1.00 57.82 365 LEU B C 1
ATOM 14662 O O . LEU E 4 365 ? 91.219 8.264 -22.197 1.00 59.72 365 LEU B O 1
ATOM 14667 N N . HIS E 4 366 ? 91.166 6.921 -20.381 1.00 56.20 366 HIS B N 1
ATOM 14668 C CA . HIS E 4 366 ? 90.412 5.853 -21.030 1.00 56.53 366 HIS B CA 1
ATOM 14669 C C . HIS E 4 366 ? 89.000 6.342 -21.334 1.00 55.95 366 HIS B C 1
ATOM 14670 O O . HIS E 4 366 ? 88.291 6.808 -20.440 1.00 53.98 366 HIS B O 1
ATOM 14677 N N . LYS E 4 367 ? 88.607 6.243 -22.599 1.00 58.25 367 LYS B N 1
ATOM 14678 C CA . LYS E 4 367 ? 87.302 6.721 -23.039 1.00 58.77 367 LYS B CA 1
ATOM 14679 C C . LYS E 4 367 ? 86.228 5.647 -22.881 1.00 57.82 367 LYS B C 1
ATOM 14680 O O . LYS E 4 367 ? 86.283 4.593 -23.516 1.00 59.12 367 LYS B O 1
ATOM 14686 N N . GLU E 4 368 ? 85.267 5.927 -22.005 1.00 56.01 368 GLU B N 1
ATOM 14687 C CA . GLU E 4 368 ? 84.143 5.031 -21.738 1.00 55.06 368 GLU B CA 1
ATOM 14688 C C . GLU E 4 368 ? 82.974 5.334 -22.678 1.00 57.18 368 GLU B C 1
ATOM 14689 O O . GLU E 4 368 ? 82.871 6.451 -23.190 1.00 58.83 368 GLU B O 1
ATOM 14695 N N . PRO E 4 369 ? 82.093 4.342 -22.915 1.00 57.72 369 PRO B N 1
ATOM 14696 C CA . PRO E 4 369 ? 80.893 4.605 -23.712 1.00 59.92 369 PRO B CA 1
ATOM 14697 C C . PRO E 4 369 ? 79.836 5.353 -22.897 1.00 58.83 369 PRO B C 1
ATOM 14698 O O . PRO E 4 369 ? 79.688 5.105 -21.697 1.00 56.13 369 PRO B O 1
ATOM 14702 N N . GLY E 4 370 ? 79.117 6.261 -23.550 1.00 61.49 370 GLY B N 1
ATOM 14703 C CA . GLY E 4 370 ? 78.051 7.026 -22.901 1.00 61.49 370 GLY B CA 1
ATOM 14704 C C . GLY E 4 370 ? 78.350 8.500 -22.668 1.00 62.44 370 GLY B C 1
ATOM 14705 O O . GLY E 4 370 ? 77.430 9.296 -22.475 1.00 63.60 370 GLY B O 1
ATOM 14706 N N . VAL E 4 371 ? 79.632 8.861 -22.686 1.00 62.38 371 VAL B N 1
ATOM 14707 C CA . VAL E 4 371 ? 80.068 10.235 -22.423 1.00 63.38 371 VAL B CA 1
ATOM 14708 C C . VAL E 4 371 ? 80.617 10.885 -23.697 1.00 66.89 371 VAL B C 1
ATOM 14709 O O . VAL E 4 371 ? 81.460 10.302 -24.387 1.00 67.49 371 VAL B O 1
ATOM 14713 N N . ALA E 4 372 ? 80.132 12.091 -23.997 1.00 69.61 372 ALA B N 1
ATOM 14714 C CA . ALA E 4 372 ? 80.559 12.844 -25.177 1.00 73.32 372 ALA B CA 1
ATOM 14715 C C . ALA E 4 372 ? 81.774 13.718 -24.883 1.00 73.23 372 ALA B C 1
ATOM 14716 O O . ALA E 4 372 ? 82.750 13.263 -24.287 1.00 70.81 372 ALA B O 1
#

Foldseek 3Di:
DEDPQEFEEEDAPQFLQVLLLVLQVVLCVVPVHHYHYDHDPPCLVVLLVQLLVLGDTQKYWDWLLQVQVCVVSVWFDFDDDDPVLCVQFDVVLQLSQDYPLTGFWAFWFKKWKFKKFFCVLPVDDAQAPVCQVVSQVVVVVVQAAAEAEALLFCLQLQLQLPFQPADAFDPDPSDTDQLDHRCQDPSNLLSLVSVLVCCVVVNYPNRRHHVNRLVCVLQPRYGIYMDIPVSVVSSVVSVGRMDTAAAHHYPPTGGAHEMITTIMTGTSSDPCNVSVSCSVRPRCLDLSNVVSRCVSPNRQATRRPVNNVVVVVRVNSVRRVVNNVSYHHNHNDPLCVLLRVLSSQLSSCCNVVVDPNNVSSVVSSVSSNVSSVD/DDDPVVLVVVLVVLVVCLVVVLVVCVPPDNVVVSVVSNVLSVVVSVCSPDPVNVVVNVVSVVVVVCCVPPVVVLVVLLVLLQKQCFPQAPAAPVVFVVVLQVDKDFPWAKWFWWWFDDDPWIKIKTAGPVPRWIWIWDTDHFDAADETEIDIDPDDDDGDTDDLVVLVVRVVSQQNYWYAYPVGQIWGDPDSTIIGNMDRQWDADPVAKIAGPPPRWIWHADQQNQWTATPVTDPDTDPRGHMHGNGCVLVVCCVPDPLLVVCVVLQQVLLLVLLLLLLVLLLVLLQVLLVVLVPPPDPCSVVSLVVLLVLQVDDVLVVLLLLLQQLDQPHHDVQVVCCVPVNDGDPCQADLVNVSVSLSVSSSSNRNSVSNVVNNVQVVPQDPVVVVVVVVVPDDDVRCCVPPVCVSRCVVCVVVSLVSSLCSLQVQPSCCSRHVLDDWDPPRPQTHHSNDHPNSSQQCVQPNVPDGHRSNSNSSVVVVVVVVSVVVSD/DVVVVCVVVVVVVCVVVCQVVLLLVCQQQEPFGDSDDDSNHPHGDCVLVCLLVFHWDQDDPRDTHGNPAPNVLLAVLLCVLLQLLLVLLLVVQLVLLLCLQPNDDPCSVVVLVVLVVVLPDDCPPVLVVLLVVQCVVCVPPPQLHFAHSNVSSVVLNSPRSVLNVQLNVLLNVADPVQLVVVVVVVDDSVCCSPPPRCLLSLQSSLVSSLVSSVCSLQDADSQLSRHDDSSNHHLNPNLCVQDDPPDGRSNNSSSSVVSSVVVSVVSNVVSVVSNDPDSCPPPDDD/DWKWWAQWWDDPPPQTLAGGETDTGDWLFEEEEEEDDRNCPVVVVCQLLVVDATPDTFMDDPNHTCRPPDNVPNLEDELDPQLPFDQVAFLLCRLLVVVVVPVHDPVLSVVLLCVLCVLLVCNVRRGPGPVPDDPLSSLSSSVNSRLSVPTLEYEYAASCVPPDPVSSVSVLVVVQVSSVVVSGHYYHYHLDLVSNLPRGPKYFYGYSNYTQDIGHLVCLQQWPFFQVSQQRRDPPGWDKFKWFWADDDQQWTWTFGQDPVRDIDIARFGCVPPDHGFIKIKTDHQARKAAPVPADAKFKFFWADWDDDAQWIWTWGDGPRGDGTDIHIGGGDDDDDGGDMGMIHDDRQSMWMAGPVGTTRTRDDDDPPDD/DKKWWALWWDDPPPQTQAGGDTDTGDFLFEEEEEEDDRNQQVVVLCQLLVVDATPDTFMDDPRDTPRPPHNVPNQEAELDPQLPFDQVDFLLCLLLVLVCVVPCPPVLSVVLLCVLCVLLVNNVRRRPGLVPDDPLSSLSSSVSNRLSNPTLEYEYAQSCVPPDPVSSVSVLVVVQVSSVVNSGHYYYYHLDLVSNLPRHPKYFYGGNNYGQDMDHLVCLQQWPFWQVSQQRRDPPGWDKFKWFFADDDQQWTWIFGQAPVRDIDIARFHCPPPDHGFIKIKTDHQARWAAQVPADADFKFWWADWDCPAQWIWTFGDGPVGPGTDIHIDGGDDDDDGGDMGTHDDRLSMWMHGPVTGTGGRPRDDPPDD

Nearest PDB structures (foldseek):
  3puv-assembly1_G  TM=1.002E+00  e=4.820E-39  Escherichia coli K-12
  2r6g-assembly1_G  TM=1.000E+00  e=3.127E-35  Escherichia coli K-12
  4jbw-assembly2_I  TM=8.839E-01  e=1.949E-30  Escherichia coli K-12
  3fh6-assembly2_I  TM=8.681E-01  e=1.029E-22  Escherichia coli K-12
  2onk-assembly2_I  TM=7.389E-01  e=1.461E-06  Archaeoglobus fulgidus

Radius of gyration: 48.37 Å; Cα contacts (8 Å, |Δi|>4): 3915; chains: 5; bounding box: 117×124×139 Å

GO terms:
  GO:0016020 membrane (C, IDA)
  GO:0015423 ABC-type maltose transporter activity (F, EXP)
  GO:0005886 plasma membrane (C, EXP)
  GO:0005524 ATP binding (F, IDA)
  GO:0015423 ABC-type maltose transporter activity (F, IDA)
  GO:0042956 maltodextrin transmembrane transport (P, IDA)
  GO:0015768 maltose transport (P, IDA)
  GO:0043190 ATP-binding cassette (ABC) transporter complex (C, IDA)
  GO:1990060 maltose transport complex (C, IDA)
  GO:0005524 ATP binding (F, IMP)
  GO:0005515 protein binding (F, IPI)
  GO:0140297 DNA-binding transcription factor binding (F, IPI)

CATH classification: 3.40.50.300 (+2 more: 2.40.50.100, 2.40.50.140)

B-factor: mean 57.93, std 23.99, range [20.28, 206.39]

Sequence (1891 aa):
KIEEGKLVIWINGDKGYNGLAEVGKKFEKDTGIKKVTVEHPDDKLEEKFPQVAATGDGPDIIFWAHDRFGGYAQSGLLAEITPDKAFQDKLYPFTWDAVRYNGKLIAYPIAVEALSLIYNKDLLPNPPKTWEEIPALDKELKAKGKSALMFNLQEPYFTWPLIAADGGYAFKYENGKYDIKDVGVDNAGAKAGLTFLVDLIKNKHMNADTDYSIAEAAFNKGETAMTINGPWAWSNIDTSKVNYGVTVLPTFKGQPSKPFVGVLSAGINAASPNKELAKEFLENYLLTDEGLEAVNKDKPLGAVALKSYEEELAKDPRIAATMENAQKGEIMPNIPQMSAFWYAVRTAVINAASGRQTVDEALKDAQTRITKASASWQSDALKWSVLGLLGLLVGYLVVLMYAQGEYLFAITTLILSSAGLYIFANRKAYAWRYVYPGMAGMGLFVLFPLVCTIAIAFTNYSSTNQLTFERAQEVLLDRSWQAGKTYNFGLYPAGDEWQLALSDGETGKNYLSDAFKFGGEQKLQLKETTAQPEGERANLRVITQNRRQALSDITAILPDGNKVMMSSLRQFSGTQPLYTLDGDGTLTNNQSGVKYRPNNQIGFYQSINWGDEKLSPGYTVTTGWKNFTRVFTDEGIQKPFLAIFVWTVVFSLITVFLTVAVGMVLACLVQWEALRGKAVYRVLLILPYAVPSFISILIFKGLFNQSFGEINMMLSALFGVKPAWFSDPTTARTMLIIVNTWLGYPYMMILCMGLLKAIPDDLYEASAMDGAGPFQNFFKITLPLLIKPLTPLMIASFAFNFNNFVLIQLLTNGGPDRLGTTTPAGYTDLLVNYTYRIAFEGGGGQDFGLAAAIATLIFLLVGALAIARLFITHLLLLLFIAAIMFPLLMVVAISLRQGNFATGSLIPEQISWDHWKLALGFSVEQADGRITPPPFPVLLWLWNSVKVAGISAIGIVALSSTTCAYAFARMRFPGKATLLKGMLIFQMFPAVLSLVALYALFDRLGEYIPFIGLNTHGGVIFAYLGGIALHVWTIKGYFETIDSSLEEAAALDGATPWQAFRLVLLPLSVPILAVVFILSFIAAITEVPVASLLLRDVNSYTLAVGMQQYLNPQNYLWGDFAAAAVMSALPIITIVFLLAQRWLVNGLTAGGVKGASVQLQNVTKAWGEVVVSKDINLDIHEGEFVVFVGPSGCGKSTLLRMIAGLETITSGDLFIGEKRMNDTPPAERGVGMVFQSYALYPHLSVAENMSFGLKLAGAKKEVINQRVNQVAEVLQLAHLLDRKPKALSGGQRQRVAIGRTLVAEPSVFLLDEPLSNLDAALRVQMRIEISRLHKRLGRTMIYVTHDQVEAMTLADKIVVLDAGRVAQVGKPLELYHYPADRFVAGFIGSPKMNFLPVKVTATAIDQVQVELPMPNRQQVWLPVESRDVQVGANMSLGIRPEHLLPSDIADVILEGEVQVVEQLGNETQIHIQIPSIRQNLVYRQNDVVLVEEGATFAIGLPPERCHLFREDGTACRRLHKEPGVAASVQLQNVTKAWGEVVVSKDINLDIHEGEFVVFVGPSGCGKSTLLRMIAGLEETITSGDLFIGEKRMNDTPPAERGVGMVFQSYALYPHLSVAENMSFGLKLAGAKKEVINQRVNQVAEVLQLAHLLDRKPKALSGGQRQRVAIGRTLVAEPSVFLLDEPLSNLDAALRVQMRIEISRLHKRLGRTMIYVTHDQVEAMTLADKIVVLDAGRVAQVGKPLELYHYPADRFVAGFIGSPKMNFLPVKVTATAIDQVQVELPMPNRQQVWLPVESRDVQVGANMSLGIRPEHLLPSDIADVILEGEVQVVEQLGNETQIHIQIPSIRQNLVYRQNDVVLVEEGATFIGLPPERCHLFREDGTACRRLHKEPGVA

Solvent-accessible surface area: 77430 Å² total